Protein 6FVJ (pdb70)

Solvent-accessible surface area: 74624 Å² total; per-residue (Å²): 125,46,1,15,0,0,0,0,0,29,25,61,6,45,1,48,84,6,4,9,3,8,42,28,11,51,59,84,1,33,10,35,23,11,25,36,39,110,108,157,74,39,1,44,70,20,0,75,58,7,38,42,27,13,75,28,8,6,80,88,100,26,9,0,0,0,0,0,0,20,27,0,0,12,0,0,0,14,0,0,25,44,0,46,99,38,52,15,108,15,10,0,0,0,0,0,2,7,23,14,5,37,107,78,151,35,82,33,68,99,44,57,48,107,32,71,91,150,69,148,92,130,133,61,38,95,60,69,47,37,8,87,25,12,81,13,8,8,33,4,66,84,135,40,97,1,70,4,6,0,6,1,4,6,0,58,85,0,67,71,2,15,78,108,20,0,24,55,0,67,86,5,9,82,59,1,6,16,45,69,56,0,2,12,80,20,79,0,7,52,40,0,9,43,30,0,2,60,30,0,23,58,24,0,58,39,37,34,120,90,17,0,5,0,0,0,0,0,29,34,63,7,47,3,58,82,6,25,40,3,8,169,82,10,51,75,70,2,18,22,20,23,9,21,40,39,125,90,102,38,1,28,69,18,0,53,56,2,6,23,29,10,16,28,10,8,76,55,90,6,11,0,0,0,0,0,0,20,26,0,0,14,0,0,0,11,0,0,26,7,0,45,50,0,41,14,140,15,18,0,0,0,0,0,2,6,36,17,6,36,105,114,113,125,91,88,20,70,41,60,72,98,19,54,159,129,80,62,85,92,58,153,132,138,67,48,24,57,84,35,135,8,78,19,8,74,12,19,7,19,4,66,84,135,42,97,1,72,2,6,0,17,1,4,3,2,81,152,7,218,96,2,56,84,80,49,0,40,59,0,110,87,5,10,89,89,87,41,51,47,98,70,6,87,16,80,20,79,0,5,101,114,12,23,72,71,0,2,70,29,0,23,73,64,1,49,73,55,34,128,163,52,0,10,0,16,0,0,0,33,55,77,6,45,2,42,84,6,44,36,3,6,172,76,10,50,66,70,1,46,22,34,22,12,22,27,42,117,75,100,24,4,48,18,44,0,30,49,6,4,6,30,17,60,40,22,20,91,112,100,53,28,5,0,0,0,0,0,20,19,0,0,13,0,0,0,14,0,0,22,42,0,46,106,39,49,14,43,16,25,0,0,0,0,0,2,5,38,12,10,36,123,108,49,127,176,72,58,68,73,68,110,61,38,118,154,89,70,152,89,128,112,62,92,90,93,30,17,38,85,8,11,58,63,2,14,14,4,38,67,134,40,96,1,71,3,6,0,17,1,5,2,2,80,151,6,213,102,2,53,83,118,65,0,35,58,0,108,85,10,9,90,92,85,41,52,47,81,69,7,87,16,79,27,80,0,6,102,119,20,21,83,95,0,3,51,29,0,23,85,64,1,58,121,106,102,145,186,96,49,6,0,8,0,0,0,0,0,31,31,37,6,49,1,62,85,6,37,41,3,10,75,14,1,11,47,85,2,15,18,20,19,10,26,15,42,59,91,21,13,73,16,121,32,0,48,57,11,0,73,68,6,32,36,28,11,82,21,10,7,93,99,61,30,17,0,0,0,0,0,0,20,3,0,0,6,0,0,0,14,0,0,21,47,0,45,106,44,51,19,137,15,15,0,0,0,0,0,2,6,10,0,4,51,93,43,108,57,63,59,92,100,36,106,25,102,72,9,33,118,83,95,84,88,192,120,148,105,88,107,99,64,68,47,70,43,41,19,84,1,72,40,7,41,5,26,8,88,17,68,110,135,40,99,1,70,3,7,0,19,1,4,3,2,83,132,6,178,114,2,56,83,121,31,0,35,23,0,110,86,15,9,91,89,87,41,52,47,80,69,7,30,2,67,18,80,0,7,100,80,9,21,11,37,0,0,24,30,0,10,82,64,0,49,94,76,21,102,94,41,0,6,0,0,0,0,1,29,38,51,7,53,6,50,85,6,43,41,4,6,147,64,8,52,63,83,2,20,25,21,30,11,38,13,50,62,90,5,101,6,117,41,0,50,69,11,0,76,77,5,35,40,37,12,96,25,8,7,89,86,96,30,25,0,0,0,0,0,0,19,4,0,0,12,0,0,0,13,0,0,26,45,0,45,99,49,55,19,123,12,2,0,0,0,0,0,1,5,10,2,7,57,89,40,70,166,190,52,96,107,44,109,31,69,29,9,65,115,74,88,169,87,214,115,112,86,69,27,52,75,74,23,78,0,77,45,11,41,12,26,11,78,16,70,110,134,40,98,0,72,2,6,0,5,1,5,3,2,82,149,6,179,94,2,56,83,121,30,0,44,23,0,45,88,15,9,76,48,1,3,20,43,83,69,4,86,16,67,17,79,0,6,101,118,14,23,85,94,0,3,60,30,0,23,95,27,0,54,44,21,67,115,131,34,0,6,0,0,0,0,0,33,58,75,6,58,23,99,84,7,68,56,3,24,183,81,11,51,102,83,2,109,77,62,39,8,96,33,74,116,92,97,42,4,49,78,26,0,75,94,0,36,70,102,9,78,114,65,11,178,87,84,44,13,0,0,0,0,0,0,20,19,0,0,6,0,0,0,14,0,0,25,45,0,45,100,36,51,16,138,15,14,0,0,0,0,0,2,5,10,0,5,34,88,30,115,93,107,78,23,116,64,51,30,74,24,56,125,58,98,154,77,108,116,92,67,39,50,83,54,31,66,34,86,22,15,43,10,19,9,88,17,85,117,92,44,100,1,70,3,6,0,16,1,2,2,2,55,91,1,106,106,2,36,82,120,31,0,34,24,0,110,86,16,10,92,91,84,39,49,46,81,70,8,86,15,64,17,78,0,6,102,119,21,22,82,94,0,3,52,26,0,23,87,33,0,60,133,106,85,67,14,6,0,0,0,0,0,32,38,60,8,64,2,69,84,7,27,53,3,6,171,78,11,67,47,46,1,24,19,24,28,11,34,36,51,117,126,53,40,2,34,63,27,0,72,52,6,18,47,37,13,73,33,10,8,86,95,115,15,46,0,0,0,0,0,0,21,19,0,0,16,0,0,0,15,0,0,27,47,0,46,65,37,55,19,44,16,36,1,0,1,0,0,2,6,35,15,5,37,113,124,108,126,159,166,51,98,43,91,76,89,31,55,66,128,91,159,124,130,72,47,125,67,80,28,34,9,78,35,12,78,18,21,9,14,4,82,102,99,45,39,1,70,2,24,0,20,1,5,2,2,81,149,5,212,98,2,56,82,121,49,0,37,57,0,112,99,4,15,100,104,97,38,48,48,82,70,8,95,15,80,26,79,0,7,102,123,12,20,82,95,0,1,45,51,0,28,104,87,0,28,117,216,106,141,77,0,4,10,0,0,0,0,37,50,50,5,65,39,83,76,10,84,43,9,26,129,54,8,110,64,94,10,109,71,58,46,9,100,37,72,119,80,1,48,89,43,0,77,89,3,36,70,112,8,77,115,64,9,167,98,103,44,28,0,0,0,0,0,0,19,28,0,0,18,0,0,0,14,0,0,26,50,0,40,101,40,47,10,150,8,18,0,0,0,0,0,2,5,36,16,5,35,111,116,134,119,121,132,46,132,46,81,88,59,27,51,144,133,95,136,91,124,131,75,51,57,79,81,42,45,10,84,79,16,76,25,10,9,32,4,68,86,135,41,103,1,65,3,5,0,20,0,1,3,2,86,149,6,217,96,2,56,82,121,49,0,35,57,0,110,88,5,10,60,119,79,42,42,50,78,70,8,51,15,84,18,77,0,7,102,84,11,30,91,95,0,11,51,19,5,38,86,50,1,47,134,107,73,117

B-factor: mean 85.98, std 33.55, range [30.0, 281.0]

Nearest PDB structures (foldseek):
  6fvj-assembly4_D  TM=1.005E+00  e=6.702E-50  Mycobacterium tuberculosis
  6fvj-assembly5_E  TM=9.802E-01  e=3.188E-44  Mycobacterium tuberculosis
  6fvj-assembly6_F  TM=9.834E-01  e=9.910E-43  Mycobacterium tuberculosis
  6fvj-assembly2_B  TM=9.430E-01  e=1.947E-42  Mycobacterium tuberculosis
  6fvj-assembly3_C  TM=9.518E-01  e=2.985E-40  Mycobacterium tuberculosis

Organism: Mycobacterium tuberculosis (strain ATCC 25618 / H37Rv) (NCBI:txid83332)

Structure (mmCIF, N/CA/C/O backbone):
data_6FVJ
#
_entry.id   6FVJ
#
_cell.length_a   79.070
_cell.length_b   224.580
_cell.length_c   222.210
_cell.angle_alpha   90.00
_cell.angle_beta   90.00
_cell.angle_gamma   90.00
#
_symmetry.space_group_name_H-M   'C 2 2 21'
#
loop_
_entity.id
_entity.type
_entity.pdbx_description
1 polymer Thioesterase
2 non-polymer 'hexadecyl dihydrogen phosphate'
3 non-polymer (4S)-2-METHYL-2,4-PENTANEDIOL
4 non-polymer 'CALCIUM ION'
5 water water
#
loop_
_atom_site.group_PDB
_atom_site.id
_atom_site.type_symbol
_atom_site.label_atom_id
_atom_site.label_alt_id
_atom_site.label_comp_id
_atom_site.label_asym_id
_atom_site.label_entity_id
_atom_site.label_seq_id
_atom_site.pdbx_PDB_ins_code
_atom_site.Cartn_x
_atom_site.Cartn_y
_atom_site.Cartn_z
_atom_site.occupancy
_atom_site.B_iso_or_equiv
_atom_site.auth_seq_id
_atom_site.auth_comp_id
_atom_site.auth_asym_id
_atom_site.auth_atom_id
_atom_site.pdbx_PDB_model_num
ATOM 1 N N . ALA A 1 27 ? 111.406 270.749 -180.957 1.00 78.21 27 ALA A N 1
ATOM 2 C CA . ALA A 1 27 ? 112.382 271.733 -180.473 1.00 78.80 27 ALA A CA 1
ATOM 3 C C . ALA A 1 27 ? 113.826 271.450 -180.966 1.00 80.58 27 ALA A C 1
ATOM 4 O O . ALA A 1 27 ? 114.704 272.317 -180.877 1.00 81.26 27 ALA A O 1
ATOM 6 N N . ALA A 1 28 ? 114.049 270.232 -181.519 1.00 73.06 28 ALA A N 1
ATOM 7 C CA . ALA A 1 28 ? 115.298 269.809 -182.162 1.00 70.60 28 ALA A CA 1
ATOM 8 C C . ALA A 1 28 ? 114.912 269.472 -183.617 1.00 69.86 28 ALA A C 1
ATOM 9 O O . ALA A 1 28 ? 113.895 268.790 -183.801 1.00 69.11 28 ALA A O 1
ATOM 11 N N . PRO A 1 29 ? 115.599 269.991 -184.664 1.00 62.61 29 PRO A N 1
ATOM 12 C CA . PRO A 1 29 ? 115.138 269.671 -186.019 1.00 60.29 29 PRO A CA 1
ATOM 13 C C . PRO A 1 29 ? 115.405 268.219 -186.399 1.00 61.12 29 PRO A C 1
ATOM 14 O O . PRO A 1 29 ? 116.313 267.587 -185.858 1.00 59.87 29 PRO A O 1
ATOM 18 N N . THR A 1 30 ? 114.582 267.689 -187.312 1.00 56.59 30 THR A N 1
ATOM 19 C CA . THR A 1 30 ? 114.730 266.310 -187.779 1.00 55.32 30 THR A CA 1
ATOM 20 C C . THR A 1 30 ? 115.062 266.306 -189.273 1.00 56.85 30 THR A C 1
ATOM 21 O O . THR A 1 30 ? 114.382 266.958 -190.068 1.00 56.92 30 THR A O 1
ATOM 25 N N . LEU A 1 31 ? 116.144 265.592 -189.631 1.00 50.72 31 LEU A N 1
ATOM 26 C CA . LEU A 1 31 ? 116.620 265.446 -190.999 1.00 48.87 31 LEU A CA 1
ATOM 27 C C . LEU A 1 31 ? 116.236 264.085 -191.551 1.00 50.54 31 LEU A C 1
ATOM 28 O O . LEU A 1 31 ? 116.579 263.054 -190.960 1.00 50.15 31 LEU A O 1
ATOM 33 N N . TYR A 1 32 ? 115.537 264.089 -192.695 1.00 45.90 32 TYR A N 1
ATOM 34 C CA . TYR A 1 32 ? 115.138 262.874 -193.396 1.00 44.57 32 TYR A CA 1
ATOM 35 C C . TYR A 1 32 ? 116.199 262.538 -194.432 1.00 46.32 32 TYR A C 1
ATOM 36 O O . TYR A 1 32 ? 116.522 263.383 -195.280 1.00 44.58 32 TYR A O 1
ATOM 45 N N . ILE A 1 33 ? 116.778 261.326 -194.327 1.00 42.14 33 ILE A N 1
ATOM 46 C CA . ILE A 1 33 ? 117.841 260.849 -195.210 1.00 41.59 33 ILE A CA 1
ATOM 47 C C . ILE A 1 33 ? 117.279 259.912 -196.273 1.00 46.66 33 ILE A C 1
ATOM 48 O O . ILE A 1 33 ? 116.746 258.842 -195.957 1.00 48.08 33 ILE A O 1
ATOM 53 N N . PHE A 1 34 ? 117.384 260.331 -197.533 1.00 43.44 34 PHE A N 1
ATOM 54 C CA . PHE A 1 34 ? 116.911 259.588 -198.694 1.00 42.94 34 PHE A CA 1
ATOM 55 C C . PHE A 1 34 ? 118.102 258.938 -199.443 1.00 47.98 34 PHE A C 1
ATOM 56 O O . PHE A 1 34 ? 118.905 259.646 -200.056 1.00 47.81 34 PHE A O 1
ATOM 64 N N . PRO A 1 35 ? 118.230 257.590 -199.387 1.00 45.37 35 PRO A N 1
ATOM 65 C CA . PRO A 1 35 ? 119.360 256.923 -200.064 1.00 45.57 35 PRO A CA 1
ATOM 66 C C . PRO A 1 35 ? 119.298 256.925 -201.587 1.00 51.47 35 PRO A C 1
ATOM 67 O O . PRO A 1 35 ? 118.270 257.263 -202.172 1.00 51.66 35 PRO A O 1
ATOM 71 N N . HIS A 1 36 ? 120.405 256.524 -202.229 1.00 49.52 36 HIS A N 1
ATOM 72 C CA . HIS A 1 36 ? 120.532 256.400 -203.688 1.00 49.61 36 HIS A CA 1
ATOM 73 C C . HIS A 1 36 ? 119.768 255.157 -204.181 1.00 54.39 36 HIS A C 1
ATOM 74 O O . HIS A 1 36 ? 119.256 254.398 -203.354 1.00 54.95 36 HIS A O 1
ATOM 81 N N . ALA A 1 37 ? 119.681 254.949 -205.517 1.00 51.53 37 ALA A N 1
ATOM 82 C CA . ALA A 1 37 ? 119.053 253.776 -206.133 1.00 52.26 37 ALA A CA 1
ATOM 83 C C . ALA A 1 37 ? 119.935 252.588 -205.766 1.00 58.66 37 ALA A C 1
ATOM 84 O O . ALA A 1 37 ? 121.136 252.583 -206.057 1.00 58.91 37 ALA A O 1
ATOM 86 N N . GLY A 1 38 ? 119.336 251.614 -205.108 1.00 56.52 38 GLY A N 1
ATOM 87 C CA . GLY A 1 38 ? 120.040 250.423 -204.654 1.00 57.70 38 GLY A CA 1
ATOM 88 C C . GLY A 1 38 ? 120.587 250.577 -203.248 1.00 63.53 38 GLY A C 1
ATOM 89 O O . GLY A 1 38 ? 121.094 249.614 -202.663 1.00 63.25 38 GLY A O 1
ATOM 90 N N . GLY A 1 39 ? 120.476 251.797 -202.717 1.00 61.07 39 GLY A N 1
ATOM 91 C CA . GLY A 1 39 ? 120.930 252.141 -201.379 1.00 60.87 39 GLY A CA 1
ATOM 92 C C . GLY A 1 39 ? 119.885 251.881 -200.314 1.00 65.41 39 GLY A C 1
ATOM 93 O O . GLY A 1 39 ? 118.686 252.065 -200.549 1.00 65.92 39 GLY A O 1
ATOM 94 N N . THR A 1 40 ? 120.341 251.452 -199.139 1.00 61.78 40 THR A N 1
ATOM 95 C CA . THR A 1 40 ? 119.491 251.158 -197.983 1.00 61.68 40 THR A CA 1
ATOM 96 C C . THR A 1 40 ? 119.773 252.161 -196.855 1.00 65.01 40 THR A C 1
ATOM 97 O O . THR A 1 40 ? 120.703 252.964 -196.966 1.00 65.08 40 THR A O 1
ATOM 101 N N . ALA A 1 41 ? 118.990 252.096 -195.765 1.00 60.72 41 ALA A N 1
ATOM 102 C CA . ALA A 1 41 ? 119.169 252.936 -194.584 1.00 59.81 41 ALA A CA 1
ATOM 103 C C . ALA A 1 41 ? 120.473 252.558 -193.849 1.00 62.53 41 ALA A C 1
ATOM 104 O O . ALA A 1 41 ? 121.050 253.407 -193.168 1.00 62.38 41 ALA A O 1
ATOM 106 N N . LYS A 1 42 ? 120.943 251.294 -194.012 1.00 57.87 42 LYS A N 1
ATOM 107 C CA . LYS A 1 42 ? 122.183 250.782 -193.410 1.00 56.79 42 LYS A CA 1
ATOM 108 C C . LYS A 1 42 ? 123.441 251.443 -193.996 1.00 58.75 42 LYS A C 1
ATOM 109 O O . LYS A 1 42 ? 124.431 251.580 -193.282 1.00 59.50 42 LYS A O 1
ATOM 115 N N . ASP A 1 43 ? 123.406 251.838 -195.289 1.00 52.62 43 ASP A N 1
ATOM 116 C CA . ASP A 1 43 ? 124.514 252.503 -195.984 1.00 51.27 43 ASP A CA 1
ATOM 117 C C . ASP A 1 43 ? 124.758 253.920 -195.444 1.00 52.81 43 ASP A C 1
ATOM 118 O O . ASP A 1 43 ? 125.835 254.475 -195.666 1.00 51.40 43 ASP A O 1
ATOM 123 N N . TYR A 1 44 ? 123.741 254.507 -194.772 1.00 48.50 44 TYR A N 1
ATOM 124 C CA . TYR A 1 44 ? 123.779 255.870 -194.256 1.00 47.52 44 TYR A CA 1
ATOM 125 C C . TYR A 1 44 ? 123.893 255.932 -192.723 1.00 52.06 44 TYR A C 1
ATOM 126 O O . TYR A 1 44 ? 123.665 256.991 -192.128 1.00 52.62 44 TYR A O 1
ATOM 135 N N . VAL A 1 45 ? 124.311 254.811 -192.098 1.00 47.81 45 VAL A N 1
ATOM 136 C CA . VAL A 1 45 ? 124.545 254.706 -190.658 1.00 47.82 45 VAL A CA 1
ATOM 137 C C . VAL A 1 45 ? 125.764 255.570 -190.288 1.00 53.46 45 VAL A C 1
ATOM 138 O O . VAL A 1 45 ? 125.675 256.376 -189.361 1.00 54.31 45 VAL A O 1
ATOM 142 N N . ALA A 1 46 ? 126.877 255.433 -191.046 1.00 49.30 46 ALA A N 1
ATOM 143 C CA . ALA A 1 46 ? 128.110 256.193 -190.858 1.00 48.56 46 ALA A CA 1
ATOM 144 C C . ALA A 1 46 ? 127.877 257.687 -191.055 1.00 52.98 46 ALA A C 1
ATOM 145 O O . ALA A 1 46 ? 128.451 258.481 -190.312 1.00 53.57 46 ALA A O 1
ATOM 147 N N . PHE A 1 47 ? 127.023 258.059 -192.044 1.00 49.52 47 PHE A N 1
ATOM 148 C CA . PHE A 1 47 ? 126.617 259.427 -192.382 1.00 48.39 47 PHE A CA 1
ATOM 149 C C . PHE A 1 47 ? 125.877 260.063 -191.199 1.00 52.52 47 PHE A C 1
ATOM 150 O O . PHE A 1 47 ? 126.217 261.173 -190.792 1.00 52.22 47 PHE A O 1
ATOM 158 N N . SER A 1 48 ? 124.872 259.348 -190.658 1.00 49.32 48 SER A N 1
ATOM 159 C CA . SER A 1 48 ? 124.034 259.755 -189.530 1.00 49.74 48 SER A CA 1
ATOM 160 C C . SER A 1 48 ? 124.841 259.877 -188.235 1.00 56.24 48 SER A C 1
ATOM 161 O O . SER A 1 48 ? 124.586 260.781 -187.433 1.00 56.38 48 SER A O 1
ATOM 164 N N . ARG A 1 49 ? 125.823 258.976 -188.050 1.00 53.03 49 ARG A N 1
ATOM 165 C CA . ARG A 1 49 ? 126.710 258.886 -186.889 1.00 53.25 49 ARG A CA 1
ATOM 166 C C . ARG A 1 49 ? 127.582 260.126 -186.700 1.00 57.52 49 ARG A C 1
ATOM 167 O O . ARG A 1 49 ? 127.946 260.462 -185.568 1.00 58.79 49 ARG A O 1
ATOM 175 N N . GLU A 1 50 ? 127.924 260.800 -187.806 1.00 52.07 50 GLU A N 1
ATOM 176 C CA . GLU A 1 50 ? 128.743 262.012 -187.835 1.00 51.27 50 GLU A CA 1
ATOM 177 C C . GLU A 1 50 ? 128.033 263.248 -187.240 1.00 55.97 50 GLU A C 1
ATOM 178 O O . GLU A 1 50 ? 128.702 264.221 -186.883 1.00 56.65 50 GLU A O 1
ATOM 184 N N . PHE A 1 51 ? 126.684 263.230 -187.188 1.00 52.51 51 PHE A N 1
ATOM 185 C CA . PHE A 1 51 ? 125.876 264.314 -186.631 1.00 52.62 51 PHE A CA 1
ATOM 186 C C . PHE A 1 51 ? 125.918 264.292 -185.109 1.00 59.56 51 PHE A C 1
ATOM 187 O O . PHE A 1 51 ? 126.084 263.226 -184.513 1.00 59.68 51 PHE A O 1
ATOM 195 N N . SER A 1 52 ? 125.738 265.463 -184.478 1.00 58.72 52 SER A N 1
ATOM 196 C CA . SER A 1 52 ? 125.671 265.567 -183.016 1.00 60.58 52 SER A CA 1
ATOM 197 C C . SER A 1 52 ? 124.203 265.352 -182.559 1.00 66.59 52 SER A C 1
ATOM 198 O O . SER A 1 52 ? 123.312 265.212 -183.401 1.00 64.32 52 SER A O 1
ATOM 201 N N . ALA A 1 53 ? 123.961 265.348 -181.229 1.00 66.93 53 ALA A N 1
ATOM 202 C CA . ALA A 1 53 ? 122.633 265.175 -180.619 1.00 67.59 53 ALA A CA 1
ATOM 203 C C . ALA A 1 53 ? 121.654 266.338 -180.929 1.00 71.65 53 ALA A C 1
ATOM 204 O O . ALA A 1 53 ? 120.448 266.198 -180.701 1.00 71.57 53 ALA A O 1
ATOM 206 N N . ASP A 1 54 ? 122.170 267.464 -181.465 1.00 67.75 54 ASP A N 1
ATOM 207 C CA . ASP A 1 54 ? 121.391 268.656 -181.810 1.00 67.94 54 ASP A CA 1
ATOM 208 C C . ASP A 1 54 ? 120.429 268.468 -182.995 1.00 70.49 54 ASP A C 1
ATOM 209 O O . ASP A 1 54 ? 119.539 269.302 -183.192 1.00 70.71 54 ASP A O 1
ATOM 214 N N . VAL A 1 55 ? 120.618 267.390 -183.791 1.00 65.09 55 VAL A N 1
ATOM 215 C CA . VAL A 1 55 ? 119.804 267.062 -184.975 1.00 63.13 55 VAL A CA 1
ATOM 216 C C . VAL A 1 55 ? 119.290 265.619 -184.863 1.00 65.32 55 VAL A C 1
ATOM 217 O O . VAL A 1 55 ? 120.065 264.724 -184.526 1.00 64.41 55 VAL A O 1
ATOM 221 N N . LYS A 1 56 ? 117.994 265.394 -185.151 1.00 60.90 56 LYS A N 1
ATOM 222 C CA . LYS A 1 56 ? 117.413 264.048 -185.162 1.00 59.95 56 LYS A CA 1
ATOM 223 C C . LYS A 1 56 ? 117.498 263.517 -186.595 1.00 60.87 56 LYS A C 1
ATOM 224 O O . LYS A 1 56 ? 117.309 264.285 -187.529 1.00 59.79 56 LYS A O 1
ATOM 226 N N . ARG A 1 57 ? 117.805 262.229 -186.779 1.00 55.92 57 ARG A N 1
ATOM 227 C CA . ARG A 1 57 ? 117.948 261.672 -188.126 1.00 54.17 57 ARG A CA 1
ATOM 228 C C . ARG A 1 57 ? 117.034 260.488 -188.389 1.00 58.99 57 ARG A C 1
ATOM 229 O O . ARG A 1 57 ? 117.065 259.507 -187.653 1.00 59.11 57 ARG A O 1
ATOM 237 N N . ILE A 1 58 ? 116.227 260.578 -189.452 1.00 55.85 58 ILE A N 1
ATOM 238 C CA . ILE A 1 58 ? 115.323 259.503 -189.856 1.00 55.94 58 ILE A CA 1
ATOM 239 C C . ILE A 1 58 ? 115.747 259.068 -191.253 1.00 62.50 58 ILE A C 1
ATOM 240 O O . ILE A 1 58 ? 115.572 259.813 -192.215 1.00 61.97 58 ILE A O 1
ATOM 245 N N . ALA A 1 59 ? 116.357 257.885 -191.346 1.00 62.00 59 ALA A N 1
ATOM 246 C CA . ALA A 1 59 ? 116.798 257.324 -192.616 1.00 62.68 59 ALA A CA 1
ATOM 247 C C . ALA A 1 59 ? 115.612 256.592 -193.229 1.00 69.09 59 ALA A C 1
ATOM 248 O O . ALA A 1 59 ? 115.035 255.709 -192.585 1.00 69.51 59 ALA A O 1
ATOM 250 N N . VAL A 1 60 ? 115.209 256.992 -194.445 1.00 66.36 60 VAL A N 1
ATOM 251 C CA . VAL A 1 60 ? 114.060 256.377 -195.110 1.00 66.73 60 VAL A CA 1
ATOM 252 C C . VAL A 1 60 ? 114.476 255.066 -195.799 1.00 73.48 60 VAL A C 1
ATOM 253 O O . VAL A 1 60 ? 115.566 254.976 -196.377 1.00 72.94 60 VAL A O 1
ATOM 257 N N . GLN A 1 61 ? 113.622 254.040 -195.679 1.00 72.55 61 GLN A N 1
ATOM 258 C CA . GLN A 1 61 ? 113.827 252.737 -196.307 1.00 72.92 61 GLN A CA 1
ATOM 259 C C . GLN A 1 61 ? 112.743 252.588 -197.366 1.00 77.78 61 GLN A C 1
ATOM 260 O O . GLN A 1 61 ? 111.555 252.651 -197.035 1.00 78.39 61 GLN A O 1
ATOM 266 N N . TYR A 1 62 ? 113.151 252.478 -198.641 1.00 73.59 62 TYR A N 1
ATOM 267 C CA . TYR A 1 62 ? 112.227 252.370 -199.769 1.00 73.36 62 TYR A CA 1
ATOM 268 C C . TYR A 1 62 ? 111.498 251.022 -199.786 1.00 80.65 62 TYR A C 1
ATOM 269 O O . TYR A 1 62 ? 112.123 250.005 -199.467 1.00 80.83 62 TYR A O 1
ATOM 278 N N . PRO A 1 63 ? 110.186 250.989 -200.146 1.00 79.24 63 PRO A N 1
ATOM 279 C CA . PRO A 1 63 ? 109.468 249.699 -200.175 1.00 80.57 63 PRO A CA 1
ATOM 280 C C . PRO A 1 63 ? 110.021 248.688 -201.189 1.00 86.92 63 PRO A C 1
ATOM 281 O O . PRO A 1 63 ? 110.196 247.520 -200.843 1.00 87.71 63 PRO A O 1
ATOM 285 N N . GLY A 1 64 ? 110.312 249.148 -202.409 1.00 84.27 64 GLY A N 1
ATOM 286 C CA . GLY A 1 64 ? 110.851 248.320 -203.487 1.00 121.29 64 GLY A CA 1
ATOM 287 C C . GLY A 1 64 ? 109.860 247.312 -204.030 1.00 156.10 64 GLY A C 1
ATOM 288 O O . GLY A 1 64 ? 109.929 246.127 -203.702 1.00 119.63 64 GLY A O 1
ATOM 289 N N . PRO A 1 73 ? 108.069 247.558 -213.783 1.00 118.55 73 PRO A N 1
ATOM 290 C CA . PRO A 1 73 ? 107.579 248.523 -214.781 1.00 118.42 73 PRO A CA 1
ATOM 291 C C . PRO A 1 73 ? 106.306 249.240 -214.316 1.00 120.31 73 PRO A C 1
ATOM 292 O O . PRO A 1 73 ? 105.507 249.679 -215.146 1.00 120.80 73 PRO A O 1
ATOM 296 N N . LEU A 1 74 ? 106.137 249.388 -212.984 1.00 113.92 74 LEU A N 1
ATOM 297 C CA . LEU A 1 74 ? 104.944 249.992 -212.385 1.00 112.07 74 LEU A CA 1
ATOM 298 C C . LEU A 1 74 ? 105.182 251.265 -211.539 1.00 110.72 74 LEU A C 1
ATOM 299 O O . LEU A 1 74 ? 104.195 251.892 -211.143 1.00 110.09 74 LEU A O 1
ATOM 304 N N . GLU A 1 75 ? 106.444 251.647 -211.247 1.00 102.91 75 GLU A N 1
ATOM 305 C CA . GLU A 1 75 ? 106.651 252.815 -210.389 1.00 99.66 75 GLU A CA 1
ATOM 306 C C . GLU A 1 75 ? 107.440 253.982 -211.005 1.00 98.10 75 GLU A C 1
ATOM 307 O O . GLU A 1 75 ? 108.353 253.806 -211.815 1.00 97.70 75 GLU A O 1
ATOM 313 N N . SER A 1 76 ? 107.052 255.192 -210.552 1.00 90.14 76 SER A N 1
ATOM 314 C CA . SER A 1 76 ? 107.558 256.525 -210.886 1.00 87.45 76 SER A CA 1
ATOM 315 C C . SER A 1 76 ? 108.005 257.265 -209.614 1.00 86.05 76 SER A C 1
ATOM 316 O O . SER A 1 76 ? 107.592 256.886 -208.516 1.00 85.51 76 SER A O 1
ATOM 319 N N . ILE A 1 77 ? 108.830 258.326 -209.771 1.00 78.25 77 ILE A N 1
ATOM 320 C CA . ILE A 1 77 ? 109.311 259.170 -208.665 1.00 75.40 77 ILE A CA 1
ATOM 321 C C . ILE A 1 77 ? 108.111 259.814 -207.908 1.00 77.23 77 ILE A C 1
ATOM 322 O O . ILE A 1 77 ? 108.063 259.658 -206.690 1.00 75.62 77 ILE A O 1
ATOM 327 N N . PRO A 1 78 ? 107.107 260.460 -208.576 1.00 73.90 78 PRO A N 1
ATOM 328 C CA . PRO A 1 78 ? 105.997 261.063 -207.818 1.00 73.50 78 PRO A CA 1
ATOM 329 C C . PRO A 1 78 ? 105.127 260.084 -207.024 1.00 77.57 78 PRO A C 1
ATOM 330 O O . PRO A 1 78 ? 104.744 260.418 -205.905 1.00 76.98 78 PRO A O 1
ATOM 334 N N . THR A 1 79 ? 104.832 258.884 -207.581 1.00 74.60 79 THR A N 1
ATOM 335 C CA . THR A 1 79 ? 104.015 257.867 -206.902 1.00 74.96 79 THR A CA 1
ATOM 336 C C . THR A 1 79 ? 104.716 257.294 -205.674 1.00 77.12 79 THR A C 1
ATOM 337 O O . THR A 1 79 ? 104.054 257.048 -204.664 1.00 77.26 79 THR A O 1
ATOM 341 N N . LEU A 1 80 ? 106.050 257.093 -205.757 1.00 71.72 80 LEU A N 1
ATOM 342 C CA . LEU A 1 80 ? 106.867 256.610 -204.643 1.00 70.71 80 LEU A CA 1
ATOM 343 C C . LEU A 1 80 ? 106.941 257.696 -203.572 1.00 72.95 80 LEU A C 1
ATOM 344 O O . LEU A 1 80 ? 106.876 257.379 -202.389 1.00 72.06 80 LEU A O 1
ATOM 349 N N . ALA A 1 81 ? 107.016 258.978 -203.995 1.00 69.54 81 ALA A N 1
ATOM 350 C CA . ALA A 1 81 ? 107.042 260.136 -203.104 1.00 69.12 81 ALA A CA 1
ATOM 351 C C . ALA A 1 81 ? 105.715 260.277 -202.344 1.00 73.65 81 ALA A C 1
ATOM 352 O O . ALA A 1 81 ? 105.730 260.670 -201.179 1.00 73.28 81 ALA A O 1
ATOM 354 N N . ASP A 1 82 ? 104.584 259.920 -202.992 1.00 70.97 82 ASP A N 1
ATOM 355 C CA . ASP A 1 82 ? 103.237 259.933 -202.397 1.00 71.45 82 ASP A CA 1
ATOM 356 C C . ASP A 1 82 ? 103.143 258.889 -201.285 1.00 75.18 82 ASP A C 1
ATOM 357 O O . ASP A 1 82 ? 102.556 259.166 -200.238 1.00 74.86 82 ASP A O 1
ATOM 362 N N . GLU A 1 83 ? 103.743 257.700 -201.522 1.00 72.04 83 GLU A N 1
ATOM 363 C CA . GLU A 1 83 ? 103.807 256.586 -200.580 1.00 72.09 83 GLU A CA 1
ATOM 364 C C . GLU A 1 83 ? 104.663 256.965 -199.373 1.00 74.32 83 GLU A C 1
ATOM 365 O O . GLU A 1 83 ? 104.216 256.793 -198.240 1.00 74.67 83 GLU A O 1
ATOM 371 N N . ILE A 1 84 ? 105.883 257.493 -199.623 1.00 69.16 84 ILE A N 1
ATOM 372 C CA . ILE A 1 84 ? 106.835 257.915 -198.590 1.00 67.87 84 ILE A CA 1
ATOM 373 C C . ILE A 1 84 ? 106.200 259.002 -197.719 1.00 72.37 84 ILE A C 1
ATOM 374 O O . ILE A 1 84 ? 106.239 258.896 -196.493 1.00 71.94 84 ILE A O 1
ATOM 379 N N . PHE A 1 85 ? 105.578 260.015 -198.357 1.00 69.75 85 PHE A N 1
ATOM 380 C CA . PHE A 1 85 ? 104.918 261.123 -197.666 1.00 70.30 85 PHE A CA 1
ATOM 381 C C . PHE A 1 85 ? 103.810 260.654 -196.700 1.00 77.47 85 PHE A C 1
ATOM 382 O O . PHE A 1 85 ? 103.727 261.161 -195.584 1.00 77.49 85 PHE A O 1
ATOM 390 N N . ALA A 1 86 ? 102.993 259.670 -197.118 1.00 75.82 86 ALA A N 1
ATOM 391 C CA . ALA A 1 86 ? 101.905 259.099 -196.313 1.00 77.33 86 ALA A CA 1
ATOM 392 C C . ALA A 1 86 ? 102.420 258.469 -194.991 1.00 84.43 86 ALA A C 1
ATOM 393 O O . ALA A 1 86 ? 101.839 258.691 -193.930 1.00 84.44 86 ALA A O 1
ATOM 395 N N . MET A 1 87 ? 103.529 257.723 -195.061 1.00 82.75 87 MET A N 1
ATOM 396 C CA . MET A 1 87 ? 104.161 257.032 -193.935 1.00 83.84 87 MET A CA 1
ATOM 397 C C . MET A 1 87 ? 104.947 258.001 -193.047 1.00 87.90 87 MET A C 1
ATOM 398 O O . MET A 1 87 ? 105.046 257.765 -191.839 1.00 88.10 87 MET A O 1
ATOM 403 N N . MET A 1 88 ? 105.574 259.025 -193.669 1.00 84.07 88 MET A N 1
ATOM 404 C CA . MET A 1 88 ? 106.435 260.012 -193.031 1.00 83.72 88 MET A CA 1
ATOM 405 C C . MET A 1 88 ? 105.744 261.115 -192.254 1.00 88.22 88 MET A C 1
ATOM 406 O O . MET A 1 88 ? 106.267 261.503 -191.197 1.00 88.34 88 MET A O 1
ATOM 411 N N . LYS A 1 89 ? 104.622 261.623 -192.766 1.00 84.35 89 LYS A N 1
ATOM 412 C CA . LYS A 1 89 ? 103.876 262.724 -192.142 1.00 84.73 89 LYS A CA 1
ATOM 413 C C . LYS A 1 89 ? 103.591 262.532 -190.632 1.00 89.60 89 LYS A C 1
ATOM 414 O O . LYS A 1 89 ? 103.809 263.478 -189.876 1.00 89.04 89 LYS A O 1
ATOM 420 N N . PRO A 1 90 ? 103.183 261.323 -190.138 1.00 87.01 90 PRO A N 1
ATOM 421 C CA . PRO A 1 90 ? 102.943 261.179 -188.689 1.00 87.63 90 PRO A CA 1
ATOM 422 C C . PRO A 1 90 ? 104.175 261.192 -187.776 1.00 91.78 90 PRO A C 1
ATOM 423 O O . PRO A 1 90 ? 104.011 261.380 -186.573 1.00 91.66 90 PRO A O 1
ATOM 427 N N . SER A 1 91 ? 105.392 261.034 -188.333 1.00 88.20 91 SER A N 1
ATOM 428 C CA . SER A 1 91 ? 106.638 261.029 -187.561 1.00 88.17 91 SER A CA 1
ATOM 429 C C . SER A 1 91 ? 107.025 262.402 -186.970 1.00 93.40 91 SER A C 1
ATOM 430 O O . SER A 1 91 ? 107.859 262.463 -186.067 1.00 93.11 91 SER A O 1
ATOM 433 N N . ALA A 1 92 ? 106.443 263.491 -187.501 1.00 91.33 92 ALA A N 1
ATOM 434 C CA . ALA A 1 92 ? 106.701 264.859 -187.049 1.00 92.27 92 ALA A CA 1
ATOM 435 C C . ALA A 1 92 ? 105.412 265.649 -186.980 1.00 97.95 92 ALA A C 1
ATOM 436 O O . ALA A 1 92 ? 104.562 265.530 -187.867 1.00 97.59 92 ALA A O 1
ATOM 438 N N . ARG A 1 93 ? 105.290 266.494 -185.947 1.00 95.86 93 ARG A N 1
ATOM 439 C CA . ARG A 1 93 ? 104.136 267.367 -185.753 1.00 96.87 93 ARG A CA 1
ATOM 440 C C . ARG A 1 93 ? 104.194 268.502 -186.794 1.00 98.94 93 ARG A C 1
ATOM 441 O O . ARG A 1 93 ? 105.261 268.757 -187.368 1.00 97.77 93 ARG A O 1
ATOM 449 N N . ILE A 1 94 ? 103.057 269.171 -187.056 1.00 94.72 94 ILE A N 1
ATOM 450 C CA . ILE A 1 94 ? 102.996 270.268 -188.036 1.00 93.86 94 ILE A CA 1
ATOM 451 C C . ILE A 1 94 ? 103.915 271.454 -187.641 1.00 96.50 94 ILE A C 1
ATOM 452 O O . ILE A 1 94 ? 104.477 272.125 -188.514 1.00 95.33 94 ILE A O 1
ATOM 457 N N . ASP A 1 95 ? 104.099 271.655 -186.325 1.00 92.69 95 ASP A N 1
ATOM 458 C CA . ASP A 1 95 ? 104.946 272.686 -185.716 1.00 92.56 95 ASP A CA 1
ATOM 459 C C . ASP A 1 95 ? 106.445 272.299 -185.729 1.00 91.46 95 ASP A C 1
ATOM 460 O O . ASP A 1 95 ? 107.303 273.178 -185.649 1.00 91.02 95 ASP A O 1
ATOM 465 N N . ASP A 1 96 ? 106.748 270.988 -185.800 1.00 84.18 96 ASP A N 1
ATOM 466 C CA . ASP A 1 96 ? 108.113 270.468 -185.781 1.00 81.76 96 ASP A CA 1
ATOM 467 C C . ASP A 1 96 ? 108.955 270.884 -186.997 1.00 80.03 96 ASP A C 1
ATOM 468 O O . ASP A 1 96 ? 108.533 270.689 -188.137 1.00 78.33 96 ASP A O 1
ATOM 473 N N . PRO A 1 97 ? 110.158 271.456 -186.772 1.00 74.05 97 PRO A N 1
ATOM 474 C CA . PRO A 1 97 ? 111.010 271.839 -187.911 1.00 71.51 97 PRO A CA 1
ATOM 475 C C . PRO A 1 97 ? 111.688 270.622 -188.545 1.00 70.07 97 PRO A C 1
ATOM 476 O O . PRO A 1 97 ? 112.269 269.783 -187.845 1.00 69.55 97 PRO A O 1
ATOM 480 N N . VAL A 1 98 ? 111.541 270.494 -189.871 1.00 62.33 98 VAL A N 1
ATOM 481 C CA . VAL A 1 98 ? 112.089 269.376 -190.637 1.00 59.15 98 VAL A CA 1
ATOM 482 C C . VAL A 1 98 ? 113.004 269.841 -191.774 1.00 57.90 98 VAL A C 1
ATOM 483 O O . VAL A 1 98 ? 112.848 270.947 -192.292 1.00 56.98 98 VAL A O 1
ATOM 487 N N . ALA A 1 99 ? 113.965 268.990 -192.142 1.00 51.18 99 ALA A N 1
ATOM 488 C CA . ALA A 1 99 ? 114.912 269.224 -193.236 1.00 48.69 99 ALA A CA 1
ATOM 489 C C . ALA A 1 99 ? 115.068 267.922 -194.027 1.00 48.41 99 ALA A C 1
ATOM 490 O O . ALA A 1 99 ? 114.816 266.842 -193.486 1.00 47.47 99 ALA A O 1
ATOM 492 N N . PHE A 1 100 ? 115.429 268.033 -195.314 1.00 43.22 100 PHE A N 1
ATOM 493 C CA . PHE A 1 100 ? 115.563 266.877 -196.200 1.00 41.85 100 PHE A CA 1
ATOM 494 C C . PHE A 1 100 ? 116.936 266.752 -196.819 1.00 45.50 100 PHE A C 1
ATOM 495 O O . PHE A 1 100 ? 117.539 267.758 -197.193 1.00 44.87 100 PHE A O 1
ATOM 503 N N . PHE A 1 101 ? 117.432 265.509 -196.920 1.00 42.10 101 PHE A N 1
ATOM 504 C CA . PHE A 1 101 ? 118.704 265.179 -197.561 1.00 41.23 101 PHE A CA 1
ATOM 505 C C . PHE A 1 101 ? 118.488 264.023 -198.527 1.00 44.88 101 PHE A C 1
ATOM 506 O O . PHE A 1 101 ? 117.908 263.006 -198.156 1.00 43.95 101 PHE A O 1
ATOM 514 N N . GLY A 1 102 ? 119.001 264.180 -199.739 1.00 41.79 102 GLY A N 1
ATOM 515 C CA . GLY A 1 102 ? 118.920 263.152 -200.759 1.00 41.95 102 GLY A CA 1
ATOM 516 C C . GLY A 1 102 ? 120.190 262.989 -201.565 1.00 46.71 102 GLY A C 1
ATOM 517 O O . GLY A 1 102 ? 120.754 263.979 -202.036 1.00 45.57 102 GLY A O 1
ATOM 518 N N . HIS A 1 103 ? 120.657 261.735 -201.714 1.00 43.93 103 HIS A N 1
ATOM 519 C CA . HIS A 1 103 ? 121.824 261.429 -202.537 1.00 44.34 103 HIS A CA 1
ATOM 520 C C . HIS A 1 103 ? 121.359 260.696 -203.789 1.00 52.04 103 HIS A C 1
ATOM 521 O O . HIS A 1 103 ? 120.614 259.716 -203.679 1.00 51.83 103 HIS A O 1
ATOM 528 N N . SER A 1 104 ? 121.791 261.177 -204.975 1.00 52.03 104 SER A N 1
ATOM 529 C CA . SER A 1 104 ? 121.464 260.632 -206.302 1.00 53.27 104 SER A CA 1
ATOM 530 C C . SER A 1 104 ? 119.943 260.578 -206.506 1.00 59.46 104 SER A C 1
ATOM 531 O O . SER A 1 104 ? 119.324 261.638 -206.414 1.00 59.22 104 SER A O 1
ATOM 534 N N . MET A 1 105 ? 119.328 259.387 -206.716 1.00 58.47 105 MET A N 1
ATOM 535 C CA . MET A 1 105 ? 117.873 259.234 -206.885 1.00 59.75 105 MET A CA 1
ATOM 536 C C . MET A 1 105 ? 117.101 259.798 -205.674 1.00 61.88 105 MET A C 1
ATOM 537 O O . MET A 1 105 ? 116.023 260.377 -205.853 1.00 61.56 105 MET A O 1
ATOM 542 N N . GLY A 1 106 ? 117.715 259.670 -204.480 1.00 56.20 106 GLY A N 1
ATOM 543 C CA . GLY A 1 106 ? 117.219 260.174 -203.207 1.00 54.52 106 GLY A CA 1
ATOM 544 C C . GLY A 1 106 ? 116.971 261.669 -203.204 1.00 56.45 106 GLY A C 1
ATOM 545 O O . GLY A 1 106 ? 116.107 262.151 -202.477 1.00 56.05 106 GLY A O 1
ATOM 546 N N . GLY A 1 107 ? 117.719 262.396 -204.045 1.00 52.10 107 GLY A N 1
ATOM 547 C CA . GLY A 1 107 ? 117.622 263.840 -204.236 1.00 51.25 107 GLY A CA 1
ATOM 548 C C . GLY A 1 107 ? 116.305 264.250 -204.865 1.00 55.28 107 GLY A C 1
ATOM 549 O O . GLY A 1 107 ? 115.681 265.231 -204.446 1.00 54.40 107 GLY A O 1
ATOM 550 N N . MET A 1 108 ? 115.852 263.473 -205.888 1.00 54.29 108 MET A N 1
ATOM 551 C CA . MET A 1 108 ? 114.582 263.674 -206.620 1.00 55.14 108 MET A CA 1
ATOM 552 C C . MET A 1 108 ? 113.403 263.359 -205.709 1.00 57.82 108 MET A C 1
ATOM 553 O O . MET A 1 108 ? 112.399 264.083 -205.739 1.00 58.34 108 MET A O 1
ATOM 558 N N . LEU A 1 109 ? 113.516 262.255 -204.926 1.00 52.32 109 LEU A N 1
ATOM 559 C CA . LEU A 1 109 ? 112.471 261.813 -204.009 1.00 51.53 109 LEU A CA 1
ATOM 560 C C . LEU A 1 109 ? 112.332 262.776 -202.829 1.00 53.13 109 LEU A C 1
ATOM 561 O O . LEU A 1 109 ? 111.211 263.132 -202.470 1.00 53.28 109 LEU A O 1
ATOM 566 N N . ALA A 1 110 ? 113.470 263.235 -202.262 1.00 48.00 110 ALA A N 1
ATOM 567 C CA . ALA A 1 110 ? 113.494 264.164 -201.137 1.00 47.11 110 ALA A CA 1
ATOM 568 C C . ALA A 1 110 ? 112.883 265.492 -201.531 1.00 49.76 110 ALA A C 1
ATOM 569 O O . ALA A 1 110 ? 112.139 266.045 -200.732 1.00 49.80 110 ALA A O 1
ATOM 571 N N . PHE A 1 111 ? 113.142 265.961 -202.786 1.00 45.88 111 PHE A N 1
ATOM 572 C CA . PHE A 1 111 ? 112.589 267.198 -203.346 1.00 45.59 111 PHE A CA 1
ATOM 573 C C . PHE A 1 111 ? 111.067 267.081 -203.432 1.00 51.48 111 PHE A C 1
ATOM 574 O O . PHE A 1 111 ? 110.364 267.977 -202.972 1.00 52.01 111 PHE A O 1
ATOM 582 N N . GLU A 1 112 ? 110.572 265.959 -203.995 1.00 49.04 112 GLU A N 1
ATOM 583 C CA . GLU A 1 112 ? 109.147 265.661 -204.166 1.00 49.71 112 GLU A CA 1
ATOM 584 C C . GLU A 1 112 ? 108.403 265.536 -202.829 1.00 53.21 112 GLU A C 1
ATOM 585 O O . GLU A 1 112 ? 107.311 266.090 -202.700 1.00 53.91 112 GLU A O 1
ATOM 591 N N . VAL A 1 113 ? 108.998 264.855 -201.834 1.00 49.21 113 VAL A N 1
ATOM 592 C CA . VAL A 1 113 ? 108.400 264.712 -200.496 1.00 49.60 113 VAL A CA 1
ATOM 593 C C . VAL A 1 113 ? 108.378 266.083 -199.773 1.00 55.93 113 VAL A C 1
ATOM 594 O O . VAL A 1 113 ? 107.385 266.391 -199.104 1.00 57.53 113 VAL A O 1
ATOM 598 N N . ALA A 1 114 ? 109.431 266.917 -199.965 1.00 52.01 114 ALA A N 1
ATOM 599 C CA . ALA A 1 114 ? 109.538 268.267 -199.393 1.00 52.25 114 ALA A CA 1
ATOM 600 C C . ALA A 1 114 ? 108.445 269.193 -199.936 1.00 58.08 114 ALA A C 1
ATOM 601 O O . ALA A 1 114 ? 107.916 270.019 -199.184 1.00 58.69 114 ALA A O 1
ATOM 603 N N . LEU A 1 115 ? 108.099 269.043 -201.237 1.00 54.53 115 LEU A N 1
ATOM 604 C CA . LEU A 1 115 ? 107.044 269.814 -201.904 1.00 54.31 115 LEU A CA 1
ATOM 605 C C . LEU A 1 115 ? 105.687 269.512 -201.277 1.00 58.61 115 LEU A C 1
ATOM 606 O O . LEU A 1 115 ? 104.885 270.425 -201.082 1.00 59.55 115 LEU A O 1
ATOM 611 N N . ARG A 1 116 ? 105.453 268.229 -200.942 1.00 54.87 116 ARG A N 1
ATOM 612 C CA . ARG A 1 116 ? 104.234 267.730 -200.305 1.00 54.90 116 ARG A CA 1
ATOM 613 C C . ARG A 1 116 ? 104.126 268.237 -198.870 1.00 60.09 116 ARG A C 1
ATOM 614 O O . ARG A 1 116 ? 103.029 268.574 -198.429 1.00 61.40 116 ARG A O 1
ATOM 622 N N . TYR A 1 117 ? 105.266 268.311 -198.152 1.00 56.40 117 TYR A N 1
ATOM 623 C CA . TYR A 1 117 ? 105.357 268.822 -196.782 1.00 56.60 117 TYR A CA 1
ATOM 624 C C . TYR A 1 117 ? 104.972 270.304 -196.736 1.00 63.34 117 TYR A C 1
ATOM 625 O O . TYR A 1 117 ? 104.182 270.695 -195.877 1.00 64.01 117 TYR A O 1
ATOM 634 N N . GLN A 1 118 ? 105.494 271.108 -197.692 1.00 61.14 118 GLN A N 1
ATOM 635 C CA . GLN A 1 118 ? 105.209 272.546 -197.812 1.00 62.23 118 GLN A CA 1
ATOM 636 C C . GLN A 1 118 ? 103.736 272.831 -198.093 1.00 68.21 118 GLN A C 1
ATOM 637 O O . GLN A 1 118 ? 103.165 273.713 -197.445 1.00 69.36 118 GLN A O 1
ATOM 643 N N . SER A 1 119 ? 103.121 272.082 -199.040 1.00 64.74 119 SER A N 1
ATOM 644 C CA . SER A 1 119 ? 101.701 272.225 -199.388 1.00 65.32 119 SER A CA 1
ATOM 645 C C . SER A 1 119 ? 100.777 271.807 -198.237 1.00 70.98 119 SER A C 1
ATOM 646 O O . SER A 1 119 ? 99.680 272.355 -198.106 1.00 71.90 119 SER A O 1
ATOM 649 N N . ALA A 1 120 ? 101.244 270.875 -197.380 1.00 67.71 120 ALA A N 1
ATOM 650 C CA . ALA A 1 120 ? 100.515 270.396 -196.203 1.00 68.37 120 ALA A CA 1
ATOM 651 C C . ALA A 1 120 ? 100.636 271.364 -195.006 1.00 74.62 120 ALA A C 1
ATOM 652 O O . ALA A 1 120 ? 99.983 271.157 -193.980 1.00 75.77 120 ALA A O 1
ATOM 654 N N . GLY A 1 121 ? 101.460 272.402 -195.155 1.00 71.56 121 GLY A N 1
ATOM 655 C CA . GLY A 1 121 ? 101.677 273.427 -194.140 1.00 72.34 121 GLY A CA 1
ATOM 656 C C . GLY A 1 121 ? 102.753 273.129 -193.115 1.00 76.60 121 GLY A C 1
ATOM 657 O O . GLY A 1 121 ? 102.737 273.709 -192.024 1.00 77.84 121 GLY A O 1
ATOM 658 N N . HIS A 1 122 ? 103.703 272.231 -193.452 1.00 72.01 122 HIS A N 1
ATOM 659 C CA . HIS A 1 122 ? 104.815 271.872 -192.565 1.00 71.12 122 HIS A CA 1
ATOM 660 C C . HIS A 1 122 ? 105.952 272.884 -192.661 1.00 72.46 122 HIS A C 1
ATOM 661 O O . HIS A 1 122 ? 106.077 273.588 -193.665 1.00 71.20 122 HIS A O 1
ATOM 668 N N . ARG A 1 123 ? 106.788 272.941 -191.612 1.00 68.10 123 ARG A N 1
ATOM 669 C CA . ARG A 1 123 ? 107.934 273.841 -191.553 1.00 67.32 123 ARG A CA 1
ATOM 670 C C . ARG A 1 123 ? 109.186 273.156 -192.128 1.00 66.72 123 ARG A C 1
ATOM 671 O O . ARG A 1 123 ? 109.853 272.396 -191.423 1.00 65.79 123 ARG A O 1
ATOM 679 N N . VAL A 1 124 ? 109.481 273.408 -193.423 1.00 59.96 124 VAL A N 1
ATOM 680 C CA . VAL A 1 124 ? 110.654 272.842 -194.107 1.00 56.93 124 VAL A CA 1
ATOM 681 C C . VAL A 1 124 ? 111.775 273.876 -194.042 1.00 57.21 124 VAL A C 1
ATOM 682 O O . VAL A 1 124 ? 111.669 274.942 -194.652 1.00 56.28 124 VAL A O 1
ATOM 686 N N . LEU A 1 125 ? 112.828 273.566 -193.262 1.00 52.05 125 LEU A N 1
ATOM 687 C CA . LEU A 1 125 ? 113.975 274.445 -193.024 1.00 51.28 125 LEU A CA 1
ATOM 688 C C . LEU A 1 125 ? 114.878 274.611 -194.235 1.00 53.15 125 LEU A C 1
ATOM 689 O O . LEU A 1 125 ? 115.164 275.742 -194.629 1.00 53.27 125 LEU A O 1
ATOM 694 N N . ALA A 1 126 ? 115.363 273.489 -194.795 1.00 47.61 126 ALA A N 1
ATOM 695 C CA . ALA A 1 126 ? 116.270 273.472 -195.940 1.00 46.61 126 ALA A CA 1
ATOM 696 C C . ALA A 1 126 ? 116.202 272.134 -196.673 1.00 49.06 126 ALA A C 1
ATOM 697 O O . ALA A 1 126 ? 115.694 271.148 -196.124 1.00 47.56 126 ALA A O 1
ATOM 699 N N . PHE A 1 127 ? 116.714 272.111 -197.918 1.00 45.02 127 PHE A N 1
ATOM 700 C CA . PHE A 1 127 ? 116.795 270.915 -198.748 1.00 43.74 127 PHE A CA 1
ATOM 701 C C . PHE A 1 127 ? 118.245 270.730 -199.202 1.00 46.85 127 PHE A C 1
ATOM 702 O O . PHE A 1 127 ? 118.823 271.621 -199.823 1.00 46.48 127 PHE A O 1
ATOM 710 N N . PHE A 1 128 ? 118.833 269.585 -198.837 1.00 42.87 128 PHE A N 1
ATOM 711 C CA . PHE A 1 128 ? 120.214 269.223 -199.142 1.00 42.13 128 PHE A CA 1
ATOM 712 C C . PHE A 1 128 ? 120.225 268.161 -200.238 1.00 46.31 128 PHE A C 1
ATOM 713 O O . PHE A 1 128 ? 119.792 267.036 -200.008 1.00 46.24 128 PHE A O 1
ATOM 721 N N . VAL A 1 129 ? 120.670 268.538 -201.441 1.00 43.57 129 VAL A N 1
ATOM 722 C CA . VAL A 1 129 ? 120.712 267.643 -202.598 1.00 43.24 129 VAL A CA 1
ATOM 723 C C . VAL A 1 129 ? 122.171 267.286 -202.948 1.00 49.01 129 VAL A C 1
ATOM 724 O O . VAL A 1 129 ? 123.018 268.168 -203.081 1.00 47.95 129 VAL A O 1
ATOM 728 N N . SER A 1 130 ? 122.458 265.979 -203.034 1.00 47.34 130 SER A N 1
ATOM 729 C CA . SER A 1 130 ? 123.790 265.451 -203.320 1.00 47.50 130 SER A CA 1
ATOM 730 C C . SER A 1 130 ? 123.817 264.598 -204.590 1.00 52.87 130 SER A C 1
ATOM 731 O O . SER A 1 130 ? 122.920 263.776 -204.785 1.00 53.47 130 SER A O 1
ATOM 734 N N . ALA A 1 131 ? 124.848 264.807 -205.450 1.00 49.98 131 ALA A N 1
ATOM 735 C CA . ALA A 1 131 ? 125.116 264.098 -206.717 1.00 50.35 131 ALA A CA 1
ATOM 736 C C . ALA A 1 131 ? 123.843 263.729 -207.504 1.00 55.33 131 ALA A C 1
ATOM 737 O O . ALA A 1 131 ? 123.640 262.570 -207.872 1.00 55.74 131 ALA A O 1
ATOM 739 N N . CYS A 1 132 ? 122.987 264.726 -207.741 1.00 51.47 132 CYS A N 1
ATOM 740 C CA . CYS A 1 132 ? 121.709 264.564 -208.414 1.00 50.97 132 CYS A CA 1
ATOM 741 C C . CYS A 1 132 ? 121.426 265.755 -209.301 1.00 56.08 132 CYS A C 1
ATOM 742 O O . CYS A 1 132 ? 121.379 266.886 -208.814 1.00 56.57 132 CYS A O 1
ATOM 745 N N . SER A 1 133 ? 121.199 265.501 -210.599 1.00 53.22 133 SER A N 1
ATOM 746 C CA . SER A 1 133 ? 120.870 266.522 -211.592 1.00 52.75 133 SER A CA 1
ATOM 747 C C . SER A 1 133 ? 119.548 267.184 -211.243 1.00 55.96 133 SER A C 1
ATOM 748 O O . SER A 1 133 ? 118.682 266.547 -210.638 1.00 55.24 133 SER A O 1
ATOM 751 N N . ALA A 1 134 ? 119.392 268.462 -211.625 1.00 52.82 134 ALA A N 1
ATOM 752 C CA . ALA A 1 134 ? 118.177 269.233 -211.392 1.00 52.43 134 ALA A CA 1
ATOM 753 C C . ALA A 1 134 ? 117.008 268.611 -212.184 1.00 57.77 134 ALA A C 1
ATOM 754 O O . ALA A 1 134 ? 117.259 268.033 -213.246 1.00 58.31 134 ALA A O 1
ATOM 756 N N . PRO A 1 135 ? 115.748 268.655 -211.686 1.00 55.03 135 PRO A N 1
ATOM 757 C CA . PRO A 1 135 ? 114.642 268.032 -212.443 1.00 55.88 135 PRO A CA 1
ATOM 758 C C . PRO A 1 135 ? 114.444 268.619 -213.835 1.00 63.63 135 PRO A C 1
ATOM 759 O O . PRO A 1 135 ? 114.389 269.841 -214.000 1.00 63.08 135 PRO A O 1
ATOM 763 N N . GLY A 1 136 ? 114.363 267.733 -214.825 1.00 63.84 136 GLY A N 1
ATOM 764 C CA . GLY A 1 136 ? 114.127 268.101 -216.219 1.00 65.58 136 GLY A CA 1
ATOM 765 C C . GLY A 1 136 ? 112.688 268.522 -216.443 1.00 73.16 136 GLY A C 1
ATOM 766 O O . GLY A 1 136 ? 111.832 268.243 -215.603 1.00 71.68 136 GLY A O 1
ATOM 767 N N . HIS A 1 137 ? 112.401 269.216 -217.554 1.00 74.94 137 HIS A N 1
ATOM 768 C CA . HIS A 1 137 ? 111.042 269.704 -217.834 1.00 77.06 137 HIS A CA 1
ATOM 769 C C . HIS A 1 137 ? 110.245 268.820 -218.793 1.00 84.42 137 HIS A C 1
ATOM 770 O O . HIS A 1 137 ? 109.022 268.958 -218.862 1.00 84.36 137 HIS A O 1
ATOM 777 N N . ILE A 1 138 ? 110.922 267.899 -219.504 1.00 83.83 138 ILE A N 1
ATOM 778 C CA . ILE A 1 138 ? 110.297 266.977 -220.458 1.00 85.78 138 ILE A CA 1
ATOM 779 C C . ILE A 1 138 ? 110.258 265.551 -219.896 1.00 91.95 138 ILE A C 1
ATOM 780 O O . ILE A 1 138 ? 111.094 265.198 -219.064 1.00 90.44 138 ILE A O 1
ATOM 785 N N . ARG A 1 139 ? 109.293 264.742 -220.356 1.00 92.14 139 ARG A N 1
ATOM 786 C CA . ARG A 1 139 ? 109.136 263.341 -219.967 1.00 93.50 139 ARG A CA 1
ATOM 787 C C . ARG A 1 139 ? 109.494 262.462 -221.164 1.00 101.58 139 ARG A C 1
ATOM 788 O O . ARG A 1 139 ? 108.955 262.652 -222.258 1.00 102.39 139 ARG A O 1
ATOM 796 N N . TYR A 1 140 ? 110.434 261.526 -220.962 1.00 100.43 140 TYR A N 1
ATOM 797 C CA . TYR A 1 140 ? 110.934 260.665 -222.026 1.00 103.05 140 TYR A CA 1
ATOM 798 C C . TYR A 1 140 ? 110.273 259.277 -222.071 1.00 112.77 140 TYR A C 1
ATOM 799 O O . TYR A 1 140 ? 110.369 258.499 -221.123 1.00 111.15 140 TYR A O 1
ATOM 808 N N . LYS A 1 141 ? 109.641 258.971 -223.227 1.00 115.45 141 LYS A N 1
ATOM 809 C CA . LYS A 1 141 ? 108.941 257.712 -223.502 1.00 118.58 141 LYS A CA 1
ATOM 810 C C . LYS A 1 141 ? 109.876 256.530 -223.824 1.00 128.23 141 LYS A C 1
ATOM 811 O O . LYS A 1 141 ? 109.672 255.797 -224.800 1.00 129.48 141 LYS A O 1
ATOM 813 N N . GLN A 1 142 ? 110.910 256.360 -222.988 1.00 127.53 142 GLN A N 1
ATOM 814 C CA . GLN A 1 142 ? 111.875 255.265 -223.059 1.00 129.66 142 GLN A CA 1
ATOM 815 C C . GLN A 1 142 ? 111.627 254.346 -221.848 1.00 136.55 142 GLN A C 1
ATOM 816 O O . GLN A 1 142 ? 112.323 253.343 -221.667 1.00 136.54 142 GLN A O 1
ATOM 818 N N . LEU A 1 143 ? 110.615 254.699 -221.030 1.00 135.32 143 LEU A N 1
ATOM 819 C CA . LEU A 1 143 ? 110.215 253.959 -219.840 1.00 136.05 143 LEU A CA 1
ATOM 820 C C . LEU A 1 143 ? 109.231 252.810 -220.167 1.00 144.90 143 LEU A C 1
ATOM 821 O O . LEU A 1 143 ? 108.858 252.048 -219.270 1.00 143.98 143 LEU A O 1
ATOM 826 N N . GLN A 1 144 ? 108.847 252.671 -221.455 1.00 146.18 144 GLN A N 1
ATOM 827 C CA . GLN A 1 144 ? 107.956 251.617 -221.945 1.00 149.07 144 GLN A CA 1
ATOM 828 C C . GLN A 1 144 ? 108.739 250.429 -222.548 1.00 157.34 144 GLN A C 1
ATOM 829 O O . GLN A 1 144 ? 108.160 249.585 -223.241 1.00 159.27 144 GLN A O 1
ATOM 831 N N . ASP A 1 145 ? 110.053 250.362 -222.264 1.00 155.37 145 ASP A N 1
ATOM 832 C CA . ASP A 1 145 ? 110.921 249.264 -222.686 1.00 157.70 145 ASP A CA 1
ATOM 833 C C . ASP A 1 145 ? 110.717 248.123 -221.690 1.00 164.55 145 ASP A C 1
ATOM 834 O O . ASP A 1 145 ? 110.304 248.374 -220.554 1.00 162.66 145 ASP A O 1
ATOM 836 N N . LEU A 1 146 ? 110.991 246.873 -222.099 1.00 165.14 146 LEU A N 1
ATOM 837 C CA . LEU A 1 146 ? 110.816 245.732 -221.200 1.00 166.18 146 LEU A CA 1
ATOM 838 C C . LEU A 1 146 ? 111.931 245.698 -220.152 1.00 170.63 146 LEU A C 1
ATOM 839 O O . LEU A 1 146 ? 112.993 246.271 -220.385 1.00 169.76 146 LEU A O 1
ATOM 841 N N . SER A 1 147 ? 111.675 245.076 -218.980 1.00 168.44 147 SER A N 1
ATOM 842 C CA . SER A 1 147 ? 112.653 244.969 -217.887 1.00 167.89 147 SER A CA 1
ATOM 843 C C . SER A 1 147 ? 113.858 244.081 -218.263 1.00 175.44 147 SER A C 1
ATOM 844 O O . SER A 1 147 ? 114.876 244.080 -217.566 1.00 174.18 147 SER A O 1
ATOM 847 N N . ASP A 1 148 ? 113.737 243.361 -219.393 1.00 175.80 148 ASP A N 1
ATOM 848 C CA . ASP A 1 148 ? 114.761 242.511 -219.995 1.00 178.11 148 ASP A CA 1
ATOM 849 C C . ASP A 1 148 ? 115.561 243.345 -221.015 1.00 183.17 148 ASP A C 1
ATOM 850 O O . ASP A 1 148 ? 115.866 242.880 -222.118 1.00 184.94 148 ASP A O 1
ATOM 855 N N . ARG A 1 149 ? 115.891 244.600 -220.630 1.00 178.64 149 ARG A N 1
ATOM 856 C CA . ARG A 1 149 ? 116.652 245.571 -221.425 1.00 178.70 149 ARG A CA 1
ATOM 857 C C . ARG A 1 149 ? 118.078 245.102 -221.709 1.00 184.76 149 ARG A C 1
ATOM 858 O O . ARG A 1 149 ? 118.841 245.856 -222.310 1.00 184.19 149 ARG A O 1
ATOM 866 N N . GLU A 1 150 ? 118.425 243.858 -221.295 1.00 183.29 150 GLU A N 1
ATOM 867 C CA . GLU A 1 150 ? 119.717 243.199 -221.483 1.00 184.71 150 GLU A CA 1
ATOM 868 C C . GLU A 1 150 ? 120.126 243.181 -222.957 1.00 191.38 150 GLU A C 1
ATOM 869 O O . GLU A 1 150 ? 121.302 243.386 -223.250 1.00 191.48 150 GLU A O 1
ATOM 871 N N . MET A 1 151 ? 119.149 242.976 -223.877 1.00 189.96 151 MET A N 1
ATOM 872 C CA . MET A 1 151 ? 119.375 242.960 -225.326 1.00 192.02 151 MET A CA 1
ATOM 873 C C . MET A 1 151 ? 119.786 244.358 -225.815 1.00 195.30 151 MET A C 1
ATOM 874 O O . MET A 1 151 ? 120.755 244.479 -226.566 1.00 195.95 151 MET A O 1
ATOM 876 N N . LEU A 1 152 ? 119.088 245.413 -225.336 1.00 190.18 152 LEU A N 1
ATOM 877 C CA . LEU A 1 152 ? 119.389 246.795 -225.717 1.00 189.14 152 LEU A CA 1
ATOM 878 C C . LEU A 1 152 ? 120.638 247.333 -225.016 1.00 191.77 152 LEU A C 1
ATOM 879 O O . LEU A 1 152 ? 121.396 248.086 -225.636 1.00 191.56 152 LEU A O 1
ATOM 884 N N . ASP A 1 153 ? 120.864 246.928 -223.744 1.00 187.32 153 ASP A N 1
ATOM 885 C CA . ASP A 1 153 ? 122.030 247.297 -222.931 1.00 186.04 153 ASP A CA 1
ATOM 886 C C . ASP A 1 153 ? 123.293 246.680 -223.524 1.00 191.77 153 ASP A C 1
ATOM 887 O O . ASP A 1 153 ? 124.335 247.341 -223.533 1.00 190.80 153 ASP A O 1
ATOM 889 N N . LEU A 1 154 ? 123.192 245.448 -224.071 1.00 190.49 154 LEU A N 1
ATOM 890 C CA . LEU A 1 154 ? 124.323 244.791 -224.713 1.00 192.31 154 LEU A CA 1
ATOM 891 C C . LEU A 1 154 ? 124.516 245.402 -226.095 1.00 197.05 154 LEU A C 1
ATOM 892 O O . LEU A 1 154 ? 123.854 245.015 -227.064 1.00 198.64 154 LEU A O 1
ATOM 897 N N . PHE A 1 155 ? 125.364 246.441 -226.138 1.00 192.70 155 PHE A N 1
ATOM 898 C CA . PHE A 1 155 ? 125.710 247.178 -227.346 1.00 220.54 155 PHE A CA 1
ATOM 899 C C . PHE A 1 155 ? 126.973 246.592 -227.969 1.00 243.31 155 PHE A C 1
ATOM 900 O O . PHE A 1 155 ? 127.667 245.789 -227.345 1.00 202.10 155 PHE A O 1
ATOM 902 N N . PHE A 1 172 ? 123.471 239.604 -213.758 1.00 155.33 172 PHE A N 1
ATOM 903 C CA . PHE A 1 172 ? 122.313 240.213 -214.407 1.00 155.30 172 PHE A CA 1
ATOM 904 C C . PHE A 1 172 ? 121.315 240.791 -213.395 1.00 157.40 172 PHE A C 1
ATOM 905 O O . PHE A 1 172 ? 120.831 241.910 -213.593 1.00 156.17 172 PHE A O 1
ATOM 907 N N . VAL A 1 173 ? 121.010 240.034 -212.315 1.00 153.30 173 VAL A N 1
ATOM 908 C CA . VAL A 1 173 ? 120.083 240.424 -211.238 1.00 151.27 173 VAL A CA 1
ATOM 909 C C . VAL A 1 173 ? 120.568 241.688 -210.496 1.00 152.61 173 VAL A C 1
ATOM 910 O O . VAL A 1 173 ? 119.747 242.488 -210.041 1.00 150.79 173 VAL A O 1
ATOM 914 N N . GLY A 1 174 ? 121.888 241.847 -210.411 1.00 148.47 174 GLY A N 1
ATOM 915 C CA . GLY A 1 174 ? 122.546 242.972 -209.763 1.00 146.38 174 GLY A CA 1
ATOM 916 C C . GLY A 1 174 ? 122.421 244.273 -210.532 1.00 148.61 174 GLY A C 1
ATOM 917 O O . GLY A 1 174 ? 122.591 245.345 -209.943 1.00 146.91 174 GLY A O 1
ATOM 918 N N . ALA A 1 175 ? 122.133 244.188 -211.854 1.00 145.13 175 ALA A N 1
ATOM 919 C CA . ALA A 1 175 ? 121.962 245.334 -212.757 1.00 143.88 175 ALA A CA 1
ATOM 920 C C . ALA A 1 175 ? 120.526 245.868 -212.763 1.00 145.19 175 ALA A C 1
ATOM 921 O O . ALA A 1 175 ? 120.309 247.038 -213.098 1.00 144.04 175 ALA A O 1
ATOM 923 N N . LEU A 1 176 ? 119.553 245.012 -212.392 1.00 140.50 176 LEU A N 1
ATOM 924 C CA . LEU A 1 176 ? 118.125 245.323 -212.315 1.00 138.92 176 LEU A CA 1
ATOM 925 C C . LEU A 1 176 ? 117.809 246.603 -211.486 1.00 138.21 176 LEU A C 1
ATOM 926 O O . LEU A 1 176 ? 117.082 247.447 -212.015 1.00 137.55 176 LEU A O 1
ATOM 931 N N . PRO A 1 177 ? 118.359 246.816 -210.249 1.00 131.32 177 PRO A N 1
ATOM 932 C CA . PRO A 1 177 ? 118.048 248.061 -209.518 1.00 128.54 177 PRO A CA 1
ATOM 933 C C . PRO A 1 177 ? 118.520 249.345 -210.210 1.00 128.93 177 PRO A C 1
ATOM 934 O O . PRO A 1 177 ? 117.820 250.351 -210.123 1.00 127.55 177 PRO A O 1
ATOM 938 N N . THR A 1 178 ? 119.685 249.312 -210.897 1.00 123.51 178 THR A N 1
ATOM 939 C CA . THR A 1 178 ? 120.221 250.467 -211.635 1.00 121.75 178 THR A CA 1
ATOM 940 C C . THR A 1 178 ? 119.390 250.760 -212.889 1.00 122.93 178 THR A C 1
ATOM 941 O O . THR A 1 178 ? 119.155 251.926 -213.201 1.00 121.72 178 THR A O 1
ATOM 945 N N . LEU A 1 179 ? 118.939 249.700 -213.592 1.00 118.36 179 LEU A N 1
ATOM 946 C CA . LEU A 1 179 ? 118.100 249.784 -214.792 1.00 117.61 179 LEU A CA 1
ATOM 947 C C . LEU A 1 179 ? 116.702 250.345 -214.468 1.00 116.79 179 LEU A C 1
ATOM 948 O O . LEU A 1 179 ? 116.172 251.165 -215.225 1.00 116.29 179 LEU A O 1
ATOM 953 N N . ARG A 1 180 ? 116.135 249.930 -213.317 1.00 109.86 180 ARG A N 1
ATOM 954 C CA . ARG A 1 180 ? 114.834 250.399 -212.826 1.00 107.55 180 ARG A CA 1
ATOM 955 C C . ARG A 1 180 ? 114.868 251.908 -212.487 1.00 106.68 180 ARG A C 1
ATOM 956 O O . ARG A 1 180 ? 113.873 252.618 -212.683 1.00 105.77 180 ARG A O 1
ATOM 958 N N . ALA A 1 181 ? 116.027 252.389 -211.997 1.00 100.10 181 ALA A N 1
ATOM 959 C CA . ALA A 1 181 ? 116.266 253.786 -211.653 1.00 97.76 181 ALA A CA 1
ATOM 960 C C . ALA A 1 181 ? 116.312 254.656 -212.902 1.00 99.10 181 ALA A C 1
ATOM 961 O O . ALA A 1 181 ? 115.760 255.749 -212.873 1.00 97.64 181 ALA A O 1
ATOM 963 N N . VAL A 1 182 ? 116.959 254.174 -213.995 1.00 94.91 182 VAL A N 1
ATOM 964 C CA . VAL A 1 182 ? 117.062 254.864 -215.293 1.00 94.66 182 VAL A CA 1
ATOM 965 C C . VAL A 1 182 ? 115.645 255.079 -215.868 1.00 97.53 182 VAL A C 1
ATOM 966 O O . VAL A 1 182 ? 115.341 256.159 -216.373 1.00 96.67 182 VAL A O 1
ATOM 970 N N . ARG A 1 183 ? 114.774 254.066 -215.720 1.00 93.69 183 ARG A N 1
ATOM 971 C CA . ARG A 1 183 ? 113.372 254.092 -216.146 1.00 93.49 183 ARG A CA 1
ATOM 972 C C . ARG A 1 183 ? 112.573 255.156 -215.366 1.00 94.12 183 ARG A C 1
ATOM 973 O O . ARG A 1 183 ? 111.776 255.893 -215.960 1.00 93.72 183 ARG A O 1
ATOM 981 N N . ALA A 1 184 ? 112.802 255.232 -214.041 1.00 88.00 184 ALA A N 1
ATOM 982 C CA . ALA A 1 184 ? 112.151 256.196 -213.146 1.00 86.05 184 ALA A CA 1
ATOM 983 C C . ALA A 1 184 ? 112.650 257.636 -213.379 1.00 88.57 184 ALA A C 1
ATOM 984 O O . ALA A 1 184 ? 111.867 258.576 -213.271 1.00 87.56 184 ALA A O 1
ATOM 986 N N . ILE A 1 185 ? 113.952 257.803 -213.688 1.00 84.70 185 ILE A N 1
ATOM 987 C CA . ILE A 1 185 ? 114.581 259.104 -213.973 1.00 83.95 185 ILE A CA 1
ATOM 988 C C . ILE A 1 185 ? 114.106 259.648 -215.336 1.00 88.48 185 ILE A C 1
ATOM 989 O O . ILE A 1 185 ? 113.757 260.828 -215.412 1.00 88.04 185 ILE A O 1
ATOM 994 N N . ALA A 1 186 ? 114.072 258.803 -216.387 1.00 85.51 186 ALA A N 1
ATOM 995 C CA . ALA A 1 186 ? 113.598 259.175 -217.726 1.00 85.60 186 ALA A CA 1
ATOM 996 C C . ALA A 1 186 ? 112.088 259.500 -217.733 1.00 87.60 186 ALA A C 1
ATOM 997 O O . ALA A 1 186 ? 111.649 260.296 -218.564 1.00 87.92 186 ALA A O 1
ATOM 999 N N . GLY A 1 187 ? 111.333 258.948 -216.781 1.00 81.92 187 GLY A N 1
ATOM 1000 C CA . GLY A 1 187 ? 109.911 259.252 -216.618 1.00 81.01 187 GLY A CA 1
ATOM 1001 C C . GLY A 1 187 ? 109.596 260.403 -215.667 1.00 82.33 187 GLY A C 1
ATOM 1002 O O . GLY A 1 187 ? 108.432 260.784 -215.517 1.00 82.04 187 GLY A O 1
ATOM 1003 N N . TYR A 1 188 ? 110.631 260.959 -214.999 1.00 76.73 188 TYR A N 1
ATOM 1004 C CA . TYR A 1 188 ? 110.495 262.052 -214.030 1.00 74.80 188 TYR A CA 1
ATOM 1005 C C . TYR A 1 188 ? 110.716 263.418 -214.643 1.00 78.00 188 TYR A C 1
ATOM 1006 O O . TYR A 1 188 ? 111.769 263.677 -215.224 1.00 78.45 188 TYR A O 1
ATOM 1015 N N . SER A 1 189 ? 109.739 264.306 -214.471 1.00 72.77 189 SER A N 1
ATOM 1016 C CA . SER A 1 189 ? 109.803 265.699 -214.914 1.00 71.69 189 SER A CA 1
ATOM 1017 C C . SER A 1 189 ? 109.115 266.568 -213.870 1.00 72.88 189 SER A C 1
ATOM 1018 O O . SER A 1 189 ? 108.254 266.080 -213.129 1.00 72.24 189 SER A O 1
ATOM 1021 N N . CYS A 1 190 ? 109.479 267.852 -213.819 1.00 68.09 190 CYS A N 1
ATOM 1022 C CA . CYS A 1 190 ? 108.873 268.807 -212.898 1.00 66.86 190 CYS A CA 1
ATOM 1023 C C . CYS A 1 190 ? 108.609 270.128 -213.635 1.00 70.68 190 CYS A C 1
ATOM 1024 O O . CYS A 1 190 ? 109.512 270.609 -214.320 1.00 69.41 190 CYS A O 1
ATOM 1027 N N . PRO A 1 191 ? 107.377 270.701 -213.549 1.00 68.65 191 PRO A N 1
ATOM 1028 C CA . PRO A 1 191 ? 107.093 271.962 -214.264 1.00 69.18 191 PRO A CA 1
ATOM 1029 C C . PRO A 1 191 ? 107.955 273.127 -213.761 1.00 73.63 191 PRO A C 1
ATOM 1030 O O . PRO A 1 191 ? 108.297 273.126 -212.577 1.00 73.24 191 PRO A O 1
ATOM 1034 N N . PRO A 1 192 ? 108.322 274.119 -214.620 1.00 70.00 192 PRO A N 1
ATOM 1035 C CA . PRO A 1 192 ? 109.196 275.221 -214.154 1.00 69.38 192 PRO A CA 1
ATOM 1036 C C . PRO A 1 192 ? 108.716 275.999 -212.924 1.00 72.88 192 PRO A C 1
ATOM 1037 O O . PRO A 1 192 ? 109.545 276.487 -212.151 1.00 72.43 192 PRO A O 1
ATOM 1041 N N . GLU A 1 193 ? 107.392 276.110 -212.749 1.00 69.19 193 GLU A N 1
ATOM 1042 C CA . GLU A 1 193 ? 106.758 276.835 -211.647 1.00 69.34 193 GLU A CA 1
ATOM 1043 C C . GLU A 1 193 ? 106.880 276.135 -210.286 1.00 71.20 193 GLU A C 1
ATOM 1044 O O . GLU A 1 193 ? 106.779 276.806 -209.257 1.00 71.58 193 GLU A O 1
ATOM 1050 N N . THR A 1 194 ? 107.062 274.801 -210.280 1.00 65.09 194 THR A N 1
ATOM 1051 C CA . THR A 1 194 ? 107.175 274.001 -209.058 1.00 63.28 194 THR A CA 1
ATOM 1052 C C . THR A 1 194 ? 108.522 274.272 -208.369 1.00 64.16 194 THR A C 1
ATOM 1053 O O . THR A 1 194 ? 109.588 273.896 -208.872 1.00 62.40 194 THR A O 1
ATOM 1057 N N . LYS A 1 195 ? 108.460 274.979 -207.233 1.00 59.24 195 LYS A N 1
ATOM 1058 C CA . LYS A 1 195 ? 109.625 275.398 -206.457 1.00 57.71 195 LYS A CA 1
ATOM 1059 C C . LYS A 1 195 ? 109.386 275.242 -204.959 1.00 60.03 195 LYS A C 1
ATOM 1060 O O . LYS A 1 195 ? 108.234 275.215 -204.508 1.00 60.60 195 LYS A O 1
ATOM 1066 N N . LEU A 1 196 ? 110.484 275.183 -204.185 1.00 53.88 196 LEU A N 1
ATOM 1067 C CA . LEU A 1 196 ? 110.447 275.138 -202.726 1.00 52.47 196 LEU A CA 1
ATOM 1068 C C . LEU A 1 196 ? 110.601 276.568 -202.191 1.00 56.91 196 LEU A C 1
ATOM 1069 O O . LEU A 1 196 ? 111.184 277.420 -202.867 1.00 57.37 196 LEU A O 1
ATOM 1074 N N . SER A 1 197 ? 110.048 276.850 -201.009 1.00 53.26 197 SER A N 1
ATOM 1075 C CA . SER A 1 197 ? 110.166 278.176 -200.403 1.00 53.63 197 SER A CA 1
ATOM 1076 C C . SER A 1 197 ? 111.189 278.157 -199.248 1.00 57.37 197 SER A C 1
ATOM 1077 O O . SER A 1 197 ? 111.135 278.988 -198.338 1.00 59.14 197 SER A O 1
ATOM 1080 N N . CYS A 1 198 ? 112.136 277.201 -199.316 1.00 51.30 198 CYS A N 1
ATOM 1081 C CA . CYS A 1 198 ? 113.223 276.998 -198.355 1.00 50.42 198 CYS A CA 1
ATOM 1082 C C . CYS A 1 198 ? 114.563 276.980 -199.112 1.00 53.24 198 CYS A C 1
ATOM 1083 O O . CYS A 1 198 ? 114.565 276.607 -200.292 1.00 52.27 198 CYS A O 1
ATOM 1086 N N . PRO A 1 199 ? 115.709 277.345 -198.482 1.00 49.39 199 PRO A N 1
ATOM 1087 C CA . PRO A 1 199 ? 116.992 277.291 -199.207 1.00 48.16 199 PRO A CA 1
ATOM 1088 C C . PRO A 1 199 ? 117.403 275.888 -199.671 1.00 50.12 199 PRO A C 1
ATOM 1089 O O . PRO A 1 199 ? 117.059 274.895 -199.022 1.00 49.30 199 PRO A O 1
ATOM 1093 N N . ILE A 1 200 ? 118.132 275.814 -200.806 1.00 45.40 200 ILE A N 1
ATOM 1094 C CA . ILE A 1 200 ? 118.646 274.564 -201.375 1.00 43.68 200 ILE A CA 1
ATOM 1095 C C . ILE A 1 200 ? 120.170 274.551 -201.296 1.00 47.02 200 ILE A C 1
ATOM 1096 O O . ILE A 1 200 ? 120.820 275.511 -201.706 1.00 47.39 200 ILE A O 1
ATOM 1101 N N . TYR A 1 201 ? 120.730 273.459 -200.767 1.00 42.33 201 TYR A N 1
ATOM 1102 C CA . TYR A 1 201 ? 122.169 273.276 -200.664 1.00 41.09 201 TYR A CA 1
ATOM 1103 C C . TYR A 1 201 ? 122.558 272.070 -201.494 1.00 43.27 201 TYR A C 1
ATOM 1104 O O . TYR A 1 201 ? 122.155 270.945 -201.183 1.00 42.75 201 TYR A O 1
ATOM 1113 N N . ALA A 1 202 ? 123.290 272.319 -202.583 1.00 38.72 202 ALA A N 1
ATOM 1114 C CA . ALA A 1 202 ? 123.762 271.298 -203.510 1.00 38.38 202 ALA A CA 1
ATOM 1115 C C . ALA A 1 202 ? 125.193 270.890 -203.182 1.00 43.60 202 ALA A C 1
ATOM 1116 O O . ALA A 1 202 ? 126.012 271.729 -202.800 1.00 43.66 202 ALA A O 1
ATOM 1118 N N . PHE A 1 203 ? 125.478 269.589 -203.305 1.00 41.63 203 PHE A N 1
ATOM 1119 C CA . PHE A 1 203 ? 126.793 269.009 -203.040 1.00 42.02 203 PHE A CA 1
ATOM 1120 C C . PHE A 1 203 ? 127.152 268.072 -204.185 1.00 48.19 203 PHE A C 1
ATOM 1121 O O . PHE A 1 203 ? 126.333 267.254 -204.595 1.00 46.74 203 PHE A O 1
ATOM 1129 N N . ILE A 1 204 ? 128.369 268.214 -204.727 1.00 48.08 204 ILE A N 1
ATOM 1130 C CA . ILE A 1 204 ? 128.807 267.422 -205.877 1.00 48.95 204 ILE A CA 1
ATOM 1131 C C . ILE A 1 204 ? 130.273 266.966 -205.755 1.00 50.10 204 ILE A C 1
ATOM 1132 O O . ILE A 1 204 ? 131.080 267.629 -205.103 1.00 49.23 204 ILE A O 1
ATOM 1137 N N . GLY A 1 205 ? 130.574 265.818 -206.360 1.00 46.03 205 GLY A N 1
ATOM 1138 C CA . GLY A 1 205 ? 131.918 265.259 -206.447 1.00 46.21 205 GLY A CA 1
ATOM 1139 C C . GLY A 1 205 ? 132.536 265.723 -207.746 1.00 51.22 205 GLY A C 1
ATOM 1140 O O . GLY A 1 205 ? 131.879 265.653 -208.786 1.00 52.04 205 GLY A O 1
ATOM 1141 N N . ASP A 1 206 ? 133.771 266.247 -207.701 1.00 48.81 206 ASP A N 1
ATOM 1142 C CA . ASP A 1 206 ? 134.460 266.795 -208.882 1.00 49.85 206 ASP A CA 1
ATOM 1143 C C . ASP A 1 206 ? 134.707 265.777 -210.009 1.00 56.73 206 ASP A C 1
ATOM 1144 O O . ASP A 1 206 ? 134.761 266.172 -211.176 1.00 57.93 206 ASP A O 1
ATOM 1149 N N . LYS A 1 207 ? 134.827 264.480 -209.664 1.00 53.28 207 LYS A N 1
ATOM 1150 C CA . LYS A 1 207 ? 135.070 263.400 -210.620 1.00 54.05 207 LYS A CA 1
ATOM 1151 C C . LYS A 1 207 ? 133.816 262.542 -210.887 1.00 59.45 207 LYS A C 1
ATOM 1152 O O . LYS A 1 207 ? 133.932 261.378 -211.275 1.00 60.32 207 LYS A O 1
ATOM 1158 N N . ASP A 1 208 ? 132.620 263.130 -210.705 1.00 56.44 208 ASP A N 1
ATOM 1159 C CA . ASP A 1 208 ? 131.349 262.453 -210.947 1.00 56.91 208 ASP A CA 1
ATOM 1160 C C . ASP A 1 208 ? 130.859 262.785 -212.356 1.00 64.75 208 ASP A C 1
ATOM 1161 O O . ASP A 1 208 ? 130.623 263.952 -212.678 1.00 62.85 208 ASP A O 1
ATOM 1166 N N . TRP A 1 209 ? 130.746 261.755 -213.207 1.00 65.57 209 TRP A N 1
ATOM 1167 C CA . TRP A 1 209 ? 130.290 261.890 -214.594 1.00 67.12 209 TRP A CA 1
ATOM 1168 C C . TRP A 1 209 ? 128.769 261.767 -214.703 1.00 69.58 209 TRP A C 1
ATOM 1169 O O . TRP A 1 209 ? 128.183 262.370 -215.594 1.00 69.15 209 TRP A O 1
ATOM 1180 N N . ILE A 1 210 ? 128.138 261.000 -213.788 1.00 66.02 210 ILE A N 1
ATOM 1181 C CA . ILE A 1 210 ? 126.686 260.773 -213.678 1.00 65.49 210 ILE A CA 1
ATOM 1182 C C . ILE A 1 210 ? 125.979 262.108 -213.372 1.00 67.67 210 ILE A C 1
ATOM 1183 O O . ILE A 1 210 ? 124.925 262.385 -213.939 1.00 67.97 210 ILE A O 1
ATOM 1188 N N . ALA A 1 211 ? 126.575 262.937 -212.493 1.00 62.60 211 ALA A N 1
ATOM 1189 C CA . ALA A 1 211 ? 126.069 264.255 -212.119 1.00 61.41 211 ALA A CA 1
ATOM 1190 C C . ALA A 1 211 ? 127.225 265.253 -212.033 1.00 65.57 211 ALA A C 1
ATOM 1191 O O . ALA A 1 211 ? 128.211 264.978 -211.358 1.00 66.68 211 ALA A O 1
ATOM 1193 N N . THR A 1 212 ? 127.125 266.386 -212.746 1.00 60.84 212 THR A N 1
ATOM 1194 C CA . THR A 1 212 ? 128.162 267.427 -212.759 1.00 59.86 212 THR A CA 1
ATOM 1195 C C . THR A 1 212 ? 127.616 268.725 -212.175 1.00 61.74 212 THR A C 1
ATOM 1196 O O . THR A 1 212 ? 126.421 268.811 -211.892 1.00 59.58 212 THR A O 1
ATOM 1200 N N . GLN A 1 213 ? 128.489 269.738 -212.009 1.00 59.69 213 GLN A N 1
ATOM 1201 C CA . GLN A 1 213 ? 128.114 271.057 -211.499 1.00 59.78 213 GLN A CA 1
ATOM 1202 C C . GLN A 1 213 ? 127.123 271.741 -212.446 1.00 65.59 213 GLN A C 1
ATOM 1203 O O . GLN A 1 213 ? 126.217 272.423 -211.975 1.00 65.83 213 GLN A O 1
ATOM 1209 N N . ASP A 1 214 ? 127.272 271.521 -213.770 1.00 63.17 214 ASP A N 1
ATOM 1210 C CA . ASP A 1 214 ? 126.414 272.067 -214.821 1.00 63.75 214 ASP A CA 1
ATOM 1211 C C . ASP A 1 214 ? 124.975 271.554 -214.770 1.00 67.30 214 ASP A C 1
ATOM 1212 O O . ASP A 1 214 ? 124.052 272.336 -215.007 1.00 67.74 214 ASP A O 1
ATOM 1217 N N . ASP A 1 215 ? 124.773 270.253 -214.481 1.00 62.54 215 ASP A N 1
ATOM 1218 C CA . ASP A 1 215 ? 123.422 269.685 -214.385 1.00 61.47 215 ASP A CA 1
ATOM 1219 C C . ASP A 1 215 ? 122.822 269.830 -212.976 1.00 61.80 215 ASP A C 1
ATOM 1220 O O . ASP A 1 215 ? 121.608 269.696 -212.813 1.00 60.73 215 ASP A O 1
ATOM 1225 N N . MET A 1 216 ? 123.662 270.160 -211.974 1.00 56.49 216 MET A N 1
ATOM 1226 C CA . MET A 1 216 ? 123.238 270.403 -210.592 1.00 54.86 216 MET A CA 1
ATOM 1227 C C . MET A 1 216 ? 122.929 271.879 -210.346 1.00 60.28 216 MET A C 1
ATOM 1228 O O . MET A 1 216 ? 122.171 272.180 -209.427 1.00 60.17 216 MET A O 1
ATOM 1233 N N . ASP A 1 217 ? 123.512 272.795 -211.165 1.00 58.33 217 ASP A N 1
ATOM 1234 C CA . ASP A 1 217 ? 123.292 274.247 -211.096 1.00 58.45 217 ASP A CA 1
ATOM 1235 C C . ASP A 1 217 ? 121.814 274.641 -211.234 1.00 61.27 217 ASP A C 1
ATOM 1236 O O . ASP A 1 217 ? 121.399 275.456 -210.416 1.00 61.34 217 ASP A O 1
ATOM 1241 N N . PRO A 1 218 ? 120.979 274.080 -212.165 1.00 56.72 218 PRO A N 1
ATOM 1242 C CA . PRO A 1 218 ? 119.572 274.526 -212.251 1.00 55.92 218 PRO A CA 1
ATOM 1243 C C . PRO A 1 218 ? 118.689 274.228 -211.032 1.00 58.72 218 PRO A C 1
ATOM 1244 O O . PRO A 1 218 ? 117.502 274.567 -211.073 1.00 59.07 218 PRO A O 1
ATOM 1248 N N . TRP A 1 219 ? 119.258 273.669 -209.925 1.00 53.97 219 TRP A N 1
ATOM 1249 C CA . TRP A 1 219 ? 118.527 273.433 -208.667 1.00 52.60 219 TRP A CA 1
ATOM 1250 C C . TRP A 1 219 ? 118.203 274.793 -208.015 1.00 56.95 219 TRP A C 1
ATOM 1251 O O . TRP A 1 219 ? 117.326 274.865 -207.154 1.00 56.44 219 TRP A O 1
ATOM 1262 N N . ARG A 1 220 ? 118.904 275.869 -208.461 1.00 54.41 220 ARG A N 1
ATOM 1263 C CA . ARG A 1 220 ? 118.708 277.254 -208.023 1.00 55.44 220 ARG A CA 1
ATOM 1264 C C . ARG A 1 220 ? 117.340 277.784 -208.452 1.00 60.95 220 ARG A C 1
ATOM 1265 O O . ARG A 1 220 ? 116.802 278.672 -207.789 1.00 61.66 220 ARG A O 1
ATOM 1273 N N . ASP A 1 221 ? 116.799 277.236 -209.563 1.00 57.60 221 ASP A N 1
ATOM 1274 C CA . ASP A 1 221 ? 115.503 277.560 -210.164 1.00 57.60 221 ASP A CA 1
ATOM 1275 C C . ASP A 1 221 ? 114.375 276.755 -209.529 1.00 60.09 221 ASP A C 1
ATOM 1276 O O . ASP A 1 221 ? 113.214 276.996 -209.851 1.00 60.70 221 ASP A O 1
ATOM 1281 N N . ARG A 1 222 ? 114.716 275.807 -208.613 1.00 54.87 222 ARG A N 1
ATOM 1282 C CA . ARG A 1 222 ? 113.758 274.966 -207.883 1.00 53.20 222 ARG A CA 1
ATOM 1283 C C . ARG A 1 222 ? 113.518 275.507 -206.459 1.00 55.99 222 ARG A C 1
ATOM 1284 O O . ARG A 1 222 ? 112.896 274.845 -205.627 1.00 55.44 222 ARG A O 1
ATOM 1292 N N . THR A 1 223 ? 114.002 276.726 -206.202 1.00 52.77 223 THR A N 1
ATOM 1293 C CA . THR A 1 223 ? 113.823 277.429 -204.939 1.00 52.93 223 THR A CA 1
ATOM 1294 C C . THR A 1 223 ? 113.518 278.899 -205.145 1.00 58.93 223 THR A C 1
ATOM 1295 O O . THR A 1 223 ? 113.965 279.519 -206.114 1.00 58.57 223 THR A O 1
ATOM 1299 N N . THR A 1 224 ? 112.766 279.449 -204.198 1.00 57.39 224 THR A N 1
ATOM 1300 C CA . THR A 1 224 ? 112.372 280.845 -204.140 1.00 58.30 224 THR A CA 1
ATOM 1301 C C . THR A 1 224 ? 113.406 281.610 -203.290 1.00 64.03 224 THR A C 1
ATOM 1302 O O . THR A 1 224 ? 113.547 282.825 -203.434 1.00 65.83 224 THR A O 1
ATOM 1306 N N . GLU A 1 225 ? 114.137 280.876 -202.421 1.00 59.06 225 GLU A N 1
ATOM 1307 C CA . GLU A 1 225 ? 115.131 281.416 -201.495 1.00 58.39 225 GLU A CA 1
ATOM 1308 C C . GLU A 1 225 ? 116.583 281.236 -201.977 1.00 58.38 225 GLU A C 1
ATOM 1309 O O . GLU A 1 225 ? 116.844 281.256 -203.182 1.00 57.40 225 GLU A O 1
ATOM 1315 N N . GLU A 1 226 ? 117.518 281.088 -201.026 1.00 53.17 226 GLU A N 1
ATOM 1316 C CA . GLU A 1 226 ? 118.959 280.954 -201.240 1.00 52.03 226 GLU A CA 1
ATOM 1317 C C . GLU A 1 226 ? 119.349 279.635 -201.875 1.00 53.72 226 GLU A C 1
ATOM 1318 O O . GLU A 1 226 ? 118.699 278.613 -201.652 1.00 52.74 226 GLU A O 1
ATOM 1324 N N . PHE A 1 227 ? 120.436 279.657 -202.649 1.00 49.07 227 PHE A N 1
ATOM 1325 C CA . PHE A 1 227 ? 121.020 278.474 -203.262 1.00 47.11 227 PHE A CA 1
ATOM 1326 C C . PHE A 1 227 ? 122.524 278.517 -203.096 1.00 51.52 227 PHE A C 1
ATOM 1327 O O . PHE A 1 227 ? 123.144 279.567 -203.299 1.00 50.90 227 PHE A O 1
ATOM 1335 N N . SER A 1 228 ? 123.103 277.375 -202.724 1.00 49.12 228 SER A N 1
ATOM 1336 C CA . SER A 1 228 ? 124.537 277.213 -202.545 1.00 50.32 228 SER A CA 1
ATOM 1337 C C . SER A 1 228 ? 124.963 275.874 -203.133 1.00 55.47 228 SER A C 1
ATOM 1338 O O . SER A 1 228 ? 124.234 274.892 -203.010 1.00 55.48 228 SER A O 1
ATOM 1341 N N . ILE A 1 229 ? 126.127 275.841 -203.793 1.00 52.48 229 ILE A N 1
ATOM 1342 C CA . ILE A 1 229 ? 126.677 274.619 -204.382 1.00 51.77 229 ILE A CA 1
ATOM 1343 C C . ILE A 1 229 ? 128.119 274.425 -203.898 1.00 54.36 229 ILE A C 1
ATOM 1344 O O . ILE A 1 229 ? 128.928 275.343 -203.996 1.00 55.67 229 ILE A O 1
ATOM 1349 N N . ARG A 1 230 ? 128.414 273.253 -203.320 1.00 48.78 230 ARG A N 1
ATOM 1350 C CA . ARG A 1 230 ? 129.751 272.923 -202.831 1.00 48.11 230 ARG A CA 1
ATOM 1351 C C . ARG A 1 230 ? 130.320 271.712 -203.565 1.00 49.77 230 ARG A C 1
ATOM 1352 O O . ARG A 1 230 ? 129.640 270.695 -203.701 1.00 47.79 230 ARG A O 1
ATOM 1360 N N . VAL A 1 231 ? 131.576 271.834 -204.032 1.00 46.34 231 VAL A N 1
ATOM 1361 C CA 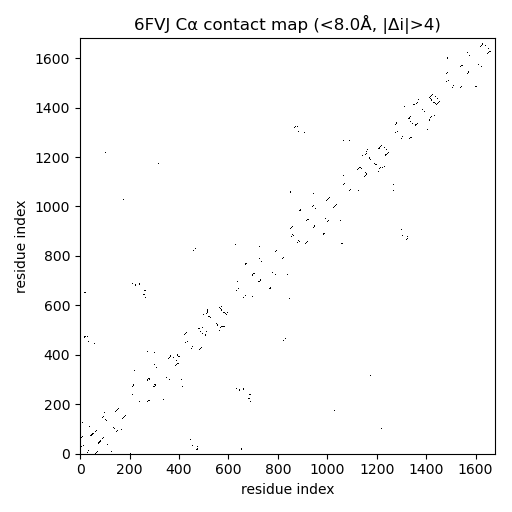. VAL A 1 231 ? 132.295 270.784 -204.753 1.00 45.15 231 VAL A CA 1
ATOM 1362 C C . VAL A 1 231 ? 133.275 270.113 -203.795 1.00 47.93 231 VAL A C 1
ATOM 1363 O O . VAL A 1 231 ? 134.061 270.788 -203.131 1.00 48.62 231 VAL A O 1
ATOM 1367 N N . PHE A 1 232 ? 133.196 268.782 -203.700 1.00 44.04 232 PHE A N 1
ATOM 1368 C CA . PHE A 1 232 ? 134.060 267.956 -202.863 1.00 43.36 232 PHE A CA 1
ATOM 1369 C C . PHE A 1 232 ? 134.932 267.056 -203.753 1.00 47.99 232 PHE A C 1
ATOM 1370 O O . PHE A 1 232 ? 134.489 266.702 -204.848 1.00 47.78 232 PHE A O 1
ATOM 1378 N N . PRO A 1 233 ? 136.140 266.627 -203.318 1.00 45.75 233 PRO A N 1
ATOM 1379 C CA . PRO A 1 233 ? 136.924 265.703 -204.162 1.00 45.94 233 PRO A CA 1
ATOM 1380 C C . PRO A 1 233 ? 136.373 264.276 -204.108 1.00 50.34 233 PRO A C 1
ATOM 1381 O O . PRO A 1 233 ? 136.172 263.721 -203.020 1.00 50.54 233 PRO A O 1
ATOM 1385 N N . GLY A 1 234 ? 136.111 263.704 -205.280 1.00 46.46 234 GLY A N 1
ATOM 1386 C CA . GLY A 1 234 ? 135.600 262.344 -205.392 1.00 46.60 234 GLY A CA 1
ATOM 1387 C C . GLY A 1 234 ? 134.652 262.118 -206.545 1.00 50.80 234 GLY A C 1
ATOM 1388 O O . GLY A 1 234 ? 134.350 263.048 -207.290 1.00 50.56 234 GLY A O 1
ATOM 1389 N N . ASP A 1 235 ? 134.186 260.864 -206.695 1.00 47.80 235 ASP A N 1
ATOM 1390 C CA . ASP A 1 235 ? 133.278 260.427 -207.755 1.00 48.01 235 ASP A CA 1
ATOM 1391 C C . ASP A 1 235 ? 131.800 260.537 -207.341 1.00 52.88 235 ASP A C 1
ATOM 1392 O O . ASP A 1 235 ? 131.443 261.470 -206.618 1.00 53.18 235 ASP A O 1
ATOM 1397 N N . HIS A 1 236 ? 130.943 259.592 -207.795 1.00 49.41 236 HIS A N 1
ATOM 1398 C CA . HIS A 1 236 ? 129.513 259.555 -207.480 1.00 48.08 236 HIS A CA 1
ATOM 1399 C C . HIS A 1 236 ? 129.248 259.264 -205.998 1.00 51.24 236 HIS A C 1
ATOM 1400 O O . HIS A 1 236 ? 128.222 259.692 -205.472 1.00 49.59 236 HIS A O 1
ATOM 1407 N N . PHE A 1 237 ? 130.179 258.566 -205.334 1.00 49.07 237 PHE A N 1
ATOM 1408 C CA . PHE A 1 237 ? 130.097 258.248 -203.910 1.00 48.22 237 PHE A CA 1
ATOM 1409 C C . PHE A 1 237 ? 131.239 258.923 -203.135 1.00 50.54 237 PHE A C 1
ATOM 1410 O O . PHE A 1 237 ? 131.869 258.322 -202.272 1.00 50.49 237 PHE A O 1
ATOM 1418 N N . TYR A 1 238 ? 131.459 260.219 -203.452 1.00 46.52 238 TYR A N 1
ATOM 1419 C CA . TYR A 1 238 ? 132.453 261.128 -202.871 1.00 46.03 238 TYR A CA 1
ATOM 1420 C C . TYR A 1 238 ? 132.251 261.297 -201.352 1.00 49.61 238 TYR A C 1
ATOM 1421 O O . TYR A 1 238 ? 133.217 261.542 -200.625 1.00 48.58 238 TYR A O 1
ATOM 1430 N N . LEU A 1 239 ? 130.969 261.216 -200.901 1.00 45.95 239 LEU A N 1
ATOM 1431 C CA . LEU A 1 239 ? 130.519 261.435 -199.528 1.00 45.63 239 LEU A CA 1
ATOM 1432 C C . LEU A 1 239 ? 131.170 260.488 -198.524 1.00 52.06 239 LEU A C 1
ATOM 1433 O O . LEU A 1 239 ? 131.400 260.901 -197.392 1.00 53.87 239 LEU A O 1
ATOM 1438 N N . ASN A 1 240 ? 131.534 259.265 -198.949 1.00 48.49 240 ASN A N 1
ATOM 1439 C CA . ASN A 1 240 ? 132.212 258.273 -198.113 1.00 48.48 240 ASN A CA 1
ATOM 1440 C C . ASN A 1 240 ? 133.582 258.772 -197.638 1.00 52.14 240 ASN A C 1
ATOM 1441 O O . ASN A 1 240 ? 133.982 258.491 -196.500 1.00 52.02 240 ASN A O 1
ATOM 1446 N N . ASP A 1 241 ? 134.281 259.527 -198.503 1.00 48.03 241 ASP A N 1
ATOM 1447 C CA . ASP A 1 241 ? 135.594 260.107 -198.221 1.00 48.62 241 ASP A CA 1
ATOM 1448 C C . ASP A 1 241 ? 135.500 261.515 -197.619 1.00 50.96 241 ASP A C 1
ATOM 1449 O O . ASP A 1 241 ? 136.467 261.973 -197.035 1.00 51.48 241 ASP A O 1
ATOM 1454 N N . ASN A 1 242 ? 134.356 262.203 -197.769 1.00 46.48 242 ASN A N 1
ATOM 1455 C CA . ASN A 1 242 ? 134.160 263.575 -197.280 1.00 45.59 242 ASN A CA 1
ATOM 1456 C C . ASN A 1 242 ? 133.032 263.690 -196.251 1.00 48.64 242 ASN A C 1
ATOM 1457 O O . ASN A 1 242 ? 132.439 264.760 -196.101 1.00 47.59 242 ASN A O 1
ATOM 1462 N N . LEU A 1 243 ? 132.766 262.600 -195.523 1.00 46.54 243 LEU A N 1
ATOM 1463 C CA . LEU A 1 243 ? 131.724 262.485 -194.497 1.00 46.68 243 LEU A CA 1
ATOM 1464 C C . LEU A 1 243 ? 131.794 263.567 -193.377 1.00 52.73 243 LEU A C 1
ATOM 1465 O O . LEU A 1 243 ? 130.769 264.214 -193.157 1.00 51.02 243 LEU A O 1
ATOM 1470 N N . PRO A 1 244 ? 132.950 263.847 -192.702 1.00 52.01 244 PRO A N 1
ATOM 1471 C CA . PRO A 1 244 ? 132.939 264.894 -191.660 1.00 52.54 244 PRO A CA 1
ATOM 1472 C C . PRO A 1 244 ? 132.604 266.307 -192.144 1.00 56.07 244 PRO A C 1
ATOM 1473 O O . PRO A 1 244 ? 131.817 266.983 -191.486 1.00 56.64 244 PRO A O 1
ATOM 1477 N N . GLU A 1 245 ? 133.185 266.751 -193.274 1.00 52.02 245 GLU A N 1
ATOM 1478 C CA . GLU A 1 245 ? 132.956 268.086 -193.830 1.00 51.67 245 GLU A CA 1
ATOM 1479 C C . GLU A 1 245 ? 131.566 268.277 -194.405 1.00 54.58 245 GLU A C 1
ATOM 1480 O O . GLU A 1 245 ? 131.020 269.375 -194.290 1.00 54.70 245 GLU A O 1
ATOM 1486 N N . LEU A 1 246 ? 130.997 267.227 -195.025 1.00 50.31 246 LEU A N 1
ATOM 1487 C CA . LEU A 1 246 ? 129.647 267.262 -195.597 1.00 49.47 246 LEU A CA 1
ATOM 1488 C C . LEU A 1 246 ? 128.587 267.372 -194.490 1.00 53.28 246 LEU A C 1
ATOM 1489 O O . LEU A 1 246 ? 127.688 268.208 -194.588 1.00 53.36 246 LEU A O 1
ATOM 1494 N N . VAL A 1 247 ? 128.705 266.533 -193.444 1.00 48.78 247 VAL A N 1
ATOM 1495 C CA . VAL A 1 247 ? 127.783 266.502 -192.308 1.00 48.12 247 VAL A CA 1
ATOM 1496 C C . VAL A 1 247 ? 127.849 267.795 -191.482 1.00 52.77 247 VAL A C 1
ATOM 1497 O O . VAL A 1 247 ? 126.798 268.354 -191.169 1.00 52.18 247 VAL A O 1
ATOM 1501 N N . SER A 1 248 ? 129.068 268.290 -191.170 1.00 50.67 248 SER A N 1
ATOM 1502 C CA . SER A 1 248 ? 129.224 269.539 -190.413 1.00 51.85 248 SER A CA 1
ATOM 1503 C C . SER A 1 248 ? 128.547 270.706 -191.148 1.00 55.84 248 SER A C 1
ATOM 1504 O O . SER A 1 248 ? 127.932 271.560 -190.510 1.00 56.65 248 SER A O 1
ATOM 1507 N N . ASP A 1 249 ? 128.600 270.684 -192.489 1.00 50.96 249 ASP A N 1
ATOM 1508 C CA . ASP A 1 249 ? 127.969 271.667 -193.361 1.00 50.94 249 ASP A CA 1
ATOM 1509 C C . ASP A 1 249 ? 126.444 271.575 -193.266 1.00 54.37 249 ASP A C 1
ATOM 1510 O O . ASP A 1 249 ? 125.798 272.587 -193.001 1.00 54.65 249 ASP A O 1
ATOM 1515 N N . ILE A 1 250 ? 125.875 270.363 -193.438 1.00 50.64 250 ILE A N 1
ATOM 1516 C CA . ILE A 1 250 ? 124.434 270.086 -193.338 1.00 50.24 250 ILE A CA 1
ATOM 1517 C C . ILE A 1 250 ? 123.902 270.487 -191.948 1.00 55.93 250 ILE A C 1
ATOM 1518 O O . ILE A 1 250 ? 122.923 271.234 -191.867 1.00 56.27 250 ILE A O 1
ATOM 1523 N N . GLU A 1 251 ? 124.569 270.028 -190.871 1.00 52.92 251 GLU A N 1
ATOM 1524 C CA . GLU A 1 251 ? 124.207 270.332 -189.489 1.00 53.82 251 GLU A CA 1
ATOM 1525 C C . GLU A 1 251 ? 124.194 271.837 -189.194 1.00 58.52 251 GLU A C 1
ATOM 1526 O O . GLU A 1 251 ? 123.208 272.328 -188.641 1.00 58.91 251 GLU A O 1
ATOM 1532 N N . ASP A 1 252 ? 125.267 272.564 -189.577 1.00 55.43 252 ASP A N 1
ATOM 1533 C CA . ASP A 1 252 ? 125.383 274.009 -189.381 1.00 56.41 252 ASP A CA 1
ATOM 1534 C C . ASP A 1 252 ? 124.219 274.754 -190.026 1.00 60.08 252 ASP A C 1
ATOM 1535 O O . ASP A 1 252 ? 123.614 275.598 -189.366 1.00 62.03 252 ASP A O 1
ATOM 1537 N N . LYS A 1 253 ? 123.881 274.404 -191.283 1.00 54.44 253 LYS A N 1
ATOM 1538 C CA . LYS A 1 253 ? 122.787 275.013 -192.048 1.00 53.90 253 LYS A CA 1
ATOM 1539 C C . LYS A 1 253 ? 121.399 274.668 -191.500 1.00 59.08 253 LYS A C 1
ATOM 1540 O O . LYS A 1 253 ? 120.544 275.548 -191.466 1.00 59.04 253 LYS A O 1
ATOM 1546 N N . THR A 1 254 ? 121.183 273.408 -191.062 1.00 56.22 254 THR A N 1
ATOM 1547 C CA . THR A 1 254 ? 119.911 272.954 -190.475 1.00 56.05 254 THR A CA 1
ATOM 1548 C C . THR A 1 254 ? 119.622 273.740 -189.188 1.00 62.47 254 THR A C 1
ATOM 1549 O O . THR A 1 254 ? 118.513 274.239 -189.032 1.00 62.48 254 THR A O 1
ATOM 1553 N N . LEU A 1 255 ? 120.636 273.864 -188.296 1.00 60.16 255 LEU A N 1
ATOM 1554 C CA . LEU A 1 255 ? 120.548 274.576 -187.016 1.00 61.35 255 LEU A CA 1
ATOM 1555 C C . LEU A 1 255 ? 120.514 276.085 -187.189 1.00 67.79 255 LEU A C 1
ATOM 1556 O O . LEU A 1 255 ? 120.006 276.790 -186.316 1.00 69.22 255 LEU A O 1
ATOM 1561 N N . GLN A 1 256 ? 121.043 276.574 -188.313 1.00 64.81 256 GLN A N 1
ATOM 1562 C CA . GLN A 1 256 ? 121.071 277.987 -188.676 1.00 66.24 256 GLN A CA 1
ATOM 1563 C C . GLN A 1 256 ? 119.643 278.469 -188.975 1.00 70.94 256 GLN A C 1
ATOM 1564 O O . GLN A 1 256 ? 119.207 279.486 -188.432 1.00 71.92 256 GLN A O 1
ATOM 1570 N N . TRP A 1 257 ? 118.919 277.715 -189.821 1.00 67.06 257 TRP A N 1
ATOM 1571 C CA . TRP A 1 257 ? 117.546 278.011 -190.219 1.00 67.44 257 TRP A CA 1
ATOM 1572 C C . TRP A 1 257 ? 116.540 277.667 -189.139 1.00 73.23 257 TRP A C 1
ATOM 1573 O O . TRP A 1 257 ? 115.451 278.231 -189.123 1.00 73.60 257 TRP A O 1
ATOM 1584 N N . HIS A 1 258 ? 116.920 276.770 -188.212 1.00 70.58 258 HIS A N 1
ATOM 1585 C CA . HIS A 1 258 ? 116.139 276.359 -187.045 1.00 71.54 258 HIS A CA 1
ATOM 1586 C C . HIS A 1 258 ? 116.269 277.520 -186.047 1.00 78.36 258 HIS A C 1
ATOM 1587 O O . HIS A 1 258 ? 117.379 277.771 -185.574 1.00 78.71 258 HIS A O 1
ATOM 1594 N N . ASP A 1 259 ? 115.193 278.270 -185.784 1.00 76.29 259 ASP A N 1
ATOM 1595 C CA . ASP A 1 259 ? 115.199 279.439 -184.879 1.00 108.79 259 ASP A CA 1
ATOM 1596 C C . ASP A 1 259 ? 116.242 280.521 -185.270 1.00 128.92 259 ASP A C 1
ATOM 1597 O O . ASP A 1 259 ? 117.377 280.549 -184.784 1.00 92.08 259 ASP A O 1
ATOM 1599 N N . ALA B 1 27 ? 148.693 271.859 -182.652 1.00 68.52 27 ALA B N 1
ATOM 1600 C CA . ALA B 1 27 ? 149.138 270.468 -182.724 1.00 67.26 27 ALA B CA 1
ATOM 1601 C C . ALA B 1 27 ? 150.232 270.290 -183.778 1.00 69.83 27 ALA B C 1
ATOM 1602 O O . ALA B 1 27 ? 150.121 270.872 -184.862 1.00 70.17 27 ALA B O 1
ATOM 1604 N N . ALA B 1 28 ? 151.280 269.484 -183.454 1.00 63.60 28 ALA B N 1
ATOM 1605 C CA . ALA B 1 28 ? 152.447 269.157 -184.295 1.00 60.98 28 ALA B CA 1
ATOM 1606 C C . ALA B 1 28 ? 152.044 268.776 -185.723 1.00 60.77 28 ALA B C 1
ATOM 1607 O O . ALA B 1 28 ? 151.060 268.051 -185.882 1.00 59.22 28 ALA B O 1
ATOM 1609 N N . PRO B 1 29 ? 152.758 269.259 -186.773 1.00 55.44 29 PRO B N 1
ATOM 1610 C CA . PRO B 1 29 ? 152.368 268.892 -188.143 1.00 53.65 29 PRO B CA 1
ATOM 1611 C C . PRO B 1 29 ? 152.701 267.442 -188.500 1.00 55.53 29 PRO B C 1
ATOM 1612 O O . PRO B 1 29 ? 153.593 266.846 -187.896 1.00 54.63 29 PRO B O 1
ATOM 1616 N N . THR B 1 30 ? 151.971 266.875 -189.467 1.00 50.63 30 THR B N 1
ATOM 1617 C CA . THR B 1 30 ? 152.204 265.497 -189.915 1.00 49.12 30 THR B CA 1
ATOM 1618 C C . THR B 1 30 ? 152.625 265.490 -191.387 1.00 49.91 30 THR B C 1
ATOM 1619 O O . THR B 1 30 ? 151.975 266.103 -192.228 1.00 49.45 30 THR B O 1
ATOM 1623 N N . LEU B 1 31 ? 153.750 264.820 -191.669 1.00 44.27 31 LEU B N 1
ATOM 1624 C CA . LEU B 1 31 ? 154.312 264.674 -193.004 1.00 42.52 31 LEU B CA 1
ATOM 1625 C C . LEU B 1 31 ? 154.023 263.292 -193.567 1.00 44.16 31 LEU B C 1
ATOM 1626 O O . LEU B 1 31 ? 154.374 262.282 -192.949 1.00 43.73 31 LEU B O 1
ATOM 1631 N N . TYR B 1 32 ? 153.399 263.254 -194.752 1.00 40.14 32 TYR B N 1
ATOM 1632 C CA . TYR B 1 32 ? 153.103 262.014 -195.465 1.00 39.60 32 TYR B CA 1
ATOM 1633 C C . TYR B 1 32 ? 154.237 261.709 -196.434 1.00 43.51 32 TYR B C 1
ATOM 1634 O O . TYR B 1 32 ? 154.588 262.558 -197.254 1.00 43.43 32 TYR B O 1
ATOM 1643 N N . ILE B 1 33 ? 154.858 260.519 -196.289 1.00 40.25 33 ILE B N 1
ATOM 1644 C CA . ILE B 1 33 ? 155.997 260.094 -197.109 1.00 39.29 33 ILE B CA 1
ATOM 1645 C C . ILE B 1 33 ? 155.559 259.120 -198.196 1.00 42.97 33 ILE B C 1
ATOM 1646 O O . ILE B 1 33 ? 155.090 258.015 -197.898 1.00 43.94 33 ILE B O 1
ATOM 1651 N N . PHE B 1 34 ? 155.704 259.546 -199.456 1.00 38.76 34 PHE B N 1
ATOM 1652 C CA . PHE B 1 34 ? 155.340 258.766 -200.644 1.00 37.84 34 PHE B CA 1
ATOM 1653 C C . PHE B 1 34 ? 156.589 258.169 -201.322 1.00 43.67 34 PHE B C 1
ATOM 1654 O O . PHE B 1 34 ? 157.392 258.909 -201.880 1.00 44.11 34 PHE B O 1
ATOM 1662 N N . PRO B 1 35 ? 156.770 256.836 -201.269 1.00 43.16 35 PRO B N 1
ATOM 1663 C CA . PRO B 1 35 ? 157.965 256.225 -201.872 1.00 44.27 35 PRO B CA 1
ATOM 1664 C C . PRO B 1 35 ? 157.995 256.221 -203.400 1.00 50.95 35 PRO B C 1
ATOM 1665 O O . PRO B 1 35 ? 156.984 256.506 -204.043 1.00 52.11 35 PRO B O 1
ATOM 1669 N N . HIS B 1 36 ? 159.158 255.861 -203.981 1.00 47.28 36 HIS B N 1
ATOM 1670 C CA . HIS B 1 36 ? 159.368 255.735 -205.428 1.00 46.72 36 HIS B CA 1
ATOM 1671 C C . HIS B 1 36 ? 158.688 254.464 -205.961 1.00 49.65 36 HIS B C 1
ATOM 1672 O O . HIS B 1 36 ? 158.161 253.689 -205.165 1.00 48.87 36 HIS B O 1
ATOM 1679 N N . ALA B 1 37 ? 158.691 254.250 -207.301 1.00 47.84 37 ALA B N 1
ATOM 1680 C CA . ALA B 1 37 ? 158.134 253.052 -207.942 1.00 48.48 37 ALA B CA 1
ATOM 1681 C C . ALA B 1 37 ? 159.043 251.888 -207.551 1.00 55.61 37 ALA B C 1
ATOM 1682 O O . ALA B 1 37 ? 160.263 251.931 -207.760 1.00 56.13 37 ALA B O 1
ATOM 1684 N N . GLY B 1 38 ? 158.452 250.900 -206.917 1.00 54.37 38 GLY B N 1
ATOM 1685 C CA . GLY B 1 38 ? 159.179 249.742 -206.413 1.00 55.69 38 GLY B CA 1
ATOM 1686 C C . GLY B 1 38 ? 159.626 249.923 -204.975 1.00 61.13 38 GLY B C 1
ATOM 1687 O O . GLY B 1 38 ? 160.110 248.975 -204.353 1.00 61.95 38 GLY B O 1
ATOM 1688 N N . GLY B 1 39 ? 159.454 251.143 -204.458 1.00 57.42 39 GLY B N 1
ATOM 1689 C CA . GLY B 1 39 ? 159.814 251.517 -203.099 1.00 56.83 39 GLY B CA 1
ATOM 1690 C C . GLY B 1 39 ? 158.721 251.218 -202.099 1.00 60.80 39 GLY B C 1
ATOM 1691 O O . GLY B 1 39 ? 157.532 251.352 -202.403 1.00 60.11 39 GLY B O 1
ATOM 1692 N N . THR B 1 40 ? 159.128 250.806 -200.897 1.00 57.41 40 THR B N 1
ATOM 1693 C CA . THR B 1 40 ? 158.225 250.472 -199.795 1.00 56.76 40 THR B CA 1
ATOM 1694 C C . THR B 1 40 ? 158.405 251.484 -198.660 1.00 59.69 40 THR B C 1
ATOM 1695 O O . THR B 1 40 ? 159.299 252.321 -198.724 1.00 59.13 40 THR B O 1
ATOM 1699 N N . ALA B 1 41 ? 157.575 251.377 -197.603 1.00 56.40 41 ALA B N 1
ATOM 1700 C CA . ALA B 1 41 ? 157.657 252.221 -196.410 1.00 55.65 41 ALA B CA 1
ATOM 1701 C C . ALA B 1 41 ? 158.915 251.887 -195.624 1.00 58.65 41 ALA B C 1
ATOM 1702 O O . ALA B 1 41 ? 159.399 252.752 -194.911 1.00 58.04 41 ALA B O 1
ATOM 1704 N N . LYS B 1 42 ? 159.452 250.642 -195.761 1.00 55.39 42 LYS B N 1
ATOM 1705 C CA . LYS B 1 42 ? 160.672 250.173 -195.092 1.00 55.82 42 LYS B CA 1
ATOM 1706 C C . LYS B 1 42 ? 161.919 250.904 -195.581 1.00 60.24 42 LYS B C 1
ATOM 1707 O O . LYS B 1 42 ? 162.842 251.101 -194.789 1.00 61.77 42 LYS B O 1
ATOM 1710 N N . ASP B 1 43 ? 161.951 251.312 -196.875 1.00 54.68 43 ASP B N 1
ATOM 1711 C CA . ASP B 1 43 ? 163.063 252.045 -197.492 1.00 53.17 43 ASP B CA 1
ATOM 1712 C C . ASP B 1 43 ? 163.188 253.467 -196.935 1.00 55.15 43 ASP B C 1
ATOM 1713 O O . ASP B 1 43 ? 164.250 254.073 -197.066 1.00 54.18 43 ASP B O 1
ATOM 1718 N N . TYR B 1 44 ? 162.096 254.006 -196.351 1.00 50.54 44 TYR B N 1
ATOM 1719 C CA . TYR B 1 44 ? 162.032 255.372 -195.828 1.00 49.24 44 TYR B CA 1
ATOM 1720 C C . TYR B 1 44 ? 162.007 255.439 -194.294 1.00 52.85 44 TYR B C 1
ATOM 1721 O O . TYR B 1 44 ? 161.690 256.491 -193.727 1.00 52.50 44 TYR B O 1
ATOM 1730 N N . VAL B 1 45 ? 162.408 254.336 -193.626 1.00 49.34 45 VAL B N 1
ATOM 1731 C CA . VAL B 1 45 ? 162.516 254.244 -192.172 1.00 49.84 45 VAL B CA 1
ATOM 1732 C C . VAL B 1 45 ? 163.665 255.153 -191.710 1.00 55.64 45 VAL B C 1
ATOM 1733 O O . VAL B 1 45 ? 163.465 255.959 -190.803 1.00 56.44 45 VAL B O 1
ATOM 1737 N N . ALA B 1 46 ? 164.837 255.059 -192.371 1.00 52.85 46 ALA B N 1
ATOM 1738 C CA . ALA B 1 46 ? 166.023 255.871 -192.094 1.00 53.25 46 ALA B CA 1
ATOM 1739 C C . ALA B 1 46 ? 165.755 257.366 -192.335 1.00 57.74 46 ALA B C 1
ATOM 1740 O O . ALA B 1 46 ? 166.234 258.196 -191.562 1.00 58.59 46 ALA B O 1
ATOM 1742 N N . PHE B 1 47 ? 164.976 257.697 -193.396 1.00 52.80 47 PHE B N 1
ATOM 1743 C CA . PHE B 1 47 ? 164.544 259.050 -193.770 1.00 51.54 47 PHE B CA 1
ATOM 1744 C C . PHE B 1 47 ? 163.672 259.661 -192.657 1.00 55.80 47 PHE B C 1
ATOM 1745 O O . PHE B 1 47 ? 163.914 260.791 -192.234 1.00 55.87 47 PHE B O 1
ATOM 1753 N N . SER B 1 48 ? 162.664 258.900 -192.190 1.00 52.27 48 SER B N 1
ATOM 1754 C CA . SER B 1 48 ? 161.727 259.279 -191.129 1.00 52.05 48 SER B CA 1
ATOM 1755 C C . SER B 1 48 ? 162.426 259.426 -189.774 1.00 56.41 48 SER B C 1
ATOM 1756 O O . SER B 1 48 ? 162.085 260.319 -189.000 1.00 55.79 48 SER B O 1
ATOM 1759 N N . ARG B 1 49 ? 163.424 258.566 -189.514 1.00 54.44 49 ARG B N 1
ATOM 1760 C CA . ARG B 1 49 ? 164.218 258.523 -188.284 1.00 55.56 49 ARG B CA 1
ATOM 1761 C C . ARG B 1 49 ? 165.018 259.800 -188.045 1.00 59.42 49 ARG B C 1
ATOM 1762 O O . ARG B 1 49 ? 165.265 260.150 -186.894 1.00 61.11 49 ARG B O 1
ATOM 1770 N N . GLU B 1 50 ? 165.421 260.487 -189.130 1.00 54.07 50 GLU B N 1
ATOM 1771 C CA . GLU B 1 50 ? 166.195 261.732 -189.096 1.00 53.70 50 GLU B CA 1
ATOM 1772 C C . GLU B 1 50 ? 165.409 262.933 -188.548 1.00 56.73 50 GLU B C 1
ATOM 1773 O O . GLU B 1 50 ? 166.012 263.921 -188.115 1.00 57.44 50 GLU B O 1
ATOM 1779 N N . PHE B 1 51 ? 164.072 262.866 -188.597 1.00 51.55 51 PHE B N 1
ATOM 1780 C CA . PHE B 1 51 ? 163.194 263.922 -188.098 1.00 50.62 51 PHE B CA 1
ATOM 1781 C C . PHE B 1 51 ? 163.120 263.887 -186.579 1.00 56.87 51 PHE B C 1
ATOM 1782 O O . PHE B 1 51 ? 163.229 262.812 -185.978 1.00 57.80 51 PHE B O 1
ATOM 1790 N N . SER B 1 52 ? 162.896 265.054 -185.960 1.00 54.25 52 SER B N 1
ATOM 1791 C CA . SER B 1 52 ? 162.749 265.151 -184.505 1.00 55.27 52 SER B CA 1
ATOM 1792 C C . SER B 1 52 ? 161.277 264.890 -184.121 1.00 58.17 52 SER B C 1
ATOM 1793 O O . SER B 1 52 ? 160.444 264.714 -185.007 1.00 55.78 52 SER B O 1
ATOM 1796 N N . ALA B 1 53 ? 160.957 264.887 -182.810 1.00 57.02 53 ALA B N 1
ATOM 1797 C CA . ALA B 1 53 ? 159.598 264.676 -182.288 1.00 57.16 53 ALA B CA 1
ATOM 1798 C C . ALA B 1 53 ? 158.618 265.814 -182.656 1.00 61.88 53 ALA B C 1
ATOM 1799 O O . ALA B 1 53 ? 157.408 265.650 -182.493 1.00 60.97 53 ALA B O 1
ATOM 1801 N N . ASP B 1 54 ? 159.139 266.953 -183.168 1.00 59.89 54 ASP B N 1
ATOM 1802 C CA . ASP B 1 54 ? 158.353 268.125 -183.572 1.00 59.92 54 ASP B CA 1
ATOM 1803 C C . ASP B 1 54 ? 157.480 267.899 -184.814 1.00 62.25 54 ASP B C 1
ATOM 1804 O O . ASP B 1 54 ? 156.570 268.693 -185.063 1.00 62.64 54 ASP B O 1
ATOM 1809 N N . VAL B 1 55 ? 157.758 266.835 -185.593 1.00 56.89 55 VAL B N 1
ATOM 1810 C CA . VAL B 1 55 ? 157.032 266.469 -186.819 1.00 54.98 55 VAL B CA 1
ATOM 1811 C C . VAL B 1 55 ? 156.558 265.005 -186.727 1.00 56.95 55 VAL B C 1
ATOM 1812 O O . VAL B 1 55 ? 157.337 264.135 -186.342 1.00 57.03 55 VAL B O 1
ATOM 1816 N N . LYS B 1 56 ? 155.294 264.736 -187.081 1.00 51.02 56 LYS B N 1
ATOM 1817 C CA . LYS B 1 56 ? 154.769 263.368 -187.114 1.00 49.34 56 LYS B CA 1
ATOM 1818 C C . LYS B 1 56 ? 154.958 262.823 -188.531 1.00 50.75 56 LYS B C 1
ATOM 1819 O O . LYS B 1 56 ? 154.831 263.581 -189.486 1.00 48.67 56 LYS B O 1
ATOM 1825 N N . ARG B 1 57 ? 155.306 261.535 -188.679 1.00 47.77 57 ARG B N 1
ATOM 1826 C CA . ARG B 1 57 ? 155.554 260.968 -190.012 1.00 46.31 57 ARG B CA 1
ATOM 1827 C C . ARG B 1 57 ? 154.724 259.751 -190.314 1.00 50.67 57 ARG B C 1
ATOM 1828 O O . ARG B 1 57 ? 154.737 258.783 -189.557 1.00 50.69 57 ARG B O 1
ATOM 1836 N N . ILE B 1 58 ? 154.019 259.790 -191.444 1.00 48.64 58 ILE B N 1
ATOM 1837 C CA . ILE B 1 58 ? 153.204 258.671 -191.913 1.00 48.59 58 ILE B CA 1
ATOM 1838 C C . ILE B 1 58 ? 153.754 258.238 -193.268 1.00 52.38 58 ILE B C 1
ATOM 1839 O O . ILE B 1 58 ? 153.624 258.977 -194.244 1.00 51.88 58 ILE B O 1
ATOM 1844 N N . ALA B 1 59 ? 154.440 257.084 -193.304 1.00 49.81 59 ALA B N 1
ATOM 1845 C CA . ALA B 1 59 ? 154.995 256.529 -194.538 1.00 49.96 59 ALA B CA 1
ATOM 1846 C C . ALA B 1 59 ? 153.894 255.736 -195.223 1.00 54.90 59 ALA B C 1
ATOM 1847 O O . ALA B 1 59 ? 153.323 254.833 -194.609 1.00 55.40 59 ALA B O 1
ATOM 1849 N N . VAL B 1 60 ? 153.552 256.101 -196.470 1.00 51.92 60 VAL B N 1
ATOM 1850 C CA . VAL B 1 60 ? 152.475 255.429 -197.197 1.00 51.83 60 VAL B CA 1
ATOM 1851 C C . VAL B 1 60 ? 152.991 254.136 -197.855 1.00 57.20 60 VAL B C 1
ATOM 1852 O O . VAL B 1 60 ? 154.105 254.104 -198.383 1.00 55.35 60 VAL B O 1
ATOM 1856 N N . GLN B 1 61 ? 152.197 253.060 -197.757 1.00 57.23 61 GLN B N 1
ATOM 1857 C CA . GLN B 1 61 ? 152.505 251.766 -198.359 1.00 58.20 61 GLN B CA 1
ATOM 1858 C C . GLN B 1 61 ? 151.503 251.549 -199.486 1.00 64.80 61 GLN B C 1
ATOM 1859 O O . GLN B 1 61 ? 150.292 251.523 -199.233 1.00 65.42 61 GLN B O 1
ATOM 1865 N N . TYR B 1 62 ? 152.003 251.463 -200.731 1.00 62.13 62 TYR B N 1
ATOM 1866 C CA . TYR B 1 62 ? 151.155 251.277 -201.909 1.00 62.31 62 TYR B CA 1
ATOM 1867 C C . TYR B 1 62 ? 150.544 249.868 -201.954 1.00 69.66 62 TYR B C 1
ATOM 1868 O O . TYR B 1 62 ? 151.237 248.911 -201.588 1.00 69.36 62 TYR B O 1
ATOM 1877 N N . PRO B 1 63 ? 149.266 249.725 -202.391 1.00 68.21 63 PRO B N 1
ATOM 1878 C CA . PRO B 1 63 ? 148.664 248.384 -202.467 1.00 69.75 63 PRO B CA 1
ATOM 1879 C C . PRO B 1 63 ? 149.415 247.461 -203.431 1.00 76.32 63 PRO B C 1
ATOM 1880 O O . PRO B 1 63 ? 149.940 247.913 -204.458 1.00 76.33 63 PRO B O 1
ATOM 1884 N N . GLY B 1 64 ? 149.530 246.202 -203.026 1.00 74.60 64 GLY B N 1
ATOM 1885 C CA . GLY B 1 64 ? 150.232 245.163 -203.768 1.00 106.32 64 GLY B CA 1
ATOM 1886 C C . GLY B 1 64 ? 149.662 244.883 -205.142 1.00 134.81 64 GLY B C 1
ATOM 1887 O O . GLY B 1 64 ? 150.250 245.281 -206.147 1.00 95.81 64 GLY B O 1
ATOM 1888 N N . LEU B 1 74 ? 146.596 246.562 -213.695 1.00 91.60 74 LEU B N 1
ATOM 1889 C CA . LEU B 1 74 ? 146.967 247.811 -214.357 1.00 90.86 74 LEU B CA 1
ATOM 1890 C C . LEU B 1 74 ? 146.285 249.017 -213.687 1.00 92.46 74 LEU B C 1
ATOM 1891 O O . LEU B 1 74 ? 145.077 248.966 -213.425 1.00 92.94 74 LEU B O 1
ATOM 1893 N N . GLU B 1 75 ? 147.063 250.085 -213.391 1.00 85.41 75 GLU B N 1
ATOM 1894 C CA . GLU B 1 75 ? 146.564 251.296 -212.725 1.00 82.76 75 GLU B CA 1
ATOM 1895 C C . GLU B 1 75 ? 147.118 252.620 -213.292 1.00 81.27 75 GLU B C 1
ATOM 1896 O O . GLU B 1 75 ? 148.087 252.615 -214.062 1.00 80.96 75 GLU B O 1
ATOM 1902 N N . SER B 1 76 ? 146.475 253.750 -212.898 1.00 72.95 76 SER B N 1
ATOM 1903 C CA . SER B 1 76 ? 146.840 255.131 -213.241 1.00 70.62 76 SER B CA 1
ATOM 1904 C C . SER B 1 76 ? 147.184 255.918 -211.976 1.00 68.15 76 SER B C 1
ATOM 1905 O O . SER B 1 76 ? 146.753 255.522 -210.891 1.00 67.38 76 SER B O 1
ATOM 1908 N N . ILE B 1 77 ? 147.940 257.031 -212.110 1.00 60.01 77 ILE B N 1
ATOM 1909 C CA . ILE B 1 77 ? 148.310 257.912 -210.993 1.00 57.12 77 ILE B CA 1
ATOM 1910 C C . ILE B 1 77 ? 147.036 258.472 -210.292 1.00 57.87 77 ILE B C 1
ATOM 1911 O O . ILE B 1 77 ? 146.945 258.308 -209.076 1.00 56.03 77 ILE B O 1
ATOM 1916 N N . PRO B 1 78 ? 146.022 259.044 -211.005 1.00 54.17 78 PRO B N 1
ATOM 1917 C CA . PRO B 1 78 ? 144.841 259.571 -210.297 1.00 53.85 78 PRO B CA 1
ATOM 1918 C C . PRO B 1 78 ? 144.009 258.538 -209.531 1.00 57.32 78 PRO B C 1
ATOM 1919 O O . PRO B 1 78 ? 143.560 258.847 -208.432 1.00 55.89 78 PRO B O 1
ATOM 1923 N N . THR B 1 79 ? 143.819 257.321 -210.091 1.00 54.77 79 THR B N 1
ATOM 1924 C CA . THR B 1 79 ? 143.047 256.254 -209.440 1.00 55.21 79 THR B CA 1
ATOM 1925 C C . THR B 1 79 ? 143.740 255.730 -208.188 1.00 58.56 79 THR B C 1
ATOM 1926 O O . THR B 1 79 ? 143.064 255.442 -207.200 1.00 58.24 79 THR B O 1
ATOM 1930 N N . LEU B 1 80 ? 145.084 255.611 -208.220 1.00 54.88 80 LEU B N 1
ATOM 1931 C CA . LEU B 1 80 ? 145.882 255.182 -207.073 1.00 53.92 80 LEU B CA 1
ATOM 1932 C C . LEU B 1 80 ? 145.865 256.283 -206.006 1.00 54.50 80 LEU B C 1
ATOM 1933 O O . LEU B 1 80 ? 145.798 255.968 -204.823 1.00 53.69 80 LEU B O 1
ATOM 1938 N N . ALA B 1 81 ? 145.867 257.567 -206.433 1.00 49.67 81 ALA B N 1
ATOM 1939 C CA . ALA B 1 81 ? 145.783 258.739 -205.547 1.00 48.54 81 ALA B CA 1
ATOM 1940 C C . ALA B 1 81 ? 144.428 258.780 -204.834 1.00 52.30 81 ALA B C 1
ATOM 1941 O O . ALA B 1 81 ? 144.380 259.176 -203.673 1.00 52.66 81 ALA B O 1
ATOM 1943 N N . ASP B 1 82 ? 143.342 258.342 -205.515 1.00 47.50 82 ASP B N 1
ATOM 1944 C CA . ASP B 1 82 ? 141.990 258.261 -204.967 1.00 47.30 82 ASP B CA 1
ATOM 1945 C C . ASP B 1 82 ? 141.938 257.212 -203.861 1.00 51.41 82 ASP B C 1
ATOM 1946 O O . ASP B 1 82 ? 141.299 257.446 -202.837 1.00 52.15 82 ASP B O 1
ATOM 1951 N N . GLU B 1 83 ? 142.619 256.064 -204.069 1.00 47.10 83 GLU B N 1
ATOM 1952 C CA . GLU B 1 83 ? 142.748 254.957 -203.124 1.00 45.97 83 GLU B CA 1
ATOM 1953 C C . GLU B 1 83 ? 143.552 255.385 -201.906 1.00 48.93 83 GLU B C 1
ATOM 1954 O O . GLU B 1 83 ? 143.091 255.184 -200.789 1.00 49.14 83 GLU B O 1
ATOM 1960 N N . ILE B 1 84 ? 144.746 255.986 -202.111 1.00 45.25 84 ILE B N 1
ATOM 1961 C CA . ILE B 1 84 ? 145.612 256.491 -201.037 1.00 43.99 84 ILE B CA 1
ATOM 1962 C C . ILE B 1 84 ? 144.880 257.564 -200.215 1.00 48.26 84 ILE B C 1
ATOM 1963 O O . ILE B 1 84 ? 144.892 257.490 -198.992 1.00 48.76 84 ILE B O 1
ATOM 1968 N N . PHE B 1 85 ? 144.221 258.521 -200.888 1.00 44.26 85 PHE B N 1
ATOM 1969 C CA . PHE B 1 85 ? 143.471 259.579 -200.225 1.00 44.01 85 PHE B CA 1
ATOM 1970 C C . PHE B 1 85 ? 142.403 259.035 -199.280 1.00 50.12 85 PHE B C 1
ATOM 1971 O O . PHE B 1 85 ? 142.299 259.534 -198.160 1.00 50.34 85 PHE B O 1
ATOM 1979 N N . ALA B 1 86 ? 141.641 258.000 -199.721 1.00 47.79 86 ALA B N 1
ATOM 1980 C CA . ALA B 1 86 ? 140.588 257.333 -198.964 1.00 49.01 86 ALA B CA 1
ATOM 1981 C C . ALA B 1 86 ? 141.096 256.712 -197.647 1.00 57.96 86 ALA B C 1
ATOM 1982 O O . ALA B 1 86 ? 140.395 256.787 -196.634 1.00 57.57 86 ALA B O 1
ATOM 1984 N N . MET B 1 87 ? 142.305 256.102 -197.670 1.00 57.63 87 MET B N 1
ATOM 1985 C CA . MET B 1 87 ? 142.929 255.467 -196.507 1.00 59.40 87 MET B CA 1
ATOM 1986 C C . MET B 1 87 ? 143.564 256.500 -195.578 1.00 62.41 87 MET B C 1
ATOM 1987 O O . MET B 1 87 ? 143.629 256.283 -194.364 1.00 63.54 87 MET B O 1
ATOM 1992 N N . MET B 1 88 ? 144.119 257.558 -196.171 1.00 57.25 88 MET B N 1
ATOM 1993 C CA . MET B 1 88 ? 144.829 258.626 -195.500 1.00 56.58 88 MET B CA 1
ATOM 1994 C C . MET B 1 88 ? 143.992 259.658 -194.788 1.00 56.23 88 MET B C 1
ATOM 1995 O O . MET B 1 88 ? 144.382 260.070 -193.701 1.00 55.92 88 MET B O 1
ATOM 2000 N N . LYS B 1 89 ? 142.893 260.119 -195.413 1.00 50.02 89 LYS B N 1
ATOM 2001 C CA . LYS B 1 89 ? 142.018 261.161 -194.876 1.00 48.73 89 LYS B CA 1
ATOM 2002 C C . LYS B 1 89 ? 141.615 260.973 -193.391 1.00 49.47 89 LYS B C 1
ATOM 2003 O O . LYS B 1 89 ? 141.744 261.952 -192.647 1.00 49.16 89 LYS B O 1
ATOM 2009 N N . PRO B 1 90 ? 141.196 259.765 -192.915 1.00 43.51 90 PRO B N 1
ATOM 2010 C CA . PRO B 1 90 ? 140.833 259.622 -191.488 1.00 43.62 90 PRO B CA 1
ATOM 2011 C C . PRO B 1 90 ? 141.985 259.773 -190.486 1.00 47.69 90 PRO B C 1
ATOM 2012 O O . PRO B 1 90 ? 141.705 259.924 -189.299 1.00 47.54 90 PRO B O 1
ATOM 2016 N N . SER B 1 91 ? 143.259 259.724 -190.946 1.00 44.53 91 SER B N 1
ATOM 2017 C CA . SER B 1 91 ? 144.434 259.820 -190.071 1.00 45.35 91 SER B CA 1
ATOM 2018 C C . SER B 1 91 ? 144.673 261.212 -189.496 1.00 53.93 91 SER B C 1
ATOM 2019 O O . SER B 1 91 ? 145.447 261.348 -188.545 1.00 55.39 91 SER B O 1
ATOM 2022 N N . ALA B 1 92 ? 144.027 262.239 -190.068 1.00 52.08 92 ALA B N 1
ATOM 2023 C CA . ALA B 1 92 ? 144.167 263.619 -189.622 1.00 53.25 92 ALA B CA 1
ATOM 2024 C C . ALA B 1 92 ? 142.816 264.336 -189.593 1.00 59.37 92 ALA B C 1
ATOM 2025 O O . ALA B 1 92 ? 141.957 264.106 -190.453 1.00 58.95 92 ALA B O 1
ATOM 2027 N N . ARG B 1 93 ? 142.640 265.225 -188.604 1.00 57.84 93 ARG B N 1
ATOM 2028 C CA . ARG B 1 93 ? 141.446 266.058 -188.479 1.00 58.73 93 ARG B CA 1
ATOM 2029 C C . ARG B 1 93 ? 141.548 267.190 -189.507 1.00 61.78 93 ARG B C 1
ATOM 2030 O O . ARG B 1 93 ? 142.641 267.483 -189.981 1.00 61.47 93 ARG B O 1
ATOM 2038 N N . ILE B 1 94 ? 1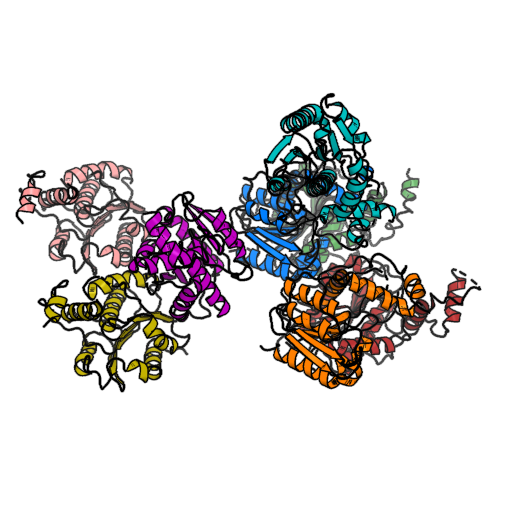40.416 267.824 -189.861 1.00 58.61 94 ILE B N 1
ATOM 2039 C CA . ILE B 1 94 ? 140.373 268.897 -190.858 1.00 58.48 94 ILE B CA 1
ATOM 2040 C C . ILE B 1 94 ? 141.228 270.124 -190.432 1.00 64.27 94 ILE B C 1
ATOM 2041 O O . ILE B 1 94 ? 141.808 270.784 -191.296 1.00 63.30 94 ILE B O 1
ATOM 2046 N N . ASP B 1 95 ? 141.341 270.373 -189.111 1.00 63.04 95 ASP B N 1
ATOM 2047 C CA . ASP B 1 95 ? 142.123 271.462 -188.510 1.00 63.98 95 ASP B CA 1
ATOM 2048 C C . ASP B 1 95 ? 143.618 271.114 -188.414 1.00 66.70 95 ASP B C 1
ATOM 2049 O O . ASP B 1 95 ? 144.439 272.024 -188.282 1.00 67.22 95 ASP B O 1
ATOM 2054 N N . ASP B 1 96 ? 143.961 269.808 -188.451 1.00 61.79 96 ASP B N 1
ATOM 2055 C CA . ASP B 1 96 ? 145.339 269.317 -188.335 1.00 60.73 96 ASP B CA 1
ATOM 2056 C C . ASP B 1 96 ? 146.240 269.773 -189.491 1.00 62.21 96 ASP B C 1
ATOM 2057 O O . ASP B 1 96 ? 145.887 269.555 -190.652 1.00 61.60 96 ASP B O 1
ATOM 2062 N N . PRO B 1 97 ? 147.394 270.422 -189.196 1.00 56.33 97 PRO B N 1
ATOM 2063 C CA . PRO B 1 97 ? 148.296 270.840 -190.284 1.00 54.62 97 PRO B CA 1
ATOM 2064 C C . PRO B 1 97 ? 149.045 269.650 -190.875 1.00 56.41 97 PRO B C 1
ATOM 2065 O O . PRO B 1 97 ? 149.599 268.831 -190.138 1.00 56.39 97 PRO B O 1
ATOM 2069 N N . VAL B 1 98 ? 148.991 269.510 -192.206 1.00 51.25 98 VAL B N 1
ATOM 2070 C CA . VAL B 1 98 ? 149.622 268.400 -192.929 1.00 49.17 98 VAL B CA 1
ATOM 2071 C C . VAL B 1 98 ? 150.590 268.898 -194.010 1.00 51.77 98 VAL B C 1
ATOM 2072 O O . VAL B 1 98 ? 150.434 269.999 -194.522 1.00 53.13 98 VAL B O 1
ATOM 2076 N N . ALA B 1 99 ? 151.589 268.082 -194.335 1.00 45.90 99 ALA B N 1
ATOM 2077 C CA . ALA B 1 99 ? 152.585 268.351 -195.374 1.00 44.35 99 ALA B CA 1
ATOM 2078 C C . ALA B 1 99 ? 152.843 267.050 -196.146 1.00 45.71 99 ALA B C 1
ATOM 2079 O O . ALA B 1 99 ? 152.612 265.960 -195.612 1.00 44.39 99 ALA B O 1
ATOM 2081 N N . PHE B 1 100 ? 153.268 267.164 -197.411 1.00 41.44 100 PHE B N 1
ATOM 2082 C CA . PHE B 1 100 ? 153.505 266.007 -198.274 1.00 40.36 100 PHE B CA 1
ATOM 2083 C C . PHE B 1 100 ? 154.919 265.941 -198.811 1.00 43.71 100 PHE B C 1
ATOM 2084 O O . PHE B 1 100 ? 155.501 266.968 -199.161 1.00 42.69 100 PHE B O 1
ATOM 2092 N N . PHE B 1 101 ? 155.464 264.717 -198.875 1.00 40.95 101 PHE B N 1
ATOM 2093 C CA . PHE B 1 101 ? 156.781 264.444 -199.447 1.00 41.41 101 PHE B CA 1
ATOM 2094 C C . PHE B 1 101 ? 156.669 263.276 -200.414 1.00 45.13 101 PHE B C 1
ATOM 2095 O O . PHE B 1 101 ? 156.107 262.240 -200.068 1.00 43.96 101 PHE B O 1
ATOM 2103 N N . GLY B 1 102 ? 157.243 263.448 -201.597 1.00 41.86 102 GLY B N 1
ATOM 2104 C CA . GLY B 1 102 ? 157.258 262.407 -202.609 1.00 41.76 102 GLY B CA 1
ATOM 2105 C C . GLY B 1 102 ? 158.571 262.304 -203.348 1.00 45.67 102 GLY B C 1
ATOM 2106 O O . GLY B 1 102 ? 159.106 263.319 -203.804 1.00 43.96 102 GLY B O 1
ATOM 2107 N N . HIS B 1 103 ? 159.102 261.073 -203.467 1.00 42.76 103 HIS B N 1
ATOM 2108 C CA . HIS B 1 103 ? 160.332 260.820 -204.220 1.00 43.19 103 HIS B CA 1
ATOM 2109 C C . HIS B 1 103 ? 159.976 260.059 -205.488 1.00 49.77 103 HIS B C 1
ATOM 2110 O O . HIS B 1 103 ? 159.266 259.052 -205.417 1.00 49.77 103 HIS B O 1
ATOM 2117 N N . SER B 1 104 ? 160.448 260.558 -206.644 1.00 48.17 104 SER B N 1
ATOM 2118 C CA . SER B 1 104 ? 160.219 259.989 -207.974 1.00 49.30 104 SER B CA 1
ATOM 2119 C C . SER B 1 104 ? 158.705 259.875 -208.274 1.00 55.78 104 SER B C 1
ATOM 2120 O O . SER B 1 104 ? 158.027 260.895 -208.206 1.00 55.35 104 SER B O 1
ATOM 2123 N N . MET B 1 105 ? 158.159 258.661 -208.529 1.00 54.27 105 MET B N 1
ATOM 2124 C CA . MET B 1 105 ? 156.729 258.452 -208.788 1.00 54.48 105 MET B CA 1
ATOM 2125 C C . MET B 1 105 ? 155.860 258.954 -207.617 1.00 55.80 105 MET B C 1
ATOM 2126 O O . MET B 1 105 ? 154.755 259.455 -207.841 1.00 55.48 105 MET B O 1
ATOM 2131 N N . GLY B 1 106 ? 156.405 258.863 -206.398 1.00 50.54 106 GLY B N 1
ATOM 2132 C CA . GLY B 1 106 ? 155.786 259.346 -205.170 1.00 49.27 106 GLY B CA 1
ATOM 2133 C C . GLY B 1 106 ? 155.481 260.829 -205.182 1.00 52.03 106 GLY B C 1
ATOM 2134 O O . GLY B 1 106 ? 154.545 261.265 -204.507 1.00 52.05 106 GLY B O 1
ATOM 2135 N N . GLY B 1 107 ? 156.264 261.594 -205.949 1.00 47.52 107 GLY B N 1
ATOM 2136 C CA . GLY B 1 107 ? 156.090 263.032 -206.130 1.00 46.87 107 GLY B CA 1
ATOM 2137 C C . GLY B 1 107 ? 154.801 263.372 -206.859 1.00 50.65 107 GLY B C 1
ATOM 2138 O O . GLY B 1 107 ? 154.126 264.331 -206.495 1.00 49.52 107 GLY B O 1
ATOM 2139 N N . MET B 1 108 ? 154.443 262.572 -207.886 1.00 48.79 108 MET B N 1
ATOM 2140 C CA . MET B 1 108 ? 153.215 262.706 -208.688 1.00 49.45 108 MET B CA 1
ATOM 2141 C C . MET B 1 108 ? 152.004 262.326 -207.847 1.00 48.69 108 MET B C 1
ATOM 2142 O O . MET B 1 108 ? 150.967 262.989 -207.916 1.00 47.66 108 MET B O 1
ATOM 2147 N N . LEU B 1 109 ? 152.134 261.242 -207.060 1.00 42.69 109 LEU B N 1
ATOM 2148 C CA . LEU B 1 109 ? 151.083 260.749 -206.182 1.00 40.88 109 LEU B CA 1
ATOM 2149 C C . LEU B 1 109 ? 150.828 261.702 -205.025 1.00 44.12 109 LEU B C 1
ATOM 2150 O O . LEU B 1 109 ? 149.660 261.986 -204.739 1.00 43.66 109 LEU B O 1
ATOM 2155 N N . ALA B 1 110 ? 151.912 262.229 -204.390 1.00 40.12 110 ALA B N 1
ATOM 2156 C CA . ALA B 1 110 ? 151.821 263.189 -203.279 1.00 39.91 110 ALA B CA 1
ATOM 2157 C C . ALA B 1 110 ? 151.161 264.475 -203.735 1.00 45.22 110 ALA B C 1
ATOM 2158 O O . ALA B 1 110 ? 150.359 265.031 -202.985 1.00 46.37 110 ALA B O 1
ATOM 2160 N N . PHE B 1 111 ? 151.470 264.935 -204.968 1.00 41.29 111 PHE B N 1
ATOM 2161 C CA . PHE B 1 111 ? 150.882 266.125 -205.571 1.00 41.47 111 PHE B CA 1
ATOM 2162 C C . PHE B 1 111 ? 149.373 265.936 -205.738 1.00 45.73 111 PHE B C 1
ATOM 2163 O O . PHE B 1 111 ? 148.613 266.801 -205.310 1.00 45.98 111 PHE B O 1
ATOM 2171 N N . GLU B 1 112 ? 148.955 264.786 -206.309 1.00 42.01 112 GLU B N 1
ATOM 2172 C CA . GLU B 1 112 ? 147.554 264.419 -206.541 1.00 42.07 112 GLU B CA 1
ATOM 2173 C C . GLU B 1 112 ? 146.762 264.254 -205.245 1.00 45.45 112 GLU B C 1
ATOM 2174 O O . GLU B 1 112 ? 145.635 264.736 -205.176 1.00 45.51 112 GLU B O 1
ATOM 2180 N N . VAL B 1 113 ? 147.352 263.605 -204.214 1.00 42.63 113 VAL B N 1
ATOM 2181 C CA . VAL B 1 113 ? 146.706 263.424 -202.908 1.00 42.10 113 VAL B CA 1
ATOM 2182 C C . VAL B 1 113 ? 146.571 264.796 -202.201 1.00 46.66 113 VAL B C 1
ATOM 2183 O O . VAL B 1 113 ? 145.537 265.053 -201.582 1.00 46.28 113 VAL B O 1
ATOM 2187 N N . ALA B 1 114 ? 147.589 265.687 -202.352 1.00 43.85 114 ALA B N 1
ATOM 2188 C CA . ALA B 1 114 ? 147.597 267.049 -201.788 1.00 44.19 114 ALA B CA 1
ATOM 2189 C C . ALA B 1 114 ? 146.488 267.909 -202.385 1.00 48.69 114 ALA B C 1
ATOM 2190 O O . ALA B 1 114 ? 145.884 268.710 -201.667 1.00 50.34 114 ALA B O 1
ATOM 2192 N N . LEU B 1 115 ? 146.213 267.739 -203.696 1.00 43.76 115 LEU B N 1
ATOM 2193 C CA . LEU B 1 115 ? 145.154 268.450 -204.417 1.00 42.67 115 LEU B CA 1
ATOM 2194 C C . LEU B 1 115 ? 143.784 268.069 -203.860 1.00 46.13 115 LEU B C 1
ATOM 2195 O O . LEU B 1 115 ? 142.919 268.938 -203.723 1.00 46.64 115 LEU B O 1
ATOM 2200 N N . ARG B 1 116 ? 143.604 266.779 -203.517 1.00 42.13 116 ARG B N 1
ATOM 2201 C CA . ARG B 1 116 ? 142.387 266.214 -202.936 1.00 41.67 116 ARG B CA 1
ATOM 2202 C C . ARG B 1 116 ? 142.193 266.725 -201.509 1.00 46.13 116 ARG B C 1
ATOM 2203 O O . ARG B 1 116 ? 141.066 267.009 -201.118 1.00 47.36 116 ARG B O 1
ATOM 2211 N N . TYR B 1 117 ? 143.292 266.870 -200.749 1.00 42.16 117 TYR B N 1
ATOM 2212 C CA . TYR B 1 117 ? 143.289 267.406 -199.382 1.00 42.28 117 TYR B CA 1
ATOM 2213 C C . TYR B 1 117 ? 142.834 268.869 -199.377 1.00 47.77 117 TYR B C 1
ATOM 2214 O O . TYR B 1 117 ? 141.991 269.231 -198.564 1.00 47.84 117 TYR B O 1
ATOM 2223 N N . GLN B 1 118 ? 143.358 269.692 -200.317 1.00 45.88 118 GLN B N 1
ATOM 2224 C CA . GLN B 1 118 ? 142.991 271.108 -200.462 1.00 46.70 118 GLN B CA 1
ATOM 2225 C C . GLN B 1 118 ? 141.516 271.299 -200.829 1.00 51.98 118 GLN B C 1
ATOM 2226 O O . GLN B 1 118 ? 140.862 272.154 -200.230 1.00 52.67 118 GLN B O 1
ATOM 2232 N N . SER B 1 119 ? 140.988 270.502 -201.786 1.00 49.25 119 SER B N 1
ATOM 2233 C CA . SER B 1 119 ? 139.573 270.570 -202.198 1.00 50.22 119 SER B CA 1
ATOM 2234 C C . SER B 1 119 ? 138.629 270.113 -201.087 1.00 54.67 119 SER B C 1
ATOM 2235 O O . SER B 1 119 ? 137.503 270.611 -200.999 1.00 55.74 119 SER B O 1
ATOM 2238 N N . ALA B 1 120 ? 139.106 269.204 -200.207 1.00 50.19 120 ALA B N 1
ATOM 2239 C CA . ALA B 1 120 ? 138.361 268.690 -199.056 1.00 50.06 120 ALA B CA 1
ATOM 2240 C C . ALA B 1 120 ? 138.362 269.672 -197.873 1.00 55.99 120 ALA B C 1
ATOM 2241 O O . ALA B 1 120 ? 137.651 269.448 -196.886 1.00 56.82 120 ALA B O 1
ATOM 2243 N N . GLY B 1 121 ? 139.139 270.752 -197.991 1.00 53.09 121 GLY B N 1
ATOM 2244 C CA . GLY B 1 121 ? 139.240 271.805 -196.990 1.00 53.87 121 GLY B CA 1
ATOM 2245 C C . GLY B 1 121 ? 140.289 271.595 -195.918 1.00 58.53 121 GLY B C 1
ATOM 2246 O O . GLY B 1 121 ? 140.198 272.202 -194.847 1.00 59.20 121 GLY B O 1
ATOM 2247 N N . HIS B 1 122 ? 141.300 270.753 -196.195 1.00 54.68 122 HIS B N 1
ATOM 2248 C CA . HIS B 1 122 ? 142.395 270.484 -195.259 1.00 54.52 122 HIS B CA 1
ATOM 2249 C C . HIS B 1 122 ? 143.471 271.572 -195.312 1.00 59.10 122 HIS B C 1
ATOM 2250 O O . HIS B 1 122 ? 143.600 272.277 -196.316 1.00 58.77 122 HIS B O 1
ATOM 2257 N N . ARG B 1 123 ? 144.255 271.699 -194.228 1.00 55.61 123 ARG B N 1
ATOM 2258 C CA . ARG B 1 123 ? 145.345 272.672 -194.127 1.00 54.56 123 ARG B CA 1
ATOM 2259 C C . ARG B 1 123 ? 146.656 272.038 -194.616 1.00 54.72 123 ARG B C 1
ATOM 2260 O O . ARG B 1 123 ? 147.314 271.309 -193.867 1.00 54.03 123 ARG B O 1
ATOM 2268 N N . VAL B 1 124 ? 147.015 272.286 -195.889 1.00 49.17 124 VAL B N 1
ATOM 2269 C CA . VAL B 1 124 ? 148.247 271.760 -196.495 1.00 47.04 124 VAL B CA 1
ATOM 2270 C C . VAL B 1 124 ? 149.312 272.840 -196.378 1.00 51.29 124 VAL B C 1
ATOM 2271 O O . VAL B 1 124 ? 149.174 273.905 -196.983 1.00 52.19 124 VAL B O 1
ATOM 2275 N N . LEU B 1 125 ? 150.340 272.586 -195.550 1.00 47.52 125 LEU B N 1
ATOM 2276 C CA . LEU B 1 125 ? 151.424 273.529 -195.257 1.00 47.59 125 LEU B CA 1
ATOM 2277 C C . LEU B 1 125 ? 152.380 273.734 -196.409 1.00 52.30 125 LEU B C 1
ATOM 2278 O O . LEU B 1 125 ? 152.646 274.882 -196.784 1.00 53.25 125 LEU B O 1
ATOM 2283 N N . ALA B 1 126 ? 152.941 272.630 -196.940 1.00 47.80 126 ALA B N 1
ATOM 2284 C CA . ALA B 1 126 ? 153.913 272.642 -198.034 1.00 46.56 126 ALA B CA 1
ATOM 2285 C C . ALA B 1 126 ? 153.946 271.293 -198.751 1.00 47.11 126 ALA B C 1
ATOM 2286 O O . ALA B 1 126 ? 153.451 270.291 -198.227 1.00 44.52 126 ALA B O 1
ATOM 2288 N N . PHE B 1 127 ? 154.533 271.283 -199.961 1.00 42.86 127 PHE B N 1
ATOM 2289 C CA . PHE B 1 127 ? 154.696 270.087 -200.769 1.00 41.78 127 PHE B CA 1
ATOM 2290 C C . PHE B 1 127 ? 156.169 269.969 -201.152 1.00 45.99 127 PHE B C 1
ATOM 2291 O O . PHE B 1 127 ? 156.734 270.888 -201.753 1.00 46.53 127 PHE B O 1
ATOM 2299 N N . PHE B 1 128 ? 156.792 268.855 -200.746 1.00 41.36 128 PHE B N 1
ATOM 2300 C CA . PHE B 1 128 ? 158.202 268.556 -200.974 1.00 40.12 128 PHE B CA 1
ATOM 2301 C C . PHE B 1 128 ? 158.313 267.488 -202.050 1.00 44.80 128 PHE B C 1
ATOM 2302 O O . PHE B 1 128 ? 157.909 266.342 -201.839 1.00 44.37 128 PHE B O 1
ATOM 2310 N N . VAL B 1 129 ? 158.807 267.879 -203.232 1.00 42.07 129 VAL B N 1
ATOM 2311 C CA . VAL B 1 129 ? 158.948 266.975 -204.374 1.00 41.49 129 VAL B CA 1
ATOM 2312 C C . VAL B 1 129 ? 160.439 266.686 -204.636 1.00 46.57 129 VAL B C 1
ATOM 2313 O O . VAL B 1 129 ? 161.256 267.607 -204.724 1.00 46.07 129 VAL B O 1
ATOM 2317 N N . SER B 1 130 ? 160.785 265.392 -204.693 1.00 43.80 130 SER B N 1
ATOM 2318 C CA . SER B 1 130 ? 162.161 264.927 -204.889 1.00 43.93 130 SER B CA 1
ATOM 2319 C C . SER B 1 130 ? 162.295 264.064 -206.144 1.00 50.26 130 SER B C 1
ATOM 2320 O O . SER B 1 130 ? 161.440 263.205 -206.388 1.00 50.60 130 SER B O 1
ATOM 2323 N N . ALA B 1 131 ? 163.361 264.314 -206.939 1.00 47.95 131 ALA B N 1
ATOM 2324 C CA . ALA B 1 131 ? 163.728 263.605 -208.176 1.00 48.44 131 ALA B CA 1
ATOM 2325 C C . ALA B 1 131 ? 162.521 263.182 -209.044 1.00 54.73 131 ALA B C 1
ATOM 2326 O O . ALA B 1 131 ? 162.392 262.016 -209.433 1.00 55.48 131 ALA B O 1
ATOM 2328 N N . CYS B 1 132 ? 161.624 264.148 -209.321 1.00 51.32 132 CYS B N 1
ATOM 2329 C CA . CYS B 1 132 ? 160.393 263.928 -210.071 1.00 50.98 132 CYS B CA 1
ATOM 2330 C C . CYS B 1 132 ? 160.105 265.096 -210.984 1.00 55.65 132 CYS B C 1
ATOM 2331 O O . CYS B 1 132 ? 159.971 266.220 -210.513 1.00 54.88 132 CYS B O 1
ATOM 2334 N N . SER B 1 133 ? 159.947 264.818 -212.288 1.00 53.21 133 SER B N 1
ATOM 2335 C CA . SER B 1 133 ? 159.623 265.808 -213.311 1.00 52.96 133 SER B CA 1
ATOM 2336 C C . SER B 1 133 ? 158.250 266.410 -213.056 1.00 56.25 133 SER B C 1
ATOM 2337 O O . SER B 1 133 ? 157.372 265.737 -212.498 1.00 55.84 133 SER B O 1
ATOM 2340 N N . ALA B 1 134 ? 158.060 267.676 -213.458 1.00 52.34 134 ALA B N 1
ATOM 2341 C CA . ALA B 1 134 ? 156.799 268.393 -213.305 1.00 52.19 134 ALA B CA 1
ATOM 2342 C C . ALA B 1 134 ? 155.684 267.715 -214.143 1.00 57.15 134 ALA B C 1
ATOM 2343 O O . ALA B 1 134 ? 156.009 267.154 -215.195 1.00 57.22 134 ALA B O 1
ATOM 2345 N N . PRO B 1 135 ? 154.392 267.710 -213.698 1.00 54.26 135 PRO B N 1
ATOM 2346 C CA . PRO B 1 135 ? 153.337 267.059 -214.499 1.00 54.82 135 PRO B CA 1
ATOM 2347 C C . PRO B 1 135 ? 153.185 267.648 -215.902 1.00 60.91 135 PRO B C 1
ATOM 2348 O O . PRO B 1 135 ? 153.093 268.864 -216.066 1.00 60.76 135 PRO B O 1
ATOM 2352 N N . GLY B 1 136 ? 153.176 266.767 -216.897 1.00 59.28 136 GLY B N 1
ATOM 2353 C CA . GLY B 1 136 ? 152.994 267.137 -218.294 1.00 60.24 136 GLY B CA 1
ATOM 2354 C C . GLY B 1 136 ? 151.545 267.494 -218.562 1.00 65.93 136 GLY B C 1
ATOM 2355 O O . GLY B 1 136 ? 150.676 267.149 -217.758 1.00 64.59 136 GLY B O 1
ATOM 2356 N N . HIS B 1 137 ? 151.264 268.211 -219.653 1.00 66.06 137 HIS B N 1
ATOM 2357 C CA . HIS B 1 137 ? 149.895 268.617 -219.990 1.00 67.85 137 HIS B CA 1
ATOM 2358 C C . HIS B 1 137 ? 149.236 267.693 -220.995 1.00 75.37 137 HIS B C 1
ATOM 2359 O O . HIS B 1 137 ? 148.016 267.741 -221.159 1.00 75.54 137 HIS B O 1
ATOM 2366 N N . ILE B 1 138 ? 150.040 266.830 -221.631 1.00 74.98 138 ILE B N 1
ATOM 2367 C CA . ILE B 1 138 ? 149.609 265.876 -222.657 1.00 76.93 138 ILE B CA 1
ATOM 2368 C C . ILE B 1 138 ? 149.677 264.456 -222.114 1.00 82.98 138 ILE B C 1
ATOM 2369 O O . ILE B 1 138 ? 150.526 264.150 -221.270 1.00 81.85 138 ILE B O 1
ATOM 2374 N N . ARG B 1 139 ? 148.772 263.603 -222.604 1.00 82.61 139 ARG B N 1
ATOM 2375 C CA . ARG B 1 139 ? 148.699 262.185 -222.285 1.00 83.42 139 ARG B CA 1
ATOM 2376 C C . ARG B 1 139 ? 149.171 261.451 -223.532 1.00 91.66 139 ARG B C 1
ATOM 2377 O O . ARG B 1 139 ? 148.690 261.736 -224.639 1.00 91.7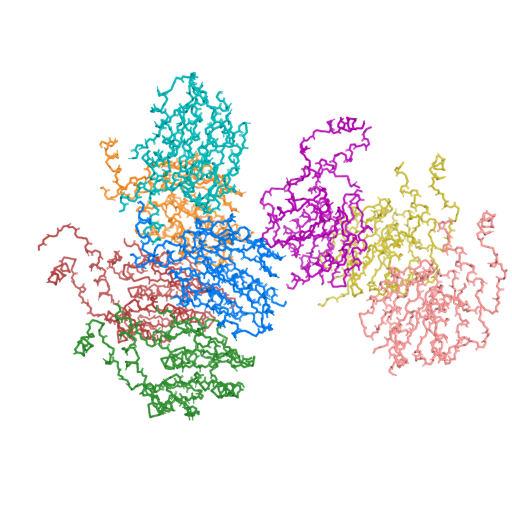4 139 ARG B O 1
ATOM 2385 N N . TYR B 1 140 ? 150.134 260.543 -223.367 1.00 91.59 140 TYR B N 1
ATOM 2386 C CA . TYR B 1 140 ? 150.679 259.749 -224.466 1.00 94.51 140 TYR B CA 1
ATOM 2387 C C . TYR B 1 140 ? 150.015 258.368 -224.423 1.00 103.73 140 TYR B C 1
ATOM 2388 O O . TYR B 1 140 ? 150.217 257.620 -223.465 1.00 102.65 140 TYR B O 1
ATOM 2397 N N . LYS B 1 141 ? 149.195 258.054 -225.439 1.00 105.71 141 LYS B N 1
ATOM 2398 C CA . LYS B 1 141 ? 148.436 256.800 -225.519 1.00 108.37 141 LYS B CA 1
ATOM 2399 C C . LYS B 1 141 ? 149.290 255.564 -225.889 1.00 118.48 141 LYS B C 1
ATOM 2400 O O . LYS B 1 141 ? 148.941 254.796 -226.797 1.00 119.15 141 LYS B O 1
ATOM 2402 N N . GLN B 1 142 ? 150.417 255.402 -225.172 1.00 118.56 142 GLN B N 1
ATOM 2403 C CA . GLN B 1 142 ? 151.337 254.272 -225.279 1.00 120.92 142 GLN B CA 1
ATOM 2404 C C . GLN B 1 142 ? 151.200 253.437 -223.996 1.00 128.94 142 GLN B C 1
ATOM 2405 O O . GLN B 1 142 ? 151.946 252.477 -223.781 1.00 128.83 142 GLN B O 1
ATOM 2411 N N . LEU B 1 143 ? 150.213 253.810 -223.170 1.00 128.49 143 LEU B N 1
ATOM 2412 C CA . LEU B 1 143 ? 149.862 253.185 -221.907 1.00 129.28 143 LEU B CA 1
ATOM 2413 C C . LEU B 1 143 ? 148.872 252.016 -222.066 1.00 138.75 143 LEU B C 1
ATOM 2414 O O . LEU B 1 143 ? 148.584 251.335 -221.082 1.00 137.92 143 LEU B O 1
ATOM 2416 N N . GLN B 1 144 ? 148.382 251.764 -223.289 1.00 140.02 144 GLN B N 1
ATOM 2417 C CA . GLN B 1 144 ? 147.398 250.721 -223.611 1.00 142.66 144 GLN B CA 1
ATOM 2418 C C . GLN B 1 144 ? 147.834 249.297 -223.245 1.00 151.17 144 GLN B C 1
ATOM 2419 O O . GLN B 1 144 ? 147.056 248.531 -222.660 1.00 150.76 144 GLN B O 1
ATOM 2421 N N . ASP B 1 145 ? 149.083 248.957 -223.612 1.00 151.18 145 ASP B N 1
ATOM 2422 C CA . ASP B 1 145 ? 149.735 247.639 -223.465 1.00 153.14 145 ASP B CA 1
ATOM 2423 C C . ASP B 1 145 ? 149.891 247.162 -221.995 1.00 159.39 145 ASP B C 1
ATOM 2424 O O . ASP B 1 145 ? 150.521 247.842 -221.183 1.00 157.56 145 ASP B O 1
ATOM 2429 N N . LEU B 1 146 ? 149.370 245.951 -221.690 1.00 159.31 146 LEU B N 1
ATOM 2430 C CA . LEU B 1 146 ? 149.459 245.331 -220.365 1.00 159.48 146 LEU B CA 1
ATOM 2431 C C . LEU B 1 146 ? 150.584 244.288 -220.380 1.00 166.78 146 LEU B C 1
ATOM 2432 O O . LEU B 1 146 ? 150.339 243.112 -220.673 1.00 167.98 146 LEU B O 1
ATOM 2434 N N . SER B 1 147 ? 151.828 244.759 -220.137 1.00 164.55 147 SER B N 1
ATOM 2435 C CA . SER B 1 147 ? 153.095 244.014 -220.145 1.00 166.00 147 SER B CA 1
ATOM 2436 C C . SER B 1 147 ? 153.409 243.380 -221.531 1.00 173.94 147 SER B C 1
ATOM 2437 O O . SER B 1 147 ? 154.214 242.446 -221.623 1.00 174.45 147 SER B O 1
ATOM 2440 N N . ASP B 1 148 ? 152.809 243.944 -222.600 1.00 172.64 148 ASP B N 1
ATOM 2441 C CA . ASP B 1 148 ? 153.014 243.552 -224.000 1.00 175.14 148 ASP B CA 1
ATOM 2442 C C . ASP B 1 148 ? 154.038 244.538 -224.591 1.00 180.41 148 ASP B C 1
ATOM 2443 O O . ASP B 1 148 ? 153.954 244.913 -225.765 1.00 181.15 148 ASP B O 1
ATOM 2448 N N . ARG B 1 149 ? 154.973 244.978 -223.735 1.00 177.10 149 ARG B N 1
ATOM 2449 C CA . ARG B 1 149 ? 156.000 245.988 -223.964 1.00 176.93 149 ARG B CA 1
ATOM 2450 C C . ARG B 1 149 ? 157.401 245.455 -223.708 1.00 182.47 149 ARG B C 1
ATOM 2451 O O . ARG B 1 149 ? 158.370 246.047 -224.183 1.00 182.06 149 ARG B O 1
ATOM 2459 N N . GLU B 1 150 ? 157.508 244.344 -222.945 1.00 180.53 150 GLU B N 1
ATOM 2460 C CA . GLU B 1 150 ? 158.762 243.646 -222.629 1.00 181.35 150 GLU B CA 1
ATOM 2461 C C . GLU B 1 150 ? 159.391 243.137 -223.928 1.00 188.74 150 GLU B C 1
ATOM 2462 O O . GLU B 1 150 ? 160.614 243.066 -224.038 1.00 188.55 150 GLU B O 1
ATOM 2464 N N . MET B 1 151 ? 158.533 242.827 -224.921 1.00 187.41 151 MET B N 1
ATOM 2465 C CA . MET B 1 151 ? 158.896 242.398 -226.266 1.00 189.55 151 MET B CA 1
ATOM 2466 C C . MET B 1 151 ? 159.495 243.604 -227.025 1.00 192.96 151 MET B C 1
ATOM 2467 O O . MET B 1 151 ? 160.457 243.414 -227.766 1.00 193.68 151 MET B O 1
ATOM 2472 N N . LEU B 1 152 ? 158.975 244.842 -226.786 1.00 187.80 152 LEU B N 1
ATOM 2473 C CA . LEU B 1 152 ? 159.479 246.080 -227.397 1.00 187.12 152 LEU B CA 1
ATOM 2474 C C . LEU B 1 152 ? 160.811 246.464 -226.745 1.00 188.67 152 LEU B C 1
ATOM 2475 O O . LEU B 1 152 ? 161.721 246.897 -227.456 1.00 189.02 152 LEU B O 1
ATOM 2480 N N . ASP B 1 153 ? 160.939 246.293 -225.401 1.00 182.90 153 ASP B N 1
ATOM 2481 C CA . ASP B 1 153 ? 162.190 246.570 -224.687 1.00 181.39 153 ASP B CA 1
ATOM 2482 C C . ASP B 1 153 ? 163.297 245.646 -225.217 1.00 185.63 153 ASP B C 1
ATOM 2483 O O . ASP B 1 153 ? 164.408 246.108 -225.456 1.00 185.01 153 ASP B O 1
ATOM 2488 N N . LEU B 1 154 ? 162.955 244.360 -225.455 1.00 182.63 154 LEU B N 1
ATOM 2489 C CA . LEU B 1 154 ? 163.849 243.344 -226.009 1.00 183.53 154 LEU B CA 1
ATOM 2490 C C . LEU B 1 154 ? 164.300 243.722 -227.423 1.00 186.19 154 LEU B C 1
ATOM 2491 O O . LEU B 1 154 ? 165.469 243.525 -227.750 1.00 187.10 154 LEU B O 1
ATOM 2493 N N . PHE B 1 155 ? 163.380 244.284 -228.244 1.00 180.47 155 PHE B N 1
ATOM 2494 C CA . PHE B 1 155 ? 163.625 244.723 -229.622 1.00 180.69 155 PHE B CA 1
ATOM 2495 C C . PHE B 1 155 ? 164.643 245.859 -229.672 1.00 181.27 155 PHE B C 1
ATOM 2496 O O . PHE B 1 155 ? 165.494 245.866 -230.561 1.00 182.29 155 PHE B O 1
ATOM 2498 N N . THR B 1 156 ? 164.560 246.812 -228.722 1.00 173.96 156 THR B N 1
ATOM 2499 C CA . THR B 1 156 ? 165.525 247.907 -228.609 1.00 172.06 156 THR B CA 1
ATOM 2500 C C . THR B 1 156 ? 166.824 247.366 -227.994 1.00 173.42 156 THR B C 1
ATOM 2501 O O . THR B 1 156 ? 167.923 247.766 -228.397 1.00 174.03 156 THR B O 1
ATOM 2503 N N . ARG B 1 157 ? 166.686 246.428 -227.035 1.00 166.33 157 ARG B N 1
ATOM 2504 C CA . ARG B 1 157 ? 167.782 245.790 -226.299 1.00 164.74 157 ARG B CA 1
ATOM 2505 C C . ARG B 1 157 ? 168.667 244.872 -227.109 1.00 168.51 157 ARG B C 1
ATOM 2506 O O . ARG B 1 157 ? 168.253 244.312 -228.127 1.00 169.76 157 ARG B O 1
ATOM 2508 N N . MET B 1 158 ? 169.887 244.711 -226.618 1.00 163.37 158 MET B N 1
ATOM 2509 C CA . MET B 1 158 ? 170.859 243.795 -227.181 1.00 160.17 158 MET B CA 1
ATOM 2510 C C . MET B 1 158 ? 171.433 242.962 -226.038 1.00 150.40 158 MET B C 1
ATOM 2511 O O . MET B 1 158 ? 171.071 243.195 -224.882 1.00 103.57 158 MET B O 1
ATOM 2513 N N . PHE B 1 172 ? 163.266 238.976 -215.494 1.00 137.41 172 PHE B N 1
ATOM 2514 C CA . PHE B 1 172 ? 162.135 239.559 -216.209 1.00 137.31 172 PHE B CA 1
ATOM 2515 C C . PHE B 1 172 ? 161.077 240.142 -215.259 1.00 140.31 172 PHE B C 1
ATOM 2516 O O . PHE B 1 172 ? 160.607 241.259 -215.494 1.00 139.53 172 PHE B O 1
ATOM 2518 N N . VAL B 1 173 ? 160.717 239.397 -214.184 1.00 135.79 173 VAL B N 1
ATOM 2519 C CA . VAL B 1 173 ? 159.723 239.788 -213.166 1.00 133.46 173 VAL B CA 1
ATOM 2520 C C . VAL B 1 173 ? 160.162 241.073 -212.429 1.00 134.78 173 VAL B C 1
ATOM 2521 O O . VAL B 1 173 ? 159.324 241.909 -212.079 1.00 133.34 173 VAL B O 1
ATOM 2525 N N . GLY B 1 174 ? 161.475 241.221 -212.251 1.00 129.91 174 GLY B N 1
ATOM 2526 C CA . GLY B 1 174 ? 162.095 242.355 -211.577 1.00 127.81 174 GLY B CA 1
ATOM 2527 C C . GLY B 1 174 ? 161.994 243.671 -212.322 1.00 128.50 174 GLY B C 1
ATOM 2528 O O . GLY B 1 174 ? 162.100 244.737 -211.707 1.00 126.78 174 GLY B O 1
ATOM 2529 N N . ALA B 1 175 ? 161.827 243.612 -213.661 1.00 123.81 175 ALA B N 1
ATOM 2530 C CA . ALA B 1 175 ? 161.680 244.790 -214.523 1.00 122.12 175 ALA B CA 1
ATOM 2531 C C . ALA B 1 175 ? 160.204 245.198 -214.742 1.00 123.06 175 ALA B C 1
ATOM 2532 O O . ALA B 1 175 ? 159.941 246.295 -215.248 1.00 122.04 175 ALA B O 1
ATOM 2534 N N . LEU B 1 176 ? 159.252 244.325 -214.344 1.00 118.00 176 LEU B N 1
ATOM 2535 C CA . LEU B 1 176 ? 157.813 244.592 -214.436 1.00 116.42 176 LEU B CA 1
ATOM 2536 C C . LEU B 1 176 ? 157.390 245.846 -213.641 1.00 115.53 176 LEU B C 1
ATOM 2537 O O . LEU B 1 176 ? 156.640 246.643 -214.214 1.00 115.00 176 LEU B O 1
ATOM 2539 N N . PRO B 1 177 ? 157.879 246.111 -212.390 1.00 108.31 177 PRO B N 1
ATOM 2540 C CA . PRO B 1 177 ? 157.470 247.351 -211.705 1.00 105.78 177 PRO B CA 1
ATOM 2541 C C . PRO B 1 177 ? 157.945 248.639 -212.382 1.00 105.95 177 PRO B C 1
ATOM 2542 O O . PRO B 1 177 ? 157.228 249.640 -212.306 1.00 104.59 177 PRO B O 1
ATOM 2546 N N . THR B 1 178 ? 159.137 248.618 -213.039 1.00 100.17 178 THR B N 1
ATOM 2547 C CA . THR B 1 178 ? 159.667 249.769 -213.779 1.00 98.36 178 THR B CA 1
ATOM 2548 C C . THR B 1 178 ? 158.836 250.004 -215.033 1.00 99.33 178 THR B C 1
ATOM 2549 O O . THR B 1 178 ? 158.511 251.150 -215.324 1.00 98.38 178 THR B O 1
ATOM 2553 N N . LEU B 1 179 ? 158.463 248.920 -215.746 1.00 94.40 179 LEU B N 1
ATOM 2554 C CA . LEU B 1 179 ? 157.639 248.985 -216.951 1.00 93.71 179 LEU B CA 1
ATOM 2555 C C . LEU B 1 179 ? 156.272 249.577 -216.628 1.00 94.15 179 LEU B C 1
ATOM 2556 O O . LEU B 1 179 ? 155.823 250.469 -217.343 1.00 93.40 179 LEU B O 1
ATOM 2561 N N . ARG B 1 180 ? 155.630 249.108 -215.526 1.00 88.20 180 ARG B N 1
ATOM 2562 C CA . ARG B 1 180 ? 154.301 249.540 -215.082 1.00 86.33 180 ARG B CA 1
ATOM 2563 C C . ARG B 1 180 ? 154.275 251.009 -214.692 1.00 86.38 180 ARG B C 1
ATOM 2564 O O . ARG B 1 180 ? 153.270 251.689 -214.927 1.00 85.50 180 ARG B O 1
ATOM 2572 N N . ALA B 1 181 ? 155.392 251.500 -214.114 1.00 80.81 181 ALA B N 1
ATOM 2573 C CA . ALA B 1 181 ? 155.598 252.887 -213.698 1.00 78.86 181 ALA B CA 1
ATOM 2574 C C . ALA B 1 181 ? 155.675 253.826 -214.910 1.00 81.47 181 ALA B C 1
ATOM 2575 O O . ALA B 1 181 ? 155.093 254.908 -214.869 1.00 80.68 181 ALA B O 1
ATOM 2577 N N . VAL B 1 182 ? 156.399 253.407 -215.975 1.00 78.01 182 VAL B N 1
ATOM 2578 C CA . VAL B 1 182 ? 156.555 254.161 -217.229 1.00 78.04 182 VAL B CA 1
ATOM 2579 C C . VAL B 1 182 ? 155.179 254.341 -217.885 1.00 80.56 182 VAL B C 1
ATOM 2580 O O . VAL B 1 182 ? 154.851 255.437 -218.336 1.00 79.62 182 VAL B O 1
ATOM 2584 N N . ARG B 1 183 ? 154.361 253.271 -217.877 1.00 76.71 183 ARG B N 1
ATOM 2585 C CA . ARG B 1 183 ? 152.987 253.255 -218.389 1.00 76.33 183 ARG B CA 1
ATOM 2586 C C . ARG B 1 183 ? 152.082 254.229 -217.609 1.00 77.90 183 ARG B C 1
ATOM 2587 O O . ARG B 1 183 ? 151.294 254.944 -218.221 1.00 77.72 183 ARG B O 1
ATOM 2595 N N . ALA B 1 184 ? 152.216 254.259 -216.263 1.00 72.36 184 ALA B N 1
ATOM 2596 C CA . ALA B 1 184 ? 151.479 255.170 -215.380 1.00 70.96 184 ALA B CA 1
ATOM 2597 C C . ALA B 1 184 ? 151.947 256.626 -215.558 1.00 74.79 184 ALA B C 1
ATOM 2598 O O . ALA B 1 184 ? 151.128 257.538 -215.471 1.00 74.22 184 ALA B O 1
ATOM 2600 N N . ILE B 1 185 ? 153.262 256.843 -215.792 1.00 71.87 185 ILE B N 1
ATOM 2601 C CA . ILE B 1 185 ? 153.860 258.164 -216.021 1.00 71.57 185 ILE B CA 1
ATOM 2602 C C . ILE B 1 185 ? 153.428 258.729 -217.393 1.00 75.29 185 ILE B C 1
ATOM 2603 O O . ILE B 1 185 ? 153.016 259.886 -217.452 1.00 74.77 185 ILE B O 1
ATOM 2608 N N . ALA B 1 186 ? 153.490 257.926 -218.475 1.00 71.84 186 ALA B N 1
ATOM 2609 C CA . ALA B 1 186 ? 153.056 258.330 -219.820 1.00 72.05 186 ALA B CA 1
ATOM 2610 C C . ALA B 1 186 ? 151.528 258.554 -219.908 1.00 74.62 186 ALA B C 1
ATOM 2611 O O . ALA B 1 186 ? 151.077 259.331 -220.751 1.00 75.39 186 ALA B O 1
ATOM 2613 N N . GLY B 1 187 ? 150.758 257.926 -219.016 1.00 68.99 187 GLY B N 1
ATOM 2614 C CA . GLY B 1 187 ? 149.313 258.122 -218.933 1.00 67.86 187 GLY B CA 1
ATOM 2615 C C . GLY B 1 187 ? 148.873 259.217 -217.966 1.00 68.70 187 GLY B C 1
ATOM 2616 O O . GLY B 1 187 ? 147.675 259.471 -217.823 1.00 68.87 187 GLY B O 1
ATOM 2617 N N . TYR B 1 188 ? 149.833 259.845 -217.256 1.00 62.28 188 TYR B N 1
ATOM 2618 C CA . TYR B 1 188 ? 149.570 260.911 -216.288 1.00 59.66 188 TYR B CA 1
ATOM 2619 C C . TYR B 1 188 ? 149.754 262.295 -216.886 1.00 62.71 188 TYR B C 1
ATOM 2620 O O . TYR B 1 188 ? 150.827 262.623 -217.399 1.00 62.11 188 TYR B O 1
ATOM 2629 N N . SER B 1 189 ? 148.715 263.119 -216.776 1.00 58.81 189 SER B N 1
ATOM 2630 C CA . SER B 1 189 ? 148.741 264.518 -217.204 1.00 58.66 189 SER B CA 1
ATOM 2631 C C . SER B 1 189 ? 147.958 265.360 -216.196 1.00 61.84 189 SER B C 1
ATOM 2632 O O . SER B 1 189 ? 147.092 264.830 -215.495 1.00 61.05 189 SER B O 1
ATOM 2635 N N . CYS B 1 190 ? 148.258 266.664 -216.129 1.00 57.96 190 CYS B N 1
ATOM 2636 C CA . CYS B 1 190 ? 147.551 267.578 -215.242 1.00 56.93 190 CYS B CA 1
ATOM 2637 C C . CYS B 1 190 ? 147.247 268.881 -215.996 1.00 59.70 190 CYS B C 1
ATOM 2638 O O . CYS B 1 190 ? 148.157 269.408 -216.638 1.00 59.95 190 CYS B O 1
ATOM 2641 N N . PRO B 1 191 ? 145.987 269.398 -215.971 1.00 55.13 191 PRO B N 1
ATOM 2642 C CA . PRO B 1 191 ? 145.679 270.643 -216.705 1.00 55.47 191 PRO B CA 1
ATOM 2643 C C . PRO B 1 191 ? 146.459 271.847 -216.178 1.00 59.05 191 PRO B C 1
ATOM 2644 O O . PRO B 1 191 ? 146.743 271.869 -214.984 1.00 58.13 191 PRO B O 1
ATOM 2648 N N . PRO B 1 192 ? 146.820 272.848 -217.022 1.00 56.91 192 PRO B N 1
ATOM 2649 C CA . PRO B 1 192 ? 147.620 273.994 -216.524 1.00 56.54 192 PRO B CA 1
ATOM 2650 C C . PRO B 1 192 ? 147.049 274.762 -215.328 1.00 60.77 192 PRO B C 1
ATOM 2651 O O . PRO B 1 192 ? 147.820 275.291 -214.525 1.00 60.17 192 PRO B O 1
ATOM 2655 N N . GLU B 1 193 ? 145.711 274.822 -215.215 1.00 57.89 193 GLU B N 1
ATOM 2656 C CA . GLU B 1 193 ? 144.999 275.519 -214.146 1.00 58.12 193 GLU B CA 1
ATOM 2657 C C . GLU B 1 193 ? 145.095 274.829 -212.778 1.00 61.50 193 GLU B C 1
ATOM 2658 O O . GLU B 1 193 ? 144.922 275.499 -211.758 1.00 62.43 193 GLU B O 1
ATOM 2664 N N . THR B 1 194 ? 145.336 273.497 -212.757 1.00 55.01 194 THR B N 1
ATOM 2665 C CA . THR B 1 194 ? 145.431 272.705 -211.528 1.00 52.40 194 THR B CA 1
ATOM 2666 C C . THR B 1 194 ? 146.733 273.036 -210.783 1.00 53.49 194 THR B C 1
ATOM 2667 O O . THR B 1 194 ? 147.834 272.708 -211.240 1.00 51.25 194 THR B O 1
ATOM 2671 N N . LYS B 1 195 ? 146.590 273.746 -209.661 1.00 49.61 195 LYS B N 1
ATOM 2672 C CA . LYS B 1 195 ? 147.700 274.210 -208.834 1.00 48.57 195 LYS B CA 1
ATOM 2673 C C . LYS B 1 195 ? 147.402 274.038 -207.350 1.00 52.28 195 LYS B C 1
ATOM 2674 O O . LYS B 1 195 ? 146.233 273.949 -206.951 1.00 52.53 195 LYS B O 1
ATOM 2680 N N . LEU B 1 196 ? 148.465 274.029 -206.527 1.00 47.73 196 LEU B N 1
ATOM 2681 C CA . LEU B 1 196 ? 148.359 273.975 -205.072 1.00 46.91 196 LEU B CA 1
ATOM 2682 C C . LEU B 1 196 ? 148.419 275.404 -204.533 1.00 51.27 196 LEU B C 1
ATOM 2683 O O . LEU B 1 196 ? 149.005 276.277 -205.175 1.00 51.37 196 LEU B O 1
ATOM 2688 N N . SER B 1 197 ? 147.792 275.659 -203.378 1.00 48.75 197 SER B N 1
ATOM 2689 C CA . SER B 1 197 ? 147.819 276.991 -202.767 1.00 49.87 197 SER B CA 1
ATOM 2690 C C . SER B 1 197 ? 148.793 277.032 -201.573 1.00 54.49 197 SER B C 1
ATOM 2691 O O . SER B 1 197 ? 148.674 277.875 -200.681 1.00 55.85 197 SER B O 1
ATOM 2694 N N . CYS B 1 198 ? 149.786 276.134 -201.600 1.00 49.81 198 CYS B N 1
ATOM 2695 C CA . CYS B 1 198 ? 150.842 275.999 -200.599 1.00 49.40 198 CYS B CA 1
ATOM 2696 C C . CYS B 1 198 ? 152.219 276.043 -201.297 1.00 52.24 198 CYS B C 1
ATOM 2697 O O . CYS B 1 198 ? 152.293 275.658 -202.469 1.00 50.98 198 CYS B O 1
ATOM 2700 N N . PRO B 1 199 ? 153.319 276.471 -200.617 1.00 48.40 199 PRO B N 1
ATOM 2701 C CA . PRO B 1 199 ? 154.638 276.475 -201.282 1.00 47.57 199 PRO B CA 1
ATOM 2702 C C . PRO B 1 199 ? 155.131 275.091 -201.711 1.00 49.21 199 PRO B C 1
ATOM 2703 O O . PRO B 1 199 ? 154.787 274.086 -201.083 1.00 48.68 199 PRO B O 1
ATOM 2707 N N . ILE B 1 200 ? 155.930 275.038 -202.797 1.00 44.88 200 ILE B N 1
ATOM 2708 C CA . ILE B 1 200 ? 156.516 273.800 -203.329 1.00 42.74 200 ILE B CA 1
ATOM 2709 C C . ILE B 1 200 ? 158.034 273.862 -203.178 1.00 47.83 200 ILE B C 1
ATOM 2710 O O . ILE B 1 200 ? 158.659 274.857 -203.551 1.00 48.60 200 ILE B O 1
ATOM 2715 N N . TYR B 1 201 ? 158.617 272.798 -202.619 1.00 44.47 201 TYR B N 1
ATOM 2716 C CA . TYR B 1 201 ? 160.055 272.679 -202.430 1.00 43.70 201 TYR B CA 1
ATOM 2717 C C . TYR B 1 201 ? 160.539 271.484 -203.218 1.00 47.51 201 TYR B C 1
ATOM 2718 O O . TYR B 1 201 ? 160.171 270.345 -202.919 1.00 47.08 201 TYR B O 1
ATOM 2727 N N . ALA B 1 202 ? 161.314 271.754 -204.267 1.00 44.66 202 ALA B N 1
ATOM 2728 C CA . ALA B 1 202 ? 161.882 270.748 -205.150 1.00 44.37 202 ALA B CA 1
ATOM 2729 C C . ALA B 1 202 ? 163.317 270.415 -204.728 1.00 50.52 202 ALA B C 1
ATOM 2730 O O . ALA B 1 202 ? 164.071 271.300 -204.304 1.00 50.34 202 ALA B O 1
ATOM 2732 N N . PHE B 1 203 ? 163.670 269.125 -204.810 1.00 47.96 203 PHE B N 1
ATOM 2733 C CA . PHE B 1 203 ? 164.994 268.609 -204.453 1.00 47.79 203 PHE B CA 1
ATOM 2734 C C . PHE B 1 203 ? 165.456 267.673 -205.555 1.00 53.28 203 PHE B C 1
ATOM 2735 O O . PHE B 1 203 ? 164.693 266.817 -206.007 1.00 52.03 203 PHE B O 1
ATOM 2743 N N . ILE B 1 204 ? 166.698 267.856 -206.012 1.00 52.80 204 ILE B N 1
ATOM 2744 C CA . ILE B 1 204 ? 167.244 267.070 -207.115 1.00 53.62 204 ILE B CA 1
ATOM 2745 C C . ILE B 1 204 ? 168.719 266.690 -206.890 1.00 58.70 204 ILE B C 1
ATOM 2746 O O . ILE B 1 204 ? 169.449 267.404 -206.209 1.00 58.43 204 ILE B O 1
ATOM 2751 N N . GLY B 1 205 ? 169.111 265.544 -207.438 1.00 57.44 205 GLY B N 1
ATOM 2752 C CA . GLY B 1 205 ? 170.484 265.051 -207.429 1.00 58.46 205 GLY B CA 1
ATOM 2753 C C . GLY B 1 205 ? 171.168 265.536 -208.690 1.00 64.49 205 GLY B C 1
ATOM 2754 O O . GLY B 1 205 ? 170.585 265.432 -209.773 1.00 64.17 205 GLY B O 1
ATOM 2755 N N . ASP B 1 206 ? 172.383 266.114 -208.569 1.00 63.75 206 ASP B N 1
ATOM 2756 C CA . ASP B 1 206 ? 173.128 266.681 -209.712 1.00 64.82 206 ASP B CA 1
ATOM 2757 C C . ASP B 1 206 ? 173.492 265.662 -210.805 1.00 70.38 206 ASP B C 1
ATOM 2758 O O . ASP B 1 206 ? 173.613 266.047 -211.970 1.00 70.68 206 ASP B O 1
ATOM 2763 N N . LYS B 1 207 ? 173.646 264.378 -210.431 1.00 67.32 207 LYS B N 1
ATOM 2764 C CA . LYS B 1 207 ? 173.992 263.298 -211.353 1.00 68.22 207 LYS B CA 1
ATOM 2765 C C . LYS B 1 207 ? 172.792 262.381 -211.680 1.00 73.58 207 LYS B C 1
ATOM 2766 O O . LYS B 1 207 ? 172.980 261.215 -212.033 1.00 73.66 207 LYS B O 1
ATOM 2772 N N . ASP B 1 208 ? 171.559 262.929 -211.594 1.00 71.35 208 ASP B N 1
ATOM 2773 C CA . ASP B 1 208 ? 170.328 262.204 -211.908 1.00 71.50 208 ASP B CA 1
ATOM 2774 C C . ASP B 1 208 ? 169.914 262.514 -213.350 1.00 78.06 208 ASP B C 1
ATOM 2775 O O . ASP B 1 208 ? 169.641 263.668 -213.687 1.00 77.64 208 ASP B O 1
ATOM 2780 N N . TRP B 1 209 ? 169.915 261.475 -214.199 1.00 76.71 209 TRP B N 1
ATOM 2781 C CA . TRP B 1 209 ? 169.549 261.574 -215.612 1.00 77.66 209 TRP B CA 1
ATOM 2782 C C . TRP B 1 209 ? 168.047 261.373 -215.825 1.00 80.28 209 TRP B C 1
ATOM 2783 O O . TRP B 1 209 ? 167.490 261.938 -216.766 1.00 79.63 209 TRP B O 1
ATOM 2794 N N . ILE B 1 210 ? 167.396 260.579 -214.943 1.00 75.93 210 ILE B N 1
ATOM 2795 C CA . ILE B 1 210 ? 165.953 260.275 -214.931 1.00 74.97 210 ILE B CA 1
ATOM 2796 C C . ILE B 1 210 ? 165.152 261.575 -214.705 1.00 76.49 210 ILE B C 1
ATOM 2797 O O . ILE B 1 210 ? 164.134 261.795 -215.367 1.00 76.68 210 ILE B O 1
ATOM 2802 N N . ALA B 1 211 ? 165.631 262.438 -213.794 1.00 70.62 211 ALA B N 1
ATOM 2803 C CA . ALA B 1 211 ? 165.025 263.733 -213.481 1.00 68.86 211 ALA B CA 1
ATOM 2804 C C . ALA B 1 211 ? 166.117 264.785 -213.331 1.00 70.65 211 ALA B C 1
ATOM 2805 O O . ALA B 1 211 ? 167.095 264.563 -212.614 1.00 70.69 211 ALA B O 1
ATOM 2807 N N . THR B 1 212 ? 165.983 265.907 -214.050 1.00 65.42 212 THR B N 1
ATOM 2808 C CA . THR B 1 212 ? 166.963 266.999 -214.013 1.00 64.40 212 THR B CA 1
ATOM 2809 C C . THR B 1 212 ? 166.322 268.268 -213.474 1.00 65.58 212 THR B C 1
ATOM 2810 O O . THR B 1 212 ? 165.113 268.303 -213.255 1.00 64.43 212 THR B O 1
ATOM 2814 N N . GLN B 1 213 ? 167.131 269.320 -213.274 1.00 61.86 213 GLN B N 1
ATOM 2815 C CA . GLN B 1 213 ? 166.670 270.623 -212.810 1.00 61.49 213 GLN B CA 1
ATOM 2816 C C . GLN B 1 213 ? 165.706 271.256 -213.826 1.00 66.23 213 GLN B C 1
ATOM 2817 O O . GLN B 1 213 ? 164.742 271.905 -213.422 1.00 66.20 213 GLN B O 1
ATOM 2823 N N . ASP B 1 214 ? 165.948 271.032 -215.136 1.00 62.40 214 ASP B N 1
ATOM 2824 C CA . ASP B 1 214 ? 165.132 271.535 -216.241 1.00 62.41 214 ASP B CA 1
ATOM 2825 C C . ASP B 1 214 ? 163.715 270.957 -216.268 1.00 64.62 214 ASP B C 1
ATOM 2826 O O . ASP B 1 214 ? 162.777 271.696 -216.560 1.00 64.80 214 ASP B O 1
ATOM 2828 N N . ASP B 1 215 ? 163.554 269.652 -215.983 1.00 60.02 215 ASP B N 1
ATOM 2829 C CA . ASP B 1 215 ? 162.228 269.027 -215.969 1.00 59.22 215 ASP B CA 1
ATOM 2830 C C . ASP B 1 215 ? 161.525 269.169 -214.608 1.00 59.11 215 ASP B C 1
ATOM 2831 O O . ASP B 1 215 ? 160.305 268.994 -214.529 1.00 58.09 215 ASP B O 1
ATOM 2836 N N . MET B 1 216 ? 162.283 269.544 -213.560 1.00 53.86 216 MET B N 1
ATOM 2837 C CA . MET B 1 216 ? 161.757 269.784 -212.216 1.00 52.35 216 MET B CA 1
ATOM 2838 C C . MET B 1 216 ? 161.368 271.250 -212.007 1.00 57.65 216 MET B C 1
ATOM 2839 O O . MET B 1 216 ? 160.545 271.530 -211.135 1.00 57.58 216 MET B O 1
ATOM 2844 N N . ASP B 1 217 ? 161.952 272.183 -212.805 1.00 54.98 217 ASP B N 1
ATOM 2845 C CA . ASP B 1 217 ? 161.677 273.622 -212.761 1.00 55.10 217 ASP B CA 1
ATOM 2846 C C . ASP B 1 217 ? 160.196 273.975 -212.977 1.00 58.37 217 ASP B C 1
ATOM 2847 O O . ASP B 1 217 ? 159.698 274.792 -212.200 1.00 58.31 217 ASP B O 1
ATOM 2852 N N . PRO B 1 218 ? 159.447 273.382 -213.956 1.00 54.15 218 PRO B N 1
ATOM 2853 C CA . PRO B 1 218 ? 158.024 273.762 -214.129 1.00 53.61 218 PRO B CA 1
ATOM 2854 C C . PRO B 1 218 ? 157.068 273.419 -212.969 1.00 56.55 218 PRO B C 1
ATOM 2855 O O . PRO B 1 218 ? 155.867 273.689 -213.090 1.00 56.12 218 PRO B O 1
ATOM 2859 N N . TRP B 1 219 ? 157.589 272.885 -211.828 1.00 52.20 219 TRP B N 1
ATOM 2860 C CA . TRP B 1 219 ? 156.792 272.615 -210.620 1.00 51.22 219 TRP B CA 1
ATOM 2861 C C . TRP B 1 219 ? 156.364 273.958 -209.995 1.00 54.76 219 TRP B C 1
ATOM 2862 O O . TRP B 1 219 ? 155.440 273.988 -209.183 1.00 54.35 219 TRP B O 1
ATOM 2873 N N . ARG B 1 220 ? 157.031 275.065 -210.397 1.00 51.37 220 ARG B N 1
ATOM 2874 C CA . ARG B 1 220 ? 156.739 276.437 -209.976 1.00 52.24 220 ARG B CA 1
ATOM 2875 C C . ARG B 1 220 ? 155.369 276.892 -210.499 1.00 57.47 220 ARG B C 1
ATOM 2876 O O . ARG B 1 220 ? 154.742 277.764 -209.897 1.00 58.40 220 ARG B O 1
ATOM 2884 N N . ASP B 1 221 ? 154.923 276.305 -211.627 1.00 53.79 221 ASP B N 1
ATOM 2885 C CA . ASP B 1 221 ? 153.650 276.583 -212.280 1.00 54.05 221 ASP B CA 1
ATOM 2886 C C . ASP B 1 221 ? 152.519 275.737 -211.691 1.00 57.79 221 ASP B C 1
ATOM 2887 O O . ASP B 1 221 ? 151.360 275.909 -212.076 1.00 59.23 221 ASP B O 1
ATOM 2892 N N . ARG B 1 222 ? 152.858 274.821 -210.760 1.00 52.23 222 ARG B N 1
ATOM 2893 C CA . ARG B 1 222 ? 151.892 273.951 -210.084 1.00 50.55 222 ARG B CA 1
ATOM 2894 C C . ARG B 1 222 ? 151.552 274.505 -208.691 1.00 52.56 222 ARG B C 1
ATOM 2895 O O . ARG B 1 222 ? 150.884 273.834 -207.905 1.00 51.96 222 ARG B O 1
ATOM 2903 N N . THR B 1 223 ? 152.024 275.735 -208.397 1.00 48.91 223 THR B N 1
ATOM 2904 C CA . THR B 1 223 ? 151.764 276.429 -207.133 1.00 48.55 223 THR B CA 1
ATOM 2905 C C . THR B 1 223 ? 151.408 277.892 -207.331 1.00 53.69 223 THR B C 1
ATOM 2906 O O . THR B 1 223 ? 151.898 278.553 -208.250 1.00 52.81 223 THR B O 1
ATOM 2910 N N . THR B 1 224 ? 150.559 278.383 -206.433 1.00 51.93 224 THR B N 1
ATOM 2911 C CA . THR B 1 224 ? 150.085 279.758 -206.389 1.00 53.33 224 THR B CA 1
ATOM 2912 C C . THR B 1 224 ? 151.036 280.581 -205.504 1.00 58.89 224 THR B C 1
ATOM 2913 O O . THR B 1 224 ? 151.107 281.803 -205.636 1.00 59.80 224 THR B O 1
ATOM 2917 N N . GLU B 1 225 ? 151.786 279.892 -204.626 1.00 55.01 225 GLU B N 1
ATOM 2918 C CA . GLU B 1 225 ? 152.708 280.495 -203.666 1.00 54.94 225 GLU B CA 1
ATOM 2919 C C . GLU B 1 225 ? 154.192 280.405 -204.087 1.00 57.47 225 GLU B C 1
ATOM 2920 O O . GLU B 1 225 ? 154.508 280.442 -205.280 1.00 56.82 225 GLU B O 1
ATOM 2926 N N . GLU B 1 226 ? 155.097 280.303 -203.096 1.00 53.46 226 GLU B N 1
ATOM 2927 C CA . GLU B 1 226 ? 156.547 280.231 -203.267 1.00 52.61 226 GLU B CA 1
ATOM 2928 C C . GLU B 1 226 ? 157.015 278.911 -203.868 1.00 55.05 226 GLU B C 1
ATOM 2929 O O . GLU B 1 226 ? 156.391 277.863 -203.663 1.00 53.92 226 GLU B O 1
ATOM 2935 N N . PHE B 1 227 ? 158.135 278.969 -204.586 1.00 50.94 227 PHE B N 1
ATOM 2936 C CA . PHE B 1 227 ? 158.796 277.807 -205.153 1.00 50.14 227 PHE B CA 1
ATOM 2937 C C . PHE B 1 227 ? 160.297 277.912 -204.913 1.00 57.49 227 PHE B C 1
ATOM 2938 O O . PHE B 1 227 ? 160.891 278.979 -205.116 1.00 58.18 227 PHE B O 1
ATOM 2946 N N . SER B 1 228 ? 160.903 276.797 -204.490 1.00 54.24 228 SER B N 1
ATOM 2947 C CA . SER B 1 228 ? 162.331 276.698 -204.237 1.00 54.32 228 SER B CA 1
ATOM 2948 C C . SER B 1 228 ? 162.841 275.373 -204.801 1.00 58.96 228 SER B C 1
ATOM 2949 O O . SER B 1 228 ? 162.147 274.361 -204.715 1.00 57.77 228 SER B O 1
ATOM 2952 N N . ILE B 1 229 ? 164.049 275.386 -205.381 1.00 56.62 229 ILE B N 1
ATOM 2953 C CA . ILE B 1 229 ? 164.689 274.182 -205.911 1.00 56.22 229 ILE B CA 1
ATOM 2954 C C . ILE B 1 229 ? 166.111 274.061 -205.347 1.00 59.87 229 ILE B C 1
ATOM 2955 O O . ILE B 1 229 ? 166.881 275.015 -205.431 1.00 61.20 229 ILE B O 1
ATOM 2960 N N . ARG B 1 230 ? 166.426 272.921 -204.709 1.00 55.59 230 ARG B N 1
ATOM 2961 C CA . ARG B 1 230 ? 167.748 272.660 -204.119 1.00 55.19 230 ARG B CA 1
ATOM 2962 C C . ARG B 1 230 ? 168.412 271.463 -204.791 1.00 59.14 230 ARG B C 1
ATOM 2963 O O . ARG B 1 230 ? 167.790 270.416 -204.957 1.00 57.87 230 ARG B O 1
ATOM 2971 N N . VAL B 1 231 ? 169.683 271.635 -205.178 1.00 56.98 231 VAL B N 1
ATOM 2972 C CA . VAL B 1 231 ? 170.494 270.607 -205.829 1.00 56.43 231 VAL B CA 1
ATOM 2973 C C . VAL B 1 231 ? 171.442 269.993 -204.793 1.00 59.24 231 VAL B C 1
ATOM 2974 O O . VAL B 1 231 ? 172.156 270.714 -204.099 1.00 58.73 231 VAL B O 1
ATOM 2978 N N . PHE B 1 232 ? 171.415 268.661 -204.674 1.00 56.08 232 PHE B N 1
ATOM 2979 C CA . PHE B 1 232 ? 172.261 267.883 -203.765 1.00 56.10 232 PHE B CA 1
ATOM 2980 C C . PHE B 1 232 ? 173.230 267.018 -204.578 1.00 61.38 232 PHE B C 1
ATOM 2981 O O . PHE B 1 232 ? 172.878 266.631 -205.697 1.00 61.10 232 PHE B O 1
ATOM 2989 N N . PRO B 1 233 ? 174.423 266.649 -204.047 1.00 59.05 233 PRO B N 1
ATOM 2990 C CA . PRO B 1 233 ? 175.310 265.764 -204.823 1.00 59.11 233 PRO B CA 1
ATOM 2991 C C . PRO B 1 233 ? 174.829 264.313 -204.782 1.00 62.09 233 PRO B C 1
ATOM 2992 O O . PRO B 1 233 ? 174.571 263.772 -203.704 1.00 61.75 233 PRO B O 1
ATOM 2996 N N . GLY B 1 234 ? 174.675 263.710 -205.955 1.00 58.34 234 GLY B N 1
ATOM 2997 C CA . GLY B 1 234 ? 174.228 262.327 -206.075 1.00 58.20 234 GLY B CA 1
ATOM 2998 C C . GLY B 1 234 ? 173.373 262.043 -207.290 1.00 62.43 234 GLY B C 1
ATOM 2999 O O . GLY B 1 234 ? 173.083 262.947 -208.078 1.00 62.98 234 GLY B O 1
ATOM 3000 N N . ASP B 1 235 ? 172.974 260.771 -207.446 1.00 58.60 235 ASP B N 1
ATOM 3001 C CA . ASP B 1 235 ? 172.163 260.284 -208.566 1.00 58.40 235 ASP B CA 1
ATOM 3002 C C . ASP B 1 235 ? 170.652 260.334 -208.249 1.00 61.15 235 ASP B C 1
ATOM 3003 O O . ASP B 1 235 ? 170.207 261.255 -207.559 1.00 59.71 235 ASP B O 1
ATOM 3008 N N . HIS B 1 236 ? 169.875 259.347 -208.749 1.00 57.58 236 HIS B N 1
ATOM 3009 C CA . HIS B 1 236 ? 168.431 259.250 -208.529 1.00 56.37 236 HIS B CA 1
ATOM 3010 C C . HIS B 1 236 ? 168.092 258.953 -207.068 1.00 59.80 236 HIS B C 1
ATOM 3011 O O . HIS B 1 236 ? 167.020 259.334 -206.607 1.00 58.67 236 HIS B O 1
ATOM 3018 N N . PHE B 1 237 ? 169.014 258.302 -206.341 1.00 57.04 237 PHE B N 1
ATOM 3019 C CA . PHE B 1 237 ? 168.848 257.988 -204.923 1.00 56.59 237 PHE B CA 1
ATOM 3020 C C . PHE B 1 237 ? 169.900 258.719 -204.072 1.00 60.22 237 PHE B C 1
ATOM 3021 O O . PHE B 1 237 ? 170.490 258.148 -203.153 1.00 60.35 237 PHE B O 1
ATOM 3029 N N . TYR B 1 238 ? 170.080 260.021 -204.382 1.00 56.07 238 TYR B N 1
ATOM 3030 C CA . TYR B 1 238 ? 170.983 260.984 -203.745 1.00 55.77 238 TYR B CA 1
ATOM 3031 C C . TYR B 1 238 ? 170.669 261.151 -202.251 1.00 60.67 238 TYR B C 1
ATOM 3032 O O . TYR B 1 238 ? 171.570 261.441 -201.459 1.00 61.37 238 TYR B O 1
ATOM 3041 N N . LEU B 1 239 ? 169.373 261.019 -201.887 1.00 56.60 239 LEU B N 1
ATOM 3042 C CA . LEU B 1 239 ? 168.821 261.231 -200.550 1.00 55.56 239 LEU B CA 1
ATOM 3043 C C . LEU B 1 239 ? 169.442 260.321 -199.489 1.00 60.46 239 LEU B C 1
ATOM 3044 O O . LEU B 1 239 ? 169.584 260.753 -198.349 1.00 60.02 239 LEU B O 1
ATOM 3049 N N . ASN B 1 240 ? 169.876 259.106 -199.875 1.00 58.31 240 ASN B N 1
ATOM 3050 C CA . ASN B 1 240 ? 170.536 258.148 -198.981 1.00 58.92 240 ASN B CA 1
ATOM 3051 C C . ASN B 1 240 ? 171.858 258.704 -198.433 1.00 64.55 240 ASN B C 1
ATOM 3052 O O . ASN B 1 240 ? 172.204 258.440 -197.280 1.00 65.45 240 ASN B O 1
ATOM 3057 N N . ASP B 1 241 ? 172.578 259.487 -199.257 1.00 61.19 241 ASP B N 1
ATOM 3058 C CA . ASP B 1 241 ? 173.855 260.108 -198.909 1.00 61.87 241 ASP B CA 1
ATOM 3059 C C . ASP B 1 241 ? 173.697 261.524 -198.328 1.00 65.11 241 ASP B C 1
ATOM 3060 O O . ASP B 1 241 ? 174.622 262.022 -197.681 1.00 64.83 241 ASP B O 1
ATOM 3065 N N . ASN B 1 242 ? 172.541 262.172 -198.570 1.00 60.44 242 ASN B N 1
ATOM 3066 C CA . ASN B 1 242 ? 172.262 263.532 -198.107 1.00 59.66 242 ASN B CA 1
ATOM 3067 C C . ASN B 1 242 ? 171.079 263.597 -197.137 1.00 63.29 242 ASN B C 1
ATOM 3068 O O . ASN B 1 242 ? 170.428 264.638 -197.043 1.00 63.18 242 ASN B O 1
ATOM 3073 N N . LEU B 1 243 ? 170.821 262.496 -196.404 1.00 60.33 243 LEU B N 1
ATOM 3074 C CA . LEU B 1 243 ? 169.711 262.344 -195.454 1.00 60.20 243 LEU B CA 1
ATOM 3075 C C . LEU B 1 243 ? 169.656 263.432 -194.353 1.00 65.17 243 LEU B C 1
ATOM 3076 O O . LEU B 1 243 ? 168.593 264.041 -194.225 1.00 64.95 243 LEU B O 1
ATOM 3081 N N . PRO B 1 244 ? 170.744 263.766 -193.599 1.00 62.45 244 PRO B N 1
ATOM 3082 C CA . PRO B 1 244 ? 170.617 264.823 -192.575 1.00 62.42 244 PRO B CA 1
ATOM 3083 C C . PRO B 1 244 ? 170.270 266.216 -193.107 1.00 64.94 244 PRO B C 1
ATOM 3084 O O . PRO B 1 244 ? 169.417 266.869 -192.525 1.00 64.82 244 PRO B O 1
ATOM 3088 N N . GLU B 1 245 ? 170.915 266.667 -194.201 1.00 60.41 245 GLU B N 1
ATOM 3089 C CA . GLU B 1 245 ? 170.685 267.989 -194.811 1.00 59.70 245 GLU B CA 1
ATOM 3090 C C . GLU B 1 245 ? 169.322 268.124 -195.474 1.00 60.61 245 GLU B C 1
ATOM 3091 O O . GLU B 1 245 ? 168.735 269.204 -195.413 1.00 60.06 245 GLU B O 1
ATOM 3097 N N . LEU B 1 246 ? 168.825 267.042 -196.111 1.00 55.01 246 LEU B N 1
ATOM 3098 C CA . LEU B 1 246 ? 167.517 267.026 -196.771 1.00 53.64 246 LEU B CA 1
ATOM 3099 C C . LEU B 1 246 ? 166.390 267.100 -195.743 1.00 57.66 246 LEU B C 1
ATOM 3100 O O . LEU B 1 246 ? 165.475 267.907 -195.909 1.00 58.12 246 LEU B O 1
ATOM 3105 N N . VAL B 1 247 ? 166.462 266.273 -194.688 1.00 53.54 247 VAL B N 1
ATOM 3106 C CA . VAL B 1 247 ? 165.462 266.200 -193.622 1.00 53.48 247 VAL B CA 1
ATOM 3107 C C . VAL B 1 247 ? 165.429 267.491 -192.796 1.00 59.12 247 VAL B C 1
ATOM 3108 O O . VAL B 1 247 ? 164.340 268.005 -192.548 1.00 58.49 247 VAL B O 1
ATOM 3112 N N . SER B 1 248 ? 166.601 268.039 -192.413 1.00 58.04 248 SER B N 1
ATOM 3113 C CA . SER B 1 248 ? 166.666 269.300 -191.658 1.00 59.11 248 SER B CA 1
ATOM 3114 C C . SER B 1 248 ? 166.005 270.431 -192.448 1.00 62.09 248 SER B C 1
ATOM 3115 O O . SER B 1 248 ? 165.325 271.259 -191.849 1.00 63.17 248 SER B O 1
ATOM 3118 N N . ASP B 1 249 ? 166.149 270.413 -193.786 1.00 56.63 249 ASP B N 1
ATOM 3119 C CA . ASP B 1 249 ? 165.538 271.367 -194.708 1.00 56.20 249 ASP B CA 1
ATOM 3120 C C . ASP B 1 249 ? 164.007 271.204 -194.719 1.00 59.10 249 ASP B C 1
ATOM 3121 O O . ASP B 1 249 ? 163.301 272.187 -194.521 1.00 59.79 249 ASP B O 1
ATOM 3126 N N . ILE B 1 250 ? 163.500 269.962 -194.920 1.00 53.43 250 ILE B N 1
ATOM 3127 C CA . ILE B 1 250 ? 162.066 269.643 -194.919 1.00 51.99 250 ILE B CA 1
ATOM 3128 C C . ILE B 1 250 ? 161.435 270.033 -193.572 1.00 55.62 250 ILE B C 1
ATOM 3129 O O . ILE B 1 250 ? 160.441 270.759 -193.565 1.00 55.85 250 ILE B O 1
ATOM 3134 N N . GLU B 1 251 ? 162.039 269.601 -192.448 1.00 52.32 251 GLU B N 1
ATOM 3135 C CA . GLU B 1 251 ? 161.571 269.897 -191.092 1.00 53.08 251 GLU B CA 1
ATOM 3136 C C . GLU B 1 251 ? 161.486 271.402 -190.813 1.00 59.20 251 GLU B C 1
ATOM 3137 O O . GLU B 1 251 ? 160.449 271.858 -190.336 1.00 58.65 251 GLU B O 1
ATOM 3143 N N . ASP B 1 252 ? 162.563 272.167 -191.134 1.00 57.06 252 ASP B N 1
ATOM 3144 C CA . ASP B 1 252 ? 162.626 273.619 -190.948 1.00 58.10 252 ASP B CA 1
ATOM 3145 C C . ASP B 1 252 ? 161.498 274.318 -191.706 1.00 61.34 252 ASP B C 1
ATOM 3146 O O . ASP B 1 252 ? 160.827 275.162 -191.122 1.00 62.83 252 ASP B O 1
ATOM 3151 N N . LYS B 1 253 ? 161.267 273.932 -192.983 1.00 55.51 253 LYS B N 1
ATOM 3152 C CA . LYS B 1 253 ? 160.206 274.482 -193.836 1.00 54.19 253 LYS B CA 1
ATOM 3153 C C . LYS B 1 253 ? 158.801 274.094 -193.377 1.00 56.86 253 LYS B C 1
ATOM 3154 O O . LYS B 1 253 ? 157.914 274.940 -193.414 1.00 56.44 253 LYS B O 1
ATOM 3160 N N . THR B 1 254 ? 158.591 272.827 -192.948 1.00 53.41 254 THR B N 1
ATOM 3161 C CA . THR B 1 254 ? 157.300 272.341 -192.442 1.00 53.07 254 THR B CA 1
ATOM 3162 C C . THR B 1 254 ? 156.928 273.145 -191.188 1.00 58.72 254 THR B C 1
ATOM 3163 O O . THR B 1 254 ? 155.820 273.662 -191.105 1.00 58.26 254 THR B O 1
ATOM 3167 N N . LEU B 1 255 ? 157.892 273.275 -190.241 1.00 56.90 255 LEU B N 1
ATOM 3168 C CA . LEU B 1 255 ? 157.748 273.984 -188.970 1.00 58.27 255 LEU B CA 1
ATOM 3169 C C . LEU B 1 255 ? 157.696 275.478 -189.175 1.00 64.97 255 LEU B C 1
ATOM 3170 O O . LEU B 1 255 ? 157.143 276.178 -188.322 1.00 65.91 255 LEU B O 1
ATOM 3175 N N . GLN B 1 256 ? 158.312 275.979 -190.250 1.00 62.70 256 GLN B N 1
ATOM 3176 C CA . GLN B 1 256 ? 158.324 277.395 -190.638 1.00 63.70 256 GLN B CA 1
ATOM 3177 C C . GLN B 1 256 ? 156.896 277.791 -191.058 1.00 67.81 256 GLN B C 1
ATOM 3178 O O . GLN B 1 256 ? 156.385 278.788 -190.554 1.00 68.30 256 GLN B O 1
ATOM 3184 N N . TRP B 1 257 ? 156.260 277.010 -191.959 1.00 63.93 257 TRP B N 1
ATOM 3185 C CA . TRP B 1 257 ? 154.910 277.247 -192.456 1.00 63.95 257 TRP B CA 1
ATOM 3186 C C . TRP B 1 257 ? 153.843 276.923 -191.411 1.00 69.20 257 TRP B C 1
ATOM 3187 O O . TRP B 1 257 ? 152.746 277.501 -191.464 1.00 69.22 257 TRP B O 1
ATOM 3198 N N . HIS B 1 258 ? 154.197 276.071 -190.461 1.00 66.57 258 HIS B N 1
ATOM 3199 C CA . HIS B 1 258 ? 153.410 275.741 -189.284 1.00 67.30 258 HIS B CA 1
ATOM 3200 C C . HIS B 1 258 ? 153.644 276.965 -188.349 1.00 76.99 258 HIS B C 1
ATOM 3201 O O . HIS B 1 258 ? 154.699 277.590 -188.424 1.00 77.82 258 HIS B O 1
ATOM 3208 N N . ASP B 1 259 ? 152.643 277.309 -187.531 1.00 76.87 259 ASP B N 1
ATOM 3209 C CA . ASP B 1 259 ? 152.739 278.505 -186.632 1.00 79.61 259 ASP B CA 1
ATOM 3210 C C . ASP B 1 259 ? 153.077 279.781 -187.437 1.00 83.37 259 ASP B C 1
ATOM 3211 O O . ASP B 1 259 ? 153.850 280.683 -187.000 1.00 84.12 259 ASP B O 1
ATOM 3216 N N . ARG B 1 260 ? 152.400 279.962 -188.576 1.00 78.29 260 ARG B N 1
ATOM 3217 C CA . ARG B 1 260 ? 152.559 281.074 -189.484 1.00 86.34 260 ARG B CA 1
ATOM 3218 C C . ARG B 1 260 ? 151.237 281.470 -190.141 1.00 113.78 260 ARG B C 1
ATOM 3219 O O . ARG B 1 260 ? 150.327 280.643 -190.249 1.00 75.96 260 ARG B O 1
ATOM 3227 N N . ALA C 1 28 ? 106.746 264.930 -176.579 1.00 67.34 28 ALA C N 1
ATOM 3228 C CA . ALA C 1 28 ? 105.806 263.918 -177.052 1.00 65.58 28 ALA C CA 1
ATOM 3229 C C . ALA C 1 28 ? 106.489 262.557 -177.284 1.00 66.30 28 ALA C C 1
ATOM 3230 O O . ALA C 1 28 ? 107.577 262.525 -177.868 1.00 65.79 28 ALA C O 1
ATOM 3232 N N . PRO C 1 29 ? 105.882 261.427 -176.842 1.00 59.99 29 PRO C N 1
ATOM 3233 C CA . PRO C 1 29 ? 106.528 260.118 -177.066 1.00 58.19 29 PRO C CA 1
ATOM 3234 C C . PRO C 1 29 ? 106.433 259.659 -178.516 1.00 61.90 29 PRO C C 1
ATOM 3235 O O . PRO C 1 29 ? 105.536 260.086 -179.252 1.00 61.93 29 PRO C O 1
ATOM 3239 N N . THR C 1 30 ? 107.368 258.794 -178.930 1.00 57.47 30 THR C N 1
ATOM 3240 C CA . THR C 1 30 ? 107.380 258.275 -180.292 1.00 56.02 30 THR C CA 1
ATOM 3241 C C . THR C 1 30 ? 107.171 256.758 -180.268 1.00 57.41 30 THR C C 1
ATOM 3242 O O . THR C 1 30 ? 107.839 256.040 -179.521 1.00 56.58 30 THR C O 1
ATOM 3246 N N . LEU C 1 31 ? 106.198 256.296 -181.065 1.00 52.71 31 LEU C N 1
ATOM 3247 C CA . LEU C 1 31 ? 105.836 254.892 -181.202 1.00 51.19 31 LEU C CA 1
ATOM 3248 C C . LEU C 1 31 ? 106.375 254.338 -182.510 1.00 54.28 31 LEU C C 1
ATOM 3249 O O . LEU C 1 31 ? 106.082 254.873 -183.581 1.00 55.05 31 LEU C O 1
ATOM 3254 N N . TYR C 1 32 ? 107.151 253.257 -182.413 1.00 49.89 32 TYR C N 1
ATOM 3255 C CA . TYR C 1 32 ? 107.709 252.565 -183.566 1.00 49.34 32 TYR C CA 1
ATOM 3256 C C . TYR C 1 32 ? 106.762 251.442 -183.968 1.00 51.22 32 TYR C C 1
ATOM 3257 O O . TYR C 1 32 ? 106.412 250.610 -183.129 1.00 51.14 32 TYR C O 1
ATOM 3266 N N . ILE C 1 33 ? 106.303 251.460 -185.225 1.00 46.22 33 ILE C N 1
ATOM 3267 C CA . ILE C 1 33 ? 105.357 250.476 -185.760 1.00 45.08 33 ILE C CA 1
ATOM 3268 C C . ILE C 1 33 ? 106.083 249.435 -186.617 1.00 49.01 33 ILE C C 1
ATOM 3269 O O . ILE C 1 33 ? 106.679 249.766 -187.650 1.00 48.47 33 ILE C O 1
ATOM 3274 N N . PHE C 1 34 ? 106.040 248.178 -186.161 1.00 45.78 34 PHE C N 1
ATOM 3275 C CA . PHE C 1 34 ? 106.676 247.041 -186.823 1.00 45.42 34 PHE C CA 1
ATOM 3276 C C . PHE C 1 34 ? 105.634 246.174 -187.552 1.00 51.97 34 PHE C C 1
ATOM 3277 O O . PHE C 1 34 ? 104.810 245.526 -186.901 1.00 51.90 34 PHE C O 1
ATOM 3285 N N . PRO C 1 35 ? 105.644 246.164 -188.904 1.00 50.92 35 PRO C N 1
ATOM 3286 C CA . PRO C 1 35 ? 104.641 245.381 -189.650 1.00 51.26 35 PRO C CA 1
ATOM 3287 C C . PRO C 1 35 ? 104.827 243.867 -189.594 1.00 56.29 35 PRO C C 1
ATOM 3288 O O . PRO C 1 35 ? 105.864 243.381 -189.152 1.00 55.52 35 PRO C O 1
ATOM 3292 N N . HIS C 1 36 ? 103.815 243.125 -190.084 1.00 54.81 36 HIS C N 1
ATOM 3293 C CA . HIS C 1 36 ? 103.812 241.660 -190.183 1.00 55.58 36 HIS C CA 1
ATOM 3294 C C . HIS C 1 36 ? 104.747 241.197 -191.322 1.00 61.49 36 HIS C C 1
ATOM 3295 O O . HIS C 1 36 ? 105.275 242.045 -192.044 1.00 61.25 36 HIS C O 1
ATOM 3302 N N . ALA C 1 37 ? 104.952 239.867 -191.484 1.00 60.05 37 ALA C N 1
ATOM 3303 C CA . ALA C 1 37 ? 105.878 239.255 -192.454 1.00 61.34 37 ALA C CA 1
ATOM 3304 C C . ALA C 1 37 ? 105.957 239.926 -193.870 1.00 69.49 37 ALA C C 1
ATOM 3305 O O . ALA C 1 37 ? 106.989 240.538 -194.165 1.00 70.03 37 ALA C O 1
ATOM 3307 N N . GLY C 1 38 ? 104.911 239.849 -194.699 1.00 67.35 38 GLY C N 1
ATOM 3308 C CA . GLY C 1 38 ? 104.903 240.501 -196.008 1.00 67.75 38 GLY C CA 1
ATOM 3309 C C . GLY C 1 38 ? 104.285 241.888 -195.963 1.00 72.58 38 GLY C C 1
ATOM 3310 O O . GLY C 1 38 ? 103.860 242.413 -196.996 1.00 72.90 38 GLY C O 1
ATOM 3311 N N . GLY C 1 39 ? 104.225 242.465 -194.761 1.00 69.10 39 GLY C N 1
ATOM 3312 C CA . GLY C 1 39 ? 103.653 243.778 -194.502 1.00 69.08 39 GLY C CA 1
ATOM 3313 C C . GLY C 1 39 ? 104.632 244.912 -194.693 1.00 73.66 39 GLY C C 1
ATOM 3314 O O . GLY C 1 39 ? 105.822 244.777 -194.392 1.00 74.01 39 GLY C O 1
ATOM 3315 N N . THR C 1 40 ? 104.128 246.041 -195.188 1.00 70.09 40 THR C N 1
ATOM 3316 C CA . THR C 1 40 ? 104.911 247.250 -195.435 1.00 69.66 40 THR C CA 1
ATOM 3317 C C . THR C 1 40 ? 104.427 248.378 -194.512 1.00 73.02 40 THR C C 1
ATOM 3318 O O . THR C 1 40 ? 103.439 248.206 -193.793 1.00 72.05 40 THR C O 1
ATOM 3322 N N . ALA C 1 41 ? 105.108 249.536 -194.554 1.00 69.79 41 ALA C N 1
ATOM 3323 C CA . ALA C 1 41 ? 104.745 250.724 -193.782 1.00 69.69 41 ALA C CA 1
ATOM 3324 C C . ALA C 1 41 ? 103.427 251.324 -194.302 1.00 74.04 41 ALA C C 1
ATOM 3325 O O . ALA C 1 41 ? 102.717 251.977 -193.534 1.00 74.24 41 ALA C O 1
ATOM 3327 N N . LYS C 1 42 ? 103.091 251.070 -195.599 1.00 70.59 42 LYS C N 1
ATOM 3328 C CA . LYS C 1 42 ? 101.863 251.535 -196.259 1.00 70.91 42 LYS C CA 1
ATOM 3329 C C . LYS C 1 42 ? 100.607 250.873 -195.691 1.00 73.01 42 LYS C C 1
ATOM 3330 O O . LYS C 1 42 ? 99.551 251.507 -195.670 1.00 74.61 42 LYS C O 1
ATOM 3332 N N . ASP C 1 43 ? 100.718 249.606 -195.236 1.00 66.34 43 ASP C N 1
ATOM 3333 C CA . ASP C 1 43 ? 99.606 248.842 -194.641 1.00 65.02 43 ASP C CA 1
ATOM 3334 C C . ASP C 1 43 ? 99.184 249.407 -193.280 1.00 67.45 43 ASP C C 1
ATOM 3335 O O . ASP C 1 43 ? 98.078 249.127 -192.823 1.00 67.45 43 ASP C O 1
ATOM 3340 N N . TYR C 1 44 ? 100.072 250.184 -192.629 1.00 63.13 44 TYR C N 1
ATOM 3341 C CA . TYR C 1 44 ? 99.850 250.745 -191.299 1.00 62.46 44 TYR C CA 1
ATOM 3342 C C . TYR C 1 44 ? 99.596 252.263 -191.313 1.00 68.02 44 TYR C C 1
ATOM 3343 O O . TYR C 1 44 ? 99.684 252.913 -190.266 1.00 68.08 44 TYR C O 1
ATOM 3352 N N . VAL C 1 45 ? 99.229 252.810 -192.490 1.00 65.26 45 VAL C N 1
ATOM 3353 C CA . VAL C 1 45 ? 98.887 254.222 -192.684 1.00 65.85 45 VAL C CA 1
ATOM 3354 C C . VAL C 1 45 ? 97.580 254.534 -191.929 1.00 69.16 45 VAL C C 1
ATOM 3355 O O . VAL C 1 45 ? 97.538 255.498 -191.160 1.00 69.32 45 VAL C O 1
ATOM 3359 N N . ALA C 1 46 ? 96.549 253.683 -192.111 1.00 65.08 46 ALA C N 1
ATOM 3360 C CA . ALA C 1 46 ? 95.242 253.808 -191.451 1.00 64.84 46 ALA C CA 1
ATOM 3361 C C . ALA C 1 46 ? 95.373 253.670 -189.926 1.00 67.22 46 ALA C C 1
ATOM 3362 O O . ALA C 1 46 ? 94.695 254.391 -189.192 1.00 67.65 46 ALA C O 1
ATOM 3364 N N . PHE C 1 47 ? 96.254 252.757 -189.462 1.00 61.84 47 PHE C N 1
ATOM 3365 C CA . PHE C 1 47 ? 96.570 252.503 -188.054 1.00 60.47 47 PHE C CA 1
ATOM 3366 C C . PHE C 1 47 ? 97.183 253.758 -187.404 1.00 65.44 47 PHE C C 1
ATOM 3367 O O . PHE C 1 47 ? 96.736 254.179 -186.338 1.00 64.54 47 PHE C O 1
ATOM 3375 N N . SER C 1 48 ? 98.200 254.343 -188.065 1.00 64.03 48 SER C N 1
ATOM 3376 C CA . SER C 1 48 ? 98.918 255.543 -187.634 1.00 65.19 48 SER C CA 1
ATOM 3377 C C . SER C 1 48 ? 98.017 256.780 -187.635 1.00 72.64 48 SER C C 1
ATOM 3378 O O . SER C 1 48 ? 98.138 257.625 -186.746 1.00 73.02 48 SER C O 1
ATOM 3381 N N . ARG C 1 49 ? 97.104 256.867 -188.626 1.00 71.53 49 ARG C N 1
ATOM 3382 C CA . ARG C 1 49 ? 96.149 257.958 -188.823 1.00 73.14 49 ARG C CA 1
ATOM 3383 C C . ARG C 1 49 ? 95.180 258.116 -187.645 1.00 76.11 49 ARG C C 1
ATOM 3384 O O . ARG C 1 49 ? 94.739 259.234 -187.375 1.00 77.56 49 ARG C O 1
ATOM 3392 N N . GLU C 1 50 ? 94.848 257.003 -186.963 1.00 70.34 50 GLU C N 1
ATOM 3393 C CA . GLU C 1 50 ? 93.932 256.962 -185.817 1.00 69.77 50 GLU C CA 1
ATOM 3394 C C . GLU C 1 50 ? 94.477 257.662 -184.566 1.00 70.87 50 GLU C C 1
ATOM 3395 O O . GLU C 1 50 ? 93.697 258.045 -183.688 1.00 71.07 50 GLU C O 1
ATOM 3401 N N . PHE C 1 51 ? 95.807 257.802 -184.470 1.00 64.91 51 PHE C N 1
ATOM 3402 C CA . PHE C 1 51 ? 96.460 258.461 -183.340 1.00 63.91 51 PHE C CA 1
ATOM 3403 C C . PHE C 1 51 ? 96.320 259.975 -183.440 1.00 70.35 51 PHE C C 1
ATOM 3404 O O . PHE C 1 51 ? 96.259 260.516 -184.546 1.00 71.31 51 PHE C O 1
ATOM 3412 N N . SER C 1 52 ? 96.300 260.661 -182.290 1.00 67.77 52 SER C N 1
ATOM 3413 C CA . SER C 1 52 ? 96.244 262.120 -182.248 1.00 69.44 52 SER C CA 1
ATOM 3414 C C . SER C 1 52 ? 97.688 262.683 -182.336 1.00 74.80 52 SER C C 1
ATOM 3415 O O . SER C 1 52 ? 98.652 261.909 -182.356 1.00 72.42 52 SER C O 1
ATOM 3418 N N . ALA C 1 53 ? 97.828 264.028 -182.366 1.00 73.88 53 ALA C N 1
ATOM 3419 C CA . ALA C 1 53 ? 99.113 264.731 -182.427 1.00 74.35 53 ALA C CA 1
ATOM 3420 C C . ALA C 1 53 ? 99.980 264.537 -181.157 1.00 79.09 53 ALA C C 1
ATOM 3421 O O . ALA C 1 53 ? 101.173 264.856 -181.185 1.00 79.23 53 ALA C O 1
ATOM 3423 N N . ASP C 1 54 ? 99.390 263.997 -180.067 1.00 75.41 54 ASP C N 1
ATOM 3424 C CA . ASP C 1 54 ? 100.064 263.737 -178.788 1.00 74.99 54 ASP C CA 1
ATOM 3425 C C . ASP C 1 54 ? 101.122 262.620 -178.837 1.00 76.03 54 ASP C C 1
ATOM 3426 O O . ASP C 1 54 ? 101.938 262.521 -177.918 1.00 75.48 54 ASP C O 1
ATOM 3431 N N . VAL C 1 55 ? 101.104 261.782 -179.896 1.00 70.18 55 VAL C N 1
ATOM 3432 C CA . VAL C 1 55 ? 102.041 260.667 -180.103 1.00 67.53 55 VAL C CA 1
ATOM 3433 C C . VAL C 1 55 ? 102.684 260.778 -181.498 1.00 70.07 55 VAL C C 1
ATOM 3434 O O . VAL C 1 55 ? 101.976 261.018 -182.473 1.00 70.38 55 VAL C O 1
ATOM 3438 N N . LYS C 1 56 ? 104.014 260.599 -181.595 1.00 64.74 56 LYS C N 1
ATOM 3439 C CA . LYS C 1 56 ? 104.717 260.592 -182.882 1.00 63.44 56 LYS C CA 1
ATOM 3440 C C . LYS C 1 56 ? 104.793 259.143 -183.362 1.00 64.14 56 LYS C C 1
ATOM 3441 O O . LYS C 1 56 ? 104.969 258.247 -182.544 1.00 62.46 56 LYS C O 1
ATOM 3447 N N . ARG C 1 57 ? 104.624 258.898 -184.664 1.00 60.07 57 ARG C N 1
ATOM 3448 C CA . ARG C 1 57 ? 104.639 257.530 -185.191 1.00 58.01 57 ARG C CA 1
ATOM 3449 C C . ARG C 1 57 ? 105.677 257.327 -186.284 1.00 62.09 57 ARG C C 1
ATOM 3450 O O . ARG C 1 57 ? 105.675 258.045 -187.287 1.00 62.39 57 ARG C O 1
ATOM 3458 N N . ILE C 1 58 ? 106.551 256.333 -186.091 1.00 57.27 58 ILE C N 1
ATOM 3459 C CA . ILE C 1 58 ? 107.579 255.971 -187.063 1.00 56.57 58 ILE C CA 1
ATOM 3460 C C . ILE C 1 58 ? 107.301 254.535 -187.489 1.00 60.13 58 ILE C C 1
ATOM 3461 O O . ILE C 1 58 ? 107.470 253.615 -186.690 1.00 59.22 58 ILE C O 1
ATOM 3466 N N . ALA C 1 59 ? 106.806 254.359 -188.719 1.00 57.40 59 ALA C N 1
ATOM 3467 C CA . ALA C 1 59 ? 106.513 253.036 -189.268 1.00 57.20 59 ALA C CA 1
ATOM 3468 C C . ALA C 1 59 ? 107.804 252.499 -189.871 1.00 62.97 59 ALA C C 1
ATOM 3469 O O . ALA C 1 59 ? 108.403 253.163 -190.725 1.00 63.89 59 ALA C O 1
ATOM 3471 N N . VAL C 1 60 ? 108.266 251.332 -189.393 1.00 58.86 60 VAL C N 1
ATOM 3472 C CA . VAL C 1 60 ? 109.522 250.753 -189.874 1.00 58.46 60 VAL C CA 1
ATOM 3473 C C . VAL C 1 60 ? 109.298 249.989 -191.187 1.00 63.33 60 VAL C C 1
ATOM 3474 O O . VAL C 1 60 ? 108.280 249.310 -191.356 1.00 61.96 60 VAL C O 1
ATOM 3478 N N . GLN C 1 61 ? 110.240 250.155 -192.132 1.00 61.91 61 GLN C N 1
ATOM 3479 C CA . GLN C 1 61 ? 110.212 249.477 -193.426 1.00 62.06 61 GLN C CA 1
ATOM 3480 C C . GLN C 1 61 ? 111.381 248.507 -193.435 1.00 66.43 61 GLN C C 1
ATOM 3481 O O . GLN C 1 61 ? 112.526 248.927 -193.261 1.00 67.66 61 GLN C O 1
ATOM 3487 N N . TYR C 1 62 ? 111.087 247.205 -193.547 1.00 62.22 62 TYR C N 1
ATOM 3488 C CA . TYR C 1 62 ? 112.106 246.156 -193.536 1.00 62.06 62 TYR C CA 1
ATOM 3489 C C . TYR C 1 62 ? 112.944 246.165 -194.822 1.00 68.77 62 TYR C C 1
ATOM 3490 O O . TYR C 1 62 ? 112.390 246.410 -195.895 1.00 68.36 62 TYR C O 1
ATOM 3499 N N . PRO C 1 63 ? 114.272 245.909 -194.743 1.00 68.03 63 PRO C N 1
ATOM 3500 C CA . PRO C 1 63 ? 115.094 245.903 -195.970 1.00 68.83 63 PRO C CA 1
ATOM 3501 C C . PRO C 1 63 ? 114.696 244.838 -197.002 1.00 74.53 63 PRO C C 1
ATOM 3502 O O . PRO C 1 63 ? 114.573 245.162 -198.187 1.00 74.93 63 PRO C O 1
ATOM 3506 N N . GLY C 1 64 ? 114.475 243.600 -196.545 1.00 71.31 64 GLY C N 1
ATOM 3507 C CA . GLY C 1 64 ? 114.073 242.472 -197.385 1.00 106.49 64 GLY C CA 1
ATOM 3508 C C . GLY C 1 64 ? 115.118 242.038 -198.391 1.00 136.25 64 GLY C C 1
ATOM 3509 O O . GLY C 1 64 ? 115.033 242.380 -199.573 1.00 98.10 64 GLY C O 1
ATOM 3510 N N . LEU C 1 74 ? 121.938 237.254 -190.979 1.00 88.58 74 LEU C N 1
ATOM 3511 C CA . LEU C 1 74 ? 122.095 235.804 -190.877 1.00 89.11 74 LEU C CA 1
ATOM 3512 C C . LEU C 1 74 ? 120.741 235.055 -190.914 1.00 91.68 74 LEU C C 1
ATOM 3513 O O . LEU C 1 74 ? 120.586 234.033 -190.233 1.00 92.33 74 LEU C O 1
ATOM 3518 N N . GLU C 1 75 ? 119.773 235.562 -191.737 1.00 85.64 75 GLU C N 1
ATOM 3519 C CA . GLU C 1 75 ? 118.417 235.014 -191.973 1.00 84.15 75 GLU C CA 1
ATOM 3520 C C . GLU C 1 75 ? 117.676 234.686 -190.670 1.00 84.02 75 GLU C C 1
ATOM 3521 O O . GLU C 1 75 ? 117.091 233.603 -190.534 1.00 84.60 75 GLU C O 1
ATOM 3527 N N . SER C 1 76 ? 117.732 235.607 -189.700 1.00 76.27 76 SER C N 1
ATOM 3528 C CA . SER C 1 76 ? 117.127 235.404 -188.389 1.00 74.02 76 SER C CA 1
ATOM 3529 C C . SER C 1 76 ? 116.504 236.684 -187.827 1.00 73.26 76 SER C C 1
ATOM 3530 O O . SER C 1 76 ? 116.850 237.791 -188.263 1.00 72.02 76 SER C O 1
ATOM 3533 N N . ILE C 1 77 ? 115.592 236.519 -186.838 1.00 67.19 77 ILE C N 1
ATOM 3534 C CA . ILE C 1 77 ? 114.940 237.623 -186.127 1.00 65.00 77 ILE C CA 1
ATOM 3535 C C . ILE C 1 77 ? 116.004 238.516 -185.423 1.00 65.26 77 ILE C C 1
ATOM 3536 O O . ILE C 1 77 ? 115.982 239.728 -185.662 1.00 63.96 77 ILE C O 1
ATOM 3541 N N . PRO C 1 78 ? 116.980 237.967 -184.643 1.00 60.66 78 PRO C N 1
ATOM 3542 C CA . PRO C 1 78 ? 117.980 238.841 -184.002 1.00 59.80 78 PRO C CA 1
ATOM 3543 C C . PRO C 1 78 ? 118.855 239.654 -184.948 1.00 61.93 78 PRO C C 1
ATOM 3544 O O . PRO C 1 78 ? 119.104 240.818 -184.649 1.00 61.71 78 PRO C O 1
ATOM 3548 N N . THR C 1 79 ? 119.306 239.062 -186.081 1.00 57.91 79 THR C N 1
ATOM 3549 C CA . THR C 1 79 ? 120.160 239.756 -187.064 1.00 57.12 79 THR C CA 1
ATOM 3550 C C . THR C 1 79 ? 119.420 240.893 -187.775 1.00 57.91 79 THR C C 1
ATOM 3551 O O . THR C 1 79 ? 120.020 241.946 -188.026 1.00 58.05 79 THR C O 1
ATOM 3555 N N . LEU C 1 80 ? 118.120 240.692 -188.081 1.00 51.40 80 LEU C N 1
ATOM 3556 C CA . LEU C 1 80 ? 117.282 241.724 -188.690 1.00 49.98 80 LEU C CA 1
ATOM 3557 C C . LEU C 1 80 ? 117.020 242.844 -187.675 1.00 53.92 80 LEU C C 1
ATOM 3558 O O . LEU C 1 80 ? 117.009 244.019 -188.051 1.00 53.14 80 LEU C O 1
ATOM 3563 N N . ALA C 1 81 ? 116.871 242.476 -186.381 1.00 51.69 81 ALA C N 1
ATOM 3564 C CA . ALA C 1 81 ? 116.678 243.415 -185.271 1.00 51.52 81 ALA C CA 1
ATOM 3565 C C . ALA C 1 81 ? 117.921 244.289 -185.074 1.00 55.64 81 ALA C C 1
ATOM 3566 O O . ALA C 1 81 ? 117.783 245.463 -184.745 1.00 54.99 81 ALA C O 1
ATOM 3568 N N . ASP C 1 82 ? 119.128 243.716 -185.307 1.00 53.38 82 ASP C N 1
ATOM 3569 C CA . ASP C 1 82 ? 120.416 244.417 -185.223 1.00 53.76 82 ASP C CA 1
ATOM 3570 C C . ASP C 1 82 ? 120.499 245.487 -186.312 1.00 58.21 82 ASP C C 1
ATOM 3571 O O . ASP C 1 82 ? 120.982 246.590 -186.052 1.00 58.73 82 ASP C O 1
ATOM 3576 N N . GLU C 1 83 ? 120.012 245.155 -187.525 1.00 54.63 83 GLU C N 1
ATOM 3577 C CA . GLU C 1 83 ? 119.945 246.045 -188.685 1.00 54.33 83 GLU C CA 1
ATOM 3578 C C . GLU C 1 83 ? 118.976 247.195 -188.443 1.00 56.59 83 GLU C C 1
ATOM 3579 O O . GLU C 1 83 ? 119.355 248.347 -188.648 1.00 55.63 83 GLU C O 1
ATOM 3585 N N . ILE C 1 84 ? 117.726 246.882 -187.997 1.00 52.86 84 ILE C N 1
ATOM 3586 C CA . ILE C 1 84 ? 116.679 247.868 -187.673 1.00 52.16 84 ILE C CA 1
ATOM 3587 C C . ILE C 1 84 ? 117.165 248.816 -186.554 1.00 57.79 84 ILE C C 1
ATOM 3588 O O . ILE C 1 84 ? 117.040 250.031 -186.698 1.00 57.13 84 ILE C O 1
ATOM 3593 N N . PHE C 1 85 ? 117.761 248.266 -185.473 1.00 56.21 85 PHE C N 1
ATOM 3594 C CA . PHE C 1 85 ? 118.296 249.049 -184.351 1.00 56.98 85 PHE C CA 1
ATOM 3595 C C . PHE C 1 85 ? 119.396 250.047 -184.786 1.00 64.20 85 PHE C C 1
ATOM 3596 O O . PHE C 1 85 ? 119.420 251.181 -184.293 1.00 63.94 85 PHE C O 1
ATOM 3604 N N . ALA C 1 86 ? 120.270 249.619 -185.729 1.00 63.01 86 ALA C N 1
ATOM 3605 C CA . ALA C 1 86 ? 121.377 250.409 -186.293 1.00 64.21 86 ALA C CA 1
ATOM 3606 C C . ALA C 1 86 ? 120.905 251.658 -187.027 1.00 71.69 86 ALA C C 1
ATOM 3607 O O . ALA C 1 86 ? 121.592 252.673 -186.999 1.00 70.77 86 ALA C O 1
ATOM 3609 N N . MET C 1 87 ? 119.725 251.582 -187.656 1.00 72.47 87 MET C N 1
ATOM 3610 C CA . MET C 1 87 ? 119.120 252.684 -188.386 1.00 74.56 87 MET C CA 1
ATOM 3611 C C . MET C 1 87 ? 118.471 253.706 -187.427 1.00 80.56 87 MET C C 1
ATOM 3612 O O . MET C 1 87 ? 118.138 254.806 -187.875 1.00 81.29 87 MET C O 1
ATOM 3617 N N . MET C 1 88 ? 118.313 253.375 -186.108 1.00 77.28 88 MET C N 1
ATOM 3618 C CA . MET C 1 88 ? 117.686 254.270 -185.112 1.00 77.52 88 MET C CA 1
ATOM 3619 C C . MET C 1 88 ? 118.609 254.776 -183.987 1.00 82.93 88 MET C C 1
ATOM 3620 O O . MET C 1 88 ? 118.454 255.918 -183.550 1.00 82.80 88 MET C O 1
ATOM 3625 N N . LYS C 1 89 ? 119.511 253.914 -183.483 1.00 80.44 89 LYS C N 1
ATOM 3626 C CA . LYS C 1 89 ? 120.410 254.196 -182.360 1.00 81.61 89 LYS C CA 1
ATOM 3627 C C . LYS C 1 89 ? 121.232 255.510 -182.465 1.00 88.52 89 LYS C C 1
ATOM 3628 O O . LYS C 1 89 ? 121.239 256.217 -181.455 1.00 88.69 89 LYS C O 1
ATOM 3634 N N . PRO C 1 90 ? 121.931 255.882 -183.573 1.00 87.19 90 PRO C N 1
ATOM 3635 C CA . PRO C 1 90 ? 122.679 257.149 -183.533 1.00 88.78 90 PRO C CA 1
ATOM 3636 C C . PRO C 1 90 ? 121.814 258.395 -183.362 1.00 95.84 90 PRO C C 1
ATOM 3637 O O . PRO C 1 90 ? 122.201 259.309 -182.636 1.00 96.23 90 PRO C O 1
ATOM 3641 N N . SER C 1 91 ? 120.641 258.414 -184.031 1.00 93.77 91 SER C N 1
ATOM 3642 C CA . SER C 1 91 ? 119.665 259.502 -184.004 1.00 94.94 91 SER C CA 1
ATOM 3643 C C . SER C 1 91 ? 118.984 259.604 -182.644 1.00 101.60 91 SER C C 1
ATOM 3644 O O . SER C 1 91 ? 118.642 260.707 -182.205 1.00 102.83 91 SER C O 1
ATOM 3647 N N . ALA C 1 92 ? 118.729 258.437 -182.021 1.00 98.41 92 ALA C N 1
ATOM 3648 C CA . ALA C 1 92 ? 118.026 258.287 -180.756 1.00 98.53 92 ALA C CA 1
ATOM 3649 C C . ALA C 1 92 ? 118.705 258.951 -179.563 1.00 104.02 92 ALA C C 1
ATOM 3650 O O . ALA C 1 92 ? 119.845 258.638 -179.220 1.00 104.09 92 ALA C O 1
ATOM 3652 N N . ARG C 1 93 ? 117.957 259.870 -178.929 1.00 101.53 93 ARG C N 1
ATOM 3653 C CA . ARG C 1 93 ? 118.360 260.630 -177.750 1.00 102.48 93 ARG C CA 1
ATOM 3654 C C . ARG C 1 93 ? 117.891 259.873 -176.508 1.00 104.86 93 ARG C C 1
ATOM 3655 O O . ARG C 1 93 ? 116.747 259.419 -176.467 1.00 103.45 93 ARG C O 1
ATOM 3663 N N . ILE C 1 94 ? 118.786 259.707 -175.515 1.00 101.65 94 ILE C N 1
ATOM 3664 C CA . ILE C 1 94 ? 118.521 258.975 -174.264 1.00 101.26 94 ILE C CA 1
ATOM 3665 C C . ILE C 1 94 ? 117.327 259.572 -173.488 1.00 104.23 94 ILE C C 1
ATOM 3666 O O . ILE C 1 94 ? 116.623 258.851 -172.770 1.00 103.52 94 ILE C O 1
ATOM 3671 N N . ASP C 1 95 ? 117.148 260.898 -173.604 1.00 100.27 95 ASP C N 1
ATOM 3672 C CA . ASP C 1 95 ? 116.096 261.652 -172.932 1.00 99.83 95 ASP C CA 1
ATOM 3673 C C . ASP C 1 95 ? 114.736 261.435 -173.584 1.00 98.42 95 ASP C C 1
ATOM 3674 O O . ASP C 1 95 ? 113.736 261.567 -172.890 1.00 98.28 95 ASP C O 1
ATOM 3679 N N . ASP C 1 96 ? 114.688 261.154 -174.914 1.00 90.99 96 ASP C N 1
ATOM 3680 C CA . ASP C 1 96 ? 113.453 260.947 -175.666 1.00 88.63 96 ASP C CA 1
ATOM 3681 C C . ASP C 1 96 ? 112.669 259.684 -175.277 1.00 86.39 96 ASP C C 1
ATOM 3682 O O . ASP C 1 96 ? 113.211 258.583 -175.325 1.00 85.07 96 ASP C O 1
ATOM 3687 N N . PRO C 1 97 ? 111.389 259.817 -174.864 1.00 78.94 97 PRO C N 1
ATOM 3688 C CA . PRO C 1 97 ? 110.613 258.616 -174.496 1.00 76.03 97 PRO C CA 1
ATOM 3689 C C . PRO C 1 97 ? 110.103 257.873 -175.729 1.00 73.49 97 PRO C C 1
ATOM 3690 O O . PRO C 1 97 ? 109.536 258.489 -176.639 1.00 73.14 97 PRO C O 1
ATOM 3694 N N . VAL C 1 98 ? 110.360 256.559 -175.783 1.00 64.53 98 VAL C N 1
ATOM 3695 C CA . VAL C 1 98 ? 109.976 255.719 -176.919 1.00 60.99 98 VAL C CA 1
ATOM 3696 C C . VAL C 1 98 ? 109.120 254.523 -176.500 1.00 60.06 98 VAL C C 1
ATOM 3697 O O . VAL C 1 98 ? 109.232 254.040 -175.373 1.00 59.75 98 VAL C O 1
ATOM 3701 N N . ALA C 1 99 ? 108.253 254.060 -177.415 1.00 53.08 99 ALA C N 1
ATOM 3702 C CA . ALA C 1 99 ? 107.376 252.905 -177.226 1.00 50.39 99 ALA C CA 1
ATOM 3703 C C . ALA C 1 99 ? 107.395 252.067 -178.505 1.00 50.92 99 ALA C C 1
ATOM 3704 O O . ALA C 1 99 ? 107.690 252.599 -179.579 1.00 50.69 99 ALA C O 1
ATOM 3706 N N . PHE C 1 100 ? 107.130 250.761 -178.389 1.00 45.06 100 PHE C N 1
ATOM 3707 C CA . PHE C 1 100 ? 107.159 249.846 -179.527 1.00 43.67 100 PHE C CA 1
ATOM 3708 C C . PHE C 1 100 ? 105.846 249.115 -179.748 1.00 46.52 100 PHE C C 1
ATOM 3709 O O . PHE C 1 100 ? 105.181 248.720 -178.785 1.00 45.32 100 PHE C O 1
ATOM 3717 N N . PHE C 1 101 ? 105.474 248.939 -181.029 1.00 42.86 101 PHE C N 1
ATOM 3718 C CA . PHE C 1 101 ? 104.292 248.188 -181.453 1.00 42.35 101 PHE C CA 1
ATOM 3719 C C . PHE C 1 101 ? 104.684 247.221 -182.550 1.00 46.93 101 PHE C C 1
ATOM 3720 O O . PHE C 1 101 ? 105.330 247.615 -183.519 1.00 46.96 101 PHE C O 1
ATOM 3728 N N . GLY C 1 102 ? 104.257 245.976 -182.409 1.00 44.26 102 GLY C N 1
ATOM 3729 C CA . GLY C 1 102 ? 104.522 244.941 -183.396 1.00 44.13 102 GLY C CA 1
ATOM 3730 C C . GLY C 1 102 ? 103.348 244.022 -183.644 1.00 49.13 102 GLY C C 1
ATOM 3731 O O . GLY C 1 102 ? 102.736 243.524 -182.694 1.00 48.55 102 GLY C O 1
ATOM 3732 N N . HIS C 1 103 ? 103.026 243.791 -184.929 1.00 46.74 103 HIS C N 1
ATOM 3733 C CA . HIS C 1 103 ? 101.963 242.862 -185.314 1.00 47.22 103 HIS C CA 1
ATOM 3734 C C . HIS C 1 103 ? 102.590 241.637 -185.964 1.00 53.35 103 HIS C C 1
ATOM 3735 O O . HIS C 1 103 ? 103.409 241.782 -186.877 1.00 53.13 103 HIS C O 1
ATOM 3742 N N . SER C 1 104 ? 102.211 240.433 -185.483 1.00 52.25 104 SER C N 1
ATOM 3743 C CA . SER C 1 104 ? 102.696 239.132 -185.963 1.00 53.13 104 SER C CA 1
ATOM 3744 C C . SER C 1 104 ? 104.230 239.051 -185.865 1.00 57.52 104 SER C C 1
ATOM 3745 O O . SER C 1 104 ? 104.737 239.259 -184.772 1.00 57.83 104 SER C O 1
ATOM 3748 N N . MET C 1 105 ? 104.965 238.840 -186.977 1.00 53.54 105 MET C N 1
ATOM 3749 C CA . MET C 1 105 ? 106.434 238.795 -186.986 1.00 53.04 105 MET C CA 1
ATOM 3750 C C . MET C 1 105 ? 107.053 240.093 -186.402 1.00 55.51 105 MET C C 1
ATOM 3751 O O . MET C 1 105 ? 108.086 240.033 -185.736 1.00 55.09 105 MET C O 1
ATOM 3756 N N . GLY C 1 106 ? 106.371 241.218 -186.612 1.00 50.83 106 GLY C N 1
ATOM 3757 C CA . GLY C 1 106 ? 106.750 242.531 -186.099 1.00 49.69 106 GLY C CA 1
ATOM 3758 C C . GLY C 1 106 ? 106.826 242.601 -184.586 1.00 53.18 106 GLY C C 1
ATOM 3759 O O . GLY C 1 106 ? 107.586 243.406 -184.047 1.00 53.37 106 GLY C O 1
ATOM 3760 N N . GLY C 1 107 ? 106.041 241.753 -183.911 1.00 48.10 107 GLY C N 1
ATOM 3761 C CA . GLY C 1 107 ? 106.024 241.632 -182.457 1.00 47.08 107 GLY C CA 1
ATOM 3762 C C . GLY C 1 107 ? 107.325 241.091 -181.900 1.00 49.50 107 GLY C C 1
ATOM 3763 O O . GLY C 1 107 ? 107.804 241.564 -180.868 1.00 48.73 107 GLY C O 1
ATOM 3764 N N . MET C 1 108 ? 107.907 240.106 -182.595 1.00 46.06 108 MET C N 1
ATOM 3765 C CA . MET C 1 108 ? 109.184 239.478 -182.254 1.00 46.79 108 MET C CA 1
ATOM 3766 C C . MET C 1 108 ? 110.322 240.461 -182.484 1.00 48.70 108 MET C C 1
ATOM 3767 O O . MET C 1 108 ? 111.233 240.547 -181.664 1.00 48.01 108 MET C O 1
ATOM 3772 N N . LEU C 1 109 ? 110.268 241.194 -183.612 1.00 44.65 109 LEU C N 1
ATOM 3773 C CA . LEU C 1 109 ? 111.264 242.194 -183.987 1.00 44.22 109 LEU C CA 1
ATOM 3774 C C . LEU C 1 109 ? 111.221 243.403 -183.069 1.00 47.22 109 LEU C C 1
ATOM 3775 O O . LEU C 1 109 ? 112.281 243.862 -182.643 1.00 46.95 109 LEU C O 1
ATOM 3780 N N . ALA C 1 110 ? 110.006 243.897 -182.729 1.00 43.65 110 ALA C N 1
ATOM 3781 C CA . ALA C 1 110 ? 109.824 245.043 -181.830 1.00 43.22 110 ALA C CA 1
ATOM 3782 C C . ALA C 1 110 ? 110.347 244.721 -180.436 1.00 46.55 110 ALA C C 1
ATOM 3783 O O . ALA C 1 110 ? 110.965 245.582 -179.814 1.00 46.20 110 ALA C O 1
ATOM 3785 N N . PHE C 1 111 ? 110.139 243.465 -179.969 1.00 43.08 111 PHE C N 1
ATOM 3786 C CA . PHE C 1 111 ? 110.633 242.977 -178.680 1.00 42.92 111 PHE C CA 1
ATOM 3787 C C . PHE C 1 111 ? 112.166 242.997 -178.666 1.00 48.65 111 PHE C C 1
ATOM 3788 O O . PHE C 1 111 ? 112.763 243.531 -177.732 1.00 49.44 111 PHE C O 1
ATOM 3796 N N . GLU C 1 112 ? 112.792 242.449 -179.723 1.00 45.13 112 GLU C N 1
ATOM 3797 C CA . GLU C 1 112 ? 114.241 242.382 -179.892 1.00 45.02 112 GLU C CA 1
ATOM 3798 C C . GLU C 1 112 ? 114.884 243.763 -180.009 1.00 49.28 112 GLU C C 1
ATOM 3799 O O . GLU C 1 112 ? 115.916 243.987 -179.379 1.00 49.46 112 GLU C O 1
ATOM 3805 N N . VAL C 1 113 ? 114.266 244.701 -180.769 1.00 46.32 113 VAL C N 1
ATOM 3806 C CA . VAL C 1 113 ? 114.770 246.078 -180.914 1.00 46.51 113 VAL C CA 1
ATOM 3807 C C . VAL C 1 113 ? 114.629 246.832 -179.572 1.00 51.47 113 VAL C C 1
ATOM 3808 O O . VAL C 1 113 ? 115.538 247.575 -179.194 1.00 51.86 113 VAL C O 1
ATOM 3812 N N . ALA C 1 114 ? 113.526 246.582 -178.829 1.00 49.34 114 ALA C N 1
ATOM 3813 C CA . ALA C 1 114 ? 113.270 247.170 -177.503 1.00 49.73 114 ALA C CA 1
ATOM 3814 C C . ALA C 1 114 ? 114.325 246.728 -176.474 1.00 54.47 114 ALA C C 1
ATOM 3815 O O . ALA C 1 114 ? 114.731 247.535 -175.637 1.00 55.55 114 ALA C O 1
ATOM 3817 N N . LEU C 1 115 ? 114.779 245.459 -176.555 1.00 50.22 115 LEU C N 1
ATOM 3818 C CA . LEU C 1 115 ? 115.820 244.892 -175.686 1.00 50.16 115 LEU C CA 1
ATOM 3819 C C . LEU C 1 115 ? 117.155 245.597 -175.910 1.00 54.58 115 LEU C C 1
ATOM 3820 O O . LEU C 1 115 ? 117.885 245.842 -174.955 1.00 55.10 115 LEU C O 1
ATOM 3825 N N . ARG C 1 116 ? 117.454 245.939 -177.183 1.00 51.54 116 ARG C N 1
ATOM 3826 C CA . ARG C 1 116 ? 118.656 246.658 -177.613 1.00 51.44 116 ARG C CA 1
ATOM 3827 C C . ARG C 1 116 ? 118.618 248.107 -177.141 1.00 57.79 116 ARG C C 1
ATOM 3828 O O . ARG C 1 116 ? 119.651 248.642 -176.746 1.00 58.61 116 ARG C O 1
ATOM 3836 N N . TYR C 1 117 ? 117.425 248.725 -177.163 1.00 55.72 117 TYR C N 1
ATOM 3837 C CA . TYR C 1 117 ? 117.198 250.089 -176.689 1.00 56.78 117 TYR C CA 1
ATOM 3838 C C . TYR C 1 117 ? 117.474 250.168 -175.177 1.00 64.44 117 TYR C C 1
ATOM 3839 O O . TYR C 1 117 ? 118.186 251.074 -174.745 1.00 65.28 117 TYR C O 1
ATOM 3848 N N . GLN C 1 118 ? 116.960 249.186 -174.388 1.00 62.15 118 GLN C N 1
ATOM 3849 C CA . GLN C 1 118 ? 117.145 249.102 -172.933 1.00 63.41 118 GLN C CA 1
ATOM 3850 C C . GLN C 1 118 ? 118.612 248.919 -172.534 1.00 70.20 118 GLN C C 1
ATOM 3851 O O . GLN C 1 118 ? 119.066 249.605 -171.615 1.00 71.09 118 GLN C O 1
ATOM 3857 N N . SER C 1 119 ? 119.357 248.025 -173.234 1.00 67.74 119 SER C N 1
ATOM 3858 C CA . SER C 1 119 ? 120.786 247.781 -172.982 1.00 69.08 119 SER C CA 1
ATOM 3859 C C . SER C 1 119 ? 121.640 248.998 -173.347 1.00 75.43 119 SER C C 1
ATOM 3860 O O . SER C 1 119 ? 122.694 249.190 -172.748 1.00 76.91 119 SER C O 1
ATOM 3863 N N . ALA C 1 120 ? 121.187 249.817 -174.319 1.00 71.79 120 ALA C N 1
ATOM 3864 C CA . ALA C 1 120 ? 121.862 251.043 -174.750 1.00 72.39 120 ALA C CA 1
ATOM 3865 C C . ALA C 1 120 ? 121.573 252.227 -173.791 1.00 79.10 120 ALA C C 1
ATOM 3866 O O . ALA C 1 120 ? 122.165 253.298 -173.950 1.00 79.52 120 ALA C O 1
ATOM 3868 N N . GLY C 1 121 ? 120.674 252.011 -172.818 1.00 76.66 121 GLY C N 1
ATOM 3869 C CA . GLY C 1 121 ? 120.283 252.998 -171.812 1.00 77.87 121 GLY C CA 1
ATOM 3870 C C . GLY C 1 121 ? 119.152 253.932 -172.202 1.00 83.63 121 GLY C C 1
ATOM 3871 O O . GLY C 1 121 ? 119.030 255.016 -171.623 1.00 84.51 121 GLY C O 1
ATOM 3872 N N . HIS C 1 122 ? 118.315 253.527 -173.178 1.00 80.22 122 HIS C N 1
ATOM 3873 C CA . HIS C 1 122 ? 117.178 254.324 -173.646 1.00 80.28 122 HIS C CA 1
ATOM 3874 C C . HIS C 1 122 ? 115.958 254.174 -172.739 1.00 82.99 122 HIS C C 1
ATOM 3875 O O . HIS C 1 122 ? 115.836 253.176 -172.017 1.00 81.95 122 HIS C O 1
ATOM 3882 N N . ARG C 1 123 ? 115.046 255.169 -172.812 1.00 78.81 123 ARG C N 1
ATOM 3883 C CA . ARG C 1 123 ? 113.792 255.221 -172.062 1.00 77.80 123 ARG C CA 1
ATOM 3884 C C . ARG C 1 123 ? 112.660 254.535 -172.849 1.00 76.13 123 ARG C C 1
ATOM 3885 O O . ARG C 1 123 ? 112.017 255.173 -173.697 1.00 76.32 123 ARG C O 1
ATOM 3887 N N . VAL C 1 124 ? 112.436 253.230 -172.576 1.00 67.39 124 VAL C N 1
ATOM 3888 C CA . VAL C 1 124 ? 111.373 252.450 -173.226 1.00 64.17 124 VAL C CA 1
ATOM 3889 C C . VAL C 1 124 ? 110.155 252.464 -172.308 1.00 63.35 124 VAL C C 1
ATOM 3890 O O . VAL C 1 124 ? 110.205 251.898 -171.216 1.00 62.32 124 VAL C O 1
ATOM 3894 N N . LEU C 1 125 ? 109.078 253.151 -172.740 1.00 57.56 125 LEU C N 1
ATOM 3895 C CA . LEU C 1 125 ? 107.844 253.326 -171.973 1.00 56.36 125 LEU C CA 1
ATOM 3896 C C . LEU C 1 125 ? 107.018 252.059 -171.836 1.00 56.57 125 LEU C C 1
ATOM 3897 O O . LEU C 1 125 ? 106.667 251.683 -170.719 1.00 56.69 125 LEU C O 1
ATOM 3902 N N . ALA C 1 126 ? 106.668 251.428 -172.974 1.00 49.96 126 ALA C N 1
ATOM 3903 C CA . ALA C 1 126 ? 105.845 250.218 -173.037 1.00 48.19 126 ALA C CA 1
ATOM 3904 C C . ALA C 1 126 ? 106.081 249.459 -174.332 1.00 49.68 126 ALA C C 1
ATOM 3905 O O . ALA C 1 126 ? 106.630 250.012 -175.286 1.00 48.74 126 ALA C O 1
ATOM 3907 N N . PHE C 1 127 ? 105.656 248.186 -174.358 1.00 45.31 127 PHE C N 1
ATOM 3908 C CA . PHE C 1 127 ? 105.750 247.313 -175.526 1.00 43.72 127 PHE C CA 1
ATOM 3909 C C . PHE C 1 127 ? 104.365 246.737 -175.820 1.00 46.12 127 PHE C C 1
ATOM 3910 O O . PHE C 1 127 ? 103.759 246.097 -174.965 1.00 45.16 127 PHE C O 1
ATOM 3918 N N . PHE C 1 128 ? 103.858 247.019 -177.026 1.00 42.34 128 PHE C N 1
ATOM 3919 C CA . PHE C 1 128 ? 102.546 246.593 -177.497 1.00 41.13 128 PHE C CA 1
ATOM 3920 C C . PHE C 1 128 ? 102.719 245.476 -178.526 1.00 45.71 128 PHE C C 1
ATOM 3921 O O . PHE C 1 128 ? 103.248 245.709 -179.618 1.00 45.57 128 PHE C O 1
ATOM 3929 N N . VAL C 1 129 ? 102.337 244.248 -178.145 1.00 42.07 129 VAL C N 1
ATOM 3930 C CA . VAL C 1 129 ? 102.471 243.076 -179.013 1.00 41.68 129 VAL C CA 1
ATOM 3931 C C . VAL C 1 129 ? 101.086 242.599 -179.502 1.00 44.30 129 VAL C C 1
ATOM 3932 O O . VAL C 1 129 ? 100.171 242.428 -178.711 1.00 43.33 129 VAL C O 1
ATOM 3936 N N . SER C 1 130 ? 100.937 242.448 -180.822 1.00 41.71 130 SER C N 1
ATOM 3937 C CA . SER C 1 130 ? 99.689 242.044 -181.466 1.00 41.65 130 SER C CA 1
ATOM 3938 C C . SER C 1 130 ? 99.845 240.760 -182.287 1.00 48.58 130 SER C C 1
ATOM 3939 O O . SER C 1 130 ? 100.828 240.621 -183.010 1.00 49.48 130 SER C O 1
ATOM 3942 N N . ALA C 1 131 ? 98.869 239.828 -182.163 1.00 47.15 131 ALA C N 1
ATOM 3943 C CA . ALA C 1 131 ? 98.779 238.531 -182.861 1.00 48.19 131 ALA C CA 1
ATOM 3944 C C . ALA C 1 131 ? 100.135 237.831 -183.078 1.00 53.84 131 ALA C C 1
ATOM 3945 O O . ALA C 1 131 ? 100.481 237.434 -184.191 1.00 54.21 131 ALA C O 1
ATOM 3947 N N . CYS C 1 132 ? 100.907 237.709 -181.990 1.00 51.15 132 CYS C N 1
ATOM 3948 C CA . CYS C 1 132 ? 102.240 237.133 -181.996 1.00 51.01 132 CYS C CA 1
ATOM 3949 C C . CYS C 1 132 ? 102.476 236.298 -180.754 1.00 55.62 132 CYS C C 1
ATOM 3950 O O . CYS C 1 132 ? 102.377 236.807 -179.642 1.00 55.10 132 CYS C O 1
ATOM 3953 N N . SER C 1 133 ? 102.834 235.026 -180.948 1.00 53.67 133 SER C N 1
ATOM 3954 C CA . SER C 1 133 ? 103.132 234.086 -179.879 1.00 54.28 133 SER C CA 1
ATOM 3955 C C . SER C 1 133 ? 104.346 234.548 -179.099 1.00 58.25 133 SER C C 1
ATOM 3956 O O . SER C 1 133 ? 105.246 235.181 -179.656 1.00 56.89 133 SER C O 1
ATOM 3959 N N . ALA C 1 134 ? 104.355 234.234 -177.802 1.00 56.67 134 ALA C N 1
ATOM 3960 C CA . ALA C 1 134 ? 105.430 234.555 -176.884 1.00 57.25 134 ALA C CA 1
ATOM 3961 C C . ALA C 1 134 ? 106.698 233.841 -177.351 1.00 64.07 134 ALA C C 1
ATOM 3962 O O . ALA C 1 134 ? 106.593 232.743 -177.926 1.00 64.31 134 ALA C O 1
ATOM 3964 N N . PRO C 1 135 ? 107.894 234.447 -177.186 1.00 62.21 135 PRO C N 1
ATOM 3965 C CA . PRO C 1 135 ? 109.117 233.790 -177.678 1.00 64.25 135 PRO C CA 1
ATOM 3966 C C . PRO C 1 135 ? 109.276 232.376 -177.144 1.00 76.18 135 PRO C C 1
ATOM 3967 O O . PRO C 1 135 ? 109.175 232.155 -175.927 1.00 75.78 135 PRO C O 1
ATOM 3971 N N . GLY C 1 136 ? 109.484 231.436 -178.067 1.00 78.61 136 GLY C N 1
ATOM 3972 C CA . GLY C 1 136 ? 109.623 230.026 -177.739 1.00 81.85 136 GLY C CA 1
ATOM 3973 C C . GLY C 1 136 ? 110.867 229.742 -176.930 1.00 91.95 136 GLY C C 1
ATOM 3974 O O . GLY C 1 136 ? 111.801 230.555 -176.913 1.00 90.66 136 GLY C O 1
ATOM 3975 N N . HIS C 1 137 ? 110.863 228.616 -176.216 1.00 95.00 137 HIS C N 1
ATOM 3976 C CA . HIS C 1 137 ? 112.003 228.231 -175.388 1.00 98.39 137 HIS C CA 1
ATOM 3977 C C . HIS C 1 137 ? 113.191 227.773 -176.229 1.00 106.93 137 HIS C C 1
ATOM 3978 O O . HIS C 1 137 ? 112.992 227.172 -177.283 1.00 106.81 137 HIS C O 1
ATOM 3985 N N . ILE C 1 138 ? 114.406 228.042 -175.720 1.00 106.89 138 ILE C N 1
ATOM 3986 C CA . ILE C 1 138 ? 115.770 227.846 -176.257 1.00 109.10 138 ILE C CA 1
ATOM 3987 C C . ILE C 1 138 ? 115.934 226.662 -177.285 1.00 117.93 138 ILE C C 1
ATOM 3988 O O . ILE C 1 138 ? 116.663 225.685 -177.023 1.00 119.08 138 ILE C O 1
ATOM 3993 N N . ARG C 1 139 ? 115.348 226.783 -178.476 1.00 116.56 139 ARG C N 1
ATOM 3994 C CA . ARG C 1 139 ? 115.489 225.778 -179.503 1.00 118.71 139 ARG C CA 1
ATOM 3995 C C . ARG C 1 139 ? 115.831 226.433 -180.845 1.00 125.27 139 ARG C C 1
ATOM 3996 O O . ARG C 1 139 ? 114.976 227.042 -181.507 1.00 123.69 139 ARG C O 1
ATOM 3998 N N . TYR C 1 140 ? 117.114 226.334 -181.206 1.00 124.72 140 TYR C N 1
ATOM 3999 C CA . TYR C 1 140 ? 117.696 226.838 -182.454 1.00 125.21 140 TYR C CA 1
ATOM 4000 C C . TYR C 1 140 ? 117.717 225.694 -183.471 1.00 131.67 140 TYR C C 1
ATOM 4001 O O . TYR C 1 140 ? 118.199 225.860 -184.595 1.00 131.66 140 TYR C O 1
ATOM 4010 N N . LYS C 1 141 ? 117.165 224.543 -183.060 1.00 129.93 141 LYS C N 1
ATOM 4011 C CA . LYS C 1 141 ? 117.070 223.306 -183.822 1.00 131.52 141 LYS C CA 1
ATOM 4012 C C . LYS C 1 141 ? 116.290 223.490 -185.109 1.00 135.66 141 LYS C C 1
ATOM 4013 O O . LYS C 1 141 ? 116.655 222.883 -186.119 1.00 136.24 141 LYS C O 1
ATOM 4019 N N . GLN C 1 142 ? 115.235 224.328 -185.086 1.00 131.30 142 GLN C N 1
ATOM 4020 C CA . GLN C 1 142 ? 114.425 224.618 -186.270 1.00 130.99 142 GLN C CA 1
ATOM 4021 C C . GLN C 1 142 ? 115.260 225.251 -187.378 1.00 135.16 142 GLN C C 1
ATOM 4022 O O . GLN C 1 142 ? 114.992 224.990 -188.551 1.00 135.84 142 GLN C O 1
ATOM 4028 N N . LEU C 1 143 ? 116.236 226.100 -187.019 1.00 131.46 143 LEU C N 1
ATOM 4029 C CA . LEU C 1 143 ? 117.124 226.744 -187.984 1.00 130.87 143 LEU C CA 1
ATOM 4030 C C . LEU C 1 143 ? 118.223 225.780 -188.437 1.00 137.11 143 LEU C C 1
ATOM 4031 O O . LEU C 1 143 ? 119.177 225.475 -187.710 1.00 137.20 143 LEU C O 1
ATOM 4036 N N . GLN C 1 144 ? 118.008 225.268 -189.649 1.00 135.19 144 GLN C N 1
ATOM 4037 C CA . GLN C 1 144 ? 118.875 224.323 -190.340 1.00 136.85 144 GLN C CA 1
ATOM 4038 C C . GLN C 1 144 ? 119.149 224.835 -191.757 1.00 141.35 144 GLN C C 1
ATOM 4039 O O . GLN C 1 144 ? 118.808 225.972 -192.087 1.00 139.34 144 GLN C O 1
ATOM 4045 N N . ASP C 1 145 ? 119.827 224.035 -192.554 1.00 140.41 145 ASP C N 1
ATOM 4046 C CA . ASP C 1 145 ? 120.258 224.335 -193.914 1.00 140.80 145 ASP C CA 1
ATOM 4047 C C . ASP C 1 145 ? 119.119 224.697 -194.855 1.00 144.73 145 ASP C C 1
ATOM 4048 O O . ASP C 1 145 ? 117.993 224.223 -194.721 1.00 144.31 145 ASP C O 1
ATOM 4053 N N . LEU C 1 146 ? 119.441 225.626 -195.742 1.00 141.36 146 LEU C N 1
ATOM 4054 C CA . LEU C 1 146 ? 118.586 226.226 -196.747 1.00 140.99 146 LEU C CA 1
ATOM 4055 C C . LEU C 1 146 ? 118.152 225.192 -197.775 1.00 147.92 146 LEU C C 1
ATOM 4056 O O . LEU C 1 146 ? 116.993 225.187 -198.198 1.00 147.64 146 LEU C O 1
ATOM 4061 N N . SER C 1 147 ? 119.080 224.311 -198.161 1.00 147.23 147 SER C N 1
ATOM 4062 C CA . SER C 1 147 ? 118.844 223.215 -199.089 1.00 149.50 147 SER C CA 1
ATOM 4063 C C . SER C 1 147 ? 118.211 221.950 -198.432 1.00 155.65 147 SER C C 1
ATOM 4064 O O . SER C 1 147 ? 117.785 221.062 -199.171 1.00 156.61 147 SER C O 1
ATOM 4067 N N . ASP C 1 148 ? 118.158 221.854 -197.068 1.00 152.30 148 ASP C N 1
ATOM 4068 C CA . ASP C 1 148 ? 117.583 220.720 -196.307 1.00 153.80 148 ASP C CA 1
ATOM 4069 C C . ASP C 1 148 ? 116.091 220.936 -196.129 1.00 157.84 148 ASP C C 1
ATOM 4070 O O . ASP C 1 148 ? 115.485 220.273 -195.281 1.00 158.12 148 ASP C O 1
ATOM 4075 N N . ARG C 1 149 ? 115.505 221.928 -196.811 1.00 153.87 149 ARG C N 1
ATOM 4076 C CA . ARG C 1 149 ? 114.078 222.140 -196.636 1.00 153.38 149 ARG C CA 1
ATOM 4077 C C . ARG C 1 149 ? 113.343 221.059 -197.449 1.00 160.65 149 ARG C C 1
ATOM 4078 O O . ARG C 1 149 ? 112.325 221.305 -198.093 1.00 160.23 149 ARG C O 1
ATOM 4086 N N . GLU C 1 150 ? 113.952 219.844 -197.437 1.00 160.27 150 GLU C N 1
ATOM 4087 C CA . GLU C 1 150 ? 113.478 218.620 -198.051 1.00 162.79 150 GLU C CA 1
ATOM 4088 C C . GLU C 1 150 ? 112.294 218.105 -197.235 1.00 167.66 150 GLU C C 1
ATOM 4089 O O . GLU C 1 150 ? 111.571 217.224 -197.698 1.00 168.89 150 GLU C O 1
ATOM 4095 N N . MET C 1 151 ? 112.066 218.703 -196.026 1.00 163.17 151 MET C N 1
ATOM 4096 C CA . MET C 1 151 ? 110.915 218.442 -195.165 1.00 163.22 151 MET C CA 1
ATOM 4097 C C . MET C 1 151 ? 109.703 219.088 -195.847 1.00 166.99 151 MET C C 1
ATOM 4098 O O . MET C 1 151 ? 108.616 218.512 -195.819 1.00 167.33 151 MET C O 1
ATOM 4103 N N . LEU C 1 152 ? 109.908 220.263 -196.496 1.00 162.72 152 LEU C N 1
ATOM 4104 C CA . LEU C 1 152 ? 108.875 220.966 -197.264 1.00 162.21 152 LEU C CA 1
ATOM 4105 C C . LEU C 1 152 ? 108.570 220.192 -198.559 1.00 168.22 152 LEU C C 1
ATOM 4106 O O . LEU C 1 152 ? 107.403 220.105 -198.946 1.00 168.33 152 LEU C O 1
ATOM 4111 N N . ASP C 1 153 ? 109.620 219.643 -199.229 1.00 166.02 153 ASP C N 1
ATOM 4112 C CA . ASP C 1 153 ? 109.491 218.844 -200.453 1.00 167.83 153 ASP C CA 1
ATOM 4113 C C . ASP C 1 153 ? 108.723 217.546 -200.154 1.00 173.48 153 ASP C C 1
ATOM 4114 O O . ASP C 1 153 ? 107.933 217.102 -200.986 1.00 174.38 153 ASP C O 1
ATOM 4116 N N . LEU C 1 154 ? 108.943 216.966 -198.945 1.00 169.89 154 LEU C N 1
ATOM 4117 C CA . LEU C 1 154 ? 108.280 215.759 -198.437 1.00 171.13 154 LEU C CA 1
ATOM 4118 C C . LEU C 1 154 ? 106.767 215.995 -198.314 1.00 173.58 154 LEU C C 1
ATOM 4119 O O . LEU C 1 154 ? 105.987 215.108 -198.661 1.00 175.38 154 LEU C O 1
ATOM 4124 N N . PHE C 1 155 ? 106.362 217.204 -197.854 1.00 166.84 155 PHE C N 1
ATOM 4125 C CA . PHE C 1 155 ? 104.965 217.633 -197.713 1.00 165.81 155 PHE C CA 1
ATOM 4126 C C . PHE C 1 155 ? 104.282 217.740 -199.081 1.00 170.04 155 PHE C C 1
ATOM 4127 O O . PHE C 1 155 ? 103.093 217.446 -199.190 1.00 170.14 155 PHE C O 1
ATOM 4129 N N . THR C 1 156 ? 105.067 218.131 -200.124 1.00 166.13 156 THR C N 1
ATOM 4130 C CA . THR C 1 156 ? 104.693 218.290 -201.536 1.00 191.07 156 THR C CA 1
ATOM 4131 C C . THR C 1 156 ? 103.568 219.285 -201.719 1.00 218.12 156 THR C C 1
ATOM 4132 O O . THR C 1 156 ? 103.458 219.907 -202.769 1.00 180.83 156 THR C O 1
ATOM 4134 N N . GLY C 1 174 ? 112.789 230.852 -206.069 1.00 125.23 174 GLY C N 1
ATOM 4135 C CA . GLY C 1 174 ? 111.587 231.652 -205.863 1.00 124.39 174 GLY C CA 1
ATOM 4136 C C . GLY C 1 174 ? 110.889 231.397 -204.539 1.00 127.51 174 GLY C C 1
ATOM 4137 O O . GLY C 1 174 ? 110.325 232.328 -203.955 1.00 126.03 174 GLY C O 1
ATOM 4138 N N . ALA C 1 175 ? 110.909 230.127 -204.064 1.00 124.38 175 ALA C N 1
ATOM 4139 C CA . ALA C 1 175 ? 110.285 229.685 -202.807 1.00 123.59 175 ALA C CA 1
ATOM 4140 C C . ALA C 1 175 ? 111.198 229.870 -201.595 1.00 125.39 175 ALA C C 1
ATOM 4141 O O . ALA C 1 175 ? 110.715 229.956 -200.463 1.00 124.43 175 ALA C O 1
ATOM 4143 N N . LEU C 1 176 ? 112.518 229.909 -201.843 1.00 120.80 176 LEU C N 1
ATOM 4144 C CA . LEU C 1 176 ? 113.579 230.077 -200.849 1.00 119.23 176 LEU C CA 1
ATOM 4145 C C . LEU C 1 176 ? 113.370 231.297 -199.912 1.00 119.62 176 LEU C C 1
ATOM 4146 O O . LEU C 1 176 ? 113.454 231.085 -198.704 1.00 118.80 176 LEU C O 1
ATOM 4151 N N . PRO C 1 177 ? 113.039 232.537 -200.382 1.00 113.81 177 PRO C N 1
ATOM 4152 C CA . PRO C 1 177 ? 112.816 233.644 -199.428 1.00 111.48 177 PRO C CA 1
ATOM 4153 C C . PRO C 1 177 ? 111.641 233.439 -198.463 1.00 112.23 177 PRO C C 1
ATOM 4154 O O . PRO C 1 177 ? 111.743 233.844 -197.297 1.00 111.00 177 PRO C O 1
ATOM 4158 N N . THR C 1 178 ? 110.535 232.807 -198.932 1.00 107.03 178 THR C N 1
ATOM 4159 C CA . THR C 1 178 ? 109.358 232.506 -198.100 1.00 105.52 178 THR C CA 1
ATOM 4160 C C . THR C 1 178 ? 109.658 231.411 -197.078 1.00 106.61 178 THR C C 1
ATOM 4161 O O . THR C 1 178 ? 109.214 231.519 -195.934 1.00 105.66 178 THR C O 1
ATOM 4165 N N . LEU C 1 179 ? 110.418 230.377 -197.493 1.00 101.42 179 LEU C N 1
ATOM 4166 C CA . LEU C 1 179 ? 110.846 229.253 -196.660 1.00 100.43 179 LEU C CA 1
ATOM 4167 C C . LEU C 1 179 ? 111.797 229.720 -195.563 1.00 99.91 179 LEU C C 1
ATOM 4168 O O . LEU C 1 179 ? 111.692 229.239 -194.442 1.00 99.84 179 LEU C O 1
ATOM 4173 N N . ARG C 1 180 ? 112.724 230.650 -195.887 1.00 92.60 180 ARG C N 1
ATOM 4174 C CA . ARG C 1 180 ? 113.688 231.216 -194.946 1.00 90.15 180 ARG C CA 1
ATOM 4175 C C . ARG C 1 180 ? 112.981 231.993 -193.833 1.00 89.86 180 ARG C C 1
ATOM 4176 O O . ARG C 1 180 ? 113.423 231.956 -192.688 1.00 88.94 180 ARG C O 1
ATOM 4178 N N . ALA C 1 181 ? 111.880 232.686 -194.181 1.00 83.78 181 ALA C N 1
ATOM 4179 C CA . ALA C 1 181 ? 111.072 233.474 -193.250 1.00 81.76 181 ALA C CA 1
ATOM 4180 C C . ALA C 1 181 ? 110.356 232.575 -192.238 1.00 84.46 181 ALA C C 1
ATOM 4181 O O . ALA C 1 181 ? 110.353 232.885 -191.041 1.00 83.33 181 ALA C O 1
ATOM 4183 N N . VAL C 1 182 ? 109.777 231.443 -192.715 1.00 80.74 182 VAL C N 1
ATOM 4184 C CA . VAL C 1 182 ? 109.070 230.440 -191.907 1.00 80.39 182 VAL C CA 1
ATOM 4185 C C . VAL C 1 182 ? 110.037 229.844 -190.871 1.00 83.24 182 VAL C C 1
ATOM 4186 O O . VAL C 1 182 ? 109.661 229.712 -189.708 1.00 82.72 182 VAL C O 1
ATOM 4190 N N . ARG C 1 183 ? 111.288 229.541 -191.296 1.00 79.33 183 ARG C N 1
ATOM 4191 C CA . ARG C 1 183 ? 112.370 229.001 -190.473 1.00 78.93 183 ARG C CA 1
ATOM 4192 C C . ARG C 1 183 ? 112.745 229.996 -189.385 1.00 80.48 183 ARG C C 1
ATOM 4193 O O . ARG C 1 183 ? 112.944 229.582 -188.243 1.00 80.22 183 ARG C O 1
ATOM 4201 N N . ALA C 1 184 ? 112.856 231.294 -189.744 1.00 75.46 184 ALA C N 1
ATOM 4202 C CA . ALA C 1 184 ? 113.227 232.387 -188.847 1.00 74.05 184 ALA C CA 1
ATOM 4203 C C . ALA C 1 184 ? 112.153 232.639 -187.800 1.00 77.19 184 ALA C C 1
ATOM 4204 O O . ALA C 1 184 ? 112.500 232.881 -186.646 1.00 76.83 184 ALA C O 1
ATOM 4206 N N . ILE C 1 185 ? 110.867 232.548 -188.183 1.00 72.97 185 ILE C N 1
ATOM 4207 C CA . ILE C 1 185 ? 109.738 232.770 -187.275 1.00 72.13 185 ILE C CA 1
ATOM 4208 C C . ILE C 1 185 ? 109.585 231.589 -186.294 1.00 77.05 185 ILE C C 1
ATOM 4209 O O . ILE C 1 185 ? 109.543 231.800 -185.078 1.00 76.64 185 ILE C O 1
ATOM 4214 N N . ALA C 1 186 ? 109.528 230.357 -186.838 1.00 74.52 186 ALA C N 1
ATOM 4215 C CA . ALA C 1 186 ? 109.364 229.121 -186.068 1.00 75.11 186 ALA C CA 1
ATOM 4216 C C . ALA C 1 186 ? 110.573 228.775 -185.234 1.00 78.60 186 ALA C C 1
ATOM 4217 O O . ALA C 1 186 ? 110.431 228.108 -184.204 1.00 78.28 186 ALA C O 1
ATOM 4219 N N . GLY C 1 187 ? 111.749 229.170 -185.722 1.00 74.74 187 GLY C N 1
ATOM 4220 C CA . GLY C 1 187 ? 113.026 228.905 -185.080 1.00 74.67 187 GLY C CA 1
ATOM 4221 C C . GLY C 1 187 ? 113.494 229.990 -184.149 1.00 76.02 187 GLY C C 1
ATOM 4222 O O . GLY C 1 187 ? 114.559 229.853 -183.535 1.00 75.90 187 GLY C O 1
ATOM 4223 N N . TYR C 1 188 ? 112.706 231.069 -184.010 1.00 70.44 188 TYR C N 1
ATOM 4224 C CA . TYR C 1 188 ? 113.127 232.127 -183.104 1.00 68.85 188 TYR C CA 1
ATOM 4225 C C . TYR C 1 188 ? 112.904 231.719 -181.653 1.00 72.48 188 TYR C C 1
ATOM 4226 O O . TYR C 1 188 ? 111.822 231.253 -181.298 1.00 72.00 188 TYR C O 1
ATOM 4235 N N . SER C 1 189 ? 113.953 231.873 -180.829 1.00 68.58 189 SER C N 1
ATOM 4236 C CA . SER C 1 189 ? 113.929 231.535 -179.414 1.00 68.18 189 SER C CA 1
ATOM 4237 C C . SER C 1 189 ? 114.593 232.625 -178.584 1.00 70.73 189 SER C C 1
ATOM 4238 O O . SER C 1 189 ? 115.454 233.359 -179.076 1.00 70.87 189 SER C O 1
ATOM 4241 N N . CYS C 1 190 ? 114.192 232.727 -177.327 1.00 66.77 190 CYS C N 1
ATOM 4242 C CA . CYS C 1 190 ? 114.730 233.712 -176.405 1.00 66.20 190 CYS C CA 1
ATOM 4243 C C . CYS C 1 190 ? 114.949 233.039 -175.043 1.00 70.35 190 CYS C C 1
ATOM 4244 O O . CYS C 1 190 ? 114.060 232.306 -174.584 1.00 69.60 190 CYS C O 1
ATOM 4247 N N . PRO C 1 191 ? 116.129 233.233 -174.396 1.00 67.63 191 PRO C N 1
ATOM 4248 C CA . PRO C 1 191 ? 116.365 232.587 -173.087 1.00 68.15 191 PRO C CA 1
ATOM 4249 C C . PRO C 1 191 ? 115.386 233.066 -172.012 1.00 71.22 191 PRO C C 1
ATOM 4250 O O . PRO C 1 191 ? 114.970 234.221 -172.086 1.00 70.29 191 PRO C O 1
ATOM 4254 N N . PRO C 1 192 ? 114.994 232.220 -171.023 1.00 67.84 192 PRO C N 1
ATOM 4255 C CA . PRO C 1 192 ? 114.004 232.665 -170.009 1.00 67.12 192 PRO C CA 1
ATOM 4256 C C . PRO C 1 192 ? 114.336 233.956 -169.250 1.00 70.31 192 PRO C C 1
ATOM 4257 O O . PRO C 1 192 ? 113.421 234.689 -168.863 1.00 69.75 192 PRO C O 1
ATOM 4261 N N . GLU C 1 193 ? 115.632 234.227 -169.041 1.00 66.65 193 GLU C N 1
ATOM 4262 C CA . GLU C 1 193 ? 116.126 235.397 -168.321 1.00 66.00 193 GLU C CA 1
ATOM 4263 C C . GLU C 1 193 ? 115.963 236.718 -169.072 1.00 65.80 193 GLU C C 1
ATOM 4264 O O . GLU C 1 193 ? 115.926 237.772 -168.431 1.00 65.00 193 GLU C O 1
ATOM 4270 N N . THR C 1 194 ? 115.903 236.667 -170.417 1.00 59.82 194 THR C N 1
ATOM 4271 C CA . THR C 1 194 ? 115.779 237.853 -171.273 1.00 57.86 194 THR C CA 1
ATOM 4272 C C . THR C 1 194 ? 114.370 238.457 -171.139 1.00 58.98 194 THR C C 1
ATOM 4273 O O . THR C 1 194 ? 113.384 237.866 -171.578 1.00 57.78 194 THR C O 1
ATOM 4277 N N . LYS C 1 195 ? 114.290 239.617 -170.467 1.00 53.75 195 LYS C N 1
ATOM 4278 C CA . LYS C 1 195 ? 113.044 240.320 -170.175 1.00 51.99 195 LYS C CA 1
ATOM 4279 C C . LYS C 1 195 ? 113.189 241.826 -170.367 1.00 53.85 195 LYS C C 1
ATOM 4280 O O . LYS C 1 195 ? 114.305 242.356 -170.333 1.00 53.42 195 LYS C O 1
ATOM 4286 N N . LEU C 1 196 ? 112.048 242.518 -170.527 1.00 48.76 196 LEU C N 1
ATOM 4287 C CA . LEU C 1 196 ? 111.982 243.973 -170.628 1.00 47.97 196 LEU C CA 1
ATOM 4288 C C . LEU C 1 196 ? 111.651 244.536 -169.245 1.00 53.33 196 LEU C C 1
ATOM 4289 O O . LEU C 1 196 ? 111.019 243.851 -168.438 1.00 52.59 196 LEU C O 1
ATOM 4294 N N . SER C 1 197 ? 112.097 245.760 -168.956 1.00 52.38 197 SER C N 1
ATOM 4295 C CA . SER C 1 197 ? 111.815 246.405 -167.675 1.00 53.60 197 SER C CA 1
ATOM 4296 C C . SER C 1 197 ? 110.722 247.480 -167.825 1.00 58.33 197 SER C C 1
ATOM 4297 O O . SER C 1 197 ? 110.632 248.415 -167.025 1.00 59.53 197 SER C O 1
ATOM 4300 N N . CYS C 1 198 ? 109.865 247.302 -168.847 1.00 53.76 198 CYS C N 1
ATOM 4301 C CA . CYS C 1 198 ? 108.728 248.164 -169.175 1.00 53.38 198 CYS C CA 1
ATOM 4302 C C . CYS C 1 198 ? 107.453 247.301 -169.279 1.00 54.71 198 CYS C C 1
ATOM 4303 O O . CYS C 1 198 ? 107.572 246.117 -169.610 1.00 53.72 198 CYS C O 1
ATOM 4306 N N . PRO C 1 199 ? 106.232 247.846 -169.034 1.00 49.33 199 PRO C N 1
ATOM 4307 C CA . PRO C 1 199 ? 105.015 247.019 -169.181 1.00 47.97 199 PRO C CA 1
ATOM 4308 C C . PRO C 1 199 ? 104.769 246.484 -170.593 1.00 48.76 199 PRO C C 1
ATOM 4309 O O . PRO C 1 199 ? 105.165 247.123 -171.574 1.00 46.99 199 PRO C O 1
ATOM 4313 N N . ILE C 1 200 ? 104.129 245.294 -170.689 1.00 45.16 200 ILE C N 1
ATOM 4314 C CA . ILE C 1 200 ? 103.783 244.648 -171.962 1.00 44.58 200 ILE C CA 1
ATOM 4315 C C . ILE C 1 200 ? 102.266 244.600 -172.118 1.00 46.81 200 ILE C C 1
ATOM 4316 O O . ILE C 1 200 ? 101.564 244.169 -171.204 1.00 47.12 200 ILE C O 1
ATOM 4321 N N . TYR C 1 201 ? 101.771 245.042 -173.281 1.00 42.24 201 TYR C N 1
ATOM 4322 C CA . TYR C 1 201 ? 100.351 245.020 -173.603 1.00 41.33 201 TYR C CA 1
ATOM 4323 C C . TYR C 1 201 ? 100.146 244.131 -174.811 1.00 44.57 201 TYR C C 1
ATOM 4324 O O . TYR C 1 201 ? 100.619 244.456 -175.897 1.00 43.35 201 TYR C O 1
ATOM 4333 N N . ALA C 1 202 ? 99.495 242.976 -174.601 1.00 42.17 202 ALA C N 1
ATOM 4334 C CA . ALA C 1 202 ? 99.193 241.992 -175.639 1.00 42.98 202 ALA C CA 1
ATOM 4335 C C . ALA C 1 202 ? 97.789 242.188 -176.192 1.00 50.23 202 ALA C C 1
ATOM 4336 O O . ALA C 1 202 ? 96.864 242.507 -175.439 1.00 51.77 202 ALA C O 1
ATOM 4338 N N . PHE C 1 203 ? 97.633 242.015 -177.507 1.00 47.57 203 PHE C N 1
ATOM 4339 C CA . PHE C 1 203 ? 96.358 242.153 -178.209 1.00 47.96 203 PHE C CA 1
ATOM 4340 C C . PHE C 1 203 ? 96.181 240.967 -179.147 1.00 54.15 203 PHE C C 1
ATOM 4341 O O . PHE C 1 203 ? 97.106 240.610 -179.871 1.00 53.09 203 PHE C O 1
ATOM 4349 N N . ILE C 1 204 ? 95.009 240.336 -179.109 1.00 53.93 204 ILE C N 1
ATOM 4350 C CA . ILE C 1 204 ? 94.740 239.144 -179.917 1.00 54.81 204 ILE C CA 1
ATOM 4351 C C . ILE C 1 204 ? 93.321 239.135 -180.503 1.00 58.59 204 ILE C C 1
ATOM 4352 O O . ILE C 1 204 ? 92.406 239.714 -179.920 1.00 58.27 204 ILE C O 1
ATOM 4357 N N . GLY C 1 205 ? 93.179 238.502 -181.670 1.00 55.34 205 GLY C N 1
ATOM 4358 C CA . GLY C 1 205 ? 91.909 238.284 -182.343 1.00 55.34 205 GLY C CA 1
ATOM 4359 C C . GLY C 1 205 ? 91.372 236.941 -181.899 1.00 60.61 205 GLY C C 1
ATOM 4360 O O . GLY C 1 205 ? 92.125 235.961 -181.889 1.00 59.94 205 GLY C O 1
ATOM 4361 N N . ASP C 1 206 ? 90.089 236.883 -181.474 1.00 59.28 206 ASP C N 1
ATOM 4362 C CA . ASP C 1 206 ? 89.461 235.654 -180.961 1.00 60.23 206 ASP C CA 1
ATOM 4363 C C . ASP C 1 206 ? 89.414 234.494 -181.968 1.00 67.20 206 ASP C C 1
ATOM 4364 O O . ASP C 1 206 ? 89.433 233.335 -181.549 1.00 67.21 206 ASP C O 1
ATOM 4369 N N . LYS C 1 207 ? 89.370 234.808 -183.279 1.00 65.50 207 LYS C N 1
ATOM 4370 C CA . LYS C 1 207 ? 89.307 233.816 -184.354 1.00 67.05 207 LYS C CA 1
ATOM 4371 C C . LYS C 1 207 ? 90.643 233.659 -185.102 1.00 72.47 207 LYS C C 1
ATOM 4372 O O . LYS C 1 207 ? 90.657 233.261 -186.269 1.00 73.68 207 LYS C O 1
ATOM 4378 N N . ASP C 1 208 ? 91.762 233.942 -184.417 1.00 68.50 208 ASP C N 1
ATOM 4379 C CA . ASP C 1 208 ? 93.103 233.805 -184.982 1.00 68.22 208 ASP C CA 1
ATOM 4380 C C . ASP C 1 208 ? 93.678 232.446 -184.588 1.00 73.90 208 ASP C C 1
ATOM 4381 O O . ASP C 1 208 ? 93.834 232.153 -183.401 1.00 73.30 208 ASP C O 1
ATOM 4386 N N . TRP C 1 209 ? 93.949 231.603 -185.593 1.00 72.29 209 TRP C N 1
ATOM 4387 C CA . TRP C 1 209 ? 94.499 230.255 -185.424 1.00 73.41 209 TRP C CA 1
ATOM 4388 C C . TRP C 1 209 ? 96.025 230.266 -185.400 1.00 76.33 209 TRP C C 1
ATOM 4389 O O . TRP C 1 209 ? 96.620 229.418 -184.737 1.00 76.24 209 TRP C O 1
ATOM 4400 N N . ILE C 1 210 ? 96.650 231.226 -186.112 1.00 72.17 210 ILE C N 1
ATOM 4401 C CA . ILE C 1 210 ? 98.106 231.436 -186.178 1.00 71.43 210 ILE C CA 1
ATOM 4402 C C . ILE C 1 210 ? 98.662 231.794 -184.772 1.00 73.31 210 ILE C C 1
ATOM 4403 O O . ILE C 1 210 ? 99.710 231.280 -184.374 1.00 73.06 210 ILE C O 1
ATOM 4408 N N . ALA C 1 211 ? 97.935 232.645 -184.029 1.00 67.93 211 ALA C N 1
ATOM 4409 C CA . ALA C 1 211 ? 98.277 233.069 -182.671 1.00 66.24 211 ALA C CA 1
ATOM 4410 C C . ALA C 1 211 ? 97.030 233.062 -181.794 1.00 70.03 211 ALA C C 1
ATOM 4411 O O . ALA C 1 211 ? 96.008 233.622 -182.180 1.00 70.92 211 ALA C O 1
ATOM 4413 N N . THR C 1 212 ? 97.091 232.400 -180.637 1.00 65.67 212 THR C N 1
ATOM 4414 C CA . THR C 1 212 ? 95.957 232.316 -179.706 1.00 65.20 212 THR C CA 1
ATOM 4415 C C . THR C 1 212 ? 96.308 232.981 -178.375 1.00 67.25 212 THR C C 1
ATOM 4416 O O . THR C 1 212 ? 97.461 233.374 -178.176 1.00 66.39 212 THR C O 1
ATOM 4420 N N . GLN C 1 213 ? 95.325 233.090 -177.460 1.00 63.08 213 GLN C N 1
ATOM 4421 C CA . GLN C 1 213 ? 95.524 233.666 -176.129 1.00 62.02 213 GLN C CA 1
ATOM 4422 C C . GLN C 1 213 ? 96.507 232.818 -175.315 1.00 66.06 213 GLN C C 1
ATOM 4423 O O . GLN C 1 213 ? 97.290 233.379 -174.548 1.00 65.66 213 GLN C O 1
ATOM 4429 N N . ASP C 1 214 ? 96.491 231.476 -175.514 1.00 62.81 214 ASP C N 1
ATOM 4430 C CA . ASP C 1 214 ? 97.363 230.523 -174.829 1.00 62.85 214 ASP C CA 1
ATOM 4431 C C . ASP C 1 214 ? 98.843 230.688 -175.186 1.00 65.03 214 ASP C C 1
ATOM 4432 O O . ASP C 1 214 ? 99.691 230.563 -174.297 1.00 64.94 214 ASP C O 1
ATOM 4437 N N . ASP C 1 215 ? 99.156 230.951 -176.473 1.00 59.65 215 ASP C N 1
ATOM 4438 C CA . ASP C 1 215 ? 100.540 231.145 -176.921 1.00 58.97 215 ASP C CA 1
ATOM 4439 C C . ASP C 1 215 ? 101.004 232.603 -176.722 1.00 59.48 215 ASP C C 1
ATOM 4440 O O . ASP C 1 215 ? 102.205 232.856 -176.735 1.00 58.08 215 ASP C O 1
ATOM 4445 N N . MET C 1 216 ? 100.055 233.542 -176.516 1.00 54.32 216 MET C N 1
ATOM 4446 C CA . MET C 1 216 ? 100.340 234.959 -176.267 1.00 52.79 216 MET C CA 1
ATOM 4447 C C . MET C 1 216 ? 100.472 235.267 -174.777 1.00 57.15 216 MET C C 1
ATOM 4448 O O . MET C 1 216 ? 101.116 236.255 -174.429 1.00 56.62 216 MET C O 1
ATOM 4453 N N . ASP C 1 217 ? 99.870 234.419 -173.902 1.00 54.74 217 ASP C N 1
ATOM 4454 C CA . ASP C 1 217 ? 99.919 234.548 -172.433 1.00 54.71 217 ASP C CA 1
ATOM 4455 C C . ASP C 1 217 ? 101.345 234.563 -171.860 1.00 56.78 217 ASP C C 1
ATOM 4456 O O . ASP C 1 217 ? 101.605 235.431 -171.023 1.00 55.79 217 ASP C O 1
ATOM 4461 N N . PRO C 1 218 ? 102.299 233.680 -172.287 1.00 52.85 218 PRO C N 1
ATOM 4462 C CA . PRO C 1 218 ? 103.656 233.729 -171.706 1.00 52.07 218 PRO C CA 1
ATOM 4463 C C . PRO C 1 218 ? 104.472 235.004 -171.976 1.00 55.17 218 PRO C C 1
ATOM 4464 O O . PRO C 1 218 ? 105.618 235.066 -171.532 1.00 56.00 218 PRO C O 1
ATOM 4468 N N . TRP C 1 219 ? 103.889 236.043 -172.637 1.00 50.73 219 TRP C N 1
ATOM 4469 C CA . TRP C 1 219 ? 104.550 237.343 -172.854 1.00 49.37 219 TRP C CA 1
ATOM 4470 C C . TRP C 1 219 ? 104.704 238.065 -171.491 1.00 53.80 219 TRP C C 1
ATOM 4471 O O . TRP C 1 219 ? 105.505 238.994 -171.367 1.00 53.65 219 TRP C O 1
ATOM 4482 N N . ARG C 1 220 ? 103.946 237.606 -170.469 1.00 50.77 220 ARG C N 1
ATOM 4483 C CA . ARG C 1 220 ? 103.981 238.100 -169.088 1.00 50.70 220 ARG C CA 1
ATOM 4484 C C . ARG C 1 220 ? 105.329 237.787 -168.429 1.00 54.96 220 ARG C C 1
ATOM 4485 O O . ARG C 1 220 ? 105.752 238.508 -167.523 1.00 55.61 220 ARG C O 1
ATOM 4493 N N . ASP C 1 221 ? 105.985 236.706 -168.892 1.00 50.95 221 ASP C N 1
ATOM 4494 C CA . ASP C 1 221 ? 107.279 236.233 -168.416 1.00 51.42 221 ASP C CA 1
ATOM 4495 C C . ASP C 1 221 ? 108.438 236.934 -169.126 1.00 54.33 221 ASP C C 1
ATOM 4496 O O . ASP C 1 221 ? 109.593 236.701 -168.780 1.00 54.69 221 ASP C O 1
ATOM 4501 N N . ARG C 1 222 ? 108.124 237.789 -170.120 1.00 50.48 222 ARG C N 1
ATOM 4502 C CA . ARG C 1 222 ? 109.112 238.553 -170.886 1.00 49.54 222 ARG C CA 1
ATOM 4503 C C . ARG C 1 222 ? 109.206 239.995 -170.367 1.00 53.61 222 ARG C C 1
ATOM 4504 O O . ARG C 1 222 ? 109.852 240.841 -170.986 1.00 53.05 222 ARG C O 1
ATOM 4512 N N . THR C 1 223 ? 108.558 240.260 -169.221 1.00 51.13 223 THR C N 1
ATOM 4513 C CA . THR C 1 223 ? 108.576 241.562 -168.557 1.00 50.78 223 THR C CA 1
ATOM 4514 C C . THR C 1 223 ? 108.759 241.440 -167.062 1.00 54.48 223 THR C C 1
ATOM 4515 O O . THR C 1 223 ? 108.329 240.461 -166.445 1.00 53.64 223 THR C O 1
ATOM 4519 N N . THR C 1 224 ? 109.377 242.471 -166.494 1.00 51.79 224 THR C N 1
ATOM 4520 C CA . THR C 1 224 ? 109.653 242.621 -165.072 1.00 51.94 224 THR C CA 1
ATOM 4521 C C . THR C 1 224 ? 108.503 243.414 -164.429 1.00 55.26 224 THR C C 1
ATOM 4522 O O . THR C 1 224 ? 108.289 243.323 -163.213 1.00 56.64 224 THR C O 1
ATOM 4526 N N . GLU C 1 225 ? 107.753 244.166 -165.255 1.00 49.42 225 GLU C N 1
ATOM 4527 C CA . GLU C 1 225 ? 106.647 245.022 -164.830 1.00 48.49 225 GLU C CA 1
ATOM 4528 C C . GLU C 1 225 ? 105.259 244.408 -165.100 1.00 50.09 225 GLU C C 1
ATOM 4529 O O . GLU C 1 225 ? 105.092 243.184 -165.024 1.00 49.38 225 GLU C O 1
ATOM 4535 N N . GLU C 1 226 ? 104.261 245.266 -165.385 1.00 46.15 226 GLU C N 1
ATOM 4536 C CA . GLU C 1 226 ? 102.857 244.912 -165.627 1.00 45.29 226 GLU C CA 1
ATOM 4537 C C . GLU C 1 226 ? 102.632 244.214 -166.953 1.00 46.78 226 GLU C C 1
ATOM 4538 O O . GLU C 1 226 ? 103.344 244.478 -167.923 1.00 46.00 226 GLU C O 1
ATOM 4544 N N . PHE C 1 227 ? 101.616 243.341 -166.998 1.00 41.50 227 PHE C N 1
ATOM 4545 C CA . PHE C 1 227 ? 101.192 242.655 -168.213 1.00 40.22 227 PHE C CA 1
ATOM 4546 C C . PHE C 1 227 ? 99.676 242.692 -168.344 1.00 46.09 227 PHE C C 1
ATOM 4547 O O . PHE C 1 227 ? 98.955 242.443 -167.372 1.00 44.69 227 PHE C O 1
ATOM 4555 N N . SER C 1 228 ? 99.196 242.989 -169.559 1.00 44.56 228 SER C N 1
ATOM 4556 C CA . SER C 1 228 ? 97.770 243.044 -169.875 1.00 45.07 228 SER C CA 1
ATOM 4557 C C . SER C 1 228 ? 97.533 242.373 -171.216 1.00 49.25 228 SER C C 1
ATOM 4558 O O . SER C 1 228 ? 98.346 242.532 -172.126 1.00 49.02 228 SER C O 1
ATOM 4561 N N . ILE C 1 229 ? 96.441 241.608 -171.333 1.00 46.81 229 ILE C N 1
ATOM 4562 C CA . ILE C 1 229 ? 96.062 240.938 -172.579 1.00 47.31 229 ILE C CA 1
ATOM 4563 C C . ILE C 1 229 ? 94.612 241.279 -172.919 1.00 51.55 229 ILE C C 1
ATOM 4564 O O . ILE C 1 229 ? 93.725 241.097 -172.084 1.00 51.83 229 ILE C O 1
ATOM 4569 N N . ARG C 1 230 ? 94.386 241.813 -174.125 1.00 47.73 230 ARG C N 1
ATOM 4570 C CA . ARG C 1 230 ? 93.049 242.177 -174.593 1.00 47.53 230 ARG C CA 1
ATOM 4571 C C . ARG C 1 230 ? 92.658 241.369 -175.829 1.00 52.06 230 ARG C C 1
ATOM 4572 O O . ARG C 1 230 ? 93.441 241.256 -176.771 1.00 50.70 230 ARG C O 1
ATOM 4580 N N . VAL C 1 231 ? 91.443 240.803 -175.806 1.00 50.38 231 VAL C N 1
ATOM 4581 C CA . VAL C 1 231 ? 90.878 240.016 -176.897 1.00 50.46 231 VAL C CA 1
ATOM 4582 C C . VAL C 1 231 ? 89.885 240.887 -177.676 1.00 55.76 231 VAL C C 1
ATOM 4583 O O . VAL C 1 231 ? 88.983 241.488 -177.089 1.00 55.34 231 VAL C O 1
ATOM 4587 N N . PHE C 1 232 ? 90.088 240.972 -178.995 1.00 54.64 232 PHE C N 1
ATOM 4588 C CA . PHE C 1 232 ? 89.242 241.718 -179.919 1.00 55.76 232 PHE C CA 1
ATOM 4589 C C . PHE C 1 232 ? 88.542 240.736 -180.867 1.00 60.91 232 PHE C C 1
ATOM 4590 O O . PHE C 1 232 ? 89.107 239.675 -181.154 1.00 60.32 232 PHE C O 1
ATOM 4598 N N . PRO C 1 233 ? 87.340 241.061 -181.407 1.00 59.08 233 PRO C N 1
ATOM 4599 C CA . PRO C 1 233 ? 86.714 240.138 -182.370 1.00 59.38 233 PRO C CA 1
ATOM 4600 C C . PRO C 1 233 ? 87.384 240.220 -183.743 1.00 63.32 233 PRO C C 1
ATOM 4601 O O . PRO C 1 233 ? 87.559 241.308 -184.291 1.00 62.76 233 PRO C O 1
ATOM 4605 N N . GLY C 1 234 ? 87.788 239.065 -184.267 1.00 60.95 234 GLY C N 1
ATOM 4606 C CA . GLY C 1 234 ? 88.434 238.987 -185.574 1.00 61.14 234 GLY C CA 1
ATOM 4607 C C . GLY C 1 234 ? 89.485 237.904 -185.695 1.00 65.11 234 GLY C C 1
ATOM 4608 O O . GLY C 1 234 ? 89.754 237.180 -184.732 1.00 64.17 234 GLY C O 1
ATOM 4609 N N . ASP C 1 235 ? 90.076 237.787 -186.895 1.00 62.22 235 ASP C N 1
ATOM 4610 C CA . ASP C 1 235 ? 91.098 236.796 -187.233 1.00 61.82 235 ASP C CA 1
ATOM 4611 C C . ASP C 1 235 ? 92.521 237.339 -187.000 1.00 63.89 235 ASP C C 1
ATOM 4612 O O . ASP C 1 235 ? 92.734 238.106 -186.063 1.00 62.77 235 ASP C O 1
ATOM 4617 N N . HIS C 1 236 ? 93.490 236.941 -187.850 1.00 60.27 236 HIS C N 1
ATOM 4618 C CA . HIS C 1 236 ? 94.881 237.377 -187.768 1.00 59.09 236 HIS C CA 1
ATOM 4619 C C . HIS C 1 236 ? 95.044 238.867 -188.087 1.00 62.09 236 HIS C C 1
ATOM 4620 O O . HIS C 1 236 ? 95.982 239.493 -187.600 1.00 60.59 236 HIS C O 1
ATOM 4627 N N . PHE C 1 237 ? 94.120 239.439 -188.883 1.00 59.05 237 PHE C N 1
ATOM 4628 C CA . PHE C 1 237 ? 94.123 240.858 -189.221 1.00 58.56 237 PHE C CA 1
ATOM 4629 C C . PHE C 1 237 ? 92.875 241.556 -188.671 1.00 62.45 237 PHE C C 1
ATOM 4630 O O . PHE C 1 237 ? 92.242 242.362 -189.350 1.00 62.85 237 PHE C O 1
ATOM 4638 N N . TYR C 1 238 ? 92.559 241.244 -187.398 1.00 59.14 238 TYR C N 1
ATOM 4639 C CA . TYR C 1 238 ? 91.453 241.754 -186.586 1.00 59.08 238 TYR C CA 1
ATOM 4640 C C . TYR C 1 238 ? 91.522 243.285 -186.435 1.00 65.97 238 TYR C C 1
ATOM 4641 O O . TYR C 1 238 ? 90.487 243.934 -186.289 1.00 67.10 238 TYR C O 1
ATOM 4650 N N . LEU C 1 239 ? 92.759 243.837 -186.413 1.00 63.59 239 LEU C N 1
ATOM 4651 C CA . LEU C 1 239 ? 93.077 245.247 -186.176 1.00 63.77 239 LEU C CA 1
ATOM 4652 C C . LEU C 1 239 ? 92.435 246.191 -187.187 1.00 69.01 239 LEU C C 1
ATOM 4653 O O . LEU C 1 239 ? 92.074 247.303 -186.815 1.00 68.67 239 LEU C O 1
ATOM 4658 N N . ASN C 1 240 ? 92.229 245.728 -188.434 1.00 67.08 240 ASN C N 1
ATOM 4659 C CA . ASN C 1 240 ? 91.576 246.493 -189.505 1.00 67.84 240 ASN C CA 1
ATOM 4660 C C . ASN C 1 240 ? 90.131 246.850 -189.136 1.00 72.81 240 ASN C C 1
ATOM 4661 O O . ASN C 1 240 ? 89.660 247.937 -189.478 1.00 73.15 240 ASN C O 1
ATOM 4666 N N . ASP C 1 241 ? 89.442 245.933 -188.422 1.00 69.48 241 ASP C N 1
ATOM 4667 C CA . ASP C 1 241 ? 88.057 246.096 -187.982 1.00 70.20 241 ASP C CA 1
ATOM 4668 C C . ASP C 1 241 ? 87.948 246.724 -186.586 1.00 73.00 241 ASP C C 1
ATOM 4669 O O . ASP C 1 241 ? 86.888 247.248 -186.245 1.00 73.71 241 ASP C O 1
ATOM 4674 N N . ASN C 1 242 ? 89.028 246.668 -185.784 1.00 67.93 242 ASN C N 1
ATOM 4675 C CA . ASN C 1 242 ? 89.052 247.194 -184.410 1.00 67.11 242 ASN C CA 1
ATOM 4676 C C . ASN C 1 242 ? 90.062 248.328 -184.213 1.00 69.31 242 ASN C C 1
ATOM 4677 O O . ASN C 1 242 ? 90.540 248.542 -183.095 1.00 67.50 242 ASN C O 1
ATOM 4682 N N . LEU C 1 243 ? 90.353 249.070 -185.295 1.00 66.31 243 LEU C N 1
ATOM 4683 C CA . LEU C 1 243 ? 91.317 250.175 -185.337 1.00 66.29 243 LEU C CA 1
ATOM 4684 C C . LEU C 1 243 ? 91.065 251.294 -184.291 1.00 70.26 243 LEU C C 1
ATOM 4685 O O . LEU C 1 243 ? 92.006 251.598 -183.558 1.00 69.32 243 LEU C O 1
ATOM 4690 N N . PRO C 1 244 ? 89.844 251.874 -184.128 1.00 68.06 244 PRO C N 1
ATOM 4691 C CA . PRO C 1 244 ? 89.672 252.929 -183.106 1.00 68.09 244 PRO C CA 1
ATOM 4692 C C . PRO C 1 244 ? 89.915 252.498 -181.660 1.00 70.36 244 PRO C C 1
ATOM 4693 O O . PRO C 1 244 ? 90.590 253.231 -180.936 1.00 70.71 244 PRO C O 1
ATOM 4697 N N . GLU C 1 245 ? 89.385 251.331 -181.242 1.00 64.93 245 GLU C N 1
ATOM 4698 C CA . GLU C 1 245 ? 89.553 250.817 -179.876 1.00 63.52 245 GLU C CA 1
ATOM 4699 C C . GLU C 1 245 ? 90.974 250.369 -179.555 1.00 63.65 245 GLU C C 1
ATOM 4700 O O . GLU C 1 245 ? 91.418 250.548 -178.419 1.00 63.24 245 GLU C O 1
ATOM 4706 N N . LEU C 1 246 ? 91.680 249.781 -180.538 1.00 58.16 246 LEU C N 1
ATOM 4707 C CA . LEU C 1 246 ? 93.062 249.326 -180.372 1.00 56.34 246 LEU C CA 1
ATOM 4708 C C . LEU C 1 246 ? 94.013 250.516 -180.202 1.00 58.37 246 LEU C C 1
ATOM 4709 O O . LEU C 1 246 ? 94.838 250.513 -179.289 1.00 56.77 246 LEU C O 1
ATOM 4714 N N . VAL C 1 247 ? 93.885 251.529 -181.080 1.00 54.94 247 VAL C N 1
ATOM 4715 C CA . VAL C 1 247 ? 94.723 252.730 -181.077 1.00 54.62 247 VAL C CA 1
ATOM 4716 C C . VAL C 1 247 ? 94.473 253.591 -179.829 1.00 59.27 247 VAL C C 1
ATOM 4717 O O . VAL C 1 247 ? 95.445 254.028 -179.209 1.00 58.80 247 VAL C O 1
ATOM 4721 N N . SER C 1 248 ? 93.197 253.786 -179.430 1.00 56.66 248 SER C N 1
ATOM 4722 C CA . SER C 1 248 ? 92.870 254.570 -178.231 1.00 57.15 248 SER C CA 1
ATOM 4723 C C . SER C 1 248 ? 93.498 253.936 -176.990 1.00 60.13 248 SER C C 1
ATOM 4724 O O . SER C 1 248 ? 93.975 254.652 -176.114 1.00 60.69 248 SER C O 1
ATOM 4727 N N . ASP C 1 249 ? 93.554 252.589 -176.963 1.00 55.19 249 ASP C N 1
ATOM 4728 C CA . ASP C 1 249 ? 94.163 251.797 -175.902 1.00 54.29 249 ASP C CA 1
ATOM 4729 C C . ASP C 1 249 ? 95.679 252.025 -175.872 1.00 56.49 249 ASP C C 1
ATOM 4730 O O . ASP C 1 249 ? 96.205 252.385 -174.821 1.00 56.47 249 ASP C O 1
ATOM 4735 N N . ILE C 1 250 ? 96.366 251.862 -177.032 1.00 51.06 250 ILE C N 1
ATOM 4736 C CA . ILE C 1 250 ? 97.810 252.068 -177.192 1.00 49.57 250 ILE C CA 1
ATOM 4737 C C . ILE C 1 250 ? 98.191 253.504 -176.797 1.00 54.30 250 ILE C C 1
ATOM 4738 O O . ILE C 1 250 ? 99.090 253.681 -175.973 1.00 53.91 250 ILE C O 1
ATOM 4743 N N . GLU C 1 251 ? 97.481 254.513 -177.350 1.00 51.93 251 GLU C N 1
ATOM 4744 C CA . GLU C 1 251 ? 97.710 255.933 -177.071 1.00 52.97 251 GLU C CA 1
ATOM 4745 C C . GLU C 1 251 ? 97.580 256.275 -175.586 1.00 59.59 251 GLU C C 1
ATOM 4746 O O . GLU C 1 251 ? 98.479 256.922 -175.042 1.00 60.28 251 GLU C O 1
ATOM 4752 N N . ASP C 1 252 ? 96.482 255.829 -174.933 1.00 57.10 252 ASP C N 1
ATOM 4753 C CA . ASP C 1 252 ? 96.238 256.058 -173.507 1.00 57.77 252 ASP C CA 1
ATOM 4754 C C . ASP C 1 252 ? 97.382 255.536 -172.649 1.00 59.65 252 ASP C C 1
ATOM 4755 O O . ASP C 1 252 ? 97.870 256.272 -171.795 1.00 59.04 252 ASP C O 1
ATOM 4760 N N . LYS C 1 253 ? 97.834 254.289 -172.915 1.00 55.07 253 LYS C N 1
ATOM 4761 C CA . LYS C 1 253 ? 98.927 253.632 -172.198 1.00 54.18 253 LYS C CA 1
ATOM 4762 C C . LYS C 1 253 ? 100.293 254.273 -172.454 1.00 59.80 253 LYS C C 1
ATOM 4763 O O . LYS C 1 253 ? 101.082 254.383 -171.519 1.00 60.42 253 LYS C O 1
ATOM 4769 N N . THR C 1 254 ? 100.573 254.703 -173.705 1.00 56.63 254 THR C N 1
ATOM 4770 C CA . THR C 1 254 ? 101.834 255.365 -174.066 1.00 56.61 254 THR C CA 1
ATOM 4771 C C . THR C 1 254 ? 101.965 256.692 -173.301 1.00 63.31 254 THR C C 1
ATOM 4772 O O . THR C 1 254 ? 103.011 256.948 -172.709 1.00 63.64 254 THR C O 1
ATOM 4776 N N . LEU C 1 255 ? 100.887 257.506 -173.289 1.00 61.59 255 LEU C N 1
ATOM 4777 C CA . LEU C 1 255 ? 100.826 258.812 -172.626 1.00 62.94 255 LEU C CA 1
ATOM 4778 C C . LEU C 1 255 ? 100.760 258.692 -171.117 1.00 70.02 255 LEU C C 1
ATOM 4779 O O . LEU C 1 255 ? 101.165 259.620 -170.412 1.00 72.28 255 LEU C O 1
ATOM 4784 N N . GLN C 1 256 ? 100.262 257.547 -170.625 1.00 66.03 256 GLN C N 1
ATOM 4785 C CA . GLN C 1 256 ? 100.142 257.205 -169.211 1.00 66.16 256 GLN C CA 1
ATOM 4786 C C . GLN C 1 256 ? 101.539 257.041 -168.600 1.00 70.56 256 GLN C C 1
ATOM 4787 O O . GLN C 1 256 ? 101.846 257.657 -167.576 1.00 71.51 256 GLN C O 1
ATOM 4793 N N . TRP C 1 257 ? 102.388 256.227 -169.257 1.00 66.29 257 TRP C N 1
ATOM 4794 C CA . TRP C 1 257 ? 103.756 255.938 -168.840 1.00 66.44 257 TRP C CA 1
ATOM 4795 C C . TRP C 1 257 ? 104.722 257.064 -169.155 1.00 70.74 257 TRP C C 1
ATOM 4796 O O . TRP C 1 257 ? 105.771 257.160 -168.512 1.00 70.92 257 TRP C O 1
ATOM 4807 N N . HIS C 1 258 ? 104.349 257.937 -170.107 1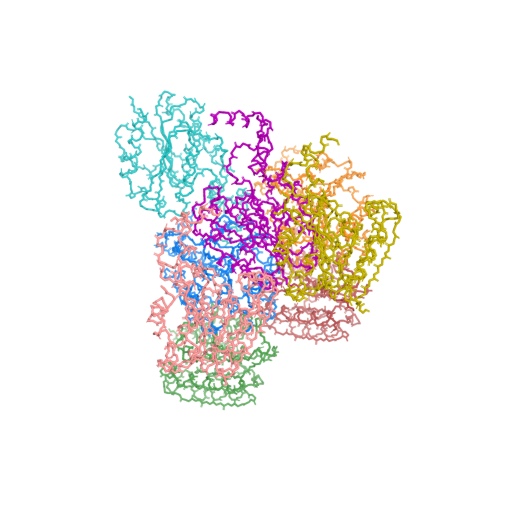.00 66.86 258 HIS C N 1
ATOM 4808 C CA . HIS C 1 258 ? 105.109 259.110 -170.537 1.00 77.12 258 HIS C CA 1
ATOM 4809 C C . HIS C 1 258 ? 105.243 260.142 -169.405 1.00 108.80 258 HIS C C 1
ATOM 4810 O O . HIS C 1 258 ? 104.298 260.408 -168.670 1.00 79.07 258 HIS C O 1
ATOM 4817 N N . ALA D 1 24 ? 145.078 267.493 -169.041 1.00 127.13 24 ALA D N 1
ATOM 4818 C CA . ALA D 1 24 ? 144.751 268.855 -169.459 1.00 127.97 24 ALA D CA 1
ATOM 4819 C C . ALA D 1 24 ? 143.841 268.828 -170.700 1.00 129.90 24 ALA D C 1
ATOM 4820 O O . ALA D 1 24 ? 142.771 268.221 -170.643 1.00 128.52 24 ALA D O 1
ATOM 4822 N N . LYS D 1 25 ? 144.252 269.494 -171.798 1.00 125.28 25 LYS D N 1
ATOM 4823 C CA . LYS D 1 25 ? 143.531 269.547 -173.072 1.00 123.14 25 LYS D CA 1
ATOM 4824 C C . LYS D 1 25 ? 143.496 268.178 -173.747 1.00 121.77 25 LYS D C 1
ATOM 4825 O O . LYS D 1 25 ? 144.480 267.430 -173.689 1.00 121.02 25 LYS D O 1
ATOM 4831 N N . GLN D 1 26 ? 142.362 267.852 -174.383 1.00 113.95 26 GLN D N 1
ATOM 4832 C CA . GLN D 1 26 ? 142.193 266.577 -175.074 1.00 110.25 26 GLN D CA 1
ATOM 4833 C C . GLN D 1 26 ? 141.973 266.807 -176.553 1.00 108.03 26 GLN D C 1
ATOM 4834 O O . GLN D 1 26 ? 141.077 267.566 -176.938 1.00 108.17 26 GLN D O 1
ATOM 4840 N N . ALA D 1 27 ? 142.810 266.169 -177.375 1.00 98.80 27 ALA D N 1
ATOM 4841 C CA . ALA D 1 27 ? 142.708 266.232 -178.828 1.00 95.12 27 ALA D CA 1
ATOM 4842 C C . ALA D 1 27 ? 141.950 264.975 -179.263 1.00 89.87 27 ALA D C 1
ATOM 4843 O O . ALA D 1 27 ? 141.058 264.541 -178.528 1.00 90.24 27 ALA D O 1
ATOM 4845 N N . ALA D 1 28 ? 142.294 264.373 -180.411 1.00 77.77 28 ALA D N 1
ATOM 4846 C CA . ALA D 1 28 ? 141.598 263.163 -180.831 1.00 72.59 28 ALA D CA 1
ATOM 4847 C C . ALA D 1 28 ? 142.489 261.929 -180.708 1.00 66.78 28 ALA D C 1
ATOM 4848 O O . ALA D 1 28 ? 143.653 261.969 -181.118 1.00 65.88 28 ALA D O 1
ATOM 4850 N N . PRO D 1 29 ? 141.973 260.820 -180.148 1.00 56.57 29 PRO D N 1
ATOM 4851 C CA . PRO D 1 29 ? 142.793 259.607 -180.068 1.00 53.60 29 PRO D CA 1
ATOM 4852 C C . PRO D 1 29 ? 142.914 258.984 -181.453 1.00 52.39 29 PRO D C 1
ATOM 4853 O O . PRO D 1 29 ? 142.092 259.265 -182.335 1.00 50.78 29 PRO D O 1
ATOM 4857 N N . THR D 1 30 ? 143.967 258.200 -181.675 1.00 47.12 30 THR D N 1
ATOM 4858 C CA . THR D 1 30 ? 144.132 257.565 -182.981 1.00 45.66 30 THR D CA 1
ATOM 4859 C C . THR D 1 30 ? 144.107 256.040 -182.809 1.00 46.90 30 THR D C 1
ATOM 4860 O O . THR D 1 30 ? 144.756 255.486 -181.935 1.00 46.40 30 THR D O 1
ATOM 4864 N N . LEU D 1 31 ? 143.310 255.398 -183.665 1.00 41.70 31 LEU D N 1
ATOM 4865 C CA . LEU D 1 31 ? 143.150 253.953 -183.686 1.00 40.61 31 LEU D CA 1
ATOM 4866 C C . LEU D 1 31 ? 143.911 253.343 -184.857 1.00 42.77 31 LEU D C 1
ATOM 4867 O O . LEU D 1 31 ? 143.689 253.726 -186.003 1.00 41.12 31 LEU D O 1
ATOM 4872 N N . TYR D 1 32 ? 144.793 252.386 -184.558 1.00 39.61 32 TYR D N 1
ATOM 4873 C CA . TYR D 1 32 ? 145.554 251.660 -185.566 1.00 39.26 32 TYR D CA 1
ATOM 4874 C C . TYR D 1 32 ? 144.790 250.391 -185.922 1.00 42.49 32 TYR D C 1
ATOM 4875 O O . TYR D 1 32 ? 144.450 249.608 -185.033 1.00 41.38 32 TYR D O 1
ATOM 4884 N N . ILE D 1 33 ? 144.470 250.225 -187.217 1.00 39.10 33 ILE D N 1
ATOM 4885 C CA . ILE D 1 33 ? 143.717 249.081 -187.727 1.00 38.33 33 ILE D CA 1
ATOM 4886 C C . ILE D 1 33 ? 144.647 248.071 -188.376 1.00 43.16 33 ILE D C 1
ATOM 4887 O O . ILE D 1 33 ? 145.302 248.370 -189.385 1.00 44.13 33 ILE D O 1
ATOM 4892 N N . PHE D 1 34 ? 144.720 246.877 -187.778 1.00 39.73 34 PHE D N 1
ATOM 4893 C CA . PHE D 1 34 ? 145.550 245.766 -188.245 1.00 39.03 34 PHE D CA 1
ATOM 4894 C C . PHE D 1 34 ? 144.691 244.707 -188.970 1.00 43.41 34 PHE D C 1
ATOM 4895 O O . PHE D 1 34 ? 143.886 244.030 -188.334 1.00 42.89 34 PHE D O 1
ATOM 4903 N N . PRO D 1 35 ? 144.839 244.576 -190.308 1.00 41.26 35 PRO D N 1
ATOM 4904 C CA . PRO D 1 35 ? 144.026 243.607 -191.059 1.00 41.32 35 PRO D CA 1
ATOM 4905 C C . PRO D 1 35 ? 144.378 242.140 -190.812 1.00 47.58 35 PRO D C 1
ATOM 4906 O O . PRO D 1 35 ? 145.408 241.836 -190.208 1.00 48.09 35 PRO D O 1
ATOM 4910 N N . HIS D 1 36 ? 143.521 241.227 -191.301 1.00 44.56 36 HIS D N 1
ATOM 4911 C CA . HIS D 1 36 ? 143.704 239.776 -191.221 1.00 44.40 36 HIS D CA 1
ATOM 4912 C C . HIS D 1 36 ? 144.796 239.321 -192.220 1.00 48.66 36 HIS D C 1
ATOM 4913 O O . HIS D 1 36 ? 145.304 240.148 -192.991 1.00 48.70 36 HIS D O 1
ATOM 4920 N N . ALA D 1 37 ? 145.159 238.016 -192.200 1.00 45.69 37 ALA D N 1
ATOM 4921 C CA . ALA D 1 37 ? 146.126 237.402 -193.128 1.00 45.89 37 ALA D CA 1
ATOM 4922 C C . ALA D 1 37 ? 145.493 237.449 -194.512 1.00 51.54 37 ALA D C 1
ATOM 4923 O O . ALA D 1 37 ? 144.385 236.936 -194.719 1.00 51.67 37 ALA D O 1
ATOM 4925 N N . GLY D 1 38 ? 146.157 238.133 -195.424 1.00 49.21 38 GLY D N 1
ATOM 4926 C CA . GLY D 1 38 ? 145.665 238.310 -196.778 1.00 50.11 38 GLY D CA 1
ATOM 4927 C C . GLY D 1 38 ? 144.838 239.559 -196.948 1.00 55.96 38 GLY D C 1
ATOM 4928 O O . GLY D 1 38 ? 144.458 239.915 -198.061 1.00 56.92 38 GLY D O 1
ATOM 4929 N N . GLY D 1 39 ? 144.588 240.234 -195.833 1.00 52.38 39 GLY D N 1
ATOM 4930 C CA . GLY D 1 39 ? 143.834 241.471 -195.771 1.00 51.81 39 GLY D CA 1
ATOM 4931 C C . GLY D 1 39 ? 144.711 242.674 -195.965 1.00 55.31 39 GLY D C 1
ATOM 4932 O O . GLY D 1 39 ? 145.866 242.673 -195.536 1.00 55.22 39 GLY D O 1
ATOM 4933 N N . THR D 1 40 ? 144.148 243.693 -196.636 1.00 51.00 40 THR D N 1
ATOM 4934 C CA . THR D 1 40 ? 144.801 244.966 -196.940 1.00 49.71 40 THR D CA 1
ATOM 4935 C C . THR D 1 40 ? 144.063 246.105 -196.212 1.00 52.16 40 THR D C 1
ATOM 4936 O O . THR D 1 40 ? 143.013 245.878 -195.599 1.00 51.22 40 THR D O 1
ATOM 4940 N N . ALA D 1 41 ? 144.602 247.331 -196.301 1.00 48.62 41 ALA D N 1
ATOM 4941 C CA . ALA D 1 41 ? 144.004 248.532 -195.733 1.00 47.65 41 ALA D CA 1
ATOM 4942 C C . ALA D 1 41 ? 142.698 248.889 -196.456 1.00 51.31 41 ALA D C 1
ATOM 4943 O O . ALA D 1 41 ? 141.822 249.510 -195.852 1.00 51.20 41 ALA D O 1
ATOM 4945 N N . LYS D 1 42 ? 142.568 248.495 -197.739 1.00 48.14 42 LYS D N 1
ATOM 4946 C CA . LYS D 1 42 ? 141.380 248.728 -198.559 1.00 48.16 42 LYS D CA 1
ATOM 4947 C C . LYS D 1 42 ? 140.141 247.941 -198.065 1.00 52.45 42 LYS D C 1
ATOM 4948 O O . LYS D 1 42 ? 139.008 248.428 -198.208 1.00 53.76 42 LYS D O 1
ATOM 4951 N N . ASP D 1 43 ? 140.352 246.735 -197.467 1.00 47.19 43 ASP D N 1
ATOM 4952 C CA . ASP D 1 43 ? 139.273 245.899 -196.928 1.00 47.08 43 ASP D CA 1
ATOM 4953 C C . ASP D 1 43 ? 138.627 246.523 -195.678 1.00 51.76 43 ASP D C 1
ATOM 4954 O O . ASP D 1 43 ? 137.533 246.107 -195.268 1.00 52.21 43 ASP D O 1
ATOM 4959 N N . TYR D 1 44 ? 139.328 247.474 -195.032 1.00 47.62 44 TYR D N 1
ATOM 4960 C CA . TYR D 1 44 ? 138.888 248.114 -193.797 1.00 46.64 44 TYR D CA 1
ATOM 4961 C C . TYR D 1 44 ? 138.466 249.577 -194.002 1.00 51.84 44 TYR D C 1
ATOM 4962 O O . TYR D 1 44 ? 138.364 250.323 -193.025 1.00 51.96 44 TYR D O 1
ATOM 4971 N N . VAL D 1 45 ? 138.155 249.960 -195.270 1.00 48.88 45 VAL D N 1
ATOM 4972 C CA . VAL D 1 45 ? 137.663 251.291 -195.629 1.00 49.09 45 VAL D CA 1
ATOM 4973 C C . VAL D 1 45 ? 136.260 251.485 -195.040 1.00 52.92 45 VAL D C 1
ATOM 4974 O O . VAL D 1 45 ? 136.035 252.482 -194.360 1.00 53.08 45 VAL D O 1
ATOM 4978 N N . ALA D 1 46 ? 135.354 250.503 -195.237 1.00 49.29 46 ALA D N 1
ATOM 4979 C CA . ALA D 1 46 ? 133.980 250.509 -194.694 1.00 48.92 46 ALA D CA 1
ATOM 4980 C C . ALA D 1 46 ? 133.969 250.538 -193.166 1.00 52.79 46 ALA D C 1
ATOM 4981 O O . ALA D 1 46 ? 133.138 251.244 -192.583 1.00 53.98 46 ALA D O 1
ATOM 4983 N N . PHE D 1 47 ? 134.905 249.791 -192.527 1.00 47.26 47 PHE D N 1
ATOM 4984 C CA . PHE D 1 47 ? 135.096 249.708 -191.072 1.00 45.72 47 PHE D CA 1
ATOM 4985 C C . PHE D 1 47 ? 135.486 251.079 -190.500 1.00 49.29 47 PHE D C 1
ATOM 4986 O O . PHE D 1 47 ? 134.886 251.533 -189.527 1.00 49.57 47 PHE D O 1
ATOM 4994 N N . SER D 1 48 ? 136.485 251.728 -191.115 1.00 45.71 48 SER D N 1
ATOM 4995 C CA . SER D 1 48 ? 137.015 253.042 -190.752 1.00 45.82 48 SER D CA 1
ATOM 4996 C C . SER D 1 48 ? 135.981 254.149 -190.966 1.00 50.17 48 SER D C 1
ATOM 4997 O O . SER D 1 48 ? 135.914 255.073 -190.162 1.00 50.74 48 SER D O 1
ATOM 5000 N N . ARG D 1 49 ? 135.177 254.034 -192.036 1.00 46.13 49 ARG D N 1
ATOM 5001 C CA . ARG D 1 49 ? 134.137 254.978 -192.447 1.00 45.69 49 ARG D CA 1
ATOM 5002 C C . ARG D 1 49 ? 133.044 255.121 -191.403 1.00 47.72 49 ARG D C 1
ATOM 5003 O O . ARG D 1 49 ? 132.476 256.204 -191.305 1.00 47.64 49 ARG D O 1
ATOM 5011 N N . GLU D 1 50 ? 132.742 254.034 -190.647 1.00 43.20 50 GLU D N 1
ATOM 5012 C CA . GLU D 1 50 ? 131.714 253.990 -189.603 1.00 42.99 50 GLU D CA 1
ATOM 5013 C C . GLU D 1 50 ? 132.036 254.869 -188.397 1.00 45.53 50 GLU D C 1
ATOM 5014 O O . GLU D 1 50 ? 131.127 255.264 -187.668 1.00 45.67 50 GLU D O 1
ATOM 5020 N N . PHE D 1 51 ? 133.328 255.159 -188.170 1.00 41.69 51 PHE D N 1
ATOM 5021 C CA . PHE D 1 51 ? 133.780 256.013 -187.071 1.00 41.46 51 PHE D CA 1
ATOM 5022 C C . PHE D 1 51 ? 133.496 257.480 -187.365 1.00 46.55 51 PHE D C 1
ATOM 5023 O O . PHE D 1 51 ? 133.532 257.895 -188.528 1.00 46.93 51 PHE D O 1
ATOM 5031 N N . SER D 1 52 ? 133.245 258.269 -186.319 1.00 42.94 52 SER D N 1
ATOM 5032 C CA . SER D 1 52 ? 132.997 259.699 -186.453 1.00 42.85 52 SER D CA 1
ATOM 5033 C C . SER D 1 52 ? 134.357 260.435 -186.460 1.00 45.19 52 SER D C 1
ATOM 5034 O O . SER D 1 52 ? 135.398 259.796 -186.295 1.00 42.22 52 SER D O 1
ATOM 5037 N N . ALA D 1 53 ? 134.342 261.773 -186.645 1.00 42.83 53 ALA D N 1
ATOM 5038 C CA . ALA D 1 53 ? 135.539 262.616 -186.660 1.00 42.79 53 ALA D CA 1
ATOM 5039 C C . ALA D 1 53 ? 136.256 262.675 -185.286 1.00 48.35 53 ALA D C 1
ATOM 5040 O O . ALA D 1 53 ? 137.394 263.139 -185.223 1.00 49.84 53 ALA D O 1
ATOM 5042 N N . ASP D 1 54 ? 135.609 262.179 -184.207 1.00 44.41 54 ASP D N 1
ATOM 5043 C CA . ASP D 1 54 ? 136.136 262.139 -182.837 1.00 44.63 54 ASP D CA 1
ATOM 5044 C C . ASP D 1 54 ? 137.310 261.176 -182.636 1.00 48.94 54 ASP D C 1
ATOM 5045 O O . ASP D 1 54 ? 137.994 261.268 -181.614 1.00 49.19 54 ASP D O 1
ATOM 5050 N N . VAL D 1 55 ? 137.532 260.247 -183.589 1.00 44.23 55 VAL D N 1
ATOM 5051 C CA . VAL D 1 55 ? 138.612 259.245 -183.577 1.00 43.19 55 VAL D CA 1
ATOM 5052 C C . VAL D 1 55 ? 139.406 259.310 -184.907 1.00 46.31 55 VAL D C 1
ATOM 5053 O O . VAL D 1 55 ? 138.796 259.345 -185.973 1.00 45.98 55 VAL D O 1
ATOM 5057 N N . LYS D 1 56 ? 140.744 259.348 -184.846 1.00 41.97 56 LYS D N 1
ATOM 5058 C CA . LYS D 1 56 ? 141.573 259.309 -186.062 1.00 40.82 56 LYS D CA 1
ATOM 5059 C C . LYS D 1 56 ? 141.870 257.833 -186.351 1.00 43.46 56 LYS D C 1
ATOM 5060 O O . LYS D 1 56 ? 141.999 257.056 -185.412 1.00 41.49 56 LYS D O 1
ATOM 5066 N N . ARG D 1 57 ? 141.925 257.435 -187.632 1.00 40.99 57 ARG D N 1
ATOM 5067 C CA . ARG D 1 57 ? 142.165 256.034 -187.997 1.00 39.35 57 ARG D CA 1
ATOM 5068 C C . ARG D 1 57 ? 143.333 255.901 -188.938 1.00 44.41 57 ARG D C 1
ATOM 5069 O O . ARG D 1 57 ? 143.383 256.570 -189.970 1.00 45.18 57 ARG D O 1
ATOM 5077 N N . ILE D 1 58 ? 144.272 255.020 -188.579 1.00 41.21 58 ILE D N 1
ATOM 5078 C CA . ILE D 1 58 ? 145.438 254.690 -189.395 1.00 40.14 58 ILE D CA 1
ATOM 5079 C C . ILE D 1 58 ? 145.345 253.194 -189.688 1.00 44.94 58 ILE D C 1
ATOM 5080 O O . ILE D 1 58 ? 145.507 252.377 -188.782 1.00 44.15 58 ILE D O 1
ATOM 5085 N N . ALA D 1 59 ? 145.005 252.843 -190.929 1.00 43.65 59 ALA D N 1
ATOM 5086 C CA . ALA D 1 59 ? 144.926 251.452 -191.356 1.00 44.48 59 ALA D CA 1
ATOM 5087 C C . ALA D 1 59 ? 146.336 251.029 -191.759 1.00 51.41 59 ALA D C 1
ATOM 5088 O O . ALA D 1 59 ? 146.949 251.685 -192.609 1.00 52.43 59 ALA D O 1
ATOM 5090 N N . VAL D 1 60 ? 146.872 249.976 -191.116 1.00 48.74 60 VAL D N 1
ATOM 5091 C CA . VAL D 1 60 ? 148.231 249.520 -191.398 1.00 48.93 60 VAL D CA 1
ATOM 5092 C C . VAL D 1 60 ? 148.253 248.622 -192.626 1.00 53.11 60 VAL D C 1
ATOM 5093 O O . VAL D 1 60 ? 147.353 247.803 -192.824 1.00 51.84 60 VAL D O 1
ATOM 5097 N N . GLN D 1 61 ? 149.270 248.820 -193.473 1.00 52.26 61 GLN D N 1
ATOM 5098 C CA . GLN D 1 61 ? 149.490 248.034 -194.675 1.00 52.60 61 GLN D CA 1
ATOM 5099 C C . GLN D 1 61 ? 150.765 247.226 -194.459 1.00 57.49 61 GLN D C 1
ATOM 5100 O O . GLN D 1 61 ? 151.834 247.798 -194.224 1.00 57.90 61 GLN D O 1
ATOM 5106 N N . TYR D 1 62 ? 150.632 245.886 -194.454 1.00 54.07 62 TYR D N 1
ATOM 5107 C CA . TYR D 1 62 ? 151.748 244.963 -194.250 1.00 53.56 62 TYR D CA 1
ATOM 5108 C C . TYR D 1 62 ? 152.707 244.980 -195.458 1.00 59.55 62 TYR D C 1
ATOM 5109 O O . TYR D 1 62 ? 152.242 245.115 -196.590 1.00 58.24 62 TYR D O 1
ATOM 5118 N N . PRO D 1 63 ? 154.037 244.847 -195.238 1.00 59.24 63 PRO D N 1
ATOM 5119 C CA . PRO D 1 63 ? 154.985 244.862 -196.366 1.00 60.82 63 PRO D CA 1
ATOM 5120 C C . PRO D 1 63 ? 154.759 243.769 -197.421 1.00 68.61 63 PRO D C 1
ATOM 5121 O O . PRO D 1 63 ? 154.743 244.075 -198.616 1.00 69.88 63 PRO D O 1
ATOM 5125 N N . GLY D 1 64 ? 154.552 242.528 -196.973 1.00 65.52 64 GLY D N 1
ATOM 5126 C CA . GLY D 1 64 ? 154.311 241.389 -197.854 1.00 100.51 64 GLY D CA 1
ATOM 5127 C C . GLY D 1 64 ? 155.500 241.008 -198.716 1.00 129.62 64 GLY D C 1
ATOM 5128 O O . GLY D 1 64 ? 155.551 241.339 -199.903 1.00 87.51 64 GLY D O 1
ATOM 5129 N N . GLY D 1 70 ? 145.878 233.742 -199.702 1.00 113.54 70 GLY D N 1
ATOM 5130 C CA . GLY D 1 70 ? 145.871 235.039 -199.030 1.00 112.09 70 GLY D CA 1
ATOM 5131 C C . GLY D 1 70 ? 146.667 235.014 -197.705 1.00 114.45 70 GLY D C 1
ATOM 5132 O O . GLY D 1 70 ? 146.243 234.366 -196.741 1.00 113.79 70 GLY D O 1
ATOM 5133 N N . LEU D 1 71 ? 147.838 235.710 -197.682 1.00 110.13 71 LEU D N 1
ATOM 5134 C CA . LEU D 1 71 ? 148.759 235.849 -196.534 1.00 109.14 71 LEU D CA 1
ATOM 5135 C C . LEU D 1 71 ? 149.924 236.824 -196.822 1.00 112.09 71 LEU D C 1
ATOM 5136 O O . LEU D 1 71 ? 150.444 236.802 -197.940 1.00 112.24 71 LEU D O 1
ATOM 5138 N N . PRO D 1 72 ? 150.385 237.644 -195.833 1.00 107.41 72 PRO D N 1
ATOM 5139 C CA . PRO D 1 72 ? 151.506 238.565 -196.103 1.00 106.79 72 PRO D CA 1
ATOM 5140 C C . PRO D 1 72 ? 152.894 237.959 -195.814 1.00 109.79 72 PRO D C 1
ATOM 5141 O O . PRO D 1 72 ? 153.196 237.703 -194.641 1.00 109.49 72 PRO D O 1
ATOM 5145 N N . PRO D 1 73 ? 153.761 237.744 -196.852 1.00 105.21 73 PRO D N 1
ATOM 5146 C CA . PRO D 1 73 ? 155.093 237.140 -196.615 1.00 104.54 73 PRO D CA 1
ATOM 5147 C C . PRO D 1 73 ? 155.897 237.673 -195.415 1.00 104.77 73 PRO D C 1
ATOM 5148 O O . PRO D 1 73 ? 156.493 238.756 -195.459 1.00 104.72 73 PRO D O 1
ATOM 5152 N N . LEU D 1 74 ? 155.897 236.875 -194.335 1.00 97.84 74 LEU D N 1
ATOM 5153 C CA . LEU D 1 74 ? 156.598 237.114 -193.072 1.00 95.52 74 LEU D CA 1
ATOM 5154 C C . LEU D 1 74 ? 157.339 235.851 -192.587 1.00 95.27 74 LEU D C 1
ATOM 5155 O O . LEU D 1 74 ? 157.108 234.756 -193.113 1.00 95.10 74 LEU D O 1
ATOM 5160 N N . GLU D 1 75 ? 158.233 236.006 -191.597 1.00 88.19 75 GLU D N 1
ATOM 5161 C CA . GLU D 1 75 ? 158.955 234.876 -191.010 1.00 86.47 75 GLU D CA 1
ATOM 5162 C C . GLU D 1 75 ? 158.377 234.545 -189.636 1.00 84.52 75 GLU D C 1
ATOM 5163 O O . GLU D 1 75 ? 158.108 233.379 -189.356 1.00 84.43 75 GLU D O 1
ATOM 5169 N N . SER D 1 76 ? 158.129 235.579 -188.807 1.00 76.15 76 SER D N 1
ATOM 5170 C CA . SER D 1 76 ? 157.487 235.421 -187.505 1.00 73.39 76 SER D CA 1
ATOM 5171 C C . SER D 1 76 ? 156.653 236.659 -187.150 1.00 71.98 76 SER D C 1
ATOM 5172 O O . SER D 1 76 ? 156.906 237.748 -187.680 1.00 70.98 76 SER D O 1
ATOM 5175 N N . ILE D 1 77 ? 155.664 236.486 -186.239 1.00 64.76 77 ILE D N 1
ATOM 5176 C CA . ILE D 1 77 ? 154.810 237.566 -185.726 1.00 62.39 77 ILE D CA 1
ATOM 5177 C C . ILE D 1 77 ? 155.684 238.642 -185.029 1.00 62.12 77 ILE D C 1
ATOM 5178 O O . ILE D 1 77 ? 155.539 239.808 -185.400 1.00 60.96 77 ILE D O 1
ATOM 5183 N N . PRO D 1 78 ? 156.638 238.305 -184.106 1.00 56.90 78 PRO D N 1
ATOM 5184 C CA . PRO D 1 78 ? 157.446 239.365 -183.471 1.00 56.13 78 PRO D CA 1
ATOM 5185 C C . PRO D 1 78 ? 158.318 240.184 -184.417 1.00 58.23 78 PRO D C 1
ATOM 5186 O O . PRO D 1 78 ? 158.397 241.395 -184.231 1.00 58.25 78 PRO D O 1
ATOM 5190 N N . THR D 1 79 ? 158.955 239.545 -185.429 1.00 53.22 79 THR D N 1
ATOM 5191 C CA . THR D 1 79 ? 159.812 240.241 -186.403 1.00 53.05 79 THR D CA 1
ATOM 5192 C C . THR D 1 79 ? 159.012 241.189 -187.295 1.00 55.22 79 THR D C 1
ATOM 5193 O O . THR D 1 79 ? 159.494 242.283 -187.592 1.00 54.90 79 THR D O 1
ATOM 5197 N N . LEU D 1 80 ? 157.785 240.785 -187.706 1.00 50.06 80 LEU D N 1
ATOM 5198 C CA . LEU D 1 80 ? 156.888 241.630 -188.497 1.00 49.27 80 LEU D CA 1
ATOM 5199 C C . LEU D 1 80 ? 156.381 242.798 -187.632 1.00 51.67 80 LEU D C 1
ATOM 5200 O O . LEU D 1 80 ? 156.268 243.918 -188.130 1.00 51.63 80 LEU D O 1
ATOM 5205 N N . ALA D 1 81 ? 156.141 242.543 -186.330 1.00 46.96 81 ALA D N 1
ATOM 5206 C CA . ALA D 1 81 ? 155.722 243.555 -185.360 1.00 46.60 81 ALA D CA 1
ATOM 5207 C C . ALA D 1 81 ? 156.825 244.603 -185.142 1.00 51.13 81 ALA D C 1
ATOM 5208 O O . ALA D 1 81 ? 156.510 245.778 -184.963 1.00 50.97 81 ALA D O 1
ATOM 5210 N N . ASP D 1 82 ? 158.112 244.179 -185.190 1.00 48.09 82 ASP D N 1
ATOM 5211 C CA . ASP D 1 82 ? 159.284 245.056 -185.068 1.00 48.61 82 ASP D CA 1
ATOM 5212 C C . ASP D 1 82 ? 159.355 246.010 -186.258 1.00 52.74 82 ASP D C 1
ATOM 5213 O O . ASP D 1 82 ? 159.666 247.189 -186.082 1.00 52.82 82 ASP D O 1
ATOM 5218 N N . GLU D 1 83 ? 159.050 245.490 -187.462 1.00 49.59 83 GLU D N 1
ATOM 5219 C CA . GLU D 1 83 ? 159.013 246.224 -188.721 1.00 49.68 83 GLU D CA 1
ATOM 5220 C C . GLU D 1 83 ? 157.877 247.245 -188.710 1.00 53.64 83 GLU D C 1
ATOM 5221 O O . GLU D 1 83 ? 158.125 248.410 -189.012 1.00 54.89 83 GLU D O 1
ATOM 5227 N N . ILE D 1 84 ? 156.637 246.813 -188.354 1.00 47.85 84 ILE D N 1
ATOM 5228 C CA . ILE D 1 84 ? 155.447 247.674 -188.271 1.00 46.63 84 ILE D CA 1
ATOM 5229 C C . ILE D 1 84 ? 155.666 248.787 -187.249 1.00 50.67 84 ILE D C 1
ATOM 5230 O O . ILE D 1 84 ? 155.395 249.939 -187.562 1.00 51.41 84 ILE D O 1
ATOM 5235 N N . PHE D 1 85 ? 156.201 248.452 -186.054 1.00 47.07 85 PHE D N 1
ATOM 5236 C CA . PHE D 1 85 ? 156.499 249.414 -184.981 1.00 46.49 85 PHE D CA 1
ATOM 5237 C C . PHE D 1 85 ? 157.447 250.521 -185.433 1.00 53.17 85 PHE D C 1
ATOM 5238 O O . PHE D 1 85 ? 157.211 251.684 -185.106 1.00 53.91 85 PHE D O 1
ATOM 5246 N N . ALA D 1 86 ? 158.494 250.165 -186.200 1.00 51.00 86 ALA D N 1
ATOM 5247 C CA . ALA D 1 86 ? 159.486 251.093 -186.741 1.00 51.81 86 ALA D CA 1
ATOM 5248 C C . ALA D 1 86 ? 158.857 252.137 -187.681 1.00 58.32 86 ALA D C 1
ATOM 5249 O O . ALA D 1 86 ? 159.229 253.306 -187.612 1.00 59.25 86 ALA D O 1
ATOM 5251 N N . MET D 1 87 ? 157.887 251.715 -188.524 1.00 55.86 87 MET D N 1
ATOM 5252 C CA . MET D 1 87 ? 157.181 252.582 -189.484 1.00 56.75 87 MET D CA 1
ATOM 5253 C C . MET D 1 87 ? 156.094 253.423 -188.819 1.00 59.05 87 MET D C 1
ATOM 5254 O O . MET D 1 87 ? 155.831 254.542 -189.259 1.00 59.16 87 MET D O 1
ATOM 5259 N N . MET D 1 88 ? 155.425 252.847 -187.807 1.00 54.89 88 MET D N 1
ATOM 5260 C CA . MET D 1 88 ? 154.294 253.417 -187.072 1.00 54.42 88 MET D CA 1
ATOM 5261 C C . MET D 1 88 ? 154.645 254.437 -186.009 1.00 55.38 88 MET D C 1
ATOM 5262 O O . MET D 1 88 ? 153.931 255.426 -185.891 1.00 54.01 88 MET D O 1
ATOM 5267 N N . LYS D 1 89 ? 155.708 254.187 -185.203 1.00 51.06 89 LYS D N 1
ATOM 5268 C CA . LYS D 1 89 ? 156.136 255.066 -184.105 1.00 50.97 89 LYS D CA 1
ATOM 5269 C C . LYS D 1 89 ? 156.208 256.563 -184.484 1.00 54.50 89 LYS D C 1
ATOM 5270 O O . LYS D 1 89 ? 155.676 257.350 -183.701 1.00 54.31 89 LYS D O 1
ATOM 5276 N N . PRO D 1 90 ? 156.789 257.001 -185.645 1.00 51.02 90 PRO D N 1
ATOM 5277 C CA . PRO D 1 90 ? 156.821 258.447 -185.949 1.00 51.60 90 PRO D CA 1
ATOM 5278 C C . PRO D 1 90 ? 155.464 259.106 -186.208 1.00 55.27 90 PRO D C 1
ATOM 5279 O O . PRO D 1 90 ? 155.397 260.330 -186.171 1.00 55.70 90 PRO D O 1
ATOM 5283 N N . SER D 1 91 ? 154.396 258.314 -186.472 1.00 51.65 91 SER D N 1
ATOM 5284 C CA . SER D 1 91 ? 153.052 258.831 -186.768 1.00 52.10 91 SER D CA 1
ATOM 5285 C C . SER D 1 91 ? 152.346 259.477 -185.578 1.00 59.57 91 SER D C 1
ATOM 5286 O O . SER D 1 91 ? 151.386 260.223 -185.780 1.00 60.16 91 SER D O 1
ATOM 5289 N N . ALA D 1 92 ? 152.819 259.205 -184.352 1.00 57.75 92 ALA D N 1
ATOM 5290 C CA . ALA D 1 92 ? 152.244 259.760 -183.134 1.00 58.55 92 ALA D CA 1
ATOM 5291 C C . ALA D 1 92 ? 153.323 260.223 -182.160 1.00 64.01 92 ALA D C 1
ATOM 5292 O O . ALA D 1 92 ? 154.377 259.591 -182.046 1.00 63.45 92 ALA D O 1
ATOM 5294 N N . ARG D 1 93 ? 153.058 261.340 -181.456 1.00 62.13 93 ARG D N 1
ATOM 5295 C CA . ARG D 1 93 ? 153.948 261.879 -180.423 1.00 63.26 93 ARG D CA 1
ATOM 5296 C C . ARG D 1 93 ? 153.804 260.996 -179.177 1.00 67.86 93 ARG D C 1
ATOM 5297 O O . ARG D 1 93 ? 152.809 260.289 -179.042 1.00 66.47 93 ARG D O 1
ATOM 5305 N N . ILE D 1 94 ? 154.788 261.045 -178.266 1.00 66.39 94 ILE D N 1
ATOM 5306 C CA . ILE D 1 94 ? 154.785 260.246 -177.039 1.00 66.40 94 ILE D CA 1
ATOM 5307 C C . ILE D 1 94 ? 153.563 260.566 -176.129 1.00 69.26 94 ILE D C 1
ATOM 5308 O O . ILE D 1 94 ? 153.048 259.668 -175.466 1.00 68.06 94 ILE D O 1
ATOM 5313 N N . ASP D 1 95 ? 153.088 261.820 -176.147 1.00 66.11 95 ASP D N 1
ATOM 5314 C CA . ASP D 1 95 ? 151.937 262.304 -175.382 1.00 65.66 95 ASP D CA 1
ATOM 5315 C C . ASP D 1 95 ? 150.599 261.980 -176.063 1.00 66.80 95 ASP D C 1
ATOM 5316 O O . ASP D 1 95 ? 149.559 262.015 -175.399 1.00 67.18 95 ASP D O 1
ATOM 5318 N N . ASP D 1 96 ? 150.620 261.673 -177.380 1.00 60.60 96 ASP D N 1
ATOM 5319 C CA . ASP D 1 96 ? 149.418 261.383 -178.173 1.00 58.15 96 ASP D CA 1
ATOM 5320 C C . ASP D 1 96 ? 148.716 260.096 -177.736 1.00 57.01 96 ASP D C 1
ATOM 5321 O O . ASP D 1 96 ? 149.370 259.057 -177.656 1.00 54.96 96 ASP D O 1
ATOM 5326 N N . PRO D 1 97 ? 147.397 260.145 -177.424 1.00 51.81 97 PRO D N 1
ATOM 5327 C CA . PRO D 1 97 ? 146.698 258.913 -177.013 1.00 49.89 97 PRO D CA 1
ATOM 5328 C C . PRO D 1 97 ? 146.408 258.011 -178.211 1.00 50.66 97 PRO D C 1
ATOM 5329 O O . PRO D 1 97 ? 145.890 258.466 -179.235 1.00 49.51 97 PRO D O 1
ATOM 5333 N N . VAL D 1 98 ? 146.807 256.739 -178.101 1.00 45.92 98 VAL D N 1
ATOM 5334 C CA . VAL D 1 98 ? 146.662 255.746 -179.168 1.00 44.05 98 VAL D CA 1
ATOM 5335 C C . VAL D 1 98 ? 145.907 254.505 -178.692 1.00 45.34 98 VAL D C 1
ATOM 5336 O O . VAL D 1 98 ? 145.935 254.180 -177.510 1.00 45.60 98 VAL D O 1
ATOM 5340 N N . ALA D 1 99 ? 145.228 253.827 -179.620 1.00 39.94 99 ALA D N 1
ATOM 5341 C CA . ALA D 1 99 ? 144.483 252.591 -179.382 1.00 38.35 99 ALA D CA 1
ATOM 5342 C C . ALA D 1 99 ? 144.740 251.644 -180.554 1.00 40.43 99 ALA D C 1
ATOM 5343 O O . ALA D 1 99 ? 145.080 252.102 -181.652 1.00 39.32 99 ALA D O 1
ATOM 5345 N N . PHE D 1 100 ? 144.616 250.329 -180.318 1.00 36.50 100 PHE D N 1
ATOM 5346 C CA . PHE D 1 100 ? 144.892 249.311 -181.328 1.00 34.68 100 PHE D CA 1
ATOM 5347 C C . PHE D 1 100 ? 143.713 248.400 -181.581 1.00 38.81 100 PHE D C 1
ATOM 5348 O O . PHE D 1 100 ? 142.998 248.033 -180.647 1.00 38.37 100 PHE D O 1
ATOM 5356 N N . PHE D 1 101 ? 143.511 248.042 -182.860 1.00 35.65 101 PHE D N 1
ATOM 5357 C CA . PHE D 1 101 ? 142.479 247.108 -183.297 1.00 35.31 101 PHE D CA 1
ATOM 5358 C C . PHE D 1 101 ? 143.104 246.098 -184.230 1.00 41.49 101 PHE D C 1
ATOM 5359 O O . PHE D 1 101 ? 143.799 246.475 -185.177 1.00 43.08 101 PHE D O 1
ATOM 5367 N N . GLY D 1 102 ? 142.816 244.826 -183.981 1.00 36.72 102 GLY D N 1
ATOM 5368 C CA . GLY D 1 102 ? 143.305 243.743 -184.812 1.00 36.06 102 GLY D CA 1
ATOM 5369 C C . GLY D 1 102 ? 142.277 242.670 -185.073 1.00 38.98 102 GLY D C 1
ATOM 5370 O O . GLY D 1 102 ? 141.623 242.199 -184.139 1.00 37.84 102 GLY D O 1
ATOM 5371 N N . HIS D 1 103 ? 142.128 242.276 -186.348 1.00 36.27 103 HIS D N 1
ATOM 5372 C CA . HIS D 1 103 ? 141.229 241.190 -186.723 1.00 37.60 103 HIS D CA 1
ATOM 5373 C C . HIS D 1 103 ? 142.060 239.993 -187.164 1.00 43.73 103 HIS D C 1
ATOM 5374 O O . HIS D 1 103 ? 142.947 240.148 -188.013 1.00 43.30 103 HIS D O 1
ATOM 5381 N N . SER D 1 104 ? 141.785 238.809 -186.572 1.00 42.11 104 SER D N 1
ATOM 5382 C CA . SER D 1 104 ? 142.466 237.546 -186.862 1.00 43.52 104 SER D CA 1
ATOM 5383 C C . SER D 1 104 ? 143.981 237.671 -186.620 1.00 50.14 104 SER D C 1
ATOM 5384 O O . SER D 1 104 ? 144.344 238.030 -185.507 1.00 49.85 104 SER D O 1
ATOM 5387 N N . MET D 1 105 ? 144.853 237.455 -187.634 1.00 48.94 105 MET D N 1
ATOM 5388 C CA . MET D 1 105 ? 146.316 237.599 -187.502 1.00 49.38 105 MET D CA 1
ATOM 5389 C C . MET D 1 105 ? 146.698 239.001 -187.007 1.00 51.30 105 MET D C 1
ATOM 5390 O O . MET D 1 105 ? 147.652 239.138 -186.237 1.00 50.96 105 MET D O 1
ATOM 5395 N N . GLY D 1 106 ? 145.917 240.005 -187.412 1.00 45.80 106 GLY D N 1
ATOM 5396 C CA . GLY D 1 106 ? 146.072 241.398 -187.011 1.00 44.36 106 GLY D CA 1
ATOM 5397 C C . GLY D 1 106 ? 145.985 241.623 -185.514 1.00 46.93 106 GLY D C 1
ATOM 5398 O O . GLY D 1 106 ? 146.584 242.569 -185.005 1.00 46.01 106 GLY D O 1
ATOM 5399 N N . GLY D 1 107 ? 145.242 240.753 -184.818 1.00 42.69 107 GLY D N 1
ATOM 5400 C CA . GLY D 1 107 ? 145.087 240.771 -183.370 1.00 42.02 107 GLY D CA 1
ATOM 5401 C C . GLY D 1 107 ? 146.380 240.452 -182.642 1.00 47.72 107 GLY D C 1
ATOM 5402 O O . GLY D 1 107 ? 146.690 241.082 -181.629 1.00 47.38 107 GLY D O 1
ATOM 5403 N N . MET D 1 108 ? 147.152 239.480 -183.166 1.00 45.98 108 MET D N 1
ATOM 5404 C CA . MET D 1 108 ? 148.456 239.057 -182.643 1.00 46.52 108 MET D CA 1
ATOM 5405 C C . MET D 1 108 ? 149.479 240.154 -182.879 1.00 48.30 108 MET D C 1
ATOM 5406 O O . MET D 1 108 ? 150.282 240.439 -181.994 1.00 48.61 108 MET D O 1
ATOM 5411 N N . LEU D 1 109 ? 149.461 240.755 -184.085 1.00 43.55 109 LEU D N 1
ATOM 5412 C CA . LEU D 1 109 ? 150.364 241.831 -184.484 1.00 42.59 109 LEU D CA 1
ATOM 5413 C C . LEU D 1 109 ? 150.088 243.112 -183.718 1.00 46.06 109 LEU D C 1
ATOM 5414 O O . LEU D 1 109 ? 151.041 243.734 -183.249 1.00 46.11 109 LEU D O 1
ATOM 5419 N N . ALA D 1 110 ? 148.787 243.482 -183.541 1.00 41.73 110 ALA D N 1
ATOM 5420 C CA . ALA D 1 110 ? 148.372 244.676 -182.795 1.00 40.72 110 ALA D CA 1
ATOM 5421 C C . ALA D 1 110 ? 148.782 244.563 -181.343 1.00 44.73 110 ALA D C 1
ATOM 5422 O O . ALA D 1 110 ? 149.223 245.561 -180.772 1.00 45.40 110 ALA D O 1
ATOM 5424 N N . PHE D 1 111 ? 148.673 243.346 -180.755 1.00 40.40 111 PHE D N 1
ATOM 5425 C CA . PHE D 1 111 ? 149.081 243.063 -179.379 1.00 40.24 111 PHE D CA 1
ATOM 5426 C C . PHE D 1 111 ? 150.585 243.287 -179.223 1.00 45.24 111 PHE D C 1
ATOM 5427 O O . PHE D 1 111 ? 151.000 243.998 -178.308 1.00 45.73 111 PHE D O 1
ATOM 5435 N N . GLU D 1 112 ? 151.386 242.711 -180.141 1.00 41.63 112 GLU D N 1
ATOM 5436 C CA . GLU D 1 112 ? 152.845 242.819 -180.162 1.00 41.48 112 GLU D CA 1
ATOM 5437 C C . GLU D 1 112 ? 153.325 244.259 -180.382 1.00 44.31 112 GLU D C 1
ATOM 5438 O O . GLU D 1 112 ? 154.247 244.686 -179.691 1.00 44.94 112 GLU D O 1
ATOM 5444 N N . VAL D 1 113 ? 152.686 245.016 -181.303 1.00 39.65 113 VAL D N 1
ATOM 5445 C CA . VAL D 1 113 ? 153.040 246.417 -181.562 1.00 39.51 113 VAL D CA 1
ATOM 5446 C C . VAL D 1 113 ? 152.658 247.290 -180.348 1.00 44.73 113 VAL D C 1
ATOM 5447 O O . VAL D 1 113 ? 153.423 248.188 -179.987 1.00 45.54 113 VAL D O 1
ATOM 5451 N N . ALA D 1 114 ? 151.518 246.984 -179.688 1.00 42.10 114 ALA D N 1
ATOM 5452 C CA . ALA D 1 114 ? 151.051 247.678 -178.477 1.00 42.63 114 ALA D CA 1
ATOM 5453 C C . ALA D 1 114 ? 152.028 247.495 -177.312 1.00 47.24 114 ALA D C 1
ATOM 5454 O O . ALA D 1 114 ? 152.233 248.432 -176.541 1.00 49.00 114 ALA D O 1
ATOM 5456 N N . LEU D 1 115 ? 152.641 246.295 -177.195 1.00 42.88 115 LEU D N 1
ATOM 5457 C CA . LEU D 1 115 ? 153.633 245.978 -176.165 1.00 43.20 115 LEU D CA 1
ATOM 5458 C C . LEU D 1 115 ? 154.888 246.833 -176.342 1.00 47.38 115 LEU D C 1
ATOM 5459 O O . LEU D 1 115 ? 155.466 247.286 -175.357 1.00 48.40 115 LEU D O 1
ATOM 5464 N N . ARG D 1 116 ? 155.290 247.061 -177.606 1.00 43.81 116 ARG D N 1
ATOM 5465 C CA . ARG D 1 116 ? 156.443 247.874 -177.994 1.00 43.89 116 ARG D CA 1
ATOM 5466 C C . ARG D 1 116 ? 156.172 249.350 -177.720 1.00 49.83 116 ARG D C 1
ATOM 5467 O O . ARG D 1 116 ? 157.080 250.067 -177.298 1.00 51.00 116 ARG D O 1
ATOM 5475 N N . TYR D 1 117 ? 154.919 249.797 -177.929 1.00 46.07 117 TYR D N 1
ATOM 5476 C CA . TYR D 1 117 ? 154.473 251.166 -177.658 1.00 45.69 117 TYR D CA 1
ATOM 5477 C C . TYR D 1 117 ? 154.549 251.460 -176.155 1.00 51.10 117 TYR D C 1
ATOM 5478 O O . TYR D 1 117 ? 155.075 252.504 -175.771 1.00 52.34 117 TYR D O 1
ATOM 5487 N N . GLN D 1 118 ? 154.081 250.511 -175.310 1.00 47.37 118 GLN D N 1
ATOM 5488 C CA . GLN D 1 118 ? 154.109 250.627 -173.848 1.00 47.70 118 GLN D CA 1
ATOM 5489 C C . GLN D 1 118 ? 155.533 250.698 -173.293 1.00 52.94 118 GLN D C 1
ATOM 5490 O O . GLN D 1 118 ? 155.794 251.547 -172.438 1.00 54.27 118 GLN D O 1
ATOM 5496 N N . SER D 1 119 ? 156.458 249.832 -173.790 1.00 49.10 119 SER D N 1
ATOM 5497 C CA . SER D 1 119 ? 157.868 249.820 -173.367 1.00 49.91 119 SER D CA 1
ATOM 5498 C C . SER D 1 119 ? 158.600 251.091 -173.797 1.00 55.08 119 SER D C 1
ATOM 5499 O O . SER D 1 119 ? 159.538 251.501 -173.114 1.00 56.62 119 SER D O 1
ATOM 5502 N N . ALA D 1 120 ? 158.168 251.716 -174.915 1.00 50.55 120 ALA D N 1
ATOM 5503 C CA . ALA D 1 120 ? 158.729 252.965 -175.440 1.00 50.83 120 ALA D CA 1
ATOM 5504 C C . ALA D 1 120 ? 158.194 254.200 -174.690 1.00 56.05 120 ALA D C 1
ATOM 5505 O O . ALA D 1 120 ? 158.659 255.317 -174.940 1.00 56.67 120 ALA D O 1
ATOM 5507 N N . GLY D 1 121 ? 157.232 253.988 -173.790 1.00 53.02 121 GLY D N 1
ATOM 5508 C CA . GLY D 1 121 ? 156.626 255.031 -172.968 1.00 53.74 121 GLY D CA 1
ATOM 5509 C C . GLY D 1 121 ? 155.436 255.752 -173.575 1.00 57.15 121 GLY D C 1
ATOM 5510 O O . GLY D 1 121 ? 155.123 256.868 -173.150 1.00 57.40 121 GLY D O 1
ATOM 5511 N N . HIS D 1 122 ? 154.760 255.125 -174.556 1.00 52.38 122 HIS D N 1
ATOM 5512 C CA . HIS D 1 122 ? 153.582 255.695 -175.221 1.00 51.85 122 HIS D CA 1
ATOM 5513 C C . HIS D 1 122 ? 152.305 255.485 -174.411 1.00 56.44 122 HIS D C 1
ATOM 5514 O O . HIS D 1 122 ? 152.238 254.567 -173.587 1.00 56.40 122 HIS D O 1
ATOM 5521 N N . ARG D 1 123 ? 151.285 256.326 -174.661 1.00 53.68 123 ARG D N 1
ATOM 5522 C CA . ARG D 1 123 ? 149.987 256.252 -173.991 1.00 53.55 123 ARG D CA 1
ATOM 5523 C C . ARG D 1 123 ? 149.022 255.356 -174.779 1.00 54.26 123 ARG D C 1
ATOM 5524 O O . ARG D 1 123 ? 148.398 255.815 -175.739 1.00 53.46 123 ARG D O 1
ATOM 5532 N N . VAL D 1 124 ? 148.931 254.067 -174.389 1.00 48.85 124 VAL D N 1
ATOM 5533 C CA . VAL D 1 124 ? 148.042 253.092 -175.033 1.00 46.70 124 VAL D CA 1
ATOM 5534 C C . VAL D 1 124 ? 146.753 253.037 -174.222 1.00 49.70 124 VAL D C 1
ATOM 5535 O O . VAL D 1 124 ? 146.774 252.616 -173.064 1.00 50.20 124 VAL D O 1
ATOM 5539 N N . LEU D 1 125 ? 145.647 253.521 -174.819 1.00 44.89 125 LEU D N 1
ATOM 5540 C CA . LEU D 1 125 ? 144.327 253.611 -174.186 1.00 44.63 125 LEU D CA 1
ATOM 5541 C C . LEU D 1 125 ? 143.656 252.263 -173.987 1.00 48.91 125 LEU D C 1
ATOM 5542 O O . LEU D 1 125 ? 143.223 251.965 -172.877 1.00 50.31 125 LEU D O 1
ATOM 5547 N N . ALA D 1 126 ? 143.518 251.479 -175.069 1.00 44.23 126 ALA D N 1
ATOM 5548 C CA . ALA D 1 126 ? 142.862 250.170 -175.069 1.00 43.25 126 ALA D CA 1
ATOM 5549 C C . ALA D 1 126 ? 143.330 249.331 -176.246 1.00 45.91 126 ALA D C 1
ATOM 5550 O O . ALA D 1 126 ? 143.914 249.855 -177.196 1.00 44.79 126 ALA D O 1
ATOM 5552 N N . PHE D 1 127 ? 143.074 248.016 -176.174 1.00 41.85 127 PHE D N 1
ATOM 5553 C CA . PHE D 1 127 ? 143.400 247.052 -177.219 1.00 39.93 127 PHE D CA 1
ATOM 5554 C C . PHE D 1 127 ? 142.138 246.272 -177.563 1.00 42.43 127 PHE D C 1
ATOM 5555 O O . PHE D 1 127 ? 141.532 245.646 -176.695 1.00 41.66 127 PHE D O 1
ATOM 5563 N N . PHE D 1 128 ? 141.729 246.359 -178.829 1.00 39.05 128 PHE D N 1
ATOM 5564 C CA . PHE D 1 128 ? 140.532 245.715 -179.368 1.00 38.01 128 PHE D CA 1
ATOM 5565 C C . PHE D 1 128 ? 140.941 244.533 -180.237 1.00 42.53 128 PHE D C 1
ATOM 5566 O O . PHE D 1 128 ? 141.535 244.721 -181.297 1.00 42.17 128 PHE D O 1
ATOM 5574 N N . VAL D 1 129 ? 140.676 243.309 -179.754 1.00 39.24 129 VAL D N 1
ATOM 5575 C CA . VAL D 1 129 ? 141.040 242.083 -180.460 1.00 38.92 129 VAL D CA 1
ATOM 5576 C C . VAL D 1 129 ? 139.780 241.390 -181.007 1.00 43.40 129 VAL D C 1
ATOM 5577 O O . VAL D 1 129 ? 138.809 241.191 -180.283 1.00 41.48 129 VAL D O 1
ATOM 5581 N N . SER D 1 130 ? 139.787 241.091 -182.317 1.00 41.80 130 SER D N 1
ATOM 5582 C CA . SER D 1 130 ? 138.668 240.465 -183.022 1.00 41.46 130 SER D CA 1
ATOM 5583 C C . SER D 1 130 ? 139.066 239.136 -183.668 1.00 47.52 130 SER D C 1
ATOM 5584 O O . SER D 1 130 ? 140.137 239.048 -184.277 1.00 48.00 130 SER D O 1
ATOM 5587 N N . ALA D 1 131 ? 138.201 238.102 -183.519 1.00 45.47 131 ALA D N 1
ATOM 5588 C CA . ALA D 1 131 ? 138.337 236.742 -184.073 1.00 45.46 131 ALA D CA 1
ATOM 5589 C C . ALA D 1 131 ? 139.781 236.209 -184.084 1.00 50.34 131 ALA D C 1
ATOM 5590 O O . ALA D 1 131 ? 140.280 235.760 -185.116 1.00 50.81 131 ALA D O 1
ATOM 5592 N N . CYS D 1 132 ? 140.449 236.283 -182.927 1.00 46.76 132 CYS D N 1
ATOM 5593 C CA . CYS D 1 132 ? 141.837 235.886 -182.754 1.00 46.21 132 CYS D CA 1
ATOM 5594 C C . CYS D 1 132 ? 142.035 235.228 -181.404 1.00 52.45 132 CYS D C 1
ATOM 5595 O O . CYS D 1 132 ? 141.755 235.835 -180.369 1.00 52.36 132 CYS D O 1
ATOM 5598 N N . SER D 1 133 ? 142.564 233.993 -181.414 1.00 50.74 133 SER D N 1
ATOM 5599 C CA . SER D 1 133 ? 142.861 233.221 -180.210 1.00 50.80 133 SER D CA 1
ATOM 5600 C C . SER D 1 133 ? 143.929 233.917 -179.381 1.00 54.34 133 SER D C 1
ATOM 5601 O O . SER D 1 133 ? 144.784 234.616 -179.934 1.00 52.94 133 SER D O 1
ATOM 5604 N N . ALA D 1 134 ? 143.873 233.726 -178.052 1.00 52.24 134 ALA D N 1
ATOM 5605 C CA . ALA D 1 134 ? 144.830 234.299 -177.106 1.00 52.06 134 ALA D CA 1
ATOM 5606 C C . ALA D 1 134 ? 146.224 233.720 -177.382 1.00 58.54 134 ALA D C 1
ATOM 5607 O O . ALA D 1 134 ? 146.307 232.578 -177.845 1.00 58.75 134 ALA D O 1
ATOM 5609 N N . PRO D 1 135 ? 147.329 234.474 -177.157 1.00 56.15 135 PRO D N 1
ATOM 5610 C CA . PRO D 1 135 ? 148.660 233.906 -177.425 1.00 57.20 135 PRO D CA 1
ATOM 5611 C C . PRO D 1 135 ? 148.943 232.617 -176.653 1.00 67.07 135 PRO D C 1
ATOM 5612 O O . PRO D 1 135 ? 148.815 232.576 -175.423 1.00 67.37 135 PRO D O 1
ATOM 5616 N N . GLY D 1 136 ? 149.234 231.566 -177.419 1.00 67.75 136 GLY D N 1
ATOM 5617 C CA . GLY D 1 136 ? 149.498 230.216 -176.942 1.00 70.03 136 GLY D CA 1
ATOM 5618 C C . GLY D 1 136 ? 148.307 229.277 -177.064 1.00 79.03 136 GLY D C 1
ATOM 5619 O O . GLY D 1 136 ? 148.479 228.060 -176.961 1.00 79.74 136 GLY D O 1
ATOM 5620 N N . HIS D 1 137 ? 147.081 229.825 -177.280 1.00 78.33 137 HIS D N 1
ATOM 5621 C CA . HIS D 1 137 ? 145.830 229.049 -177.378 1.00 79.53 137 HIS D CA 1
ATOM 5622 C C . HIS D 1 137 ? 145.386 228.777 -178.830 1.00 86.43 137 HIS D C 1
ATOM 5623 O O . HIS D 1 137 ? 144.200 228.853 -179.159 1.00 85.43 137 HIS D O 1
ATOM 5630 N N . ILE D 1 138 ? 146.360 228.394 -179.673 1.00 86.66 138 ILE D N 1
ATOM 5631 C CA . ILE D 1 138 ? 146.194 228.077 -181.097 1.00 88.16 138 ILE D CA 1
ATOM 5632 C C . ILE D 1 138 ? 146.036 226.556 -181.297 1.00 95.33 138 ILE D C 1
ATOM 5633 O O . ILE D 1 138 ? 146.614 225.769 -180.538 1.00 94.79 138 ILE D O 1
ATOM 5638 N N . ARG D 1 139 ? 145.259 226.153 -182.321 1.00 94.67 139 ARG D N 1
ATOM 5639 C CA . ARG D 1 139 ? 144.954 224.747 -182.598 1.00 96.59 139 ARG D CA 1
ATOM 5640 C C . ARG D 1 139 ? 145.945 224.032 -183.523 1.00 103.01 139 ARG D C 1
ATOM 5641 O O . ARG D 1 139 ? 146.407 222.943 -183.177 1.00 103.61 139 ARG D O 1
ATOM 5643 N N . TYR D 1 140 ? 146.255 224.623 -184.689 1.00 99.87 140 TYR D N 1
ATOM 5644 C CA . TYR D 1 140 ? 147.131 224.036 -185.701 1.00 100.71 140 TYR D CA 1
ATOM 5645 C C . TYR D 1 140 ? 148.635 224.227 -185.440 1.00 105.61 140 TYR D C 1
ATOM 5646 O O . TYR D 1 140 ? 149.356 224.567 -186.374 1.00 105.01 140 TYR D O 1
ATOM 5648 N N . LYS D 1 141 ? 149.116 223.942 -184.207 1.00 103.62 141 LYS D N 1
ATOM 5649 C CA . LYS D 1 141 ? 150.519 224.112 -183.806 1.00 103.91 141 LYS D CA 1
ATOM 5650 C C . LYS D 1 141 ? 151.509 223.087 -184.436 1.00 111.13 141 LYS D C 1
ATOM 5651 O O . LYS D 1 141 ? 152.141 222.296 -183.725 1.00 111.49 141 LYS D O 1
ATOM 5653 N N . GLN D 1 142 ? 151.668 223.157 -185.776 1.00 109.11 142 GLN D N 1
ATOM 5654 C CA . GLN D 1 142 ? 152.603 222.349 -186.572 1.00 110.18 142 GLN D CA 1
ATOM 5655 C C . GLN D 1 142 ? 153.773 223.233 -187.047 1.00 114.60 142 GLN D C 1
ATOM 5656 O O . GLN D 1 142 ? 154.162 223.205 -188.219 1.00 114.34 142 GLN D O 1
ATOM 5662 N N . LEU D 1 143 ? 154.330 224.014 -186.102 1.00 111.58 143 LEU D N 1
ATOM 5663 C CA . LEU D 1 143 ? 155.420 224.970 -186.320 1.00 111.57 143 LEU D CA 1
ATOM 5664 C C . LEU D 1 143 ? 156.813 224.353 -186.531 1.00 117.62 143 LEU D C 1
ATOM 5665 O O . LEU D 1 143 ? 157.725 225.069 -186.943 1.00 117.10 143 LEU D O 1
ATOM 5670 N N . GLN D 1 144 ? 156.983 223.052 -186.237 1.00 116.17 144 GLN D N 1
ATOM 5671 C CA . GLN D 1 144 ? 158.258 222.333 -186.343 1.00 117.14 144 GLN D CA 1
ATOM 5672 C C . GLN D 1 144 ? 158.701 221.979 -187.775 1.00 122.72 144 GLN D C 1
ATOM 5673 O O . GLN D 1 144 ? 159.811 221.470 -187.953 1.00 122.94 144 GLN D O 1
ATOM 5675 N N . ASP D 1 145 ? 157.852 222.239 -188.783 1.00 120.07 145 ASP D N 1
ATOM 5676 C CA . ASP D 1 145 ? 158.139 221.895 -190.175 1.00 121.10 145 ASP D CA 1
ATOM 5677 C C . ASP D 1 145 ? 158.848 222.959 -190.983 1.00 125.63 145 ASP D C 1
ATOM 5678 O O . ASP D 1 145 ? 158.777 224.149 -190.677 1.00 123.89 145 ASP D O 1
ATOM 5683 N N . LEU D 1 146 ? 159.497 222.507 -192.060 1.00 124.49 146 LEU D N 1
ATOM 5684 C CA . LEU D 1 146 ? 160.139 223.339 -193.065 1.00 124.94 146 LEU D CA 1
ATOM 5685 C C . LEU D 1 146 ? 159.051 223.697 -194.077 1.00 129.96 146 LEU D C 1
ATOM 5686 O O . LEU D 1 146 ? 157.909 223.250 -193.928 1.00 129.42 146 LEU D O 1
ATOM 5691 N N . SER D 1 147 ? 159.391 224.466 -195.120 1.00 127.64 147 SER D N 1
ATOM 5692 C CA . SER D 1 147 ? 158.414 224.836 -196.139 1.00 128.10 147 SER D CA 1
ATOM 5693 C C . SER D 1 147 ? 158.017 223.654 -197.045 1.00 134.84 147 SER D C 1
ATOM 5694 O O . SER D 1 147 ? 156.886 223.623 -197.528 1.00 134.48 147 SER D O 1
ATOM 5697 N N . ASP D 1 148 ? 158.913 222.657 -197.213 1.00 133.75 148 ASP D N 1
ATOM 5698 C CA . ASP D 1 148 ? 158.659 221.487 -198.061 1.00 135.69 148 ASP D CA 1
ATOM 5699 C C . ASP D 1 148 ? 157.782 220.407 -197.408 1.00 140.85 148 ASP D C 1
ATOM 5700 O O . ASP D 1 148 ? 157.189 219.606 -198.130 1.00 141.57 148 ASP D O 1
ATOM 5705 N N . ARG D 1 149 ? 157.692 220.383 -196.063 1.00 137.49 149 ARG D N 1
ATOM 5706 C CA . ARG D 1 149 ? 156.858 219.410 -195.341 1.00 138.12 149 ARG D CA 1
ATOM 5707 C C . ARG D 1 149 ? 155.395 219.834 -195.300 1.00 142.75 149 ARG D C 1
ATOM 5708 O O . ARG D 1 149 ? 154.513 218.974 -195.374 1.00 143.12 149 ARG D O 1
ATOM 5713 N N . GLU D 1 150 ? 155.142 221.152 -195.171 1.00 139.14 150 GLU D N 1
ATOM 5714 C CA . GLU D 1 150 ? 153.802 221.745 -195.154 1.00 138.93 150 GLU D CA 1
ATOM 5715 C C . GLU D 1 150 ? 153.141 221.561 -196.514 1.00 145.90 150 GLU D C 1
ATOM 5716 O O . GLU D 1 150 ? 151.925 221.396 -196.570 1.00 145.81 150 GLU D O 1
ATOM 5722 N N . MET D 1 151 ? 153.952 221.568 -197.601 1.00 144.68 151 MET D N 1
ATOM 5723 C CA . MET D 1 151 ? 153.510 221.332 -198.973 1.00 146.28 151 MET D CA 1
ATOM 5724 C C . MET D 1 151 ? 153.087 219.873 -199.097 1.00 153.48 151 MET D C 1
ATOM 5725 O O . MET D 1 151 ? 152.053 219.602 -199.697 1.00 153.81 151 MET D O 1
ATOM 5727 N N . LEU D 1 152 ? 153.843 218.948 -198.455 1.00 151.98 152 LEU D N 1
ATOM 5728 C CA . LEU D 1 152 ? 153.571 217.505 -198.436 1.00 153.94 152 LEU D CA 1
ATOM 5729 C C . LEU D 1 152 ? 152.299 217.219 -197.624 1.00 158.47 152 LEU D C 1
ATOM 5730 O O . LEU D 1 152 ? 151.478 216.411 -198.053 1.00 159.54 152 LEU D O 1
ATOM 5735 N N . ASP D 1 153 ? 152.132 217.913 -196.472 1.00 154.04 153 ASP D N 1
ATOM 5736 C CA . ASP D 1 153 ? 150.971 217.790 -195.579 1.00 153.75 153 ASP D CA 1
ATOM 5737 C C . ASP D 1 153 ? 149.705 218.318 -196.255 1.00 157.79 153 ASP D C 1
ATOM 5738 O O . ASP D 1 153 ? 148.645 217.703 -196.129 1.00 158.06 153 ASP D O 1
ATOM 5743 N N . LEU D 1 154 ? 149.820 219.464 -196.965 1.00 153.50 154 LEU D N 1
ATOM 5744 C CA . LEU D 1 154 ? 148.737 220.108 -197.717 1.00 153.31 154 LEU D CA 1
ATOM 5745 C C . LEU D 1 154 ? 148.317 219.199 -198.877 1.00 158.44 154 LEU D C 1
ATOM 5746 O O . LEU D 1 154 ? 147.118 219.012 -199.100 1.00 158.55 154 LEU D O 1
ATOM 5751 N N . PHE D 1 155 ? 149.313 218.655 -199.614 1.00 155.27 155 PHE D N 1
ATOM 5752 C CA . PHE D 1 155 ? 149.121 217.784 -200.775 1.00 156.57 155 PHE D CA 1
ATOM 5753 C C . PHE D 1 155 ? 148.319 216.529 -200.477 1.00 160.35 155 PHE D C 1
ATOM 5754 O O . PHE D 1 155 ? 147.556 216.100 -201.346 1.00 161.37 155 PHE D O 1
ATOM 5758 N N . THR D 1 156 ? 148.483 215.935 -199.270 1.00 155.51 156 THR D N 1
ATOM 5759 C CA . THR D 1 156 ? 147.757 214.723 -198.870 1.00 155.99 156 THR D CA 1
ATOM 5760 C C . THR D 1 156 ? 146.228 214.919 -198.883 1.00 157.36 156 THR D C 1
ATOM 5761 O O . THR D 1 156 ? 145.518 214.031 -199.345 1.00 158.87 156 THR D O 1
ATOM 5765 N N . ARG D 1 157 ? 145.734 216.089 -198.411 1.00 149.68 157 ARG D N 1
ATOM 5766 C CA . ARG D 1 157 ? 144.302 216.358 -198.386 1.00 148.33 157 ARG D CA 1
ATOM 5767 C C . ARG D 1 157 ? 143.678 216.772 -199.726 1.00 152.30 157 ARG D C 1
ATOM 5768 O O . ARG D 1 157 ? 142.508 216.452 -199.960 1.00 152.93 157 ARG D O 1
ATOM 5776 N N . MET D 1 158 ? 144.438 217.469 -200.578 1.00 147.93 158 MET D N 1
ATOM 5777 C CA . MET D 1 158 ? 144.003 217.881 -201.895 1.00 170.60 158 MET D CA 1
ATOM 5778 C C . MET D 1 158 ? 143.808 216.668 -202.825 1.00 202.73 158 MET D C 1
ATOM 5779 O O . MET D 1 158 ? 142.691 216.171 -202.923 1.00 166.37 158 MET D O 1
ATOM 5781 N N . ASP D 1 168 ? 153.817 214.691 -206.416 1.00 191.48 168 ASP D N 1
ATOM 5782 C CA . ASP D 1 168 ? 155.124 215.026 -206.971 1.00 191.02 168 ASP D CA 1
ATOM 5783 C C . ASP D 1 168 ? 155.233 216.538 -207.240 1.00 192.22 168 ASP D C 1
ATOM 5784 O O . ASP D 1 168 ? 155.339 217.317 -206.286 1.00 190.20 168 ASP D O 1
ATOM 5786 N N . ASP D 1 169 ? 155.190 216.947 -208.535 1.00 188.10 169 ASP D N 1
ATOM 5787 C CA . ASP D 1 169 ? 155.248 218.339 -209.024 1.00 186.06 169 ASP D CA 1
ATOM 5788 C C . ASP D 1 169 ? 156.468 219.122 -208.510 1.00 186.82 169 ASP D C 1
ATOM 5789 O O . ASP D 1 169 ? 157.580 218.628 -208.614 1.00 186.83 169 ASP D O 1
ATOM 5791 N N . GLU D 1 170 ? 156.230 220.361 -208.003 1.00 179.76 170 GLU D N 1
ATOM 5792 C CA . GLU D 1 170 ? 157.180 221.310 -207.382 1.00 177.08 170 GLU D CA 1
ATOM 5793 C C . GLU D 1 170 ? 157.949 222.231 -208.359 1.00 177.88 170 GLU D C 1
ATOM 5794 O O . GLU D 1 170 ? 157.707 222.219 -209.575 1.00 178.83 170 GLU D O 1
ATOM 5796 N N . PHE D 1 171 ? 158.805 223.123 -207.777 1.00 170.74 171 PHE D N 1
ATOM 5797 C CA . PHE D 1 171 ? 159.685 224.141 -208.351 1.00 169.11 171 PHE D CA 1
ATOM 5798 C C . PHE D 1 171 ? 159.027 225.517 -208.532 1.00 168.96 171 PHE D C 1
ATOM 5799 O O . PHE D 1 171 ? 159.742 226.532 -208.529 1.00 167.98 171 PHE D O 1
ATOM 5801 N N . PHE D 1 172 ? 157.687 225.581 -208.657 1.00 163.18 172 PHE D N 1
ATOM 5802 C CA . PHE D 1 172 ? 156.966 226.845 -208.778 1.00 161.17 172 PHE D CA 1
ATOM 5803 C C . PHE D 1 172 ? 156.951 227.566 -207.415 1.00 160.24 172 PHE D C 1
ATOM 5804 O O . PHE D 1 172 ? 157.376 228.724 -207.326 1.00 158.66 172 PHE D O 1
ATOM 5806 N N . VAL D 1 173 ? 156.545 226.840 -206.346 1.00 153.82 173 VAL D N 1
ATOM 5807 C CA . VAL D 1 173 ? 156.475 227.278 -204.942 1.00 150.41 173 VAL D CA 1
ATOM 5808 C C . VAL D 1 173 ? 155.701 228.603 -204.768 1.00 150.55 173 VAL D C 1
ATOM 5809 O O . VAL D 1 173 ? 156.180 229.552 -204.134 1.00 148.81 173 VAL D O 1
ATOM 5811 N N . GLY D 1 174 ? 154.493 228.624 -205.328 1.00 145.21 174 GLY D N 1
ATOM 5812 C CA . GLY D 1 174 ? 153.591 229.764 -205.266 1.00 143.19 174 GLY D CA 1
ATOM 5813 C C . GLY D 1 174 ? 152.766 229.803 -203.994 1.00 143.41 174 GLY D C 1
ATOM 5814 O O . GLY D 1 174 ? 152.147 230.824 -203.676 1.00 141.87 174 GLY D O 1
ATOM 5815 N N . ALA D 1 175 ? 152.753 228.676 -203.255 1.00 138.36 175 ALA D N 1
ATOM 5816 C CA . ALA D 1 175 ? 152.050 228.503 -201.985 1.00 136.46 175 ALA D CA 1
ATOM 5817 C C . ALA D 1 175 ? 152.954 228.726 -200.752 1.00 137.12 175 ALA D C 1
ATOM 5818 O O . ALA D 1 175 ? 152.435 228.865 -199.644 1.00 135.67 175 ALA D O 1
ATOM 5820 N N . LEU D 1 176 ? 154.290 228.757 -200.947 1.00 132.26 176 LEU D N 1
ATOM 5821 C CA . LEU D 1 176 ? 155.294 228.994 -199.901 1.00 130.61 176 LEU D CA 1
ATOM 5822 C C . LEU D 1 176 ? 154.957 230.224 -199.014 1.00 131.05 176 LEU D C 1
ATOM 5823 O O . LEU D 1 176 ? 154.974 230.038 -197.798 1.00 130.05 176 LEU D O 1
ATOM 5828 N N . PRO D 1 177 ? 154.602 231.442 -199.542 1.00 125.42 177 PRO D N 1
ATOM 5829 C CA . PRO D 1 177 ? 154.276 232.564 -198.636 1.00 123.24 177 PRO D CA 1
ATOM 5830 C C . PRO D 1 177 ? 153.061 232.336 -197.729 1.00 123.84 177 PRO D C 1
ATOM 5831 O O . PRO D 1 177 ? 153.074 232.789 -196.584 1.00 122.55 177 PRO D O 1
ATOM 5835 N N . THR D 1 178 ? 152.020 231.642 -198.234 1.00 118.62 178 THR D N 1
ATOM 5836 C CA . THR D 1 178 ? 150.807 231.328 -197.461 1.00 117.01 178 THR D CA 1
ATOM 5837 C C . THR D 1 178 ? 151.089 230.279 -196.379 1.00 117.97 178 THR D C 1
ATOM 5838 O O . THR D 1 178 ? 150.572 230.386 -195.267 1.00 116.80 178 THR D O 1
ATOM 5842 N N . LEU D 1 179 ? 151.917 229.273 -196.716 1.00 113.04 179 LEU D N 1
ATOM 5843 C CA . LEU D 1 179 ? 152.336 228.183 -195.833 1.00 111.84 179 LEU D CA 1
ATOM 5844 C C . LEU D 1 179 ? 153.221 228.710 -194.695 1.00 111.45 179 LEU D C 1
ATOM 5845 O O . LEU D 1 179 ? 153.063 228.273 -193.552 1.00 110.70 179 LEU D O 1
ATOM 5850 N N . ARG D 1 180 ? 154.122 229.666 -195.005 1.00 104.87 180 ARG D N 1
ATOM 5851 C CA . ARG D 1 180 ? 155.015 230.314 -194.037 1.00 102.59 180 ARG D CA 1
ATOM 5852 C C . ARG D 1 180 ? 154.219 231.124 -193.011 1.00 101.22 180 ARG D C 1
ATOM 5853 O O . ARG D 1 180 ? 154.621 231.187 -191.848 1.00 100.25 180 ARG D O 1
ATOM 5861 N N . ALA D 1 181 ? 153.090 231.739 -193.443 1.00 94.23 181 ALA D N 1
ATOM 5862 C CA . ALA D 1 181 ? 152.194 232.517 -192.591 1.00 91.93 181 ALA D CA 1
ATOM 5863 C C . ALA D 1 181 ? 151.460 231.630 -191.588 1.00 92.60 181 ALA D C 1
ATOM 5864 O O . ALA D 1 181 ? 151.342 232.015 -190.425 1.00 91.64 181 ALA D O 1
ATOM 5866 N N . VAL D 1 182 ? 150.989 230.437 -192.030 1.00 87.36 182 VAL D N 1
ATOM 5867 C CA . VAL D 1 182 ? 150.303 229.434 -191.195 1.00 86.07 182 VAL D CA 1
ATOM 5868 C C . VAL D 1 182 ? 151.258 228.957 -190.077 1.00 86.06 182 VAL D C 1
ATOM 5869 O O . VAL D 1 182 ? 150.841 228.838 -188.924 1.00 85.07 182 VAL D O 1
ATOM 5873 N N . ARG D 1 183 ? 152.543 228.752 -190.421 1.00 80.36 183 ARG D N 1
ATOM 5874 C CA . ARG D 1 183 ? 153.611 228.350 -189.504 1.00 79.17 183 ARG D CA 1
ATOM 5875 C C . ARG D 1 183 ? 153.877 229.452 -188.475 1.00 79.15 183 ARG D C 1
ATOM 5876 O O . ARG D 1 183 ? 154.084 229.147 -187.304 1.00 78.27 183 ARG D O 1
ATOM 5884 N N . ALA D 1 184 ? 153.880 230.727 -188.917 1.00 73.21 184 ALA D N 1
ATOM 5885 C CA . ALA D 1 184 ? 154.095 231.904 -188.072 1.00 71.37 184 ALA D CA 1
ATOM 5886 C C . ALA D 1 184 ? 152.939 232.131 -187.100 1.00 73.82 184 ALA D C 1
ATOM 5887 O O . ALA D 1 184 ? 153.189 232.492 -185.947 1.00 72.85 184 ALA D O 1
ATOM 5889 N N . ILE D 1 185 ? 151.688 231.888 -187.544 1.00 70.07 185 ILE D N 1
ATOM 5890 C CA . ILE D 1 185 ? 150.490 232.046 -186.717 1.00 69.58 185 ILE D CA 1
ATOM 5891 C C . ILE D 1 185 ? 150.423 230.936 -185.649 1.00 74.72 185 ILE D C 1
ATOM 5892 O O . ILE D 1 185 ? 150.284 231.229 -184.465 1.00 74.02 185 ILE D O 1
ATOM 5897 N N . ALA D 1 186 ? 150.558 229.670 -186.083 1.00 72.70 186 ALA D N 1
ATOM 5898 C CA . ALA D 1 186 ? 150.512 228.484 -185.220 1.00 73.11 186 ALA D CA 1
ATOM 5899 C C . ALA D 1 186 ? 151.721 228.377 -184.300 1.00 76.05 186 ALA D C 1
ATOM 5900 O O . ALA D 1 186 ? 151.655 227.750 -183.242 1.00 76.57 186 ALA D O 1
ATOM 5902 N N . GLY D 1 187 ? 152.825 228.953 -184.747 1.00 71.16 187 GLY D N 1
ATOM 5903 C CA . GLY D 1 187 ? 154.094 228.935 -184.039 1.00 70.43 187 GLY D CA 1
ATOM 5904 C C . GLY D 1 187 ? 154.344 230.144 -183.179 1.00 71.92 187 GLY D C 1
ATOM 5905 O O . GLY D 1 187 ? 155.429 230.251 -182.602 1.00 70.82 187 GLY D O 1
ATOM 5906 N N . TYR D 1 188 ? 153.351 231.061 -183.079 1.00 67.08 188 TYR D N 1
ATOM 5907 C CA . TYR D 1 188 ? 153.498 232.257 -182.253 1.00 65.61 188 TYR D CA 1
ATOM 5908 C C . TYR D 1 188 ? 153.174 231.963 -180.788 1.00 70.57 188 TYR D C 1
ATOM 5909 O O . TYR D 1 188 ? 152.131 231.384 -180.474 1.00 71.49 188 TYR D O 1
ATOM 5918 N N . SER D 1 189 ? 154.086 232.368 -179.896 1.00 66.74 189 SER D N 1
ATOM 5919 C CA . SER D 1 189 ? 153.944 232.189 -178.457 1.00 65.97 189 SER D CA 1
ATOM 5920 C C . SER D 1 189 ? 154.359 233.453 -177.720 1.00 67.68 189 SER D C 1
ATOM 5921 O O . SER D 1 189 ? 155.158 234.241 -178.228 1.00 67.05 189 SER D O 1
ATOM 5924 N N . CYS D 1 190 ? 153.821 233.635 -176.518 1.00 63.35 190 CYS D N 1
ATOM 5925 C CA . CYS D 1 190 ? 154.124 234.783 -175.682 1.00 62.51 190 CYS D CA 1
ATOM 5926 C C . CYS D 1 190 ? 154.291 234.301 -174.235 1.00 65.89 190 CYS D C 1
ATOM 5927 O O . CYS D 1 190 ? 153.459 233.514 -173.771 1.00 66.11 190 CYS D O 1
ATOM 5930 N N . PRO D 1 191 ? 155.360 234.726 -173.511 1.00 62.02 191 PRO D N 1
ATOM 5931 C CA . PRO D 1 191 ? 155.545 234.273 -172.120 1.00 61.72 191 PRO D CA 1
ATOM 5932 C C . PRO D 1 191 ? 154.410 234.720 -171.196 1.00 65.02 191 PRO D C 1
ATOM 5933 O O . PRO D 1 191 ? 153.850 235.790 -171.443 1.00 64.85 191 PRO D O 1
ATOM 5937 N N . PRO D 1 192 ? 154.044 233.940 -170.144 1.00 60.53 192 PRO D N 1
ATOM 5938 C CA . PRO D 1 192 ? 152.909 234.339 -169.280 1.00 59.81 192 PRO D CA 1
ATOM 5939 C C . PRO D 1 192 ? 152.985 235.734 -168.653 1.00 61.65 192 PRO D C 1
ATOM 5940 O O . PRO D 1 192 ? 151.943 236.361 -168.438 1.00 61.36 192 PRO D O 1
ATOM 5944 N N . GLU D 1 193 ? 154.206 236.210 -168.366 1.00 57.05 193 GLU D N 1
ATOM 5945 C CA . GLU D 1 193 ? 154.466 237.507 -167.741 1.00 56.88 193 GLU D CA 1
ATOM 5946 C C . GLU D 1 193 ? 154.206 238.705 -168.659 1.00 59.58 193 GLU D C 1
ATOM 5947 O O . GLU D 1 193 ? 153.959 239.801 -168.156 1.00 60.30 193 GLU D O 1
ATOM 5953 N N . THR D 1 194 ? 154.289 238.503 -169.989 1.00 53.92 194 THR D N 1
ATOM 5954 C CA . THR D 1 194 ? 154.083 239.553 -170.986 1.00 52.33 194 THR D CA 1
ATOM 5955 C C . THR D 1 194 ? 152.593 239.954 -171.049 1.00 53.41 194 THR D C 1
ATOM 5956 O O . THR D 1 194 ? 151.742 239.186 -171.512 1.00 51.12 194 THR D O 1
ATOM 5960 N N . LYS D 1 195 ? 152.294 241.151 -170.526 1.00 49.38 195 LYS D N 1
ATOM 5961 C CA . LYS D 1 195 ? 150.939 241.700 -170.433 1.00 48.35 195 LYS D CA 1
ATOM 5962 C C . LYS D 1 195 ? 150.908 243.188 -170.787 1.00 50.86 195 LYS D C 1
ATOM 5963 O O . LYS D 1 195 ? 151.938 243.868 -170.721 1.00 52.03 195 LYS D O 1
ATOM 5969 N N . LEU D 1 196 ? 149.716 243.694 -171.132 1.00 44.82 196 LEU D N 1
ATOM 5970 C CA . LEU D 1 196 ? 149.474 245.104 -171.407 1.00 43.45 196 LEU D CA 1
ATOM 5971 C C . LEU D 1 196 ? 148.933 245.752 -170.139 1.00 47.68 196 LEU D C 1
ATOM 5972 O O . LEU D 1 196 ? 148.311 245.069 -169.318 1.00 47.94 196 LEU D O 1
ATOM 5977 N N . SER D 1 197 ? 149.180 247.055 -169.956 1.00 45.69 197 SER D N 1
ATOM 5978 C CA . SER D 1 197 ? 148.676 247.782 -168.786 1.00 46.38 197 SER D CA 1
ATOM 5979 C C . SER D 1 197 ? 147.467 248.663 -169.163 1.00 50.69 197 SER D C 1
ATOM 5980 O O . SER D 1 197 ? 147.166 249.641 -168.477 1.00 52.50 197 SER D O 1
ATOM 5983 N N . CYS D 1 198 ? 146.765 248.276 -170.238 1.00 45.96 198 CYS D N 1
ATOM 5984 C CA . CYS D 1 198 ? 145.568 248.931 -170.756 1.00 45.57 198 CYS D CA 1
ATOM 5985 C C . CYS D 1 198 ? 144.432 247.895 -170.877 1.00 48.27 198 CYS D C 1
ATOM 5986 O O . CYS D 1 198 ? 144.736 246.711 -171.052 1.00 46.61 198 CYS D O 1
ATOM 5989 N N . PRO D 1 199 ? 143.131 248.293 -170.818 1.00 44.87 199 PRO D N 1
ATOM 5990 C CA . PRO D 1 199 ? 142.051 247.297 -170.977 1.00 43.67 199 PRO D CA 1
ATOM 5991 C C . PRO D 1 199 ? 142.032 246.596 -172.340 1.00 44.64 199 PRO D C 1
ATOM 5992 O O . PRO D 1 199 ? 142.454 247.179 -173.341 1.00 43.21 199 PRO D O 1
ATOM 5996 N N . ILE D 1 200 ? 141.551 245.339 -172.366 1.00 40.33 200 ILE D N 1
ATOM 5997 C CA . ILE D 1 200 ? 141.421 244.531 -173.579 1.00 39.31 200 ILE D CA 1
ATOM 5998 C C . ILE D 1 200 ? 139.941 244.264 -173.862 1.00 44.95 200 ILE D C 1
ATOM 5999 O O . ILE D 1 200 ? 139.199 243.833 -172.977 1.00 46.16 200 ILE D O 1
ATOM 6004 N N . TYR D 1 201 ? 139.518 244.518 -175.096 1.00 41.60 201 TYR D N 1
ATOM 6005 C CA . TYR D 1 201 ? 138.149 244.273 -175.526 1.00 40.92 201 TYR D CA 1
ATOM 6006 C C . TYR D 1 201 ? 138.177 243.250 -176.636 1.00 43.39 201 TYR D C 1
ATOM 6007 O O . TYR D 1 201 ? 138.722 243.514 -177.708 1.00 42.63 201 TYR D O 1
ATOM 6016 N N . ALA D 1 202 ? 137.647 242.054 -176.350 1.00 39.90 202 ALA D N 1
ATOM 6017 C CA . ALA D 1 202 ? 137.575 240.944 -177.290 1.00 39.42 202 ALA D CA 1
ATOM 6018 C C . ALA D 1 202 ? 136.213 240.908 -177.981 1.00 44.50 202 ALA D C 1
ATOM 6019 O O . ALA D 1 202 ? 135.183 241.205 -177.355 1.00 44.94 202 ALA D O 1
ATOM 6021 N N . PHE D 1 203 ? 136.217 240.574 -179.282 1.00 40.00 203 PHE D N 1
ATOM 6022 C CA . PHE D 1 203 ? 135.016 240.480 -180.113 1.00 39.81 203 PHE D CA 1
ATOM 6023 C C . PHE D 1 203 ? 135.086 239.198 -180.930 1.00 45.94 203 PHE D C 1
ATOM 6024 O O . PHE D 1 203 ? 136.121 238.900 -181.527 1.00 45.03 203 PHE D O 1
ATOM 6032 N N . ILE D 1 204 ? 133.997 238.422 -180.931 1.00 45.08 204 ILE D N 1
ATOM 6033 C CA . ILE D 1 204 ? 133.960 237.128 -181.620 1.00 45.50 204 ILE D CA 1
ATOM 6034 C C . ILE D 1 204 ? 132.619 236.874 -182.318 1.00 48.62 204 ILE D C 1
ATOM 6035 O O . ILE D 1 204 ? 131.587 237.376 -181.887 1.00 47.57 204 ILE D O 1
ATOM 6040 N N . GLY D 1 205 ? 132.673 236.118 -183.412 1.00 46.72 205 GLY D N 1
ATOM 6041 C CA . GLY D 1 205 ? 131.505 235.676 -184.162 1.00 47.53 205 GLY D CA 1
ATOM 6042 C C . GLY D 1 205 ? 131.083 234.325 -183.625 1.00 53.66 205 GLY D C 1
ATOM 6043 O O . GLY D 1 205 ? 131.938 233.454 -183.433 1.00 53.99 205 GLY D O 1
ATOM 6044 N N . ASP D 1 206 ? 129.781 234.146 -183.328 1.00 52.42 206 ASP D N 1
ATOM 6045 C CA . ASP D 1 206 ? 129.243 232.901 -182.748 1.00 53.56 206 ASP D CA 1
ATOM 6046 C C . ASP D 1 206 ? 129.422 231.656 -183.627 1.00 59.55 206 ASP D C 1
ATOM 6047 O O . ASP D 1 206 ? 129.507 230.547 -183.094 1.00 59.73 206 ASP D O 1
ATOM 6052 N N . LYS D 1 207 ? 129.491 231.841 -184.958 1.00 57.60 207 LYS D N 1
ATOM 6053 C CA . LYS D 1 207 ? 129.653 230.761 -185.927 1.00 59.05 207 LYS D CA 1
ATOM 6054 C C . LYS D 1 207 ? 131.075 230.706 -186.524 1.00 63.84 207 LYS D C 1
ATOM 6055 O O . LYS D 1 207 ? 131.260 230.212 -187.637 1.00 63.63 207 LYS D O 1
ATOM 6061 N N . ASP D 1 208 ? 132.076 231.184 -185.760 1.00 61.67 208 ASP D N 1
ATOM 6062 C CA . ASP D 1 208 ? 133.477 231.158 -186.175 1.00 62.31 208 ASP D CA 1
ATOM 6063 C C . ASP D 1 208 ? 134.151 229.924 -185.589 1.00 71.79 208 ASP D C 1
ATOM 6064 O O . ASP D 1 208 ? 134.208 229.758 -184.369 1.00 72.05 208 ASP D O 1
ATOM 6069 N N . TRP D 1 209 ? 134.622 229.044 -186.475 1.00 72.44 209 TRP D N 1
ATOM 6070 C CA . TRP D 1 209 ? 135.285 227.787 -186.154 1.00 74.58 209 TRP D CA 1
ATOM 6071 C C . TRP D 1 209 ? 136.789 227.971 -185.975 1.00 77.56 209 TRP D C 1
ATOM 6072 O O . TRP D 1 209 ? 137.385 227.273 -185.150 1.00 78.23 209 TRP D O 1
ATOM 6083 N N . ILE D 1 210 ? 137.391 228.931 -186.705 1.00 71.90 210 ILE D N 1
ATOM 6084 C CA . ILE D 1 210 ? 138.811 229.306 -186.648 1.00 70.45 210 ILE D CA 1
ATOM 6085 C C . ILE D 1 210 ? 139.159 229.855 -185.244 1.00 72.19 210 ILE D C 1
ATOM 6086 O O . ILE D 1 210 ? 140.189 229.491 -184.686 1.00 71.69 210 ILE D O 1
ATOM 6091 N N . ALA D 1 211 ? 138.277 230.690 -184.671 1.00 67.67 211 ALA D N 1
ATOM 6092 C CA . ALA D 1 211 ? 138.436 231.280 -183.340 1.00 66.43 211 ALA D CA 1
ATOM 6093 C C . ALA D 1 211 ? 137.110 231.208 -182.583 1.00 69.44 211 ALA D C 1
ATOM 6094 O O . ALA D 1 211 ? 136.077 231.601 -183.123 1.00 69.78 211 ALA D O 1
ATOM 6096 N N . THR D 1 212 ? 137.133 230.679 -181.347 1.00 63.99 212 THR D N 1
ATOM 6097 C CA . THR D 1 212 ? 135.937 230.563 -180.504 1.00 62.98 212 THR D CA 1
ATOM 6098 C C . THR D 1 212 ? 136.079 231.409 -179.235 1.00 63.83 212 THR D C 1
ATOM 6099 O O . THR D 1 212 ? 137.151 231.958 -178.987 1.00 62.31 212 THR D O 1
ATOM 6103 N N . GLN D 1 213 ? 135.001 231.502 -178.430 1.00 60.08 213 GLN D N 1
ATOM 6104 C CA . GLN D 1 213 ? 134.994 232.232 -177.160 1.00 59.27 213 GLN D CA 1
ATOM 6105 C C . GLN D 1 213 ? 135.978 231.604 -176.165 1.00 62.83 213 GLN D C 1
ATOM 6106 O O . GLN D 1 213 ? 136.610 232.332 -175.403 1.00 62.27 213 GLN D O 1
ATOM 6112 N N . ASP D 1 214 ? 136.126 230.262 -176.204 1.00 59.22 214 ASP D N 1
ATOM 6113 C CA . ASP D 1 214 ? 137.036 229.498 -175.349 1.00 59.12 214 ASP D CA 1
ATOM 6114 C C . ASP D 1 214 ? 138.514 229.812 -175.585 1.00 61.40 214 ASP D C 1
ATOM 6115 O O . ASP D 1 214 ? 139.270 229.885 -174.616 1.00 61.03 214 ASP D O 1
ATOM 6120 N N . ASP D 1 215 ? 138.930 229.980 -176.856 1.00 57.41 215 ASP D N 1
ATOM 6121 C CA . ASP D 1 215 ? 140.321 230.305 -177.183 1.00 56.43 215 ASP D CA 1
ATOM 6122 C C . ASP D 1 215 ? 140.584 231.819 -177.136 1.00 56.99 215 ASP D C 1
ATOM 6123 O O . ASP D 1 215 ? 141.743 232.225 -177.061 1.00 56.04 215 ASP D O 1
ATOM 6128 N N . MET D 1 216 ? 139.515 232.641 -177.122 1.00 51.58 216 MET D N 1
ATOM 6129 C CA . MET D 1 216 ? 139.612 234.102 -177.014 1.00 50.44 216 MET D CA 1
ATOM 6130 C C . MET D 1 216 ? 139.558 234.585 -175.561 1.00 55.73 216 MET D C 1
ATOM 6131 O O . MET D 1 216 ? 140.050 235.677 -175.273 1.00 55.55 216 MET D O 1
ATOM 6136 N N . ASP D 1 217 ? 138.968 233.769 -174.649 1.00 52.92 217 ASP D N 1
ATOM 6137 C CA . ASP D 1 217 ? 138.855 234.052 -173.213 1.00 52.69 217 ASP D CA 1
ATOM 6138 C C . ASP D 1 217 ? 140.209 234.304 -172.522 1.00 53.14 217 ASP D C 1
ATOM 6139 O O . ASP D 1 217 ? 140.279 235.273 -171.763 1.00 51.90 217 ASP D O 1
ATOM 6144 N N . PRO D 1 218 ? 141.299 233.511 -172.765 1.00 48.36 218 PRO D N 1
ATOM 6145 C CA . PRO D 1 218 ? 142.571 233.783 -172.062 1.00 47.70 218 PRO D CA 1
ATOM 6146 C C . PRO D 1 218 ? 143.270 235.114 -172.392 1.00 50.83 218 PRO D C 1
ATOM 6147 O O . PRO D 1 218 ? 144.351 235.361 -171.853 1.00 51.08 218 PRO D O 1
ATOM 6151 N N . TRP D 1 219 ? 142.643 235.995 -173.217 1.00 47.11 219 TRP D N 1
ATOM 6152 C CA . TRP D 1 219 ? 143.169 237.341 -173.518 1.00 46.31 219 TRP D CA 1
ATOM 6153 C C . TRP D 1 219 ? 143.102 238.208 -172.242 1.00 52.37 219 TRP D C 1
ATOM 6154 O O . TRP D 1 219 ? 143.773 239.236 -172.160 1.00 52.44 219 TRP D O 1
ATOM 6165 N N . ARG D 1 220 ? 142.299 237.766 -171.247 1.00 50.57 220 ARG D N 1
ATOM 6166 C CA . ARG D 1 220 ? 142.130 238.398 -169.935 1.00 51.42 220 ARG D CA 1
ATOM 6167 C C . ARG D 1 220 ? 143.430 238.334 -169.124 1.00 56.25 220 ARG D C 1
ATOM 6168 O O . ARG D 1 220 ? 143.663 239.191 -168.273 1.00 56.37 220 ARG D O 1
ATOM 6176 N N . ASP D 1 221 ? 144.262 237.309 -169.397 1.00 53.21 221 ASP D N 1
ATOM 6177 C CA . ASP D 1 221 ? 145.550 237.065 -168.748 1.00 52.99 221 ASP D CA 1
ATOM 6178 C C . ASP D 1 221 ? 146.680 237.834 -169.428 1.00 54.86 221 ASP D C 1
ATOM 6179 O O . ASP D 1 221 ? 147.815 237.796 -168.952 1.00 54.82 221 ASP D O 1
ATOM 6184 N N . ARG D 1 222 ? 146.369 238.530 -170.544 1.00 50.56 222 ARG D N 1
ATOM 6185 C CA . ARG D 1 222 ? 147.337 239.332 -171.304 1.00 49.46 222 ARG D CA 1
ATOM 6186 C C . ARG D 1 222 ? 147.211 240.822 -170.955 1.00 52.36 222 ARG D C 1
ATOM 6187 O O . ARG D 1 222 ? 147.823 241.672 -171.610 1.00 51.23 222 ARG D O 1
ATOM 6195 N N . THR D 1 223 ? 146.414 241.128 -169.914 1.00 48.67 223 THR D N 1
ATOM 6196 C CA . THR D 1 223 ? 146.203 242.482 -169.408 1.00 48.26 223 THR D CA 1
ATOM 6197 C C . THR D 1 223 ? 146.238 242.535 -167.889 1.00 52.93 223 THR D C 1
ATOM 6198 O O . THR D 1 223 ? 145.878 241.573 -167.208 1.00 52.04 223 THR D O 1
ATOM 6202 N N . THR D 1 224 ? 146.665 243.688 -167.366 1.00 50.50 224 THR D N 1
ATOM 6203 C CA . THR D 1 224 ? 146.765 243.985 -165.946 1.00 50.52 224 THR D CA 1
ATOM 6204 C C . THR D 1 224 ? 145.441 244.688 -165.533 1.00 54.21 224 THR D C 1
ATOM 6205 O O . THR D 1 224 ? 145.112 244.735 -164.350 1.00 55.16 224 THR D O 1
ATOM 6209 N N . GLU D 1 225 ? 144.650 245.097 -166.530 1.00 49.46 225 GLU D N 1
ATOM 6210 C CA . GLU D 1 225 ? 143.413 245.819 -166.315 1.00 49.07 225 GLU D CA 1
ATOM 6211 C C . GLU D 1 225 ? 142.122 245.057 -166.694 1.00 50.66 225 GLU D C 1
ATOM 6212 O O . GLU D 1 225 ? 142.052 243.829 -166.584 1.00 49.94 225 GLU D O 1
ATOM 6218 N N . GLU D 1 226 ? 141.112 245.817 -167.093 1.00 46.16 226 GLU D N 1
ATOM 6219 C CA . GLU D 1 226 ? 139.788 245.313 -167.451 1.00 45.08 226 GLU D CA 1
ATOM 6220 C C . GLU D 1 226 ? 139.792 244.474 -168.707 1.00 48.25 226 GLU D C 1
ATOM 6221 O O . GLU D 1 226 ? 140.562 244.748 -169.641 1.00 48.31 226 GLU D O 1
ATOM 6227 N N . PHE D 1 227 ? 138.920 243.464 -168.735 1.00 43.38 227 PHE D N 1
ATOM 6228 C CA . PHE D 1 227 ? 138.724 242.618 -169.896 1.00 42.18 227 PHE D CA 1
ATOM 6229 C C . PHE D 1 227 ? 137.235 242.441 -170.124 1.00 48.21 227 PHE D C 1
ATOM 6230 O O . PHE D 1 227 ? 136.478 242.212 -169.178 1.00 47.99 227 PHE D O 1
ATOM 6238 N N . SER D 1 228 ? 136.825 242.530 -171.387 1.00 46.27 228 SER D N 1
ATOM 6239 C CA . SER D 1 228 ? 135.444 242.350 -171.803 1.00 47.00 228 SER D CA 1
ATOM 6240 C C . SER D 1 228 ? 135.438 241.529 -173.086 1.00 52.34 228 SER D C 1
ATOM 6241 O O . SER D 1 228 ? 136.308 241.718 -173.939 1.00 53.14 228 SER D O 1
ATOM 6244 N N . ILE D 1 229 ? 134.475 240.614 -173.216 1.00 48.94 229 ILE D N 1
ATOM 6245 C CA . ILE D 1 229 ? 134.307 239.798 -174.418 1.00 47.92 229 ILE D CA 1
ATOM 6246 C C . ILE D 1 229 ? 132.864 239.917 -174.915 1.00 49.69 229 ILE D C 1
ATOM 6247 O O . ILE D 1 229 ? 131.929 239.728 -174.135 1.00 49.82 229 ILE D O 1
ATOM 6252 N N . ARG D 1 230 ? 132.690 240.291 -176.198 1.00 44.74 230 ARG D N 1
ATOM 6253 C CA . ARG D 1 230 ? 131.374 240.432 -176.821 1.00 44.01 230 ARG D CA 1
ATOM 6254 C C . ARG D 1 230 ? 131.219 239.464 -177.992 1.00 48.57 230 ARG D C 1
ATOM 6255 O O . ARG D 1 230 ? 132.101 239.373 -178.845 1.00 47.30 230 ARG D O 1
ATOM 6263 N N . VAL D 1 231 ? 130.088 238.746 -178.020 1.00 47.17 231 VAL D N 1
ATOM 6264 C CA . VAL D 1 231 ? 129.743 237.788 -179.069 1.00 47.31 231 VAL D CA 1
ATOM 6265 C C . VAL D 1 231 ? 128.738 238.438 -180.018 1.00 50.54 231 VAL D C 1
ATOM 6266 O O . VAL D 1 231 ? 127.713 238.967 -179.575 1.00 49.75 231 VAL D O 1
ATOM 6270 N N . PHE D 1 232 ? 129.058 238.419 -181.321 1.00 47.64 232 PHE D N 1
ATOM 6271 C CA . PHE D 1 232 ? 128.221 238.955 -182.394 1.00 47.77 232 PHE D CA 1
ATOM 6272 C C . PHE D 1 232 ? 127.731 237.805 -183.287 1.00 53.70 232 PHE D C 1
ATOM 6273 O O . PHE D 1 232 ? 128.438 236.798 -183.399 1.00 54.34 232 PHE D O 1
ATOM 6281 N N . PRO D 1 233 ? 126.563 237.923 -183.962 1.00 50.89 233 PRO D N 1
ATOM 6282 C CA . PRO D 1 233 ? 126.156 236.839 -184.878 1.00 51.22 233 PRO D CA 1
ATOM 6283 C C . PRO D 1 233 ? 126.954 236.880 -186.191 1.00 54.68 233 PRO D C 1
ATOM 6284 O O . PRO D 1 233 ? 127.045 237.926 -186.837 1.00 54.39 233 PRO D O 1
ATOM 6288 N N . GLY D 1 234 ? 127.551 235.749 -186.550 1.00 51.47 234 GLY D N 1
ATOM 6289 C CA . GLY D 1 234 ? 128.337 235.628 -187.772 1.00 51.05 234 GLY D CA 1
ATOM 6290 C C . GLY D 1 234 ? 129.509 234.679 -187.674 1.00 55.17 234 GLY D C 1
ATOM 6291 O O . GLY D 1 234 ? 129.759 234.098 -186.615 1.00 54.64 234 GLY D O 1
ATOM 6292 N N . ASP D 1 235 ? 130.234 234.522 -188.791 1.00 52.41 235 ASP D N 1
ATOM 6293 C CA . ASP D 1 235 ? 131.393 233.638 -188.920 1.00 52.48 235 ASP D CA 1
ATOM 6294 C C . ASP D 1 235 ? 132.719 234.371 -188.616 1.00 55.01 235 ASP D C 1
ATOM 6295 O O . ASP D 1 235 ? 132.739 235.251 -187.756 1.00 53.48 235 ASP D O 1
ATOM 6300 N N . HIS D 1 236 ? 133.815 234.013 -189.326 1.00 51.13 236 HIS D N 1
ATOM 6301 C CA . HIS D 1 236 ? 135.134 234.615 -189.166 1.00 49.79 236 HIS D CA 1
ATOM 6302 C C . HIS D 1 236 ? 135.161 236.072 -189.624 1.00 55.07 236 HIS D C 1
ATOM 6303 O O . HIS D 1 236 ? 135.965 236.855 -189.113 1.00 53.58 236 HIS D O 1
ATOM 6310 N N . PHE D 1 237 ? 134.274 236.437 -190.566 1.00 53.51 237 PHE D N 1
ATOM 6311 C CA . PHE D 1 237 ? 134.150 237.806 -191.062 1.00 53.20 237 PHE D CA 1
ATOM 6312 C C . PHE D 1 237 ? 132.771 238.389 -190.706 1.00 56.74 237 PHE D C 1
ATOM 6313 O O . PHE D 1 237 ? 132.111 239.023 -191.531 1.00 58.52 237 PHE D O 1
ATOM 6321 N N . TYR D 1 238 ? 132.368 238.177 -189.439 1.00 51.22 238 TYR D N 1
ATOM 6322 C CA . TYR D 1 238 ? 131.122 238.622 -188.804 1.00 50.17 238 TYR D CA 1
ATOM 6323 C C . TYR D 1 238 ? 130.999 240.158 -188.824 1.00 54.25 238 TYR D C 1
ATOM 6324 O O . TYR D 1 238 ? 129.886 240.685 -188.850 1.00 55.29 238 TYR D O 1
ATOM 6333 N N . LEU D 1 239 ? 132.145 240.855 -188.752 1.00 50.31 239 LEU D N 1
ATOM 6334 C CA . LEU D 1 239 ? 132.268 242.309 -188.653 1.00 50.04 239 LEU D CA 1
ATOM 6335 C C . LEU D 1 239 ? 131.639 243.056 -189.828 1.00 55.13 239 LEU D C 1
ATOM 6336 O O . LEU D 1 239 ? 131.114 244.150 -189.623 1.00 53.75 239 LEU D O 1
ATOM 6341 N N . ASN D 1 240 ? 131.621 242.440 -191.026 1.00 53.52 240 ASN D N 1
ATOM 6342 C CA . ASN D 1 240 ? 131.008 243.001 -192.232 1.00 53.94 240 ASN D CA 1
ATOM 6343 C C . ASN D 1 240 ? 129.499 243.195 -192.050 1.00 59.23 240 ASN D C 1
ATOM 6344 O O . ASN D 1 240 ? 128.943 244.168 -192.559 1.00 59.75 240 ASN D O 1
ATOM 6349 N N . ASP D 1 241 ? 128.851 242.280 -191.300 1.00 55.75 241 ASP D N 1
ATOM 6350 C CA . ASP D 1 241 ? 127.416 242.309 -191.026 1.00 56.08 241 ASP D CA 1
ATOM 6351 C C . ASP D 1 241 ? 127.069 243.054 -189.733 1.00 58.31 241 ASP D C 1
ATOM 6352 O O . ASP D 1 241 ? 125.918 243.460 -189.565 1.00 58.34 241 ASP D O 1
ATOM 6357 N N . ASN D 1 242 ? 128.051 243.219 -188.820 1.00 52.89 242 ASN D N 1
ATOM 6358 C CA . ASN D 1 242 ? 127.861 243.876 -187.523 1.00 51.52 242 ASN D CA 1
ATOM 6359 C C . ASN D 1 242 ? 128.691 245.145 -187.368 1.00 55.02 242 ASN D C 1
ATOM 6360 O O . ASN D 1 242 ? 129.007 245.532 -186.240 1.00 53.93 242 ASN D O 1
ATOM 6365 N N . LEU D 1 243 ? 129.015 245.804 -188.495 1.00 52.59 243 LEU D N 1
ATOM 6366 C CA . LEU D 1 243 ? 129.836 247.018 -188.573 1.00 52.46 243 LEU D CA 1
ATOM 6367 C C . LEU D 1 243 ? 129.325 248.190 -187.695 1.00 56.97 243 LEU D C 1
ATOM 6368 O O . LEU D 1 243 ? 130.133 248.693 -186.920 1.00 56.38 243 LEU D O 1
ATOM 6373 N N . PRO D 1 244 ? 128.027 248.608 -187.708 1.00 54.73 244 PRO D N 1
ATOM 6374 C CA . PRO D 1 244 ? 127.609 249.721 -186.833 1.00 54.75 244 PRO D CA 1
ATOM 6375 C C . PRO D 1 244 ? 127.750 249.475 -185.330 1.00 59.10 244 PRO D C 1
ATOM 6376 O O . PRO D 1 244 ? 128.252 250.360 -184.643 1.00 60.54 244 PRO D O 1
ATOM 6380 N N . GLU D 1 245 ? 127.321 248.295 -184.824 1.00 53.77 245 GLU D N 1
ATOM 6381 C CA . GLU D 1 245 ? 127.415 247.948 -183.404 1.00 52.97 245 GLU D CA 1
ATOM 6382 C C . GLU D 1 245 ? 128.839 247.721 -182.914 1.00 53.20 245 GLU D C 1
ATOM 6383 O O . GLU D 1 245 ? 129.140 248.073 -181.776 1.00 52.94 245 GLU D O 1
ATOM 6389 N N . LEU D 1 246 ? 129.709 247.139 -183.754 1.00 48.00 246 LEU D N 1
ATOM 6390 C CA . LEU D 1 246 ? 131.114 246.889 -183.416 1.00 46.56 246 LEU D CA 1
ATOM 6391 C C . LEU D 1 246 ? 131.888 248.202 -183.305 1.00 49.43 246 LEU D C 1
ATOM 6392 O O . LEU D 1 246 ? 132.606 248.397 -182.323 1.00 50.10 246 LEU D O 1
ATOM 6397 N N . VAL D 1 247 ? 131.736 249.088 -184.298 1.00 45.10 247 VAL D N 1
ATOM 6398 C CA . VAL D 1 247 ? 132.422 250.383 -184.361 1.00 44.61 247 VAL D CA 1
ATOM 6399 C C . VAL D 1 247 ? 131.940 251.322 -183.250 1.00 48.39 247 VAL D C 1
ATOM 6400 O O . VAL D 1 247 ? 132.785 251.922 -182.583 1.00 48.35 247 VAL D O 1
ATOM 6404 N N . SER D 1 248 ? 130.612 251.406 -183.010 1.00 45.42 248 SER D N 1
ATOM 6405 C CA . SER D 1 248 ? 130.063 252.243 -181.928 1.00 46.16 248 SER D CA 1
ATOM 6406 C C . SER D 1 248 ? 130.620 251.817 -180.568 1.00 49.99 248 SER D C 1
ATOM 6407 O O . SER D 1 248 ? 130.915 252.673 -179.740 1.00 50.43 248 SER D O 1
ATOM 6410 N N . ASP D 1 249 ? 130.829 250.500 -180.382 1.00 45.74 249 ASP D N 1
ATOM 6411 C CA . ASP D 1 249 ? 131.415 249.905 -179.186 1.00 46.28 249 ASP D CA 1
ATOM 6412 C C . ASP D 1 249 ? 132.884 250.316 -179.038 1.00 50.05 249 ASP D C 1
ATOM 6413 O O . ASP D 1 249 ? 133.249 250.832 -177.986 1.00 50.69 249 ASP D O 1
ATOM 6418 N N . ILE D 1 250 ? 133.709 250.124 -180.099 1.00 45.02 250 ILE D N 1
ATOM 6419 C CA . ILE D 1 250 ? 135.130 250.492 -180.132 1.00 44.06 250 ILE D CA 1
ATOM 6420 C C . ILE D 1 250 ? 135.290 252.001 -179.875 1.00 47.97 250 ILE D C 1
ATOM 6421 O O . ILE D 1 250 ? 136.067 252.381 -179.000 1.00 48.32 250 ILE D O 1
ATOM 6426 N N . GLU D 1 251 ? 134.526 252.847 -180.603 1.00 44.68 251 GLU D N 1
ATOM 6427 C CA . GLU D 1 251 ? 134.552 254.304 -180.476 1.00 44.72 251 GLU D CA 1
ATOM 6428 C C . GLU D 1 251 ? 134.221 254.776 -179.068 1.00 50.59 251 GLU D C 1
ATOM 6429 O O . GLU D 1 251 ? 134.975 255.584 -178.521 1.00 51.77 251 GLU D O 1
ATOM 6435 N N . ASP D 1 252 ? 133.116 254.260 -178.472 1.00 47.63 252 ASP D N 1
ATOM 6436 C CA . ASP D 1 252 ? 132.696 254.595 -177.109 1.00 48.11 252 ASP D CA 1
ATOM 6437 C C . ASP D 1 252 ? 133.787 254.312 -176.093 1.00 50.07 252 ASP D C 1
ATOM 6438 O O . ASP D 1 252 ? 134.087 255.187 -175.283 1.00 49.43 252 ASP D O 1
ATOM 6443 N N . LYS D 1 253 ? 134.408 253.113 -176.168 1.00 46.60 253 LYS D N 1
ATOM 6444 C CA . LYS D 1 253 ? 135.490 252.674 -175.279 1.00 46.79 253 LYS D CA 1
ATOM 6445 C C . LYS D 1 253 ? 136.788 253.464 -175.482 1.00 51.80 253 LYS D C 1
ATOM 6446 O O . LYS D 1 253 ? 137.450 253.771 -174.499 1.00 52.70 253 LYS D O 1
ATOM 6452 N N . THR D 1 254 ? 137.151 253.796 -176.740 1.00 48.29 254 THR D N 1
ATOM 6453 C CA . THR D 1 254 ? 138.357 254.585 -177.050 1.00 48.51 254 THR D CA 1
ATOM 6454 C C . THR D 1 254 ? 138.241 255.984 -176.428 1.00 53.72 254 THR D C 1
ATOM 6455 O O . THR D 1 254 ? 139.183 256.435 -175.778 1.00 54.10 254 THR D O 1
ATOM 6459 N N . LEU D 1 255 ? 137.076 256.644 -176.611 1.00 50.34 255 LEU D N 1
ATOM 6460 C CA . LEU D 1 255 ? 136.776 257.986 -176.101 1.00 50.59 255 LEU D CA 1
ATOM 6461 C C . LEU D 1 255 ? 136.564 258.003 -174.598 1.00 57.06 255 LEU D C 1
ATOM 6462 O O . LEU D 1 255 ? 136.758 259.039 -173.959 1.00 58.09 255 LEU D O 1
ATOM 6467 N N . GLN D 1 256 ? 136.169 256.854 -174.041 1.00 55.08 256 GLN D N 1
ATOM 6468 C CA . GLN D 1 256 ? 135.939 256.641 -172.614 1.00 56.55 256 GLN D CA 1
ATOM 6469 C C . GLN D 1 256 ? 137.267 256.714 -171.861 1.00 61.30 256 GLN D C 1
ATOM 6470 O O . GLN D 1 256 ? 137.368 257.424 -170.865 1.00 61.82 256 GLN D O 1
ATOM 6476 N N . TRP D 1 257 ? 138.277 255.974 -172.347 1.00 58.40 257 TRP D N 1
ATOM 6477 C CA . TRP D 1 257 ? 139.617 255.905 -171.766 1.00 59.35 257 TRP D CA 1
ATOM 6478 C C . TRP D 1 257 ? 140.469 257.103 -172.118 1.00 65.23 257 TRP D C 1
ATOM 6479 O O . TRP D 1 257 ? 141.407 257.414 -171.391 1.00 65.24 257 TRP D O 1
ATOM 6490 N N . HIS D 1 258 ? 140.115 257.770 -173.227 1.00 63.63 258 HIS D N 1
ATOM 6491 C CA . HIS D 1 258 ? 140.771 258.961 -173.745 1.00 65.36 258 HIS D CA 1
ATOM 6492 C C . HIS D 1 258 ? 140.898 260.015 -172.659 1.00 75.07 258 HIS D C 1
ATOM 6493 O O . HIS D 1 258 ? 142.010 260.440 -172.366 1.00 76.53 258 HIS D O 1
ATOM 6500 N N . ASP D 1 259 ? 139.784 260.359 -171.992 1.00 73.97 259 ASP D N 1
ATOM 6501 C CA . ASP D 1 259 ? 139.798 261.290 -170.871 1.00 76.60 259 ASP D CA 1
ATOM 6502 C C . ASP D 1 259 ? 140.296 260.590 -169.604 1.00 82.16 259 ASP D C 1
ATOM 6503 O O . ASP D 1 259 ? 141.277 261.035 -168.993 1.00 83.26 259 ASP D O 1
ATOM 6508 N N . ARG D 1 260 ? 139.656 259.450 -169.258 1.00 77.84 260 ARG D N 1
ATOM 6509 C CA . ARG D 1 260 ? 139.988 258.608 -168.112 1.00 98.82 260 ARG D CA 1
ATOM 6510 C C . ARG D 1 260 ? 139.442 257.198 -168.337 1.00 111.72 260 ARG D C 1
ATOM 6511 O O . ARG D 1 260 ? 138.245 256.962 -168.154 1.00 74.36 260 ARG D O 1
ATOM 6513 N N . ALA E 1 28 ? 124.420 294.468 -181.579 1.00 87.10 28 ALA E N 1
ATOM 6514 C CA . ALA E 1 28 ? 123.652 294.788 -182.779 1.00 86.07 28 ALA E CA 1
ATOM 6515 C C . ALA E 1 28 ? 124.544 294.906 -184.029 1.00 88.70 28 ALA E C 1
ATOM 6516 O O . ALA E 1 28 ? 125.602 295.536 -183.956 1.00 88.79 28 ALA E O 1
ATOM 6518 N N . PRO E 1 29 ? 124.141 294.317 -185.185 1.00 83.47 29 PRO E N 1
ATOM 6519 C CA . PRO E 1 29 ? 124.981 294.434 -186.391 1.00 81.73 29 PRO E CA 1
ATOM 6520 C C . PRO E 1 29 ? 124.916 295.823 -187.022 1.00 82.32 29 PRO E C 1
ATOM 6521 O O . PRO E 1 29 ? 123.937 296.550 -186.829 1.00 81.77 29 PRO E O 1
ATOM 6525 N N . THR E 1 30 ? 125.970 296.195 -187.758 1.00 75.85 30 THR E N 1
ATOM 6526 C CA . THR E 1 30 ? 126.032 297.494 -188.427 1.00 73.86 30 THR E CA 1
ATOM 6527 C C . THR E 1 30 ? 126.088 297.302 -189.940 1.00 72.41 30 THR E C 1
ATOM 6528 O O . THR E 1 30 ? 126.913 296.537 -190.445 1.00 71.49 30 THR E O 1
ATOM 6532 N N . LEU E 1 31 ? 125.167 297.980 -190.648 1.00 65.51 31 LEU E N 1
ATOM 6533 C CA . LEU E 1 31 ? 125.048 297.953 -192.097 1.00 62.97 31 LEU E CA 1
ATOM 6534 C C . LEU E 1 31 ? 125.637 299.217 -192.700 1.00 64.62 31 LEU E C 1
ATOM 6535 O O . LEU E 1 31 ? 125.218 300.324 -192.358 1.00 63.93 31 LEU E O 1
ATOM 6540 N N . TYR E 1 32 ? 126.600 299.040 -193.618 1.00 60.13 32 TYR E N 1
ATOM 6541 C CA . TYR E 1 32 ? 127.236 300.130 -194.340 1.00 58.86 32 TYR E CA 1
ATOM 6542 C C . TYR E 1 32 ? 126.483 300.348 -195.645 1.00 59.86 32 TYR E C 1
ATOM 6543 O O . TYR E 1 32 ? 126.304 299.405 -196.417 1.00 59.18 32 TYR E O 1
ATOM 6552 N N . ILE E 1 33 ? 125.984 301.579 -195.853 1.00 54.39 33 ILE E N 1
ATOM 6553 C CA . ILE E 1 33 ? 125.204 301.954 -197.034 1.00 52.34 33 ILE E CA 1
ATOM 6554 C C . ILE E 1 33 ? 126.078 302.707 -198.030 1.00 53.90 33 ILE E C 1
ATOM 6555 O O . ILE E 1 33 ? 126.577 303.792 -197.723 1.00 53.29 33 ILE E O 1
ATOM 6560 N N . PHE E 1 34 ? 126.270 302.112 -199.212 1.00 49.38 34 PHE E N 1
ATOM 6561 C CA . PHE E 1 34 ? 127.078 302.667 -200.298 1.00 48.71 34 PHE E CA 1
ATOM 6562 C C . PHE E 1 34 ? 126.174 303.251 -201.405 1.00 54.95 34 PHE E C 1
ATOM 6563 O O . PHE E 1 34 ? 125.490 302.492 -202.100 1.00 52.83 34 PHE E O 1
ATOM 6571 N N . PRO E 1 35 ? 126.140 304.597 -201.562 1.00 54.92 35 PRO E N 1
ATOM 6572 C CA . PRO E 1 35 ? 125.256 305.208 -202.568 1.00 55.75 35 PRO E CA 1
ATOM 6573 C C . PRO E 1 35 ? 125.692 304.999 -204.012 1.00 62.34 35 PRO E C 1
ATOM 6574 O O . PRO E 1 35 ? 126.811 304.568 -204.273 1.00 61.51 35 PRO E O 1
ATOM 6578 N N . HIS E 1 36 ? 124.799 305.346 -204.954 1.00 61.81 36 HIS E N 1
ATOM 6579 C CA . HIS E 1 36 ? 125.034 305.276 -206.397 1.00 62.73 36 HIS E CA 1
ATOM 6580 C C . HIS E 1 36 ? 125.978 306.419 -206.848 1.00 68.23 36 HIS E C 1
ATOM 6581 O O . HIS E 1 36 ? 126.356 307.261 -206.027 1.00 67.65 36 HIS E O 1
ATOM 6588 N N . ALA E 1 37 ? 126.360 306.427 -208.151 1.00 66.46 37 ALA E N 1
ATOM 6589 C CA . ALA E 1 37 ? 127.187 307.452 -208.800 1.00 67.10 37 ALA E CA 1
ATOM 6590 C C . ALA E 1 37 ? 126.347 308.734 -208.795 1.00 74.45 37 ALA E C 1
ATOM 6591 O O . ALA E 1 37 ? 125.230 308.755 -209.332 1.00 74.48 37 ALA E O 1
ATOM 6593 N N . GLY E 1 38 ? 126.857 309.757 -208.130 1.00 73.35 38 GLY E N 1
ATOM 6594 C CA . GLY E 1 38 ? 126.159 311.030 -207.988 1.00 74.50 38 GLY E CA 1
ATOM 6595 C C . GLY E 1 38 ? 125.284 311.088 -206.748 1.00 81.14 38 GLY E C 1
ATOM 6596 O O . GLY E 1 38 ? 124.740 312.146 -206.416 1.00 81.17 38 GLY E O 1
ATOM 6597 N N . GLY E 1 39 ? 125.165 309.946 -206.069 1.00 79.25 39 GLY E N 1
ATOM 6598 C CA . GLY E 1 39 ? 124.396 309.797 -204.842 1.00 79.90 39 GLY E CA 1
ATOM 6599 C C . GLY E 1 39 ? 125.186 310.157 -203.601 1.00 85.66 39 GLY E C 1
ATOM 6600 O O . GLY E 1 39 ? 126.396 309.910 -203.518 1.00 84.86 39 GLY E O 1
ATOM 6601 N N . THR E 1 40 ? 124.486 310.743 -202.626 1.00 84.25 40 THR E N 1
ATOM 6602 C CA . THR E 1 40 ? 125.051 311.150 -201.342 1.00 85.04 40 THR E CA 1
ATOM 6603 C C . THR E 1 40 ? 124.417 310.337 -200.205 1.00 90.89 40 THR E C 1
ATOM 6604 O O . THR E 1 40 ? 123.482 309.566 -200.442 1.00 90.62 40 THR E O 1
ATOM 6608 N N . ALA E 1 41 ? 124.914 310.529 -198.972 1.00 88.82 41 ALA E N 1
ATOM 6609 C CA . ALA E 1 41 ? 124.384 309.890 -197.773 1.00 89.47 41 ALA E CA 1
ATOM 6610 C C . ALA E 1 41 ? 122.949 310.394 -197.454 1.00 95.40 41 ALA E C 1
ATOM 6611 O O . ALA E 1 41 ? 122.150 309.661 -196.855 1.00 95.54 41 ALA E O 1
ATOM 6613 N N . LYS E 1 42 ? 122.627 311.633 -197.893 1.00 93.04 42 LYS E N 1
ATOM 6614 C CA . LYS E 1 42 ? 121.323 312.288 -197.709 1.00 93.88 42 LYS E CA 1
ATOM 6615 C C . LYS E 1 42 ? 120.201 311.595 -198.498 1.00 98.26 42 LYS E C 1
ATOM 6616 O O . LYS E 1 42 ? 119.054 311.589 -198.047 1.00 98.59 42 LYS E O 1
ATOM 6619 N N . ASP E 1 43 ? 120.530 311.021 -199.677 1.00 94.43 43 ASP E N 1
ATOM 6620 C CA . ASP E 1 43 ? 119.578 310.308 -200.543 1.00 94.26 43 ASP E CA 1
ATOM 6621 C C . ASP E 1 43 ? 119.091 308.993 -199.916 1.00 97.77 43 ASP E C 1
ATOM 6622 O O . ASP E 1 43 ? 118.055 308.459 -200.333 1.00 97.30 43 ASP E O 1
ATOM 6627 N N . TYR E 1 44 ? 119.851 308.463 -198.935 1.00 93.95 44 TYR E N 1
ATOM 6628 C CA . TYR E 1 44 ? 119.561 307.191 -198.284 1.00 93.49 44 TYR E CA 1
ATOM 6629 C C . TYR E 1 44 ? 119.048 307.348 -196.843 1.00 99.37 44 TYR E C 1
ATOM 6630 O O . TYR E 1 44 ? 119.043 306.379 -196.079 1.00 99.04 44 TYR E O 1
ATOM 6639 N N . VAL E 1 45 ? 118.566 308.560 -196.501 1.00 97.21 45 VAL E N 1
ATOM 6640 C CA . VAL E 1 45 ? 117.985 308.878 -195.193 1.00 97.79 45 VAL E CA 1
ATOM 6641 C C . VAL E 1 45 ? 116.660 308.109 -195.018 1.00 101.01 45 VAL E C 1
ATOM 6642 O O . VAL E 1 45 ? 116.473 307.448 -193.995 1.00 100.29 45 VAL E O 1
ATOM 6646 N N . ALA E 1 46 ? 115.785 308.153 -196.050 1.00 97.40 46 ALA E N 1
ATOM 6647 C CA . ALA E 1 46 ? 114.493 307.451 -196.073 1.00 97.54 46 ALA E CA 1
ATOM 6648 C C . ALA E 1 46 ? 114.674 305.928 -196.004 1.00 101.31 46 ALA E C 1
ATOM 6649 O O . ALA E 1 46 ? 113.892 305.249 -195.329 1.00 101.29 46 ALA E O 1
ATOM 6651 N N . PHE E 1 47 ? 115.720 305.408 -196.696 1.00 97.08 47 PHE E N 1
ATOM 6652 C CA . PHE E 1 47 ? 116.109 303.995 -196.737 1.00 95.98 47 PHE E CA 1
ATOM 6653 C C . PHE E 1 47 ? 116.511 303.514 -195.334 1.00 100.70 47 PHE E C 1
ATOM 6654 O O . PHE E 1 47 ? 116.031 302.472 -194.878 1.00 100.36 47 PHE E O 1
ATOM 6662 N N . SER E 1 48 ? 117.392 304.283 -194.665 1.00 97.74 48 SER E N 1
ATOM 6663 C CA . SER E 1 48 ? 117.906 304.014 -193.325 1.00 98.04 48 SER E CA 1
ATOM 6664 C C . SER E 1 48 ? 116.804 304.104 -192.267 1.00 103.71 48 SER E C 1
ATOM 6665 O O . SER E 1 48 ? 116.803 303.318 -191.318 1.00 103.29 48 SER E O 1
ATOM 6668 N N . ARG E 1 49 ? 115.862 305.049 -192.449 1.00 102.03 49 ARG E N 1
ATOM 6669 C CA . ARG E 1 49 ? 114.729 305.319 -191.563 1.00 103.20 49 ARG E CA 1
ATOM 6670 C C . ARG E 1 49 ? 113.775 304.129 -191.429 1.00 107.64 49 ARG E C 1
ATOM 6671 O O . ARG E 1 49 ? 113.158 303.963 -190.377 1.00 107.65 49 ARG E O 1
ATOM 6679 N N . GLU E 1 50 ? 113.656 303.314 -192.494 1.00 104.18 50 GLU E N 1
ATOM 6680 C CA . GLU E 1 50 ? 112.793 302.129 -192.546 1.00 104.11 50 GLU E CA 1
ATOM 6681 C C . GLU E 1 50 ? 113.255 300.990 -191.625 1.00 107.55 50 GLU E C 1
ATOM 6682 O O . GLU E 1 50 ? 112.448 300.128 -191.270 1.00 107.01 50 GLU E O 1
ATOM 6688 N N . PHE E 1 51 ? 114.550 300.969 -191.265 1.00 104.33 51 PHE E N 1
ATOM 6689 C CA . PHE E 1 51 ? 115.128 299.958 -190.379 1.00 104.27 51 PHE E CA 1
ATOM 6690 C C . PHE E 1 51 ? 114.736 300.218 -188.927 1.00 109.78 51 PHE E C 1
ATOM 6691 O O . PHE E 1 51 ? 114.543 301.371 -188.535 1.00 110.20 51 PHE E O 1
ATOM 6699 N N . SER E 1 52 ? 114.649 299.145 -188.123 1.00 106.96 52 SER E N 1
ATOM 6700 C CA . SER E 1 52 ? 114.351 299.254 -186.698 1.00 107.64 52 SER E CA 1
ATOM 6701 C C . SER E 1 52 ? 115.667 299.477 -185.921 1.00 111.61 52 SER E C 1
ATOM 6702 O O . SER E 1 52 ? 116.744 299.470 -186.524 1.00 110.55 52 SER E O 1
ATOM 6705 N N . ALA E 1 53 ? 115.576 299.656 -184.586 1.00 109.13 53 ALA E N 1
ATOM 6706 C CA . ALA E 1 53 ? 116.726 299.867 -183.698 1.00 109.14 53 ALA E CA 1
ATOM 6707 C C . ALA E 1 53 ? 117.661 298.638 -183.598 1.00 111.87 53 ALA E C 1
ATOM 6708 O O . ALA E 1 53 ? 118.780 298.768 -183.101 1.00 111.65 53 ALA E O 1
ATOM 6710 N N . ASP E 1 54 ? 117.210 297.465 -184.098 1.00 107.13 54 ASP E N 1
ATOM 6711 C CA . ASP E 1 54 ? 117.962 296.205 -184.089 1.00 106.01 54 ASP E CA 1
ATOM 6712 C C . ASP E 1 54 ? 119.193 296.191 -185.012 1.00 106.49 54 ASP E C 1
ATOM 6713 O O . ASP E 1 54 ? 120.048 295.315 -184.864 1.00 105.78 54 ASP E O 1
ATOM 6718 N N . VAL E 1 55 ? 119.277 297.149 -185.964 1.00 100.62 55 VAL E N 1
ATOM 6719 C CA . VAL E 1 55 ? 120.378 297.282 -186.932 1.00 98.81 55 VAL E CA 1
ATOM 6720 C C . VAL E 1 55 ? 120.944 298.717 -186.884 1.00 99.50 55 VAL E C 1
ATOM 6721 O O . VAL E 1 55 ? 120.172 299.672 -186.880 1.00 98.98 55 VAL E O 1
ATOM 6725 N N . LYS E 1 56 ? 122.283 298.862 -186.851 1.00 93.66 56 LYS E N 1
ATOM 6726 C CA . LYS E 1 56 ? 122.936 300.176 -186.886 1.00 92.74 56 LYS E CA 1
ATOM 6727 C C . LYS E 1 56 ? 123.239 300.507 -188.345 1.00 93.81 56 LYS E C 1
ATOM 6728 O O . LYS E 1 56 ? 123.588 299.605 -189.102 1.00 92.73 56 LYS E O 1
ATOM 6734 N N . ARG E 1 57 ? 123.077 301.772 -188.755 1.00 88.56 57 ARG E N 1
ATOM 6735 C CA . ARG E 1 57 ? 123.305 302.149 -190.152 1.00 87.10 57 ARG E CA 1
ATOM 6736 C C . ARG E 1 57 ? 124.334 303.250 -190.317 1.00 89.79 57 ARG E C 1
ATOM 6737 O O . ARG E 1 57 ? 124.178 304.331 -189.750 1.00 90.03 57 ARG E O 1
ATOM 6745 N N . ILE E 1 58 ? 125.374 302.983 -191.117 1.00 84.26 58 ILE E N 1
ATOM 6746 C CA . ILE E 1 58 ? 126.417 303.956 -191.421 1.00 83.42 58 ILE E CA 1
ATOM 6747 C C . ILE E 1 58 ? 126.372 304.206 -192.929 1.00 85.34 58 ILE E C 1
ATOM 6748 O O . ILE E 1 58 ? 126.713 303.322 -193.714 1.00 85.01 58 ILE E O 1
ATOM 6753 N N . ALA E 1 59 ? 125.894 305.384 -193.325 1.00 80.45 59 ALA E N 1
ATOM 6754 C CA . ALA E 1 59 ? 125.827 305.766 -194.728 1.00 79.30 59 ALA E CA 1
ATOM 6755 C C . ALA E 1 59 ? 127.190 306.351 -195.106 1.00 81.49 59 ALA E C 1
ATOM 6756 O O . ALA E 1 59 ? 127.658 307.297 -194.458 1.00 81.18 59 ALA E O 1
ATOM 6758 N N . VAL E 1 60 ? 127.850 305.755 -196.120 1.00 76.73 60 VAL E N 1
ATOM 6759 C CA . VAL E 1 60 ? 129.171 306.221 -196.536 1.00 75.78 60 VAL E CA 1
ATOM 6760 C C . VAL E 1 60 ? 129.062 307.424 -197.468 1.00 79.69 60 VAL E C 1
ATOM 6761 O O . VAL E 1 60 ? 128.174 307.485 -198.310 1.00 78.74 60 VAL E O 1
ATOM 6765 N N . GLN E 1 61 ? 129.968 308.384 -197.281 1.00 77.26 61 GLN E N 1
ATOM 6766 C CA . GLN E 1 61 ? 130.070 309.599 -198.083 1.00 77.36 61 GLN E CA 1
ATOM 6767 C C . GLN E 1 61 ? 131.415 309.528 -198.780 1.00 81.23 61 GLN E C 1
ATOM 6768 O O . GLN E 1 61 ? 132.452 309.448 -198.126 1.00 81.01 61 GLN E O 1
ATOM 6774 N N . TYR E 1 62 ? 131.386 309.473 -200.118 1.00 78.16 62 TYR E N 1
ATOM 6775 C CA . TYR E 1 62 ? 132.570 309.355 -200.974 1.00 78.19 62 TYR E CA 1
ATOM 6776 C C . TYR E 1 62 ? 133.453 310.601 -200.893 1.00 84.67 62 TYR E C 1
ATOM 6777 O O . TYR E 1 62 ? 132.913 311.708 -200.812 1.00 84.64 62 TYR E O 1
ATOM 6786 N N . PRO E 1 63 ? 134.804 310.451 -200.886 1.00 83.17 63 PRO E N 1
ATOM 6787 C CA . PRO E 1 63 ? 135.674 311.627 -200.730 1.00 83.71 63 PRO E CA 1
ATOM 6788 C C . PRO E 1 63 ? 135.478 312.747 -201.752 1.00 89.59 63 PRO E C 1
ATOM 6789 O O . PRO E 1 63 ? 135.560 313.913 -201.367 1.00 89.82 63 PRO E O 1
ATOM 6793 N N . GLY E 1 64 ? 135.198 312.403 -203.008 1.00 86.56 64 GLY E N 1
ATOM 6794 C CA . GLY E 1 64 ? 134.963 313.384 -204.062 1.00 118.84 64 GLY E CA 1
ATOM 6795 C C . GLY E 1 64 ? 133.758 314.283 -203.860 1.00 148.23 64 GLY E C 1
ATOM 6796 O O . GLY E 1 64 ? 132.656 313.989 -204.324 1.00 107.94 64 GLY E O 1
ATOM 6797 N N . LEU E 1 71 ? 129.388 312.583 -208.298 1.00 90.52 71 LEU E N 1
ATOM 6798 C CA . LEU E 1 71 ? 130.304 311.589 -208.862 1.00 90.31 71 LEU E CA 1
ATOM 6799 C C . LEU E 1 71 ? 131.772 311.843 -208.387 1.00 94.53 71 LEU E C 1
ATOM 6800 O O . LEU E 1 71 ? 132.355 312.874 -208.726 1.00 93.88 71 LEU E O 1
ATOM 6805 N N . PRO E 1 72 ? 132.360 310.893 -207.602 1.00 91.97 72 PRO E N 1
ATOM 6806 C CA . PRO E 1 72 ? 133.717 311.090 -207.037 1.00 91.95 72 PRO E CA 1
ATOM 6807 C C . PRO E 1 72 ? 134.902 311.121 -208.025 1.00 96.31 72 PRO E C 1
ATOM 6808 O O . PRO E 1 72 ? 134.723 310.710 -209.176 1.00 96.18 72 PRO E O 1
ATOM 6812 N N . PRO E 1 73 ? 136.116 311.603 -207.615 1.00 92.42 73 PRO E N 1
ATOM 6813 C CA . PRO E 1 73 ? 137.252 311.617 -208.546 1.00 92.29 73 PRO E CA 1
ATOM 6814 C C . PRO E 1 73 ? 137.918 310.239 -208.650 1.00 96.12 73 PRO E C 1
ATOM 6815 O O . PRO E 1 73 ? 139.032 310.013 -208.158 1.00 96.30 73 PRO E O 1
ATOM 6819 N N . LEU E 1 74 ? 137.207 309.318 -209.314 1.00 91.86 74 LEU E N 1
ATOM 6820 C CA . LEU E 1 74 ? 137.615 307.945 -209.557 1.00 91.29 74 LEU E CA 1
ATOM 6821 C C . LEU E 1 74 ? 138.789 307.881 -210.517 1.00 93.90 74 LEU E C 1
ATOM 6822 O O . LEU E 1 74 ? 138.943 308.730 -211.396 1.00 94.17 74 LEU E O 1
ATOM 6827 N N . GLU E 1 75 ? 139.621 306.867 -210.321 1.00 88.45 75 GLU E N 1
ATOM 6828 C CA . GLU E 1 75 ? 140.732 306.494 -211.176 1.00 87.48 75 GLU E CA 1
ATOM 6829 C C . GLU E 1 75 ? 140.471 305.021 -211.449 1.00 88.62 75 GLU E C 1
ATOM 6830 O O . GLU E 1 75 ? 140.436 304.582 -212.600 1.00 88.38 75 GLU E O 1
ATOM 6836 N N . SER E 1 76 ? 140.181 304.281 -210.368 1.00 82.66 76 SER E N 1
ATOM 6837 C CA . SER E 1 76 ? 139.793 302.874 -210.376 1.00 81.34 76 SER E CA 1
ATOM 6838 C C . SER E 1 76 ? 138.947 302.584 -209.134 1.00 81.24 76 SER E C 1
ATOM 6839 O O . SER E 1 76 ? 139.139 303.213 -208.091 1.00 80.18 76 SER E O 1
ATOM 6842 N N . ILE E 1 77 ? 137.982 301.667 -209.278 1.00 75.43 77 ILE E N 1
ATOM 6843 C CA . ILE E 1 77 ? 137.123 301.198 -208.187 1.00 74.19 77 ILE E CA 1
ATOM 6844 C C . ILE E 1 77 ? 138.012 300.634 -207.022 1.00 76.00 77 ILE E C 1
ATOM 6845 O O . ILE E 1 77 ? 137.779 301.033 -205.878 1.00 74.93 77 ILE E O 1
ATOM 6850 N N . PRO E 1 78 ? 139.030 299.751 -207.271 1.00 71.98 78 PRO E N 1
ATOM 6851 C CA . PRO E 1 78 ? 139.866 299.254 -206.158 1.00 71.83 78 PRO E CA 1
ATOM 6852 C C . PRO E 1 78 ? 140.606 300.326 -205.342 1.00 75.04 78 PRO E C 1
ATOM 6853 O O . PRO E 1 78 ? 140.647 300.187 -204.124 1.00 74.59 78 PRO E O 1
ATOM 6857 N N . THR E 1 79 ? 141.158 301.392 -205.994 1.00 70.90 79 THR E N 1
ATOM 6858 C CA . THR E 1 79 ? 141.874 302.460 -205.308 1.00 70.31 79 THR E CA 1
ATOM 6859 C C . THR E 1 79 ? 140.912 303.342 -204.458 1.00 71.71 79 THR E C 1
ATOM 6860 O O . THR E 1 79 ? 141.319 303.793 -203.378 1.00 71.18 79 THR E O 1
ATOM 6864 N N . LEU E 1 80 ? 139.655 303.535 -204.909 1.00 66.42 80 LEU E N 1
ATOM 6865 C CA . LEU E 1 80 ? 138.656 304.288 -204.150 1.00 65.12 80 LEU E CA 1
ATOM 6866 C C . LEU E 1 80 ? 138.168 303.436 -202.964 1.00 69.44 80 LEU E C 1
ATOM 6867 O O . LEU E 1 80 ? 137.911 303.964 -201.879 1.00 69.74 80 LEU E O 1
ATOM 6872 N N . ALA E 1 81 ? 138.102 302.112 -203.156 1.00 65.59 81 ALA E N 1
ATOM 6873 C CA . ALA E 1 81 ? 137.722 301.153 -202.121 1.00 64.93 81 ALA E CA 1
ATOM 6874 C C . ALA E 1 81 ? 138.789 301.103 -201.028 1.00 68.28 81 ALA E C 1
ATOM 6875 O O . ALA E 1 81 ? 138.432 300.922 -199.865 1.00 68.12 81 ALA E O 1
ATOM 6877 N N . ASP E 1 82 ? 140.090 301.277 -201.398 1.00 64.35 82 ASP E N 1
ATOM 6878 C CA . ASP E 1 82 ? 141.223 301.301 -200.462 1.00 64.47 82 ASP E CA 1
ATOM 6879 C C . ASP E 1 82 ? 141.099 302.518 -199.540 1.00 68.40 82 ASP E C 1
ATOM 6880 O O . ASP E 1 82 ? 141.355 302.418 -198.334 1.00 68.03 82 ASP E O 1
ATOM 6885 N N . GLU E 1 83 ? 140.675 303.666 -200.119 1.00 64.88 83 GLU E N 1
ATOM 6886 C CA . GLU E 1 83 ? 140.439 304.921 -199.408 1.00 64.77 83 GLU E CA 1
ATOM 6887 C C . GLU E 1 83 ? 139.239 304.810 -198.461 1.00 68.31 83 GLU E C 1
ATOM 6888 O O . GLU E 1 83 ? 139.353 305.209 -197.301 1.00 68.26 83 GLU E O 1
ATOM 6894 N N . ILE E 1 84 ? 138.092 304.265 -198.955 1.00 65.07 84 ILE E N 1
ATOM 6895 C CA . ILE E 1 84 ? 136.876 304.064 -198.151 1.00 64.98 84 ILE E CA 1
ATOM 6896 C C . ILE E 1 84 ? 137.169 303.132 -196.972 1.00 69.91 84 ILE E C 1
ATOM 6897 O O . ILE E 1 84 ? 136.783 303.437 -195.844 1.00 69.94 84 ILE E O 1
ATOM 6902 N N . PHE E 1 85 ? 137.875 302.013 -197.243 1.00 67.14 85 PHE E N 1
ATOM 6903 C CA . PHE E 1 85 ? 138.258 301.020 -196.240 1.00 67.78 85 PHE E CA 1
ATOM 6904 C C . PHE E 1 85 ? 139.075 301.632 -195.097 1.00 74.62 85 PHE E C 1
ATOM 6905 O O . PHE E 1 85 ? 138.813 301.315 -193.933 1.00 74.84 85 PHE E O 1
ATOM 6913 N N . ALA E 1 86 ? 140.045 302.516 -195.430 1.00 72.37 86 ALA E N 1
ATOM 6914 C CA . ALA E 1 86 ? 140.913 303.199 -194.467 1.00 73.36 86 ALA E CA 1
ATOM 6915 C C . ALA E 1 86 ? 140.123 304.064 -193.471 1.00 79.71 86 ALA E C 1
ATOM 6916 O O . ALA E 1 86 ? 140.446 304.077 -192.277 1.00 80.25 86 ALA E O 1
ATOM 6918 N N . MET E 1 87 ? 139.071 304.752 -193.957 1.00 77.17 87 MET E N 1
ATOM 6919 C CA . MET E 1 87 ? 138.198 305.622 -193.165 1.00 77.92 87 MET E CA 1
ATOM 6920 C C . MET E 1 87 ? 137.173 304.830 -192.348 1.00 84.43 87 MET E C 1
ATOM 6921 O O . MET E 1 87 ? 136.798 305.253 -191.255 1.00 85.00 87 MET E O 1
ATOM 6926 N N . MET E 1 88 ? 136.697 303.702 -192.907 1.00 82.29 88 MET E N 1
ATOM 6927 C CA . MET E 1 88 ? 135.658 302.839 -192.353 1.00 82.77 88 MET E CA 1
ATOM 6928 C C . MET E 1 88 ? 136.101 301.861 -191.282 1.00 89.29 88 MET E C 1
ATOM 6929 O O . MET E 1 88 ? 135.366 301.671 -190.314 1.00 89.21 88 MET E O 1
ATOM 6934 N N . LYS E 1 89 ? 137.274 301.217 -191.462 1.00 88.27 89 LYS E N 1
ATOM 6935 C CA . LYS E 1 89 ? 137.823 300.215 -190.537 1.00 90.04 89 LYS E CA 1
ATOM 6936 C C . LYS E 1 89 ? 137.775 300.632 -189.043 1.00 97.28 89 LYS E C 1
ATOM 6937 O O . LYS E 1 89 ? 137.321 299.798 -188.256 1.00 97.31 89 LYS E O 1
ATOM 6943 N N . PRO E 1 90 ? 138.159 301.874 -188.617 1.00 95.88 90 PRO E N 1
ATOM 6944 C CA . PRO E 1 90 ? 138.082 302.212 -187.183 1.00 97.09 90 PRO E CA 1
ATOM 6945 C C . PRO E 1 90 ? 136.676 302.290 -186.580 1.00 102.60 90 PRO E C 1
ATOM 6946 O O . PRO E 1 90 ? 136.559 302.272 -185.353 1.00 102.90 90 PRO E O 1
ATOM 6950 N N . SER E 1 91 ? 135.617 302.381 -187.422 1.00 100.33 91 SER E N 1
ATOM 6951 C CA . SER E 1 91 ? 134.227 302.494 -186.960 1.00 101.07 91 SER E CA 1
ATOM 6952 C C . SER E 1 91 ? 133.666 301.216 -186.326 1.00 107.93 91 SER E C 1
ATOM 6953 O O . SER E 1 91 ? 132.640 301.280 -185.648 1.00 108.01 91 SER E O 1
ATOM 6956 N N . ALA E 1 92 ? 134.335 300.069 -186.532 1.00 106.18 92 ALA E N 1
ATOM 6957 C CA . ALA E 1 92 ? 133.912 298.792 -185.970 1.00 107.08 92 ALA E CA 1
ATOM 6958 C C . ALA E 1 92 ? 135.100 297.978 -185.456 1.00 113.61 92 ALA E C 1
ATOM 6959 O O . ALA E 1 92 ? 136.177 298.003 -186.060 1.00 113.02 92 ALA E O 1
ATOM 6961 N N . ARG E 1 93 ? 134.900 297.254 -184.337 1.00 112.41 93 ARG E N 1
ATOM 6962 C CA . ARG E 1 93 ? 135.904 296.355 -183.761 1.00 113.65 93 ARG E CA 1
ATOM 6963 C C . ARG E 1 93 ? 135.961 295.088 -184.632 1.00 116.78 93 ARG E C 1
ATOM 6964 O O . ARG E 1 93 ? 135.007 294.807 -185.368 1.00 115.51 93 ARG E O 1
ATOM 6972 N N . ILE E 1 94 ? 137.059 294.321 -184.529 1.00 113.85 94 ILE E N 1
ATOM 6973 C CA . ILE E 1 94 ? 137.270 293.084 -185.278 1.00 113.61 94 ILE E CA 1
ATOM 6974 C C . ILE E 1 94 ? 136.175 292.025 -184.979 1.00 115.88 94 ILE E C 1
ATOM 6975 O O . ILE E 1 94 ? 135.797 291.279 -185.880 1.00 114.78 94 ILE E O 1
ATOM 6980 N N . ASP E 1 95 ? 135.649 292.009 -183.735 1.00 111.61 95 ASP E N 1
ATOM 6981 C CA . ASP E 1 95 ? 134.597 291.100 -183.267 1.00 110.49 95 ASP E CA 1
ATOM 6982 C C . ASP E 1 95 ? 133.191 291.573 -183.657 1.00 109.77 95 ASP E C 1
ATOM 6983 O O . ASP E 1 95 ? 132.256 290.768 -183.636 1.00 108.92 95 ASP E O 1
ATOM 6988 N N . ASP E 1 96 ? 133.036 292.876 -183.986 1.00 103.52 96 ASP E N 1
ATOM 6989 C CA . ASP E 1 96 ? 131.752 293.484 -184.353 1.00 101.23 96 ASP E CA 1
ATOM 6990 C C . ASP E 1 96 ? 131.175 292.919 -185.658 1.00 99.25 96 ASP E C 1
ATOM 6991 O O . ASP E 1 96 ? 131.876 292.910 -186.673 1.00 98.49 96 ASP E O 1
ATOM 6996 N N . PRO E 1 97 ? 129.909 292.438 -185.646 1.00 91.17 97 PRO E N 1
ATOM 6997 C CA . PRO E 1 97 ? 129.319 291.919 -186.890 1.00 88.37 97 PRO E CA 1
ATOM 6998 C C . PRO E 1 97 ? 128.904 293.049 -187.830 1.00 86.14 97 PRO E C 1
ATOM 6999 O O . PRO E 1 97 ? 128.221 293.989 -187.417 1.00 86.00 97 PRO E O 1
ATOM 7003 N N . VAL E 1 98 ? 129.381 292.985 -189.082 1.00 77.67 98 VAL E N 1
ATOM 7004 C CA . VAL E 1 98 ? 129.114 294.004 -190.101 1.00 74.67 98 VAL E CA 1
ATOM 7005 C C . VAL E 1 98 ? 128.471 293.411 -191.362 1.00 72.11 98 VAL E C 1
ATOM 7006 O O . VAL E 1 98 ? 128.679 292.243 -191.679 1.00 71.46 98 VAL E O 1
ATOM 7010 N N . ALA E 1 99 ? 127.680 294.227 -192.065 1.00 64.10 99 ALA E N 1
ATOM 7011 C CA . ALA E 1 99 ? 127.016 293.865 -193.316 1.00 61.58 99 ALA E CA 1
ATOM 7012 C C . ALA E 1 99 ? 127.143 295.044 -194.287 1.00 62.38 99 ALA E C 1
ATOM 7013 O O . ALA E 1 99 ? 127.315 296.186 -193.850 1.00 61.59 99 ALA E O 1
ATOM 7015 N N . PHE E 1 100 ? 127.106 294.763 -195.601 1.00 56.01 100 PHE E N 1
ATOM 7016 C CA . PHE E 1 100 ? 127.268 295.789 -196.625 1.00 54.34 100 PHE E CA 1
ATOM 7017 C C . PHE E 1 100 ? 126.099 295.860 -197.580 1.00 55.96 100 PHE E C 1
ATOM 7018 O O . PHE E 1 100 ? 125.538 294.829 -197.953 1.00 54.64 100 PHE E O 1
ATOM 7026 N N . PHE E 1 101 ? 125.729 297.093 -197.971 1.00 51.57 101 PHE E N 1
ATOM 7027 C CA . PHE E 1 101 ? 124.678 297.370 -198.945 1.00 50.53 101 PHE E CA 1
ATOM 7028 C C . PHE E 1 101 ? 125.193 298.372 -199.951 1.00 53.83 101 PHE E C 1
ATOM 7029 O O . PHE E 1 101 ? 125.730 299.411 -199.571 1.00 52.91 101 PHE E O 1
ATOM 7037 N N . GLY E 1 102 ? 124.994 298.065 -201.224 1.00 50.99 102 GLY E N 1
ATOM 7038 C CA . GLY E 1 102 ? 125.408 298.938 -202.308 1.00 50.91 102 GLY E CA 1
ATOM 7039 C C . GLY E 1 102 ? 124.401 299.024 -203.427 1.00 55.77 102 GLY E C 1
ATOM 7040 O O . GLY E 1 102 ? 123.913 297.995 -203.897 1.00 54.62 102 GLY E O 1
ATOM 7041 N N . HIS E 1 103 ? 124.080 300.254 -203.851 1.00 54.42 103 HIS E N 1
ATOM 7042 C CA . HIS E 1 103 ? 123.175 300.486 -204.968 1.00 55.39 103 HIS E CA 1
ATOM 7043 C C . HIS E 1 103 ? 123.973 301.027 -206.144 1.00 61.25 103 HIS E C 1
ATOM 7044 O O . HIS E 1 103 ? 124.733 301.987 -205.979 1.00 61.57 103 HIS E O 1
ATOM 7051 N N . SER E 1 104 ? 123.815 300.394 -207.324 1.00 58.51 104 SER E N 1
ATOM 7052 C CA . SER E 1 104 ? 124.497 300.755 -208.574 1.00 58.65 104 SER E CA 1
ATOM 7053 C C . SER E 1 104 ? 126.028 300.732 -208.394 1.00 63.78 104 SER E C 1
ATOM 7054 O O . SER E 1 104 ? 126.536 299.691 -207.998 1.00 63.83 104 SER E O 1
ATOM 7057 N N . MET E 1 105 ? 126.754 301.856 -208.610 1.00 60.84 105 MET E N 1
ATOM 7058 C CA . MET E 1 105 ? 128.218 301.942 -208.427 1.00 60.39 105 MET E CA 1
ATOM 7059 C C . MET E 1 105 ? 128.624 301.530 -206.997 1.00 63.02 105 MET E C 1
ATOM 7060 O O . MET E 1 105 ? 129.676 300.910 -206.812 1.00 62.75 105 MET E O 1
ATOM 7065 N N . GLY E 1 106 ? 127.757 301.832 -206.028 1.00 58.53 106 GLY E N 1
ATOM 7066 C CA . GLY E 1 106 ? 127.928 301.480 -204.622 1.00 57.83 106 GLY E CA 1
ATOM 7067 C C . GLY E 1 106 ? 128.051 299.992 -204.365 1.00 61.47 106 GLY E C 1
ATOM 7068 O O . GLY E 1 106 ? 128.691 299.594 -203.392 1.00 60.90 106 GLY E O 1
ATOM 7069 N N . GLY E 1 107 ? 127.441 299.185 -205.242 1.00 57.26 107 GLY E N 1
ATOM 7070 C CA . GLY E 1 107 ? 127.494 297.728 -205.194 1.00 56.50 107 GLY E CA 1
ATOM 7071 C C . GLY E 1 107 ? 128.887 297.189 -205.441 1.00 59.86 107 GLY E C 1
ATOM 7072 O O . GLY E 1 107 ? 129.306 296.250 -204.768 1.00 60.08 107 GLY E O 1
ATOM 7073 N N . MET E 1 108 ? 129.614 297.797 -206.401 1.00 55.75 108 MET E N 1
ATOM 7074 C CA . MET E 1 108 ? 130.992 297.458 -206.775 1.00 55.40 108 MET E CA 1
ATOM 7075 C C . MET E 1 108 ? 131.938 297.837 -205.649 1.00 56.64 108 MET E C 1
ATOM 7076 O O . MET E 1 108 ? 132.850 297.077 -205.326 1.00 55.82 108 MET E O 1
ATOM 7081 N N . LEU E 1 109 ? 131.729 299.034 -205.072 1.00 52.59 109 LEU E N 1
ATOM 7082 C CA . LEU E 1 109 ? 132.521 299.574 -203.972 1.00 52.27 109 LEU E CA 1
ATOM 7083 C C . LEU E 1 109 ? 132.308 298.802 -202.680 1.00 56.08 109 LEU E C 1
ATOM 7084 O O . LEU E 1 109 ? 133.294 298.487 -202.014 1.00 56.11 109 LEU E O 1
ATOM 7089 N N . ALA E 1 110 ? 131.037 298.447 -202.357 1.00 51.97 110 ALA E N 1
ATOM 7090 C CA . ALA E 1 110 ? 130.687 297.663 -201.162 1.00 51.57 110 ALA E CA 1
ATOM 7091 C C . ALA E 1 110 ? 131.303 296.276 -201.241 1.00 55.45 110 ALA E C 1
ATOM 7092 O O . ALA E 1 110 ? 131.783 295.778 -200.228 1.00 55.67 110 ALA E O 1
ATOM 7094 N N . PHE E 1 111 ? 131.312 295.662 -202.450 1.00 51.23 111 PHE E N 1
ATOM 7095 C CA . PHE E 1 111 ? 131.907 294.350 -202.691 1.00 51.06 111 PHE E CA 1
ATOM 7096 C C . PHE E 1 111 ? 133.410 294.401 -202.416 1.00 56.50 111 PHE E C 1
ATOM 7097 O O . PHE E 1 111 ? 133.913 293.566 -201.666 1.00 56.77 111 PHE E O 1
ATOM 7105 N N . GLU E 1 112 ? 134.102 295.405 -202.988 1.00 53.03 112 GLU E N 1
ATOM 7106 C CA . GLU E 1 112 ? 135.540 295.619 -202.837 1.00 53.31 112 GLU E CA 1
ATOM 7107 C C . GLU E 1 112 ? 135.941 295.924 -201.385 1.00 57.22 112 GLU E C 1
ATOM 7108 O O . GLU E 1 112 ? 136.933 295.367 -200.914 1.00 57.27 112 GLU E O 1
ATOM 7114 N N . VAL E 1 113 ? 135.158 296.767 -200.666 1.00 53.38 113 VAL E N 1
ATOM 7115 C CA . VAL E 1 113 ? 135.416 297.103 -199.256 1.00 53.05 113 VAL E CA 1
ATOM 7116 C C . VAL E 1 113 ? 135.160 295.865 -198.360 1.00 58.49 113 VAL E C 1
ATOM 7117 O O . VAL E 1 113 ? 135.929 295.624 -197.429 1.00 59.69 113 VAL E O 1
ATOM 7121 N N . ALA E 1 114 ? 134.134 295.045 -198.691 1.00 54.85 114 ALA E N 1
ATOM 7122 C CA . ALA E 1 114 ? 133.805 293.792 -197.985 1.00 54.61 114 ALA E CA 1
ATOM 7123 C C . ALA E 1 114 ? 134.938 292.766 -198.105 1.00 58.98 114 ALA E C 1
ATOM 7124 O O . ALA E 1 114 ? 135.210 292.048 -197.142 1.00 59.81 114 ALA E O 1
ATOM 7126 N N . LEU E 1 115 ? 135.602 292.710 -199.280 1.00 55.01 115 LEU E N 1
ATOM 7127 C CA . LEU E 1 115 ? 136.735 291.819 -199.544 1.00 55.13 115 LEU E CA 1
ATOM 7128 C C . LEU E 1 115 ? 137.918 292.185 -198.653 1.00 61.51 115 LEU E C 1
ATOM 7129 O O . LEU E 1 115 ? 138.616 291.296 -198.166 1.00 62.40 115 LEU E O 1
ATOM 7134 N N . ARG E 1 116 ? 138.128 293.500 -198.436 1.00 59.15 116 ARG E N 1
ATOM 7135 C CA . ARG E 1 116 ? 139.184 294.062 -197.589 1.00 59.44 116 ARG E CA 1
ATOM 7136 C C . ARG E 1 116 ? 138.910 293.764 -196.126 1.00 64.60 116 ARG E C 1
ATOM 7137 O O . ARG E 1 116 ? 139.843 293.472 -195.385 1.00 64.80 116 ARG E O 1
ATOM 7145 N N . TYR E 1 117 ? 137.627 293.817 -195.719 1.00 62.35 117 TYR E N 1
ATOM 7146 C CA . TYR E 1 117 ? 137.174 293.504 -194.365 1.00 63.31 117 TYR E CA 1
ATOM 7147 C C . TYR E 1 117 ? 137.453 292.032 -194.039 1.00 70.23 117 TYR E C 1
ATOM 7148 O O . TYR E 1 117 ? 137.996 291.746 -192.973 1.00 71.14 117 TYR E O 1
ATOM 7157 N N . GLN E 1 118 ? 137.138 291.110 -194.978 1.00 67.88 118 GLN E N 1
ATOM 7158 C CA . GLN E 1 118 ? 137.370 289.664 -194.836 1.00 68.44 118 GLN E CA 1
ATOM 7159 C C . GLN E 1 118 ? 138.857 289.313 -194.710 1.00 74.61 118 GLN E C 1
ATOM 7160 O O . GLN E 1 118 ? 139.211 288.514 -193.840 1.00 74.58 118 GLN E O 1
ATOM 7166 N N . SER E 1 119 ? 139.721 289.922 -195.552 1.00 72.87 119 SER E N 1
ATOM 7167 C CA . SER E 1 119 ? 141.174 289.701 -195.512 1.00 74.71 119 SER E CA 1
ATOM 7168 C C . SER E 1 119 ? 141.811 290.254 -194.241 1.00 82.18 119 SER E C 1
ATOM 7169 O O . SER E 1 119 ? 142.812 289.706 -193.778 1.00 83.31 119 SER E O 1
ATOM 7172 N N . ALA E 1 120 ? 141.204 291.307 -193.652 1.00 79.88 120 ALA E N 1
ATOM 7173 C CA . ALA E 1 120 ? 141.643 291.930 -192.403 1.00 80.98 120 ALA E CA 1
ATOM 7174 C C . ALA E 1 120 ? 141.175 291.130 -191.158 1.00 87.13 120 ALA E C 1
ATOM 7175 O O . ALA E 1 120 ? 141.567 291.449 -190.033 1.00 88.06 120 ALA E O 1
ATOM 7177 N N . GLY E 1 121 ? 140.355 290.106 -191.381 1.00 84.01 121 GLY E N 1
ATOM 7178 C CA . GLY E 1 121 ? 139.846 289.236 -190.328 1.00 84.44 121 GLY E CA 1
ATOM 7179 C C . GLY E 1 121 ? 138.550 289.671 -189.674 1.00 88.55 121 GLY E C 1
ATOM 7180 O O . GLY E 1 121 ? 138.239 289.202 -188.577 1.00 88.71 121 GLY E O 1
ATOM 7181 N N . HIS E 1 122 ? 137.774 290.553 -190.338 1.00 84.09 122 HIS E N 1
ATOM 7182 C CA . HIS E 1 122 ? 136.490 291.045 -189.827 1.00 83.20 122 HIS E CA 1
ATOM 7183 C C . HIS E 1 122 ? 135.350 290.056 -190.064 1.00 85.53 122 HIS E C 1
ATOM 7184 O O . HIS E 1 122 ? 135.433 289.212 -190.961 1.00 84.74 122 HIS E O 1
ATOM 7191 N N . ARG E 1 123 ? 134.274 290.181 -189.269 1.00 80.82 123 ARG E N 1
ATOM 7192 C CA . ARG E 1 123 ? 133.088 289.334 -189.374 1.00 79.69 123 ARG E CA 1
ATOM 7193 C C . ARG E 1 123 ? 132.050 289.963 -190.318 1.00 79.37 123 ARG E C 1
ATOM 7194 O O . ARG E 1 123 ? 131.275 290.832 -189.903 1.00 78.55 123 ARG E O 1
ATOM 7202 N N . VAL E 1 124 ? 132.064 289.544 -191.597 1.00 72.69 124 VAL E N 1
ATOM 7203 C CA . VAL E 1 124 ? 131.127 290.043 -192.613 1.00 70.29 124 VAL E CA 1
ATOM 7204 C C . VAL E 1 124 ? 129.953 289.065 -192.692 1.00 70.42 124 VAL E C 1
ATOM 7205 O O . VAL E 1 124 ? 130.137 287.911 -193.086 1.00 69.26 124 VAL E O 1
ATOM 7209 N N . LEU E 1 125 ? 128.760 289.522 -192.264 1.00 65.08 125 LEU E N 1
ATOM 7210 C CA . LEU E 1 125 ? 127.536 288.718 -192.204 1.00 63.94 125 LEU E CA 1
ATOM 7211 C C . LEU E 1 125 ? 126.948 288.398 -193.566 1.00 65.46 125 LEU E C 1
ATOM 7212 O O . LEU E 1 125 ? 126.698 287.228 -193.861 1.00 65.36 125 LEU E O 1
ATOM 7217 N N . ALA E 1 126 ? 126.682 289.436 -194.373 1.00 59.52 126 ALA E N 1
ATOM 7218 C CA . ALA E 1 126 ? 126.094 289.322 -195.701 1.00 57.74 126 ALA E CA 1
ATOM 7219 C C . ALA E 1 126 ? 126.421 290.542 -196.557 1.00 58.40 126 ALA E C 1
ATOM 7220 O O . ALA E 1 126 ? 126.842 291.577 -196.034 1.00 57.30 126 ALA E O 1
ATOM 7222 N N . PHE E 1 127 ? 126.232 290.405 -197.880 1.00 52.63 127 PHE E N 1
ATOM 7223 C CA . PHE E 1 127 ? 126.440 291.471 -198.852 1.00 51.08 127 PHE E CA 1
ATOM 7224 C C . PHE E 1 127 ? 125.172 291.628 -199.680 1.00 52.10 127 PHE E C 1
ATOM 7225 O O . PHE E 1 127 ? 124.716 290.675 -200.310 1.00 50.64 127 PHE E O 1
ATOM 7233 N N . PHE E 1 128 ? 124.583 292.829 -199.625 1.00 48.15 128 PHE E N 1
ATOM 7234 C CA . PHE E 1 128 ? 123.348 293.185 -200.314 1.00 47.60 128 PHE E CA 1
ATOM 7235 C C . PHE E 1 128 ? 123.677 294.088 -201.500 1.00 50.71 128 PHE E C 1
ATOM 7236 O O . PHE E 1 128 ? 124.118 295.221 -201.315 1.00 50.67 128 PHE E O 1
ATOM 7244 N N . VAL E 1 129 ? 123.520 293.559 -202.717 1.00 46.48 129 VAL E N 1
ATOM 7245 C CA . VAL E 1 129 ? 123.827 294.289 -203.947 1.00 45.74 129 VAL E CA 1
ATOM 7246 C C . VAL E 1 129 ? 122.527 294.644 -204.689 1.00 49.59 129 VAL E C 1
ATOM 7247 O O . VAL E 1 129 ? 121.673 293.790 -204.909 1.00 48.35 129 VAL E O 1
ATOM 7251 N N . SER E 1 130 ? 122.367 295.933 -205.012 1.00 47.54 130 SER E N 1
ATOM 7252 C CA . SER E 1 130 ? 121.180 296.461 -205.682 1.00 47.48 130 SER E CA 1
ATOM 7253 C C . SER E 1 130 ? 121.525 297.137 -207.008 1.00 52.78 130 SER E C 1
ATOM 7254 O O . SER E 1 130 ? 122.498 297.895 -207.072 1.00 52.36 130 SER E O 1
ATOM 7257 N N . ALA E 1 131 ? 120.725 296.845 -208.064 1.00 50.80 131 ALA E N 1
ATOM 7258 C CA . ALA E 1 131 ? 120.829 297.395 -209.426 1.00 51.54 131 ALA E CA 1
ATOM 7259 C C . ALA E 1 131 ? 122.273 297.601 -209.919 1.00 57.19 131 ALA E C 1
ATOM 7260 O O . ALA E 1 131 ? 122.633 298.685 -210.379 1.00 57.44 131 ALA E O 1
ATOM 7262 N N . CYS E 1 132 ? 123.098 296.551 -209.799 1.00 54.14 132 CYS E N 1
ATOM 7263 C CA . CYS E 1 132 ? 124.510 296.574 -210.151 1.00 54.05 132 CYS E CA 1
ATOM 7264 C C . CYS E 1 132 ? 124.922 295.255 -210.779 1.00 59.74 132 CYS E C 1
ATOM 7265 O O . CYS E 1 132 ? 124.767 294.203 -210.158 1.00 59.64 132 CYS E O 1
ATOM 7268 N N . SER E 1 133 ? 125.490 295.320 -211.988 1.00 57.83 133 SER E N 1
ATOM 7269 C CA . SER E 1 133 ? 125.976 294.157 -212.725 1.00 58.28 133 SER E CA 1
ATOM 7270 C C . SER E 1 133 ? 127.128 293.499 -211.983 1.00 62.63 133 SER E C 1
ATOM 7271 O O . SER E 1 133 ? 127.877 294.177 -211.273 1.00 61.24 133 SER E O 1
ATOM 7274 N N . ALA E 1 134 ? 127.254 292.165 -212.144 1.00 60.90 134 ALA E N 1
ATOM 7275 C CA . ALA E 1 134 ? 128.304 291.358 -211.533 1.00 61.70 134 ALA E CA 1
ATOM 7276 C C . ALA E 1 134 ? 129.660 291.786 -212.080 1.00 69.73 134 ALA E C 1
ATOM 7277 O O . ALA E 1 134 ? 129.711 292.223 -213.231 1.00 69.84 134 ALA E O 1
ATOM 7279 N N . PRO E 1 135 ? 130.762 291.706 -211.295 1.00 69.56 135 PRO E N 1
ATOM 7280 C CA . PRO E 1 135 ? 132.062 292.140 -211.828 1.00 71.24 135 PRO E CA 1
ATOM 7281 C C . PRO E 1 135 ? 132.476 291.385 -213.096 1.00 80.36 135 PRO E C 1
ATOM 7282 O O . PRO E 1 135 ? 132.512 290.152 -213.107 1.00 80.89 135 PRO E O 1
ATOM 7286 N N . GLY E 1 136 ? 132.677 292.153 -214.170 1.00 80.19 136 GLY E N 1
ATOM 7287 C CA . GLY E 1 136 ? 133.022 291.673 -215.503 1.00 81.84 136 GLY E CA 1
ATOM 7288 C C . GLY E 1 136 ? 131.845 291.656 -216.470 1.00 89.35 136 GLY E C 1
ATOM 7289 O O . GLY E 1 136 ? 132.051 291.559 -217.684 1.00 89.48 136 GLY E O 1
ATOM 7290 N N . HIS E 1 137 ? 130.600 291.741 -215.950 1.00 88.72 137 HIS E N 1
ATOM 7291 C CA . HIS E 1 137 ? 129.355 291.703 -216.739 1.00 90.19 137 HIS E CA 1
ATOM 7292 C C . HIS E 1 137 ? 128.678 293.083 -216.932 1.00 98.27 137 HIS E C 1
ATOM 7293 O O . HIS E 1 137 ? 127.450 293.158 -217.046 1.00 96.92 137 HIS E O 1
ATOM 7300 N N . ILE E 1 138 ? 129.489 294.160 -217.017 1.00 99.43 138 ILE E N 1
ATOM 7301 C CA . ILE E 1 138 ? 129.044 295.552 -217.160 1.00 101.45 138 ILE E CA 1
ATOM 7302 C C . ILE E 1 138 ? 128.301 295.861 -218.486 1.00 111.26 138 ILE E C 1
ATOM 7303 O O . ILE E 1 138 ? 128.083 294.971 -219.308 1.00 111.64 138 ILE E O 1
ATOM 7305 N N . ARG E 1 139 ? 127.909 297.135 -218.668 1.00 112.05 139 ARG E N 1
ATOM 7306 C CA . ARG E 1 139 ? 127.119 297.636 -219.791 1.00 114.29 139 ARG E CA 1
ATOM 7307 C C . ARG E 1 139 ? 127.842 297.831 -221.137 1.00 122.65 139 ARG E C 1
ATOM 7308 O O . ARG E 1 139 ? 127.316 297.341 -222.138 1.00 122.89 139 ARG E O 1
ATOM 7310 N N . TYR E 1 140 ? 128.971 298.583 -221.201 1.00 121.96 140 TYR E N 1
ATOM 7311 C CA . TYR E 1 140 ? 129.581 298.859 -222.503 1.00 123.83 140 TYR E CA 1
ATOM 7312 C C . TYR E 1 140 ? 131.021 298.345 -222.731 1.00 129.84 140 TYR E C 1
ATOM 7313 O O . TYR E 1 140 ? 131.853 298.302 -221.823 1.00 129.08 140 TYR E O 1
ATOM 7322 N N . LYS E 1 141 ? 131.271 297.963 -224.009 1.00 128.68 141 LYS E N 1
ATOM 7323 C CA . LYS E 1 141 ? 132.465 297.352 -224.619 1.00 129.73 141 LYS E CA 1
ATOM 7324 C C . LYS E 1 141 ? 133.608 298.362 -224.996 1.00 134.17 141 LYS E C 1
ATOM 7325 O O . LYS E 1 141 ? 133.989 298.472 -226.169 1.00 134.13 141 LYS E O 1
ATOM 7331 N N . GLN E 1 142 ? 134.175 299.083 -223.996 1.00 130.47 142 GLN E N 1
ATOM 7332 C CA . GLN E 1 142 ? 135.296 300.032 -224.190 1.00 130.32 142 GLN E CA 1
ATOM 7333 C C . GLN E 1 142 ? 136.144 300.195 -222.912 1.00 133.69 142 GLN E C 1
ATOM 7334 O O . GLN E 1 142 ? 136.504 301.308 -222.524 1.00 132.66 142 GLN E O 1
ATOM 7340 N N . LEU E 1 143 ? 136.517 299.055 -222.325 1.00 131.18 143 LEU E N 1
ATOM 7341 C CA . LEU E 1 143 ? 137.270 298.870 -221.093 1.00 130.88 143 LEU E CA 1
ATOM 7342 C C . LEU E 1 143 ? 138.682 299.495 -221.089 1.00 136.80 143 LEU E C 1
ATOM 7343 O O . LEU E 1 143 ? 139.021 300.220 -220.149 1.00 136.00 143 LEU E O 1
ATOM 7348 N N . GLN E 1 144 ? 139.486 299.224 -222.140 1.00 134.77 144 GLN E N 1
ATOM 7349 C CA . GLN E 1 144 ? 140.868 299.704 -222.257 1.00 135.12 144 GLN E CA 1
ATOM 7350 C C . GLN E 1 144 ? 141.039 300.959 -223.130 1.00 139.76 144 GLN E C 1
ATOM 7351 O O . GLN E 1 144 ? 142.171 301.296 -223.510 1.00 139.03 144 GLN E O 1
ATOM 7353 N N . ASP E 1 145 ? 139.934 301.672 -223.409 1.00 137.66 145 ASP E N 1
ATOM 7354 C CA . ASP E 1 145 ? 139.925 302.869 -224.248 1.00 138.45 145 ASP E CA 1
ATOM 7355 C C . ASP E 1 145 ? 140.799 303.997 -223.743 1.00 143.79 145 ASP E C 1
ATOM 7356 O O . ASP E 1 145 ? 140.834 304.284 -222.553 1.00 143.19 145 ASP E O 1
ATOM 7361 N N . LEU E 1 146 ? 141.506 304.619 -224.682 1.00 141.93 146 LEU E N 1
ATOM 7362 C CA . LEU E 1 146 ? 142.355 305.789 -224.493 1.00 141.72 146 LEU E CA 1
ATOM 7363 C C . LEU E 1 146 ? 141.445 306.977 -224.150 1.00 145.55 146 LEU E C 1
ATOM 7364 O O . LEU E 1 146 ? 140.253 306.945 -224.467 1.00 145.38 146 LEU E O 1
ATOM 7369 N N . SER E 1 147 ? 141.995 308.032 -223.523 1.00 141.49 147 SER E N 1
ATOM 7370 C CA . SER E 1 147 ? 141.212 309.215 -223.161 1.00 140.62 147 SER E CA 1
ATOM 7371 C C . SER E 1 147 ? 140.708 309.993 -224.390 1.00 144.71 147 SER E C 1
ATOM 7372 O O . SER E 1 147 ? 139.634 310.580 -224.328 1.00 143.82 147 SER E O 1
ATOM 7375 N N . ASP E 1 148 ? 141.467 309.951 -225.503 1.00 142.22 148 ASP E N 1
ATOM 7376 C CA . ASP E 1 148 ? 141.205 310.662 -226.758 1.00 142.84 148 ASP E CA 1
ATOM 7377 C C . ASP E 1 148 ? 139.930 310.275 -227.519 1.00 148.09 148 ASP E C 1
ATOM 7378 O O . ASP E 1 148 ? 139.297 311.173 -228.070 1.00 148.63 148 ASP E O 1
ATOM 7380 N N . ARG E 1 149 ? 139.564 308.973 -227.591 1.00 144.29 149 ARG E N 1
ATOM 7381 C CA . ARG E 1 149 ? 138.369 308.535 -228.331 1.00 144.23 149 ARG E CA 1
ATOM 7382 C C . ARG E 1 149 ? 137.066 308.872 -227.626 1.00 146.78 149 ARG E C 1
ATOM 7383 O O . ARG E 1 149 ? 136.073 309.135 -228.297 1.00 146.86 149 ARG E O 1
ATOM 7385 N N . GLU E 1 150 ? 137.058 308.844 -226.285 1.00 141.88 150 GLU E N 1
ATOM 7386 C CA . GLU E 1 150 ? 135.884 309.185 -225.476 1.00 140.87 150 GLU E CA 1
ATOM 7387 C C . GLU E 1 150 ? 135.508 310.669 -225.661 1.00 145.71 150 GLU E C 1
ATOM 7388 O O . GLU E 1 150 ? 134.333 311.027 -225.594 1.00 146.00 150 GLU E O 1
ATOM 7394 N N . MET E 1 151 ? 136.523 311.516 -225.898 1.00 143.48 151 MET E N 1
ATOM 7395 C CA . MET E 1 151 ? 136.383 312.945 -226.170 1.00 143.49 151 MET E CA 1
ATOM 7396 C C . MET E 1 151 ? 135.815 313.105 -227.582 1.00 149.94 151 MET E C 1
ATOM 7397 O O . MET E 1 151 ? 135.011 314.009 -227.816 1.00 149.87 151 MET E O 1
ATOM 7402 N N . LEU E 1 152 ? 136.252 312.231 -228.524 1.00 146.75 152 LEU E N 1
ATOM 7403 C CA . LEU E 1 152 ? 135.770 312.211 -229.909 1.00 147.27 152 LEU E CA 1
ATOM 7404 C C . LEU E 1 152 ? 134.317 311.741 -229.914 1.00 150.13 152 LEU E C 1
ATOM 7405 O O . LEU E 1 152 ? 133.513 312.329 -230.622 1.00 150.58 152 LEU E O 1
ATOM 7410 N N . ASP E 1 153 ? 133.986 310.682 -229.130 1.00 146.08 153 ASP E N 1
ATOM 7411 C CA . ASP E 1 153 ? 132.635 310.121 -228.981 1.00 146.22 153 ASP E CA 1
ATOM 7412 C C . ASP E 1 153 ? 131.678 311.177 -228.438 1.00 149.85 153 ASP E C 1
ATOM 7413 O O . ASP E 1 153 ? 130.517 311.205 -228.842 1.00 150.26 153 ASP E O 1
ATOM 7418 N N . LEU E 1 154 ? 132.171 312.042 -227.526 1.00 145.42 154 LEU E N 1
ATOM 7419 C CA . LEU E 1 154 ? 131.381 313.122 -226.952 1.00 145.09 154 LEU E CA 1
ATOM 7420 C C . LEU E 1 154 ? 131.010 314.165 -227.992 1.00 150.28 154 LEU E C 1
ATOM 7421 O O . LEU E 1 154 ? 129.861 314.613 -228.006 1.00 150.09 154 LEU E O 1
ATOM 7426 N N . PHE E 1 155 ? 131.957 314.528 -228.887 1.00 147.24 155 PHE E N 1
ATOM 7427 C CA . PHE E 1 155 ? 131.638 315.463 -229.970 1.00 146.74 155 PHE E CA 1
ATOM 7428 C C . PHE E 1 155 ? 130.784 314.739 -231.037 1.00 149.41 155 PHE E C 1
ATOM 7429 O O . PHE E 1 155 ? 129.785 315.302 -231.502 1.00 149.68 155 PHE E O 1
ATOM 7437 N N . THR E 1 156 ? 131.164 313.494 -231.402 1.00 145.16 156 THR E N 1
ATOM 7438 C CA . THR E 1 156 ? 130.466 312.664 -232.397 1.00 145.68 156 THR E CA 1
ATOM 7439 C C . THR E 1 156 ? 128.984 312.487 -232.038 1.00 147.52 156 THR E C 1
ATOM 7440 O O . THR E 1 156 ? 128.134 312.716 -232.896 1.00 148.12 156 THR E O 1
ATOM 7444 N N . ARG E 1 157 ? 128.685 312.132 -230.771 1.00 140.95 157 ARG E N 1
ATOM 7445 C CA . ARG E 1 157 ? 127.312 311.947 -230.314 1.00 139.88 157 ARG E CA 1
ATOM 7446 C C . ARG E 1 157 ? 126.525 313.252 -230.176 1.00 142.87 157 ARG E C 1
ATOM 7447 O O . ARG E 1 157 ? 125.326 313.266 -230.464 1.00 143.25 157 ARG E O 1
ATOM 7455 N N . MET E 1 158 ? 127.192 314.336 -229.752 1.00 137.69 158 MET E N 1
ATOM 7456 C CA . MET E 1 158 ? 126.568 315.646 -229.605 1.00 147.03 158 MET E CA 1
ATOM 7457 C C . MET E 1 158 ? 127.040 316.606 -230.703 1.00 137.97 158 MET E C 1
ATOM 7458 O O . MET E 1 158 ? 126.574 316.528 -231.840 1.00 90.37 158 MET E O 1
ATOM 7460 N N . PHE E 1 172 ? 136.339 321.148 -223.295 1.00 147.43 172 PHE E N 1
ATOM 7461 C CA . PHE E 1 172 ? 136.226 319.697 -223.200 1.00 148.03 172 PHE E CA 1
ATOM 7462 C C . PHE E 1 172 ? 136.996 319.082 -222.014 1.00 151.23 172 PHE E C 1
ATOM 7463 O O . PHE E 1 172 ? 136.581 318.045 -221.486 1.00 150.89 172 PHE E O 1
ATOM 7465 N N . VAL E 1 173 ? 138.105 319.726 -221.582 1.00 147.02 173 VAL E N 1
ATOM 7466 C CA . VAL E 1 173 ? 138.955 319.289 -220.457 1.00 145.62 173 VAL E CA 1
ATOM 7467 C C . VAL E 1 173 ? 138.170 319.092 -219.157 1.00 148.86 173 VAL E C 1
ATOM 7468 O O . VAL E 1 173 ? 138.551 318.266 -218.327 1.00 148.13 173 VAL E O 1
ATOM 7470 N N . GLY E 1 174 ? 137.064 319.822 -219.026 1.00 144.33 174 GLY E N 1
ATOM 7471 C CA . GLY E 1 174 ? 136.160 319.733 -217.883 1.00 143.80 174 GLY E CA 1
ATOM 7472 C C . GLY E 1 174 ? 135.339 318.457 -217.873 1.00 146.48 174 GLY E C 1
ATOM 7473 O O . GLY E 1 174 ? 134.839 318.079 -216.818 1.00 146.17 174 GLY E O 1
ATOM 7474 N N . ALA E 1 175 ? 135.203 317.791 -219.045 1.00 142.15 175 ALA E N 1
ATOM 7475 C CA . ALA E 1 175 ? 134.476 316.526 -219.245 1.00 141.59 175 ALA E CA 1
ATOM 7476 C C . ALA E 1 175 ? 135.328 315.298 -218.931 1.00 143.37 175 ALA E C 1
ATOM 7477 O O . ALA E 1 175 ? 134.774 314.236 -218.638 1.00 143.15 175 ALA E O 1
ATOM 7479 N N . LEU E 1 176 ? 136.667 315.448 -219.003 1.00 138.12 176 LEU E N 1
ATOM 7480 C CA . LEU E 1 176 ? 137.660 314.407 -218.735 1.00 136.93 176 LEU E CA 1
ATOM 7481 C C . LEU E 1 176 ? 137.441 313.681 -217.374 1.00 137.89 176 LEU E C 1
ATOM 7482 O O . LEU E 1 176 ? 137.416 312.452 -217.402 1.00 137.86 176 LEU E O 1
ATOM 7487 N N . PRO E 1 177 ? 137.214 314.362 -216.210 1.00 131.66 177 PRO E N 1
ATOM 7488 C CA . PRO E 1 177 ? 136.980 313.611 -214.956 1.00 130.32 177 PRO E CA 1
ATOM 7489 C C . PRO E 1 177 ? 135.732 312.715 -214.951 1.00 131.75 177 PRO E C 1
ATOM 7490 O O . PRO E 1 177 ? 135.774 311.630 -214.369 1.00 131.09 177 PRO E O 1
ATOM 7494 N N . THR E 1 178 ? 134.634 313.165 -215.602 1.00 125.90 178 THR E N 1
ATOM 7495 C CA . THR E 1 178 ? 133.390 312.383 -215.703 1.00 124.66 178 THR E CA 1
ATOM 7496 C C . THR E 1 178 ? 133.555 311.185 -216.640 1.00 125.51 178 THR E C 1
ATOM 7497 O O . THR E 1 178 ? 133.029 310.107 -216.354 1.00 125.23 178 THR E O 1
ATOM 7501 N N . LEU E 1 179 ? 134.293 311.383 -217.755 1.00 119.68 179 LEU E N 1
ATOM 7502 C CA . LEU E 1 179 ? 134.599 310.358 -218.755 1.00 118.36 179 LEU E CA 1
ATOM 7503 C C . LEU E 1 179 ? 135.504 309.276 -218.176 1.00 118.90 179 LEU E C 1
ATOM 7504 O O . LEU E 1 179 ? 135.301 308.101 -218.474 1.00 118.32 179 LEU E O 1
ATOM 7509 N N . ARG E 1 180 ? 136.486 309.668 -217.335 1.00 112.84 180 ARG E N 1
ATOM 7510 C CA . ARG E 1 180 ? 137.403 308.761 -216.644 1.00 111.62 180 ARG E CA 1
ATOM 7511 C C . ARG E 1 180 ? 136.666 307.852 -215.655 1.00 112.20 180 ARG E C 1
ATOM 7512 O O . ARG E 1 180 ? 137.050 306.694 -215.490 1.00 111.93 180 ARG E O 1
ATOM 7520 N N . ALA E 1 181 ? 135.599 308.374 -215.018 1.00 106.16 181 ALA E N 1
ATOM 7521 C CA . ALA E 1 181 ? 134.760 307.629 -214.075 1.00 104.59 181 ALA E CA 1
ATOM 7522 C C . ALA E 1 181 ? 133.937 306.548 -214.788 1.00 105.54 181 ALA E C 1
ATOM 7523 O O . ALA E 1 181 ? 133.830 305.430 -214.277 1.00 104.70 181 ALA E O 1
ATOM 7525 N N . VAL E 1 182 ? 133.382 306.880 -215.985 1.00 100.19 182 VAL E N 1
ATOM 7526 C CA . VAL E 1 182 ? 132.597 305.972 -216.843 1.00 99.53 182 VAL E CA 1
ATOM 7527 C C . VAL E 1 182 ? 133.488 304.793 -217.272 1.00 102.43 182 VAL E C 1
ATOM 7528 O O . VAL E 1 182 ? 133.038 303.652 -217.233 1.00 102.18 182 VAL E O 1
ATOM 7532 N N . ARG E 1 183 ? 134.758 305.079 -217.619 1.00 97.86 183 ARG E N 1
ATOM 7533 C CA . ARG E 1 183 ? 135.777 304.105 -218.005 1.00 97.35 183 ARG E CA 1
ATOM 7534 C C . ARG E 1 183 ? 136.109 303.210 -216.809 1.00 98.55 183 ARG E C 1
ATOM 7535 O O . ARG E 1 183 ? 136.263 302.014 -217.000 1.00 98.38 183 ARG E O 1
ATOM 7543 N N . ALA E 1 184 ? 136.210 303.788 -215.585 1.00 93.08 184 ALA E N 1
ATOM 7544 C CA . ALA E 1 184 ? 136.511 303.042 -214.352 1.00 91.82 184 ALA E CA 1
ATOM 7545 C C . ALA E 1 184 ? 135.373 302.097 -213.957 1.00 93.18 184 ALA E C 1
ATOM 7546 O O . ALA E 1 184 ? 135.644 300.991 -213.484 1.00 92.77 184 ALA E O 1
ATOM 7548 N N . ILE E 1 185 ? 134.103 302.545 -214.148 1.00 87.99 185 ILE E N 1
ATOM 7549 C CA . ILE E 1 185 ? 132.911 301.753 -213.836 1.00 86.96 185 ILE E CA 1
ATOM 7550 C C . ILE E 1 185 ? 132.757 300.600 -214.846 1.00 89.94 185 ILE E C 1
ATOM 7551 O O . ILE E 1 185 ? 132.722 299.445 -214.435 1.00 89.50 185 ILE E O 1
ATOM 7556 N N . ALA E 1 186 ? 132.715 300.922 -216.159 1.00 85.90 186 ALA E N 1
ATOM 7557 C CA . ALA E 1 186 ? 132.567 299.954 -217.256 1.00 85.70 186 ALA E CA 1
ATOM 7558 C C . ALA E 1 186 ? 133.764 299.018 -217.387 1.00 88.45 186 ALA E C 1
ATOM 7559 O O . ALA E 1 186 ? 133.626 297.875 -217.836 1.00 88.56 186 ALA E O 1
ATOM 7561 N N . GLY E 1 187 ? 134.925 299.544 -217.037 1.00 84.08 187 GLY E N 1
ATOM 7562 C CA . GLY E 1 187 ? 136.200 298.859 -217.121 1.00 83.95 187 GLY E CA 1
ATOM 7563 C C . GLY E 1 187 ? 136.641 298.227 -215.821 1.00 86.45 187 GLY E C 1
ATOM 7564 O O . GLY E 1 187 ? 137.789 297.795 -215.740 1.00 87.05 187 GLY E O 1
ATOM 7565 N N . TYR E 1 188 ? 135.757 298.152 -214.792 1.00 80.26 188 TYR E N 1
ATOM 7566 C CA . TYR E 1 188 ? 136.096 297.472 -213.541 1.00 78.82 188 TYR E CA 1
ATOM 7567 C C . TYR E 1 188 ? 135.991 295.951 -213.737 1.00 82.91 188 TYR E C 1
ATOM 7568 O O . TYR E 1 188 ? 135.001 295.456 -214.295 1.00 82.16 188 TYR E O 1
ATOM 7577 N N . SER E 1 189 ? 137.037 295.230 -213.293 1.00 79.50 189 SER E N 1
ATOM 7578 C CA . SER E 1 189 ? 137.126 293.784 -213.409 1.00 79.33 189 SER E CA 1
ATOM 7579 C C . SER E 1 189 ? 137.621 293.165 -212.119 1.00 82.67 189 SER E C 1
ATOM 7580 O O . SER E 1 189 ? 138.317 293.810 -211.333 1.00 82.23 189 SER E O 1
ATOM 7583 N N . CYS E 1 190 ? 137.259 291.907 -211.909 1.00 79.34 190 CYS E N 1
ATOM 7584 C CA . CYS E 1 190 ? 137.643 291.150 -210.733 1.00 79.11 190 CYS E CA 1
ATOM 7585 C C . CYS E 1 190 ? 138.029 289.726 -211.176 1.00 81.75 190 CYS E C 1
ATOM 7586 O O . CYS E 1 190 ? 137.287 289.128 -211.968 1.00 81.40 190 CYS E O 1
ATOM 7589 N N . PRO E 1 191 ? 139.194 289.184 -210.717 1.00 77.18 191 PRO E N 1
ATOM 7590 C CA . PRO E 1 191 ? 139.592 287.820 -211.128 1.00 76.72 191 PRO E CA 1
ATOM 7591 C C . PRO E 1 191 ? 138.588 286.755 -210.679 1.00 79.00 191 PRO E C 1
ATOM 7592 O O . PRO E 1 191 ? 137.975 286.944 -209.630 1.00 78.29 191 PRO E O 1
ATOM 7596 N N . PRO E 1 192 ? 138.395 285.644 -211.439 1.00 74.73 192 PRO E N 1
ATOM 7597 C CA . PRO E 1 192 ? 137.390 284.635 -211.043 1.00 73.49 192 PRO E CA 1
ATOM 7598 C C . PRO E 1 192 ? 137.507 284.071 -209.627 1.00 75.74 192 PRO E C 1
ATOM 7599 O O . PRO E 1 192 ? 136.485 283.749 -209.020 1.00 74.99 192 PRO E O 1
ATOM 7603 N N . GLU E 1 193 ? 138.741 283.961 -209.110 1.00 71.79 193 GLU E N 1
ATOM 7604 C CA . GLU E 1 193 ? 139.052 283.419 -207.783 1.00 71.30 193 GLU E CA 1
ATOM 7605 C C . GLU E 1 193 ? 138.636 284.327 -206.622 1.00 72.46 193 GLU E C 1
ATOM 7606 O O . GLU E 1 193 ? 138.441 283.831 -205.509 1.00 71.89 193 GLU E O 1
ATOM 7612 N N . THR E 1 194 ? 138.526 285.648 -206.866 1.00 67.69 194 THR E N 1
ATOM 7613 C CA . THR E 1 194 ? 138.151 286.633 -205.848 1.00 66.17 194 THR E CA 1
ATOM 7614 C C . THR E 1 194 ? 136.661 286.493 -205.484 1.00 66.66 194 THR E C 1
ATOM 7615 O O . THR E 1 194 ? 135.780 286.813 -206.278 1.00 66.07 194 THR E O 1
ATOM 7619 N N . LYS E 1 195 ? 136.394 285.961 -204.286 1.00 60.74 195 LYS E N 1
ATOM 7620 C CA . LYS E 1 195 ? 135.046 285.694 -203.789 1.00 58.41 195 LYS E CA 1
ATOM 7621 C C . LYS E 1 195 ? 134.908 286.069 -202.308 1.00 60.45 195 LYS E C 1
ATOM 7622 O O . LYS E 1 195 ? 135.909 286.152 -201.592 1.00 61.21 195 LYS E O 1
ATOM 7628 N N . LEU E 1 196 ? 133.658 286.260 -201.852 1.00 54.17 196 LEU E N 1
ATOM 7629 C CA . LEU E 1 196 ? 133.326 286.526 -200.457 1.00 52.78 196 LEU E CA 1
ATOM 7630 C C . LEU E 1 196 ? 132.947 285.197 -199.796 1.00 55.37 196 LEU E C 1
ATOM 7631 O O . LEU E 1 196 ? 132.496 284.284 -200.484 1.00 54.72 196 LEU E O 1
ATOM 7636 N N . SER E 1 197 ? 133.150 285.074 -198.477 1.00 51.88 197 SER E N 1
ATOM 7637 C CA . SER E 1 197 ? 132.793 283.858 -197.743 1.00 51.97 197 SER E CA 1
ATOM 7638 C C . SER E 1 197 ? 131.518 284.066 -196.915 1.00 56.11 197 SER E C 1
ATOM 7639 O O . SER E 1 197 ? 131.262 283.352 -195.939 1.00 56.43 197 SER E O 1
ATOM 7642 N N . CYS E 1 198 ? 130.700 285.044 -197.347 1.00 52.10 198 CYS E N 1
ATOM 7643 C CA . CYS E 1 198 ? 129.420 285.411 -196.751 1.00 51.37 198 CYS E CA 1
ATOM 7644 C C . CYS E 1 198 ? 128.323 285.363 -197.828 1.00 53.80 198 CYS E C 1
ATOM 7645 O O . CYS E 1 198 ? 128.648 285.579 -198.997 1.00 52.40 198 CYS E O 1
ATOM 7648 N N . PRO E 1 199 ? 127.034 285.119 -197.479 1.00 49.96 199 PRO E N 1
ATOM 7649 C CA . PRO E 1 199 ? 125.990 285.103 -198.516 1.00 49.34 199 PRO E CA 1
ATOM 7650 C C . PRO E 1 199 ? 125.805 286.431 -199.255 1.00 52.87 199 PRO E C 1
ATOM 7651 O O . PRO E 1 199 ? 126.053 287.501 -198.686 1.00 53.09 199 PRO E O 1
ATOM 7655 N N . ILE E 1 200 ? 125.380 286.357 -200.531 1.00 48.07 200 ILE E N 1
ATOM 7656 C CA . ILE E 1 200 ? 125.106 287.538 -201.359 1.00 47.18 200 ILE E CA 1
ATOM 7657 C C . ILE E 1 200 ? 123.614 287.615 -201.699 1.00 50.84 200 ILE E C 1
ATOM 7658 O O . ILE E 1 200 ? 123.041 286.641 -202.187 1.00 50.26 200 ILE E O 1
ATOM 7663 N N . TYR E 1 201 ? 123.002 288.782 -201.457 1.00 47.57 201 TYR E N 1
ATOM 7664 C CA . TYR E 1 201 ? 121.598 289.024 -201.753 1.00 47.16 201 TYR E CA 1
ATOM 7665 C C . TYR E 1 201 ? 121.487 290.120 -202.792 1.00 49.98 201 TYR E C 1
ATOM 7666 O O . TYR E 1 201 ? 121.838 291.270 -202.522 1.00 49.02 201 TYR E O 1
ATOM 7675 N N . ALA E 1 202 ? 121.056 289.742 -204.001 1.00 46.44 202 ALA E N 1
ATOM 7676 C CA . ALA E 1 202 ? 120.882 290.648 -205.126 1.00 46.83 202 ALA E CA 1
ATOM 7677 C C . ALA E 1 202 ? 119.441 291.133 -205.221 1.00 52.84 202 ALA E C 1
ATOM 7678 O O . ALA E 1 202 ? 118.502 290.368 -204.961 1.00 52.63 202 ALA E O 1
ATOM 7680 N N . PHE E 1 203 ? 119.273 292.415 -205.574 1.00 50.93 203 PHE E N 1
ATOM 7681 C CA . PHE E 1 203 ? 117.967 293.056 -205.728 1.00 51.80 203 PHE E CA 1
ATOM 7682 C C . PHE E 1 203 ? 117.968 293.853 -207.020 1.00 58.25 203 PHE E C 1
ATOM 7683 O O . PHE E 1 203 ? 118.918 294.587 -207.293 1.00 57.83 203 PHE E O 1
ATOM 7691 N N . ILE E 1 204 ? 116.918 293.682 -207.832 1.00 57.49 204 ILE E N 1
ATOM 7692 C CA . ILE E 1 204 ? 116.826 294.343 -209.134 1.00 58.69 204 ILE E CA 1
ATOM 7693 C C . ILE E 1 204 ? 115.411 294.837 -209.446 1.00 66.86 204 ILE E C 1
ATOM 7694 O O . ILE E 1 204 ? 114.433 294.264 -208.967 1.00 66.48 204 ILE E O 1
ATOM 7699 N N . GLY E 1 205 ? 115.334 295.917 -210.225 1.00 67.40 205 GLY E N 1
ATOM 7700 C CA . GLY E 1 205 ? 114.091 296.487 -210.729 1.00 68.98 205 GLY E CA 1
ATOM 7701 C C . GLY E 1 205 ? 113.806 295.875 -212.087 1.00 75.84 205 GLY E C 1
ATOM 7702 O O . GLY E 1 205 ? 114.714 295.796 -212.924 1.00 74.58 205 GLY E O 1
ATOM 7703 N N . ASP E 1 206 ? 112.566 295.388 -212.307 1.00 75.95 206 ASP E N 1
ATOM 7704 C CA . ASP E 1 206 ? 112.168 294.725 -213.558 1.00 77.61 206 ASP E CA 1
ATOM 7705 C C . ASP E 1 206 ? 112.273 295.613 -214.815 1.00 84.91 206 ASP E C 1
ATOM 7706 O O . ASP E 1 206 ? 112.492 295.088 -215.909 1.00 84.79 206 ASP E O 1
ATOM 7711 N N . LYS E 1 207 ? 112.135 296.939 -214.652 1.00 84.03 207 LYS E N 1
ATOM 7712 C CA . LYS E 1 207 ? 112.202 297.906 -215.749 1.00 85.97 207 LYS E CA 1
ATOM 7713 C C . LYS E 1 207 ? 113.523 298.704 -215.760 1.00 91.62 207 LYS E C 1
ATOM 7714 O O . LYS E 1 207 ? 113.564 299.831 -216.258 1.00 92.03 207 LYS E O 1
ATOM 7720 N N . ASP E 1 208 ? 114.606 298.103 -215.231 1.00 89.19 208 ASP E N 1
ATOM 7721 C CA . ASP E 1 208 ? 115.932 298.714 -215.209 1.00 89.52 208 ASP E CA 1
ATOM 7722 C C . ASP E 1 208 ? 116.738 298.216 -216.410 1.00 96.87 208 ASP E C 1
ATOM 7723 O O . ASP E 1 208 ? 116.972 297.015 -216.552 1.00 96.77 208 ASP E O 1
ATOM 7728 N N . TRP E 1 209 ? 117.121 299.147 -217.287 1.00 95.69 209 TRP E N 1
ATOM 7729 C CA . TRP E 1 209 ? 117.881 298.907 -218.507 1.00 96.75 209 TRP E CA 1
ATOM 7730 C C . TRP E 1 209 ? 119.390 298.938 -218.259 1.00 99.34 209 TRP E C 1
ATOM 7731 O O . TRP E 1 209 ? 120.123 298.198 -218.923 1.00 99.11 209 TRP E O 1
ATOM 7742 N N . ILE E 1 210 ? 119.845 299.756 -217.287 1.00 93.86 210 ILE E N 1
ATOM 7743 C CA . ILE E 1 210 ? 121.243 299.901 -216.856 1.00 92.48 210 ILE E CA 1
ATOM 7744 C C . ILE E 1 210 ? 121.760 298.565 -216.277 1.00 93.91 210 ILE E C 1
ATOM 7745 O O . ILE E 1 210 ? 122.884 298.156 -216.584 1.00 93.14 210 ILE E O 1
ATOM 7750 N N . ALA E 1 211 ? 120.919 297.881 -215.473 1.00 88.64 211 ALA E N 1
ATOM 7751 C CA . ALA E 1 211 ? 121.230 296.592 -214.857 1.00 87.17 211 ALA E CA 1
ATOM 7752 C C . ALA E 1 211 ? 120.023 295.664 -214.963 1.00 89.64 211 ALA E C 1
ATOM 7753 O O . ALA E 1 211 ? 118.914 296.065 -214.624 1.00 89.45 211 ALA E O 1
ATOM 7755 N N . THR E 1 212 ? 120.229 294.434 -215.456 1.00 85.22 212 THR E N 1
ATOM 7756 C CA . THR E 1 212 ? 119.161 293.433 -215.596 1.00 84.55 212 THR E CA 1
ATOM 7757 C C . THR E 1 212 ? 119.446 292.204 -214.727 1.00 86.25 212 THR E C 1
ATOM 7758 O O . THR E 1 212 ? 120.523 292.116 -214.136 1.00 85.54 212 THR E O 1
ATOM 7762 N N . GLN E 1 213 ? 118.493 291.254 -214.660 1.00 81.96 213 GLN E N 1
ATOM 7763 C CA . GLN E 1 213 ? 118.638 290.006 -213.903 1.00 80.78 213 GLN E CA 1
ATOM 7764 C C . GLN E 1 213 ? 119.778 289.153 -214.473 1.00 84.04 213 GLN E C 1
ATOM 7765 O O . GLN E 1 213 ? 120.485 288.502 -213.707 1.00 83.96 213 GLN E O 1
ATOM 7771 N N . ASP E 1 214 ? 119.968 289.189 -215.812 1.00 79.68 214 ASP E N 1
ATOM 7772 C CA . ASP E 1 214 ? 121.009 288.454 -216.528 1.00 78.62 214 ASP E CA 1
ATOM 7773 C C . ASP E 1 214 ? 122.426 288.903 -216.175 1.00 79.28 214 ASP E C 1
ATOM 7774 O O . ASP E 1 214 ? 123.308 288.052 -216.058 1.00 79.11 214 ASP E O 1
ATOM 7779 N N . ASP E 1 215 ? 122.653 290.223 -216.020 1.00 73.04 215 ASP E N 1
ATOM 7780 C CA . ASP E 1 215 ? 123.974 290.743 -215.664 1.00 71.00 215 ASP E CA 1
ATOM 7781 C C . ASP E 1 215 ? 124.199 290.758 -214.145 1.00 68.66 215 ASP E C 1
ATOM 7782 O O . ASP E 1 215 ? 125.341 290.854 -213.706 1.00 66.98 215 ASP E O 1
ATOM 7787 N N . MET E 1 216 ? 123.114 290.610 -213.353 1.00 62.20 216 MET E N 1
ATOM 7788 C CA . MET E 1 216 ? 123.170 290.544 -211.889 1.00 60.08 216 MET E CA 1
ATOM 7789 C C . MET E 1 216 ? 123.301 289.104 -211.382 1.00 65.04 216 MET E C 1
ATOM 7790 O O . MET E 1 216 ? 123.790 288.904 -210.270 1.00 65.54 216 MET E O 1
ATOM 7795 N N . ASP E 1 217 ? 122.873 288.104 -212.193 1.00 61.56 217 ASP E N 1
ATOM 7796 C CA . ASP E 1 217 ? 122.951 286.668 -211.878 1.00 60.92 217 ASP E CA 1
ATOM 7797 C C . ASP E 1 217 ? 124.379 286.179 -211.556 1.00 62.19 217 ASP E C 1
ATOM 7798 O O . ASP E 1 217 ? 124.521 285.463 -210.561 1.00 60.95 217 ASP E O 1
ATOM 7803 N N . PRO E 1 218 ? 125.446 286.547 -212.329 1.00 57.45 218 PRO E N 1
ATOM 7804 C CA . PRO E 1 218 ? 126.794 286.038 -212.000 1.00 56.71 218 PRO E CA 1
ATOM 7805 C C . PRO E 1 218 ? 127.395 286.495 -210.658 1.00 58.86 218 PRO E C 1
ATOM 7806 O O . PRO E 1 218 ? 128.543 286.130 -210.369 1.00 59.57 218 PRO E O 1
ATOM 7810 N N . TRP E 1 219 ? 126.619 287.228 -209.810 1.00 52.95 219 TRP E N 1
ATOM 7811 C CA . TRP E 1 219 ? 127.050 287.636 -208.461 1.00 51.49 219 TRP E CA 1
ATOM 7812 C C . TRP E 1 219 ? 127.149 286.391 -207.565 1.00 54.89 219 TRP E C 1
ATOM 7813 O O . TRP E 1 219 ? 127.802 286.432 -206.521 1.00 55.08 219 TRP E O 1
ATOM 7824 N N . ARG E 1 220 ? 126.509 285.277 -207.998 1.00 51.00 220 ARG E N 1
ATOM 7825 C CA . ARG E 1 220 ? 126.529 283.981 -207.326 1.00 50.74 220 ARG E CA 1
ATOM 7826 C C . ARG E 1 220 ? 127.919 283.359 -207.346 1.00 56.07 220 ARG E C 1
ATOM 7827 O O . ARG E 1 220 ? 128.254 282.586 -206.451 1.00 55.50 220 ARG E O 1
ATOM 7835 N N . ASP E 1 221 ? 128.713 283.703 -208.376 1.00 54.24 221 ASP E N 1
ATOM 7836 C CA . ASP E 1 221 ? 130.081 283.224 -208.566 1.00 54.82 221 ASP E CA 1
ATOM 7837 C C . ASP E 1 221 ? 131.103 284.060 -207.780 1.00 58.38 221 ASP E C 1
ATOM 7838 O O . ASP E 1 221 ? 132.291 283.727 -207.780 1.00 58.77 221 ASP E O 1
ATOM 7843 N N . ARG E 1 222 ? 130.639 285.137 -207.090 1.00 52.88 222 ARG E N 1
ATOM 7844 C CA . ARG E 1 222 ? 131.487 286.017 -206.278 1.00 51.73 222 ARG E CA 1
ATOM 7845 C C . ARG E 1 222 ? 131.332 285.696 -204.795 1.00 55.13 222 ARG E C 1
ATOM 7846 O O . ARG E 1 222 ? 131.805 286.458 -203.939 1.00 54.31 222 ARG E O 1
ATOM 7854 N N . THR E 1 223 ? 130.651 284.582 -204.499 1.00 51.96 223 THR E N 1
ATOM 7855 C CA . THR E 1 223 ? 130.465 284.090 -203.135 1.00 51.61 223 THR E CA 1
ATOM 7856 C C . THR E 1 223 ? 130.719 282.596 -203.054 1.00 57.09 223 THR E C 1
ATOM 7857 O O . THR E 1 223 ? 130.567 281.858 -204.038 1.00 56.71 223 THR E O 1
ATOM 7861 N N . THR E 1 224 ? 131.161 282.177 -201.878 1.00 54.72 224 THR E N 1
ATOM 7862 C CA . THR E 1 224 ? 131.456 280.790 -201.557 1.00 54.50 224 THR E CA 1
ATOM 7863 C C . THR E 1 224 ? 130.168 280.183 -200.937 1.00 58.22 224 THR E C 1
ATOM 7864 O O . THR E 1 224 ? 129.952 278.966 -201.008 1.00 57.97 224 THR E O 1
ATOM 7868 N N . GLU E 1 225 ? 129.299 281.063 -200.427 1.00 53.56 225 GLU E N 1
ATOM 7869 C CA . GLU E 1 225 ? 128.077 280.707 -199.740 1.00 52.51 225 GLU E CA 1
ATOM 7870 C C . GLU E 1 225 ? 126.785 280.866 -200.593 1.00 54.89 225 GLU E C 1
ATOM 7871 O O . GLU E 1 225 ? 126.809 280.693 -201.818 1.00 54.55 225 GLU E O 1
ATOM 7877 N N . GLU E 1 226 ? 125.665 281.093 -199.922 1.00 50.84 226 GLU E N 1
ATOM 7878 C CA . GLU E 1 226 ? 124.351 281.210 -200.539 1.00 50.51 226 GLU E CA 1
ATOM 7879 C C . GLU E 1 226 ? 124.149 282.485 -201.323 1.00 52.74 226 GLU E C 1
ATOM 7880 O O . GLU E 1 226 ? 124.724 283.524 -200.972 1.00 53.50 226 GLU E O 1
ATOM 7886 N N . PHE E 1 227 ? 123.383 282.386 -202.423 1.00 46.15 227 PHE E N 1
ATOM 7887 C CA . PHE E 1 227 ? 123.044 283.511 -203.257 1.00 43.98 227 PHE E CA 1
ATOM 7888 C C . PHE E 1 227 ? 121.541 283.517 -203.510 1.00 50.30 227 PHE E C 1
ATOM 7889 O O . PHE E 1 227 ? 120.938 282.466 -203.760 1.00 48.98 227 PHE E O 1
ATOM 7897 N N . SER E 1 228 ? 120.945 284.709 -203.449 1.00 50.05 228 SER E N 1
ATOM 7898 C CA . SER E 1 228 ? 119.527 284.936 -203.688 1.00 51.12 228 SER E CA 1
ATOM 7899 C C . SER E 1 228 ? 119.373 286.189 -204.536 1.00 57.82 228 SER E C 1
ATOM 7900 O O . SER E 1 228 ? 120.096 287.161 -204.336 1.00 57.75 228 SER E O 1
ATOM 7903 N N . ILE E 1 229 ? 118.426 286.164 -205.480 1.00 56.04 229 ILE E N 1
ATOM 7904 C CA . ILE E 1 229 ? 118.109 287.315 -206.328 1.00 56.08 229 ILE E CA 1
ATOM 7905 C C . ILE E 1 229 ? 116.599 287.602 -206.265 1.00 60.87 229 ILE E C 1
ATOM 7906 O O . ILE E 1 229 ? 115.787 286.696 -206.465 1.00 60.25 229 ILE E O 1
ATOM 7911 N N . ARG E 1 230 ? 116.233 288.847 -205.921 1.00 59.10 230 ARG E N 1
ATOM 7912 C CA . ARG E 1 230 ? 114.837 289.264 -205.832 1.00 59.69 230 ARG E CA 1
ATOM 7913 C C . ARG E 1 230 ? 114.547 290.390 -206.822 1.00 64.90 230 ARG E C 1
ATOM 7914 O O . ARG E 1 230 ? 115.302 291.360 -206.898 1.00 64.56 230 ARG E O 1
ATOM 7922 N N . VAL E 1 231 ? 113.451 290.241 -207.584 1.00 63.05 231 VAL E N 1
ATOM 7923 C CA . VAL E 1 231 ? 112.993 291.216 -208.576 1.00 63.89 231 VAL E CA 1
ATOM 7924 C C . VAL E 1 231 ? 111.838 292.023 -207.983 1.00 69.15 231 VAL E C 1
ATOM 7925 O O . VAL E 1 231 ? 110.872 291.449 -207.479 1.00 67.85 231 VAL E O 1
ATOM 7929 N N . PHE E 1 232 ? 111.970 293.353 -208.023 1.00 68.50 232 PHE E N 1
ATOM 7930 C CA . PHE E 1 232 ? 110.972 294.302 -207.538 1.00 70.16 232 PHE E CA 1
ATOM 7931 C C . PHE E 1 232 ? 110.407 295.101 -208.724 1.00 76.98 232 PHE E C 1
ATOM 7932 O O . PHE E 1 232 ? 111.135 295.314 -209.698 1.00 76.75 232 PHE E O 1
ATOM 7940 N N . PRO E 1 233 ? 109.143 295.593 -208.670 1.00 75.55 233 PRO E N 1
ATOM 7941 C CA . PRO E 1 233 ? 108.647 296.424 -209.786 1.00 76.33 233 PRO E CA 1
ATOM 7942 C C . PRO E 1 233 ? 109.236 297.842 -209.740 1.00 79.70 233 PRO E C 1
ATOM 7943 O O . PRO E 1 233 ? 109.190 298.506 -208.702 1.00 79.03 233 PRO E O 1
ATOM 7947 N N . GLY E 1 234 ? 109.825 298.271 -210.853 1.00 76.50 234 GLY E N 1
ATOM 7948 C CA . GLY E 1 234 ? 110.434 299.590 -210.964 1.00 76.70 234 GLY E CA 1
ATOM 7949 C C . GLY E 1 234 ? 111.650 299.655 -211.863 1.00 81.27 234 GLY E C 1
ATOM 7950 O O . GLY E 1 234 ? 112.075 298.637 -212.415 1.00 80.18 234 GLY E O 1
ATOM 7951 N N . ASP E 1 235 ? 112.209 300.869 -212.016 1.00 79.18 235 ASP E N 1
ATOM 7952 C CA . ASP E 1 235 ? 113.370 301.156 -212.858 1.00 79.41 235 ASP E CA 1
ATOM 7953 C C . ASP E 1 235 ? 114.694 301.057 -212.073 1.00 82.89 235 ASP E C 1
ATOM 7954 O O . ASP E 1 235 ? 114.807 300.213 -211.183 1.00 82.72 235 ASP E O 1
ATOM 7959 N N . HIS E 1 236 ? 115.688 301.914 -212.401 1.00 78.69 236 HIS E N 1
ATOM 7960 C CA . HIS E 1 236 ? 116.990 301.948 -211.740 1.00 77.39 236 HIS E CA 1
ATOM 7961 C C . HIS E 1 236 ? 116.891 302.419 -210.290 1.00 80.67 236 HIS E C 1
ATOM 7962 O O . HIS E 1 236 ? 117.724 302.037 -209.471 1.00 79.70 236 HIS E O 1
ATOM 7969 N N . PHE E 1 237 ? 115.862 303.226 -209.971 1.00 77.89 237 PHE E N 1
ATOM 7970 C CA . PHE E 1 237 ? 115.615 303.711 -208.616 1.00 77.75 237 PHE E CA 1
ATOM 7971 C C . PHE E 1 237 ? 114.276 303.173 -208.083 1.00 82.67 237 PHE E C 1
ATOM 7972 O O . PHE E 1 237 ? 113.482 303.903 -207.488 1.00 82.41 237 PHE E O 1
ATOM 7980 N N . TYR E 1 238 ? 114.067 301.853 -208.293 1.00 80.17 238 TYR E N 1
ATOM 7981 C CA . TYR E 1 238 ? 112.911 301.043 -207.886 1.00 80.92 238 TYR E CA 1
ATOM 7982 C C . TYR E 1 238 ? 112.722 301.055 -206.360 1.00 85.96 238 TYR E C 1
ATOM 7983 O O . TYR E 1 238 ? 111.594 300.919 -205.879 1.00 85.82 238 TYR E O 1
ATOM 7992 N N . LEU E 1 239 ? 113.845 301.160 -205.613 1.00 83.25 239 LEU E N 1
ATOM 7993 C CA . LEU E 1 239 ? 113.929 301.099 -204.158 1.00 83.77 239 LEU E CA 1
ATOM 7994 C C . LEU E 1 239 ? 113.098 302.173 -203.462 1.00 90.30 239 LEU E C 1
ATOM 7995 O O . LEU E 1 239 ? 112.564 301.904 -202.394 1.00 89.48 239 LEU E O 1
ATOM 8000 N N . ASN E 1 240 ? 112.930 303.350 -204.098 1.00 89.81 240 ASN E N 1
ATOM 8001 C CA . ASN E 1 240 ? 112.122 304.457 -203.579 1.00 91.48 240 ASN E CA 1
ATOM 8002 C C . ASN E 1 240 ? 110.646 304.062 -203.433 1.00 97.89 240 ASN E C 1
ATOM 8003 O O . ASN E 1 240 ? 109.986 304.496 -202.489 1.00 98.09 240 ASN E O 1
ATOM 8008 N N . ASP E 1 241 ? 110.151 303.217 -204.358 1.00 95.59 241 ASP E N 1
ATOM 8009 C CA . ASP E 1 241 ? 108.771 302.724 -204.377 1.00 96.62 241 ASP E CA 1
ATOM 8010 C C . ASP E 1 241 ? 108.601 301.400 -203.620 1.00 100.68 241 ASP E C 1
ATOM 8011 O O . ASP E 1 241 ? 107.475 301.060 -203.247 1.00 101.20 241 ASP E O 1
ATOM 8016 N N . ASN E 1 242 ? 109.701 300.652 -203.402 1.00 96.29 242 ASN E N 1
ATOM 8017 C CA . ASN E 1 242 ? 109.677 299.351 -202.722 1.00 95.36 242 ASN E CA 1
ATOM 8018 C C . ASN E 1 242 ? 110.487 299.339 -201.419 1.00 99.16 242 ASN E C 1
ATOM 8019 O O . ASN E 1 242 ? 110.958 298.282 -200.998 1.00 98.01 242 ASN E O 1
ATOM 8024 N N . LEU E 1 243 ? 110.619 300.510 -200.773 1.00 96.71 243 LEU E N 1
ATOM 8025 C CA . LEU E 1 243 ? 111.375 300.728 -199.537 1.00 96.58 243 LEU E CA 1
ATOM 8026 C C . LEU E 1 243 ? 110.965 299.803 -198.364 1.00 100.82 243 LEU E C 1
ATOM 8027 O O . LEU E 1 243 ? 111.870 299.166 -197.821 1.00 100.19 243 LEU E O 1
ATOM 8032 N N . PRO E 1 244 ? 109.668 299.634 -197.978 1.00 97.86 244 PRO E N 1
ATOM 8033 C CA . PRO E 1 244 ? 109.359 298.728 -196.853 1.00 97.43 244 PRO E CA 1
ATOM 8034 C C . PRO E 1 244 ? 109.722 297.256 -197.062 1.00 99.41 244 PRO E C 1
ATOM 8035 O O . PRO E 1 244 ? 110.292 296.658 -196.150 1.00 98.94 244 PRO E O 1
ATOM 8039 N N . GLU E 1 245 ? 109.410 296.677 -198.244 1.00 94.51 245 GLU E N 1
ATOM 8040 C CA . GLU E 1 245 ? 109.712 295.276 -198.554 1.00 92.89 245 GLU E CA 1
ATOM 8041 C C . GLU E 1 245 ? 111.199 294.994 -198.734 1.00 93.17 245 GLU E C 1
ATOM 8042 O O . GLU E 1 245 ? 111.650 293.912 -198.356 1.00 92.41 245 GLU E O 1
ATOM 8048 N N . LEU E 1 246 ? 111.961 295.947 -199.311 1.00 87.30 246 LEU E N 1
ATOM 8049 C CA . LEU E 1 246 ? 113.407 295.811 -199.514 1.00 85.50 246 LEU E CA 1
ATOM 8050 C C . LEU E 1 246 ? 114.149 295.826 -198.177 1.00 87.26 246 LEU E C 1
ATOM 8051 O O . LEU E 1 246 ? 114.993 294.963 -197.940 1.00 86.20 246 LEU E O 1
ATOM 8056 N N . VAL E 1 247 ? 113.826 296.804 -197.309 1.00 83.05 247 VAL E N 1
ATOM 8057 C CA . VAL E 1 247 ? 114.450 296.983 -195.998 1.00 82.15 247 VAL E CA 1
ATOM 8058 C C . VAL E 1 247 ? 114.108 295.824 -195.056 1.00 84.52 247 VAL E C 1
ATOM 8059 O O . VAL E 1 247 ? 115.021 295.302 -194.413 1.00 83.69 247 VAL E O 1
ATOM 8063 N N . SER E 1 248 ? 112.828 295.383 -195.009 1.00 80.58 248 SER E N 1
ATOM 8064 C CA . SER E 1 248 ? 112.417 294.252 -194.165 1.00 79.91 248 SER E CA 1
ATOM 8065 C C . SER E 1 248 ? 113.188 292.984 -194.547 1.00 81.34 248 SER E C 1
ATOM 8066 O O . SER E 1 248 ? 113.570 292.217 -193.666 1.00 80.66 248 SER E O 1
ATOM 8069 N N . ASP E 1 249 ? 113.467 292.812 -195.854 1.00 76.12 249 ASP E N 1
ATOM 8070 C CA . ASP E 1 249 ? 114.239 291.708 -196.416 1.00 74.59 249 ASP E CA 1
ATOM 8071 C C . ASP E 1 249 ? 115.699 291.788 -195.953 1.00 75.91 249 ASP E C 1
ATOM 8072 O O . ASP E 1 249 ? 116.201 290.807 -195.410 1.00 74.93 249 ASP E O 1
ATOM 8077 N N . ILE E 1 250 ? 116.358 292.964 -196.130 1.00 71.15 250 ILE E N 1
ATOM 8078 C CA . ILE E 1 250 ? 117.746 293.220 -195.714 1.00 70.17 250 ILE E CA 1
ATOM 8079 C C . ILE E 1 250 ? 117.893 292.999 -194.200 1.00 74.93 250 ILE E C 1
ATOM 8080 O O . ILE E 1 250 ? 118.774 292.245 -193.786 1.00 74.03 250 ILE E O 1
ATOM 8085 N N . GLU E 1 251 ? 117.004 293.620 -193.393 1.00 73.26 251 GLU E N 1
ATOM 8086 C CA . GLU E 1 251 ? 116.993 293.512 -191.931 1.00 73.99 251 GLU E CA 1
ATOM 8087 C C . GLU E 1 251 ? 116.858 292.066 -191.444 1.00 78.05 251 GLU E C 1
ATOM 8088 O O . GLU E 1 251 ? 117.652 291.648 -190.600 1.00 77.76 251 GLU E O 1
ATOM 8094 N N . ASP E 1 252 ? 115.879 291.310 -191.990 1.00 74.47 252 ASP E N 1
ATOM 8095 C CA . ASP E 1 252 ? 115.644 289.908 -191.640 1.00 74.44 252 ASP E CA 1
ATOM 8096 C C . ASP E 1 252 ? 116.881 289.053 -191.871 1.00 78.08 252 ASP E C 1
ATOM 8097 O O . ASP E 1 252 ? 117.257 288.294 -190.979 1.00 78.13 252 ASP E O 1
ATOM 8102 N N . LYS E 1 253 ? 117.532 289.213 -193.042 1.00 74.13 253 LYS E N 1
ATOM 8103 C CA . LYS E 1 253 ? 118.741 288.480 -193.423 1.00 73.36 253 LYS E CA 1
ATOM 8104 C C . LYS E 1 253 ? 119.963 288.873 -192.594 1.00 78.22 253 LYS E C 1
ATOM 8105 O O . LYS E 1 253 ? 120.743 287.996 -192.241 1.00 77.81 253 LYS E O 1
ATOM 8111 N N . THR E 1 254 ? 120.133 290.177 -192.276 1.00 76.36 254 THR E N 1
ATOM 8112 C CA . THR E 1 254 ? 121.248 290.673 -191.454 1.00 76.88 254 THR E CA 1
ATOM 8113 C C . THR E 1 254 ? 121.172 290.068 -190.045 1.00 82.57 254 THR E C 1
ATOM 8114 O O . THR E 1 254 ? 122.179 289.561 -189.553 1.00 82.26 254 THR E O 1
ATOM 8118 N N . LEU E 1 255 ? 119.970 290.102 -189.422 1.00 80.34 255 LEU E N 1
ATOM 8119 C CA . LEU E 1 255 ? 119.703 289.577 -188.077 1.00 80.66 255 LEU E CA 1
ATOM 8120 C C . LEU E 1 255 ? 119.709 288.057 -188.032 1.00 85.72 255 LEU E C 1
ATOM 8121 O O . LEU E 1 255 ? 119.971 287.474 -186.975 1.00 86.04 255 LEU E O 1
ATOM 8126 N N . GLN E 1 256 ? 119.430 287.424 -189.181 1.00 82.33 256 GLN E N 1
ATOM 8127 C CA . GLN E 1 256 ? 119.405 285.974 -189.362 1.00 82.30 256 GLN E CA 1
ATOM 8128 C C . GLN E 1 256 ? 120.822 285.415 -189.229 1.00 87.29 256 GLN E C 1
ATOM 8129 O O . GLN E 1 256 ? 121.049 284.485 -188.452 1.00 87.17 256 GLN E O 1
ATOM 8135 N N . TRP E 1 257 ? 121.771 286.008 -189.966 1.00 84.89 257 TRP E N 1
ATOM 8136 C CA . TRP E 1 257 ? 123.177 285.623 -189.961 1.00 85.47 257 TRP E CA 1
ATOM 8137 C C . TRP E 1 257 ? 123.907 286.122 -188.726 1.00 91.67 257 TRP E C 1
ATOM 8138 O O . TRP E 1 257 ? 124.948 285.569 -188.385 1.00 91.44 257 TRP E O 1
ATOM 8149 N N . HIS E 1 258 ? 123.355 287.150 -188.057 1.00 90.36 258 HIS E N 1
ATOM 8150 C CA . HIS E 1 258 ? 123.896 287.746 -186.839 1.00 91.77 258 HIS E CA 1
ATOM 8151 C C . HIS E 1 258 ? 123.926 286.724 -185.696 1.00 96.20 258 HIS E C 1
ATOM 8152 O O . HIS E 1 258 ? 124.942 286.617 -185.006 1.00 96.44 258 HIS E O 1
ATOM 8159 N N . ASP E 1 259 ? 122.856 285.926 -185.545 1.00 91.41 259 ASP E N 1
ATOM 8160 C CA . ASP E 1 259 ? 122.796 284.886 -184.515 1.00 108.19 259 ASP E CA 1
ATOM 8161 C C . ASP E 1 259 ? 123.412 283.564 -185.002 1.00 119.46 259 ASP E C 1
ATOM 8162 O O . ASP E 1 259 ? 124.326 283.553 -185.830 1.00 83.83 259 ASP E O 1
ATOM 8164 N N . ALA F 1 27 ? 123.354 269.838 -263.953 1.00 89.97 27 ALA F N 1
ATOM 8165 C CA . ALA F 1 27 ? 123.977 268.985 -262.940 1.00 89.11 27 ALA F CA 1
ATOM 8166 C C . ALA F 1 27 ? 123.065 268.774 -261.731 1.00 90.65 27 ALA F C 1
ATOM 8167 O O . ALA F 1 27 ? 122.173 269.590 -261.481 1.00 90.01 27 ALA F O 1
ATOM 8169 N N . ALA F 1 28 ? 123.296 267.676 -260.979 1.00 85.07 28 ALA F N 1
ATOM 8170 C CA . ALA F 1 28 ? 122.528 267.334 -259.780 1.00 83.04 28 ALA F CA 1
ATOM 8171 C C . ALA F 1 28 ? 123.429 267.260 -258.535 1.00 83.62 28 ALA F C 1
ATOM 8172 O O . ALA F 1 28 ? 124.517 266.681 -258.617 1.00 83.65 28 ALA F O 1
ATOM 8174 N N . PRO F 1 29 ? 123.010 267.832 -257.380 1.00 77.16 29 PRO F N 1
ATOM 8175 C CA . PRO F 1 29 ? 123.860 267.754 -256.179 1.00 75.78 29 PRO F CA 1
ATOM 8176 C C . PRO F 1 29 ? 123.866 266.364 -255.547 1.00 77.62 29 PRO F C 1
ATOM 8177 O O . PRO F 1 29 ? 122.927 265.586 -255.744 1.00 76.96 29 PRO F O 1
ATOM 8181 N N . THR F 1 30 ? 124.932 266.047 -254.799 1.00 72.74 30 THR F N 1
ATOM 8182 C CA . THR F 1 30 ? 125.062 264.754 -254.134 1.00 71.87 30 THR F CA 1
ATOM 8183 C C . THR F 1 30 ? 125.123 264.945 -252.626 1.00 74.12 30 THR F C 1
ATOM 8184 O O . THR F 1 30 ? 125.918 265.745 -252.126 1.00 73.31 30 THR F O 1
ATOM 8188 N N . LEU F 1 31 ? 124.244 264.219 -251.912 1.00 69.73 31 LEU F N 1
ATOM 8189 C CA . LEU F 1 31 ? 124.139 264.243 -250.460 1.00 68.81 31 LEU F CA 1
ATOM 8190 C C . LEU F 1 31 ? 124.796 263.005 -249.857 1.00 72.51 31 LEU F C 1
ATOM 8191 O O . LEU F 1 31 ? 124.439 261.878 -250.206 1.00 72.56 31 LEU F O 1
ATOM 8196 N N . TYR F 1 32 ? 125.747 263.231 -248.941 1.00 67.90 32 TYR F N 1
ATOM 8197 C CA . TYR F 1 32 ? 126.435 262.173 -248.224 1.00 67.33 32 TYR F CA 1
ATOM 8198 C C . TYR F 1 32 ? 125.701 261.917 -246.918 1.00 69.18 32 TYR F C 1
ATOM 8199 O O . TYR F 1 32 ? 125.485 262.850 -246.136 1.00 67.93 32 TYR F O 1
ATOM 8208 N N . ILE F 1 33 ? 125.266 260.658 -246.711 1.00 64.35 33 ILE F N 1
ATOM 8209 C CA . ILE F 1 33 ? 124.517 260.248 -245.527 1.00 63.01 33 ILE F CA 1
ATOM 8210 C C . ILE F 1 33 ? 125.432 259.535 -244.534 1.00 67.23 33 ILE F C 1
ATOM 8211 O O . ILE F 1 33 ? 125.977 258.466 -244.839 1.00 67.73 33 ILE F O 1
ATOM 8216 N N . PHE F 1 34 ? 125.606 260.141 -243.352 1.00 63.04 34 PHE F N 1
ATOM 8217 C CA . PHE F 1 34 ? 126.437 259.621 -242.268 1.00 62.69 34 PHE F CA 1
ATOM 8218 C C . PHE F 1 34 ? 125.567 258.996 -241.165 1.00 67.82 34 PHE F C 1
ATOM 8219 O O . PHE F 1 34 ? 124.858 259.723 -240.463 1.00 67.47 34 PHE F O 1
ATOM 8227 N N . PRO F 1 35 ? 125.595 257.651 -241.008 1.00 65.49 35 PRO F N 1
ATOM 8228 C CA . PRO F 1 35 ? 124.745 257.004 -239.997 1.00 65.51 35 PRO F CA 1
ATOM 8229 C C . PRO F 1 35 ? 125.183 257.234 -238.553 1.00 70.25 35 PRO F C 1
ATOM 8230 O O . PRO F 1 35 ? 126.279 257.724 -238.297 1.00 70.03 35 PRO F O 1
ATOM 8234 N N . HIS F 1 36 ? 124.314 256.847 -237.602 1.00 67.82 36 HIS F N 1
ATOM 8235 C CA . HIS F 1 36 ? 124.549 256.916 -236.159 1.00 67.93 36 HIS F CA 1
ATOM 8236 C C . HIS F 1 36 ? 125.569 255.834 -235.724 1.00 72.48 36 HIS F C 1
ATOM 8237 O O . HIS F 1 36 ? 125.962 255.013 -236.558 1.00 71.60 36 HIS F O 1
ATOM 8244 N N . ALA F 1 37 ? 125.988 255.834 -234.440 1.00 69.93 37 ALA F N 1
ATOM 8245 C CA . ALA F 1 37 ? 127.019 254.946 -233.870 1.00 70.14 37 ALA F CA 1
ATOM 8246 C C . ALA F 1 37 ? 127.026 253.457 -234.401 1.00 75.19 37 ALA F C 1
ATOM 8247 O O . ALA F 1 37 ? 127.953 253.117 -235.162 1.00 75.19 37 ALA F O 1
ATOM 8249 N N . GLY F 1 38 ? 126.031 252.631 -234.065 1.00 71.99 38 GLY F N 1
ATOM 8250 C CA . GLY F 1 38 ? 125.918 251.260 -234.554 1.00 72.17 38 GLY F CA 1
ATOM 8251 C C . GLY F 1 38 ? 125.077 251.147 -235.814 1.00 76.28 38 GLY F C 1
ATOM 8252 O O . GLY F 1 38 ? 124.595 250.061 -236.153 1.00 76.64 38 GLY F O 1
ATOM 8253 N N . GLY F 1 39 ? 124.906 252.271 -236.503 1.00 72.17 39 GLY F N 1
ATOM 8254 C CA . GLY F 1 39 ? 124.122 252.371 -237.725 1.00 71.81 39 GLY F CA 1
ATOM 8255 C C . GLY F 1 39 ? 124.903 252.044 -238.979 1.00 74.82 39 GLY F C 1
ATOM 8256 O O . GLY F 1 39 ? 126.094 252.351 -239.081 1.00 74.22 39 GLY F O 1
ATOM 8257 N N . THR F 1 40 ? 124.220 251.429 -239.946 1.00 71.24 40 THR F N 1
ATOM 8258 C CA . THR F 1 40 ? 124.787 251.040 -241.235 1.00 71.12 40 THR F CA 1
ATOM 8259 C C . THR F 1 40 ? 124.100 251.828 -242.362 1.00 75.50 40 THR F C 1
ATOM 8260 O O . THR F 1 40 ? 123.138 252.561 -242.108 1.00 75.43 40 THR F O 1
ATOM 8264 N N . ALA F 1 41 ? 124.583 251.658 -243.607 1.00 71.78 41 ALA F N 1
ATOM 8265 C CA . ALA F 1 41 ? 124.012 252.278 -244.797 1.00 71.47 41 ALA F CA 1
ATOM 8266 C C . ALA F 1 41 ? 122.608 251.699 -245.098 1.00 75.29 41 ALA F C 1
ATOM 8267 O O . ALA F 1 41 ? 121.782 252.385 -245.703 1.00 75.37 41 ALA F O 1
ATOM 8269 N N . LYS F 1 42 ? 122.343 250.445 -244.650 1.00 71.50 42 LYS F N 1
ATOM 8270 C CA . LYS F 1 42 ? 121.065 249.739 -244.826 1.00 71.39 42 LYS F CA 1
ATOM 8271 C C . LYS F 1 42 ? 119.923 250.384 -244.022 1.00 73.29 42 LYS F C 1
ATOM 8272 O O . LYS F 1 42 ? 118.775 250.344 -244.461 1.00 73.16 42 LYS F O 1
ATOM 8275 N N . ASP F 1 43 ? 120.242 250.979 -242.853 1.00 68.05 43 ASP F N 1
ATOM 8276 C CA . ASP F 1 43 ? 119.269 251.657 -241.983 1.00 67.22 43 ASP F CA 1
ATOM 8277 C C . ASP F 1 43 ? 118.730 252.950 -242.616 1.00 69.57 43 ASP F C 1
ATOM 8278 O O . ASP F 1 43 ? 117.680 253.445 -242.199 1.00 69.12 43 ASP F O 1
ATOM 8283 N N . TYR F 1 44 ? 119.460 253.503 -243.604 1.00 64.52 44 TYR F N 1
ATOM 8284 C CA . TYR F 1 44 ? 119.121 254.759 -244.260 1.00 63.82 44 TYR F CA 1
ATOM 8285 C C . TYR F 1 44 ? 118.610 254.572 -245.702 1.00 69.27 44 TYR F C 1
ATOM 8286 O O . TYR F 1 44 ? 118.557 255.541 -246.465 1.00 68.74 44 TYR F O 1
ATOM 8295 N N . VAL F 1 45 ? 118.181 253.341 -246.045 1.00 66.75 45 VAL F N 1
ATOM 8296 C CA . VAL F 1 45 ? 117.609 252.989 -247.349 1.00 67.39 45 VAL F CA 1
ATOM 8297 C C . VAL F 1 45 ? 116.251 253.696 -247.518 1.00 72.41 45 VAL F C 1
ATOM 8298 O O . VAL F 1 45 ? 116.026 254.343 -248.543 1.00 72.51 45 VAL F O 1
ATOM 8302 N N . ALA F 1 46 ? 115.384 253.615 -246.479 1.00 68.98 46 ALA F N 1
ATOM 8303 C CA . ALA F 1 46 ? 114.066 254.254 -246.442 1.00 69.09 46 ALA F CA 1
ATOM 8304 C C . ALA F 1 46 ? 114.177 255.782 -246.516 1.00 72.29 46 ALA F C 1
ATOM 8305 O O . ALA F 1 46 ? 113.366 256.420 -247.193 1.00 71.94 46 ALA F O 1
ATOM 8307 N N . PHE F 1 47 ? 115.194 256.350 -245.822 1.00 68.33 47 PHE F N 1
ATOM 8308 C CA . PHE F 1 47 ? 115.521 257.778 -245.784 1.00 67.74 47 PHE F CA 1
ATOM 8309 C C . PHE F 1 47 ? 115.893 258.279 -247.190 1.00 72.39 47 PHE F C 1
ATOM 8310 O O . PHE F 1 47 ? 115.353 259.293 -247.642 1.00 71.77 47 PHE F O 1
ATOM 8318 N N . SER F 1 48 ? 116.814 257.555 -247.865 1.00 69.43 48 SER F N 1
ATOM 8319 C CA . SER F 1 48 ? 117.303 257.850 -249.209 1.00 69.52 48 SER F CA 1
ATOM 8320 C C . SER F 1 48 ? 116.201 257.709 -250.259 1.00 75.55 48 SER F C 1
ATOM 8321 O O . SER F 1 48 ? 116.153 258.497 -251.202 1.00 76.18 48 SER F O 1
ATOM 8324 N N . ARG F 1 49 ? 115.308 256.719 -250.075 1.00 72.67 49 ARG F N 1
ATOM 8325 C CA . ARG F 1 49 ? 114.187 256.394 -250.960 1.00 72.86 49 ARG F CA 1
ATOM 8326 C C . ARG F 1 49 ? 113.174 257.529 -251.085 1.00 75.07 49 ARG F C 1
ATOM 8327 O O . ARG F 1 49 ? 112.545 257.667 -252.137 1.00 74.92 49 ARG F O 1
ATOM 8335 N N . GLU F 1 50 ? 113.022 258.335 -250.016 1.00 70.17 50 GLU F N 1
ATOM 8336 C CA . GLU F 1 50 ? 112.098 259.477 -249.957 1.00 69.34 50 GLU F CA 1
ATOM 8337 C C . GLU F 1 50 ? 112.497 260.637 -250.877 1.00 70.82 50 GLU F C 1
ATOM 8338 O O . GLU F 1 50 ? 111.642 261.452 -251.232 1.00 70.12 50 GLU F O 1
ATOM 8344 N N . PHE F 1 51 ? 113.792 260.731 -251.239 1.00 65.97 51 PHE F N 1
ATOM 8345 C CA . PHE F 1 51 ? 114.310 261.769 -252.129 1.00 64.99 51 PHE F CA 1
ATOM 8346 C C . PHE F 1 51 ? 113.917 261.493 -253.578 1.00 70.67 51 PHE F C 1
ATOM 8347 O O . PHE F 1 51 ? 113.771 260.333 -253.968 1.00 70.92 51 PHE F O 1
ATOM 8355 N N . SER F 1 52 ? 113.767 262.557 -254.378 1.00 68.76 52 SER F N 1
ATOM 8356 C CA . SER F 1 52 ? 113.458 262.436 -255.801 1.00 69.89 52 SER F CA 1
ATOM 8357 C C . SER F 1 52 ? 114.776 262.271 -256.591 1.00 75.77 52 SER F C 1
ATOM 8358 O O . SER F 1 52 ? 115.861 262.316 -255.998 1.00 74.93 52 SER F O 1
ATOM 8361 N N . ALA F 1 53 ? 114.678 262.099 -257.925 1.00 74.50 53 ALA F N 1
ATOM 8362 C CA . ALA F 1 53 ? 115.830 261.944 -258.822 1.00 75.30 53 ALA F CA 1
ATOM 8363 C C . ALA F 1 53 ? 116.710 263.214 -258.922 1.00 79.49 53 ALA F C 1
ATOM 8364 O O . ALA F 1 53 ? 117.836 263.131 -259.414 1.00 79.64 53 ALA F O 1
ATOM 8366 N N . ASP F 1 54 ? 116.208 264.365 -258.425 1.00 75.84 54 ASP F N 1
ATOM 8367 C CA . ASP F 1 54 ? 116.905 265.657 -258.440 1.00 75.42 54 ASP F CA 1
ATOM 8368 C C . ASP F 1 54 ? 118.141 265.727 -257.520 1.00 78.81 54 ASP F C 1
ATOM 8369 O O . ASP F 1 54 ? 118.950 266.646 -257.666 1.00 79.00 54 ASP F O 1
ATOM 8374 N N . VAL F 1 55 ? 118.281 264.770 -256.574 1.00 74.24 55 VAL F N 1
ATOM 8375 C CA . VAL F 1 55 ? 119.393 264.692 -255.614 1.00 73.35 55 VAL F CA 1
ATOM 8376 C C . VAL F 1 55 ? 120.029 263.291 -255.666 1.00 77.69 55 VAL F C 1
ATOM 8377 O O . VAL F 1 55 ? 119.304 262.300 -255.673 1.00 77.84 55 VAL F O 1
ATOM 8381 N N . LYS F 1 56 ? 121.369 263.210 -255.696 1.00 73.92 56 LYS F N 1
ATOM 8382 C CA . LYS F 1 56 ? 122.082 261.932 -255.665 1.00 73.88 56 LYS F CA 1
ATOM 8383 C C . LYS F 1 56 ? 122.412 261.620 -254.205 1.00 76.35 56 LYS F C 1
ATOM 8384 O O . LYS F 1 56 ? 122.718 262.536 -253.443 1.00 75.12 56 LYS F O 1
ATOM 8390 N N . ARG F 1 57 ? 122.328 260.345 -253.798 1.00 72.78 57 ARG F N 1
ATOM 8391 C CA . ARG F 1 57 ? 122.588 259.981 -252.406 1.00 71.78 57 ARG F CA 1
ATOM 8392 C C . ARG F 1 57 ? 123.669 258.927 -252.260 1.00 77.14 57 ARG F C 1
ATOM 8393 O O . ARG F 1 57 ? 123.580 257.860 -252.870 1.00 77.48 57 ARG F O 1
ATOM 8401 N N . ILE F 1 58 ? 124.691 259.228 -251.445 1.00 74.13 58 ILE F N 1
ATOM 8402 C CA . ILE F 1 58 ? 125.785 258.312 -251.147 1.00 74.48 58 ILE F CA 1
ATOM 8403 C C . ILE F 1 58 ? 125.765 258.058 -249.643 1.00 79.44 58 ILE F C 1
ATOM 8404 O O . ILE F 1 58 ? 126.079 258.951 -248.857 1.00 78.53 58 ILE F O 1
ATOM 8409 N N . ALA F 1 59 ? 125.337 256.858 -249.246 1.00 77.93 59 ALA F N 1
ATOM 8410 C CA . ALA F 1 59 ? 125.293 256.467 -247.843 1.00 78.28 59 ALA F CA 1
ATOM 8411 C C . ALA F 1 59 ? 126.674 255.936 -247.464 1.00 84.63 59 ALA F C 1
ATOM 8412 O O . ALA F 1 59 ? 127.179 255.013 -248.117 1.00 84.80 59 ALA F O 1
ATOM 8414 N N . VAL F 1 60 ? 127.313 256.553 -246.453 1.00 82.29 60 VAL F N 1
ATOM 8415 C CA . VAL F 1 60 ? 128.657 256.146 -246.040 1.00 82.90 60 VAL F CA 1
ATOM 8416 C C . VAL F 1 60 ? 128.598 254.935 -245.108 1.00 88.74 60 VAL F C 1
ATOM 8417 O O . VAL F 1 60 ? 127.713 254.845 -244.249 1.00 87.80 60 VAL F O 1
ATOM 8421 N N . GLN F 1 61 ? 129.522 253.986 -245.317 1.00 87.89 61 GLN F N 1
ATOM 8422 C CA . GLN F 1 61 ? 129.641 252.782 -244.498 1.00 88.41 61 GLN F CA 1
ATOM 8423 C C . GLN F 1 61 ? 130.967 252.885 -243.742 1.00 94.09 61 GLN F C 1
ATOM 8424 O O . GLN F 1 61 ? 132.025 252.993 -244.366 1.00 93.66 61 GLN F O 1
ATOM 8430 N N . TYR F 1 62 ? 130.896 252.934 -242.403 1.00 92.68 62 TYR F N 1
ATOM 8431 C CA . TYR F 1 62 ? 132.073 253.059 -241.537 1.00 93.33 62 TYR F CA 1
ATOM 8432 C C . TYR F 1 62 ? 132.928 251.784 -241.552 1.00 99.58 62 TYR F C 1
ATOM 8433 O O . TYR F 1 62 ? 132.357 250.687 -241.611 1.00 99.50 62 TYR F O 1
ATOM 8442 N N . PRO F 1 63 ? 134.283 251.902 -241.504 1.00 97.28 63 PRO F N 1
ATOM 8443 C CA . PRO F 1 63 ? 135.132 250.696 -241.534 1.00 97.35 63 PRO F CA 1
ATOM 8444 C C . PRO F 1 63 ? 134.905 249.712 -240.380 1.00 101.34 63 PRO F C 1
ATOM 8445 O O . PRO F 1 63 ? 134.797 248.509 -240.629 1.00 101.05 63 PRO F O 1
ATOM 8449 N N . GLY F 1 64 ? 134.814 250.230 -239.151 1.00 97.63 64 GLY F N 1
ATOM 8450 C CA . GLY F 1 64 ? 134.593 249.438 -237.943 1.00 125.03 64 GLY F CA 1
ATOM 8451 C C . GLY F 1 64 ? 135.748 248.526 -237.586 1.00 146.57 64 GLY F C 1
ATOM 8452 O O . GLY F 1 64 ? 135.702 247.322 -237.848 1.00 104.92 64 GLY F O 1
ATOM 8453 N N . LEU F 1 74 ? 143.446 252.859 -230.285 1.00 108.74 74 LEU F N 1
ATOM 8454 C CA . LEU F 1 74 ? 142.774 254.085 -229.866 1.00 109.19 74 LEU F CA 1
ATOM 8455 C C . LEU F 1 74 ? 142.134 254.792 -231.058 1.00 113.01 74 LEU F C 1
ATOM 8456 O O . LEU F 1 74 ? 142.767 254.909 -232.112 1.00 113.00 74 LEU F O 1
ATOM 8458 N N . GLU F 1 75 ? 140.880 255.259 -230.894 1.00 108.61 75 GLU F N 1
ATOM 8459 C CA . GLU F 1 75 ? 140.147 255.942 -231.960 1.00 107.77 75 GLU F CA 1
ATOM 8460 C C . GLU F 1 75 ? 139.555 257.287 -231.552 1.00 110.43 75 GLU F C 1
ATOM 8461 O O . GLU F 1 75 ? 139.239 257.518 -230.381 1.00 109.81 75 GLU F O 1
ATOM 8467 N N . SER F 1 76 ? 139.399 258.171 -232.547 1.00 106.41 76 SER F N 1
ATOM 8468 C CA . SER F 1 76 ? 138.843 259.510 -232.379 1.00 106.12 76 SER F CA 1
ATOM 8469 C C . SER F 1 76 ? 137.999 259.913 -233.600 1.00 108.92 76 SER F C 1
ATOM 8470 O O . SER F 1 76 ? 138.168 259.340 -234.687 1.00 108.34 76 SER F O 1
ATOM 8473 N N . ILE F 1 77 ? 137.099 260.904 -233.411 1.00 104.77 77 ILE F N 1
ATOM 8474 C CA . ILE F 1 77 ? 136.246 261.461 -234.468 1.00 104.16 77 ILE F CA 1
ATOM 8475 C C . ILE F 1 77 ? 137.129 262.062 -235.597 1.00 107.36 77 ILE F C 1
ATOM 8476 O O . ILE F 1 77 ? 136.903 261.680 -236.747 1.00 106.56 77 ILE F O 1
ATOM 8481 N N . PRO F 1 78 ? 138.171 262.908 -235.320 1.00 103.97 78 PRO F N 1
ATOM 8482 C CA . PRO F 1 78 ? 138.991 263.446 -236.422 1.00 104.09 78 PRO F CA 1
ATOM 8483 C C . PRO F 1 78 ? 139.750 262.408 -237.254 1.00 108.03 78 PRO F C 1
ATOM 8484 O O . PRO F 1 78 ? 139.808 262.562 -238.472 1.00 107.68 78 PRO F O 1
ATOM 8488 N N . THR F 1 79 ? 140.313 261.356 -236.613 1.00 104.49 79 THR F N 1
ATOM 8489 C CA . THR F 1 79 ? 141.056 260.296 -237.318 1.00 104.15 79 THR F CA 1
ATOM 8490 C C . THR F 1 79 ? 140.144 259.453 -238.214 1.00 107.15 79 THR F C 1
ATOM 8491 O O . THR F 1 79 ? 140.557 259.086 -239.317 1.00 106.81 79 THR F O 1
ATOM 8495 N N . LEU F 1 80 ? 138.906 259.162 -237.751 1.00 102.90 80 LEU F N 1
ATOM 8496 C CA . LEU F 1 80 ? 137.914 258.425 -238.535 1.00 102.35 80 LEU F CA 1
ATOM 8497 C C . LEU F 1 80 ? 137.436 259.303 -239.705 1.00 106.36 80 LEU F C 1
ATOM 8498 O O . LEU F 1 80 ? 137.231 258.791 -240.805 1.00 105.96 80 LEU F O 1
ATOM 8503 N N . ALA F 1 81 ? 137.323 260.631 -239.472 1.00 103.17 81 ALA F N 1
ATOM 8504 C CA . ALA F 1 81 ? 136.940 261.611 -240.494 1.00 103.12 81 ALA F CA 1
ATOM 8505 C C . ALA F 1 81 ? 138.007 261.709 -241.589 1.00 107.37 81 ALA F C 1
ATOM 8506 O O . ALA F 1 81 ? 137.651 261.887 -242.752 1.00 106.85 81 ALA F O 1
ATOM 8508 N N . ASP F 1 82 ? 139.304 261.559 -241.217 1.00 104.58 82 ASP F N 1
ATOM 8509 C CA . ASP F 1 82 ? 140.445 261.562 -242.142 1.00 105.12 82 ASP F CA 1
ATOM 8510 C C . ASP F 1 82 ? 140.372 260.346 -243.070 1.00 108.68 82 ASP F C 1
ATOM 8511 O O . ASP F 1 82 ? 140.642 260.466 -244.269 1.00 108.36 82 ASP F O 1
ATOM 8516 N N . GLU F 1 83 ? 139.986 259.184 -242.504 1.00 104.80 83 GLU F N 1
ATOM 8517 C CA . GLU F 1 83 ? 139.807 257.920 -243.204 1.00 104.57 83 GLU F CA 1
ATOM 8518 C C . GLU F 1 83 ? 138.639 258.006 -244.184 1.00 108.07 83 GLU F C 1
ATOM 8519 O O . GLU F 1 83 ? 138.823 257.671 -245.351 1.00 108.13 83 GLU F O 1
ATOM 8525 N N . ILE F 1 84 ? 137.455 258.482 -243.716 1.00 103.85 84 ILE F N 1
ATOM 8526 C CA . ILE F 1 84 ? 136.237 258.655 -244.527 1.00 103.46 84 ILE F CA 1
ATOM 8527 C C . ILE F 1 84 ? 136.496 259.627 -245.677 1.00 107.44 84 ILE F C 1
ATOM 8528 O O . ILE F 1 84 ? 136.142 259.312 -246.810 1.00 106.69 84 ILE F O 1
ATOM 8533 N N . PHE F 1 85 ? 137.147 260.778 -245.390 1.00 104.68 85 PHE F N 1
ATOM 8534 C CA . PHE F 1 85 ? 137.490 261.803 -246.386 1.00 105.41 85 PHE F CA 1
ATOM 8535 C C . PHE F 1 85 ? 138.342 261.252 -247.527 1.00 109.65 85 PHE F C 1
ATOM 8536 O O . PHE F 1 85 ? 138.086 261.585 -248.686 1.00 109.31 85 PHE F O 1
ATOM 8544 N N . ALA F 1 86 ? 139.331 260.394 -247.197 1.00 106.46 86 ALA F N 1
ATOM 8545 C CA . ALA F 1 86 ? 140.231 259.747 -248.155 1.00 106.79 86 ALA F CA 1
ATOM 8546 C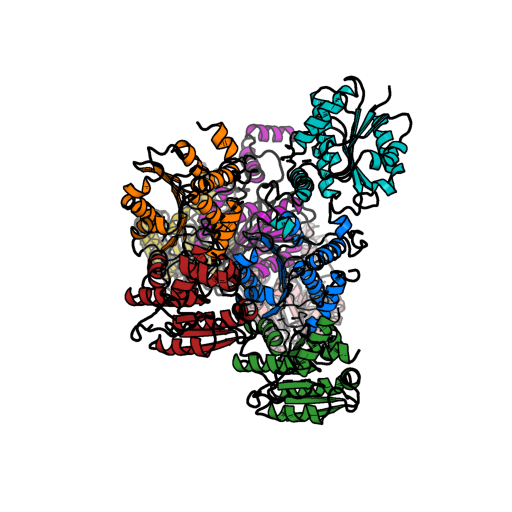 C . ALA F 1 86 ? 139.466 258.856 -249.155 1.00 111.10 86 ALA F C 1
ATOM 8547 O O . ALA F 1 86 ? 139.779 258.879 -250.348 1.00 111.09 86 ALA F O 1
ATOM 8549 N N . MET F 1 87 ? 138.452 258.100 -248.672 1.00 107.62 87 MET F N 1
ATOM 8550 C CA . MET F 1 87 ? 137.625 257.216 -249.505 1.00 107.64 87 MET F CA 1
ATOM 8551 C C . MET F 1 87 ? 136.547 257.955 -250.299 1.00 111.61 87 MET F C 1
ATOM 8552 O O . MET F 1 87 ? 136.174 257.520 -251.391 1.00 111.46 87 MET F O 1
ATOM 8557 N N . MET F 1 88 ? 136.030 259.046 -249.715 1.00 107.91 88 MET F N 1
ATOM 8558 C CA . MET F 1 88 ? 134.948 259.866 -250.248 1.00 107.83 88 MET F CA 1
ATOM 8559 C C . MET F 1 88 ? 135.338 260.866 -251.323 1.00 111.57 88 MET F C 1
ATOM 8560 O O . MET F 1 88 ? 134.586 261.018 -252.289 1.00 111.15 88 MET F O 1
ATOM 8565 N N . LYS F 1 89 ? 136.484 261.564 -251.150 1.00 108.10 89 LYS F N 1
ATOM 8566 C CA . LYS F 1 89 ? 136.978 262.591 -252.080 1.00 108.53 89 LYS F CA 1
ATOM 8567 C C . LYS F 1 89 ? 136.940 262.170 -253.575 1.00 112.40 89 LYS F C 1
ATOM 8568 O O . LYS F 1 89 ? 136.427 262.971 -254.356 1.00 112.48 89 LYS F O 1
ATOM 8574 N N . PRO F 1 90 ? 137.384 260.951 -254.008 1.00 108.47 90 PRO F N 1
ATOM 8575 C CA . PRO F 1 90 ? 137.312 260.610 -255.446 1.00 108.68 90 PRO F CA 1
ATOM 8576 C C . PRO F 1 90 ? 135.908 260.468 -256.044 1.00 112.16 90 PRO F C 1
ATOM 8577 O O . PRO F 1 90 ? 135.785 260.483 -257.275 1.00 112.15 90 PRO F O 1
ATOM 8581 N N . SER F 1 91 ? 134.858 260.321 -255.188 1.00 107.90 91 SER F N 1
ATOM 8582 C CA . SER F 1 91 ? 133.462 260.141 -255.626 1.00 107.48 91 SER F CA 1
ATOM 8583 C C . SER F 1 91 ? 132.850 261.381 -256.281 1.00 110.75 91 SER F C 1
ATOM 8584 O O . SER F 1 91 ? 131.847 261.256 -256.986 1.00 110.37 91 SER F O 1
ATOM 8587 N N . ALA F 1 92 ? 133.445 262.566 -256.048 1.00 106.94 92 ALA F N 1
ATOM 8588 C CA . ALA F 1 92 ? 132.969 263.827 -256.609 1.00 106.73 92 ALA F CA 1
ATOM 8589 C C . ALA F 1 92 ? 134.114 264.694 -257.124 1.00 110.67 92 ALA F C 1
ATOM 8590 O O . ALA F 1 92 ? 135.186 264.731 -256.516 1.00 109.96 92 ALA F O 1
ATOM 8592 N N . ARG F 1 93 ? 133.875 265.398 -258.245 1.00 107.79 93 ARG F N 1
ATOM 8593 C CA . ARG F 1 93 ? 134.829 266.340 -258.844 1.00 108.49 93 ARG F CA 1
ATOM 8594 C C . ARG F 1 93 ? 134.846 267.612 -257.984 1.00 111.79 93 ARG F C 1
ATOM 8595 O O . ARG F 1 93 ? 133.901 267.853 -257.229 1.00 110.86 93 ARG F O 1
ATOM 8603 N N . ILE F 1 94 ? 135.907 268.429 -258.101 1.00 108.20 94 ILE F N 1
ATOM 8604 C CA . ILE F 1 94 ? 136.055 269.669 -257.328 1.00 107.42 94 ILE F CA 1
ATOM 8605 C C . ILE F 1 94 ? 134.912 270.680 -257.622 1.00 109.57 94 ILE F C 1
ATOM 8606 O O . ILE F 1 94 ? 134.510 271.417 -256.722 1.00 108.54 94 ILE F O 1
ATOM 8611 N N . ASP F 1 95 ? 134.378 270.664 -258.863 1.00 105.29 95 ASP F N 1
ATOM 8612 C CA . ASP F 1 95 ? 133.284 271.524 -259.331 1.00 104.45 95 ASP F CA 1
ATOM 8613 C C . ASP F 1 95 ? 131.903 270.985 -258.924 1.00 104.33 95 ASP F C 1
ATOM 8614 O O . ASP F 1 95 ? 130.932 271.745 -258.936 1.00 103.85 95 ASP F O 1
ATOM 8619 N N . ASP F 1 96 ? 131.811 269.677 -258.597 1.00 97.84 96 ASP F N 1
ATOM 8620 C CA . ASP F 1 96 ? 130.559 269.007 -258.228 1.00 95.42 96 ASP F CA 1
ATOM 8621 C C . ASP F 1 96 ? 129.961 269.537 -256.923 1.00 93.79 96 ASP F C 1
ATOM 8622 O O . ASP F 1 96 ? 130.670 269.576 -255.910 1.00 92.23 96 ASP F O 1
ATOM 8627 N N . PRO F 1 97 ? 128.670 269.964 -256.930 1.00 87.35 97 PRO F N 1
ATOM 8628 C CA . PRO F 1 97 ? 128.065 270.466 -255.683 1.00 85.39 97 PRO F CA 1
ATOM 8629 C C . PRO F 1 97 ? 127.709 269.324 -254.740 1.00 85.31 97 PRO F C 1
ATOM 8630 O O . PRO F 1 97 ? 127.076 268.347 -255.151 1.00 84.56 97 PRO F O 1
ATOM 8634 N N . VAL F 1 98 ? 128.190 269.415 -253.491 1.00 78.89 98 VAL F N 1
ATOM 8635 C CA . VAL F 1 98 ? 127.985 268.384 -252.473 1.00 76.74 98 VAL F CA 1
ATOM 8636 C C . VAL F 1 98 ? 127.320 268.946 -251.210 1.00 76.51 98 VAL F C 1
ATOM 8637 O O . VAL F 1 98 ? 127.471 270.123 -250.897 1.00 76.12 98 VAL F O 1
ATOM 8641 N N . ALA F 1 99 ? 126.579 268.095 -250.501 1.00 69.89 99 ALA F N 1
ATOM 8642 C CA . ALA F 1 99 ? 125.914 268.418 -249.248 1.00 68.28 99 ALA F CA 1
ATOM 8643 C C . ALA F 1 99 ? 126.107 267.248 -248.277 1.00 70.57 99 ALA F C 1
ATOM 8644 O O . ALA F 1 99 ? 126.328 266.118 -248.718 1.00 69.88 99 ALA F O 1
ATOM 8646 N N . PHE F 1 100 ? 126.070 267.522 -246.968 1.00 66.51 100 PHE F N 1
ATOM 8647 C CA . PHE F 1 100 ? 126.284 266.503 -245.942 1.00 65.86 100 PHE F CA 1
ATOM 8648 C C . PHE F 1 100 ? 125.121 266.376 -244.981 1.00 67.26 100 PHE F C 1
ATOM 8649 O O . PHE F 1 100 ? 124.516 267.380 -244.596 1.00 66.60 100 PHE F O 1
ATOM 8657 N N . PHE F 1 101 ? 124.811 265.128 -244.593 1.00 62.11 101 PHE F N 1
ATOM 8658 C CA . PHE F 1 101 ? 123.786 264.807 -243.606 1.00 60.80 101 PHE F CA 1
ATOM 8659 C C . PHE F 1 101 ? 124.365 263.831 -242.596 1.00 64.59 101 PHE F C 1
ATOM 8660 O O . PHE F 1 101 ? 124.955 262.822 -242.976 1.00 64.40 101 PHE F O 1
ATOM 8668 N N . GLY F 1 102 ? 124.154 264.123 -241.322 1.00 60.85 102 GLY F N 1
ATOM 8669 C CA . GLY F 1 102 ? 124.612 263.267 -240.244 1.00 60.32 102 GLY F CA 1
ATOM 8670 C C . GLY F 1 102 ? 123.613 263.136 -239.119 1.00 64.28 102 GLY F C 1
ATOM 8671 O O . GLY F 1 102 ? 123.083 264.141 -238.638 1.00 63.08 102 GLY F O 1
ATOM 8672 N N . HIS F 1 103 ? 123.352 261.892 -238.694 1.00 61.92 103 HIS F N 1
ATOM 8673 C CA . HIS F 1 103 ? 122.463 261.618 -237.572 1.00 61.99 103 HIS F CA 1
ATOM 8674 C C . HIS F 1 103 ? 123.293 261.110 -236.402 1.00 69.52 103 HIS F C 1
ATOM 8675 O O . HIS F 1 103 ? 124.098 260.191 -236.574 1.00 69.54 103 HIS F O 1
ATOM 8682 N N . SER F 1 104 ? 123.112 261.728 -235.219 1.00 69.04 104 SER F N 1
ATOM 8683 C CA . SER F 1 104 ? 123.813 261.402 -233.974 1.00 70.12 104 SER F CA 1
ATOM 8684 C C . SER F 1 104 ? 125.338 261.506 -234.153 1.00 76.14 104 SER F C 1
ATOM 8685 O O . SER F 1 104 ? 125.787 262.571 -234.552 1.00 76.38 104 SER F O 1
ATOM 8688 N N . MET F 1 105 ? 126.117 260.419 -233.945 1.00 74.17 105 MET F N 1
ATOM 8689 C CA . MET F 1 105 ? 127.579 260.416 -234.132 1.00 74.30 105 MET F CA 1
ATOM 8690 C C . MET F 1 105 ? 127.965 260.841 -235.564 1.00 77.06 105 MET F C 1
ATOM 8691 O O . MET F 1 105 ? 128.979 261.513 -235.749 1.00 76.80 105 MET F O 1
ATOM 8696 N N . GLY F 1 106 ? 127.114 260.494 -236.530 1.00 73.14 106 GLY F N 1
ATOM 8697 C CA . GLY F 1 106 ? 127.261 260.854 -237.935 1.00 73.09 106 GLY F CA 1
ATOM 8698 C C . GLY F 1 106 ? 127.303 262.350 -238.188 1.00 77.17 106 GLY F C 1
ATOM 8699 O O . GLY F 1 106 ? 127.910 262.786 -239.164 1.00 76.70 106 GLY F O 1
ATOM 8700 N N . GLY F 1 107 ? 126.662 263.124 -237.307 1.00 73.95 107 GLY F N 1
ATOM 8701 C CA . GLY F 1 107 ? 126.636 264.583 -237.355 1.00 73.90 107 GLY F CA 1
ATOM 8702 C C . GLY F 1 107 ? 127.999 265.196 -237.103 1.00 77.98 107 GLY F C 1
ATOM 8703 O O . GLY F 1 107 ? 128.374 266.158 -237.771 1.00 76.96 107 GLY F O 1
ATOM 8704 N N . MET F 1 108 ? 128.753 264.624 -236.142 1.00 75.72 108 MET F N 1
ATOM 8705 C CA . MET F 1 108 ? 130.115 265.031 -235.772 1.00 75.95 108 MET F CA 1
ATOM 8706 C C . MET F 1 108 ? 131.078 264.686 -236.903 1.00 78.93 108 MET F C 1
ATOM 8707 O O . MET F 1 108 ? 131.949 265.489 -237.236 1.00 78.66 108 MET F O 1
ATOM 8712 N N . LEU F 1 109 ? 130.922 263.480 -237.482 1.00 74.77 109 LEU F N 1
ATOM 8713 C CA . LEU F 1 109 ? 131.741 262.985 -238.582 1.00 74.43 109 LEU F CA 1
ATOM 8714 C C . LEU F 1 109 ? 131.485 263.750 -239.863 1.00 76.73 109 LEU F C 1
ATOM 8715 O O . LEU F 1 109 ? 132.453 264.118 -240.525 1.00 77.03 109 LEU F O 1
ATOM 8720 N N . ALA F 1 110 ? 130.197 264.027 -240.197 1.00 71.96 110 ALA F N 1
ATOM 8721 C CA . ALA F 1 110 ? 129.802 264.791 -241.392 1.00 71.04 110 ALA F CA 1
ATOM 8722 C C . ALA F 1 110 ? 130.343 266.209 -241.323 1.00 73.99 110 ALA F C 1
ATOM 8723 O O . ALA F 1 110 ? 130.790 266.721 -242.343 1.00 73.69 110 ALA F O 1
ATOM 8725 N N . PHE F 1 111 ? 130.338 266.824 -240.117 1.00 70.45 111 PHE F N 1
ATOM 8726 C CA . PHE F 1 111 ? 130.872 268.165 -239.874 1.00 70.95 111 PHE F CA 1
ATOM 8727 C C . PHE F 1 111 ? 132.369 268.185 -240.152 1.00 76.60 111 PHE F C 1
ATOM 8728 O O . PHE F 1 111 ? 132.835 269.051 -240.897 1.00 77.36 111 PHE F O 1
ATOM 8736 N N . GLU F 1 112 ? 133.108 267.210 -239.592 1.00 73.17 112 GLU F N 1
ATOM 8737 C CA . GLU F 1 112 ? 134.553 267.056 -239.754 1.00 73.25 112 GLU F CA 1
ATOM 8738 C C . GLU F 1 112 ? 134.963 266.769 -241.206 1.00 75.93 112 GLU F C 1
ATOM 8739 O O . GLU F 1 112 ? 135.925 267.367 -241.679 1.00 75.72 112 GLU F O 1
ATOM 8745 N N . VAL F 1 113 ? 134.215 265.894 -241.919 1.00 71.76 113 VAL F N 1
ATOM 8746 C CA . VAL F 1 113 ? 134.483 265.573 -243.331 1.00 71.62 113 VAL F CA 1
ATOM 8747 C C . VAL F 1 113 ? 134.180 266.805 -244.215 1.00 76.31 113 VAL F C 1
ATOM 8748 O O . VAL F 1 113 ? 134.933 267.074 -245.152 1.00 75.93 113 VAL F O 1
ATOM 8752 N N . ALA F 1 114 ? 133.115 267.580 -243.871 1.00 73.73 114 ALA F N 1
ATOM 8753 C CA . ALA F 1 114 ? 132.725 268.811 -244.576 1.00 73.70 114 ALA F CA 1
ATOM 8754 C C . ALA F 1 114 ? 133.808 269.882 -244.460 1.00 77.96 114 ALA F C 1
ATOM 8755 O O . ALA F 1 114 ? 134.045 270.600 -245.432 1.00 77.56 114 ALA F O 1
ATOM 8757 N N . LEU F 1 115 ? 134.476 269.972 -243.283 1.00 75.20 115 LEU F N 1
ATOM 8758 C CA . LEU F 1 115 ? 135.570 270.913 -243.021 1.00 76.06 115 LEU F CA 1
ATOM 8759 C C . LEU F 1 115 ? 136.762 270.603 -243.918 1.00 82.54 115 LEU F C 1
ATOM 8760 O O . LEU F 1 115 ? 137.407 271.526 -244.414 1.00 83.52 115 LEU F O 1
ATOM 8765 N N . ARG F 1 116 ? 137.038 269.301 -244.139 1.00 79.79 116 ARG F N 1
ATOM 8766 C CA . ARG F 1 116 ? 138.114 268.798 -244.991 1.00 80.35 116 ARG F CA 1
ATOM 8767 C C . ARG F 1 116 ? 137.815 269.076 -246.457 1.00 85.64 116 ARG F C 1
ATOM 8768 O O . ARG F 1 116 ? 138.732 269.410 -247.207 1.00 86.56 116 ARG F O 1
ATOM 8776 N N . TYR F 1 117 ? 136.530 268.964 -246.858 1.00 81.94 117 TYR F N 1
ATOM 8777 C CA . TYR F 1 117 ? 136.057 269.249 -248.215 1.00 82.07 117 TYR F CA 1
ATOM 8778 C C . TYR F 1 117 ? 136.259 270.736 -248.544 1.00 86.86 117 TYR F C 1
ATOM 8779 O O . TYR F 1 117 ? 136.772 271.050 -249.614 1.00 87.01 117 TYR F O 1
ATOM 8788 N N . GLN F 1 118 ? 135.906 271.637 -247.599 1.00 83.48 118 GLN F N 1
ATOM 8789 C CA . GLN F 1 118 ? 136.058 273.089 -247.739 1.00 84.01 118 GLN F CA 1
ATOM 8790 C C . GLN F 1 118 ? 137.520 273.522 -247.873 1.00 90.04 118 GLN F C 1
ATOM 8791 O O . GLN F 1 118 ? 137.821 274.342 -248.741 1.00 90.24 118 GLN F O 1
ATOM 8797 N N . SER F 1 119 ? 138.421 272.963 -247.031 1.00 87.43 119 SER F N 1
ATOM 8798 C CA . SER F 1 119 ? 139.859 273.261 -247.078 1.00 88.59 119 SER F CA 1
ATOM 8799 C C . SER F 1 119 ? 140.514 272.740 -248.360 1.00 93.50 119 SER F C 1
ATOM 8800 O O . SER F 1 119 ? 141.480 273.341 -248.832 1.00 94.12 119 SER F O 1
ATOM 8803 N N . ALA F 1 120 ? 139.953 271.658 -248.945 1.00 90.18 120 ALA F N 1
ATOM 8804 C CA . ALA F 1 120 ? 140.414 271.057 -250.200 1.00 90.74 120 ALA F CA 1
ATOM 8805 C C . ALA F 1 120 ? 139.901 271.832 -251.436 1.00 94.88 120 ALA F C 1
ATOM 8806 O O . ALA F 1 120 ? 140.309 271.531 -252.560 1.00 95.14 120 ALA F O 1
ATOM 8808 N N . GLY F 1 121 ? 139.028 272.813 -251.209 1.00 91.18 121 GLY F N 1
ATOM 8809 C CA . GLY F 1 121 ? 138.462 273.671 -252.246 1.00 91.66 121 GLY F CA 1
ATOM 8810 C C . GLY F 1 121 ? 137.195 273.166 -252.910 1.00 95.16 121 GLY F C 1
ATOM 8811 O O . GLY F 1 121 ? 136.872 273.600 -254.022 1.00 95.32 121 GLY F O 1
ATOM 8812 N N . HIS F 1 122 ? 136.462 272.255 -252.241 1.00 90.25 122 HIS F N 1
ATOM 8813 C CA . HIS F 1 122 ? 135.212 271.694 -252.756 1.00 89.27 122 HIS F CA 1
ATOM 8814 C C . HIS F 1 122 ? 134.024 272.630 -252.511 1.00 90.95 122 HIS F C 1
ATOM 8815 O O . HIS F 1 122 ? 134.069 273.467 -251.606 1.00 90.09 122 HIS F O 1
ATOM 8822 N N . ARG F 1 123 ? 132.956 272.469 -253.316 1.00 85.81 123 ARG F N 1
ATOM 8823 C CA . ARG F 1 123 ? 131.726 273.247 -253.209 1.00 84.37 123 ARG F CA 1
ATOM 8824 C C . ARG F 1 123 ? 130.733 272.550 -252.262 1.00 84.88 123 ARG F C 1
ATOM 8825 O O . ARG F 1 123 ? 129.998 271.648 -252.680 1.00 84.14 123 ARG F O 1
ATOM 8833 N N . VAL F 1 124 ? 130.733 272.961 -250.981 1.00 78.80 124 VAL F N 1
ATOM 8834 C CA . VAL F 1 124 ? 129.830 272.412 -249.964 1.00 76.48 124 VAL F CA 1
ATOM 8835 C C . VAL F 1 124 ? 128.615 273.340 -249.883 1.00 77.60 124 VAL F C 1
ATOM 8836 O O . VAL F 1 124 ? 128.753 274.499 -249.490 1.00 77.28 124 VAL F O 1
ATOM 8840 N N . LEU F 1 125 ? 127.442 272.841 -250.317 1.00 72.04 125 LEU F N 1
ATOM 8841 C CA . LEU F 1 125 ? 126.183 273.593 -250.371 1.00 70.45 125 LEU F CA 1
ATOM 8842 C C . LEU F 1 125 ? 125.588 273.877 -249.005 1.00 71.69 125 LEU F C 1
ATOM 8843 O O . LEU F 1 125 ? 125.287 275.031 -248.713 1.00 71.18 125 LEU F O 1
ATOM 8848 N N . ALA F 1 126 ? 125.382 272.825 -248.192 1.00 66.57 126 ALA F N 1
ATOM 8849 C CA . ALA F 1 126 ? 124.798 272.907 -246.853 1.00 65.00 126 ALA F CA 1
ATOM 8850 C C . ALA F 1 126 ? 125.188 271.704 -246.001 1.00 66.94 126 ALA F C 1
ATOM 8851 O O . ALA F 1 126 ? 125.652 270.690 -246.528 1.00 67.00 126 ALA F O 1
ATOM 8853 N N . PHE F 1 127 ? 125.004 271.826 -244.679 1.00 60.64 127 PHE F N 1
ATOM 8854 C CA . PHE F 1 127 ? 125.267 270.772 -243.711 1.00 58.89 127 PHE F CA 1
ATOM 8855 C C . PHE F 1 127 ? 124.007 270.558 -242.871 1.00 60.41 127 PHE F C 1
ATOM 8856 O O . PHE F 1 127 ? 123.513 271.489 -242.239 1.00 59.39 127 PHE F O 1
ATOM 8864 N N . PHE F 1 128 ? 123.474 269.332 -242.920 1.00 55.38 128 PHE F N 1
ATOM 8865 C CA . PHE F 1 128 ? 122.263 268.920 -242.222 1.00 53.95 128 PHE F CA 1
ATOM 8866 C C . PHE F 1 128 ? 122.643 268.035 -241.036 1.00 58.04 128 PHE F C 1
ATOM 8867 O O . PHE F 1 128 ? 123.139 266.925 -241.226 1.00 58.12 128 PHE F O 1
ATOM 8875 N N . VAL F 1 129 ? 122.470 268.556 -239.813 1.00 54.22 129 VAL F N 1
ATOM 8876 C CA . VAL F 1 129 ? 122.816 267.839 -238.591 1.00 54.15 129 VAL F CA 1
ATOM 8877 C C . VAL F 1 129 ? 121.544 267.416 -237.840 1.00 58.62 129 VAL F C 1
ATOM 8878 O O . VAL F 1 129 ? 120.659 268.236 -237.607 1.00 58.92 129 VAL F O 1
ATOM 8882 N N . SER F 1 130 ? 121.447 266.120 -237.516 1.00 54.90 130 SER F N 1
ATOM 8883 C CA . SER F 1 130 ? 120.289 265.536 -236.838 1.00 54.79 130 SER F CA 1
ATOM 8884 C C . SER F 1 130 ? 120.670 264.869 -235.513 1.00 60.72 130 SER F C 1
ATOM 8885 O O . SER F 1 130 ? 121.678 264.166 -235.449 1.00 59.43 130 SER F O 1
ATOM 8888 N N . ALA F 1 131 ? 119.859 265.110 -234.454 1.00 60.59 131 ALA F N 1
ATOM 8889 C CA . ALA F 1 131 ? 119.993 264.571 -233.091 1.00 61.98 131 ALA F CA 1
ATOM 8890 C C . ALA F 1 131 ? 121.449 264.430 -232.609 1.00 69.09 131 ALA F C 1
ATOM 8891 O O . ALA F 1 131 ? 121.875 263.362 -232.150 1.00 68.90 131 ALA F O 1
ATOM 8893 N N . CYS F 1 132 ? 122.213 265.526 -232.742 1.00 67.70 132 CYS F N 1
ATOM 8894 C CA . CYS F 1 132 ? 123.625 265.588 -232.397 1.00 68.42 132 CYS F CA 1
ATOM 8895 C C . CYS F 1 132 ? 123.978 266.919 -231.762 1.00 76.96 132 CYS F C 1
ATOM 8896 O O . CYS F 1 132 ? 123.776 267.962 -232.381 1.00 76.76 132 CYS F O 1
ATOM 8899 N N . SER F 1 133 ? 124.550 266.876 -230.549 1.00 76.61 133 SER F N 1
ATOM 8900 C CA . SER F 1 133 ? 124.994 268.054 -229.807 1.00 77.71 133 SER F CA 1
ATOM 8901 C C . SER F 1 133 ? 126.103 268.773 -230.555 1.00 83.97 133 SER F C 1
ATOM 8902 O O . SER F 1 133 ? 126.876 268.137 -231.277 1.00 83.14 133 SER F O 1
ATOM 8905 N N . ALA F 1 134 ? 126.174 270.104 -230.391 1.00 83.48 134 ALA F N 1
ATOM 8906 C CA . ALA F 1 134 ? 127.186 270.956 -231.013 1.00 84.46 134 ALA F CA 1
ATOM 8907 C C . ALA F 1 134 ? 128.569 270.582 -230.475 1.00 91.45 134 ALA F C 1
ATOM 8908 O O . ALA F 1 134 ? 128.655 270.145 -229.323 1.00 91.23 134 ALA F O 1
ATOM 8910 N N . PRO F 1 135 ? 129.653 270.703 -231.277 1.00 90.37 135 PRO F N 1
ATOM 8911 C CA . PRO F 1 135 ? 130.975 270.320 -230.766 1.00 91.70 135 PRO F CA 1
ATOM 8912 C C . PRO F 1 135 ? 131.374 271.072 -229.505 1.00 100.04 135 PRO F C 1
ATOM 8913 O O . PRO F 1 135 ? 131.370 272.308 -229.476 1.00 100.11 135 PRO F O 1
ATOM 8917 N N . GLY F 1 136 ? 131.588 270.282 -228.449 1.00 99.49 136 GLY F N 1
ATOM 8918 C CA . GLY F 1 136 ? 131.945 270.731 -227.109 1.00 101.27 136 GLY F CA 1
ATOM 8919 C C . GLY F 1 136 ? 130.805 270.774 -226.103 1.00 108.22 136 GLY F C 1
ATOM 8920 O O . GLY F 1 136 ? 131.056 270.957 -224.906 1.00 108.60 136 GLY F O 1
ATOM 8921 N N . HIS F 1 137 ? 129.544 270.611 -226.573 1.00 106.09 137 HIS F N 1
ATOM 8922 C CA . HIS F 1 137 ? 128.325 270.673 -225.752 1.00 106.80 137 HIS F CA 1
ATOM 8923 C C . HIS F 1 137 ? 127.682 269.316 -225.432 1.00 112.41 137 HIS F C 1
ATOM 8924 O O . HIS F 1 137 ? 126.485 269.120 -225.675 1.00 111.60 137 HIS F O 1
ATOM 8931 N N . ILE F 1 138 ? 128.460 268.419 -224.787 1.00 110.76 138 ILE F N 1
ATOM 8932 C CA . ILE F 1 138 ? 127.977 267.076 -224.404 1.00 111.18 138 ILE F CA 1
ATOM 8933 C C . ILE F 1 138 ? 127.972 266.923 -222.867 1.00 117.37 138 ILE F C 1
ATOM 8934 O O . ILE F 1 138 ? 128.845 267.461 -222.203 1.00 117.50 138 ILE F O 1
ATOM 8939 N N . ARG F 1 139 ? 126.999 266.184 -222.327 1.00 115.09 139 ARG F N 1
ATOM 8940 C CA . ARG F 1 139 ? 126.840 265.991 -220.876 1.00 116.14 139 ARG F CA 1
ATOM 8941 C C . ARG F 1 139 ? 127.908 265.143 -220.143 1.00 121.72 139 ARG F C 1
ATOM 8942 O O . ARG F 1 139 ? 128.394 265.568 -219.094 1.00 122.10 139 ARG F O 1
ATOM 8950 N N . TYR F 1 140 ? 128.190 263.903 -220.619 1.00 118.54 140 TYR F N 1
ATOM 8951 C CA . TYR F 1 140 ? 129.170 263.008 -219.983 1.00 118.88 140 TYR F CA 1
ATOM 8952 C C . TYR F 1 140 ? 130.582 263.192 -220.574 1.00 123.10 140 TYR F C 1
ATOM 8953 O O . TYR F 1 140 ? 131.228 262.223 -220.973 1.00 122.25 140 TYR F O 1
ATOM 8962 N N . LYS F 1 141 ? 131.083 264.420 -220.525 1.00 120.11 141 LYS F N 1
ATOM 8963 C CA . LYS F 1 141 ? 132.383 264.823 -221.072 1.00 119.86 141 LYS F CA 1
ATOM 8964 C C . LYS F 1 141 ? 133.583 264.635 -220.124 1.00 125.04 141 LYS F C 1
ATOM 8965 O O . LYS F 1 141 ? 134.689 265.073 -220.453 1.00 124.48 141 LYS F O 1
ATOM 8971 N N . GLN F 1 142 ? 133.387 263.944 -218.984 1.00 122.91 142 GLN F N 1
ATOM 8972 C CA . GLN F 1 142 ? 134.445 263.709 -217.982 1.00 123.66 142 GLN F CA 1
ATOM 8973 C C . GLN F 1 142 ? 135.289 262.453 -218.262 1.00 127.89 142 GLN F C 1
ATOM 8974 O O . GLN F 1 142 ? 136.019 261.990 -217.380 1.00 128.20 142 GLN F O 1
ATOM 8980 N N . LEU F 1 143 ? 135.190 261.914 -219.479 1.00 123.98 143 LEU F N 1
ATOM 8981 C CA . LEU F 1 143 ? 135.896 260.696 -219.869 1.00 123.34 143 LEU F CA 1
ATOM 8982 C C . LEU F 1 143 ? 137.268 261.024 -220.499 1.00 127.29 143 LEU F C 1
ATOM 8983 O O . LEU F 1 143 ? 138.037 261.782 -219.906 1.00 127.46 143 LEU F O 1
ATOM 8988 N N . GLN F 1 144 ? 137.562 260.451 -221.701 1.00 123.35 144 GLN F N 1
ATOM 8989 C CA . GLN F 1 144 ? 138.857 260.575 -222.424 1.00 123.22 144 GLN F CA 1
ATOM 8990 C C . GLN F 1 144 ? 140.022 259.994 -221.612 1.00 127.81 144 GLN F C 1
ATOM 8991 O O . GLN F 1 144 ? 141.106 260.613 -221.468 1.00 127.52 144 GLN F O 1
ATOM 8997 N N . ASP F 1 145 ? 139.785 258.811 -221.026 1.00 124.42 145 ASP F N 1
ATOM 8998 C CA . ASP F 1 145 ? 140.692 258.055 -220.166 1.00 124.37 145 ASP F CA 1
ATOM 8999 C C . ASP F 1 145 ? 141.408 256.891 -220.888 1.00 128.43 145 ASP F C 1
ATOM 9000 O O . ASP F 1 145 ? 141.369 256.786 -222.113 1.00 127.26 145 ASP F O 1
ATOM 9005 N N . LEU F 1 146 ? 142.116 256.054 -220.108 1.00 125.97 146 LEU F N 1
ATOM 9006 C CA . LEU F 1 146 ? 142.768 254.851 -220.607 1.00 125.68 146 LEU F CA 1
ATOM 9007 C C . LEU F 1 146 ? 141.670 253.798 -220.795 1.00 129.90 146 LEU F C 1
ATOM 9008 O O . LEU F 1 146 ? 140.635 253.875 -220.129 1.00 129.73 146 LEU F O 1
ATOM 9010 N N . SER F 1 147 ? 141.915 252.794 -221.647 1.00 126.42 147 SER F N 1
ATOM 9011 C CA . SER F 1 147 ? 140.961 251.732 -221.966 1.00 126.07 147 SER F CA 1
ATOM 9012 C C . SER F 1 147 ? 140.449 251.005 -220.705 1.00 131.41 147 SER F C 1
ATOM 9013 O O . SER F 1 147 ? 139.392 250.371 -220.739 1.00 130.85 147 SER F O 1
ATOM 9016 N N . ASP F 1 148 ? 141.229 251.105 -219.609 1.00 129.71 148 ASP F N 1
ATOM 9017 C CA . ASP F 1 148 ? 140.987 250.548 -218.269 1.00 130.44 148 ASP F CA 1
ATOM 9018 C C . ASP F 1 148 ? 140.097 251.496 -217.420 1.00 136.16 148 ASP F C 1
ATOM 9019 O O . ASP F 1 148 ? 140.595 252.296 -216.621 1.00 136.13 148 ASP F O 1
ATOM 9024 N N . ARG F 1 149 ? 138.788 251.418 -217.623 1.00 133.97 149 ARG F N 1
ATOM 9025 C CA . ARG F 1 149 ? 137.784 252.216 -216.907 1.00 134.95 149 ARG F CA 1
ATOM 9026 C C . ARG F 1 149 ? 136.602 251.272 -216.635 1.00 140.36 149 ARG F C 1
ATOM 9027 O O . ARG F 1 149 ? 135.455 251.689 -216.496 1.00 140.18 149 ARG F O 1
ATOM 9035 N N . GLU F 1 150 ? 136.923 249.986 -216.536 1.00 137.81 150 GLU F N 1
ATOM 9036 C CA . GLU F 1 150 ? 136.002 248.880 -216.373 1.00 138.24 150 GLU F CA 1
ATOM 9037 C C . GLU F 1 150 ? 135.207 248.903 -215.083 1.00 144.25 150 GLU F C 1
ATOM 9038 O O . GLU F 1 150 ? 134.170 248.291 -215.002 1.00 143.94 150 GLU F O 1
ATOM 9044 N N . MET F 1 151 ? 135.661 249.625 -214.098 1.00 142.38 151 MET F N 1
ATOM 9045 C CA . MET F 1 151 ? 134.977 249.827 -212.818 1.00 143.48 151 MET F CA 1
ATOM 9046 C C . MET F 1 151 ? 133.625 250.484 -213.148 1.00 148.14 151 MET F C 1
ATOM 9047 O O . MET F 1 151 ? 132.585 250.106 -212.605 1.00 148.18 151 MET F O 1
ATOM 9052 N N . LEU F 1 152 ? 133.647 251.422 -214.110 1.00 144.04 152 LEU F N 1
ATOM 9053 C CA . LEU F 1 152 ? 132.438 252.022 -214.630 1.00 143.74 152 LEU F CA 1
ATOM 9054 C C . LEU F 1 152 ? 131.654 250.895 -215.321 1.00 146.82 152 LEU F C 1
ATOM 9055 O O . LEU F 1 152 ? 130.536 250.634 -214.907 1.00 147.12 152 LEU F O 1
ATOM 9060 N N . ASP F 1 153 ? 132.262 250.148 -216.264 1.00 142.19 153 ASP F N 1
ATOM 9061 C CA . ASP F 1 153 ? 131.539 249.059 -216.936 1.00 141.55 153 ASP F CA 1
ATOM 9062 C C . ASP F 1 153 ? 131.181 247.848 -216.027 1.00 145.21 153 ASP F C 1
ATOM 9063 O O . ASP F 1 153 ? 130.023 247.735 -215.628 1.00 145.28 153 ASP F O 1
ATOM 9068 N N . LEU F 1 154 ? 132.160 246.946 -215.731 1.00 140.71 154 LEU F N 1
ATOM 9069 C CA . LEU F 1 154 ? 132.048 245.750 -214.871 1.00 140.55 154 LEU F CA 1
ATOM 9070 C C . LEU F 1 154 ? 131.183 245.941 -213.609 1.00 143.83 154 LEU F C 1
ATOM 9071 O O . LEU F 1 154 ? 130.249 245.158 -213.406 1.00 144.16 154 LEU F O 1
ATOM 9076 N N . PHE F 1 155 ? 131.533 246.910 -212.729 1.00 139.47 155 PHE F N 1
ATOM 9077 C CA . PHE F 1 155 ? 130.760 247.132 -211.508 1.00 139.83 155 PHE F CA 1
ATOM 9078 C C . PHE F 1 155 ? 129.366 247.653 -211.856 1.00 142.50 155 PHE F C 1
ATOM 9079 O O . PHE F 1 155 ? 128.390 246.925 -211.663 1.00 142.44 155 PHE F O 1
ATOM 9081 N N . THR F 1 156 ? 129.276 248.872 -212.421 1.00 137.08 156 THR F N 1
ATOM 9082 C CA . THR F 1 156 ? 128.016 249.515 -212.810 1.00 133.63 156 THR F CA 1
ATOM 9083 C C . THR F 1 156 ? 127.484 248.920 -214.114 1.00 168.59 156 THR F C 1
ATOM 9084 O O . THR F 1 156 ? 126.736 247.943 -214.095 1.00 131.87 156 THR F O 1
ATOM 9088 N N . PHE F 1 172 ? 135.075 240.673 -222.075 1.00 132.07 172 PHE F N 1
ATOM 9089 C CA . PHE F 1 172 ? 135.625 242.002 -221.821 1.00 132.54 172 PHE F CA 1
ATOM 9090 C C . PHE F 1 172 ? 136.189 242.653 -223.090 1.00 136.11 172 PHE F C 1
ATOM 9091 O O . PHE F 1 172 ? 135.943 243.840 -223.321 1.00 135.71 172 PHE F O 1
ATOM 9093 N N . VAL F 1 173 ? 136.945 241.882 -223.908 1.00 132.29 173 VAL F N 1
ATOM 9094 C CA . VAL F 1 173 ? 137.548 242.340 -225.170 1.00 131.35 173 VAL F CA 1
ATOM 9095 C C . VAL F 1 173 ? 136.491 242.759 -226.206 1.00 135.54 173 VAL F C 1
ATOM 9096 O O . VAL F 1 173 ? 136.745 243.651 -227.014 1.00 134.84 173 VAL F O 1
ATOM 9098 N N . GLY F 1 174 ? 135.323 242.122 -226.149 1.00 132.63 174 GLY F N 1
ATOM 9099 C CA . GLY F 1 174 ? 134.194 242.402 -227.028 1.00 132.85 174 GLY F CA 1
ATOM 9100 C C . GLY F 1 174 ? 133.501 243.720 -226.736 1.00 137.13 174 GLY F C 1
ATOM 9101 O O . GLY F 1 174 ? 132.803 244.254 -227.602 1.00 136.79 174 GLY F O 1
ATOM 9102 N N . ALA F 1 175 ? 133.688 244.251 -225.503 1.00 133.91 175 ALA F N 1
ATOM 9103 C CA . ALA F 1 175 ? 133.119 245.521 -225.040 1.00 134.00 175 ALA F CA 1
ATOM 9104 C C . ALA F 1 175 ? 134.006 246.721 -225.394 1.00 137.40 175 ALA F C 1
ATOM 9105 O O . ALA F 1 175 ? 133.508 247.847 -225.466 1.00 137.30 175 ALA F O 1
ATOM 9107 N N . LEU F 1 176 ? 135.316 246.473 -225.615 1.00 133.10 176 LEU F N 1
ATOM 9108 C CA . LEU F 1 176 ? 136.324 247.472 -225.969 1.00 132.37 176 LEU F CA 1
ATOM 9109 C C . LEU F 1 176 ? 135.924 248.353 -227.179 1.00 134.68 176 LEU F C 1
ATOM 9110 O O . LEU F 1 176 ? 136.015 249.570 -227.025 1.00 134.30 176 LEU F O 1
ATOM 9115 N N . PRO F 1 177 ? 135.418 247.828 -228.338 1.00 130.03 177 PRO F N 1
ATOM 9116 C CA . PRO F 1 177 ? 135.026 248.734 -229.441 1.00 129.31 177 PRO F CA 1
ATOM 9117 C C . PRO F 1 177 ? 133.888 249.705 -229.108 1.00 131.69 177 PRO F C 1
ATOM 9118 O O . PRO F 1 177 ? 133.916 250.848 -229.573 1.00 131.29 177 PRO F O 1
ATOM 9122 N N . THR F 1 178 ? 132.899 249.264 -228.300 1.00 127.25 178 THR F N 1
ATOM 9123 C CA . THR F 1 178 ? 131.768 250.104 -227.877 1.00 126.89 178 THR F CA 1
ATOM 9124 C C . THR F 1 178 ? 132.214 251.180 -226.879 1.00 129.22 178 THR F C 1
ATOM 9125 O O . THR F 1 178 ? 131.750 252.320 -226.960 1.00 128.94 178 THR F O 1
ATOM 9129 N N . LEU F 1 179 ? 133.119 250.805 -225.947 1.00 124.47 179 LEU F N 1
ATOM 9130 C CA . LEU F 1 179 ? 133.698 251.680 -224.926 1.00 123.92 179 LEU F CA 1
ATOM 9131 C C . LEU F 1 179 ? 134.570 252.756 -225.567 1.00 126.08 179 LEU F C 1
ATOM 9132 O O . LEU F 1 179 ? 134.496 253.902 -225.153 1.00 125.92 179 LEU F O 1
ATOM 9134 N N . ARG F 1 180 ? 135.353 252.394 -226.605 1.00 121.11 180 ARG F N 1
ATOM 9135 C CA . ARG F 1 180 ? 136.221 253.310 -227.352 1.00 120.27 180 ARG F CA 1
ATOM 9136 C C . ARG F 1 180 ? 135.401 254.378 -228.075 1.00 122.33 180 ARG F C 1
ATOM 9137 O O . ARG F 1 180 ? 135.853 255.517 -228.176 1.00 121.94 180 ARG F O 1
ATOM 9145 N N . ALA F 1 181 ? 134.199 254.005 -228.576 1.00 117.42 181 ALA F N 1
ATOM 9146 C CA . ALA F 1 181 ? 133.276 254.900 -229.274 1.00 116.60 181 ALA F CA 1
ATOM 9147 C C . ALA F 1 181 ? 132.707 255.960 -228.325 1.00 119.23 181 ALA F C 1
ATOM 9148 O O . ALA F 1 181 ? 132.654 257.134 -228.697 1.00 118.79 181 ALA F O 1
ATOM 9150 N N . VAL F 1 182 ? 132.312 255.545 -227.093 1.00 114.84 182 VAL F N 1
ATOM 9151 C CA . VAL F 1 182 ? 131.770 256.418 -226.034 1.00 114.48 182 VAL F CA 1
ATOM 9152 C C . VAL F 1 182 ? 132.818 257.487 -225.657 1.00 117.22 182 VAL F C 1
ATOM 9153 O O . VAL F 1 182 ? 132.477 258.666 -225.523 1.00 116.78 182 VAL F O 1
ATOM 9157 N N . ARG F 1 183 ? 134.095 257.064 -225.543 1.00 112.88 183 ARG F N 1
ATOM 9158 C CA . ARG F 1 183 ? 135.249 257.906 -225.229 1.00 112.45 183 ARG F CA 1
ATOM 9159 C C . ARG F 1 183 ? 135.479 258.924 -226.341 1.00 115.20 183 ARG F C 1
ATOM 9160 O O . ARG F 1 183 ? 135.772 260.080 -226.048 1.00 114.79 183 ARG F O 1
ATOM 9168 N N . ALA F 1 184 ? 135.367 258.480 -227.608 1.00 111.10 184 ALA F N 1
ATOM 9169 C CA . ALA F 1 184 ? 135.556 259.302 -228.799 1.00 110.82 184 ALA F CA 1
ATOM 9170 C C . ALA F 1 184 ? 134.456 260.347 -228.948 1.00 115.19 184 ALA F C 1
ATOM 9171 O O . ALA F 1 184 ? 134.760 261.476 -229.331 1.00 115.01 184 ALA F O 1
ATOM 9173 N N . ILE F 1 185 ? 133.197 259.992 -228.618 1.00 111.64 185 ILE F N 1
ATOM 9174 C CA . ILE F 1 185 ? 132.057 260.901 -228.710 1.00 111.43 185 ILE F CA 1
ATOM 9175 C C . ILE F 1 185 ? 132.134 261.976 -227.610 1.00 116.13 185 ILE F C 1
ATOM 9176 O O . ILE F 1 185 ? 132.073 263.172 -227.909 1.00 115.93 185 ILE F O 1
ATOM 9181 N N . ALA F 1 186 ? 132.303 261.534 -226.348 1.00 113.24 186 ALA F N 1
ATOM 9182 C CA . ALA F 1 186 ? 132.385 262.401 -225.167 1.00 113.70 186 ALA F CA 1
ATOM 9183 C C . ALA F 1 186 ? 133.654 263.249 -225.144 1.00 117.81 186 ALA F C 1
ATOM 9184 O O . ALA F 1 186 ? 133.674 264.333 -224.555 1.00 117.73 186 ALA F O 1
ATOM 9186 N N . GLY F 1 187 ? 134.701 262.717 -225.763 1.00 114.19 187 GLY F N 1
ATOM 9187 C CA . GLY F 1 187 ? 136.010 263.338 -225.818 1.00 114.25 187 GLY F CA 1
ATOM 9188 C C . GLY F 1 187 ? 136.264 264.142 -227.067 1.00 117.70 187 GLY F C 1
ATOM 9189 O O . GLY F 1 187 ? 137.389 264.617 -227.250 1.00 117.62 187 GLY F O 1
ATOM 9190 N N . TYR F 1 188 ? 135.242 264.307 -227.936 1.00 113.72 188 TYR F N 1
ATOM 9191 C CA . TYR F 1 188 ? 135.402 265.101 -229.155 1.00 113.32 188 TYR F CA 1
ATOM 9192 C C . TYR F 1 188 ? 135.201 266.596 -228.877 1.00 116.46 188 TYR F C 1
ATOM 9193 O O . TYR F 1 188 ? 134.208 266.995 -228.261 1.00 115.77 188 TYR F O 1
ATOM 9202 N N . SER F 1 189 ? 136.168 267.408 -229.335 1.00 112.67 189 SER F N 1
ATOM 9203 C CA . SER F 1 189 ? 136.165 268.855 -229.183 1.00 112.53 189 SER F CA 1
ATOM 9204 C C . SER F 1 189 ? 136.610 269.535 -230.474 1.00 114.41 189 SER F C 1
ATOM 9205 O O . SER F 1 189 ? 137.337 268.946 -231.277 1.00 113.64 189 SER F O 1
ATOM 9208 N N . CYS F 1 190 ? 136.173 270.776 -230.661 1.00 109.84 190 CYS F N 1
ATOM 9209 C CA . CYS F 1 190 ? 136.497 271.580 -231.829 1.00 109.13 190 CYS F CA 1
ATOM 9210 C C . CYS F 1 190 ? 136.793 273.018 -231.373 1.00 111.72 190 CYS F C 1
ATOM 9211 O O . CYS F 1 190 ? 136.028 273.560 -230.569 1.00 111.30 190 CYS F O 1
ATOM 9214 N N . PRO F 1 191 ? 137.903 273.645 -231.841 1.00 107.50 191 PRO F N 1
ATOM 9215 C CA . PRO F 1 191 ? 138.213 275.027 -231.415 1.00 107.46 191 PRO F CA 1
ATOM 9216 C C . PRO F 1 191 ? 137.143 276.038 -231.855 1.00 109.19 191 PRO F C 1
ATOM 9217 O O . PRO F 1 191 ? 136.541 275.820 -232.905 1.00 108.45 191 PRO F O 1
ATOM 9221 N N . PRO F 1 192 ? 136.889 277.132 -231.089 1.00 104.46 192 PRO F N 1
ATOM 9222 C CA . PRO F 1 192 ? 135.825 278.083 -231.480 1.00 103.29 192 PRO F CA 1
ATOM 9223 C C . PRO F 1 192 ? 135.917 278.680 -232.887 1.00 104.66 192 PRO F C 1
ATOM 9224 O O . PRO F 1 192 ? 134.881 278.969 -233.490 1.00 103.97 192 PRO F O 1
ATOM 9228 N N . GLU F 1 193 ? 137.151 278.854 -233.401 1.00 99.31 193 GLU F N 1
ATOM 9229 C CA . GLU F 1 193 ? 137.426 279.422 -234.722 1.00 98.03 193 GLU F CA 1
ATOM 9230 C C . GLU F 1 193 ? 137.055 278.500 -235.890 1.00 97.96 193 GLU F C 1
ATOM 9231 O O . GLU F 1 193 ? 136.824 278.993 -236.995 1.00 97.25 193 GLU F O 1
ATOM 9233 N N . THR F 1 194 ? 137.012 277.170 -235.654 1.00 92.00 194 THR F N 1
ATOM 9234 C CA . THR F 1 194 ? 136.693 276.173 -236.680 1.00 90.24 194 THR F CA 1
ATOM 9235 C C . THR F 1 194 ? 135.200 276.234 -237.048 1.00 90.03 194 THR F C 1
ATOM 9236 O O . THR F 1 194 ? 134.338 275.865 -236.245 1.00 89.30 194 THR F O 1
ATOM 9240 N N . LYS F 1 195 ? 134.912 276.757 -238.253 1.00 83.45 195 LYS F N 1
ATOM 9241 C CA . LYS F 1 195 ? 133.554 276.956 -238.769 1.00 81.07 195 LYS F CA 1
ATOM 9242 C C . LYS F 1 195 ? 133.439 276.577 -240.246 1.00 81.90 195 LYS F C 1
ATOM 9243 O O . LYS F 1 195 ? 134.442 276.552 -240.964 1.00 81.76 195 LYS F O 1
ATOM 9249 N N . LEU F 1 196 ? 132.203 276.315 -240.703 1.00 75.87 196 LEU F N 1
ATOM 9250 C CA . LEU F 1 196 ? 131.893 276.032 -242.102 1.00 74.62 196 LEU F CA 1
ATOM 9251 C C . LEU F 1 196 ? 131.441 277.332 -242.772 1.00 76.67 196 LEU F C 1
ATOM 9252 O O . LEU F 1 196 ? 130.917 278.217 -242.094 1.00 76.35 196 LEU F O 1
ATOM 9257 N N . SER F 1 197 ? 131.660 277.467 -244.087 1.00 71.73 197 SER F N 1
ATOM 9258 C CA . SER F 1 197 ? 131.242 278.654 -244.832 1.00 70.94 197 SER F CA 1
ATOM 9259 C C . SER F 1 197 ? 129.979 278.376 -245.673 1.00 72.05 197 SER F C 1
ATOM 9260 O O . SER F 1 197 ? 129.706 279.058 -246.664 1.00 72.10 197 SER F O 1
ATOM 9263 N N . CYS F 1 198 ? 129.187 277.390 -245.224 1.00 66.26 198 CYS F N 1
ATOM 9264 C CA . CYS F 1 198 ? 127.926 276.970 -245.833 1.00 64.69 198 CYS F CA 1
ATOM 9265 C C . CYS F 1 198 ? 126.829 276.967 -244.762 1.00 65.63 198 CYS F C 1
ATOM 9266 O O . CYS F 1 198 ? 127.162 276.790 -243.595 1.00 65.66 198 CYS F O 1
ATOM 9269 N N . PRO F 1 199 ? 125.526 277.087 -245.107 1.00 59.50 199 PRO F N 1
ATOM 9270 C CA . PRO F 1 199 ? 124.489 277.065 -244.058 1.00 58.63 199 PRO F CA 1
ATOM 9271 C C . PRO F 1 199 ? 124.373 275.738 -243.299 1.00 63.46 199 PRO F C 1
ATOM 9272 O O . PRO F 1 199 ? 124.692 274.673 -243.842 1.00 63.38 199 PRO F O 1
ATOM 9276 N N . ILE F 1 200 ? 123.941 275.810 -242.027 1.00 58.98 200 ILE F N 1
ATOM 9277 C CA . ILE F 1 200 ? 123.737 274.636 -241.181 1.00 57.86 200 ILE F CA 1
ATOM 9278 C C . ILE F 1 200 ? 122.256 274.499 -240.855 1.00 60.02 200 ILE F C 1
ATOM 9279 O O . ILE F 1 200 ? 121.623 275.463 -240.442 1.00 59.40 200 ILE F O 1
ATOM 9284 N N . TYR F 1 201 ? 121.711 273.294 -241.052 1.00 56.14 201 TYR F N 1
ATOM 9285 C CA . TYR F 1 201 ? 120.320 272.992 -240.755 1.00 55.28 201 TYR F CA 1
ATOM 9286 C C . TYR F 1 201 ? 120.274 271.892 -239.717 1.00 58.03 201 TYR F C 1
ATOM 9287 O O . TYR F 1 201 ? 120.701 270.770 -239.984 1.00 57.66 201 TYR F O 1
ATOM 9296 N N . ALA F 1 202 ? 119.815 272.244 -238.504 1.00 53.96 202 ALA F N 1
ATOM 9297 C CA . ALA F 1 202 ? 119.696 271.330 -237.375 1.00 53.39 202 ALA F CA 1
ATOM 9298 C C . ALA F 1 202 ? 118.283 270.767 -237.270 1.00 56.69 202 ALA F C 1
ATOM 9299 O O . ALA F 1 202 ? 117.306 271.478 -237.525 1.00 55.89 202 ALA F O 1
ATOM 9301 N N . PHE F 1 203 ? 118.183 269.477 -236.922 1.00 53.71 203 PHE F N 1
ATOM 9302 C CA . PHE F 1 203 ? 116.916 268.764 -236.766 1.00 53.57 203 PHE F CA 1
ATOM 9303 C C . PHE F 1 203 ? 116.960 267.961 -235.474 1.00 58.96 203 PHE F C 1
ATOM 9304 O O . PHE F 1 203 ? 117.949 267.279 -235.208 1.00 57.40 203 PHE F O 1
ATOM 9312 N N . ILE F 1 204 ? 115.906 268.071 -234.653 1.00 58.41 204 ILE F N 1
ATOM 9313 C CA . ILE F 1 204 ? 115.858 267.406 -233.350 1.00 59.43 204 ILE F CA 1
ATOM 9314 C C . ILE F 1 204 ? 114.470 266.835 -233.030 1.00 66.33 204 ILE F C 1
ATOM 9315 O O . ILE F 1 204 ? 113.462 267.357 -233.503 1.00 66.51 204 ILE F O 1
ATOM 9320 N N . GLY F 1 205 ? 114.454 265.752 -232.257 1.00 64.91 205 GLY F N 1
ATOM 9321 C CA . GLY F 1 205 ? 113.247 265.115 -231.749 1.00 65.93 205 GLY F CA 1
ATOM 9322 C C . GLY F 1 205 ? 112.934 265.704 -230.386 1.00 72.06 205 GLY F C 1
ATOM 9323 O O . GLY F 1 205 ? 113.840 265.822 -229.553 1.00 72.11 205 GLY F O 1
ATOM 9324 N N . ASP F 1 206 ? 111.674 266.125 -230.158 1.00 70.13 206 ASP F N 1
ATOM 9325 C CA . ASP F 1 206 ? 111.250 266.764 -228.904 1.00 71.15 206 ASP F CA 1
ATOM 9326 C C . ASP F 1 206 ? 111.410 265.884 -227.646 1.00 78.60 206 ASP F C 1
ATOM 9327 O O . ASP F 1 206 ? 111.602 266.420 -226.551 1.00 78.48 206 ASP F O 1
ATOM 9332 N N . LYS F 1 207 ? 111.344 264.550 -227.809 1.00 77.27 207 LYS F N 1
ATOM 9333 C CA . LYS F 1 207 ? 111.463 263.585 -226.713 1.00 78.51 207 LYS F CA 1
ATOM 9334 C C . LYS F 1 207 ? 112.823 262.854 -226.709 1.00 84.22 207 LYS F C 1
ATOM 9335 O O . LYS F 1 207 ? 112.926 261.728 -226.213 1.00 84.02 207 LYS F O 1
ATOM 9341 N N . ASP F 1 208 ? 113.868 263.514 -227.239 1.00 82.31 208 ASP F N 1
ATOM 9342 C CA . ASP F 1 208 ? 115.226 262.970 -227.274 1.00 82.82 208 ASP F CA 1
ATOM 9343 C C . ASP F 1 208 ? 116.016 263.504 -226.078 1.00 91.09 208 ASP F C 1
ATOM 9344 O O . ASP F 1 208 ? 116.183 264.716 -225.925 1.00 90.70 208 ASP F O 1
ATOM 9349 N N . TRP F 1 209 ? 116.454 262.586 -225.210 1.00 91.40 209 TRP F N 1
ATOM 9350 C CA . TRP F 1 209 ? 117.213 262.858 -223.994 1.00 93.27 209 TRP F CA 1
ATOM 9351 C C . TRP F 1 209 ? 118.713 262.910 -224.253 1.00 96.52 209 TRP F C 1
ATOM 9352 O O . TRP F 1 209 ? 119.412 263.688 -223.596 1.00 96.73 209 TRP F O 1
ATOM 9363 N N . ILE F 1 210 ? 119.198 262.119 -225.233 1.00 91.60 210 ILE F N 1
ATOM 9364 C CA . ILE F 1 210 ? 120.595 262.047 -225.678 1.00 90.73 210 ILE F CA 1
ATOM 9365 C C . ILE F 1 210 ? 121.040 263.405 -226.261 1.00 93.85 210 ILE F C 1
ATOM 9366 O O . ILE F 1 210 ? 122.143 263.862 -225.969 1.00 93.38 210 ILE F O 1
ATOM 9371 N N . ALA F 1 211 ? 120.161 264.052 -227.045 1.00 90.07 211 ALA F N 1
ATOM 9372 C CA . ALA F 1 211 ? 120.404 265.359 -227.659 1.00 89.27 211 ALA F CA 1
ATOM 9373 C C . ALA F 1 211 ? 119.154 266.226 -227.540 1.00 93.27 211 ALA F C 1
ATOM 9374 O O . ALA F 1 211 ? 118.063 265.772 -227.876 1.00 93.59 211 ALA F O 1
ATOM 9376 N N . THR F 1 212 ? 119.305 267.462 -227.034 1.00 89.06 212 THR F N 1
ATOM 9377 C CA . THR F 1 212 ? 118.186 268.404 -226.879 1.00 88.35 212 THR F CA 1
ATOM 9378 C C . THR F 1 212 ? 118.406 269.649 -227.746 1.00 89.34 212 THR F C 1
ATOM 9379 O O . THR F 1 212 ? 119.473 269.795 -228.344 1.00 88.41 212 THR F O 1
ATOM 9383 N N . GLN F 1 213 ? 117.401 270.549 -227.797 1.00 84.20 213 GLN F N 1
ATOM 9384 C CA . GLN F 1 213 ? 117.478 271.805 -228.545 1.00 83.04 213 GLN F CA 1
ATOM 9385 C C . GLN F 1 213 ? 118.577 272.713 -227.979 1.00 86.42 213 GLN F C 1
ATOM 9386 O O . GLN F 1 213 ? 119.242 273.405 -228.745 1.00 85.71 213 GLN F O 1
ATOM 9392 N N . ASP F 1 214 ? 118.780 272.679 -226.643 1.00 83.24 214 ASP F N 1
ATOM 9393 C CA . ASP F 1 214 ? 119.791 273.462 -225.928 1.00 83.14 214 ASP F CA 1
ATOM 9394 C C . ASP F 1 214 ? 121.228 273.088 -226.294 1.00 85.80 214 ASP F C 1
ATOM 9395 O O . ASP F 1 214 ? 122.066 273.982 -226.412 1.00 85.57 214 ASP F O 1
ATOM 9400 N N . ASP F 1 215 ? 121.517 271.781 -226.462 1.00 81.53 215 ASP F N 1
ATOM 9401 C CA . ASP F 1 215 ? 122.861 271.334 -226.837 1.00 80.85 215 ASP F CA 1
ATOM 9402 C C . ASP F 1 215 ? 123.069 271.346 -228.359 1.00 81.18 215 ASP F C 1
ATOM 9403 O O . ASP F 1 215 ? 124.215 271.312 -228.810 1.00 80.69 215 ASP F O 1
ATOM 9408 N N . MET F 1 216 ? 121.970 271.442 -229.140 1.00 75.23 216 MET F N 1
ATOM 9409 C CA . MET F 1 216 ? 122.014 271.519 -230.604 1.00 73.70 216 MET F CA 1
ATOM 9410 C C . MET F 1 216 ? 122.069 272.963 -231.103 1.00 78.89 216 MET F C 1
ATOM 9411 O O . MET F 1 216 ? 122.531 273.198 -232.221 1.00 78.72 216 MET F O 1
ATOM 9416 N N . ASP F 1 217 ? 121.603 273.932 -230.274 1.00 76.28 217 ASP F N 1
ATOM 9417 C CA . ASP F 1 217 ? 121.604 275.370 -230.578 1.00 76.10 217 ASP F CA 1
ATOM 9418 C C . ASP F 1 217 ? 122.996 275.936 -230.912 1.00 78.54 217 ASP F C 1
ATOM 9419 O O . ASP F 1 217 ? 123.086 276.660 -231.908 1.00 77.93 217 ASP F O 1
ATOM 9424 N N . PRO F 1 218 ? 124.097 275.607 -230.165 1.00 74.19 218 PRO F N 1
ATOM 942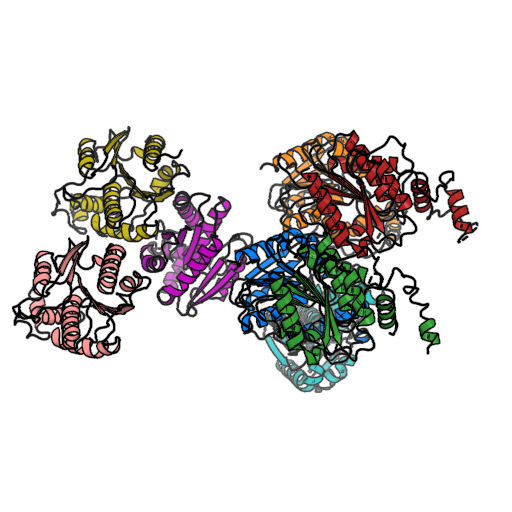5 C CA . PRO F 1 218 ? 125.411 276.192 -230.510 1.00 73.60 218 PRO F CA 1
ATOM 9426 C C . PRO F 1 218 ? 126.015 275.780 -231.863 1.00 75.63 218 PRO F C 1
ATOM 9427 O O . PRO F 1 218 ? 127.129 276.214 -232.168 1.00 75.62 218 PRO F O 1
ATOM 9431 N N . TRP F 1 219 ? 125.273 275.004 -232.701 1.00 70.31 219 TRP F N 1
ATOM 9432 C CA . TRP F 1 219 ? 125.710 274.632 -234.057 1.00 69.27 219 TRP F CA 1
ATOM 9433 C C . TRP F 1 219 ? 125.720 275.889 -234.949 1.00 73.42 219 TRP F C 1
ATOM 9434 O O . TRP F 1 219 ? 126.352 275.890 -236.010 1.00 72.69 219 TRP F O 1
ATOM 9445 N N . ARG F 1 220 ? 125.027 276.959 -234.496 1.00 70.73 220 ARG F N 1
ATOM 9446 C CA . ARG F 1 220 ? 124.945 278.271 -235.151 1.00 70.92 220 ARG F CA 1
ATOM 9447 C C . ARG F 1 220 ? 126.310 278.966 -235.162 1.00 74.93 220 ARG F C 1
ATOM 9448 O O . ARG F 1 220 ? 126.581 279.768 -236.054 1.00 74.54 220 ARG F O 1
ATOM 9456 N N . ASP F 1 221 ? 127.155 278.646 -234.165 1.00 71.99 221 ASP F N 1
ATOM 9457 C CA . ASP F 1 221 ? 128.502 279.184 -233.987 1.00 72.13 221 ASP F CA 1
ATOM 9458 C C . ASP F 1 221 ? 129.536 278.390 -234.794 1.00 75.22 221 ASP F C 1
ATOM 9459 O O . ASP F 1 221 ? 130.705 278.775 -234.826 1.00 75.85 221 ASP F O 1
ATOM 9464 N N . ARG F 1 222 ? 129.105 277.294 -235.450 1.00 70.02 222 ARG F N 1
ATOM 9465 C CA . ARG F 1 222 ? 129.978 276.450 -236.268 1.00 69.16 222 ARG F CA 1
ATOM 9466 C C . ARG F 1 222 ? 129.808 276.786 -237.759 1.00 71.74 222 ARG F C 1
ATOM 9467 O O . ARG F 1 222 ? 130.333 276.076 -238.621 1.00 71.31 222 ARG F O 1
ATOM 9475 N N . THR F 1 223 ? 129.042 277.865 -238.063 1.00 67.59 223 THR F N 1
ATOM 9476 C CA . THR F 1 223 ? 128.824 278.312 -239.440 1.00 66.84 223 THR F CA 1
ATOM 9477 C C . THR F 1 223 ? 128.973 279.834 -239.635 1.00 70.79 223 THR F C 1
ATOM 9478 O O . THR F 1 223 ? 128.699 280.638 -238.735 1.00 70.46 223 THR F O 1
ATOM 9482 N N . THR F 1 224 ? 129.470 280.188 -240.827 1.00 66.49 224 THR F N 1
ATOM 9483 C CA . THR F 1 224 ? 129.653 281.555 -241.278 1.00 65.90 224 THR F CA 1
ATOM 9484 C C . THR F 1 224 ? 128.291 282.129 -241.776 1.00 67.68 224 THR F C 1
ATOM 9485 O O . THR F 1 224 ? 127.967 283.300 -241.516 1.00 67.71 224 THR F O 1
ATOM 9489 N N . GLU F 1 225 ? 127.496 281.276 -242.435 1.00 61.36 225 GLU F N 1
ATOM 9490 C CA . GLU F 1 225 ? 126.214 281.600 -243.046 1.00 59.32 225 GLU F CA 1
ATOM 9491 C C . GLU F 1 225 ? 124.986 281.331 -242.144 1.00 60.09 225 GLU F C 1
ATOM 9492 O O . GLU F 1 225 ? 125.072 281.477 -240.919 1.00 59.25 225 GLU F O 1
ATOM 9498 N N . GLU F 1 226 ? 123.838 281.007 -242.768 1.00 55.13 226 GLU F N 1
ATOM 9499 C CA . GLU F 1 226 ? 122.548 280.766 -242.109 1.00 53.66 226 GLU F CA 1
ATOM 9500 C C . GLU F 1 226 ? 122.501 279.531 -241.244 1.00 55.90 226 GLU F C 1
ATOM 9501 O O . GLU F 1 226 ? 123.184 278.540 -241.524 1.00 55.33 226 GLU F O 1
ATOM 9507 N N . PHE F 1 227 ? 121.688 279.610 -240.194 1.00 51.96 227 PHE F N 1
ATOM 9508 C CA . PHE F 1 227 ? 121.423 278.527 -239.287 1.00 50.96 227 PHE F CA 1
ATOM 9509 C C . PHE F 1 227 ? 119.929 278.483 -239.008 1.00 55.72 227 PHE F C 1
ATOM 9510 O O . PHE F 1 227 ? 119.293 279.513 -238.721 1.00 53.98 227 PHE F O 1
ATOM 9518 N N . SER F 1 228 ? 119.392 277.262 -239.049 1.00 53.45 228 SER F N 1
ATOM 9519 C CA . SER F 1 228 ? 117.996 276.954 -238.805 1.00 53.02 228 SER F CA 1
ATOM 9520 C C . SER F 1 228 ? 117.932 275.687 -237.962 1.00 56.61 228 SER F C 1
ATOM 9521 O O . SER F 1 228 ? 118.726 274.768 -238.158 1.00 55.95 228 SER F O 1
ATOM 9524 N N . ILE F 1 229 ? 116.996 275.653 -237.012 1.00 53.41 229 ILE F N 1
ATOM 9525 C CA . ILE F 1 229 ? 116.754 274.496 -236.150 1.00 53.27 229 ILE F CA 1
ATOM 9526 C C . ILE F 1 229 ? 115.266 274.139 -236.195 1.00 56.05 229 ILE F C 1
ATOM 9527 O O . ILE F 1 229 ? 114.420 275.005 -235.973 1.00 55.93 229 ILE F O 1
ATOM 9532 N N . ARG F 1 230 ? 114.959 272.881 -236.543 1.00 52.07 230 ARG F N 1
ATOM 9533 C CA . ARG F 1 230 ? 113.587 272.382 -236.623 1.00 51.34 230 ARG F CA 1
ATOM 9534 C C . ARG F 1 230 ? 113.364 271.238 -235.635 1.00 56.71 230 ARG F C 1
ATOM 9535 O O . ARG F 1 230 ? 114.172 270.303 -235.568 1.00 56.24 230 ARG F O 1
ATOM 9543 N N . VAL F 1 231 ? 112.267 271.328 -234.870 1.00 54.30 231 VAL F N 1
ATOM 9544 C CA . VAL F 1 231 ? 111.865 270.325 -233.881 1.00 54.82 231 VAL F CA 1
ATOM 9545 C C . VAL F 1 231 ? 110.751 269.461 -234.475 1.00 59.47 231 VAL F C 1
ATOM 9546 O O . VAL F 1 231 ? 109.751 269.984 -234.974 1.00 59.36 231 VAL F O 1
ATOM 9550 N N . PHE F 1 232 ? 110.946 268.139 -234.436 1.00 56.29 232 PHE F N 1
ATOM 9551 C CA . PHE F 1 232 ? 109.995 267.146 -234.921 1.00 56.42 232 PHE F CA 1
ATOM 9552 C C . PHE F 1 232 ? 109.488 266.309 -233.737 1.00 62.60 232 PHE F C 1
ATOM 9553 O O . PHE F 1 232 ? 110.235 266.130 -232.770 1.00 62.96 232 PHE F O 1
ATOM 9561 N N . PRO F 1 233 ? 108.256 265.749 -233.784 1.00 60.54 233 PRO F N 1
ATOM 9562 C CA . PRO F 1 233 ? 107.815 264.892 -232.668 1.00 61.06 233 PRO F CA 1
ATOM 9563 C C . PRO F 1 233 ? 108.483 263.515 -232.722 1.00 65.45 233 PRO F C 1
ATOM 9564 O O . PRO F 1 233 ? 108.468 262.851 -233.762 1.00 65.38 233 PRO F O 1
ATOM 9568 N N . GLY F 1 234 ? 109.093 263.115 -231.611 1.00 62.09 234 GLY F N 1
ATOM 9569 C CA . GLY F 1 234 ? 109.763 261.826 -231.502 1.00 61.78 234 GLY F CA 1
ATOM 9570 C C . GLY F 1 234 ? 110.979 261.817 -230.604 1.00 65.22 234 GLY F C 1
ATOM 9571 O O . GLY F 1 234 ? 111.352 262.851 -230.046 1.00 63.62 234 GLY F O 1
ATOM 9572 N N . ASP F 1 235 ? 111.596 260.635 -230.459 1.00 63.23 235 ASP F N 1
ATOM 9573 C CA . ASP F 1 235 ? 112.777 260.407 -229.625 1.00 63.86 235 ASP F CA 1
ATOM 9574 C C . ASP F 1 235 ? 114.085 260.581 -230.420 1.00 68.10 235 ASP F C 1
ATOM 9575 O O . ASP F 1 235 ? 114.147 261.435 -231.310 1.00 67.47 235 ASP F O 1
ATOM 9580 N N . HIS F 1 236 ? 115.124 259.777 -230.100 1.00 64.86 236 HIS F N 1
ATOM 9581 C CA . HIS F 1 236 ? 116.425 259.810 -230.765 1.00 63.85 236 HIS F CA 1
ATOM 9582 C C . HIS F 1 236 ? 116.342 259.336 -232.217 1.00 67.01 236 HIS F C 1
ATOM 9583 O O . HIS F 1 236 ? 117.152 259.757 -233.035 1.00 65.54 236 HIS F O 1
ATOM 9590 N N . PHE F 1 237 ? 115.350 258.485 -232.537 1.00 64.54 237 PHE F N 1
ATOM 9591 C CA . PHE F 1 237 ? 115.121 257.992 -233.893 1.00 64.38 237 PHE F CA 1
ATOM 9592 C C . PHE F 1 237 ? 113.760 258.465 -234.424 1.00 68.19 237 PHE F C 1
ATOM 9593 O O . PHE F 1 237 ? 112.996 257.698 -235.018 1.00 68.58 237 PHE F O 1
ATOM 9601 N N . TYR F 1 238 ? 113.491 259.770 -234.209 1.00 63.61 238 TYR F N 1
ATOM 9602 C CA . TYR F 1 238 ? 112.290 260.514 -234.607 1.00 62.95 238 TYR F CA 1
ATOM 9603 C C . TYR F 1 238 ? 112.095 260.495 -236.137 1.00 67.98 238 TYR F C 1
ATOM 9604 O O . TYR F 1 238 ? 110.960 260.570 -236.614 1.00 68.34 238 TYR F O 1
ATOM 9613 N N . LEU F 1 239 ? 113.218 260.457 -236.892 1.00 64.21 239 LEU F N 1
ATOM 9614 C CA . LEU F 1 239 ? 113.288 260.527 -238.348 1.00 63.85 239 LEU F CA 1
ATOM 9615 C C . LEU F 1 239 ? 112.514 259.409 -239.045 1.00 68.55 239 LEU F C 1
ATOM 9616 O O . LEU F 1 239 ? 111.958 259.652 -240.110 1.00 67.78 239 LEU F O 1
ATOM 9621 N N . ASN F 1 240 ? 112.413 258.224 -238.412 1.00 66.14 240 ASN F N 1
ATOM 9622 C CA . ASN F 1 240 ? 111.657 257.080 -238.928 1.00 66.84 240 ASN F CA 1
ATOM 9623 C C . ASN F 1 240 ? 110.164 257.402 -239.065 1.00 72.05 240 ASN F C 1
ATOM 9624 O O . ASN F 1 240 ? 109.521 256.934 -240.005 1.00 72.92 240 ASN F O 1
ATOM 9629 N N . ASP F 1 241 ? 109.631 258.220 -238.138 1.00 68.23 241 ASP F N 1
ATOM 9630 C CA . ASP F 1 241 ? 108.230 258.636 -238.108 1.00 68.42 241 ASP F CA 1
ATOM 9631 C C . ASP F 1 241 ? 107.983 259.953 -238.856 1.00 69.70 241 ASP F C 1
ATOM 9632 O O . ASP F 1 241 ? 106.839 260.239 -239.210 1.00 69.86 241 ASP F O 1
ATOM 9637 N N . ASN F 1 242 ? 109.039 260.754 -239.082 1.00 63.77 242 ASN F N 1
ATOM 9638 C CA . ASN F 1 242 ? 108.947 262.057 -239.751 1.00 62.05 242 ASN F CA 1
ATOM 9639 C C . ASN F 1 242 ? 109.744 262.115 -241.056 1.00 64.39 242 ASN F C 1
ATOM 9640 O O . ASN F 1 242 ? 110.164 263.197 -241.475 1.00 62.64 242 ASN F O 1
ATOM 9645 N N . LEU F 1 243 ? 109.925 260.959 -241.706 1.00 61.95 243 LEU F N 1
ATOM 9646 C CA . LEU F 1 243 ? 110.679 260.784 -242.953 1.00 61.68 243 LEU F CA 1
ATOM 9647 C C . LEU F 1 243 ? 110.209 261.691 -244.118 1.00 65.13 243 LEU F C 1
ATOM 9648 O O . LEU F 1 243 ? 111.073 262.376 -244.667 1.00 64.27 243 LEU F O 1
ATOM 9653 N N . PRO F 1 244 ? 108.901 261.797 -244.491 1.00 61.62 244 PRO F N 1
ATOM 9654 C CA . PRO F 1 244 ? 108.535 262.689 -245.609 1.00 60.97 244 PRO F CA 1
ATOM 9655 C C . PRO F 1 244 ? 108.836 264.177 -245.398 1.00 64.33 244 PRO F C 1
ATOM 9656 O O . PRO F 1 244 ? 109.371 264.806 -246.309 1.00 64.04 244 PRO F O 1
ATOM 9660 N N . GLU F 1 245 ? 108.505 264.732 -244.214 1.00 60.14 245 GLU F N 1
ATOM 9661 C CA . GLU F 1 245 ? 108.742 266.141 -243.882 1.00 58.72 245 GLU F CA 1
ATOM 9662 C C . GLU F 1 245 ? 110.215 266.499 -243.722 1.00 61.20 245 GLU F C 1
ATOM 9663 O O . GLU F 1 245 ? 110.604 267.605 -244.100 1.00 60.05 245 GLU F O 1
ATOM 9669 N N . LEU F 1 246 ? 111.029 265.580 -243.158 1.00 57.69 246 LEU F N 1
ATOM 9670 C CA . LEU F 1 246 ? 112.463 265.788 -242.967 1.00 57.12 246 LEU F CA 1
ATOM 9671 C C . LEU F 1 246 ? 113.197 265.817 -244.312 1.00 61.57 246 LEU F C 1
ATOM 9672 O O . LEU F 1 246 ? 113.995 266.725 -244.551 1.00 61.05 246 LEU F O 1
ATOM 9677 N N . VAL F 1 247 ? 112.916 264.827 -245.181 1.00 58.53 247 VAL F N 1
ATOM 9678 C CA . VAL F 1 247 ? 113.534 264.688 -246.496 1.00 58.63 247 VAL F CA 1
ATOM 9679 C C . VAL F 1 247 ? 113.124 265.834 -247.433 1.00 63.82 247 VAL F C 1
ATOM 9680 O O . VAL F 1 247 ? 114.004 266.409 -248.077 1.00 63.98 247 VAL F O 1
ATOM 9684 N N . SER F 1 248 ? 111.821 266.205 -247.475 1.00 60.68 248 SER F N 1
ATOM 9685 C CA . SER F 1 248 ? 111.348 267.321 -248.308 1.00 60.39 248 SER F CA 1
ATOM 9686 C C . SER F 1 248 ? 112.056 268.625 -247.923 1.00 64.49 248 SER F C 1
ATOM 9687 O O . SER F 1 248 ? 112.398 269.412 -248.800 1.00 64.56 248 SER F O 1
ATOM 9690 N N . ASP F 1 249 ? 112.335 268.805 -246.616 1.00 60.99 249 ASP F N 1
ATOM 9691 C CA . ASP F 1 249 ? 113.062 269.943 -246.059 1.00 60.17 249 ASP F CA 1
ATOM 9692 C C . ASP F 1 249 ? 114.520 269.937 -246.532 1.00 62.56 249 ASP F C 1
ATOM 9693 O O . ASP F 1 249 ? 114.969 270.938 -247.080 1.00 62.52 249 ASP F O 1
ATOM 9698 N N . ILE F 1 250 ? 115.238 268.798 -246.360 1.00 57.94 250 ILE F N 1
ATOM 9699 C CA . ILE F 1 250 ? 116.634 268.609 -246.787 1.00 57.22 250 ILE F CA 1
ATOM 9700 C C . ILE F 1 250 ? 116.760 268.831 -248.302 1.00 61.83 250 ILE F C 1
ATOM 9701 O O . ILE F 1 250 ? 117.609 269.614 -248.723 1.00 61.44 250 ILE F O 1
ATOM 9706 N N . GLU F 1 251 ? 115.890 268.175 -249.105 1.00 60.05 251 GLU F N 1
ATOM 9707 C CA . GLU F 1 251 ? 115.871 268.283 -250.567 1.00 60.86 251 GLU F CA 1
ATOM 9708 C C . GLU F 1 251 ? 115.668 269.715 -251.042 1.00 66.08 251 GLU F C 1
ATOM 9709 O O . GLU F 1 251 ? 116.438 270.170 -251.887 1.00 66.83 251 GLU F O 1
ATOM 9715 N N . ASP F 1 252 ? 114.657 270.421 -250.490 1.00 63.35 252 ASP F N 1
ATOM 9716 C CA . ASP F 1 252 ? 114.360 271.813 -250.830 1.00 63.54 252 ASP F CA 1
ATOM 9717 C C . ASP F 1 252 ? 115.570 272.708 -250.604 1.00 66.56 252 ASP F C 1
ATOM 9718 O O . ASP F 1 252 ? 115.908 273.471 -251.503 1.00 66.03 252 ASP F O 1
ATOM 9723 N N . LYS F 1 253 ? 116.234 272.579 -249.430 1.00 62.95 253 LYS F N 1
ATOM 9724 C CA . LYS F 1 253 ? 117.420 273.363 -249.059 1.00 62.89 253 LYS F CA 1
ATOM 9725 C C . LYS F 1 253 ? 118.657 273.025 -249.907 1.00 68.45 253 LYS F C 1
ATOM 9726 O O . LYS F 1 253 ? 119.405 273.935 -250.261 1.00 68.67 253 LYS F O 1
ATOM 9732 N N . THR F 1 254 ? 118.862 271.736 -250.246 1.00 66.15 254 THR F N 1
ATOM 9733 C CA . THR F 1 254 ? 119.991 271.299 -251.078 1.00 66.88 254 THR F CA 1
ATOM 9734 C C . THR F 1 254 ? 119.876 271.913 -252.486 1.00 72.98 254 THR F C 1
ATOM 9735 O O . THR F 1 254 ? 120.849 272.479 -252.984 1.00 72.77 254 THR F O 1
ATOM 9739 N N . LEU F 1 255 ? 118.672 271.828 -253.094 1.00 70.76 255 LEU F N 1
ATOM 9740 C CA . LEU F 1 255 ? 118.368 272.337 -254.433 1.00 71.60 255 LEU F CA 1
ATOM 9741 C C . LEU F 1 255 ? 118.286 273.856 -254.474 1.00 77.10 255 LEU F C 1
ATOM 9742 O O . LEU F 1 255 ? 118.483 274.453 -255.536 1.00 76.65 255 LEU F O 1
ATOM 9747 N N . GLN F 1 256 ? 117.989 274.471 -253.308 1.00 75.27 256 GLN F N 1
ATOM 9748 C CA . GLN F 1 256 ? 117.887 275.909 -253.094 1.00 75.55 256 GLN F CA 1
ATOM 9749 C C . GLN F 1 256 ? 119.260 276.541 -253.266 1.00 81.02 256 GLN F C 1
ATOM 9750 O O . GLN F 1 256 ? 119.399 277.483 -254.042 1.00 80.94 256 GLN F O 1
ATOM 9756 N N . TRP F 1 257 ? 120.271 275.993 -252.564 1.00 78.58 257 TRP F N 1
ATOM 9757 C CA . TRP F 1 257 ? 121.663 276.450 -252.590 1.00 79.05 257 TRP F CA 1
ATOM 9758 C C . TRP F 1 257 ? 122.416 276.013 -253.833 1.00 83.62 257 TRP F C 1
ATOM 9759 O O . TRP F 1 257 ? 123.413 276.642 -254.194 1.00 83.45 257 TRP F O 1
ATOM 9770 N N . HIS F 1 258 ? 121.919 274.961 -254.502 1.00 80.65 258 HIS F N 1
ATOM 9771 C CA . HIS F 1 258 ? 122.477 274.395 -255.729 1.00 111.14 258 HIS F CA 1
ATOM 9772 C C . HIS F 1 258 ? 122.383 275.388 -256.892 1.00 141.39 258 HIS F C 1
ATOM 9773 O O . HIS F 1 258 ? 121.370 276.057 -257.068 1.00 105.78 258 HIS F O 1
ATOM 9780 N N . ALA G 1 28 ? 131.261 299.012 -176.440 1.00 115.45 28 ALA G N 1
ATOM 9781 C CA . ALA G 1 28 ? 132.333 299.963 -176.707 1.00 114.89 28 ALA G CA 1
ATOM 9782 C C . ALA G 1 28 ? 131.789 301.341 -177.131 1.00 117.92 28 ALA G C 1
ATOM 9783 O O . ALA G 1 28 ? 130.908 301.404 -177.992 1.00 117.38 28 ALA G O 1
ATOM 9785 N N . PRO G 1 29 ? 132.283 302.457 -176.553 1.00 113.57 29 PRO G N 1
ATOM 9786 C CA . PRO G 1 29 ? 131.784 303.778 -176.986 1.00 112.02 29 PRO G CA 1
ATOM 9787 C C . PRO G 1 29 ? 132.238 304.189 -178.392 1.00 111.71 29 PRO G C 1
ATOM 9788 O O . PRO G 1 29 ? 133.205 303.643 -178.925 1.00 110.57 29 PRO G O 1
ATOM 9792 N N . THR G 1 30 ? 131.511 305.120 -179.013 1.00 105.18 30 THR G N 1
ATOM 9793 C CA . THR G 1 30 ? 131.856 305.598 -180.351 1.00 103.02 30 THR G CA 1
ATOM 9794 C C . THR G 1 30 ? 132.122 307.102 -180.312 1.00 102.76 30 THR G C 1
ATOM 9795 O O . THR G 1 30 ? 131.312 307.867 -179.782 1.00 102.14 30 THR G O 1
ATOM 9799 N N . LEU G 1 31 ? 133.286 307.504 -180.845 1.00 96.30 31 LEU G N 1
ATOM 9800 C CA . LEU G 1 31 ? 133.732 308.890 -180.921 1.00 94.48 31 LEU G CA 1
ATOM 9801 C C . LEU G 1 31 ? 133.539 309.442 -182.329 1.00 94.93 31 LEU G C 1
ATOM 9802 O O . LEU G 1 31 ? 134.053 308.877 -183.296 1.00 93.94 31 LEU G O 1
ATOM 9807 N N . TYR G 1 32 ? 132.808 310.560 -182.427 1.00 89.31 32 TYR G N 1
ATOM 9808 C CA . TYR G 1 32 ? 132.570 311.252 -183.684 1.00 87.76 32 TYR G CA 1
ATOM 9809 C C . TYR G 1 32 ? 133.634 312.332 -183.859 1.00 88.70 32 TYR G C 1
ATOM 9810 O O . TYR G 1 32 ? 133.808 313.172 -182.976 1.00 88.10 32 TYR G O 1
ATOM 9819 N N . ILE G 1 33 ? 134.385 312.263 -184.969 1.00 83.08 33 ILE G N 1
ATOM 9820 C CA . ILE G 1 33 ? 135.473 313.193 -185.275 1.00 81.90 33 ILE G CA 1
ATOM 9821 C C . ILE G 1 33 ? 135.012 314.249 -186.282 1.00 84.21 33 ILE G C 1
ATOM 9822 O O . ILE G 1 33 ? 134.667 313.922 -187.421 1.00 83.94 33 ILE G O 1
ATOM 9827 N N . PHE G 1 34 ? 134.996 315.517 -185.841 1.00 78.89 34 PHE G N 1
ATOM 9828 C CA . PHE G 1 34 ? 134.591 316.669 -186.640 1.00 77.48 34 PHE G CA 1
ATOM 9829 C C . PHE G 1 34 ? 135.824 317.464 -187.111 1.00 81.00 34 PHE G C 1
ATOM 9830 O O . PHE G 1 34 ? 136.502 318.090 -186.287 1.00 79.95 34 PHE G O 1
ATOM 9838 N N . PRO G 1 35 ? 136.145 317.434 -188.427 1.00 78.02 35 PRO G N 1
ATOM 9839 C CA . PRO G 1 35 ? 137.335 318.148 -188.918 1.00 78.21 35 PRO G CA 1
ATOM 9840 C C . PRO G 1 35 ? 137.216 319.674 -188.921 1.00 82.76 35 PRO G C 1
ATOM 9841 O O . PRO G 1 35 ? 136.127 320.219 -188.740 1.00 82.74 35 PRO G O 1
ATOM 9845 N N . HIS G 1 36 ? 138.351 320.359 -189.159 1.00 80.04 36 HIS G N 1
ATOM 9846 C CA . HIS G 1 36 ? 138.448 321.819 -189.263 1.00 80.70 36 HIS G CA 1
ATOM 9847 C C . HIS G 1 36 ? 137.829 322.302 -190.600 1.00 88.02 36 HIS G C 1
ATOM 9848 O O . HIS G 1 36 ? 137.447 321.463 -191.422 1.00 87.71 36 HIS G O 1
ATOM 9855 N N . ALA G 1 37 ? 137.740 323.636 -190.818 1.00 86.61 37 ALA G N 1
ATOM 9856 C CA . ALA G 1 37 ? 137.104 324.273 -191.988 1.00 87.67 37 ALA G CA 1
ATOM 9857 C C . ALA G 1 37 ? 137.327 323.563 -193.370 1.00 93.97 37 ALA G C 1
ATOM 9858 O O . ALA G 1 37 ? 136.364 322.985 -193.880 1.00 93.71 37 ALA G O 1
ATOM 9860 N N . GLY G 1 38 ? 138.540 323.570 -193.928 1.00 92.21 38 GLY G N 1
ATOM 9861 C CA . GLY G 1 38 ? 138.835 322.890 -195.189 1.00 92.85 38 GLY G CA 1
ATOM 9862 C C . GLY G 1 38 ? 139.342 321.471 -194.992 1.00 97.86 38 GLY G C 1
ATOM 9863 O O . GLY G 1 38 ? 139.955 320.898 -195.898 1.00 97.30 38 GLY G O 1
ATOM 9864 N N . GLY G 1 39 ? 139.096 320.923 -193.805 1.00 95.02 39 GLY G N 1
ATOM 9865 C CA . GLY G 1 39 ? 139.520 319.590 -193.409 1.00 94.99 39 GLY G CA 1
ATOM 9866 C C . GLY G 1 39 ? 138.563 318.498 -193.828 1.00 99.32 39 GLY G C 1
ATOM 9867 O O . GLY G 1 39 ? 137.344 318.692 -193.827 1.00 98.77 39 GLY G O 1
ATOM 9868 N N . THR G 1 40 ? 139.124 317.337 -194.175 1.00 96.53 40 THR G N 1
ATOM 9869 C CA . THR G 1 40 ? 138.375 316.154 -194.594 1.00 96.44 40 THR G CA 1
ATOM 9870 C C . THR G 1 40 ? 138.566 315.025 -193.572 1.00 100.28 40 THR G C 1
ATOM 9871 O O . THR G 1 40 ? 139.364 315.165 -192.639 1.00 100.23 40 THR G O 1
ATOM 9875 N N . ALA G 1 41 ? 137.854 313.898 -193.766 1.00 96.51 41 ALA G N 1
ATOM 9876 C CA . ALA G 1 41 ? 137.963 312.709 -192.921 1.00 96.13 41 ALA G CA 1
ATOM 9877 C C . ALA G 1 41 ? 139.346 312.042 -193.102 1.00 100.09 41 ALA G C 1
ATOM 9878 O O . ALA G 1 41 ? 139.827 311.384 -192.181 1.00 100.03 41 ALA G O 1
ATOM 9880 N N . LYS G 1 42 ? 139.989 312.251 -194.278 1.00 96.57 42 LYS G N 1
ATOM 9881 C CA . LYS G 1 42 ? 141.315 311.719 -194.622 1.00 96.51 42 LYS G CA 1
ATOM 9882 C C . LYS G 1 42 ? 142.437 312.340 -193.779 1.00 100.14 42 LYS G C 1
ATOM 9883 O O . LYS G 1 42 ? 143.426 311.661 -193.497 1.00 99.45 42 LYS G O 1
ATOM 9886 N N . ASP G 1 43 ? 142.284 313.621 -193.379 1.00 96.92 43 ASP G N 1
ATOM 9887 C CA . ASP G 1 43 ? 143.252 314.351 -192.545 1.00 97.10 43 ASP G CA 1
ATOM 9888 C C . ASP G 1 43 ? 143.315 313.795 -191.112 1.00 101.75 43 ASP G C 1
ATOM 9889 O O . ASP G 1 43 ? 144.301 314.029 -190.411 1.00 101.36 43 ASP G O 1
ATOM 9894 N N . TYR G 1 44 ? 142.259 313.078 -190.681 1.00 98.80 44 TYR G N 1
ATOM 9895 C CA . TYR G 1 44 ? 142.139 312.538 -189.331 1.00 98.91 44 TYR G CA 1
ATOM 9896 C C . TYR G 1 44 ? 142.308 311.009 -189.271 1.00 104.05 44 TYR G C 1
ATOM 9897 O O . TYR G 1 44 ? 141.944 310.390 -188.267 1.00 103.85 44 TYR G O 1
ATOM 9906 N N . VAL G 1 45 ? 142.909 310.414 -190.326 1.00 101.52 45 VAL G N 1
ATOM 9907 C CA . VAL G 1 45 ? 143.203 308.982 -190.418 1.00 101.74 45 VAL G CA 1
ATOM 9908 C C . VAL G 1 45 ? 144.270 308.620 -189.372 1.00 106.78 45 VAL G C 1
ATOM 9909 O O . VAL G 1 45 ? 144.066 307.680 -188.599 1.00 106.71 45 VAL G O 1
ATOM 9913 N N . ALA G 1 46 ? 145.370 309.403 -189.320 1.00 103.76 46 ALA G N 1
ATOM 9914 C CA . ALA G 1 46 ? 146.473 309.232 -188.366 1.00 104.10 46 ALA G CA 1
ATOM 9915 C C . ALA G 1 46 ? 145.997 309.409 -186.917 1.00 109.18 46 ALA G C 1
ATOM 9916 O O . ALA G 1 46 ? 146.451 308.673 -186.036 1.00 109.06 46 ALA G O 1
ATOM 9918 N N . PHE G 1 47 ? 145.077 310.380 -186.681 1.00 106.31 47 PHE G N 1
ATOM 9919 C CA . PHE G 1 47 ? 144.453 310.688 -185.387 1.00 106.44 47 PHE G CA 1
ATOM 9920 C C . PHE G 1 47 ? 143.642 309.479 -184.886 1.00 112.40 47 PHE G C 1
ATOM 9921 O O . PHE G 1 47 ? 143.801 309.066 -183.736 1.00 111.76 47 PHE G O 1
ATOM 9929 N N . SER G 1 48 ? 142.782 308.928 -185.765 1.00 110.87 48 SER G N 1
ATOM 9930 C CA . SER G 1 48 ? 141.920 307.776 -185.502 1.00 111.65 48 SER G CA 1
ATOM 9931 C C . SER G 1 48 ? 142.735 306.501 -185.274 1.00 118.31 48 SER G C 1
ATOM 9932 O O . SER G 1 48 ? 142.376 305.691 -184.424 1.00 117.90 48 SER G O 1
ATOM 9935 N N . ARG G 1 49 ? 143.846 306.351 -186.014 1.00 117.48 49 ARG G N 1
ATOM 9936 C CA . ARG G 1 49 ? 144.771 305.213 -185.975 1.00 118.77 49 ARG G CA 1
ATOM 9937 C C . ARG G 1 49 ? 145.436 305.027 -184.605 1.00 126.08 49 ARG G C 1
ATOM 9938 O O . ARG G 1 49 ? 145.736 303.893 -184.225 1.00 125.98 49 ARG G O 1
ATOM 9946 N N . GLU G 1 50 ? 145.655 306.135 -183.874 1.00 124.78 50 GLU G N 1
ATOM 9947 C CA . GLU G 1 50 ? 146.273 306.154 -182.545 1.00 126.04 50 GLU G CA 1
ATOM 9948 C C . GLU G 1 50 ? 145.413 305.511 -181.454 1.00 132.33 50 GLU G C 1
ATOM 9949 O O . GLU G 1 50 ? 145.943 305.105 -180.415 1.00 132.49 50 GLU G O 1
ATOM 9955 N N . PHE G 1 51 ? 144.087 305.450 -181.673 1.00 130.49 51 PHE G N 1
ATOM 9956 C CA . PHE G 1 51 ? 143.146 304.846 -180.735 1.00 131.54 51 PHE G CA 1
ATOM 9957 C C . PHE G 1 51 ? 143.233 303.323 -180.778 1.00 137.52 51 PHE G C 1
ATOM 9958 O O . PHE G 1 51 ? 143.527 302.748 -181.830 1.00 137.02 51 PHE G O 1
ATOM 9966 N N . SER G 1 52 ? 142.962 302.674 -179.636 1.00 136.16 52 SER G N 1
ATOM 9967 C CA . SER G 1 52 ? 142.954 301.216 -179.507 1.00 136.96 52 SER G CA 1
ATOM 9968 C C . SER G 1 52 ? 141.567 300.686 -179.933 1.00 141.36 52 SER G C 1
ATOM 9969 O O . SER G 1 52 ? 140.674 301.481 -180.237 1.00 140.68 52 SER G O 1
ATOM 9972 N N . ALA G 1 53 ? 141.384 299.349 -179.950 1.00 138.42 53 ALA G N 1
ATOM 9973 C CA . ALA G 1 53 ? 140.120 298.693 -180.317 1.00 138.18 53 ALA G CA 1
ATOM 9974 C C . ALA G 1 53 ? 138.974 298.962 -179.320 1.00 141.95 53 ALA G C 1
ATOM 9975 O O . ALA G 1 53 ? 137.814 298.705 -179.644 1.00 141.52 53 ALA G O 1
ATOM 9977 N N . ASP G 1 54 ? 139.300 299.503 -178.127 1.00 138.32 54 ASP G N 1
ATOM 9978 C CA . ASP G 1 54 ? 138.343 299.827 -177.063 1.00 137.99 54 ASP G CA 1
ATOM 9979 C C . ASP G 1 54 ? 137.385 300.974 -177.404 1.00 139.76 54 ASP G C 1
ATOM 9980 O O . ASP G 1 54 ? 136.367 301.123 -176.727 1.00 139.34 54 ASP G O 1
ATOM 9982 N N . VAL G 1 55 ? 137.716 301.787 -178.443 1.00 134.44 55 VAL G N 1
ATOM 9983 C CA . VAL G 1 55 ? 136.942 302.948 -178.911 1.00 132.96 55 VAL G CA 1
ATOM 9984 C C . VAL G 1 55 ? 136.619 302.828 -180.411 1.00 132.99 55 VAL G C 1
ATOM 9985 O O . VAL G 1 55 ? 137.516 302.517 -181.199 1.00 132.09 55 VAL G O 1
ATOM 9989 N N . LYS G 1 56 ? 135.351 303.085 -180.803 1.00 127.07 56 LYS G N 1
ATOM 9990 C CA . LYS G 1 56 ? 134.944 303.096 -182.214 1.00 125.11 56 LYS G CA 1
ATOM 9991 C C . LYS G 1 56 ? 135.051 304.542 -182.724 1.00 124.84 56 LYS G C 1
ATOM 9992 O O . LYS G 1 56 ? 134.728 305.460 -181.973 1.00 124.48 56 LYS G O 1
ATOM 9998 N N . ARG G 1 57 ? 135.549 304.753 -183.961 1.00 117.61 57 ARG G N 1
ATOM 9999 C CA . ARG G 1 57 ? 135.719 306.098 -184.530 1.00 115.43 57 ARG G CA 1
ATOM 10000 C C . ARG G 1 57 ? 134.944 306.325 -185.810 1.00 115.47 57 ARG G C 1
ATOM 10001 O O . ARG G 1 57 ? 135.135 305.599 -186.783 1.00 114.50 57 ARG G O 1
ATOM 10009 N N . ILE G 1 58 ? 134.102 307.366 -185.820 1.00 109.41 58 ILE G N 1
ATOM 10010 C CA . ILE G 1 58 ? 133.348 307.762 -187.006 1.00 107.73 58 ILE G CA 1
ATOM 10011 C C . ILE G 1 58 ? 133.799 309.178 -187.371 1.00 108.84 58 ILE G C 1
ATOM 10012 O O . ILE G 1 58 ? 133.490 310.128 -186.652 1.00 108.42 58 ILE G O 1
ATOM 10017 N N . 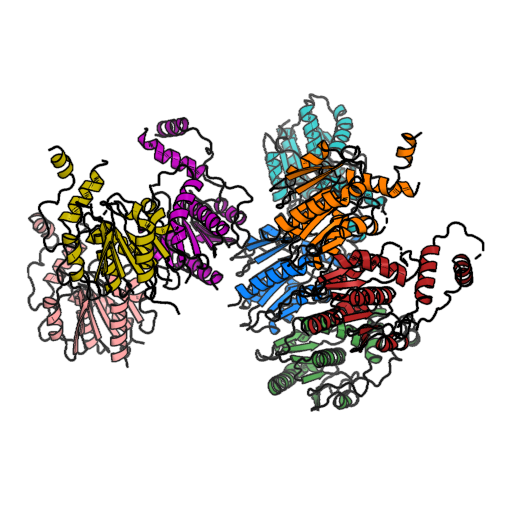ALA G 1 59 ? 134.589 309.302 -188.445 1.00 103.64 59 ALA G N 1
ATOM 10018 C CA . ALA G 1 59 ? 135.062 310.598 -188.927 1.00 102.66 59 ALA G CA 1
ATOM 10019 C C . ALA G 1 59 ? 133.971 311.182 -189.825 1.00 104.81 59 ALA G C 1
ATOM 10020 O O . ALA G 1 59 ? 133.552 310.530 -190.784 1.00 103.96 59 ALA G O 1
ATOM 10022 N N . VAL G 1 60 ? 133.464 312.376 -189.474 1.00 100.73 60 VAL G N 1
ATOM 10023 C CA . VAL G 1 60 ? 132.386 313.003 -190.240 1.00 100.12 60 VAL G CA 1
ATOM 10024 C C . VAL G 1 60 ? 132.953 313.722 -191.473 1.00 104.19 60 VAL G C 1
ATOM 10025 O O . VAL G 1 60 ? 134.017 314.349 -191.407 1.00 103.70 60 VAL G O 1
ATOM 10029 N N . GLN G 1 61 ? 132.255 313.579 -192.605 1.00 101.11 61 GLN G N 1
ATOM 10030 C CA . GLN G 1 61 ? 132.611 314.220 -193.861 1.00 101.21 61 GLN G CA 1
ATOM 10031 C C . GLN G 1 61 ? 131.512 315.236 -194.154 1.00 105.57 61 GLN G C 1
ATOM 10032 O O . GLN G 1 61 ? 130.342 314.857 -194.275 1.00 105.11 61 GLN G O 1
ATOM 10038 N N . TYR G 1 62 ? 131.881 316.529 -194.206 1.00 102.55 62 TYR G N 1
ATOM 10039 C CA . TYR G 1 62 ? 130.943 317.623 -194.452 1.00 102.75 62 TYR G CA 1
ATOM 10040 C C . TYR G 1 62 ? 130.413 317.602 -195.895 1.00 108.09 62 TYR G C 1
ATOM 10041 O O . TYR G 1 62 ? 131.183 317.281 -196.808 1.00 107.73 62 TYR G O 1
ATOM 10050 N N . PRO G 1 63 ? 129.107 317.918 -196.118 1.00 105.54 63 PRO G N 1
ATOM 10051 C CA . PRO G 1 63 ? 128.562 317.891 -197.489 1.00 105.65 63 PRO G CA 1
ATOM 10052 C C . PRO G 1 63 ? 129.239 318.849 -198.478 1.00 110.39 63 PRO G C 1
ATOM 10053 O O . PRO G 1 63 ? 129.549 318.433 -199.595 1.00 110.07 63 PRO G O 1
ATOM 10057 N N . GLY G 1 64 ? 129.472 320.094 -198.057 1.00 107.60 64 GLY G N 1
ATOM 10058 C CA . GLY G 1 64 ? 130.115 321.121 -198.873 1.00 140.91 64 GLY G CA 1
ATOM 10059 C C . GLY G 1 64 ? 129.278 321.581 -200.053 1.00 172.41 64 GLY G C 1
ATOM 10060 O O . GLY G 1 64 ? 129.515 321.171 -201.189 1.00 134.15 64 GLY G O 1
ATOM 10061 N N . LEU G 1 74 ? 122.495 325.736 -196.148 1.00 109.65 74 LEU G N 1
ATOM 10062 C CA . LEU G 1 74 ? 123.635 325.282 -195.353 1.00 109.15 74 LEU G CA 1
ATOM 10063 C C . LEU G 1 74 ? 124.742 326.345 -195.315 1.00 112.31 74 LEU G C 1
ATOM 10064 O O . LEU G 1 74 ? 125.876 326.095 -195.746 1.00 111.90 74 LEU G O 1
ATOM 10069 N N . GLU G 1 75 ? 124.398 327.535 -194.792 1.00 108.23 75 GLU G N 1
ATOM 10070 C CA . GLU G 1 75 ? 125.306 328.682 -194.695 1.00 107.93 75 GLU G CA 1
ATOM 10071 C C . GLU G 1 75 ? 125.608 329.114 -193.251 1.00 110.54 75 GLU G C 1
ATOM 10072 O O . GLU G 1 75 ? 126.331 330.094 -193.046 1.00 110.44 75 GLU G O 1
ATOM 10074 N N . SER G 1 76 ? 125.094 328.370 -192.252 1.00 106.02 76 SER G N 1
ATOM 10075 C CA . SER G 1 76 ? 125.330 328.649 -190.835 1.00 105.39 76 SER G CA 1
ATOM 10076 C C . SER G 1 76 ? 125.724 327.377 -190.078 1.00 107.88 76 SER G C 1
ATOM 10077 O O . SER G 1 76 ? 125.434 326.279 -190.550 1.00 106.93 76 SER G O 1
ATOM 10080 N N . ILE G 1 77 ? 126.375 327.531 -188.901 1.00 103.68 77 ILE G N 1
ATOM 10081 C CA . ILE G 1 77 ? 126.776 326.426 -188.019 1.00 102.98 77 ILE G CA 1
ATOM 10082 C C . ILE G 1 77 ? 125.531 325.619 -187.580 1.00 105.61 77 ILE G C 1
ATOM 10083 O O . ILE G 1 77 ? 125.558 324.401 -187.772 1.00 104.64 77 ILE G O 1
ATOM 10088 N N . PRO G 1 78 ? 124.417 326.238 -187.081 1.00 102.04 78 PRO G N 1
ATOM 10089 C CA . PRO G 1 78 ? 123.255 325.425 -186.674 1.00 101.65 78 PRO G CA 1
ATOM 10090 C C . PRO G 1 78 ? 122.582 324.621 -187.788 1.00 104.89 78 PRO G C 1
ATOM 10091 O O . PRO G 1 78 ? 122.201 323.480 -187.540 1.00 104.55 78 PRO G O 1
ATOM 10095 N N . THR G 1 79 ? 122.448 325.197 -189.004 1.00 100.87 79 THR G N 1
ATOM 10096 C CA . THR G 1 79 ? 121.822 324.510 -190.147 1.00 100.37 79 THR G CA 1
ATOM 10097 C C . THR G 1 79 ? 122.655 323.323 -190.634 1.00 102.25 79 THR G C 1
ATOM 10098 O O . THR G 1 79 ? 122.081 322.296 -190.997 1.00 101.34 79 THR G O 1
ATOM 10102 N N . LEU G 1 80 ? 124.002 323.463 -190.634 1.00 97.70 80 LEU G N 1
ATOM 10103 C CA . LEU G 1 80 ? 124.923 322.392 -191.015 1.00 96.80 80 LEU G CA 1
ATOM 10104 C C . LEU G 1 80 ? 124.886 321.299 -189.951 1.00 100.12 80 LEU G C 1
ATOM 10105 O O . LEU G 1 80 ? 124.927 320.119 -190.297 1.00 99.31 80 LEU G O 1
ATOM 10110 N N . ALA G 1 81 ? 124.751 321.697 -188.662 1.00 96.89 81 ALA G N 1
ATOM 10111 C CA . ALA G 1 81 ? 124.641 320.784 -187.519 1.00 96.38 81 ALA G CA 1
ATOM 10112 C C . ALA G 1 81 ? 123.351 319.965 -187.599 1.00 99.79 81 ALA G C 1
ATOM 10113 O O . ALA G 1 81 ? 123.366 318.794 -187.230 1.00 99.04 81 ALA G O 1
ATOM 10115 N N . ASP G 1 82 ? 122.248 320.570 -188.110 1.00 96.61 82 ASP G N 1
ATOM 10116 C CA . ASP G 1 82 ? 120.951 319.917 -188.310 1.00 96.48 82 ASP G CA 1
ATOM 10117 C C . ASP G 1 82 ? 121.075 318.826 -189.373 1.00 100.55 82 ASP G C 1
ATOM 10118 O O . ASP G 1 82 ? 120.506 317.743 -189.211 1.00 100.10 82 ASP G O 1
ATOM 10123 N N . GLU G 1 83 ? 121.840 319.116 -190.446 1.00 97.22 83 GLU G N 1
ATOM 10124 C CA . GLU G 1 83 ? 122.122 318.201 -191.547 1.00 96.96 83 GLU G CA 1
ATOM 10125 C C . GLU G 1 83 ? 122.979 317.031 -191.075 1.00 100.63 83 GLU G C 1
ATOM 10126 O O . GLU G 1 83 ? 122.616 315.889 -191.346 1.00 100.17 83 GLU G O 1
ATOM 10132 N N . ILE G 1 84 ? 124.101 317.313 -190.371 1.00 97.08 84 ILE G N 1
ATOM 10133 C CA . ILE G 1 84 ? 125.019 316.302 -189.827 1.00 96.75 84 ILE G CA 1
ATOM 10134 C C . ILE G 1 84 ? 124.273 315.391 -188.845 1.00 101.36 84 ILE G C 1
ATOM 10135 O O . ILE G 1 84 ? 124.398 314.176 -188.958 1.00 101.04 84 ILE G O 1
ATOM 10140 N N . PHE G 1 85 ? 123.464 315.973 -187.929 1.00 98.85 85 PHE G N 1
ATOM 10141 C CA . PHE G 1 85 ? 122.667 315.234 -186.940 1.00 99.21 85 PHE G CA 1
ATOM 10142 C C . PHE G 1 85 ? 121.710 314.232 -187.585 1.00 103.96 85 PHE G C 1
ATOM 10143 O O . PHE G 1 85 ? 121.595 313.106 -187.099 1.00 103.78 85 PHE G O 1
ATOM 10151 N N . ALA G 1 86 ? 121.048 314.637 -188.686 1.00 100.92 86 ALA G N 1
ATOM 10152 C CA . ALA G 1 86 ? 120.114 313.804 -189.446 1.00 100.75 86 ALA G CA 1
ATOM 10153 C C . ALA G 1 86 ? 120.783 312.545 -190.027 1.00 105.24 86 ALA G C 1
ATOM 10154 O O . ALA G 1 86 ? 120.189 311.466 -189.984 1.00 104.34 86 ALA G O 1
ATOM 10156 N N . MET G 1 87 ? 122.030 312.685 -190.534 1.00 103.34 87 MET G N 1
ATOM 10157 C CA . MET G 1 87 ? 122.812 311.591 -191.133 1.00 103.72 87 MET G CA 1
ATOM 10158 C C . MET G 1 87 ? 123.459 310.698 -190.074 1.00 110.03 87 MET G C 1
ATOM 10159 O O . MET G 1 87 ? 123.644 309.502 -190.309 1.00 109.67 87 MET G O 1
ATOM 10164 N N . MET G 1 88 ? 123.854 311.303 -188.938 1.00 108.66 88 MET G N 1
ATOM 10165 C CA . MET G 1 88 ? 124.567 310.674 -187.828 1.00 109.41 88 MET G CA 1
ATOM 10166 C C . MET G 1 88 ? 123.713 309.865 -186.869 1.00 115.40 88 MET G C 1
ATOM 10167 O O . MET G 1 88 ? 124.149 308.801 -186.440 1.00 114.92 88 MET G O 1
ATOM 10172 N N . LYS G 1 89 ? 122.518 310.377 -186.500 1.00 113.93 89 LYS G N 1
ATOM 10173 C CA . LYS G 1 89 ? 121.597 309.736 -185.554 1.00 115.07 89 LYS G CA 1
ATOM 10174 C C . LYS G 1 89 ? 121.363 308.223 -185.817 1.00 121.00 89 LYS G C 1
ATOM 10175 O O . LYS G 1 89 ? 121.465 307.479 -184.841 1.00 120.89 89 LYS G O 1
ATOM 10181 N N . PRO G 1 90 ? 121.114 307.719 -187.066 1.00 118.77 90 PRO G N 1
ATOM 10182 C CA . PRO G 1 90 ? 120.909 306.265 -187.244 1.00 119.09 90 PRO G CA 1
ATOM 10183 C C . PRO G 1 90 ? 122.131 305.370 -186.996 1.00 125.06 90 PRO G C 1
ATOM 10184 O O . PRO G 1 90 ? 121.954 304.158 -186.848 1.00 124.42 90 PRO G O 1
ATOM 10188 N N . SER G 1 91 ? 123.355 305.951 -186.945 1.00 124.03 91 SER G N 1
ATOM 10189 C CA . SER G 1 91 ? 124.600 305.194 -186.731 1.00 125.08 91 SER G CA 1
ATOM 10190 C C . SER G 1 91 ? 124.761 304.630 -185.321 1.00 132.46 91 SER G C 1
ATOM 10191 O O . SER G 1 91 ? 125.588 303.742 -185.117 1.00 132.08 91 SER G O 1
ATOM 10194 N N . ALA G 1 92 ? 123.974 305.137 -184.355 1.00 131.83 92 ALA G N 1
ATOM 10195 C CA . ALA G 1 92 ? 124.013 304.686 -182.969 1.00 133.37 92 ALA G CA 1
ATOM 10196 C C . ALA G 1 92 ? 122.607 304.557 -182.375 1.00 140.18 92 ALA G C 1
ATOM 10197 O O . ALA G 1 92 ? 121.731 305.372 -182.672 1.00 139.45 92 ALA G O 1
ATOM 10199 N N . ARG G 1 93 ? 122.399 303.531 -181.535 1.00 139.46 93 ARG G N 1
ATOM 10200 C CA . ARG G 1 93 ? 121.136 303.304 -180.818 1.00 140.74 93 ARG G CA 1
ATOM 10201 C C . ARG G 1 93 ? 121.053 304.318 -179.669 1.00 146.42 93 ARG G C 1
ATOM 10202 O O . ARG G 1 93 ? 122.084 304.870 -179.269 1.00 146.38 93 ARG G O 1
ATOM 10210 N N . ILE G 1 94 ? 119.837 304.554 -179.137 1.00 143.76 94 ILE G N 1
ATOM 10211 C CA . ILE G 1 94 ? 119.595 305.497 -178.043 1.00 144.28 94 ILE G CA 1
ATOM 10212 C C . ILE G 1 94 ? 120.385 305.122 -176.762 1.00 148.43 94 ILE G C 1
ATOM 10213 O O . ILE G 1 94 ? 120.824 306.015 -176.036 1.00 147.98 94 ILE G O 1
ATOM 10218 N N . ASP G 1 95 ? 120.592 303.806 -176.526 1.00 144.99 95 ASP G N 1
ATOM 10219 C CA . ASP G 1 95 ? 121.330 303.249 -175.384 1.00 144.98 95 ASP G CA 1
ATOM 10220 C C . ASP G 1 95 ? 122.851 303.262 -175.600 1.00 146.15 95 ASP G C 1
ATOM 10221 O O . ASP G 1 95 ? 123.601 303.152 -174.625 1.00 146.09 95 ASP G O 1
ATOM 10226 N N . ASP G 1 96 ? 123.302 303.373 -176.869 1.00 140.44 96 ASP G N 1
ATOM 10227 C CA . ASP G 1 96 ? 124.723 303.373 -177.234 1.00 139.02 96 ASP G CA 1
ATOM 10228 C C . ASP G 1 96 ? 125.479 304.591 -176.692 1.00 138.96 96 ASP G C 1
ATOM 10229 O O . ASP G 1 96 ? 125.041 305.723 -176.916 1.00 138.62 96 ASP G O 1
ATOM 10234 N N . PRO G 1 97 ? 126.604 304.378 -175.970 1.00 131.78 97 PRO G N 1
ATOM 10235 C CA . PRO G 1 97 ? 127.362 305.529 -175.457 1.00 130.00 97 PRO G CA 1
ATOM 10236 C C . PRO G 1 97 ? 128.172 306.206 -176.558 1.00 128.42 97 PRO G C 1
ATOM 10237 O O . PRO G 1 97 ? 128.896 305.538 -177.301 1.00 127.89 97 PRO G O 1
ATOM 10241 N N . VAL G 1 98 ? 127.996 307.530 -176.698 1.00 120.94 98 VAL G N 1
ATOM 10242 C CA . VAL G 1 98 ? 128.670 308.328 -177.725 1.00 118.30 98 VAL G CA 1
ATOM 10243 C C . VAL G 1 98 ? 129.466 309.494 -177.129 1.00 116.41 98 VAL G C 1
ATOM 10244 O O . VAL G 1 98 ? 129.124 310.001 -176.059 1.00 116.25 98 VAL G O 1
ATOM 10248 N N . ALA G 1 99 ? 130.528 309.908 -177.828 1.00 108.00 99 ALA G N 1
ATOM 10249 C CA . ALA G 1 99 ? 131.385 311.030 -177.453 1.00 105.63 99 ALA G CA 1
ATOM 10250 C C . ALA G 1 99 ? 131.713 311.840 -178.709 1.00 104.39 99 ALA G C 1
ATOM 10251 O O . ALA G 1 99 ? 131.669 311.298 -179.816 1.00 103.75 99 ALA G O 1
ATOM 10253 N N . PHE G 1 100 ? 131.993 313.143 -178.543 1.00 96.98 100 PHE G N 1
ATOM 10254 C CA . PHE G 1 100 ? 132.280 314.037 -179.664 1.00 94.32 100 PHE G CA 1
ATOM 10255 C C . PHE G 1 100 ? 133.630 314.705 -179.575 1.00 93.83 100 PHE G C 1
ATOM 10256 O O . PHE G 1 100 ? 134.058 315.090 -178.492 1.00 93.33 100 PHE G O 1
ATOM 10264 N N . PHE G 1 101 ? 134.300 314.838 -180.729 1.00 87.56 101 PHE G N 1
ATOM 10265 C CA . PHE G 1 101 ? 135.584 315.527 -180.861 1.00 86.07 101 PHE G CA 1
ATOM 10266 C C . PHE G 1 101 ? 135.512 316.490 -182.031 1.00 87.99 101 PHE G C 1
ATOM 10267 O O . PHE G 1 101 ? 135.094 316.107 -183.122 1.00 87.42 101 PHE G O 1
ATOM 10275 N N . GLY G 1 102 ? 135.956 317.718 -181.800 1.00 82.93 102 GLY G N 1
ATOM 10276 C CA . GLY G 1 102 ? 135.981 318.746 -182.827 1.00 81.67 102 GLY G CA 1
ATOM 10277 C C . GLY G 1 102 ? 137.223 319.601 -182.792 1.00 83.50 102 GLY G C 1
ATOM 10278 O O . GLY G 1 102 ? 137.612 320.088 -181.729 1.00 82.97 102 GLY G O 1
ATOM 10279 N N . HIS G 1 103 ? 137.853 319.786 -183.959 1.00 78.85 103 HIS G N 1
ATOM 10280 C CA . HIS G 1 103 ? 139.024 320.645 -184.091 1.00 78.01 103 HIS G CA 1
ATOM 10281 C C . HIS G 1 103 ? 138.637 321.887 -184.885 1.00 80.83 103 HIS G C 1
ATOM 10282 O O . HIS G 1 103 ? 138.043 321.766 -185.963 1.00 79.97 103 HIS G O 1
ATOM 10289 N N . SER G 1 104 ? 138.955 323.081 -184.334 1.00 76.66 104 SER G N 1
ATOM 10290 C CA . SER G 1 104 ? 138.669 324.392 -184.923 1.00 76.16 104 SER G CA 1
ATOM 10291 C C . SER G 1 104 ? 137.158 324.555 -185.192 1.00 79.83 104 SER G C 1
ATOM 10292 O O . SER G 1 104 ? 136.395 324.413 -184.241 1.00 79.35 104 SER G O 1
ATOM 10295 N N . MET G 1 105 ? 136.712 324.775 -186.457 1.00 76.03 105 MET G N 1
ATOM 10296 C CA . MET G 1 105 ? 135.286 324.906 -186.808 1.00 75.62 105 MET G CA 1
ATOM 10297 C C . MET G 1 105 ? 134.481 323.657 -186.383 1.00 76.49 105 MET G C 1
ATOM 10298 O O . MET G 1 105 ? 133.323 323.779 -185.979 1.00 75.80 105 MET G O 1
ATOM 10303 N N . GLY G 1 106 ? 135.133 322.492 -186.427 1.00 71.57 106 GLY G N 1
ATOM 10304 C CA . GLY G 1 106 ? 134.580 321.210 -186.006 1.00 70.84 106 GLY G CA 1
ATOM 10305 C C . GLY G 1 106 ? 134.135 321.177 -184.559 1.00 73.88 106 GLY G C 1
ATOM 10306 O O . GLY G 1 106 ? 133.224 320.423 -184.218 1.00 73.11 106 GLY G O 1
ATOM 10307 N N . GLY G 1 107 ? 134.778 321.997 -183.716 1.00 70.82 107 GLY G N 1
ATOM 10308 C CA . GLY G 1 107 ? 134.453 322.154 -182.299 1.00 70.82 107 GLY G CA 1
ATOM 10309 C C . GLY G 1 107 ? 133.084 322.774 -182.079 1.00 76.08 107 GLY G C 1
ATOM 10310 O O . GLY G 1 107 ? 132.348 322.343 -181.195 1.00 75.58 107 GLY G O 1
ATOM 10311 N N . MET G 1 108 ? 132.730 323.783 -182.902 1.00 74.38 108 MET G N 1
ATOM 10312 C CA . MET G 1 108 ? 131.437 324.478 -182.879 1.00 75.34 108 MET G CA 1
ATOM 10313 C C . MET G 1 108 ? 130.336 323.540 -183.364 1.00 78.77 108 MET G C 1
ATOM 10314 O O . MET G 1 108 ? 129.248 323.516 -182.782 1.00 78.19 108 MET G O 1
ATOM 10319 N N . LEU G 1 109 ? 130.623 322.774 -184.440 1.00 74.81 109 LEU G N 1
ATOM 10320 C CA . LEU G 1 109 ? 129.697 321.812 -185.034 1.00 74.39 109 LEU G CA 1
ATOM 10321 C C . LEU G 1 109 ? 129.459 320.621 -184.120 1.00 77.90 109 LEU G C 1
ATOM 10322 O O . LEU G 1 109 ? 128.308 320.225 -183.951 1.00 77.25 109 LEU G O 1
ATOM 10327 N N . ALA G 1 110 ? 130.535 320.073 -183.504 1.00 75.01 110 ALA G N 1
ATOM 10328 C CA . ALA G 1 110 ? 130.447 318.944 -182.572 1.00 75.37 110 ALA G CA 1
ATOM 10329 C C . ALA G 1 110 ? 129.622 319.321 -181.346 1.00 80.92 110 ALA G C 1
ATOM 10330 O O . ALA G 1 110 ? 128.839 318.500 -180.875 1.00 80.59 110 ALA G O 1
ATOM 10332 N N . PHE G 1 111 ? 129.775 320.576 -180.855 1.00 78.77 111 PHE G N 1
ATOM 10333 C CA . PHE G 1 111 ? 129.022 321.113 -179.717 1.00 79.28 111 PHE G CA 1
ATOM 10334 C C . PHE G 1 111 ? 127.533 321.157 -180.053 1.00 84.14 111 PHE G C 1
ATOM 10335 O O . PHE G 1 111 ? 126.717 320.660 -179.274 1.00 84.19 111 PHE G O 1
ATOM 10343 N N . GLU G 1 112 ? 127.195 321.711 -181.234 1.00 80.85 112 GLU G N 1
ATOM 10344 C CA . GLU G 1 112 ? 125.829 321.831 -181.732 1.00 81.13 112 GLU G CA 1
ATOM 10345 C C . GLU G 1 112 ? 125.161 320.469 -181.983 1.00 86.27 112 GLU G C 1
ATOM 10346 O O . GLU G 1 112 ? 124.001 320.298 -181.608 1.00 85.56 112 GLU G O 1
ATOM 10352 N N . VAL G 1 113 ? 125.897 319.495 -182.569 1.00 84.94 113 VAL G N 1
ATOM 10353 C CA . VAL G 1 113 ? 125.383 318.134 -182.821 1.00 85.73 113 VAL G CA 1
ATOM 10354 C C . VAL G 1 113 ? 125.176 317.395 -181.476 1.00 92.17 113 VAL G C 1
ATOM 10355 O O . VAL G 1 113 ? 124.176 316.690 -181.321 1.00 92.14 113 VAL G O 1
ATOM 10359 N N . ALA G 1 114 ? 126.086 317.615 -180.500 1.00 90.33 114 ALA G N 1
ATOM 10360 C CA . ALA G 1 114 ? 125.998 317.041 -179.148 1.00 91.12 114 ALA G CA 1
ATOM 10361 C C . ALA G 1 114 ? 124.748 317.530 -178.406 1.00 97.21 114 ALA G C 1
ATOM 10362 O O . ALA G 1 114 ? 124.131 316.744 -177.685 1.00 97.10 114 ALA G O 1
ATOM 10364 N N . LEU G 1 115 ? 124.377 318.819 -178.592 1.00 95.48 115 LEU G N 1
ATOM 10365 C CA . LEU G 1 115 ? 123.189 319.437 -177.990 1.00 96.32 115 LEU G CA 1
ATOM 10366 C C . LEU G 1 115 ? 121.922 318.767 -178.512 1.00 102.81 115 LEU G C 1
ATOM 10367 O O . LEU G 1 115 ? 120.982 318.552 -177.745 1.00 102.86 115 LEU G O 1
ATOM 10372 N N . ARG G 1 116 ? 121.916 318.421 -179.818 1.00 101.07 116 ARG G N 1
ATOM 10373 C CA . ARG G 1 116 ? 120.814 317.746 -180.505 1.00 101.59 116 ARG G CA 1
ATOM 10374 C C . ARG G 1 116 ? 120.682 316.300 -180.030 1.00 108.52 116 ARG G C 1
ATOM 10375 O O . ARG G 1 116 ? 119.562 315.813 -179.877 1.00 108.05 116 ARG G O 1
ATOM 10383 N N . TYR G 1 117 ? 121.826 315.633 -179.773 1.00 107.66 117 TYR G N 1
ATOM 10384 C CA . TYR G 1 117 ? 121.886 314.261 -179.262 1.00 109.13 117 TYR G CA 1
ATOM 10385 C C . TYR G 1 117 ? 121.273 314.192 -177.855 1.00 115.96 117 TYR G C 1
ATOM 10386 O O . TYR G 1 117 ? 120.459 313.308 -177.595 1.00 115.70 117 TYR G O 1
ATOM 10395 N N . GLN G 1 118 ? 121.624 315.160 -176.978 1.00 114.54 118 GLN G N 1
ATOM 10396 C CA . GLN G 1 118 ? 121.112 315.261 -175.606 1.00 115.48 118 GLN G CA 1
ATOM 10397 C C . GLN G 1 118 ? 119.601 315.494 -175.557 1.00 121.79 118 GLN G C 1
ATOM 10398 O O . GLN G 1 118 ? 118.920 314.835 -174.775 1.00 121.90 118 GLN G O 1
ATOM 10404 N N . SER G 1 119 ? 119.078 316.416 -176.396 1.00 120.02 119 SER G N 1
ATOM 10405 C CA . SER G 1 119 ? 117.643 316.715 -176.473 1.00 121.06 119 SER G CA 1
ATOM 10406 C C . SER G 1 119 ? 116.841 315.526 -177.030 1.00 127.63 119 SER G C 1
ATOM 10407 O O . SER G 1 119 ? 115.675 315.362 -176.670 1.00 127.84 119 SER G O 1
ATOM 10410 N N . ALA G 1 120 ? 117.479 314.689 -177.880 1.00 125.42 120 ALA G N 1
ATOM 10411 C CA . ALA G 1 120 ? 116.877 313.488 -178.467 1.00 125.85 120 ALA G CA 1
ATOM 10412 C C . ALA G 1 120 ? 116.886 312.296 -177.480 1.00 130.75 120 ALA G C 1
ATOM 10413 O O . ALA G 1 120 ? 116.304 311.247 -177.778 1.00 130.50 120 ALA G O 1
ATOM 10415 N N . GLY G 1 121 ? 117.537 312.477 -176.329 1.00 128.02 121 GLY G N 1
ATOM 10416 C CA . GLY G 1 121 ? 117.628 311.478 -175.270 1.00 128.47 121 GLY G CA 1
ATOM 10417 C C . GLY G 1 121 ? 118.787 310.507 -175.373 1.00 132.89 121 GLY G C 1
ATOM 10418 O O . GLY G 1 121 ? 118.736 309.435 -174.764 1.00 132.83 121 GLY G O 1
ATOM 10419 N N . HIS G 1 122 ? 119.841 310.870 -176.127 1.00 129.17 122 HIS G N 1
ATOM 10420 C CA . HIS G 1 122 ? 121.032 310.033 -176.302 1.00 128.97 122 HIS G CA 1
ATOM 10421 C C . HIS G 1 122 ? 121.998 310.151 -175.123 1.00 132.15 122 HIS G C 1
ATOM 10422 O O . HIS G 1 122 ? 121.978 311.151 -174.401 1.00 132.05 122 HIS G O 1
ATOM 10429 N N . ARG G 1 123 ? 122.861 309.132 -174.953 1.00 127.25 123 ARG G N 1
ATOM 10430 C CA . ARG G 1 123 ? 123.874 309.086 -173.904 1.00 126.36 123 ARG G CA 1
ATOM 10431 C C . ARG G 1 123 ? 125.184 309.699 -174.409 1.00 127.44 123 ARG G C 1
ATOM 10432 O O . ARG G 1 123 ? 125.981 309.017 -175.065 1.00 127.09 123 ARG G O 1
ATOM 10434 N N . VAL G 1 124 ? 125.391 311.002 -174.124 1.00 121.75 124 VAL G N 1
ATOM 10435 C CA . VAL G 1 124 ? 126.604 311.727 -174.517 1.00 119.95 124 VAL G CA 1
ATOM 10436 C C . VAL G 1 124 ? 127.558 311.683 -173.319 1.00 121.09 124 VAL G C 1
ATOM 10437 O O . VAL G 1 124 ? 127.254 312.251 -172.267 1.00 120.55 124 VAL G O 1
ATOM 10441 N N . LEU G 1 125 ? 128.677 310.953 -173.476 1.00 115.75 125 LEU G N 1
ATOM 10442 C CA . LEU G 1 125 ? 129.682 310.741 -172.434 1.00 114.87 125 LEU G CA 1
ATOM 10443 C C . LEU G 1 125 ? 130.495 311.983 -172.130 1.00 115.92 125 LEU G C 1
ATOM 10444 O O . LEU G 1 125 ? 130.573 312.382 -170.968 1.00 115.83 125 LEU G O 1
ATOM 10449 N N . ALA G 1 126 ? 131.125 312.571 -173.163 1.00 109.58 126 ALA G N 1
ATOM 10450 C CA . ALA G 1 126 ? 131.971 313.758 -173.044 1.00 107.84 126 ALA G CA 1
ATOM 10451 C C . ALA G 1 126 ? 132.083 314.491 -174.372 1.00 108.07 126 ALA G C 1
ATOM 10452 O O . ALA G 1 126 ? 131.759 313.932 -175.424 1.00 107.51 126 ALA G O 1
ATOM 10454 N N . PHE G 1 127 ? 132.544 315.749 -174.318 1.00 101.59 127 PHE G N 1
ATOM 10455 C CA . PHE G 1 127 ? 132.779 316.592 -175.482 1.00 99.48 127 PHE G CA 1
ATOM 10456 C C . PHE G 1 127 ? 134.221 317.093 -175.439 1.00 100.45 127 PHE G C 1
ATOM 10457 O O . PHE G 1 127 ? 134.634 317.727 -174.469 1.00 99.95 127 PHE G O 1
ATOM 10465 N N . PHE G 1 128 ? 134.989 316.759 -176.480 1.00 95.16 128 PHE G N 1
ATOM 10466 C CA . PHE G 1 128 ? 136.400 317.108 -176.627 1.00 94.00 128 PHE G CA 1
ATOM 10467 C C . PHE G 1 128 ? 136.541 318.214 -177.671 1.00 95.17 128 PHE G C 1
ATOM 10468 O O . PHE G 1 128 ? 136.281 317.987 -178.852 1.00 94.70 128 PHE G O 1
ATOM 10476 N N . VAL G 1 129 ? 136.886 319.423 -177.220 1.00 89.21 129 VAL G N 1
ATOM 10477 C CA . VAL G 1 129 ? 137.025 320.586 -178.095 1.00 87.43 129 VAL G CA 1
ATOM 10478 C C . VAL G 1 129 ? 138.509 320.976 -178.237 1.00 88.24 129 VAL G C 1
ATOM 10479 O O . VAL G 1 129 ? 139.215 321.114 -177.244 1.00 87.90 129 VAL G O 1
ATOM 10483 N N . SER G 1 130 ? 138.976 321.093 -179.487 1.00 82.83 130 SER G N 1
ATOM 10484 C CA . SER G 1 130 ? 140.365 321.416 -179.810 1.00 81.82 130 SER G CA 1
ATOM 10485 C C . SER G 1 130 ? 140.480 322.690 -180.655 1.00 84.33 130 SER G C 1
ATOM 10486 O O . SER G 1 130 ? 139.706 322.868 -181.600 1.00 83.73 130 SER G O 1
ATOM 10489 N N . ALA G 1 131 ? 141.452 323.570 -180.301 1.00 79.80 131 ALA G N 1
ATOM 10490 C CA . ALA G 1 131 ? 141.777 324.847 -180.964 1.00 79.19 131 ALA G CA 1
ATOM 10491 C C . ALA G 1 131 ? 140.549 325.610 -181.502 1.00 82.20 131 ALA G C 1
ATOM 10492 O O . ALA G 1 131 ? 140.509 325.998 -182.671 1.00 82.07 131 ALA G O 1
ATOM 10494 N N . CYS G 1 132 ? 139.541 325.799 -180.632 1.00 77.99 132 CYS G N 1
ATOM 10495 C CA . CYS G 1 132 ? 138.279 326.444 -180.971 1.00 77.61 132 CYS G CA 1
ATOM 10496 C C . CYS G 1 132 ? 137.796 327.311 -179.822 1.00 82.61 132 CYS G C 1
ATOM 10497 O O . CYS G 1 132 ? 137.595 326.810 -178.715 1.00 82.24 132 CYS G O 1
ATOM 10500 N N . SER G 1 133 ? 137.565 328.602 -180.102 1.00 79.60 133 SER G N 1
ATOM 10501 C CA . SER G 1 133 ? 137.064 329.571 -179.132 1.00 79.51 133 SER G CA 1
ATOM 10502 C C . SER G 1 133 ? 135.665 329.189 -178.665 1.00 83.86 133 SER G C 1
ATOM 10503 O O . SER G 1 133 ? 134.907 328.576 -179.421 1.00 83.20 133 SER G O 1
ATOM 10506 N N . ALA G 1 134 ? 135.331 329.549 -177.418 1.00 81.31 134 ALA G N 1
ATOM 10507 C CA . ALA G 1 134 ? 134.024 329.284 -176.817 1.00 81.88 134 ALA G CA 1
ATOM 10508 C C . ALA G 1 134 ? 132.936 330.051 -177.579 1.00 88.25 134 ALA G C 1
ATOM 10509 O O . ALA G 1 134 ? 133.236 331.138 -178.092 1.00 87.61 134 ALA G O 1
ATOM 10511 N N . PRO G 1 135 ? 131.690 329.523 -177.698 1.00 86.88 135 PRO G N 1
ATOM 10512 C CA . PRO G 1 135 ? 130.657 330.257 -178.446 1.00 87.92 135 PRO G CA 1
ATOM 10513 C C . PRO G 1 135 ? 130.368 331.641 -177.866 1.00 95.74 135 PRO G C 1
ATOM 10514 O O . PRO G 1 135 ? 130.130 331.784 -176.661 1.00 95.35 135 PRO G O 1
ATOM 10518 N N . GLY G 1 136 ? 130.437 332.653 -178.721 1.00 95.52 136 GLY G N 1
ATOM 10519 C CA . GLY G 1 136 ? 130.156 334.029 -178.332 1.00 96.58 136 GLY G CA 1
ATOM 10520 C C . GLY G 1 136 ? 128.667 334.232 -178.141 1.00 103.90 136 GLY G C 1
ATOM 10521 O O . GLY G 1 136 ? 127.865 333.392 -178.563 1.00 103.21 136 GLY G O 1
ATOM 10522 N N . HIS G 1 137 ? 128.283 335.334 -177.486 1.00 103.49 137 HIS G N 1
ATOM 10523 C CA . HIS G 1 137 ? 126.871 335.623 -177.246 1.00 104.91 137 HIS G CA 1
ATOM 10524 C C . HIS G 1 137 ? 126.326 336.632 -178.255 1.00 111.73 137 HIS G C 1
ATOM 10525 O O . HIS G 1 137 ? 125.108 336.746 -178.404 1.00 111.81 137 HIS G O 1
ATOM 10532 N N . ILE G 1 138 ? 127.230 337.310 -178.989 1.00 110.54 138 ILE G N 1
ATOM 10533 C CA . ILE G 1 138 ? 126.886 338.313 -179.999 1.00 111.47 138 ILE G CA 1
ATOM 10534 C C . ILE G 1 138 ? 126.982 337.755 -181.416 1.00 117.80 138 ILE G C 1
ATOM 10535 O O . ILE G 1 138 ? 127.851 336.927 -181.698 1.00 117.36 138 ILE G O 1
ATOM 10540 N N . ARG G 1 139 ? 126.075 338.212 -182.298 1.00 116.15 139 ARG G N 1
ATOM 10541 C CA . ARG G 1 139 ? 125.996 337.816 -183.703 1.00 116.87 139 ARG G CA 1
ATOM 10542 C C . ARG G 1 139 ? 126.345 339.016 -184.582 1.00 122.38 139 ARG G C 1
ATOM 10543 O O . ARG G 1 139 ? 125.727 340.078 -184.452 1.00 121.82 139 ARG G O 1
ATOM 10551 N N . TYR G 1 140 ? 127.359 338.860 -185.454 1.00 120.52 140 TYR G N 1
ATOM 10552 C CA . TYR G 1 140 ? 127.794 339.926 -186.355 1.00 121.60 140 TYR G CA 1
ATOM 10553 C C . TYR G 1 140 ? 127.061 339.819 -187.701 1.00 128.35 140 TYR G C 1
ATOM 10554 O O . TYR G 1 140 ? 127.497 339.140 -188.631 1.00 128.21 140 TYR G O 1
ATOM 10563 N N . LYS G 1 141 ? 125.897 340.490 -187.740 1.00 127.33 141 LYS G N 1
ATOM 10564 C CA . LYS G 1 141 ? 124.908 340.534 -188.818 1.00 128.90 141 LYS G CA 1
ATOM 10565 C C . LYS G 1 141 ? 125.369 341.186 -190.127 1.00 136.20 141 LYS G C 1
ATOM 10566 O O . LYS G 1 141 ? 124.719 340.974 -191.156 1.00 136.37 141 LYS G O 1
ATOM 10572 N N . GLN G 1 142 ? 126.470 341.968 -190.106 1.00 134.70 142 GLN G N 1
ATOM 10573 C CA . GLN G 1 142 ? 127.016 342.627 -191.297 1.00 135.98 142 GLN G CA 1
ATOM 10574 C C . GLN G 1 142 ? 127.691 341.613 -192.241 1.00 142.08 142 GLN G C 1
ATOM 10575 O O . GLN G 1 142 ? 127.718 341.824 -193.457 1.00 141.95 142 GLN G O 1
ATOM 10581 N N . LEU G 1 143 ? 128.207 340.509 -191.668 1.00 140.16 143 LEU G N 1
ATOM 10582 C CA . LEU G 1 143 ? 128.871 339.436 -192.395 1.00 140.99 143 LEU G CA 1
ATOM 10583 C C . LEU G 1 143 ? 127.846 338.412 -192.860 1.00 147.63 143 LEU G C 1
ATOM 10584 O O . LEU G 1 143 ? 127.731 337.324 -192.286 1.00 146.94 143 LEU G O 1
ATOM 10589 N N . GLN G 1 144 ? 127.068 338.793 -193.883 1.00 146.88 144 GLN G N 1
ATOM 10590 C CA . GLN G 1 144 ? 126.089 337.922 -194.507 1.00 147.73 144 GLN G CA 1
ATOM 10591 C C . GLN G 1 144 ? 125.875 338.290 -195.957 1.00 155.05 144 GLN G C 1
ATOM 10592 O O . GLN G 1 144 ? 124.856 338.864 -196.349 1.00 154.53 144 GLN G O 1
ATOM 10598 N N . ASP G 1 145 ? 126.893 337.947 -196.744 1.00 154.46 145 ASP G N 1
ATOM 10599 C CA . ASP G 1 145 ? 127.001 338.176 -198.173 1.00 156.20 145 ASP G CA 1
ATOM 10600 C C . ASP G 1 145 ? 127.131 336.817 -198.867 1.00 163.30 145 ASP G C 1
ATOM 10601 O O . ASP G 1 145 ? 127.605 335.854 -198.253 1.00 162.28 145 ASP G O 1
ATOM 10606 N N . LEU G 1 146 ? 126.721 336.736 -200.144 1.00 163.14 146 LEU G N 1
ATOM 10607 C CA . LEU G 1 146 ? 126.806 335.498 -200.922 1.00 164.13 146 LEU G CA 1
ATOM 10608 C C . LEU G 1 146 ? 128.210 335.330 -201.525 1.00 171.20 146 LEU G C 1
ATOM 10609 O O . LEU G 1 146 ? 128.922 334.383 -201.177 1.00 170.20 146 LEU G O 1
ATOM 10611 N N . SER G 1 147 ? 128.591 336.258 -202.420 1.00 171.37 147 SER G N 1
ATOM 10612 C CA . SER G 1 147 ? 129.878 336.318 -203.113 1.00 172.82 147 SER G CA 1
ATOM 10613 C C . SER G 1 147 ? 130.419 337.750 -203.028 1.00 180.40 147 SER G C 1
ATOM 10614 O O . SER G 1 147 ? 131.494 338.035 -203.559 1.00 180.33 147 SER G O 1
ATOM 10617 N N . ASP G 1 148 ? 129.699 338.634 -202.295 1.00 179.26 148 ASP G N 1
ATOM 10618 C CA . ASP G 1 148 ? 130.035 340.045 -202.057 1.00 180.80 148 ASP G CA 1
ATOM 10619 C C . ASP G 1 148 ? 131.320 340.158 -201.203 1.00 186.76 148 ASP G C 1
ATOM 10620 O O . ASP G 1 148 ? 131.776 341.265 -200.898 1.00 186.62 148 ASP G O 1
ATOM 10625 N N . ARG G 1 149 ? 131.889 338.997 -200.826 1.00 184.85 149 ARG G N 1
ATOM 10626 C CA . ARG G 1 149 ? 133.115 338.845 -200.048 1.00 185.32 149 ARG G CA 1
ATOM 10627 C C . ARG G 1 149 ? 134.339 338.611 -200.913 1.00 192.34 149 ARG G C 1
ATOM 10628 O O . ARG G 1 149 ? 135.411 339.087 -200.550 1.00 192.05 149 ARG G O 1
ATOM 10636 N N . GLU G 1 150 ? 134.196 337.895 -202.055 1.00 191.36 150 GLU G N 1
ATOM 10637 C CA . GLU G 1 150 ? 135.307 337.671 -202.994 1.00 192.66 150 GLU G CA 1
ATOM 10638 C C . GLU G 1 150 ? 135.702 339.015 -203.635 1.00 200.22 150 GLU G C 1
ATOM 10639 O O . GLU G 1 150 ? 136.886 339.263 -203.852 1.00 200.12 150 GLU G O 1
ATOM 10641 N N . MET G 1 151 ? 134.702 339.892 -203.859 1.00 199.42 151 MET G N 1
ATOM 10642 C CA . MET G 1 151 ? 134.857 341.248 -204.370 1.00 201.05 151 MET G CA 1
ATOM 10643 C C . MET G 1 151 ? 135.489 342.126 -203.280 1.00 207.14 151 MET G C 1
ATOM 10644 O O . MET G 1 151 ? 136.278 343.018 -203.597 1.00 207.39 151 MET G O 1
ATOM 10646 N N . LEU G 1 152 ? 135.141 341.869 -202.002 1.00 204.95 152 LEU G N 1
ATOM 10647 C CA . LEU G 1 152 ? 135.672 342.588 -200.839 1.00 205.43 152 LEU G CA 1
ATOM 10648 C C . LEU G 1 152 ? 137.122 342.174 -200.585 1.00 210.51 152 LEU G C 1
ATOM 10649 O O . LEU G 1 152 ? 137.940 343.019 -200.223 1.00 210.34 152 LEU G O 1
ATOM 10654 N N . ASP G 1 153 ? 137.443 340.882 -200.804 1.00 208.18 153 ASP G N 1
ATOM 10655 C CA . ASP G 1 153 ? 138.782 340.311 -200.645 1.00 208.45 153 ASP G CA 1
ATOM 10656 C C . ASP G 1 153 ? 139.753 340.884 -201.676 1.00 214.55 153 ASP G C 1
ATOM 10657 O O . ASP G 1 153 ? 140.949 340.836 -201.432 1.00 214.40 153 ASP G O 1
ATOM 10662 N N . LEU G 1 154 ? 139.252 341.487 -202.786 1.00 212.97 154 LEU G N 1
ATOM 10663 C CA . LEU G 1 154 ? 140.109 342.150 -203.770 1.00 213.69 154 LEU G CA 1
ATOM 10664 C C . LEU G 1 154 ? 140.966 343.220 -203.051 1.00 218.11 154 LEU G C 1
ATOM 10665 O O . LEU G 1 154 ? 142.154 343.352 -203.350 1.00 217.86 154 LEU G O 1
ATOM 10670 N N . PHE G 1 155 ? 140.366 343.937 -202.072 1.00 214.24 155 PHE G N 1
ATOM 10671 C CA . PHE G 1 155 ? 141.018 344.948 -201.235 1.00 243.89 155 PHE G CA 1
ATOM 10672 C C . PHE G 1 155 ? 142.120 344.341 -200.331 1.00 281.00 155 PHE G C 1
ATOM 10673 O O . PHE G 1 155 ? 141.923 344.096 -199.133 1.00 250.11 155 PHE G O 1
ATOM 10675 N N . VAL G 1 173 ? 138.489 330.401 -206.342 1.00 158.18 173 VAL G N 1
ATOM 10676 C CA . VAL G 1 173 ? 137.692 329.245 -205.931 1.00 155.01 173 VAL G CA 1
ATOM 10677 C C . VAL G 1 173 ? 138.262 328.534 -204.700 1.00 159.48 173 VAL G C 1
ATOM 10678 O O . VAL G 1 173 ? 137.498 327.994 -203.897 1.00 158.91 173 VAL G O 1
ATOM 10680 N N . GLY G 1 174 ? 139.590 328.548 -204.567 1.00 155.44 174 GLY G N 1
ATOM 10681 C CA . GLY G 1 174 ? 140.311 327.935 -203.457 1.00 154.71 174 GLY G CA 1
ATOM 10682 C C . GLY G 1 174 ? 140.157 328.670 -202.140 1.00 156.95 174 GLY G C 1
ATOM 10683 O O . GLY G 1 174 ? 140.376 328.083 -201.076 1.00 155.99 174 GLY G O 1
ATOM 10684 N N . ALA G 1 175 ? 139.788 329.969 -202.209 1.00 153.11 175 ALA G N 1
ATOM 10685 C CA . ALA G 1 175 ? 139.571 330.856 -201.061 1.00 152.36 175 ALA G CA 1
ATOM 10686 C C . ALA G 1 175 ? 138.152 330.743 -200.505 1.00 154.48 175 ALA G C 1
ATOM 10687 O O . ALA G 1 175 ? 137.937 331.044 -199.333 1.00 153.79 175 ALA G O 1
ATOM 10689 N N . LEU G 1 176 ? 137.191 330.320 -201.356 1.00 149.96 176 LEU G N 1
ATOM 10690 C CA . LEU G 1 176 ? 135.775 330.145 -201.027 1.00 148.77 176 LEU G CA 1
ATOM 10691 C C . LEU G 1 176 ? 135.538 329.312 -199.742 1.00 149.76 176 LEU G C 1
ATOM 10692 O O . LEU G 1 176 ? 134.796 329.810 -198.897 1.00 149.10 176 LEU G O 1
ATOM 10697 N N . PRO G 1 177 ? 136.163 328.114 -199.518 1.00 144.31 177 PRO G N 1
ATOM 10698 C CA . PRO G 1 177 ? 135.911 327.384 -198.257 1.00 142.84 177 PRO G CA 1
ATOM 10699 C C . PRO G 1 177 ? 136.347 328.119 -196.983 1.00 144.77 177 PRO G C 1
ATOM 10700 O O . PRO G 1 177 ? 135.662 328.010 -195.967 1.00 143.95 177 PRO G O 1
ATOM 10704 N N . THR G 1 178 ? 137.463 328.878 -197.040 1.00 139.84 178 THR G N 1
ATOM 10705 C CA . THR G 1 178 ? 137.965 329.638 -195.889 1.00 138.82 178 THR G CA 1
ATOM 10706 C C . THR G 1 178 ? 137.068 330.866 -195.615 1.00 140.50 178 THR G C 1
ATOM 10707 O O . THR G 1 178 ? 136.813 331.183 -194.454 1.00 139.89 178 THR G O 1
ATOM 10711 N N . LEU G 1 179 ? 136.572 331.527 -196.685 1.00 135.14 179 LEU G N 1
ATOM 10712 C CA . LEU G 1 179 ? 135.685 332.690 -196.626 1.00 134.01 179 LEU G CA 1
ATOM 10713 C C . LEU G 1 179 ? 134.305 332.303 -196.069 1.00 134.39 179 LEU G C 1
ATOM 10714 O O . LEU G 1 179 ? 133.735 333.056 -195.277 1.00 133.95 179 LEU G O 1
ATOM 10719 N N . ARG G 1 180 ? 133.791 331.118 -196.468 1.00 128.36 180 ARG G N 1
ATOM 10720 C CA . ARG G 1 180 ? 132.514 330.571 -196.002 1.00 126.83 180 ARG G CA 1
ATOM 10721 C C . ARG G 1 180 ? 132.562 330.280 -194.498 1.00 127.90 180 ARG G C 1
ATOM 10722 O O . ARG G 1 180 ? 131.554 330.455 -193.814 1.00 127.13 180 ARG G O 1
ATOM 10724 N N . ALA G 1 181 ? 133.737 329.842 -193.993 1.00 122.74 181 ALA G N 1
ATOM 10725 C CA . ALA G 1 181 ? 133.969 329.542 -192.581 1.00 121.54 181 ALA G CA 1
ATOM 10726 C C . ALA G 1 181 ? 133.940 330.813 -191.740 1.00 123.55 181 ALA G C 1
ATOM 10727 O O . ALA G 1 181 ? 133.345 330.788 -190.668 1.00 122.76 181 ALA G O 1
ATOM 10729 N N . VAL G 1 182 ? 134.562 331.919 -192.225 1.00 118.63 182 VAL G N 1
ATOM 10730 C CA . VAL G 1 182 ? 134.600 333.237 -191.559 1.00 117.63 182 VAL G CA 1
ATOM 10731 C C . VAL G 1 182 ? 133.160 333.766 -191.387 1.00 120.10 182 VAL G C 1
ATOM 10732 O O . VAL G 1 182 ? 132.813 334.262 -190.311 1.00 119.32 182 VAL G O 1
ATOM 10736 N N . ARG G 1 183 ? 132.321 333.598 -192.435 1.00 115.78 183 ARG G N 1
ATOM 10737 C CA . ARG G 1 183 ? 130.909 333.988 -192.467 1.00 115.07 183 ARG G CA 1
ATOM 10738 C C . ARG G 1 183 ? 130.110 333.196 -191.426 1.00 116.69 183 ARG G C 1
ATOM 10739 O O . ARG G 1 183 ? 129.271 333.764 -190.727 1.00 116.02 183 ARG G O 1
ATOM 10747 N N . ALA G 1 184 ? 130.382 331.886 -191.341 1.00 111.93 184 ALA G N 1
ATOM 10748 C CA . ALA G 1 184 ? 129.729 330.964 -190.425 1.00 110.95 184 ALA G CA 1
ATOM 10749 C C . ALA G 1 184 ? 130.131 331.216 -188.977 1.00 113.54 184 ALA G C 1
ATOM 10750 O O . ALA G 1 184 ? 129.280 331.097 -188.106 1.00 112.51 184 ALA G O 1
ATOM 10752 N N . ILE G 1 185 ? 131.411 331.562 -188.718 1.00 110.09 185 ILE G N 1
ATOM 10753 C CA . ILE G 1 185 ? 131.948 331.865 -187.381 1.00 109.53 185 ILE G CA 1
ATOM 10754 C C . ILE G 1 185 ? 131.395 333.204 -186.867 1.00 113.19 185 ILE G C 1
ATOM 10755 O O . ILE G 1 185 ? 130.924 333.250 -185.726 1.00 112.53 185 ILE G O 1
ATOM 10760 N N . ALA G 1 186 ? 131.425 334.268 -187.705 1.00 109.76 186 ALA G N 1
ATOM 10761 C CA . ALA G 1 186 ? 130.906 335.602 -187.378 1.00 109.38 186 ALA G CA 1
ATOM 10762 C C . ALA G 1 186 ? 129.375 335.600 -187.181 1.00 112.03 186 ALA G C 1
ATOM 10763 O O . ALA G 1 186 ? 128.860 336.431 -186.434 1.00 111.57 186 ALA G O 1
ATOM 10765 N N . GLY G 1 187 ? 128.682 334.658 -187.819 1.00 108.28 187 GLY G N 1
ATOM 10766 C CA . GLY G 1 187 ? 127.236 334.503 -187.679 1.00 108.07 187 GLY G CA 1
ATOM 10767 C C . GLY G 1 187 ? 126.801 333.534 -186.590 1.00 111.44 187 GLY G C 1
ATOM 10768 O O . GLY G 1 187 ? 125.603 333.391 -186.337 1.00 111.10 187 GLY G O 1
ATOM 10769 N N . TYR G 1 188 ? 127.767 332.843 -185.949 1.00 107.18 188 TYR G N 1
ATOM 10770 C CA . TYR G 1 188 ? 127.496 331.859 -184.901 1.00 106.47 188 TYR G CA 1
ATOM 10771 C C . TYR G 1 188 ? 127.542 332.447 -183.511 1.00 110.18 188 TYR G C 1
ATOM 10772 O O . TYR G 1 188 ? 128.555 333.013 -183.097 1.00 109.28 188 TYR G O 1
ATOM 10781 N N . SER G 1 189 ? 126.444 332.273 -182.779 1.00 106.62 189 SER G N 1
ATOM 10782 C CA . SER G 1 189 ? 126.303 332.679 -181.389 1.00 106.16 189 SER G CA 1
ATOM 10783 C C . SER G 1 189 ? 125.470 331.630 -180.669 1.00 110.30 189 SER G C 1
ATOM 10784 O O . SER G 1 189 ? 124.704 330.901 -181.308 1.00 110.36 189 SER G O 1
ATOM 10787 N N . CYS G 1 190 ? 125.629 331.537 -179.349 1.00 106.73 190 CYS G N 1
ATOM 10788 C CA . CYS G 1 190 ? 124.879 330.591 -178.538 1.00 106.49 190 CYS G CA 1
ATOM 10789 C C . CYS G 1 190 ? 124.380 331.299 -177.264 1.00 110.64 190 CYS G C 1
ATOM 10790 O O . CYS G 1 190 ? 125.173 331.996 -176.621 1.00 109.84 190 CYS G O 1
ATOM 10793 N N . PRO G 1 191 ? 123.072 331.177 -176.906 1.00 107.64 191 PRO G N 1
ATOM 10794 C CA . PRO G 1 191 ? 122.568 331.852 -175.695 1.00 107.45 191 PRO G CA 1
ATOM 10795 C C . PRO G 1 191 ? 123.239 331.341 -174.417 1.00 111.60 191 PRO G C 1
ATOM 10796 O O . PRO G 1 191 ? 123.608 330.167 -174.386 1.00 111.45 191 PRO G O 1
ATOM 10800 N N . PRO G 1 192 ? 123.414 332.183 -173.361 1.00 108.08 192 PRO G N 1
ATOM 10801 C CA . PRO G 1 192 ? 124.106 331.712 -172.140 1.00 107.66 192 PRO G CA 1
ATOM 10802 C C . PRO G 1 192 ? 123.538 330.458 -171.476 1.00 111.46 192 PRO G C 1
ATOM 10803 O O . PRO G 1 192 ? 124.302 329.691 -170.885 1.00 111.21 192 PRO G O 1
ATOM 10807 N N . GLU G 1 193 ? 122.208 330.250 -171.576 1.00 107.93 193 GLU G N 1
ATOM 10808 C CA . GLU G 1 193 ? 121.496 329.113 -170.991 1.00 107.96 193 GLU G CA 1
ATOM 10809 C C . GLU G 1 193 ? 121.768 327.776 -171.690 1.00 112.14 193 GLU G C 1
ATOM 10810 O O . GLU G 1 193 ? 121.603 326.728 -171.059 1.00 112.21 193 GLU G O 1
ATOM 10812 N N . THR G 1 194 ? 122.172 327.805 -172.978 1.00 108.27 194 THR G N 1
ATOM 10813 C CA . THR G 1 194 ? 122.451 326.601 -173.770 1.00 107.95 194 THR G CA 1
ATOM 10814 C C . THR G 1 194 ? 123.754 325.941 -173.299 1.00 110.99 194 THR G C 1
ATOM 10815 O O . THR G 1 194 ? 124.846 326.476 -173.509 1.00 110.11 194 THR G O 1
ATOM 10819 N N . LYS G 1 195 ? 123.613 324.790 -172.619 1.00 107.33 195 LYS G N 1
ATOM 10820 C CA . LYS G 1 195 ? 124.720 324.027 -172.044 1.00 107.06 195 LYS G CA 1
ATOM 10821 C C . LYS G 1 195 ? 124.555 322.522 -172.244 1.00 111.12 195 LYS G C 1
ATOM 10822 O O . LYS G 1 195 ? 123.439 322.042 -172.456 1.00 111.20 195 LYS G O 1
ATOM 10824 N N . LEU G 1 196 ? 125.672 321.779 -172.144 1.00 107.29 196 LEU G N 1
ATOM 10825 C CA . LEU G 1 196 ? 125.686 320.320 -172.219 1.00 107.21 196 LEU G CA 1
ATOM 10826 C C . LEU G 1 196 ? 125.650 319.764 -170.791 1.00 111.41 196 LEU G C 1
ATOM 10827 O O . LEU G 1 196 ? 126.098 320.439 -169.862 1.00 111.48 196 LEU G O 1
ATOM 10832 N N . SER G 1 197 ? 125.101 318.554 -170.605 1.00 107.44 197 SER G N 1
ATOM 10833 C CA . SER G 1 197 ? 125.048 317.919 -169.288 1.00 107.20 197 SER G CA 1
ATOM 10834 C C . SER G 1 197 ? 126.104 316.802 -169.171 1.00 110.30 197 SER G C 1
ATOM 10835 O O . SER G 1 197 ? 125.961 315.874 -168.372 1.00 110.15 197 SER G O 1
ATOM 10838 N N . CYS G 1 198 ? 127.180 316.923 -169.972 1.00 106.62 198 CYS G N 1
ATOM 10839 C CA . CYS G 1 198 ? 128.325 316.013 -170.021 1.00 106.60 198 CYS G CA 1
ATOM 10840 C C . CYS G 1 198 ? 129.620 316.821 -169.836 1.00 108.70 198 CYS G C 1
ATOM 10841 O O . CYS G 1 198 ? 129.630 318.004 -170.186 1.00 107.98 198 CYS G O 1
ATOM 10844 N N . PRO G 1 199 ? 130.719 316.230 -169.311 1.00 104.07 199 PRO G N 1
ATOM 10845 C CA . PRO G 1 199 ? 131.957 317.011 -169.158 1.00 103.48 199 PRO G CA 1
ATOM 10846 C C . PRO G 1 199 ? 132.564 317.505 -170.478 1.00 106.80 199 PRO G C 1
ATOM 10847 O O . PRO G 1 199 ? 132.393 316.858 -171.514 1.00 107.01 199 PRO G O 1
ATOM 10851 N N . ILE G 1 200 ? 133.265 318.656 -170.434 1.00 101.84 200 ILE G N 1
ATOM 10852 C CA . ILE G 1 200 ? 133.944 319.244 -171.593 1.00 100.53 200 ILE G CA 1
ATOM 10853 C C . ILE G 1 200 ? 135.459 319.218 -171.378 1.00 103.44 200 ILE G C 1
ATOM 10854 O O . ILE G 1 200 ? 135.940 319.640 -170.327 1.00 102.35 200 ILE G O 1
ATOM 10859 N N . TYR G 1 201 ? 136.201 318.715 -172.371 1.00 100.71 201 TYR G N 1
ATOM 10860 C CA . TYR G 1 201 ? 137.657 318.650 -172.334 1.00 100.91 201 TYR G CA 1
ATOM 10861 C C . TYR G 1 201 ? 138.210 319.499 -173.458 1.00 103.86 201 TYR G C 1
ATOM 10862 O O . TYR G 1 201 ? 138.001 319.184 -174.627 1.00 103.52 201 TYR G O 1
ATOM 10871 N N . ALA G 1 202 ? 138.855 320.616 -173.097 1.00 99.57 202 ALA G N 1
ATOM 10872 C CA . ALA G 1 202 ? 139.456 321.562 -174.032 1.00 98.86 202 ALA G CA 1
ATOM 10873 C C . ALA G 1 202 ? 140.943 321.278 -174.223 1.00 101.87 202 ALA G C 1
ATOM 10874 O O . ALA G 1 202 ? 141.636 320.916 -173.270 1.00 101.13 202 ALA G O 1
ATOM 10876 N N . PHE G 1 203 ? 141.421 321.419 -175.467 1.00 98.70 203 PHE G N 1
ATOM 10877 C CA . PHE G 1 203 ? 142.816 321.195 -175.840 1.00 99.01 203 PHE G CA 1
ATOM 10878 C C . PHE G 1 203 ? 143.279 322.342 -176.721 1.00 103.92 203 PHE G C 1
ATOM 10879 O O . PHE G 1 203 ? 142.569 322.727 -177.654 1.00 103.54 203 PHE G O 1
ATOM 10887 N N . ILE G 1 204 ? 144.450 322.913 -176.410 1.00 101.39 204 ILE G N 1
ATOM 10888 C CA . ILE G 1 204 ? 144.969 324.070 -177.141 1.00 101.66 204 ILE G CA 1
ATOM 10889 C C . ILE G 1 204 ? 146.489 324.002 -177.365 1.00 107.19 204 ILE G C 1
ATOM 10890 O O . ILE G 1 204 ? 147.204 323.396 -176.570 1.00 106.85 204 ILE G O 1
ATOM 10895 N N . GLY G 1 205 ? 146.941 324.599 -178.467 1.00 105.45 205 GLY G N 1
ATOM 10896 C CA . GLY G 1 205 ? 148.349 324.732 -178.816 1.00 106.37 205 GLY G CA 1
ATOM 10897 C C . GLY G 1 205 ? 148.851 326.055 -178.271 1.00 112.42 205 GLY G C 1
ATOM 10898 O O . GLY G 1 205 ? 148.179 327.076 -178.448 1.00 111.97 205 GLY G O 1
ATOM 10899 N N . ASP G 1 206 ? 150.001 326.050 -177.562 1.00 110.44 206 ASP G N 1
ATOM 10900 C CA . ASP G 1 206 ? 150.572 327.252 -176.930 1.00 110.47 206 ASP G CA 1
ATOM 10901 C C . ASP G 1 206 ? 150.939 328.378 -177.914 1.00 115.13 206 ASP G C 1
ATOM 10902 O O . ASP G 1 206 ? 150.913 329.550 -177.529 1.00 114.55 206 ASP G O 1
ATOM 10907 N N . LYS G 1 207 ? 151.262 328.024 -179.171 1.00 112.43 207 LYS G N 1
ATOM 10908 C CA . LYS G 1 207 ? 151.638 328.983 -180.212 1.00 112.69 207 LYS G CA 1
ATOM 10909 C C . LYS G 1 207 ? 150.525 329.198 -181.256 1.00 116.10 207 LYS G C 1
ATOM 10910 O O . LYS G 1 207 ? 150.810 329.566 -182.399 1.00 115.74 207 LYS G O 1
ATOM 10916 N N . ASP G 1 208 ? 149.256 328.995 -180.848 1.00 112.50 208 ASP G N 1
ATOM 10917 C CA . ASP G 1 208 ? 148.092 329.197 -181.706 1.00 112.41 208 ASP G CA 1
ATOM 10918 C C . ASP G 1 208 ? 147.526 330.594 -181.467 1.00 116.57 208 ASP G C 1
ATOM 10919 O O . ASP G 1 208 ? 147.113 330.922 -180.351 1.00 115.94 208 ASP G O 1
ATOM 10924 N N . TRP G 1 209 ? 147.555 331.428 -182.519 1.00 113.71 209 TRP G N 1
ATOM 10925 C CA . TRP G 1 209 ? 147.065 332.806 -182.497 1.00 113.57 209 TRP G CA 1
ATOM 10926 C C . TRP G 1 209 ? 145.579 332.892 -182.835 1.00 115.99 209 TRP G C 1
ATOM 10927 O O . TRP G 1 209 ? 144.896 333.785 -182.330 1.00 115.32 209 TRP G O 1
ATOM 10938 N N . ILE G 1 210 ? 145.082 331.958 -183.676 1.00 111.14 210 ILE G N 1
ATOM 10939 C CA . ILE G 1 210 ? 143.678 331.831 -184.085 1.00 110.25 210 ILE G CA 1
ATOM 10940 C C . ILE G 1 210 ? 142.783 331.535 -182.856 1.00 111.89 210 ILE G C 1
ATOM 10941 O O . ILE G 1 210 ? 141.706 332.118 -182.729 1.00 111.58 210 ILE G O 1
ATOM 10946 N N . ALA G 1 211 ? 143.254 330.654 -181.953 1.00 106.77 211 ALA G N 1
ATOM 10947 C CA . ALA G 1 211 ? 142.565 330.279 -180.715 1.00 105.54 211 ALA G CA 1
ATOM 10948 C C . ALA G 1 211 ? 143.563 330.224 -179.560 1.00 107.50 211 ALA G C 1
ATOM 10949 O O . ALA G 1 211 ? 144.614 329.598 -179.691 1.00 107.26 211 ALA G O 1
ATOM 10951 N N . THR G 1 212 ? 143.260 330.909 -178.445 1.00 102.34 212 THR G N 1
ATOM 10952 C CA . THR G 1 212 ? 144.127 330.938 -177.258 1.00 101.01 212 THR G CA 1
ATOM 10953 C C . THR G 1 212 ? 143.413 330.321 -176.054 1.00 102.55 212 THR G C 1
ATOM 10954 O O . THR G 1 212 ? 142.227 329.995 -176.143 1.0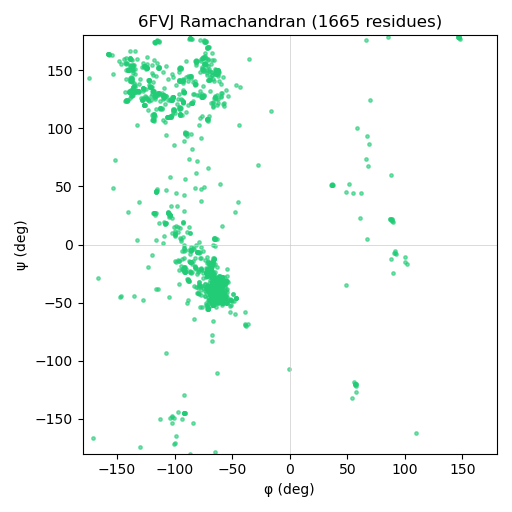0 102.02 212 THR G O 1
ATOM 10958 N N . GLN G 1 213 ? 144.134 330.172 -174.923 1.00 97.54 213 GLN G N 1
ATOM 10959 C CA . GLN G 1 213 ? 143.588 329.638 -173.674 1.00 96.43 213 GLN G CA 1
ATOM 10960 C C . GLN G 1 213 ? 142.482 330.550 -173.128 1.00 98.29 213 GLN G C 1
ATOM 10961 O O . GLN G 1 213 ? 141.505 330.050 -172.577 1.00 97.29 213 GLN G O 1
ATOM 10967 N N . ASP G 1 214 ? 142.629 331.884 -173.320 1.00 93.91 214 ASP G N 1
ATOM 10968 C CA . ASP G 1 214 ? 141.674 332.907 -172.888 1.00 92.99 214 ASP G CA 1
ATOM 10969 C C . ASP G 1 214 ? 140.320 332.820 -173.594 1.00 95.22 214 ASP G C 1
ATOM 10970 O O . ASP G 1 214 ? 139.293 333.014 -172.941 1.00 94.58 214 ASP G O 1
ATOM 10975 N N . ASP G 1 215 ? 140.313 332.544 -174.913 1.00 90.94 215 ASP G N 1
ATOM 10976 C CA . ASP G 1 215 ? 139.059 332.417 -175.662 1.00 90.39 215 ASP G CA 1
ATOM 10977 C C . ASP G 1 215 ? 138.481 330.993 -175.586 1.00 91.98 215 ASP G C 1
ATOM 10978 O O . ASP G 1 215 ? 137.298 330.805 -175.876 1.00 91.50 215 ASP G O 1
ATOM 10983 N N . MET G 1 216 ? 139.297 330.009 -175.147 1.00 86.88 216 MET G N 1
ATOM 10984 C CA . MET G 1 216 ? 138.876 328.615 -174.967 1.00 86.26 216 MET G CA 1
ATOM 10985 C C . MET G 1 216 ? 138.357 328.348 -173.549 1.00 89.77 216 MET G C 1
ATOM 10986 O O . MET G 1 216 ? 137.586 327.407 -173.359 1.00 89.55 216 MET G O 1
ATOM 10991 N N . ASP G 1 217 ? 138.778 329.180 -172.561 1.00 85.50 217 ASP G N 1
ATOM 10992 C CA . ASP G 1 217 ? 138.363 329.089 -171.154 1.00 84.75 217 ASP G CA 1
ATOM 10993 C C . ASP G 1 217 ? 136.836 329.163 -170.945 1.00 87.16 217 ASP G C 1
ATOM 10994 O O . ASP G 1 217 ? 136.328 328.332 -170.186 1.00 87.34 217 ASP G O 1
ATOM 10999 N N . PRO G 1 218 ? 136.066 330.080 -171.607 1.00 81.75 218 PRO G N 1
ATOM 11000 C CA . PRO G 1 218 ? 134.609 330.126 -171.355 1.00 80.86 218 PRO G CA 1
ATOM 11001 C C . PRO G 1 218 ? 133.794 328.897 -171.800 1.00 83.29 218 PRO G C 1
ATOM 11002 O O . PRO G 1 218 ? 132.570 328.912 -171.647 1.00 82.45 218 PRO G O 1
ATOM 11006 N N . TRP G 1 219 ? 134.460 327.816 -172.288 1.00 79.86 219 TRP G N 1
ATOM 11007 C CA . TRP G 1 219 ? 133.796 326.553 -172.650 1.00 79.81 219 TRP G CA 1
ATOM 11008 C C . TRP G 1 219 ? 133.267 325.873 -171.370 1.00 85.94 219 TRP G C 1
ATOM 11009 O O . TRP G 1 219 ? 132.403 324.997 -171.446 1.00 85.41 219 TRP G O 1
ATOM 11020 N N . ARG G 1 220 ? 133.783 326.305 -170.193 1.00 84.85 220 ARG G N 1
ATOM 11021 C CA . ARG G 1 220 ? 133.387 325.841 -168.858 1.00 85.80 220 ARG G CA 1
ATOM 11022 C C . ARG G 1 220 ? 131.940 326.236 -168.539 1.00 91.65 220 ARG G C 1
ATOM 11023 O O . ARG G 1 220 ? 131.273 325.556 -167.759 1.00 91.44 220 ARG G O 1
ATOM 11031 N N . ASP G 1 221 ? 131.475 327.343 -169.149 1.00 89.53 221 ASP G N 1
ATOM 11032 C CA . ASP G 1 221 ? 130.130 327.889 -168.996 1.00 90.10 221 ASP G CA 1
ATOM 11033 C C . ASP G 1 221 ? 129.137 327.230 -169.961 1.00 95.75 221 ASP G C 1
ATOM 11034 O O . ASP G 1 221 ? 127.939 327.519 -169.896 1.00 95.21 221 ASP G O 1
ATOM 11039 N N . ARG G 1 222 ? 129.637 326.343 -170.851 1.00 93.64 222 ARG G N 1
ATOM 11040 C CA . ARG G 1 222 ? 128.818 325.615 -171.829 1.00 93.95 222 ARG G CA 1
ATOM 11041 C C . ARG G 1 222 ? 128.514 324.188 -171.333 1.00 100.08 222 ARG G C 1
ATOM 11042 O O . ARG G 1 222 ? 127.980 323.369 -172.084 1.00 99.67 222 ARG G O 1
ATOM 11050 N N . THR G 1 223 ? 128.860 323.905 -170.067 1.00 98.32 223 THR G N 1
ATOM 11051 C CA . THR G 1 223 ? 128.615 322.619 -169.424 1.00 99.00 223 THR G CA 1
ATOM 11052 C C . THR G 1 223 ? 128.071 322.779 -168.012 1.00 104.51 223 THR G C 1
ATOM 11053 O O . THR G 1 223 ? 128.373 323.753 -167.313 1.00 104.10 223 THR G O 1
ATOM 11057 N N . THR G 1 224 ? 127.281 321.786 -167.604 1.00 102.57 224 THR G N 1
ATOM 11058 C CA . THR G 1 224 ? 126.668 321.668 -166.287 1.00 102.93 224 THR G CA 1
ATOM 11059 C C . THR G 1 224 ? 127.578 320.809 -165.395 1.00 108.01 224 THR G C 1
ATOM 11060 O O . THR G 1 224 ? 127.474 320.861 -164.168 1.00 108.25 224 THR G O 1
ATOM 11064 N N . GLU G 1 225 ? 128.481 320.035 -166.016 1.00 104.71 225 GLU G N 1
ATOM 11065 C CA . GLU G 1 225 ? 129.404 319.145 -165.329 1.00 104.93 225 GLU G CA 1
ATOM 11066 C C . GLU G 1 225 ? 130.841 319.699 -165.274 1.00 107.99 225 GLU G C 1
ATOM 11067 O O . GLU G 1 225 ? 131.056 320.909 -165.218 1.00 107.15 225 GLU G O 1
ATOM 11073 N N . GLU G 1 226 ? 131.807 318.788 -165.271 1.00 104.64 226 GLU G N 1
ATOM 11074 C CA . GLU G 1 226 ? 133.250 318.970 -165.193 1.00 104.38 226 GLU G CA 1
ATOM 11075 C C . GLU G 1 226 ? 133.843 319.651 -166.438 1.00 108.36 226 GLU G C 1
ATOM 11076 O O . GLU G 1 226 ? 133.372 319.409 -167.547 1.00 108.01 226 GLU G O 1
ATOM 11082 N N . PHE G 1 227 ? 134.894 320.484 -166.254 1.00 104.74 227 PHE G N 1
ATOM 11083 C CA . PHE G 1 227 ? 135.630 321.133 -167.342 1.00 104.05 227 PHE G CA 1
ATOM 11084 C C . PHE G 1 227 ? 137.125 321.025 -167.092 1.00 107.52 227 PHE G C 1
ATOM 11085 O O . PHE G 1 227 ? 137.580 321.285 -165.983 1.00 106.71 227 PHE G O 1
ATOM 11093 N N . SER G 1 228 ? 137.881 320.697 -168.143 1.00 104.70 228 SER G N 1
ATOM 11094 C CA . SER G 1 228 ? 139.333 320.575 -168.107 1.00 105.02 228 SER G CA 1
ATOM 11095 C C . SER G 1 228 ? 139.942 321.201 -169.347 1.00 109.39 228 SER G C 1
ATOM 11096 O O . SER G 1 228 ? 139.376 321.067 -170.430 1.00 108.81 228 SER G O 1
ATOM 11099 N N . ILE G 1 229 ? 141.080 321.890 -169.195 1.00 106.39 229 ILE G N 1
ATOM 11100 C CA . ILE G 1 229 ? 141.795 322.508 -170.312 1.00 106.20 229 ILE G CA 1
ATOM 11101 C C . ILE G 1 229 ? 143.271 322.088 -170.278 1.00 110.68 229 ILE G C 1
ATOM 11102 O O . ILE G 1 229 ? 143.925 322.219 -169.244 1.00 110.35 229 ILE G O 1
ATOM 11107 N N . ARG G 1 230 ? 143.769 321.536 -171.398 1.00 108.05 230 ARG G N 1
ATOM 11108 C CA . ARG G 1 230 ? 145.157 321.095 -171.517 1.00 108.41 230 ARG G CA 1
ATOM 11109 C C . ARG G 1 230 ? 145.876 321.840 -172.635 1.00 112.10 230 ARG G C 1
ATOM 11110 O O . ARG G 1 230 ? 145.351 321.954 -173.744 1.00 111.37 230 ARG G O 1
ATOM 11118 N N . VAL G 1 231 ? 147.081 322.344 -172.328 1.00 108.97 231 VAL G N 1
ATOM 11119 C CA . VAL G 1 231 ? 147.934 323.077 -173.266 1.00 108.76 231 VAL G CA 1
ATOM 11120 C C . VAL G 1 231 ? 149.036 322.145 -173.777 1.00 113.21 231 VAL G C 1
ATOM 11121 O O . VAL G 1 231 ? 149.740 321.520 -172.981 1.00 113.14 231 VAL G O 1
ATOM 11125 N N . PHE G 1 232 ? 149.161 322.048 -175.104 1.00 110.07 232 PHE G N 1
ATOM 11126 C CA . PHE G 1 232 ? 150.162 321.234 -175.791 1.00 110.25 232 PHE G CA 1
ATOM 11127 C C . PHE G 1 232 ? 151.128 322.142 -176.558 1.00 114.17 232 PHE G C 1
ATOM 11128 O O . PHE G 1 232 ? 150.709 323.221 -176.988 1.00 113.68 232 PHE G O 1
ATOM 11136 N N . PRO G 1 233 ? 152.401 321.737 -176.791 1.00 110.83 233 PRO G N 1
ATOM 11137 C CA . PRO G 1 233 ? 153.292 322.598 -177.588 1.00 110.73 233 PRO G CA 1
ATOM 11138 C C . PRO G 1 233 ? 152.972 322.513 -179.085 1.00 114.93 233 PRO G C 1
ATOM 11139 O O . PRO G 1 233 ? 152.883 321.417 -179.645 1.00 115.01 233 PRO G O 1
ATOM 11143 N N . GLY G 1 234 ? 152.765 323.670 -179.706 1.00 111.03 234 GLY G N 1
ATOM 11144 C CA . GLY G 1 234 ? 152.458 323.755 -181.129 1.00 110.73 234 GLY G CA 1
ATOM 11145 C C . GLY G 1 234 ? 151.530 324.889 -181.507 1.00 113.59 234 GLY G C 1
ATOM 11146 O O . GLY G 1 234 ? 151.066 325.639 -180.641 1.00 112.82 234 GLY G O 1
ATOM 11147 N N . ASP G 1 235 ? 151.259 325.016 -182.817 1.00 109.76 235 ASP G N 1
ATOM 11148 C CA . ASP G 1 235 ? 150.400 326.051 -183.399 1.00 109.16 235 ASP G CA 1
ATOM 11149 C C . ASP G 1 235 ? 148.928 325.599 -183.507 1.00 111.56 235 ASP G C 1
ATOM 11150 O O . ASP G 1 235 ? 148.453 324.870 -182.631 1.00 110.61 235 ASP G O 1
ATOM 11155 N N . HIS G 1 236 ? 148.215 326.032 -184.569 1.00 107.76 236 HIS G N 1
ATOM 11156 C CA . HIS G 1 236 ? 146.815 325.682 -184.817 1.00 107.25 236 HIS G CA 1
ATOM 11157 C C . HIS G 1 236 ? 146.639 324.195 -185.141 1.00 110.57 236 HIS G C 1
ATOM 11158 O O . HIS G 1 236 ? 145.575 323.638 -184.869 1.00 110.27 236 HIS G O 1
ATOM 11165 N N . PHE G 1 237 ? 147.687 323.558 -185.696 1.00 106.45 237 PHE G N 1
ATOM 11166 C CA . PHE G 1 237 ? 147.682 322.133 -186.012 1.00 105.87 237 PHE G CA 1
ATOM 11167 C C . PHE G 1 237 ? 148.730 321.383 -185.174 1.00 108.99 237 PHE G C 1
ATOM 11168 O O . PHE G 1 237 ? 149.470 320.534 -185.678 1.00 108.07 237 PHE G O 1
ATOM 11176 N N . TYR G 1 238 ? 148.744 321.705 -183.859 1.00 105.59 238 TYR G N 1
ATOM 11177 C CA . TYR G 1 238 ? 149.601 321.157 -182.803 1.00 105.45 238 TYR G CA 1
ATOM 11178 C C . TYR G 1 238 ? 149.415 319.640 -182.660 1.00 111.14 238 TYR G C 1
ATOM 11179 O O . TYR G 1 238 ? 150.353 318.944 -182.269 1.00 110.88 238 TYR G O 1
ATOM 11188 N N . LEU G 1 239 ? 148.177 319.153 -182.924 1.00 109.07 239 LEU G N 1
ATOM 11189 C CA . LEU G 1 239 ? 147.737 317.769 -182.765 1.00 109.54 239 LEU G CA 1
ATOM 11190 C C . LEU G 1 239 ? 148.550 316.777 -183.595 1.00 114.68 239 LEU G C 1
ATOM 11191 O O . LEU G 1 239 ? 148.755 315.658 -183.139 1.00 114.29 239 LEU G O 1
ATOM 11196 N N . ASN G 1 240 ? 149.073 317.208 -184.761 1.00 112.47 240 ASN G N 1
ATOM 11197 C CA . ASN G 1 240 ? 149.915 316.387 -185.637 1.00 113.03 240 ASN G CA 1
ATOM 11198 C C . ASN G 1 240 ? 151.215 315.970 -184.939 1.00 118.13 240 ASN G C 1
ATOM 11199 O O . ASN G 1 240 ? 151.696 314.857 -185.153 1.00 117.78 240 ASN G O 1
ATOM 11204 N N . ASP G 1 241 ? 151.761 316.862 -184.091 1.00 115.40 241 ASP G N 1
ATOM 11205 C CA . ASP G 1 241 ? 152.994 316.640 -183.335 1.00 115.56 241 ASP G CA 1
ATOM 11206 C C . ASP G 1 241 ? 152.740 316.040 -181.949 1.00 119.01 241 ASP G C 1
ATOM 11207 O O . ASP G 1 241 ? 153.655 315.450 -181.389 1.00 118.65 241 ASP G O 1
ATOM 11212 N N . ASN G 1 242 ? 151.512 316.178 -181.408 1.00 115.89 242 ASN G N 1
ATOM 11213 C CA . ASN G 1 242 ? 151.137 315.681 -180.079 1.00 116.04 242 ASN G CA 1
ATOM 11214 C C . ASN G 1 242 ? 150.050 314.600 -180.117 1.00 120.25 242 ASN G C 1
ATOM 11215 O O . ASN G 1 242 ? 149.315 314.430 -179.142 1.00 119.54 242 ASN G O 1
ATOM 11217 N N . LEU G 1 243 ? 149.979 313.854 -181.231 1.00 117.59 243 LEU G N 1
ATOM 11218 C CA . LEU G 1 243 ? 149.003 312.795 -181.493 1.00 117.71 243 LEU G CA 1
ATOM 11219 C C . LEU G 1 243 ? 148.947 311.689 -180.405 1.00 122.29 243 LEU G C 1
ATOM 11220 O O . LEU G 1 243 ? 147.840 311.443 -179.924 1.00 121.87 243 LEU G O 1
ATOM 11225 N N . PRO G 1 244 ? 150.062 311.056 -179.938 1.00 119.40 244 PRO G N 1
ATOM 11226 C CA . PRO G 1 244 ? 149.923 310.014 -178.898 1.00 119.73 244 PRO G CA 1
ATOM 11227 C C . PRO G 1 244 ? 149.368 310.488 -177.554 1.00 123.90 244 PRO G C 1
ATOM 11228 O O . PRO G 1 244 ? 148.502 309.808 -177.006 1.00 123.64 244 PRO G O 1
ATOM 11232 N N . GLU G 1 245 ? 149.847 311.639 -177.035 1.00 120.52 245 GLU G N 1
ATOM 11233 C CA . GLU G 1 245 ? 149.392 312.195 -175.756 1.00 120.28 245 GLU G CA 1
ATOM 11234 C C . GLU G 1 245 ? 147.957 312.714 -175.792 1.00 123.11 245 GLU G C 1
ATOM 11235 O O . GLU G 1 245 ? 147.246 312.569 -174.797 1.00 122.53 245 GLU G O 1
ATOM 11241 N N . LEU G 1 246 ? 147.535 313.315 -176.925 1.00 118.95 246 LEU G N 1
ATOM 11242 C CA . LEU G 1 246 ? 146.177 313.840 -177.107 1.00 118.22 246 LEU G CA 1
ATOM 11243 C C . LEU G 1 246 ? 145.151 312.705 -177.167 1.00 122.06 246 LEU G C 1
ATOM 11244 O O . LEU G 1 246 ? 144.133 312.769 -176.481 1.00 121.49 246 LEU G O 1
ATOM 11249 N N . VAL G 1 247 ? 145.435 311.671 -177.975 1.00 118.90 247 VAL G N 1
ATOM 11250 C CA . VAL G 1 247 ? 144.562 310.512 -178.159 1.00 118.90 247 VAL G CA 1
ATOM 11251 C C . VAL G 1 247 ? 144.456 309.674 -176.871 1.00 123.50 247 VAL G C 1
ATOM 11252 O O . VAL G 1 247 ? 143.337 309.327 -176.483 1.00 122.67 247 VAL G O 1
ATOM 11256 N N . SER G 1 248 ? 145.593 309.398 -176.189 1.00 121.20 248 SER G N 1
ATOM 11257 C CA . SER G 1 248 ? 145.579 308.646 -174.925 1.00 121.95 248 SER G CA 1
ATOM 11258 C C . SER G 1 248 ? 144.703 309.376 -173.887 1.00 127.02 248 SER G C 1
ATOM 11259 O O . SER G 1 248 ? 143.936 308.734 -173.179 1.00 127.00 248 SER G O 1
ATOM 11262 N N . ASP G 1 249 ? 144.745 310.723 -173.875 1.00 123.89 249 ASP G N 1
ATOM 11263 C CA . ASP G 1 249 ? 143.929 311.550 -172.983 1.00 123.97 249 ASP G CA 1
ATOM 11264 C C . ASP G 1 249 ? 142.419 311.413 -173.304 1.00 127.77 249 ASP G C 1
ATOM 11265 O O . ASP G 1 249 ? 141.627 311.168 -172.384 1.00 127.44 249 ASP G O 1
ATOM 11270 N N . ILE G 1 250 ? 142.045 311.565 -174.611 1.00 124.85 250 ILE G N 1
ATOM 11271 C CA . ILE G 1 250 ? 140.672 311.445 -175.116 1.00 124.81 250 ILE G CA 1
ATOM 11272 C C . ILE G 1 250 ? 140.118 310.051 -174.783 1.00 129.45 250 ILE G C 1
ATOM 11273 O O . ILE G 1 250 ? 139.078 309.966 -174.148 1.00 129.01 250 ILE G O 1
ATOM 11278 N N . GLU G 1 251 ? 140.865 308.991 -175.143 1.00 126.53 251 GLU G N 1
ATOM 11279 C CA . GLU G 1 251 ? 140.575 307.564 -174.942 1.00 126.89 251 GLU G CA 1
ATOM 11280 C C . GLU G 1 251 ? 140.135 307.276 -173.512 1.00 130.80 251 GLU G C 1
ATOM 11281 O O . GLU G 1 251 ? 139.049 306.753 -173.289 1.00 130.32 251 GLU G O 1
ATOM 11287 N N . ASP G 1 252 ? 141.024 307.588 -172.546 1.00 127.32 252 ASP G N 1
ATOM 11288 C CA . ASP G 1 252 ? 140.832 307.386 -171.113 1.00 127.42 252 ASP G CA 1
ATOM 11289 C C . ASP G 1 252 ? 139.516 307.976 -170.627 1.00 129.22 252 ASP G C 1
ATOM 11290 O O . ASP G 1 252 ? 138.705 307.258 -170.062 1.00 129.78 252 ASP G O 1
ATOM 11295 N N . LYS G 1 253 ? 139.261 309.262 -170.932 1.00 123.19 253 LYS G N 1
ATOM 11296 C CA . LYS G 1 253 ? 138.040 309.903 -170.483 1.00 121.85 253 LYS G CA 1
ATOM 11297 C C . LYS G 1 253 ? 136.774 309.435 -171.200 1.00 121.70 253 LYS G C 1
ATOM 11298 O O . LYS G 1 253 ? 135.714 309.435 -170.565 1.00 120.76 253 LYS G O 1
ATOM 11304 N N . THR G 1 254 ? 136.875 308.961 -172.456 1.00 115.60 254 THR G N 1
ATOM 11305 C CA . THR G 1 254 ? 135.676 308.485 -173.166 1.00 114.15 254 THR G CA 1
ATOM 11306 C C . THR G 1 254 ? 134.975 307.350 -172.410 1.00 114.92 254 THR G C 1
ATOM 11307 O O . THR G 1 254 ? 133.763 307.399 -172.221 1.00 114.98 254 THR G O 1
ATOM 11311 N N . LEU G 1 255 ? 135.755 306.361 -171.948 1.00 107.83 255 LEU G N 1
ATOM 11312 C CA . LEU G 1 255 ? 135.233 305.173 -171.287 1.00 106.34 255 LEU G CA 1
ATOM 11313 C C . LEU G 1 255 ? 135.292 305.194 -169.749 1.00 106.36 255 LEU G C 1
ATOM 11314 O O . LEU G 1 255 ? 136.294 305.568 -169.140 1.00 105.37 255 LEU G O 1
ATOM 11319 N N . GLN G 1 256 ? 134.188 304.739 -169.148 1.00 100.90 256 GLN G N 1
ATOM 11320 C CA . GLN G 1 256 ? 134.049 304.560 -167.710 1.00 100.27 256 GLN G CA 1
ATOM 11321 C C . GLN G 1 256 ? 134.845 303.300 -167.356 1.00 103.12 256 GLN G C 1
ATOM 11322 O O . GLN G 1 256 ? 134.802 302.309 -168.102 1.00 102.59 256 GLN G O 1
ATOM 11328 N N . TRP G 1 257 ? 135.613 303.360 -166.255 1.00 99.49 257 TRP G N 1
ATOM 11329 C CA . TRP G 1 257 ? 136.544 302.300 -165.905 1.00 99.08 257 TRP G CA 1
ATOM 11330 C C . TRP G 1 257 ? 135.945 300.904 -165.788 1.00 100.98 257 TRP G C 1
ATOM 11331 O O . TRP G 1 257 ? 134.895 300.679 -165.190 1.00 101.01 257 TRP G O 1
ATOM 11342 N N . HIS G 1 258 ? 136.668 299.989 -166.429 1.00 96.56 258 HIS G N 1
ATOM 11343 C CA . HIS G 1 258 ? 136.511 298.555 -166.601 1.00 96.44 258 HIS G CA 1
ATOM 11344 C C . HIS G 1 258 ? 137.366 297.874 -165.526 1.00 100.96 258 HIS G C 1
ATOM 11345 O O . HIS G 1 258 ? 138.551 298.200 -165.399 1.00 100.92 258 HIS G O 1
ATOM 11352 N N . ASP G 1 259 ? 136.767 296.929 -164.767 1.00 97.45 259 ASP G N 1
ATOM 11353 C CA . ASP G 1 259 ? 137.393 296.165 -163.675 1.00 116.16 259 ASP G CA 1
ATOM 11354 C C . ASP G 1 259 ? 138.762 295.576 -164.029 1.00 135.58 259 ASP G C 1
ATOM 11355 O O . ASP G 1 259 ? 139.509 295.161 -163.141 1.00 98.12 259 ASP G O 1
ATOM 11357 N N . ALA H 1 28 ? 90.075 298.166 -177.046 1.00 99.50 28 ALA H N 1
ATOM 11358 C CA . ALA H 1 28 ? 91.191 299.074 -177.304 1.00 99.23 28 ALA H CA 1
ATOM 11359 C C . ALA H 1 28 ? 90.699 300.465 -177.754 1.00 102.42 28 ALA H C 1
ATOM 11360 O O . ALA H 1 28 ? 89.817 300.536 -178.616 1.00 102.11 28 ALA H O 1
ATOM 11362 N N . PRO H 1 29 ? 91.250 301.577 -177.203 1.00 97.98 29 PRO H N 1
ATOM 11363 C CA . PRO H 1 29 ? 90.803 302.909 -177.655 1.00 97.26 29 PRO H CA 1
ATOM 11364 C C . PRO H 1 29 ? 91.311 303.277 -179.052 1.00 98.68 29 PRO H C 1
ATOM 11365 O O . PRO H 1 29 ? 92.322 302.738 -179.496 1.00 98.01 29 PRO H O 1
ATOM 11369 N N . THR H 1 30 ? 90.590 304.165 -179.757 1.00 93.61 30 THR H N 1
ATOM 11370 C CA . THR H 1 30 ? 90.976 304.592 -181.103 1.00 92.92 30 THR H CA 1
ATOM 11371 C C . THR H 1 30 ? 91.280 306.093 -181.130 1.00 94.87 30 THR H C 1
ATOM 11372 O O . THR H 1 30 ? 90.487 306.900 -180.650 1.00 94.16 30 THR H O 1
ATOM 11376 N N . LEU H 1 31 ? 92.455 306.446 -181.682 1.00 90.09 31 LEU H N 1
ATOM 11377 C CA . LEU H 1 31 ? 92.950 307.814 -181.826 1.00 89.48 31 LEU H CA 1
ATOM 11378 C C . LEU H 1 31 ? 92.860 308.293 -183.262 1.00 93.20 31 LEU H C 1
ATOM 11379 O O . LEU H 1 31 ? 93.393 307.652 -184.171 1.00 92.53 31 LEU H O 1
ATOM 11384 N N . TYR H 1 32 ? 92.171 309.425 -183.454 1.00 89.98 32 TYR H N 1
ATOM 11385 C CA . TYR H 1 32 ? 92.002 310.050 -184.756 1.00 90.07 32 TYR H CA 1
ATOM 11386 C C . TYR H 1 32 ? 93.100 311.079 -184.952 1.00 94.92 32 TYR H C 1
ATOM 11387 O O . TYR H 1 32 ? 93.257 311.974 -184.112 1.00 94.09 32 TYR H O 1
ATOM 11396 N N . ILE H 1 33 ? 93.897 310.924 -186.028 1.00 92.54 33 ILE H N 1
ATOM 11397 C CA . ILE H 1 33 ? 95.021 311.812 -186.327 1.00 93.18 33 ILE H CA 1
ATOM 11398 C C . ILE H 1 33 ? 94.653 312.818 -187.414 1.00 99.00 33 ILE H C 1
ATOM 11399 O O . ILE H 1 33 ? 94.422 312.430 -188.558 1.00 98.65 33 ILE H O 1
ATOM 11404 N N . PHE H 1 34 ? 94.617 314.110 -187.039 1.00 96.81 34 PHE H N 1
ATOM 11405 C CA . PHE H 1 34 ? 94.299 315.233 -187.923 1.00 97.20 34 PHE H CA 1
ATOM 11406 C C . PHE H 1 34 ? 95.577 315.983 -188.356 1.00 102.80 34 PHE H C 1
ATOM 11407 O O . PHE H 1 34 ? 96.223 316.628 -187.523 1.00 102.54 34 PHE H O 1
ATOM 11415 N N . PRO H 1 35 ? 95.966 315.914 -189.657 1.00 100.35 35 PRO H N 1
ATOM 11416 C CA . PRO H 1 35 ? 97.187 316.604 -190.107 1.00 100.94 35 PRO H CA 1
ATOM 11417 C C . PRO H 1 35 ? 97.053 318.126 -190.213 1.00 107.13 35 PRO H C 1
ATOM 11418 O O . PRO H 1 35 ? 95.972 318.684 -190.034 1.00 106.49 35 PRO H O 1
ATOM 11422 N N . HIS H 1 36 ? 98.176 318.798 -190.508 1.00 105.85 36 HIS H N 1
ATOM 11423 C CA . HIS H 1 36 ? 98.266 320.252 -190.708 1.00 106.27 36 HIS H CA 1
ATOM 11424 C C . HIS H 1 36 ? 97.728 320.598 -192.122 1.00 111.85 36 HIS H C 1
ATOM 11425 O O . HIS H 1 36 ? 97.422 319.679 -192.883 1.00 111.20 36 HIS H O 1
ATOM 11432 N N . ALA H 1 37 ? 97.645 321.908 -192.466 1.00 110.05 37 ALA H N 1
ATOM 11433 C CA . ALA H 1 37 ? 97.128 322.452 -193.740 1.00 110.59 37 ALA H CA 1
ATOM 11434 C C . ALA H 1 37 ? 97.442 321.617 -194.991 1.00 117.16 37 ALA H C 1
ATOM 11435 O O . ALA H 1 37 ? 96.525 321.029 -195.568 1.00 117.05 37 ALA H O 1
ATOM 11437 N N . GLY H 1 38 ? 98.718 321.552 -195.379 1.00 115.81 38 GLY H N 1
ATOM 11438 C CA . GLY H 1 38 ? 99.171 320.798 -196.541 1.00 116.89 38 GLY H CA 1
ATOM 11439 C C . GLY H 1 38 ? 99.389 319.323 -196.274 1.00 122.78 38 GLY H C 1
ATOM 11440 O O . GLY H 1 38 ? 99.689 318.559 -197.193 1.00 122.45 38 GLY H O 1
ATOM 11441 N N . GLY H 1 39 ? 99.223 318.926 -195.004 1.00 120.87 39 GLY H N 1
ATOM 11442 C CA . GLY H 1 39 ? 99.395 317.560 -194.527 1.00 121.62 39 GLY H CA 1
ATOM 11443 C C . GLY H 1 39 ? 98.440 316.555 -195.123 1.00 127.46 39 GLY H C 1
ATOM 11444 O O . GLY H 1 39 ? 97.216 316.710 -195.032 1.00 126.77 39 GLY H O 1
ATOM 11445 N N . THR H 1 40 ? 99.013 315.540 -195.792 1.00 125.57 40 THR H N 1
ATOM 11446 C CA . THR H 1 40 ? 98.292 314.466 -196.474 1.00 125.64 40 THR H CA 1
ATOM 11447 C C . THR H 1 40 ? 98.241 313.212 -195.588 1.00 130.27 40 THR H C 1
ATOM 11448 O O . THR H 1 40 ? 98.389 313.325 -194.364 1.00 129.57 40 THR H O 1
ATOM 11452 N N . ALA H 1 41 ? 97.902 312.047 -196.181 1.00 127.86 41 ALA H N 1
ATOM 11453 C CA . ALA H 1 41 ? 97.849 310.791 -195.428 1.00 127.75 41 ALA H CA 1
ATOM 11454 C C . ALA H 1 41 ? 99.266 310.197 -195.327 1.00 132.14 41 ALA H C 1
ATOM 11455 O O . ALA H 1 41 ? 99.617 309.595 -194.312 1.00 131.89 41 ALA H O 1
ATOM 11457 N N . LYS H 1 42 ? 100.068 310.373 -196.399 1.00 128.91 42 LYS H N 1
ATOM 11458 C CA . LYS H 1 42 ? 101.442 309.882 -196.541 1.00 129.27 42 LYS H CA 1
ATOM 11459 C C . LYS H 1 42 ? 102.407 310.427 -195.478 1.00 133.32 42 LYS H C 1
ATOM 11460 O O . LYS H 1 42 ? 103.232 309.668 -194.968 1.00 133.12 42 LYS H O 1
ATOM 11462 N N . ASP H 1 43 ? 102.325 311.734 -195.156 1.00 129.78 43 ASP H N 1
ATOM 11463 C CA . ASP H 1 43 ? 103.242 312.356 -194.203 1.00 129.57 43 ASP H CA 1
ATOM 11464 C C . ASP H 1 43 ? 102.952 312.071 -192.711 1.00 133.06 43 ASP H C 1
ATOM 11465 O O . ASP H 1 43 ? 103.727 312.516 -191.863 1.00 132.81 43 ASP H O 1
ATOM 11470 N N . TYR H 1 44 ? 101.886 311.332 -192.389 1.00 128.94 44 TYR H N 1
ATOM 11471 C CA . TYR H 1 44 ? 101.603 311.044 -190.992 1.00 128.23 44 TYR H CA 1
ATOM 11472 C C . TYR H 1 44 ? 101.734 309.543 -190.596 1.00 131.25 44 TYR H C 1
ATOM 11473 O O . TYR H 1 44 ? 101.276 309.147 -189.511 1.00 130.49 44 TYR H O 1
ATOM 11482 N N . VAL H 1 45 ? 102.432 308.759 -191.431 1.00 127.44 45 VAL H N 1
ATOM 11483 C CA . VAL H 1 45 ? 102.699 307.328 -191.226 1.00 126.98 45 VAL H CA 1
ATOM 11484 C C . VAL H 1 45 ? 103.587 307.123 -189.980 1.00 129.32 45 VAL H C 1
ATOM 11485 O O . VAL H 1 45 ? 103.256 306.309 -189.115 1.00 128.29 45 VAL H O 1
ATOM 11489 N N . ALA H 1 46 ? 104.699 307.882 -189.904 1.00 125.38 46 ALA H N 1
ATOM 11490 C CA . ALA H 1 46 ? 105.709 307.846 -188.847 1.00 124.90 46 ALA H CA 1
ATOM 11491 C C . ALA H 1 46 ? 105.140 308.036 -187.437 1.00 128.14 46 ALA H C 1
ATOM 11492 O O . ALA H 1 46 ? 105.574 307.354 -186.503 1.00 127.49 46 ALA H O 1
ATOM 11494 N N . PHE H 1 47 ? 104.172 308.966 -187.290 1.00 124.28 47 PHE H N 1
ATOM 11495 C CA . PHE H 1 47 ? 103.496 309.305 -186.027 1.00 123.36 47 PHE H CA 1
ATOM 11496 C C . PHE H 1 47 ? 102.710 308.092 -185.464 1.00 126.18 47 PHE H C 1
ATOM 11497 O O . PHE H 1 47 ? 102.830 307.774 -184.274 1.00 125.22 47 PHE H O 1
ATOM 11505 N N . SER H 1 48 ? 101.928 307.421 -186.338 1.00 122.60 48 SER H N 1
ATOM 11506 C CA . SER H 1 48 ? 101.128 306.235 -186.018 1.00 122.19 48 SER H CA 1
ATOM 11507 C C . SER H 1 48 ? 102.035 305.025 -185.730 1.00 126.47 48 SER H C 1
ATOM 11508 O O . SER H 1 48 ? 101.758 304.254 -184.808 1.00 125.91 48 SER H O 1
ATOM 11511 N N . ARG H 1 49 ? 103.128 304.885 -186.516 1.00 123.34 49 ARG H N 1
ATOM 11512 C CA . ARG H 1 49 ? 104.145 303.819 -186.463 1.00 123.19 49 ARG H CA 1
ATOM 11513 C C . ARG H 1 49 ? 104.799 303.699 -185.104 1.00 126.57 49 ARG H C 1
ATOM 11514 O O . ARG H 1 49 ? 105.178 302.606 -184.677 1.00 126.12 49 ARG H O 1
ATOM 11522 N N . GLU H 1 50 ? 104.962 304.841 -184.443 1.00 122.82 50 GLU H N 1
ATOM 11523 C CA . GLU H 1 50 ? 105.627 304.909 -183.163 1.00 122.18 50 GLU H CA 1
ATOM 11524 C C . GLU H 1 50 ? 104.969 304.102 -182.056 1.00 125.82 50 GLU H C 1
ATOM 11525 O O . GLU H 1 50 ? 105.669 303.586 -181.180 1.00 125.19 50 GLU H O 1
ATOM 11531 N N . PHE H 1 51 ? 103.641 304.048 -182.058 1.00 122.52 51 PHE H N 1
ATOM 11532 C CA . PHE H 1 51 ? 102.884 303.178 -181.195 1.00 122.08 51 PHE H CA 1
ATOM 11533 C C . PHE H 1 51 ? 102.917 301.882 -182.020 1.00 126.38 51 PHE H C 1
ATOM 11534 O O . PHE H 1 51 ? 102.607 301.911 -183.221 1.00 126.33 51 PHE H O 1
ATOM 11536 N N . SER H 1 52 ? 103.403 300.785 -181.438 1.00 122.77 52 SER H N 1
ATOM 11537 C CA . SER H 1 52 ? 103.465 299.509 -182.157 1.00 122.88 52 SER H CA 1
ATOM 11538 C C . SER H 1 52 ? 102.021 299.004 -182.326 1.00 126.58 52 SER H C 1
ATOM 11539 O O . SER H 1 52 ? 101.595 298.650 -183.434 1.00 126.38 52 SER H O 1
ATOM 11542 N N . ALA H 1 53 ? 101.265 299.051 -181.200 1.00 122.47 53 ALA H N 1
ATOM 11543 C CA . ALA H 1 53 ? 99.858 298.667 -181.040 1.00 121.90 53 ALA H CA 1
ATOM 11544 C C . ALA H 1 53 ? 99.347 299.088 -179.654 1.00 124.55 53 ALA H C 1
ATOM 11545 O O . ALA H 1 53 ? 100.003 299.881 -178.974 1.00 124.04 53 ALA H O 1
ATOM 11547 N N . ASP H 1 54 ? 98.159 298.543 -179.270 1.00 120.21 54 ASP H N 1
ATOM 11548 C CA . ASP H 1 54 ? 97.369 298.728 -178.042 1.00 119.33 54 ASP H CA 1
ATOM 11549 C C . ASP H 1 54 ? 96.390 299.908 -178.100 1.00 121.11 54 ASP H C 1
ATOM 11550 O O . ASP H 1 54 ? 95.502 300.028 -177.233 1.00 120.62 54 ASP H O 1
ATOM 11555 N N . VAL H 1 55 ? 96.544 300.773 -179.110 1.00 116.02 55 VAL H N 1
ATOM 11556 C CA . VAL H 1 55 ? 95.657 301.883 -179.420 1.00 115.10 55 VAL H CA 1
ATOM 11557 C C . VAL H 1 55 ? 95.465 301.835 -180.925 1.00 117.28 55 VAL H C 1
ATOM 11558 O O . VAL H 1 55 ? 96.424 301.527 -181.644 1.00 117.16 55 VAL H O 1
ATOM 11562 N N . LYS H 1 56 ? 94.235 302.064 -181.409 1.00 111.99 56 LYS H N 1
ATOM 11563 C CA . LYS H 1 56 ? 93.982 302.064 -182.851 1.00 111.19 56 LYS H CA 1
ATOM 11564 C C . LYS H 1 56 ? 94.206 303.454 -183.406 1.00 113.20 56 LYS H C 1
ATOM 11565 O O . LYS H 1 56 ? 93.924 304.435 -182.726 1.00 112.53 56 LYS H O 1
ATOM 11571 N N . ARG H 1 57 ? 94.799 303.545 -184.598 1.00 108.50 57 ARG H N 1
ATOM 11572 C CA . ARG H 1 57 ? 95.114 304.850 -185.182 1.00 107.76 57 ARG H CA 1
ATOM 11573 C C . ARG H 1 57 ? 94.483 305.036 -186.552 1.00 111.03 57 ARG H C 1
ATOM 11574 O O . ARG H 1 57 ? 94.796 304.295 -187.480 1.00 110.71 57 ARG H O 1
ATOM 11582 N N . ILE H 1 58 ? 93.569 306.009 -186.647 1.00 106.96 58 ILE H N 1
ATOM 11583 C CA . ILE H 1 58 ? 92.859 306.400 -187.857 1.00 106.53 58 ILE H CA 1
ATOM 11584 C C . ILE H 1 58 ? 93.406 307.776 -188.298 1.00 109.75 58 ILE H C 1
ATOM 11585 O O . ILE H 1 58 ? 93.146 308.779 -187.630 1.00 109.05 58 ILE H O 1
ATOM 11590 N N . ALA H 1 59 ? 94.232 307.808 -189.370 1.00 105.99 59 ALA H N 1
ATOM 11591 C CA . ALA H 1 59 ? 94.795 309.053 -189.903 1.00 105.78 59 ALA H CA 1
ATOM 11592 C C . ALA H 1 59 ? 93.804 309.613 -190.930 1.00 109.20 59 ALA H C 1
ATOM 11593 O O . ALA H 1 59 ? 93.470 308.936 -191.908 1.00 109.19 59 ALA H O 1
ATOM 11595 N N . VAL H 1 60 ? 93.298 310.829 -190.690 1.00 104.73 60 VAL H N 1
ATOM 11596 C CA . VAL H 1 60 ? 92.302 311.428 -191.583 1.00 103.86 60 VAL H CA 1
ATOM 11597 C C . VAL H 1 60 ? 92.964 312.123 -192.801 1.00 107.40 60 VAL H C 1
ATOM 11598 O O . VAL H 1 60 ? 94.014 312.752 -192.702 1.00 106.90 60 VAL H O 1
ATOM 11602 N N . GLN H 1 61 ? 92.315 311.943 -193.957 1.00 104.02 61 GLN H N 1
ATOM 11603 C CA . GLN H 1 61 ? 92.679 312.527 -195.236 1.00 103.99 61 GLN H CA 1
ATOM 11604 C C . GLN H 1 61 ? 91.581 313.549 -195.578 1.00 107.46 61 GLN H C 1
ATOM 11605 O O . GLN H 1 61 ? 90.403 313.188 -195.687 1.00 107.37 61 GLN H O 1
ATOM 11611 N N . TYR H 1 62 ? 91.966 314.832 -195.686 1.00 103.25 62 TYR H N 1
ATOM 11612 C CA . TYR H 1 62 ? 91.035 315.924 -195.995 1.00 102.29 62 TYR H CA 1
ATOM 11613 C C . TYR H 1 62 ? 90.554 315.861 -197.448 1.00 106.27 62 TYR H C 1
ATOM 11614 O O . TYR H 1 62 ? 91.356 315.523 -198.319 1.00 105.83 62 TYR H O 1
ATOM 11623 N N . PRO H 1 63 ? 89.261 316.163 -197.739 1.00 102.95 63 PRO H N 1
ATOM 11624 C CA . PRO H 1 63 ? 88.785 316.084 -199.133 1.00 102.72 63 PRO H CA 1
ATOM 11625 C C . PRO H 1 63 ? 89.489 317.028 -200.112 1.00 107.43 63 PRO H C 1
ATOM 11626 O O . PRO H 1 63 ? 89.853 316.592 -201.204 1.00 107.35 63 PRO H O 1
ATOM 11630 N N . GLY H 1 64 ? 89.682 318.287 -199.716 1.00 104.20 64 GLY H N 1
ATOM 11631 C CA . GLY H 1 64 ? 90.348 319.296 -200.535 1.00 135.98 64 GLY H CA 1
ATOM 11632 C C . GLY H 1 64 ? 89.554 319.724 -201.753 1.00 161.00 64 GLY H C 1
ATOM 11633 O O . GLY H 1 64 ? 89.826 319.281 -202.870 1.00 121.19 64 GLY H O 1
ATOM 11634 N N . SER H 1 76 ? 85.090 326.771 -194.611 1.00 76.64 76 SER H N 1
ATOM 11635 C CA . SER H 1 76 ? 85.296 327.108 -193.204 1.00 76.75 76 SER H CA 1
ATOM 11636 C C . SER H 1 76 ? 85.658 325.872 -192.369 1.00 81.47 76 SER H C 1
ATOM 11637 O O . SER H 1 76 ? 85.372 324.751 -192.792 1.00 81.21 76 SER H O 1
ATOM 11640 N N . ILE H 1 77 ? 86.277 326.078 -191.185 1.00 78.24 77 ILE H N 1
ATOM 11641 C CA . ILE H 1 77 ? 86.640 325.009 -190.242 1.00 78.11 77 ILE H CA 1
ATOM 11642 C C . ILE H 1 77 ? 85.367 324.238 -189.797 1.00 82.63 77 ILE H C 1
ATOM 11643 O O . ILE H 1 77 ? 85.386 323.011 -189.921 1.00 82.44 77 ILE H O 1
ATOM 11648 N N . PRO H 1 78 ? 84.243 324.888 -189.362 1.00 79.43 78 PRO H N 1
ATOM 11649 C CA . PRO H 1 78 ? 83.059 324.105 -188.951 1.00 79.50 78 PRO H CA 1
ATOM 11650 C C . PRO H 1 78 ? 82.421 323.251 -190.048 1.00 83.85 78 PRO H C 1
ATOM 11651 O O . PRO H 1 78 ? 82.037 322.120 -189.756 1.00 83.59 78 PRO H O 1
ATOM 11655 N N . THR H 1 79 ? 82.336 323.760 -191.300 1.00 80.03 79 THR H N 1
ATOM 11656 C CA . THR H 1 79 ? 81.745 323.017 -192.424 1.00 79.46 79 THR H CA 1
ATOM 11657 C C . THR H 1 79 ? 82.588 321.805 -192.826 1.00 83.85 79 THR H C 1
ATOM 11658 O O . THR H 1 79 ? 82.027 320.760 -193.171 1.00 82.88 79 THR H O 1
ATOM 11662 N N . LEU H 1 80 ? 83.932 321.942 -192.772 1.00 81.79 80 LEU H N 1
ATOM 11663 C CA . LEU H 1 80 ? 84.857 320.845 -193.076 1.00 82.27 80 LEU H CA 1
ATOM 11664 C C . LEU H 1 80 ? 84.779 319.812 -191.946 1.00 87.09 80 LEU H C 1
ATOM 11665 O O . LEU H 1 80 ? 84.840 318.618 -192.231 1.00 87.40 80 LEU H O 1
ATOM 11670 N N . ALA H 1 81 ? 84.587 320.263 -190.683 1.00 83.58 81 ALA H N 1
ATOM 11671 C CA . ALA H 1 81 ? 84.430 319.409 -189.504 1.00 83.70 81 ALA H CA 1
ATOM 11672 C C . ALA H 1 81 ? 83.140 318.592 -189.593 1.00 87.52 81 ALA H C 1
ATOM 11673 O O . ALA H 1 81 ? 83.129 317.442 -189.155 1.00 87.64 81 ALA H O 1
ATOM 11675 N N . ASP H 1 82 ? 82.066 319.178 -190.168 1.00 83.46 82 ASP H N 1
ATOM 11676 C CA . ASP H 1 82 ? 80.779 318.517 -190.384 1.00 82.90 82 ASP H CA 1
ATOM 11677 C C . ASP H 1 82 ? 80.954 317.365 -191.381 1.00 85.58 82 ASP H C 1
ATOM 11678 O O . ASP H 1 82 ? 80.378 316.288 -191.194 1.00 84.97 82 ASP H O 1
ATOM 11683 N N . GLU H 1 83 ? 81.752 317.616 -192.446 1.00 81.31 83 GLU H N 1
ATOM 11684 C CA . GLU H 1 83 ? 82.066 316.655 -193.495 1.00 80.81 83 GLU H CA 1
ATOM 11685 C C . GLU H 1 83 ? 82.898 315.503 -192.932 1.00 86.06 83 GLU H C 1
ATOM 11686 O O . GLU H 1 83 ? 82.542 314.338 -193.140 1.00 85.77 83 GLU H O 1
ATOM 11692 N N . ILE H 1 84 ? 84.001 315.832 -192.206 1.00 83.49 84 ILE H N 1
ATOM 11693 C CA . ILE H 1 84 ? 84.893 314.834 -191.610 1.00 83.37 84 ILE H CA 1
ATOM 11694 C C . ILE H 1 84 ? 84.122 313.960 -190.622 1.00 86.69 84 ILE H C 1
ATOM 11695 O O . ILE H 1 84 ? 84.244 312.746 -190.694 1.00 86.13 84 ILE H O 1
ATOM 11700 N N . PHE H 1 85 ? 83.322 314.577 -189.726 1.00 83.40 85 PHE H N 1
ATOM 11701 C CA . PHE H 1 85 ? 82.504 313.877 -188.730 1.00 83.72 85 PHE H CA 1
ATOM 11702 C C . PHE H 1 85 ? 81.577 312.839 -189.386 1.00 89.58 85 PHE H C 1
ATOM 11703 O O . PHE H 1 85 ? 81.531 311.708 -188.917 1.00 89.31 85 PHE H O 1
ATOM 11711 N N . ALA H 1 86 ? 80.892 313.208 -190.488 1.00 87.51 86 ALA H N 1
ATOM 11712 C CA . ALA H 1 86 ? 79.985 312.338 -191.254 1.00 87.84 86 ALA H CA 1
ATOM 11713 C C . ALA H 1 86 ? 80.667 311.055 -191.788 1.00 93.28 86 ALA H C 1
ATOM 11714 O O . ALA H 1 86 ? 80.089 309.972 -191.707 1.00 92.87 86 ALA H O 1
ATOM 11716 N N . MET H 1 87 ? 81.895 311.194 -192.313 1.00 90.99 87 MET H N 1
ATOM 11717 C CA . MET H 1 87 ? 82.690 310.098 -192.888 1.00 91.48 87 MET H CA 1
ATOM 11718 C C . MET H 1 87 ? 83.650 309.432 -191.890 1.00 95.59 87 MET H C 1
ATOM 11719 O O . MET H 1 87 ? 84.467 308.597 -192.289 1.00 95.62 87 MET H O 1
ATOM 11724 N N . MET H 1 88 ? 83.561 309.815 -190.599 1.00 91.98 88 MET H N 1
ATOM 11725 C CA . MET H 1 88 ? 84.408 309.281 -189.534 1.00 91.68 88 MET H CA 1
ATOM 11726 C C . MET H 1 88 ? 83.588 308.516 -188.499 1.00 93.28 88 MET H C 1
ATOM 11727 O O . MET H 1 88 ? 84.035 307.490 -187.991 1.00 92.71 88 MET H O 1
ATOM 11732 N N . LYS H 1 89 ? 82.380 309.023 -188.191 1.00 88.58 89 LYS H N 1
ATOM 11733 C CA . LYS H 1 89 ? 81.465 308.454 -187.199 1.00 88.20 89 LYS H CA 1
ATOM 11734 C C . LYS H 1 89 ? 81.230 306.931 -187.373 1.00 93.14 89 LYS H C 1
ATOM 11735 O O . LYS H 1 89 ? 81.297 306.226 -186.365 1.00 93.00 89 LYS H O 1
ATOM 11741 N N . PRO H 1 90 ? 81.043 306.369 -188.601 1.00 90.10 90 PRO H N 1
ATOM 11742 C CA . PRO H 1 90 ? 80.847 304.911 -188.706 1.00 89.93 90 PRO H CA 1
ATOM 11743 C C . PRO H 1 90 ? 82.049 304.020 -188.385 1.00 93.45 90 PRO H C 1
ATOM 11744 O O . PRO H 1 90 ? 81.862 302.825 -188.143 1.00 93.22 90 PRO H O 1
ATOM 11748 N N . SER H 1 91 ? 83.265 304.586 -188.350 1.00 89.55 91 SER H N 1
ATOM 11749 C CA . SER H 1 91 ? 84.510 303.858 -188.066 1.00 89.50 91 SER H CA 1
ATOM 11750 C C . SER H 1 91 ? 84.642 303.378 -186.603 1.00 93.88 91 SER H C 1
ATOM 11751 O O . SER H 1 91 ? 85.473 302.519 -186.322 1.00 92.97 91 SER H O 1
ATOM 11754 N N . ALA H 1 92 ? 83.822 303.924 -185.681 1.00 91.59 92 ALA H N 1
ATOM 11755 C CA . ALA H 1 92 ? 83.834 303.551 -184.264 1.00 92.38 92 ALA H CA 1
ATOM 11756 C C . ALA H 1 92 ? 82.437 303.531 -183.709 1.00 98.50 92 ALA H C 1
ATOM 11757 O O . ALA H 1 92 ? 81.612 304.379 -184.053 1.00 98.04 92 ALA H O 1
ATOM 11759 N N . ARG H 1 93 ? 82.179 302.571 -182.825 1.00 97.00 93 ARG H N 1
ATOM 11760 C CA . ARG H 1 93 ? 80.871 302.397 -182.222 1.00 97.90 93 ARG H CA 1
ATOM 11761 C C . ARG H 1 93 ? 80.638 303.453 -181.142 1.00 102.90 93 ARG H C 1
ATOM 11762 O O . ARG H 1 93 ? 81.603 304.026 -180.631 1.00 102.16 93 ARG H O 1
ATOM 11770 N N . ILE H 1 94 ? 79.354 303.683 -180.778 1.00 100.75 94 ILE H N 1
ATOM 11771 C CA . ILE H 1 94 ? 78.956 304.642 -179.748 1.00 101.50 94 ILE H CA 1
ATOM 11772 C C . ILE H 1 94 ? 79.558 304.285 -178.375 1.00 107.29 94 ILE H C 1
ATOM 11773 O O . ILE H 1 94 ? 79.912 305.186 -177.618 1.00 107.12 94 ILE H O 1
ATOM 11778 N N . ASP H 1 95 ? 79.722 302.968 -178.092 1.00 104.84 95 ASP H N 1
ATOM 11779 C CA . ASP H 1 95 ? 80.276 302.434 -176.842 1.00 105.14 95 ASP H CA 1
ATOM 11780 C C . ASP H 1 95 ? 81.817 302.475 -176.814 1.00 108.26 95 ASP H C 1
ATOM 11781 O O . ASP H 1 95 ? 82.407 302.438 -175.737 1.00 107.32 95 ASP H O 1
ATOM 11786 N N . ASP H 1 96 ? 82.449 302.460 -178.006 1.00 104.90 96 ASP H N 1
ATOM 11787 C CA . ASP H 1 96 ? 83.892 302.456 -178.187 1.00 104.71 96 ASP H CA 1
ATOM 11788 C C . ASP H 1 96 ? 84.533 303.716 -177.644 1.00 108.92 96 ASP H C 1
ATOM 11789 O O . ASP H 1 96 ? 84.093 304.828 -177.960 1.00 108.78 96 ASP H O 1
ATOM 11794 N N . PRO H 1 97 ? 85.582 303.572 -176.792 1.00 105.28 97 PRO H N 1
ATOM 11795 C CA . PRO H 1 97 ? 86.273 304.766 -176.285 1.00 104.88 97 PRO H CA 1
ATOM 11796 C C . PRO H 1 97 ? 87.160 305.379 -177.373 1.00 107.48 97 PRO H C 1
ATOM 11797 O O . PRO H 1 97 ? 87.923 304.650 -178.023 1.00 106.62 97 PRO H O 1
ATOM 11801 N N . VAL H 1 98 ? 86.998 306.706 -177.617 1.00 103.29 98 VAL H N 1
ATOM 11802 C CA . VAL H 1 98 ? 87.748 307.419 -178.665 1.00 102.57 98 VAL H CA 1
ATOM 11803 C C . VAL H 1 98 ? 88.538 308.623 -178.116 1.00 104.81 98 VAL H C 1
ATOM 11804 O O . VAL H 1 98 ? 88.153 309.199 -177.095 1.00 103.92 98 VAL H O 1
ATOM 11808 N N . ALA H 1 99 ? 89.616 309.017 -178.833 1.00 100.63 99 ALA H N 1
ATOM 11809 C CA . ALA H 1 99 ? 90.476 310.154 -178.502 1.00 100.08 99 ALA H CA 1
ATOM 11810 C C . ALA H 1 99 ? 90.900 310.862 -179.795 1.00 103.39 99 ALA H C 1
ATOM 11811 O O . ALA H 1 99 ? 91.008 310.221 -180.832 1.00 102.95 99 ALA H O 1
ATOM 11813 N N . PHE H 1 100 ? 91.139 312.179 -179.731 1.00 99.42 100 PHE H N 1
ATOM 11814 C CA . PHE H 1 100 ? 91.499 312.995 -180.898 1.00 98.86 100 PHE H CA 1
ATOM 11815 C C . PHE H 1 100 ? 92.857 313.666 -180.812 1.00 102.09 100 PHE H C 1
ATOM 11816 O O . PHE H 1 100 ? 93.200 314.217 -179.764 1.00 101.66 100 PHE H O 1
ATOM 11824 N N . PHE H 1 101 ? 93.592 313.691 -181.928 1.00 98.13 101 PHE H N 1
ATOM 11825 C CA . PHE H 1 101 ? 94.875 314.388 -182.052 1.00 97.87 101 PHE H CA 1
ATOM 11826 C C . PHE H 1 101 ? 94.848 315.305 -183.259 1.00 102.39 101 PHE H C 1
ATOM 11827 O O . PHE H 1 101 ? 94.437 314.890 -184.342 1.00 102.42 101 PHE H O 1
ATOM 11835 N N . GLY H 1 102 ? 95.336 316.529 -183.081 1.00 98.78 102 GLY H N 1
ATOM 11836 C CA . GLY H 1 102 ? 95.416 317.510 -184.151 1.00 98.64 102 GLY H CA 1
ATOM 11837 C C . GLY H 1 102 ? 96.657 318.379 -184.092 1.00 102.32 102 GLY H C 1
ATOM 11838 O O . GLY H 1 102 ? 96.979 318.939 -183.040 1.00 101.49 102 GLY H O 1
ATOM 11839 N N . HIS H 1 103 ? 97.355 318.506 -185.232 1.00 99.04 103 HIS H N 1
ATOM 11840 C CA . HIS H 1 103 ? 98.541 319.356 -185.358 1.00 98.96 103 HIS H CA 1
ATOM 11841 C C . HIS H 1 103 ? 98.232 320.544 -186.257 1.00 102.62 103 HIS H C 1
ATOM 11842 O O . HIS H 1 103 ? 97.753 320.348 -187.377 1.00 102.32 103 HIS H O 1
ATOM 11849 N N . SER H 1 104 ? 98.538 321.767 -185.767 1.00 98.52 104 SER H N 1
ATOM 11850 C CA . SER H 1 104 ? 98.305 323.053 -186.444 1.00 98.06 104 SER H CA 1
ATOM 11851 C C . SER H 1 104 ? 96.810 323.207 -186.768 1.00 101.23 104 SER H C 1
ATOM 11852 O O . SER H 1 104 ? 95.991 323.100 -185.858 1.00 100.46 104 SER H O 1
ATOM 11855 N N . MET H 1 105 ? 96.451 323.383 -188.064 1.00 97.43 105 MET H N 1
ATOM 11856 C CA . MET H 1 105 ? 95.055 323.495 -188.521 1.00 96.84 105 MET H CA 1
ATOM 11857 C C . MET H 1 105 ? 94.221 322.289 -188.073 1.00 99.03 105 MET H C 1
ATOM 11858 O O . MET H 1 105 ? 93.033 322.448 -187.769 1.00 98.36 105 MET H O 1
ATOM 11863 N N . GLY H 1 106 ? 94.868 321.114 -187.999 1.00 94.25 106 GLY H N 1
ATOM 11864 C CA . GLY H 1 106 ? 94.276 319.862 -187.549 1.00 93.29 106 GLY H CA 1
ATOM 11865 C C . GLY H 1 106 ? 93.756 319.917 -186.128 1.00 95.85 106 GLY H C 1
ATOM 11866 O O . GLY H 1 106 ? 92.827 319.184 -185.793 1.00 95.47 106 GLY H O 1
ATOM 11867 N N . GLY H 1 107 ? 94.350 320.783 -185.304 1.00 91.53 107 GLY H N 1
ATOM 11868 C CA . GLY H 1 107 ? 93.966 321.001 -183.913 1.00 91.37 107 GLY H CA 1
ATOM 11869 C C . GLY H 1 107 ? 92.590 321.622 -183.785 1.00 95.42 107 GLY H C 1
ATOM 11870 O O . GLY H 1 107 ? 91.806 321.231 -182.914 1.00 95.01 107 GLY H O 1
ATOM 11871 N N . MET H 1 108 ? 92.293 322.591 -184.675 1.00 92.16 108 MET H N 1
ATOM 11872 C CA . MET H 1 108 ? 91.013 323.299 -184.765 1.00 91.81 108 MET H CA 1
ATOM 11873 C C . MET H 1 108 ? 89.936 322.336 -185.247 1.00 92.81 108 MET H C 1
ATOM 11874 O O . MET H 1 108 ? 88.827 322.342 -184.713 1.00 92.21 108 MET H O 1
ATOM 11879 N N . LEU H 1 109 ? 90.267 321.520 -186.264 1.00 87.54 109 LEU H N 1
ATOM 11880 C CA . LEU H 1 109 ? 89.372 320.526 -186.850 1.00 86.58 109 LEU H CA 1
ATOM 11881 C C . LEU H 1 109 ? 89.079 319.395 -185.882 1.00 89.59 109 LEU H C 1
ATOM 11882 O O . LEU H 1 109 ? 87.915 319.025 -185.739 1.00 89.16 109 LEU H O 1
ATOM 11887 N N . ALA H 1 110 ? 90.123 318.877 -185.182 1.00 85.41 110 ALA H N 1
ATOM 11888 C CA . ALA H 1 110 ? 89.987 317.803 -184.192 1.00 84.91 110 ALA H CA 1
ATOM 11889 C C . ALA H 1 110 ? 89.112 318.243 -183.030 1.00 88.40 110 ALA H C 1
ATOM 11890 O O . ALA H 1 110 ? 88.299 317.448 -182.558 1.00 88.36 110 ALA H O 1
ATOM 11892 N N . PHE H 1 111 ? 89.246 319.516 -182.594 1.00 83.90 111 PHE H N 1
ATOM 11893 C CA . PHE H 1 111 ? 88.445 320.107 -181.521 1.00 83.67 111 PHE H CA 1
ATOM 11894 C C . PHE H 1 111 ? 86.969 320.141 -181.924 1.00 86.52 111 PHE H C 1
ATOM 11895 O O . PHE H 1 111 ? 86.112 319.696 -181.157 1.00 85.58 111 PHE H O 1
ATOM 11903 N N . GLU H 1 112 ? 86.692 320.640 -183.146 1.00 82.91 112 GLU H N 1
ATOM 11904 C CA . GLU H 1 112 ? 85.350 320.751 -183.718 1.00 82.25 112 GLU H CA 1
ATOM 11905 C C . GLU H 1 112 ? 84.692 319.378 -183.921 1.00 85.36 112 GLU H C 1
ATOM 11906 O O . GLU H 1 112 ? 83.518 319.224 -183.581 1.00 84.95 112 GLU H O 1
ATOM 11912 N N . VAL H 1 113 ? 85.449 318.376 -184.424 1.00 81.89 113 VAL H N 1
ATOM 11913 C CA . VAL H 1 113 ? 84.950 317.001 -184.621 1.00 81.88 113 VAL H CA 1
ATOM 11914 C C . VAL H 1 113 ? 84.672 316.333 -183.253 1.00 86.24 113 VAL H C 1
ATOM 11915 O O . VAL H 1 113 ? 83.656 315.646 -183.121 1.00 85.78 113 VAL H O 1
ATOM 11919 N N . ALA H 1 114 ? 85.535 316.596 -182.231 1.00 82.97 114 ALA H N 1
ATOM 11920 C CA . ALA H 1 114 ? 85.382 316.083 -180.861 1.00 82.97 114 ALA H CA 1
ATOM 11921 C C . ALA H 1 114 ? 84.113 316.611 -180.200 1.00 87.74 114 ALA H C 1
ATOM 11922 O O . ALA H 1 114 ? 83.482 315.858 -179.454 1.00 87.49 114 ALA H O 1
ATOM 11924 N N . LEU H 1 115 ? 83.740 317.898 -180.471 1.00 84.94 115 LEU H N 1
ATOM 11925 C CA . LEU H 1 115 ? 82.529 318.549 -179.954 1.00 85.33 115 LEU H CA 1
ATOM 11926 C C . LEU H 1 115 ? 81.286 317.852 -180.506 1.00 90.23 115 LEU H C 1
ATOM 11927 O O . LEU H 1 115 ? 80.307 317.675 -179.778 1.00 89.85 115 LEU H O 1
ATOM 11932 N N . ARG H 1 116 ? 81.342 317.452 -181.796 1.00 87.54 116 ARG H N 1
ATOM 11933 C CA . ARG H 1 116 ? 80.274 316.746 -182.503 1.00 87.58 116 ARG H CA 1
ATOM 11934 C C . ARG H 1 116 ? 80.109 315.330 -181.958 1.00 92.82 116 ARG H C 1
ATOM 11935 O O . ARG H 1 116 ? 78.979 314.861 -181.840 1.00 92.81 116 ARG H O 1
ATOM 11943 N N . TYR H 1 117 ? 81.234 314.672 -181.594 1.00 89.86 117 TYR H N 1
ATOM 11944 C CA . TYR H 1 117 ? 81.277 313.333 -180.999 1.00 89.78 117 TYR H CA 1
ATOM 11945 C C . TYR H 1 117 ? 80.586 313.325 -179.634 1.00 94.64 117 TYR H C 1
ATOM 11946 O O . TYR H 1 117 ? 79.754 312.452 -179.369 1.00 94.30 117 TYR H O 1
ATOM 11955 N N . GLN H 1 118 ? 80.889 314.336 -178.797 1.00 91.72 118 GLN H N 1
ATOM 11956 C CA . GLN H 1 118 ? 80.311 314.493 -177.464 1.00 92.34 118 GLN H CA 1
ATOM 11957 C C . GLN H 1 118 ? 78.802 314.727 -177.505 1.00 97.62 118 GLN H C 1
ATOM 11958 O O . GLN H 1 118 ? 78.076 314.094 -176.735 1.00 97.38 118 GLN H O 1
ATOM 11964 N N . SER H 1 119 ? 78.329 315.616 -178.409 1.00 95.27 119 SER H N 1
ATOM 11965 C CA . SER H 1 119 ? 76.902 315.919 -178.565 1.00 95.84 119 SER H CA 1
ATOM 11966 C C . SER H 1 119 ? 76.116 314.717 -179.099 1.00 100.39 119 SER H C 1
ATOM 11967 O O . SER H 1 119 ? 74.943 314.553 -178.751 1.00 100.37 119 SER H O 1
ATOM 11970 N N . ALA H 1 120 ? 76.779 313.859 -179.909 1.00 96.96 120 ALA H N 1
ATOM 11971 C CA . ALA H 1 120 ? 76.216 312.634 -180.485 1.00 96.70 120 ALA H CA 1
ATOM 11972 C C . ALA H 1 120 ? 76.168 311.475 -179.472 1.00 100.93 120 ALA H C 1
ATOM 11973 O O . ALA H 1 120 ? 75.625 310.417 -179.783 1.00 100.69 120 ALA H O 1
ATOM 11975 N N . GLY H 1 121 ? 76.740 311.687 -178.285 1.00 97.46 121 GLY H N 1
ATOM 11976 C CA . GLY H 1 121 ? 76.757 310.709 -177.201 1.00 97.39 121 GLY H CA 1
ATOM 11977 C C . GLY H 1 121 ? 77.911 309.724 -177.207 1.00 100.69 121 GLY H C 1
ATOM 11978 O O . GLY H 1 121 ? 77.818 308.660 -176.587 1.00 100.12 121 GLY H O 1
ATOM 11979 N N . HIS H 1 122 ? 79.021 310.075 -177.892 1.00 96.88 122 HIS H N 1
ATOM 11980 C CA . HIS H 1 122 ? 80.210 309.229 -177.954 1.00 96.30 122 HIS H CA 1
ATOM 11981 C C . HIS H 1 122 ? 81.078 309.394 -176.713 1.00 99.33 122 HIS H C 1
ATOM 11982 O O . HIS H 1 122 ? 81.034 310.439 -176.054 1.00 99.18 122 HIS H O 1
ATOM 11989 N N . ARG H 1 123 ? 81.864 308.362 -176.398 1.00 95.07 123 ARG H N 1
ATOM 11990 C CA . ARG H 1 123 ? 82.754 308.396 -175.248 1.00 94.70 123 ARG H CA 1
ATOM 11991 C C . ARG H 1 123 ? 84.118 308.968 -175.642 1.00 97.03 123 ARG H C 1
ATOM 11992 O O . ARG H 1 123 ? 84.958 308.244 -176.184 1.00 96.22 123 ARG H O 1
ATOM 12000 N N . VAL H 1 124 ? 84.311 310.284 -175.418 1.00 92.76 124 VAL H N 1
ATOM 12001 C CA . VAL H 1 124 ? 85.566 310.968 -175.740 1.00 92.04 124 VAL H CA 1
ATOM 12002 C C . VAL H 1 124 ? 86.468 310.989 -174.500 1.00 95.16 124 VAL H C 1
ATOM 12003 O O . VAL H 1 124 ? 86.136 311.624 -173.496 1.00 94.61 124 VAL H O 1
ATOM 12007 N N . LEU H 1 125 ? 87.587 310.237 -174.561 1.00 91.02 125 LEU H N 1
ATOM 12008 C CA . LEU H 1 125 ? 88.547 310.095 -173.460 1.00 90.38 125 LEU H CA 1
ATOM 12009 C C . LEU H 1 125 ? 89.371 311.358 -173.240 1.00 92.64 125 LEU H C 1
ATOM 12010 O O . LEU H 1 125 ? 89.394 311.861 -172.117 1.00 92.22 125 LEU H O 1
ATOM 12015 N N . ALA H 1 126 ? 90.070 311.851 -174.293 1.00 87.79 126 ALA H N 1
ATOM 12016 C CA . ALA H 1 126 ? 90.936 313.032 -174.221 1.00 86.65 126 ALA H CA 1
ATOM 12017 C C . ALA H 1 126 ? 91.093 313.730 -175.582 1.00 88.25 126 ALA H C 1
ATOM 12018 O O . ALA H 1 126 ? 90.832 313.132 -176.633 1.00 87.41 126 ALA H O 1
ATOM 12020 N N . PHE H 1 127 ? 91.563 314.988 -175.548 1.00 83.57 127 PHE H N 1
ATOM 12021 C CA . PHE H 1 127 ? 91.860 315.772 -176.741 1.00 82.95 127 PHE H CA 1
ATOM 12022 C C . PHE H 1 127 ? 93.322 316.211 -176.693 1.00 85.07 127 PHE H C 1
ATOM 12023 O O . PHE H 1 127 ? 93.752 316.848 -175.731 1.00 84.21 127 PHE H O 1
ATOM 12031 N N . PHE H 1 128 ? 94.079 315.857 -177.740 1.00 80.85 128 PHE H N 1
ATOM 12032 C CA . PHE H 1 128 ? 95.504 316.162 -177.879 1.00 80.58 128 PHE H CA 1
ATOM 12033 C C . PHE H 1 128 ? 95.708 317.207 -178.978 1.00 85.18 128 PHE H C 1
ATOM 12034 O O . PHE H 1 128 ? 95.534 316.905 -180.167 1.00 85.31 128 PHE H O 1
ATOM 12042 N N . VAL H 1 129 ? 96.030 318.453 -178.566 1.00 81.49 129 VAL H N 1
ATOM 12043 C CA . VAL H 1 129 ? 96.229 319.583 -179.476 1.00 81.27 129 VAL H CA 1
ATOM 12044 C C . VAL H 1 129 ? 97.717 319.943 -179.571 1.00 84.88 129 VAL H C 1
ATOM 12045 O O . VAL H 1 129 ? 98.381 320.122 -178.546 1.00 84.15 129 VAL H O 1
ATOM 12049 N N . SER H 1 130 ? 98.232 320.018 -180.806 1.00 81.29 130 SER H N 1
ATOM 12050 C CA . SER H 1 130 ? 99.626 320.348 -181.050 1.00 80.96 130 SER H CA 1
ATOM 12051 C C . SER H 1 130 ? 99.802 321.579 -181.927 1.00 85.70 130 SER H C 1
ATOM 12052 O O . SER H 1 130 ? 99.097 321.723 -182.931 1.00 84.83 130 SER H O 1
ATOM 12055 N N . ALA H 1 131 ? 100.766 322.462 -181.540 1.00 83.27 131 ALA H N 1
ATOM 12056 C CA . ALA H 1 131 ? 101.179 323.683 -182.237 1.00 83.73 131 ALA H CA 1
ATOM 12057 C C . ALA H 1 131 ? 100.018 324.423 -182.935 1.00 88.74 131 ALA H C 1
ATOM 12058 O O . ALA H 1 131 ? 100.062 324.762 -184.126 1.00 87.29 131 ALA H O 1
ATOM 12060 N N . CYS H 1 132 ? 98.965 324.650 -182.154 1.00 86.72 132 CYS H N 1
ATOM 12061 C CA . CYS H 1 132 ? 97.743 325.293 -182.598 1.00 87.45 132 CYS H CA 1
ATOM 12062 C C . CYS H 1 132 ? 97.222 326.225 -181.526 1.00 92.67 132 CYS H C 1
ATOM 12063 O O . CYS H 1 132 ? 96.962 325.788 -180.403 1.00 92.27 132 CYS H O 1
ATOM 12066 N N . SER H 1 133 ? 97.030 327.506 -181.888 1.00 89.99 133 SER H N 1
ATOM 12067 C CA . SER H 1 133 ? 96.495 328.530 -180.995 1.00 90.24 133 SER H CA 1
ATOM 12068 C C . SER H 1 133 ? 95.072 328.185 -180.573 1.00 94.36 133 SER H C 1
ATOM 12069 O O . SER H 1 133 ? 94.345 327.541 -181.333 1.00 93.48 133 SER H O 1
ATOM 12072 N N . ALA H 1 134 ? 94.682 328.606 -179.357 1.00 92.03 134 ALA H N 1
ATOM 12073 C CA . ALA H 1 134 ? 93.344 328.390 -178.809 1.00 92.75 134 ALA H CA 1
ATOM 12074 C C . ALA H 1 134 ? 92.314 329.128 -179.677 1.00 98.94 134 ALA H C 1
ATOM 12075 O O . ALA H 1 134 ? 92.657 330.169 -180.246 1.00 97.98 134 ALA H O 1
ATOM 12077 N N . PRO H 1 135 ? 91.074 328.604 -179.847 1.00 98.08 135 PRO H N 1
ATOM 12078 C CA . PRO H 1 135 ? 90.105 329.300 -180.714 1.00 98.67 135 PRO H CA 1
ATOM 12079 C C . PRO H 1 135 ? 89.793 330.716 -180.239 1.00 104.47 135 PRO H C 1
ATOM 12080 O O . PRO H 1 135 ? 89.497 330.933 -179.062 1.00 104.39 135 PRO H O 1
ATOM 12084 N N . GLY H 1 136 ? 89.918 331.674 -181.152 1.00 101.97 136 GLY H N 1
ATOM 12085 C CA . GLY H 1 136 ? 89.627 333.073 -180.868 1.00 102.54 136 GLY H CA 1
ATOM 12086 C C . GLY H 1 136 ? 88.134 333.284 -180.712 1.00 108.49 136 GLY H C 1
ATOM 12087 O O . GLY H 1 136 ? 87.340 332.445 -181.154 1.00 108.00 136 GLY H O 1
ATOM 12088 N N . HIS H 1 137 ? 87.738 334.370 -180.050 1.00 106.81 137 HIS H N 1
ATOM 12089 C CA . HIS H 1 137 ? 86.317 334.667 -179.872 1.00 107.51 137 HIS H CA 1
ATOM 12090 C C . HIS H 1 137 ? 85.847 335.646 -180.948 1.00 112.37 137 HIS H C 1
ATOM 12091 O O . HIS H 1 137 ? 84.642 335.789 -181.179 1.00 112.03 137 HIS H O 1
ATOM 12098 N N . ILE H 1 138 ? 86.814 336.268 -181.644 1.00 109.53 138 ILE H N 1
ATOM 12099 C CA . ILE H 1 138 ? 86.590 337.237 -182.715 1.00 109.41 138 ILE H CA 1
ATOM 12100 C C . ILE H 1 138 ? 86.792 336.596 -184.082 1.00 113.54 138 ILE H C 1
ATOM 12101 O O . ILE H 1 138 ? 87.641 335.715 -184.244 1.00 112.93 138 ILE H O 1
ATOM 12106 N N . ARG H 1 139 ? 86.012 337.058 -185.062 1.00 110.71 139 ARG H N 1
ATOM 12107 C CA . ARG H 1 139 ? 86.095 336.616 -186.447 1.00 110.73 139 ARG H CA 1
ATOM 12108 C C . ARG H 1 139 ? 86.701 337.761 -187.254 1.00 115.09 139 ARG H C 1
ATOM 12109 O O . ARG H 1 139 ? 86.171 338.877 -187.238 1.00 114.39 139 ARG H O 1
ATOM 12117 N N . TYR H 1 140 ? 87.841 337.502 -187.914 1.00 112.49 140 TYR H N 1
ATOM 12118 C CA . TYR H 1 140 ? 88.535 338.510 -188.713 1.00 112.73 140 TYR H CA 1
ATOM 12119 C C . TYR H 1 140 ? 87.943 338.538 -190.125 1.00 119.12 140 TYR H C 1
ATOM 12120 O O . TYR H 1 140 ? 88.298 337.736 -190.992 1.00 118.71 140 TYR H O 1
ATOM 12129 N N . LYS H 1 141 ? 86.982 339.464 -190.310 1.00 117.49 141 LYS H N 1
ATOM 12130 C CA . LYS H 1 141 ? 86.115 339.695 -191.470 1.00 117.86 141 LYS H CA 1
ATOM 12131 C C . LYS H 1 141 ? 86.804 340.001 -192.826 1.00 123.87 141 LYS H C 1
ATOM 12132 O O . LYS H 1 141 ? 86.116 340.409 -193.765 1.00 123.19 141 LYS H O 1
ATOM 12138 N N . GLN H 1 142 ? 88.110 339.726 -192.962 1.00 122.31 142 GLN H N 1
ATOM 12139 C CA . GLN H 1 142 ? 88.844 339.939 -194.215 1.00 122.71 142 GLN H CA 1
ATOM 12140 C C . GLN H 1 142 ? 88.936 338.655 -195.077 1.00 128.36 142 GLN H C 1
ATOM 12141 O O . GLN H 1 142 ? 89.709 338.609 -196.038 1.00 127.82 142 GLN H O 1
ATOM 12147 N N . LEU H 1 143 ? 88.123 337.633 -194.744 1.00 126.45 143 LEU H N 1
ATOM 12148 C CA . LEU H 1 143 ? 88.062 336.336 -195.432 1.00 126.91 143 LEU H CA 1
ATOM 12149 C C . LEU H 1 143 ? 87.209 336.334 -196.734 1.00 131.87 143 LEU H C 1
ATOM 12150 O O . LEU H 1 143 ? 87.130 335.303 -197.405 1.00 131.31 143 LEU H O 1
ATOM 12155 N N . GLN H 1 144 ? 86.609 337.481 -197.093 1.00 129.58 144 GLN H N 1
ATOM 12156 C CA . GLN H 1 144 ? 85.714 337.635 -198.247 1.00 129.51 144 GLN H CA 1
ATOM 12157 C C . GLN H 1 144 ? 86.382 337.757 -199.628 1.00 134.94 144 GLN H C 1
ATOM 12158 O O . GLN H 1 144 ? 85.663 337.920 -200.620 1.00 134.04 144 GLN H O 1
ATOM 12164 N N . ASP H 1 145 ? 87.720 337.680 -199.718 1.00 133.25 145 ASP H N 1
ATOM 12165 C CA . ASP H 1 145 ? 88.398 337.827 -201.010 1.00 133.63 145 ASP H CA 1
ATOM 12166 C C . ASP H 1 145 ? 88.980 336.511 -201.573 1.00 139.71 145 ASP H C 1
ATOM 12167 O O . ASP H 1 145 ? 90.117 336.150 -201.261 1.00 139.96 145 ASP H O 1
ATOM 12172 N N . LEU H 1 146 ? 88.198 335.822 -202.431 1.00 137.14 146 LEU H N 1
ATOM 12173 C CA . LEU H 1 146 ? 88.605 334.576 -203.084 1.00 137.74 146 LEU H CA 1
ATOM 12174 C C . LEU H 1 146 ? 89.535 334.930 -204.246 1.00 142.86 146 LEU H C 1
ATOM 12175 O O . LEU H 1 146 ? 89.094 335.549 -205.220 1.00 142.22 146 LEU H O 1
ATOM 12177 N N . SER H 1 147 ? 90.840 334.612 -204.092 1.00 140.52 147 SER H N 1
ATOM 12178 C CA . SER H 1 147 ? 91.936 334.877 -205.035 1.00 140.92 147 SER H CA 1
ATOM 12179 C C . SER H 1 147 ? 92.249 336.378 -205.213 1.00 145.10 147 SER H C 1
ATOM 12180 O O . SER H 1 147 ? 93.136 336.722 -206.000 1.00 144.86 147 SER H O 1
ATOM 12183 N N . ASP H 1 148 ? 91.580 337.254 -204.442 1.00 141.81 148 ASP H N 1
ATOM 12184 C CA . ASP H 1 148 ? 91.857 338.685 -204.454 1.00 141.80 148 ASP H CA 1
ATOM 12185 C C . ASP H 1 148 ? 92.951 339.035 -203.416 1.00 146.91 148 ASP H C 1
ATOM 12186 O O . ASP H 1 148 ? 93.203 340.220 -203.145 1.00 146.41 148 ASP H O 1
ATOM 12188 N N . ARG H 1 149 ? 93.607 337.990 -202.860 1.00 144.62 149 ARG H N 1
ATOM 12189 C CA . ARG H 1 149 ? 94.708 338.135 -201.906 1.00 145.18 149 ARG H CA 1
ATOM 12190 C C . ARG H 1 149 ? 96.016 338.043 -202.614 1.00 150.68 149 ARG H C 1
ATOM 12191 O O . ARG H 1 149 ? 97.008 338.444 -202.028 1.00 150.68 149 ARG H O 1
ATOM 12199 N N . GLU H 1 150 ? 96.063 337.432 -203.808 1.00 148.16 150 GLU H N 1
ATOM 12200 C CA . GLU H 1 150 ? 97.320 337.305 -204.549 1.00 148.88 150 GLU H CA 1
ATOM 12201 C C . GLU H 1 150 ? 97.801 338.705 -204.890 1.00 153.70 150 GLU H C 1
ATOM 12202 O O . GLU H 1 150 ? 98.988 338.982 -204.775 1.00 153.66 150 GLU H O 1
ATOM 12204 N N . MET H 1 151 ? 96.849 339.604 -205.199 1.00 150.64 151 MET H N 1
ATOM 12205 C CA . MET H 1 151 ? 97.098 341.012 -205.481 1.00 150.76 151 MET H CA 1
ATOM 12206 C C . MET H 1 151 ? 97.491 341.755 -204.192 1.00 154.91 151 MET H C 1
ATOM 12207 O O . MET H 1 151 ? 98.319 342.665 -204.239 1.00 154.75 151 MET H O 1
ATOM 12212 N N . LEU H 1 152 ? 96.895 341.363 -203.054 1.00 151.41 152 LEU H N 1
ATOM 12213 C CA . LEU H 1 152 ? 97.182 341.939 -201.738 1.00 151.27 152 LEU H CA 1
ATOM 12214 C C . LEU H 1 152 ? 98.560 341.476 -201.246 1.00 155.42 152 LEU H C 1
ATOM 12215 O O . LEU H 1 152 ? 99.307 342.275 -200.678 1.00 155.09 152 LEU H O 1
ATOM 12220 N N . ASP H 1 153 ? 98.895 340.188 -201.465 1.00 152.03 153 ASP H N 1
ATOM 12221 C CA . ASP H 1 153 ? 100.182 339.586 -201.105 1.00 152.22 153 ASP H CA 1
ATOM 12222 C C . ASP H 1 153 ? 101.291 340.222 -201.934 1.00 156.21 153 ASP H C 1
ATOM 12223 O O . ASP H 1 153 ? 102.387 340.427 -201.411 1.00 156.11 153 ASP H O 1
ATOM 12228 N N . LEU H 1 154 ? 100.999 340.521 -203.227 1.00 152.14 154 LEU H N 1
ATOM 12229 C CA . LEU H 1 154 ? 101.923 341.173 -204.156 1.00 151.96 154 LEU H CA 1
ATOM 12230 C C . LEU H 1 154 ? 102.398 342.509 -203.590 1.00 154.83 154 LEU H C 1
ATOM 12231 O O . LEU H 1 154 ? 103.580 342.814 -203.712 1.00 155.43 154 LEU H O 1
ATOM 12236 N N . PHE H 1 155 ? 101.485 343.285 -202.945 1.00 149.71 155 PHE H N 1
ATOM 12237 C CA . PHE H 1 155 ? 101.799 344.586 -202.335 1.00 149.18 155 PHE H CA 1
ATOM 12238 C C . PHE H 1 155 ? 102.951 344.494 -201.315 1.00 152.82 155 PHE H C 1
ATOM 12239 O O . PHE H 1 155 ? 103.867 345.320 -201.348 1.00 152.47 155 PHE H O 1
ATOM 12241 N N . THR H 1 156 ? 102.930 343.456 -200.455 1.00 148.72 156 THR H N 1
ATOM 12242 C CA . THR H 1 156 ? 103.971 343.210 -199.456 1.00 167.85 156 THR H CA 1
ATOM 12243 C C . THR H 1 156 ? 105.091 342.347 -200.036 1.00 190.35 156 THR H C 1
ATOM 12244 O O . THR H 1 156 ? 105.740 342.739 -201.003 1.00 150.82 156 THR H O 1
ATOM 12246 N N . VAL H 1 173 ? 96.591 329.303 -207.953 1.00 143.85 173 VAL H N 1
ATOM 12247 C CA . VAL H 1 173 ? 98.005 329.050 -208.208 1.00 142.46 173 VAL H CA 1
ATOM 12248 C C . VAL H 1 173 ? 98.501 327.822 -207.418 1.00 147.12 173 VAL H C 1
ATOM 12249 O O . VAL H 1 173 ? 97.690 327.004 -206.971 1.00 146.62 173 VAL H O 1
ATOM 12251 N N . GLY H 1 174 ? 99.823 327.700 -207.262 1.00 143.78 174 GLY H N 1
ATOM 12252 C CA . GLY H 1 174 ? 100.453 326.633 -206.492 1.00 143.74 174 GLY H CA 1
ATOM 12253 C C . GLY H 1 174 ? 100.234 326.818 -205.005 1.00 146.05 174 GLY H C 1
ATOM 12254 O O . GLY H 1 174 ? 100.209 325.842 -204.246 1.00 145.49 174 GLY H O 1
ATOM 12255 N N . ALA H 1 175 ? 100.046 328.093 -204.601 1.00 141.66 175 ALA H N 1
ATOM 12256 C CA . ALA H 1 175 ? 99.779 328.545 -203.229 1.00 140.76 175 ALA H CA 1
ATOM 12257 C C . ALA H 1 175 ? 98.268 328.625 -202.925 1.00 143.40 175 ALA H C 1
ATOM 12258 O O . ALA H 1 175 ? 97.838 329.428 -202.095 1.00 142.83 175 ALA H O 1
ATOM 12260 N N . LEU H 1 176 ? 97.467 327.774 -203.606 1.00 138.95 176 LEU H N 1
ATOM 12261 C CA . LEU H 1 176 ? 96.023 327.653 -203.383 1.00 137.63 176 LEU H CA 1
ATOM 12262 C C . LEU H 1 176 ? 95.810 327.111 -201.937 1.00 139.92 176 LEU H C 1
ATOM 12263 O O . LEU H 1 176 ? 95.074 327.758 -201.179 1.00 139.06 176 LEU H O 1
ATOM 12265 N N . PRO H 1 177 ? 96.523 326.010 -201.499 1.00 135.75 177 PRO H N 1
ATOM 12266 C CA . PRO H 1 177 ? 96.365 325.532 -200.116 1.00 134.93 177 PRO H CA 1
ATOM 12267 C C . PRO H 1 177 ? 96.714 326.552 -199.032 1.00 136.77 177 PRO H C 1
ATOM 12268 O O . PRO H 1 177 ? 96.036 326.581 -198.007 1.00 136.12 177 PRO H O 1
ATOM 12272 N N . THR H 1 178 ? 97.777 327.365 -199.240 1.00 131.76 178 THR H N 1
ATOM 12273 C CA . THR H 1 178 ? 98.244 328.353 -198.253 1.00 130.50 178 THR H CA 1
ATOM 12274 C C . THR H 1 178 ? 97.212 329.451 -198.021 1.00 131.38 178 THR H C 1
ATOM 12275 O O . THR H 1 178 ? 96.865 329.754 -196.882 1.00 130.67 178 THR H O 1
ATOM 12279 N N . LEU H 1 179 ? 96.743 330.053 -199.125 1.00 125.74 179 LEU H N 1
ATOM 12280 C CA . LEU H 1 179 ? 95.778 331.145 -199.151 1.00 123.98 179 LEU H CA 1
ATOM 12281 C C . LEU H 1 179 ? 94.400 330.746 -198.609 1.00 124.26 179 LEU H C 1
ATOM 12282 O O . LEU H 1 179 ? 93.796 331.515 -197.855 1.00 123.69 179 LEU H O 1
ATOM 12287 N N . ARG H 1 180 ? 93.920 329.538 -198.972 1.00 118.05 180 ARG H N 1
ATOM 12288 C CA . ARG H 1 180 ? 92.638 328.997 -198.507 1.00 116.32 180 ARG H CA 1
ATOM 12289 C C . ARG H 1 180 ? 92.666 328.692 -197.005 1.00 117.55 180 ARG H C 1
ATOM 12290 O O . ARG H 1 180 ? 91.640 328.864 -196.348 1.00 116.95 180 ARG H O 1
ATOM 12292 N N . ALA H 1 181 ? 93.832 328.272 -196.464 1.00 112.24 181 ALA H N 1
ATOM 12293 C CA . ALA H 1 181 ? 94.032 327.970 -195.040 1.00 110.87 181 ALA H CA 1
ATOM 12294 C C . ALA H 1 181 ? 93.976 329.244 -194.184 1.00 111.29 181 ALA H C 1
ATOM 12295 O O . ALA H 1 181 ? 93.375 329.236 -193.112 1.00 110.53 181 ALA H O 1
ATOM 12297 N N . VAL H 1 182 ? 94.581 330.332 -194.687 1.00 105.47 182 VAL H N 1
ATOM 12298 C CA . VAL H 1 182 ? 94.604 331.645 -194.031 1.00 104.05 182 VAL H CA 1
ATOM 12299 C C . VAL H 1 182 ? 93.163 332.170 -193.873 1.00 104.48 182 VAL H C 1
ATOM 12300 O O . VAL H 1 182 ? 92.814 332.677 -192.803 1.00 104.00 182 VAL H O 1
ATOM 12304 N N . ARG H 1 183 ? 92.323 331.994 -194.914 1.00 98.35 183 ARG H N 1
ATOM 12305 C CA . ARG H 1 183 ? 90.905 332.373 -194.958 1.00 96.79 183 ARG H CA 1
ATOM 12306 C C . ARG H 1 183 ? 90.118 331.614 -193.889 1.00 98.42 183 ARG H C 1
ATOM 12307 O O . ARG H 1 183 ? 89.282 332.215 -193.206 1.00 97.93 183 ARG H O 1
ATOM 12315 N N . ALA H 1 184 ? 90.368 330.285 -193.780 1.00 93.41 184 ALA H N 1
ATOM 12316 C CA . ALA H 1 184 ? 89.711 329.388 -192.843 1.00 92.41 184 ALA H CA 1
ATOM 12317 C C . ALA H 1 184 ? 90.098 329.681 -191.402 1.00 94.43 184 ALA H C 1
ATOM 12318 O O . ALA H 1 184 ? 89.242 329.608 -190.525 1.00 93.88 184 ALA H O 1
ATOM 12320 N N . ILE H 1 185 ? 91.388 330.003 -191.163 1.00 89.86 185 ILE H N 1
ATOM 12321 C CA . ILE H 1 185 ? 91.927 330.330 -189.834 1.00 89.17 185 ILE H CA 1
ATOM 12322 C C . ILE H 1 185 ? 91.383 331.684 -189.343 1.00 91.25 185 ILE H C 1
ATOM 12323 O O . ILE H 1 185 ? 90.873 331.756 -188.216 1.00 91.21 185 ILE H O 1
ATOM 12328 N N . ALA H 1 186 ? 91.448 332.731 -190.199 1.00 85.95 186 ALA H N 1
ATOM 12329 C CA . ALA H 1 186 ? 90.956 334.081 -189.893 1.00 84.83 186 ALA H CA 1
ATOM 12330 C C . ALA H 1 186 ? 89.432 334.133 -189.735 1.00 86.64 186 ALA H C 1
ATOM 12331 O O . ALA H 1 186 ? 88.922 334.996 -189.017 1.00 86.27 186 ALA H O 1
ATOM 12333 N N . GLY H 1 187 ? 88.730 333.200 -190.377 1.00 81.64 187 GLY H N 1
ATOM 12334 C CA . GLY H 1 187 ? 87.278 333.086 -190.291 1.00 80.71 187 GLY H CA 1
ATOM 12335 C C . GLY H 1 187 ? 86.783 332.154 -189.201 1.00 83.91 187 GLY H C 1
ATOM 12336 O O . GLY H 1 187 ? 85.570 332.025 -189.012 1.00 83.33 187 GLY H O 1
ATOM 12337 N N . TYR H 1 188 ? 87.711 331.482 -188.482 1.00 80.39 188 TYR H N 1
ATOM 12338 C CA . TYR H 1 188 ? 87.363 330.552 -187.406 1.00 80.24 188 TYR H CA 1
ATOM 12339 C C . TYR H 1 188 ? 87.340 331.212 -186.038 1.00 84.59 188 TYR H C 1
ATOM 12340 O O . TYR H 1 188 ? 88.338 331.784 -185.606 1.00 83.76 188 TYR H O 1
ATOM 12349 N N . SER H 1 189 ? 86.193 331.096 -185.364 1.00 82.00 189 SER H N 1
ATOM 12350 C CA . SER H 1 189 ? 85.938 331.579 -184.011 1.00 82.44 189 SER H CA 1
ATOM 12351 C C . SER H 1 189 ? 85.054 330.574 -183.272 1.00 87.74 189 SER H C 1
ATOM 12352 O O . SER H 1 189 ? 84.323 329.812 -183.907 1.00 87.28 189 SER H O 1
ATOM 12355 N N . CYS H 1 190 ? 85.122 330.570 -181.936 1.00 85.37 190 CYS H N 1
ATOM 12356 C CA . CYS H 1 190 ? 84.328 329.674 -181.096 1.00 85.73 190 CYS H CA 1
ATOM 12357 C C . CYS H 1 190 ? 83.773 330.450 -179.893 1.00 90.43 190 CYS H C 1
ATOM 12358 O O . CYS H 1 190 ? 84.539 331.186 -179.270 1.00 89.91 190 CYS H O 1
ATOM 12361 N N . PRO H 1 191 ? 82.457 330.330 -179.564 1.00 88.17 191 PRO H N 1
ATOM 12362 C CA . PRO H 1 191 ? 81.901 331.071 -178.409 1.00 89.06 191 PRO H CA 1
ATOM 12363 C C . PRO H 1 191 ? 82.508 330.625 -177.075 1.00 95.21 191 PRO H C 1
ATOM 12364 O O . PRO H 1 191 ? 82.859 329.450 -176.962 1.00 94.82 191 PRO H O 1
ATOM 12368 N N . PRO H 1 192 ? 82.657 331.522 -176.063 1.00 93.38 192 PRO H N 1
ATOM 12369 C CA . PRO H 1 192 ? 83.292 331.106 -174.791 1.00 93.87 192 PRO H CA 1
ATOM 12370 C C . PRO H 1 192 ? 82.681 329.898 -174.078 1.00 98.75 192 PRO H C 1
ATOM 12371 O O . PRO H 1 192 ? 83.399 329.164 -173.399 1.00 98.16 192 PRO H O 1
ATOM 12375 N N . GLU H 1 193 ? 81.363 329.697 -174.230 1.00 96.27 193 GLU H N 1
ATOM 12376 C CA . GLU H 1 193 ? 80.617 328.603 -173.605 1.00 96.74 193 GLU H CA 1
ATOM 12377 C C . GLU H 1 193 ? 80.909 327.221 -174.208 1.00 100.28 193 GLU H C 1
ATOM 12378 O O . GLU H 1 193 ? 80.699 326.213 -173.530 1.00 100.25 193 GLU H O 1
ATOM 12384 N N . THR H 1 194 ? 81.365 327.178 -175.476 1.00 96.08 194 THR H N 1
ATOM 12385 C CA . THR H 1 194 ? 81.668 325.933 -176.189 1.00 95.18 194 THR H CA 1
ATOM 12386 C C . THR H 1 194 ? 82.932 325.288 -175.621 1.00 97.85 194 THR H C 1
ATOM 12387 O O . THR H 1 194 ? 84.042 325.801 -175.799 1.00 96.67 194 THR H O 1
ATOM 12391 N N . LYS H 1 195 ? 82.730 324.191 -174.873 1.00 94.56 195 LYS H N 1
ATOM 12392 C CA . LYS H 1 195 ? 83.785 323.444 -174.187 1.00 94.12 195 LYS H CA 1
ATOM 12393 C C . LYS H 1 195 ? 83.619 321.929 -174.332 1.00 97.58 195 LYS H C 1
ATOM 12394 O O . LYS H 1 195 ? 82.512 321.445 -174.582 1.00 97.31 195 LYS H O 1
ATOM 12400 N N . LEU H 1 196 ? 84.728 321.189 -174.145 1.00 93.81 196 LEU H N 1
ATOM 12401 C CA . LEU H 1 196 ? 84.749 319.724 -174.131 1.00 93.30 196 LEU H CA 1
ATOM 12402 C C . LEU H 1 196 ? 84.637 319.261 -172.676 1.00 96.87 196 LEU H C 1
ATOM 12403 O O . LEU H 1 196 ? 85.054 319.985 -171.773 1.00 96.43 196 LEU H O 1
ATOM 12408 N N . SER H 1 197 ? 84.055 318.073 -172.447 1.00 93.48 197 SER H N 1
ATOM 12409 C CA . SER H 1 197 ? 83.926 317.522 -171.098 1.00 93.56 197 SER H CA 1
ATOM 12410 C C . SER H 1 197 ? 84.969 316.430 -170.824 1.00 96.52 197 SER H C 1
ATOM 12411 O O . SER H 1 197 ? 84.779 315.586 -169.944 1.00 96.50 197 SER H O 1
ATOM 12414 N N . CYS H 1 198 ? 86.081 316.468 -171.586 1.00 91.81 198 CYS H N 1
ATOM 12415 C CA . CYS H 1 198 ? 87.204 315.537 -171.503 1.00 90.99 198 CYS H CA 1
ATOM 12416 C C . CYS H 1 198 ? 88.502 316.332 -171.315 1.00 95.62 198 CYS H C 1
ATOM 12417 O O . CYS H 1 198 ? 88.555 317.472 -171.782 1.00 95.35 198 CYS H O 1
ATOM 12420 N N . PRO H 1 199 ? 89.574 315.763 -170.696 1.00 92.53 199 PRO H N 1
ATOM 12421 C CA . PRO H 1 199 ? 90.829 316.527 -170.554 1.00 91.87 199 PRO H CA 1
ATOM 12422 C C . PRO H 1 199 ? 91.497 316.919 -171.876 1.00 93.95 199 PRO H C 1
ATOM 12423 O O . PRO H 1 199 ? 91.418 316.174 -172.853 1.00 92.56 199 PRO H O 1
ATOM 12427 N N . ILE H 1 200 ? 92.153 318.098 -171.886 1.00 89.98 200 ILE H N 1
ATOM 12428 C CA . ILE H 1 200 ? 92.891 318.627 -173.034 1.00 89.54 200 ILE H CA 1
ATOM 12429 C C . ILE H 1 200 ? 94.394 318.605 -172.735 1.00 93.08 200 ILE H C 1
ATOM 12430 O O . ILE H 1 200 ? 94.825 319.081 -171.682 1.00 92.42 200 ILE H O 1
ATOM 12435 N N . TYR H 1 201 ? 95.182 318.053 -173.668 1.00 89.15 201 TYR H N 1
ATOM 12436 C CA . TYR H 1 201 ? 96.634 317.969 -173.563 1.00 88.64 201 TYR H CA 1
ATOM 12437 C C . TYR H 1 201 ? 97.254 318.732 -174.714 1.00 92.08 201 TYR H C 1
ATOM 12438 O O . TYR H 1 201 ? 97.128 318.333 -175.869 1.00 91.54 201 TYR H O 1
ATOM 12447 N N . ALA H 1 202 ? 97.867 319.872 -174.386 1.00 89.35 202 ALA H N 1
ATOM 12448 C CA . ALA H 1 202 ? 98.527 320.766 -175.333 1.00 89.51 202 ALA H CA 1
ATOM 12449 C C . ALA H 1 202 ? 100.012 320.458 -175.440 1.00 94.53 202 ALA H C 1
ATOM 12450 O O . ALA H 1 202 ? 100.665 320.151 -174.439 1.00 93.45 202 ALA H O 1
ATOM 12452 N N . PHE H 1 203 ? 100.541 320.526 -176.666 1.00 92.32 203 PHE H N 1
ATOM 12453 C CA . PHE H 1 203 ? 101.949 320.276 -176.961 1.00 92.57 203 PHE H CA 1
ATOM 12454 C C . PHE H 1 203 ? 102.463 321.374 -177.879 1.00 98.57 203 PHE H C 1
ATOM 12455 O O . PHE H 1 203 ? 101.804 321.713 -178.863 1.00 98.04 203 PHE H O 1
ATOM 12463 N N . ILE H 1 204 ? 103.621 321.957 -177.540 1.00 96.93 204 ILE H N 1
ATOM 12464 C CA . ILE H 1 204 ? 104.188 323.068 -178.301 1.00 97.71 204 ILE H CA 1
ATOM 12465 C C . ILE H 1 204 ? 105.714 322.981 -178.450 1.00 103.55 204 ILE H C 1
ATOM 12466 O O . ILE H 1 204 ? 106.383 322.408 -177.594 1.00 103.09 204 ILE H O 1
ATOM 12471 N N . GLY H 1 205 ? 106.229 323.530 -179.550 1.00 101.56 205 GLY H N 1
ATOM 12472 C CA . GLY H 1 205 ? 107.653 323.636 -179.837 1.00 102.06 205 GLY H CA 1
ATOM 12473 C C . GLY H 1 205 ? 108.150 324.974 -179.329 1.00 107.76 205 GLY H C 1
ATOM 12474 O O . GLY H 1 205 ? 107.511 325.994 -179.596 1.00 107.47 205 GLY H O 1
ATOM 12475 N N . ASP H 1 206 ? 109.270 324.990 -178.570 1.00 105.87 206 ASP H N 1
ATOM 12476 C CA . ASP H 1 206 ? 109.830 326.217 -177.971 1.00 106.29 206 ASP H CA 1
ATOM 12477 C C . ASP H 1 206 ? 110.276 327.280 -178.997 1.00 111.51 206 ASP H C 1
ATOM 12478 O O . ASP H 1 206 ? 110.239 328.472 -178.673 1.00 110.91 206 ASP H O 1
ATOM 12483 N N . LYS H 1 207 ? 110.670 326.859 -180.226 1.00 109.41 207 LYS H N 1
ATOM 12484 C CA . LYS H 1 207 ? 111.110 327.763 -181.308 1.00 109.92 207 LYS H CA 1
ATOM 12485 C C . LYS H 1 207 ? 110.032 327.958 -182.397 1.00 114.99 207 LYS H C 1
ATOM 12486 O O . LYS H 1 207 ? 110.363 328.284 -183.543 1.00 115.20 207 LYS H O 1
ATOM 12492 N N . ASP H 1 208 ? 108.746 327.776 -182.037 1.00 111.88 208 ASP H N 1
ATOM 12493 C CA . ASP H 1 208 ? 107.625 327.953 -182.960 1.00 112.22 208 ASP H CA 1
ATOM 12494 C C . ASP H 1 208 ? 107.070 329.372 -182.828 1.00 116.87 208 ASP H C 1
ATOM 12495 O O . ASP H 1 208 ? 106.611 329.768 -181.752 1.00 116.17 208 ASP H O 1
ATOM 12500 N N . TRP H 1 209 ? 107.151 330.142 -183.923 1.00 114.43 209 TRP H N 1
ATOM 12501 C CA . TRP H 1 209 ? 106.681 331.527 -184.001 1.00 114.47 209 TRP H CA 1
ATOM 12502 C C . TRP H 1 209 ? 105.212 331.604 -184.416 1.00 118.17 209 TRP H C 1
ATOM 12503 O O . TRP H 1 209 ? 104.518 332.529 -183.994 1.00 117.56 209 TRP H O 1
ATOM 12514 N N . ILE H 1 210 ? 104.742 330.628 -185.223 1.00 114.70 210 ILE H N 1
ATOM 12515 C CA . ILE H 1 210 ? 103.359 330.492 -185.708 1.00 114.23 210 ILE H CA 1
ATOM 12516 C C . ILE H 1 210 ? 102.404 330.268 -184.509 1.00 117.41 210 ILE H C 1
ATOM 12517 O O . ILE H 1 210 ? 101.330 330.871 -184.460 1.00 116.99 210 ILE H O 1
ATOM 12522 N N . ALA H 1 211 ? 102.819 329.423 -183.543 1.00 113.44 211 ALA H N 1
ATOM 12523 C CA . ALA H 1 211 ? 102.066 329.117 -182.325 1.00 112.78 211 ALA H CA 1
ATOM 12524 C C . ALA H 1 211 ? 103.008 329.112 -181.120 1.00 115.00 211 ALA H C 1
ATOM 12525 O O . ALA H 1 211 ? 104.062 328.479 -181.166 1.00 114.14 211 ALA H O 1
ATOM 12527 N N . THR H 1 212 ? 102.653 329.855 -180.061 1.00 110.85 212 THR H N 1
ATOM 12528 C CA . THR H 1 212 ? 103.465 329.938 -178.841 1.00 110.18 212 THR H CA 1
ATOM 12529 C C . THR H 1 212 ? 102.687 329.389 -177.641 1.00 113.30 212 THR H C 1
ATOM 12530 O O . THR H 1 212 ? 101.504 329.068 -177.772 1.00 112.77 212 THR H O 1
ATOM 12534 N N . GLN H 1 213 ? 103.352 329.295 -176.469 1.00 109.27 213 GLN H N 1
ATOM 12535 C CA . GLN H 1 213 ? 102.741 328.831 -175.224 1.00 108.86 213 GLN H CA 1
ATOM 12536 C C . GLN H 1 213 ? 101.622 329.781 -174.781 1.00 112.37 213 GLN H C 1
ATOM 12537 O O . GLN H 1 213 ? 100.614 329.318 -174.251 1.00 111.81 213 GLN H O 1
ATOM 12543 N N . ASP H 1 214 ? 101.794 331.102 -175.033 1.00 108.74 214 ASP H N 1
ATOM 12544 C CA . ASP H 1 214 ? 100.830 332.153 -174.700 1.00 108.57 214 ASP H CA 1
ATOM 12545 C C . ASP H 1 214 ? 99.511 332.043 -175.464 1.00 111.52 214 ASP H C 1
ATOM 12546 O O . ASP H 1 214 ? 98.456 332.281 -174.872 1.00 111.36 214 ASP H O 1
ATOM 12551 N N . ASP H 1 215 ? 99.561 331.697 -176.767 1.00 107.06 215 ASP H N 1
ATOM 12552 C CA . ASP H 1 215 ? 98.345 331.542 -177.571 1.00 106.54 215 ASP H CA 1
ATOM 12553 C C . ASP H 1 215 ? 97.746 330.128 -177.449 1.00 108.96 215 ASP H C 1
ATOM 12554 O O . ASP H 1 215 ? 96.580 329.934 -177.791 1.00 108.51 215 ASP H O 1
ATOM 12559 N N . MET H 1 216 ? 98.526 329.164 -176.921 1.00 104.65 216 MET H N 1
ATOM 12560 C CA . MET H 1 216 ? 98.082 327.785 -176.689 1.00 104.02 216 MET H CA 1
ATOM 12561 C C . MET H 1 216 ? 97.497 327.597 -175.287 1.00 107.18 216 MET H C 1
ATOM 12562 O O . MET H 1 216 ? 96.711 326.673 -175.083 1.00 106.71 216 MET H O 1
ATOM 12567 N N . ASP H 1 217 ? 97.880 328.476 -174.327 1.00 103.54 217 ASP H N 1
ATOM 12568 C CA . ASP H 1 217 ? 97.398 328.468 -172.936 1.00 103.35 217 ASP H CA 1
ATOM 12569 C C . ASP H 1 217 ? 95.865 328.572 -172.805 1.00 107.04 217 ASP H C 1
ATOM 12570 O O . ASP H 1 217 ? 95.313 327.786 -172.030 1.00 107.07 217 ASP H O 1
ATOM 12575 N N . PRO H 1 218 ? 95.138 329.457 -173.550 1.00 102.83 218 PRO H N 1
ATOM 12576 C CA . PRO H 1 218 ? 93.671 329.528 -173.374 1.00 102.56 218 PRO H CA 1
ATOM 12577 C C . PRO H 1 218 ? 92.869 328.278 -173.785 1.00 105.37 218 PRO H C 1
ATOM 12578 O O . PRO H 1 218 ? 91.640 328.312 -173.682 1.00 105.08 218 PRO H O 1
ATOM 12582 N N . TRP H 1 219 ? 93.547 327.163 -174.184 1.00 101.12 219 TRP H N 1
ATOM 12583 C CA . TRP H 1 219 ? 92.893 325.881 -174.505 1.00 100.56 219 TRP H CA 1
ATOM 12584 C C . TRP H 1 219 ? 92.299 325.280 -173.214 1.00 104.42 219 TRP H C 1
ATOM 12585 O O . TRP H 1 219 ? 91.422 324.415 -173.287 1.00 104.11 219 TRP H O 1
ATOM 12596 N N . ARG H 1 220 ? 92.771 325.770 -172.040 1.00 100.85 220 ARG H N 1
ATOM 12597 C CA . ARG H 1 220 ? 92.309 325.392 -170.696 1.00 100.84 220 ARG H CA 1
ATOM 12598 C C . ARG H 1 220 ? 90.858 325.819 -170.470 1.00 105.04 220 ARG H C 1
ATOM 12599 O O . ARG H 1 220 ? 90.157 325.195 -169.670 1.00 104.45 220 ARG H O 1
ATOM 12607 N N . ASP H 1 221 ? 90.430 326.892 -171.162 1.00 101.97 221 ASP H N 1
ATOM 12608 C CA . ASP H 1 221 ? 89.086 327.459 -171.087 1.00 102.27 221 ASP H CA 1
ATOM 12609 C C . ASP H 1 221 ? 88.111 326.771 -172.053 1.00 105.69 221 ASP H C 1
ATOM 12610 O O . ASP H 1 221 ? 86.915 327.057 -171.996 1.00 105.73 221 ASP H O 1
ATOM 12615 N N . ARG H 1 222 ? 88.588 325.894 -172.946 1.00 101.10 222 ARG H N 1
ATOM 12616 C CA . ARG H 1 222 ? 87.708 325.199 -173.893 1.00 100.38 222 ARG H CA 1
ATOM 12617 C C . ARG H 1 222 ? 87.402 323.781 -173.444 1.00 103.50 222 ARG H C 1
ATOM 12618 O O . ARG H 1 222 ? 86.965 322.919 -174.230 1.00 102.73 222 ARG H O 1
ATOM 12626 N N . THR H 1 223 ? 87.693 323.526 -172.166 1.00 100.07 223 THR H N 1
ATOM 12627 C CA . THR H 1 223 ? 87.488 322.270 -171.483 1.00 100.12 223 THR H CA 1
ATOM 12628 C C . THR H 1 223 ? 87.145 322.449 -170.024 1.00 104.53 223 THR H C 1
ATOM 12629 O O . THR H 1 223 ? 87.436 323.477 -169.405 1.00 104.01 223 THR H O 1
ATOM 12633 N N . THR H 1 224 ? 86.467 321.448 -169.492 1.00 101.45 224 THR H N 1
ATOM 12634 C CA . THR H 1 224 ? 86.183 321.354 -168.068 1.00 101.74 224 THR H CA 1
ATOM 12635 C C . THR H 1 224 ? 87.273 320.363 -167.621 1.00 105.26 224 THR H C 1
ATOM 12636 O O . THR H 1 224 ? 88.182 320.055 -168.417 1.00 104.43 224 THR H O 1
ATOM 12640 N N . GLU H 1 225 ? 87.206 319.881 -166.387 1.00 101.81 225 GLU H N 1
ATOM 12641 C CA . GLU H 1 225 ? 88.152 318.899 -165.859 1.00 101.14 225 GLU H CA 1
ATOM 12642 C C . GLU H 1 225 ? 89.648 319.376 -165.912 1.00 103.85 225 GLU H C 1
ATOM 12643 O O . GLU H 1 225 ? 89.939 320.470 -165.409 1.00 103.72 225 GLU H O 1
ATOM 12649 N N . GLU H 1 226 ? 90.541 318.583 -166.508 1.00 98.99 226 GLU H N 1
ATOM 12650 C CA . GLU H 1 226 ? 91.985 318.798 -166.530 1.00 97.66 226 GLU H CA 1
ATOM 12651 C C . GLU H 1 226 ? 92.608 319.295 -167.842 1.00 99.19 226 GLU H C 1
ATOM 12652 O O . GLU H 1 226 ? 92.208 318.864 -168.923 1.00 98.37 226 GLU H O 1
ATOM 12658 N N . PHE H 1 227 ? 93.614 320.190 -167.724 1.00 94.44 227 PHE H N 1
ATOM 12659 C CA . PHE H 1 227 ? 94.371 320.750 -168.820 1.00 93.60 227 PHE H CA 1
ATOM 12660 C C . PHE H 1 227 ? 95.869 320.657 -168.542 1.00 95.91 227 PHE H C 1
ATOM 12661 O O . PHE H 1 227 ? 96.330 321.124 -167.504 1.00 94.74 227 PHE H O 1
ATOM 12669 N N . SER H 1 228 ? 96.632 320.160 -169.522 1.00 91.91 228 SER H N 1
ATOM 12670 C CA . SER H 1 228 ? 98.084 320.064 -169.427 1.00 91.03 228 SER H CA 1
ATOM 12671 C C . SER H 1 228 ? 98.782 320.660 -170.655 1.00 94.60 228 SER H C 1
ATOM 12672 O O . SER H 1 228 ? 98.291 320.498 -171.763 1.00 94.00 228 SER H O 1
ATOM 12675 N N . ILE H 1 229 ? 99.925 321.340 -170.458 1.00 91.72 229 ILE H N 1
ATOM 12676 C CA . ILE H 1 229 ? 100.703 321.901 -171.563 1.00 91.89 229 ILE H CA 1
ATOM 12677 C C . ILE H 1 229 ? 102.174 321.457 -171.442 1.00 95.73 229 ILE H C 1
ATOM 12678 O O . ILE H 1 229 ? 102.793 321.635 -170.389 1.00 94.79 229 ILE H O 1
ATOM 12683 N N . ARG H 1 230 ? 102.705 320.826 -172.506 1.00 92.68 230 ARG H N 1
ATOM 12684 C CA . ARG H 1 230 ? 104.088 320.359 -172.541 1.00 92.26 230 ARG H CA 1
ATOM 12685 C C . ARG H 1 230 ? 104.865 321.046 -173.662 1.00 95.57 230 ARG H C 1
ATOM 12686 O O . ARG H 1 230 ? 104.392 321.121 -174.795 1.00 94.70 230 ARG H O 1
ATOM 12694 N N . VAL H 1 231 ? 106.063 321.551 -173.322 1.00 92.52 231 VAL H N 1
ATOM 12695 C CA . VAL H 1 231 ? 106.958 322.230 -174.253 1.00 92.92 231 VAL H CA 1
ATOM 12696 C C . VAL H 1 231 ? 108.072 321.266 -174.666 1.00 97.80 231 VAL H C 1
ATOM 12697 O O . VAL H 1 231 ? 108.736 320.668 -173.813 1.00 96.83 231 VAL H O 1
ATOM 12701 N N . PHE H 1 232 ? 108.255 321.106 -175.986 1.00 95.74 232 PHE H N 1
ATOM 12702 C CA . PHE H 1 232 ? 109.279 320.260 -176.601 1.00 96.11 232 PHE H CA 1
ATOM 12703 C C . PHE H 1 232 ? 110.263 321.126 -177.387 1.00 101.70 232 PHE H C 1
ATOM 12704 O O . PHE H 1 232 ? 109.874 322.184 -177.872 1.00 101.27 232 PHE H O 1
ATOM 12712 N N . PRO H 1 233 ? 111.509 320.691 -177.634 1.00 100.01 233 PRO H N 1
ATOM 12713 C CA . PRO H 1 233 ? 112.416 321.528 -178.438 1.00 100.50 233 PRO H CA 1
ATOM 12714 C C . PRO H 1 233 ? 112.158 321.386 -179.941 1.00 105.78 233 PRO H C 1
ATOM 12715 O O . PRO H 1 233 ? 112.135 320.270 -180.456 1.00 105.06 233 PRO H O 1
ATOM 12719 N N . GLY H 1 234 ? 111.992 322.522 -180.627 1.00 103.61 234 GLY H N 1
ATOM 12720 C CA . GLY H 1 234 ? 111.760 322.536 -182.075 1.00 104.40 234 GLY H CA 1
ATOM 12721 C C . GLY H 1 234 ? 110.891 323.647 -182.632 1.00 109.45 234 GLY H C 1
ATOM 12722 O O . GLY H 1 234 ? 110.350 324.460 -181.870 1.00 108.26 234 GLY H O 1
ATOM 12723 N N . ASP H 1 235 ? 110.757 323.664 -183.970 1.00 107.88 235 ASP H N 1
ATOM 12724 C CA . ASP H 1 235 ? 109.939 324.629 -184.717 1.00 108.60 235 ASP H CA 1
ATOM 12725 C C . ASP H 1 235 ? 108.475 324.178 -184.776 1.00 113.61 235 ASP H C 1
ATOM 12726 O O . ASP H 1 235 ? 108.000 323.484 -183.855 1.00 112.99 235 ASP H O 1
ATOM 12731 N N . HIS H 1 236 ? 107.715 324.590 -185.818 1.00 111.26 236 HIS H N 1
ATOM 12732 C CA . HIS H 1 236 ? 106.316 324.223 -185.978 1.00 111.41 236 HIS H CA 1
ATOM 12733 C C . HIS H 1 236 ? 106.151 322.719 -186.200 1.00 115.96 236 HIS H C 1
ATOM 12734 O O . HIS H 1 236 ? 105.083 322.177 -185.923 1.00 115.20 236 HIS H O 1
ATOM 12741 N N . PHE H 1 237 ? 107.216 322.050 -186.699 1.00 113.37 237 PHE H N 1
ATOM 12742 C CA . PHE H 1 237 ? 107.245 320.603 -186.926 1.00 113.45 237 PHE H CA 1
ATOM 12743 C C . PHE H 1 237 ? 108.296 319.934 -186.011 1.00 116.60 237 PHE H C 1
ATOM 12744 O O . PHE H 1 237 ? 109.113 319.114 -186.440 1.00 116.34 237 PHE H O 1
ATOM 12752 N N . TYR H 1 238 ? 108.228 320.318 -184.722 1.00 112.68 238 TYR H N 1
ATOM 12753 C CA . TYR H 1 238 ? 109.058 319.851 -183.612 1.00 112.44 238 TYR H CA 1
ATOM 12754 C C . TYR H 1 238 ? 108.858 318.350 -183.398 1.00 117.61 238 TYR H C 1
ATOM 12755 O O . TYR H 1 238 ? 109.774 317.676 -182.926 1.00 117.21 238 TYR H O 1
ATOM 12764 N N . LEU H 1 239 ? 107.631 317.855 -183.702 1.00 115.22 239 LEU H N 1
ATOM 12765 C CA . LEU H 1 239 ? 107.169 316.483 -183.490 1.00 115.56 239 LEU H CA 1
ATOM 12766 C C . LEU H 1 239 ? 108.007 315.438 -184.230 1.00 121.02 239 LEU H C 1
ATOM 12767 O O . LEU H 1 239 ? 108.165 314.332 -183.718 1.00 120.69 239 LEU H O 1
ATOM 12772 N N . ASN H 1 240 ? 108.587 315.802 -185.386 1.00 118.68 240 ASN H N 1
ATOM 12773 C CA . ASN H 1 240 ? 109.459 314.934 -186.187 1.00 119.15 240 ASN H CA 1
ATOM 12774 C C . ASN H 1 240 ? 110.721 314.539 -185.406 1.00 123.20 240 ASN H C 1
ATOM 12775 O O . ASN H 1 240 ? 111.193 313.410 -185.538 1.00 122.81 240 ASN H O 1
ATOM 12780 N N . ASP H 1 241 ? 111.238 315.464 -184.572 1.00 119.72 241 ASP H N 1
ATOM 12781 C CA . ASP H 1 241 ? 112.427 315.261 -183.743 1.00 119.49 241 ASP H CA 1
ATOM 12782 C C . ASP H 1 241 ? 112.097 314.738 -182.335 1.00 122.85 241 ASP H C 1
ATOM 12783 O O . ASP H 1 241 ? 112.979 314.187 -181.676 1.00 122.30 241 ASP H O 1
ATOM 12788 N N . ASN H 1 242 ? 110.841 314.921 -181.876 1.00 118.77 242 ASN H N 1
ATOM 12789 C CA . ASN H 1 242 ? 110.386 314.509 -180.537 1.00 117.67 242 ASN H CA 1
ATOM 12790 C C . ASN H 1 242 ? 109.299 313.447 -180.594 1.00 121.08 242 ASN H C 1
ATOM 12791 O O . ASN H 1 242 ? 108.500 313.307 -179.662 1.00 120.41 242 ASN H O 1
ATOM 12796 N N . LEU H 1 243 ? 109.295 312.690 -181.697 1.00 117.33 243 LEU H N 1
ATOM 12797 C CA . LEU H 1 243 ? 108.329 311.639 -181.928 1.00 117.00 243 LEU H CA 1
ATOM 12798 C C . LEU H 1 243 ? 108.239 310.646 -180.732 1.00 120.04 243 LEU H C 1
ATOM 12799 O O . LEU H 1 243 ? 107.129 310.595 -180.187 1.00 119.75 243 LEU H O 1
ATOM 12804 N N . PRO H 1 244 ? 109.315 309.926 -180.254 1.00 115.62 244 PRO H N 1
ATOM 12805 C CA . PRO H 1 244 ? 109.134 308.943 -179.165 1.00 114.56 244 PRO H CA 1
ATOM 12806 C C . PRO H 1 244 ? 108.485 309.462 -177.883 1.00 116.11 244 PRO H C 1
ATOM 12807 O O . PRO H 1 244 ? 107.575 308.808 -177.359 1.00 115.29 244 PRO H O 1
ATOM 12811 N N . GLU H 1 245 ? 108.921 310.637 -177.399 1.00 111.29 245 GLU H N 1
ATOM 12812 C CA . GLU H 1 245 ? 108.394 311.230 -176.173 1.00 110.31 245 GLU H CA 1
ATOM 12813 C C . GLU H 1 245 ? 106.968 311.754 -176.302 1.00 112.41 245 GLU H C 1
ATOM 12814 O O . GLU H 1 245 ? 106.209 311.672 -175.339 1.00 111.56 245 GLU H O 1
ATOM 12820 N N . LEU H 1 246 ? 106.605 312.297 -177.476 1.00 107.98 246 LEU H N 1
ATOM 12821 C CA . LEU H 1 246 ? 105.264 312.820 -177.736 1.00 107.36 246 LEU H CA 1
ATOM 12822 C C . LEU H 1 246 ? 104.219 311.689 -177.787 1.00 110.10 246 LEU H C 1
ATOM 12823 O O . LEU H 1 246 ? 103.175 311.806 -177.140 1.00 109.68 246 LEU H O 1
ATOM 12828 N N . VAL H 1 247 ? 104.497 310.610 -178.544 1.00 105.61 247 VAL H N 1
ATOM 12829 C CA . VAL H 1 247 ? 103.579 309.484 -178.709 1.00 105.10 247 VAL H CA 1
ATOM 12830 C C . VAL H 1 247 ? 103.443 308.694 -177.410 1.00 108.42 247 VAL H C 1
ATOM 12831 O O . VAL H 1 247 ? 102.315 308.331 -177.078 1.00 108.01 247 VAL H O 1
ATOM 12835 N N . SER H 1 248 ? 104.569 308.451 -176.663 1.00 104.31 248 SER H N 1
ATOM 12836 C CA . SER H 1 248 ? 104.506 307.729 -175.377 1.00 103.49 248 SER H CA 1
ATOM 12837 C C . SER H 1 248 ? 103.603 308.481 -174.387 1.00 105.99 248 SER H C 1
ATOM 12838 O O . SER H 1 248 ? 102.864 307.848 -173.635 1.00 105.16 248 SER H O 1
ATOM 12841 N N . ASP H 1 249 ? 103.635 309.832 -174.446 1.00 101.78 249 ASP H N 1
ATOM 12842 C CA . ASP H 1 249 ? 102.816 310.735 -173.636 1.00 101.09 249 ASP H CA 1
ATOM 12843 C C . ASP H 1 249 ? 101.341 310.588 -174.011 1.00 104.05 249 ASP H C 1
ATOM 12844 O O . ASP H 1 249 ? 100.527 310.342 -173.128 1.00 103.51 249 ASP H O 1
ATOM 12849 N N . ILE H 1 250 ? 101.010 310.695 -175.321 1.00 100.29 250 ILE H N 1
ATOM 12850 C CA . ILE H 1 250 ? 99.647 310.555 -175.849 1.00 100.09 250 ILE H CA 1
ATOM 12851 C C . ILE H 1 250 ? 99.068 309.168 -175.485 1.00 103.74 250 ILE H C 1
ATOM 12852 O O . ILE H 1 250 ? 97.972 309.101 -174.920 1.00 103.22 250 ILE H O 1
ATOM 12857 N N . GLU H 1 251 ? 99.824 308.088 -175.762 1.00 100.36 251 GLU H N 1
ATOM 12858 C CA . GLU H 1 251 ? 99.435 306.706 -175.473 1.00 100.21 251 GLU H CA 1
ATOM 12859 C C . GLU H 1 251 ? 99.142 306.466 -173.987 1.00 104.72 251 GLU H C 1
ATOM 12860 O O . GLU H 1 251 ? 98.099 305.888 -173.668 1.00 104.34 251 GLU H O 1
ATOM 12866 N N . ASP H 1 252 ? 100.048 306.927 -173.091 1.00 101.45 252 ASP H N 1
ATOM 12867 C CA . ASP H 1 252 ? 99.896 306.797 -171.640 1.00 101.30 252 ASP H CA 1
ATOM 12868 C C . ASP H 1 252 ? 98.597 307.427 -171.127 1.00 105.72 252 ASP H C 1
ATOM 12869 O O . ASP H 1 252 ? 97.866 306.769 -170.383 1.00 105.34 252 ASP H O 1
ATOM 12874 N N . LYS H 1 253 ? 98.289 308.672 -171.546 1.00 102.79 253 LYS H N 1
ATOM 12875 C CA . LYS H 1 253 ? 97.075 309.395 -171.120 1.00 102.84 253 LYS H CA 1
ATOM 12876 C C . LYS H 1 253 ? 95.782 308.803 -171.681 1.00 106.81 253 LYS H C 1
ATOM 12877 O O . LYS H 1 253 ? 94.770 308.786 -170.976 1.00 106.43 253 LYS H O 1
ATOM 12883 N N . THR H 1 254 ? 95.806 308.331 -172.955 1.00 103.68 254 THR H N 1
ATOM 12884 C CA . THR H 1 254 ? 94.665 307.678 -173.617 1.00 103.86 254 THR H CA 1
ATOM 12885 C C . THR H 1 254 ? 94.299 306.394 -172.860 1.00 108.66 254 THR H C 1
ATOM 12886 O O . THR H 1 254 ? 93.131 306.195 -172.547 1.00 108.48 254 THR H O 1
ATOM 12890 N N . LEU H 1 255 ? 95.305 305.546 -172.556 1.00 105.65 255 LEU H N 1
ATOM 12891 C CA . LEU H 1 255 ? 95.130 304.284 -171.829 1.00 105.49 255 LEU H CA 1
ATOM 12892 C C . LEU H 1 255 ? 94.776 304.481 -170.346 1.00 110.27 255 LEU H C 1
ATOM 12893 O O . LEU H 1 255 ? 94.190 303.581 -169.743 1.00 109.69 255 LEU H O 1
ATOM 12898 N N . GLN H 1 256 ? 95.119 305.644 -169.762 1.00 107.69 256 GLN H N 1
ATOM 12899 C CA . GLN H 1 256 ? 94.794 305.965 -168.369 1.00 107.97 256 GLN H CA 1
ATOM 12900 C C . GLN H 1 256 ? 93.301 306.271 -168.209 1.00 113.18 256 GLN H C 1
ATOM 12901 O O . GLN H 1 256 ? 92.670 305.821 -167.241 1.00 113.09 256 GLN H O 1
ATOM 12907 N N . TRP H 1 257 ? 92.746 307.072 -169.144 1.00 110.53 257 TRP H N 1
ATOM 12908 C CA . TRP H 1 257 ? 91.329 307.438 -169.169 1.00 110.88 257 TRP H CA 1
ATOM 12909 C C . TRP H 1 257 ? 90.460 306.282 -169.657 1.00 114.74 257 TRP H C 1
ATOM 12910 O O . TRP H 1 257 ? 89.275 306.213 -169.317 1.00 114.66 257 TRP H O 1
ATOM 12921 N N . HIS H 1 258 ? 91.066 305.364 -170.434 1.00 110.94 258 HIS H N 1
ATOM 12922 C CA . HIS H 1 258 ? 90.449 304.147 -170.956 1.00 110.68 258 HIS H CA 1
ATOM 12923 C C . HIS H 1 258 ? 90.136 303.191 -169.781 1.00 113.16 258 HIS H C 1
ATOM 12924 O O . HIS H 1 258 ? 89.026 302.657 -169.702 1.00 112.69 258 HIS H O 1
ATOM 12931 N N . ASP H 1 259 ? 91.118 303.010 -168.862 1.00 107.92 259 ASP H N 1
ATOM 12932 C CA . ASP H 1 259 ? 91.027 302.161 -167.673 1.00 109.34 259 ASP H CA 1
ATOM 12933 C C . ASP H 1 259 ? 90.524 302.975 -166.475 1.00 112.42 259 ASP H C 1
ATOM 12934 O O . ASP H 1 259 ? 89.526 303.689 -166.575 1.00 71.53 259 ASP H O 1
#

InterPro domains:
  IPR001031 Thioesterase [PF00975] (30-253)
  IPR012223 Thioesterase type II, NRPS/PKS/S-FAS [PTHR11487] (28-254)
  IPR020802 Thioesterase TesA-like [SM00824] (35-254)
  IPR029058 Alpha/Beta hydrolase fold [G3DSA:3.40.50.1820] (13-250)
  IPR029058 Alpha/Beta hydrolase fold [SSF53474] (25-243)

Foldseek 3Di:
DAEEEEEFEAQVDALVVCPLLLVLADPSYHYDYDGQPDLPDALLVSLVVSLVVPVVVDDQAHEYEYEAAASGLSSRLNNLLVNVVVNHHYAEYEYEQYFAFAADAAPPLPDDLVCVVVVVCDPVCSSVSNSVSRNNRTHDHLVQAHAHEYEYEYECAEPSGDCVRRVCVCSRYPDHYYYYYAHDYSPSCVVVSNVVSVVVNCSSVVSVD/DQEEEEEFEAQVDALVVCPLLLVLADPSYHYDYDGQPPLDALLVSLVVSLVVPVVVDDQAHEYEYEAAASGLSSRLNNLLVNVVVNHHYAEYEYEQYFAFAADAAPPLPDDLPCVVVVVVVDCHPVCNSVVSSVSNRSRTHDHLVQAHAHEYEYEYEPAEPSGDCVRRVCNCSRYPDHYYYYYAHDYSPSCVVVSNVVSVVVNCSSVVSPVD/DAEEEEFEADVDALVVCPLLLVLDDPLYHYHYDGQPLLLALLVSLVVSLVVPVVVDDQPHEYEYEAAASGLSSRLNNLLVCVVSNHHYAEYEYEQYFAFDADALVLDDDLVPVVVVVVVPVCSSVVSNVSRRVNGHDYLVQAHAHEYEYEYECAEPSGHCVRRVCNCSRYPDHYYYYYAHDYSPSCVVVSNVVSVVVNCSSVVSD/DDFDAEEEEEFEAALDALVVCPLLLVLDDPSYHYDYDGQPACGGQDQALLVSLVVSLVVCVVVDDQAHEYEYEAAASGLSSRLNNLLVNVVVNHHYAEYEYEQYFAFPLADPQPLPDDLVVLVVVVVVVVPDDPVCPCSRVSSRSSNRSVGHDDLVQAHAHEYEYEYECAEPRGDCVRRVCNCSRYPDHYYYYYAHDYSPSCVVVSNVVSVVVNCSSVVSSVD/DEEEEEFEALVDALVVCPLLLVLDDPLYHYHYDGQPAVHQDQALLVSLVVSLVVCVVVDDQAHEYEYEAAASGLSSRLNNLLVNVVVNHHYAEYEYEQYFAFPLFDDDQQPPDLVVLCVVVVVVPHPVCSSVSSNVSNRRNGHDDLVQAHAHEYEYEYECAEPRGDCVRRVCNCSRYPDHYYYYYAHDYSPSCVVVSNVVSVVVNCSSVVSVD/DAEEEEEFEADPDALVVCPLLLVLDDPRYHYDYDGQPQCDALLVSLVVSLVVCVVVDDQAHEYEYEAAASGLSSSLNNLLVNVVVNHHYAEYEYEQYFAFPLFDPLPALDDLPPCCVPVVCHPVCSSVSSVVNRRSPGHDDLVQAHAHEYEYEYECAEPRGHCVRRVCNCSRYPDHYYYYYAHDYSPSCVVVSNVVSVVVNCSSVVSD/DEEEEEFEAQPDALVVCPLLLVLDDPLYHYDYDGQPPPLALLVSLVVSLVVCVVVDDQAHEYEYEAAASGLSSSLNNLLVNVVVNHHYAEYEYEQYFAFAADAQPVLDDDCVVVVVVVCVVCVSVSSSVSRNNGTHDHLVQAHAHEYEYEYECAEPSGDCVRRVCVCSRYPDHYYYYYAHDYSPSCVVVSNVVSVVVNVSSDDDDD/DEEEEEFEALVDAQVVCPLLQVLPVDPYHYHYDGQPPLLLVSLVVSLVVCVVVDDQAHEYEYAAAASGLSSRLNNLLVNVVVNHHYAEYEYEQYFAFAADAQPPLPDDVVCVVVVVVCVVCNSVNNSVSSNNRTHDHLVQAHAHEYEYEYACAEPSGDCVRRVCNPSRYDDYYYYYYAHDYSVSCVVVSNVVSVVVVVSSVVSVD

Sequence (1681 aa):
AAPTLYIFPHAGGTAKDYVAFSREFSADVKRIAVQYPGPLESIPTLADEIFAMMKPSARIDDPVAFFGHSMGGMLAFEVALRYQSAGHRVLAFFVSACSAPGHIRYKQLQDLSDREMLDLFFVGALPTLRAVRAIAGYSCPPETKLSCPIYAFIGDKDWIATQDDMDPWRDRTTEEFSIRVFPGDHFYLNDNLPELVSDIEDKTLQWHDAAPTLYIFPHAGGTAKDYVAFSREFSADVKRIAVQYPGLESIPTLADEIFAMMKPSARIDDPVAFFGHSMGGMLAFEVALRYQSAGHRVLAFFVSACSAPGHIRYKQLQDLSDREMLDLFTRMFVGALPTLRAVRAIAGYSCPPETKLSCPIYAFIGDKDWIATQDDMDPWRDRTTEEFSIRVFPGDHFYLNDNLPELVSDIEDKTLQWHDRAPTLYIFPHAGGTAKDYVAFSREFSADVKRIAVQYPGLESIPTLADEIFAMMKPSARIDDPVAFFGHSMGGMLAFEVALRYQSAGHRVLAFFVSACSAPGHIRYKQLQDLSDREMLDLFTGALPTLRAVRAIAGYSCPPETKLSCPIYAFIGDKDWIATQDDMDPWRDRTTEEFSIRVFPGDHFYLNDNLPELVSDIEDKTLQWHAKQAAPTLYIFPHAGGTAKDYVAFSREFSADVKRIAVQYPGGLPPLESIPTLADEIFAMMKPSARIDDPVAFFGHSMGGMLAFEVALRYQSAGHRVLAFFVSACSAPGHIRYKQLQDLSDREMLDLFTRMDDEFFVGALPTLRAVRAIAGYSCPPETKLSCPIYAFIGDKDWIATQDDMDPWRDRTTEEFSIRVFPGDHFYLNDNLPELVSDIEDKTLQWHDRAPTLYIFPHAGGTAKDYVAFSREFSADVKRIAVQYPGLPPLESIPTLADEIFAMMKPSARIDDPVAFFGHSMGGMLAFEVALRYQSAGHRVLAFFVSACSAPGHIRYKQLQDLSDREMLDLFTRMFVGALPTLRAVRAIAGYSCPPETKLSCPIYAFIGDKDWIATQDDMDPWRDRTTEEFSIRVFPGDHFYLNDNLPELVSDIEDKTLQWHDAAPTLYIFPHAGGTAKDYVAFSREFSADVKRIAVQYPGLESIPTLADEIFAMMKPSARIDDPVAFFGHSMGGMLAFEVALRYQSAGHRVLAFFVSACSAPGHIRYKQLQDLSDREMLDLFTFVGALPTLRAVRAIAGYSCPPETKLSCPIYAFIGDKDWIATQDDMDPWRDRTTEEFSIRVFPGDHFYLNDNLPELVSDIEDKTLQWHAPTLYIFPHAGGTAKDYVAFSREFSADVKRIAVQYPGLESIPTLADEIFAMMKPSARIDDPVAFFGHSMGGMLAFEVALRYQSAGHRVLAFFVSACSAPGHIRYKQLQDLSDREMLDLFVGALPTLRAVRAIAGYSCPPETKLSCPIYAFIGDKDWIATQDDMDPWRDRTTEEFSIRVFPGDHFYLNDNLPELVSDIEDKTLQWHDAPTLYIFPHAGGTAKDYVAFSREFSADVKRIAVQYPGSIPTLADEIFAMMKPSARIDDPVAFFGHSMGGMLAFEVALRYQSAGHRVLAFFVSACSAPGHIRYKQLQDLSDREMLDLFTVGALPTLRAVRAIAGYSCPPETKLSCPIYAFIGDKDWIATQDDMDPWRDRTTEEFSIRVFPGDHFYLNDNLPELVSDIEDKTLQWHD

GO terms:
  GO:0052167 symbiont-mediated perturbation of host innate immune response (P, IDA)
  GO:0005886 plasma membrane (C, HDA)
  GO:0071770 DIM/DIP cell wall layer assembly (P, IMP)
  GO:0008610 lipid biosynthetic process (P, IMP)
  GO:0008126 acetylesterase activity (F, EXP)
  GO:0047617 fatty acyl-CoA hydrolase activity (F, EXP)

Secondary structure (DSSP, 8-state):
---EEEEE--TT--GGGGHHHHHTS-TTSEEEE---------HHHHHHHHHHHHGGGS-TTSEEEEEEETHHHHHHHHHHHHHHHTT-EEEEEEEES-PPPPSS--TTTTS-S-THHHH---TTTHHHHHHHHHHHT----TT--BSS-EEEEEETT-SSS-HHHHGGGGGGBSS-EEEEEESSSTTGGGTSHHHHHHHHHHHHHHH--/---EEEEE--TT--GGGGHHHHHTS-TTSEEEE--------HHHHHHHHHHHHGGGS-TTSEEEEEEETHHHHHHHHHHHHHHHTT-EEEEEEEES-PPPPSS--TT---SSTTHHHHHHH---GGGHHHHHHHHHHHT----TT--BSS-EEEEEETT-SSS-HHHHGGGGGGBSS-EEEEEESSSTTGGGTSHHHHHHHHHHHHHHHTT-/--EEEEE--TT--GGGGHHHHHTS-TTSEEEE-------SHHHHHHHHHHTTTTT--TTSEEEEEEETHHHHHHHHHHHHHHHTT-EEEEEEEES-PPPBPS--TT---STTTHHHHHH---HHHHHHHHHHHT-B--TT--BSS-EEEEEETT-SSS-HHHHGGGGGGBSS-EEEEEESSSTTGGGTSHHHHHHHHHHHHHHH-/------EEEEE--TT--GGGGHHHHHTS-TTSEEEE----------S-HHHHHHHHHHHHGGGS-TTSEEEEEEETHHHHHHHHHHHHHHHTT-EEEEEEEES-PPTT--S---TT--HHHHHHHHHHH----S--SSHHHHHHHHHHHT----TT--BSS-EEEEEETT-SSS-HHHHGGGGGGBSS-EEEEEESSSTTGGGTSHHHHHHHHHHHHHHHHH-/--EEEEE--TT--GGGGHHHHHTS-TTSEEEE---------S-HHHHHHHHHHHHGGGS-TTSEEEEEEETHHHHHHHHHHHHHHHTT-EEEEEEEES-PPTT--S-S-TT--HHHHHHHHHHH--TTTHHHHHHHHHHHT----TT--BSS-EEEEEETT-SSS-HHHHGGGGGGBSS-EEEEEESSSTTGGGTSHHHHHHHHHHHHHHHH-/---EEEEE--TT--GGGGHHHHHTS-TTSEEEE--------HHHHHHHHHHHHGGGS-TTSEEEEEEETHHHHHHHHHHHHHHHTT-EEEEEEEES-PPTT--TT-S----S--HIIIII--TTTHHHHHHHHHHHT----TT--BSS-EEEEEETT-SSS-HHHHGGGGGGBSS-EEEEEESSSTTGGGTSHHHHHHHHHHHHHHH-/--EEEEE--TT--GGGGHHHHHTS-TTSEEEE-------SHHHHHHHHHHHHGGGS-TTSEEEEEEETHHHHHHHHHHHHHHHTT-EEEEEEEES-PPPPS---TT---SSTTHHHHT---SHHHHHHHHHHHT----TT--BSS-EEEEEETT-SSS-HHHHGGGGGGBSS-EEEEEESSSTTGGGTSHHHHHHHHHHHHSPPP-/--EEEEE--TT--SGGGHHHHHTS-SSSEEEE------HHHHHHHHHHTTGGGS-SSSEEEEEEETHHHHHHHHHHHHHHHTT-EEEEEEEES-PPPPSS--TTTT-SSTTHHHHHH--TTHHHHHHHHHHHT----TT--BSS-EEEEEETT-SSS-HHHHGGGGGGBSS-EEEEEESSSTTGGGTSHHHHHHHHHHHHHHHH-

Radius of gyration: 42.95 Å; Cα contacts (8 Å, |Δi|>4): 3309; chains: 8; bounding box: 99×130×99 Å